Protein 8A8K (pdb70)

Foldseek 3Di:
DAEEEEFALALLTLLLSLLVCVLVVDPGHHYFYAFQQPLAHDPVNVVVLVVHQEYEYFQRQRLVRVLPRPHQYEYQHAFDHDDRPRPSYHYQYCVVVVHDSVCPQGSLSSSCVVSVNAAQSSLLSNCLRVNPVSVVPVSNVVRCVVLPADSVLSVLLRLLLRLCVQVRNRPSSRCVSVCVNPDRSVVCSVVVVSVVSNVVVVVVLVVQVVPWDDDPLEIETEDEDQTPCQVVNQCCSCVPVPGQKYWYKHLHNPQKIKIKIFGDPVCLVLDAQVVLQVVCVVVVWPWGDHSGMIITIGHNVCPVVNVVSVVVSVVVD/DEEEEFALALLTLLLSLLVCVLVVDPDYHYFYAQQQPLAHDPVNVVCLVVHQEYEYFQRQRLVRVLPRPHQYEYFHAFDHDDRPRPSYHYQYCVVVVHDSVCPQGSLSSSCVVSVNAAQSSLLSNCLRPNPVSVVPVSNVVRCVVLPADSVLSVLLRLLLRLCVQVRNRPSSRCSSVCPNPDRSVVVSVVVVSVVSNVVVVVVLVVQVVPWDDDPLEIETEEEDQGPCQVVNQCCSCVPVNGQKYWYKHLCNPQWIKIKIFGDPVCLVVDAPVVLQVVCVVVVWPKGDHSGMIMTIGHNVCPVVNVVSVVVSVVVD/DEEEEFALALLTLLLRLLVCVLVVDPDYHYFYAQQQPLAHDPVNLVVLVPHAEYEYFQRQRLVRVLPRPHQYEYQHAFDHDDRPRPSYHYQYCVVVVHDSVCPQGSLSSSCVVSVNAAQSSLLSNCLRPNPVSVVPVSNVVRVVVLPADSVLSNLLSLLLRLCVQVRNRPSSRCVSVCPNPDRSVVVSVVVVSVVSNVVVVVVLVVQVVPWDDDPLEIETEEEDQGPCQSVNQCCSCVPVPGQKYWYKHQHNPQKIKIKIFGDPVCLVLDAQVVLQVVCVVVVWPWGDHSGMIITIGHNVCPVVNVVSVVVSVVVD/DEEEEFALALLGLLLSLLVCVLVVDPDYHYFYAQQPPLAHDPVNVVCLVPDAEYEYFQRQRLVRVLPRPHQYEYFHAFDHDDRPRPSYHYQYCVVVVHDSVCPQGRLSSSCVVSVNQAQSSLLSSCLRPNPVSVVPVSNVVRCVVLPADSVLSNLLSLLLRLCVQVRNRPSSRCVSVCPNPDRSVVVSVVVVSVVSNVVVVVVLVVQVVDWDDDPLEIETEEEDQGPCQVVNQCCSCVPVPGQKYWYWHQHNPQKIKIKIFGDPVCLVLDAPVVLQVVCVVVVWPKGDHSGMIMTIGHNVCPVVNVVSVVVSVVVD/DEEEEFALALLTLLLSLLVCVLVVDPDYHYFYAFQQPLAHDPVNLVCLVVHQEYEYFQRQRLVRVLPRPHQYEYQHAFDHDDRPRPSYHYQYCVVVVHDSVCPQGSLSSSCVVSVPAAQSSLLRNCLRPNPVSVVPVSNCVRCVVLPADSVLSVLLRLLLRLCVQVRNRPSSRCVSVCVNPDRSVVVSVVVVSVVSSVVVVVVLVVQVVPWDDDPLEIETEEEDQTPCQVVNFCCSCVPVPGQKYWYWHQHHPQKIKIKIFGDPVCLVLDAPPVLQVVCVVVVWPKGDHSGMIMTIGHNVCPVVNVVSVVVSVVVD/DEEEEEFALALLTLLLRLLLCVLVVDPHYHYFYAFQQPLAHDPVNLVSLVVGQEYEYFQRQRLVRVLPRPHQYEYQHAFDHDDRPRPSYHYQYCVVVVHDSVCPQGSLSSSCVVSVNAAQSSLLSNCLRPNPVSVVPVSNVVRVVVLPADSVLSSLLRLLLRLCVQVRNRPSSRCVSVCPNPDRSVVSSVVVVSVVSSVVVVVVLVVQVVPWDDDPLEIETEEEDQGPCQVVNFCCSCVPVNGQKYWYKHQCNPQKIKIKIFGDPVCLVLDAQVVLQVVCVVVVWPWTDHSGMIITIGHNVCPVVNVCSVVVSVVVD

Radius of gyration: 43.72 Å; Cα contacts (8 Å, |Δi|>4): 3664; chains: 6; bounding box: 95×103×136 Å

InterPro domains:
  IPR001667 DDH domain [PF01368] (2-112)
  IPR038763 DHH phosphoesterase superfamily [SSF64182] (2-313)

Organism: NCBI:txid523845

Sequence (1898 aa):
SHMLVIHHWDTDGITSAALTIKALGLDDFINIVPPIGEFRFDGRVKKHIEEAEKVYILDLNLPQEVEDVEKDTVFIDHHLQKKIKNPKVRQVNPILERMNGKEFPSASFVVSNHFSLWNSWSSLGAVGDIGNKAFEIPKTLELLKTEGLTKNEALKLVQLIDSNYITMDRSAAEKAVELVLNRPLKELLEYEPWIKNLEEIERTIKDVLSGIEVKNDIAFIEYSSPFNIISKIARKAVWEMGYNGAVVLNRSFHEKAQLYFRISPDLKEKIDMEGIIQILKNRGFNAGGKSEVLGIIFEKNRIDEVLGIINGYLASLHMLVIHHWDTDGITSAALTIKALGLDDFINIVPPIGEFRFDGRVKKHIEEAEKVYILDLNLPQEVEDVEKDTVFIDHHLQKKIKNPKVRQVNPILERMNGKEFPSASFVVSNHFSLWNSWSSLGAVGDIGNKAFEIPKTLELLKTEGLTKNEALKLVQLIDSNYITMDRSAAEKAVELVLNRPLKELLEYEPWIKNLEEIERTIKDVLSGIEVKNDIAFIEYSSPFNIISKIARKAVWEMGYNGAVVLNRSFHEKAQLYFRISPDLKEKIDMEGIIQILKNRGFNAGGKSEVLGIIFEKNRIDEVLGIINGYLASLHMLVIHHWDTDGITSAALTIKALGLDDFINIVPPIGEFRFDGRVKKHIEEAEKVYILDLNLPQEVEDVEKDTVFIDHHLQKKIKNPKVRQVNPILERMNGKEFPSASFVVSNHFSLWNSWSSLGAVGDIGNKAFEIPKTLELLKTEGLTKNEALKLVQLIDSNYITMDRSAAEKAVELVLNRPLKELLEYEPWIKNLEEIERTIKDVLSGIEVKNDIAFIEYSSPFNIISKIARKAVWEMGYNGAVVLNRSFHEKAQLYFRISPDLKEKIDMEGIIQILKNRGFNAGGKSEVLGIIFEKNRIDEVLGIINGYLASLHMLVIHHWDTDGITSAALTIKALGLDDFINIVPPIGEFRFDGRVKKHIEEAEKVYILDLNLPQEVEDVEKDTVFIDHHLQKKIKNPKVRQVNPILERMNGKEFPSASFVVSNHFSLWNSWSSLGAVGDIGNKAFEIPKTLELLKTEGLTKNEALKLVQLIDSNYITMDRSAAEKAVELVLNRPLKELLEYEPWIKNLEEIERTIKDVLSGIEVKNDIAFIEYSSPFNIISKIARKAVWEMGYNGAVVLNRSFHEKAQLYFRISPDLKEKIDMEGIIQILKNRGFNAGGKSEVLGIIFEKNRIDEVLGIINGYLASLHMLVIHHWDTDGITSAALTIKALGLDDFINIVPPIGEFRFDGRVKKHIEEAEKVYILDLNLPQEVEDVEKDTVFIDHHLQKKIKNPKVRQVNPILERMNGKEFPSASFVVSNHFSLWNSWSSLGAVGDIGNKAFEIPKTLELLKTEGLTKNEALKLVQLIDSNYITMDRSAAEKAVELVLNRPLKELLEYEPWIKNLEEIERTIKDVLSGIEVKNDIAFIEYSSPFNIISKIARKAVWEMGYNGAVVLNRSFHEKAQLYFRISPDLKEKIDMEGIIQILKNRGFNAGGKSEVLGIIFEKNRIDEVLGIINGYLASLSHMLVIHHWDTDGITSAALTIKALGLDDFINIVPPIGEFRFDGRVKKHIEEAEKVYILDLNLPQEVEDVEKDTVFIDHHLQKKIKNPKVRQVNPILERMNGKEFPSASFVVSNHFSLWNSWSSLGAVGDIGNKAFEIPKTLELLKTEGLTKNEALKLVQLIDSNYITMDRSAAEKAVELVLNRPLKELLEYEPWIKNLEEIERTIKDVLSGIEVKNDIAFIEYSSPFNIISKIARKAVWEMGYNGAVVLNRSFHEKAQLYFRISPDLKEKIDMEGIIQILKNRGFNAGGKSEVLGIIFEKNRIDEVLGIINGYLASL

Structure (mmCIF, N/CA/C/O backbone):
data_8A8K
#
_entry.id   8A8K
#
_cell.length_a   174.054
_cell.length_b   174.054
_cell.length_c   183.803
_cell.angle_alpha   90.000
_cell.angle_beta   90.000
_cell.angle_gamma   90.000
#
_symmetry.space_group_name_H-M   'I 4'
#
loop_
_entity.id
_entity.type
_entity.pdbx_description
1 polymer 'PAP phosphatase from Methanothermococcus thermolithotrophicus'
2 non-polymer 'ADENOSINE MONOPHOSPHATE'
3 non-polymer GLYCEROL
4 non-polymer 'MANGANESE (II) ION'
#
loop_
_atom_site.group_PDB
_atom_site.id
_atom_site.type_symbol
_atom_site.label_atom_id
_atom_site.label_alt_id
_atom_site.label_comp_id
_atom_site.label_asym_id
_atom_site.label_entity_id
_atom_site.label_seq_id
_atom_site.pdbx_PDB_ins_code
_atom_site.Cartn_x
_atom_site.Cartn_y
_atom_site.Cartn_z
_atom_site.occupancy
_atom_site.B_iso_or_equiv
_atom_site.auth_seq_id
_atom_site.auth_comp_id
_atom_site.auth_asym_id
_atom_site.auth_atom_id
_atom_site.pdbx_PDB_model_num
ATOM 1 N N . SER A 1 19 ? 12.897 19.439 28.091 1.00 140.12 -1 SER A N 1
ATOM 2 C CA . SER A 1 19 ? 13.675 20.509 27.480 1.00 140.06 -1 SER A CA 1
ATOM 3 C C . SER A 1 19 ? 13.436 21.851 28.172 1.00 146.78 -1 SER A C 1
ATOM 4 O O . SER A 1 19 ? 14.116 22.834 27.879 1.00 149.49 -1 SER A O 1
ATOM 7 N N . HIS A 1 20 ? 12.479 21.885 29.098 1.00 150.49 0 HIS A N 1
ATOM 8 C CA . HIS A 1 20 ? 12.066 23.132 29.727 1.00 146.52 0 HIS A CA 1
ATOM 9 C C . HIS A 1 20 ? 11.650 22.870 31.167 1.00 138.23 0 HIS A C 1
ATOM 10 O O . HIS A 1 20 ? 11.338 21.739 31.549 1.00 140.39 0 HIS A O 1
ATOM 17 N N . MET A 1 21 ? 11.666 23.932 31.971 1.00 128.97 1 MET A N 1
ATOM 18 C CA . MET A 1 21 ? 11.221 23.881 33.359 1.00 120.68 1 MET A CA 1
ATOM 19 C C . MET A 1 21 ? 9.960 24.726 33.491 1.00 115.02 1 MET A C 1
ATOM 20 O O . MET A 1 21 ? 9.991 25.931 33.223 1.00 116.49 1 MET A O 1
ATOM 25 N N . LEU A 1 22 ? 8.868 24.105 33.930 1.00 109.98 2 LEU A N 1
ATOM 26 C CA . LEU A 1 22 ? 7.584 24.780 34.071 1.00 103.62 2 LEU A CA 1
ATOM 27 C C . LEU A 1 22 ? 7.267 24.993 35.545 1.00 100.17 2 LEU A C 1
ATOM 28 O O . LEU A 1 22 ? 7.523 24.115 36.376 1.00 105.28 2 LEU A O 1
ATOM 33 N N . VAL A 1 23 ? 6.707 26.157 35.869 1.00 96.10 3 VAL A N 1
ATOM 34 C CA . VAL A 1 23 ? 6.339 26.508 37.240 1.00 92.81 3 VAL A CA 1
ATOM 35 C C . VAL A 1 23 ? 4.917 27.054 37.199 1.00 91.02 3 VAL A C 1
ATOM 36 O O . VAL A 1 23 ? 4.707 28.235 36.900 1.00 90.83 3 VAL A O 1
ATOM 40 N N . ILE A 1 24 ? 3.941 26.202 37.491 1.00 89.40 4 ILE A N 1
ATOM 41 C CA . ILE A 1 24 ? 2.551 26.622 37.634 1.00 88.48 4 ILE A CA 1
ATOM 42 C C . ILE A 1 24 ? 2.318 27.039 39.082 1.00 87.72 4 ILE A C 1
ATOM 43 O O . ILE A 1 24 ? 2.738 26.341 40.012 1.00 86.98 4 ILE A O 1
ATOM 48 N N . HIS A 1 25 ? 1.644 28.174 39.284 1.00 86.00 5 HIS A N 1
ATOM 49 C CA . HIS A 1 25 ? 1.513 28.728 40.626 1.00 85.86 5 HIS A CA 1
ATOM 50 C C . HIS A 1 25 ? 0.237 29.553 40.747 1.00 86.05 5 HIS A C 1
ATOM 51 O O . HIS A 1 25 ? -0.318 30.032 39.754 1.00 86.78 5 HIS A O 1
ATOM 58 N N . HIS A 1 26 ? -0.228 29.691 41.992 1.00 86.01 6 HIS A N 1
ATOM 59 C CA . HIS A 1 26 ? -1.373 30.529 42.332 1.00 88.39 6 HIS A CA 1
ATOM 60 C C . HIS A 1 26 ? -1.144 31.969 41.875 1.00 88.35 6 HIS A C 1
ATOM 61 O O . HIS A 1 26 ? -0.013 32.402 41.640 1.00 84.45 6 HIS A O 1
ATOM 68 N N . TRP A 1 27 ? -2.242 32.719 41.762 1.00 88.94 7 TRP A N 1
ATOM 69 C CA . TRP A 1 27 ? -2.215 34.052 41.175 1.00 89.61 7 TRP A CA 1
ATOM 70 C C . TRP A 1 27 ? -2.106 35.163 42.210 1.00 86.12 7 TRP A C 1
ATOM 71 O O . TRP A 1 27 ? -2.026 36.339 41.833 1.00 84.46 7 TRP A O 1
ATOM 82 N N . ASP A 1 28 ? -2.080 34.825 43.495 1.00 85.69 8 ASP A N 1
ATOM 83 C CA . ASP A 1 28 ? -2.010 35.815 44.555 1.00 86.25 8 ASP A CA 1
ATOM 84 C C . ASP A 1 28 ? -0.567 35.963 45.035 1.00 80.66 8 ASP A C 1
ATOM 85 O O . ASP A 1 28 ? 0.345 35.287 44.556 1.00 81.60 8 ASP A O 1
ATOM 90 N N . THR A 1 29 ? -0.358 36.873 45.989 1.00 81.06 9 THR A N 1
ATOM 91 C CA . THR A 1 29 ? 0.991 37.103 46.500 1.00 81.06 9 THR A CA 1
ATOM 92 C C . THR A 1 29 ? 1.606 35.811 47.019 1.00 83.87 9 THR A C 1
ATOM 93 O O . THR A 1 29 ? 2.791 35.544 46.787 1.00 82.95 9 THR A O 1
ATOM 97 N N . ASP A 1 30 ? 0.806 34.982 47.697 1.00 86.25 10 ASP A N 1
ATOM 98 C CA . ASP A 1 30 ? 1.321 33.725 48.231 1.00 82.81 10 ASP A CA 1
ATOM 99 C C . ASP A 1 30 ? 1.867 32.840 47.121 1.00 81.63 10 ASP A C 1
ATOM 100 O O . ASP A 1 30 ? 2.920 32.215 47.279 1.00 84.47 10 ASP A O 1
ATOM 105 N N . GLY A 1 31 ? 1.164 32.767 45.989 1.00 80.96 11 GLY A N 1
ATOM 106 C CA . GLY A 1 31 ? 1.641 31.938 44.900 1.00 85.09 11 GLY A CA 1
ATOM 107 C C . GLY A 1 31 ? 2.761 32.562 44.094 1.00 86.76 11 GLY A C 1
ATOM 108 O O . GLY A 1 31 ? 3.664 31.854 43.636 1.00 86.01 11 GLY A O 1
ATOM 109 N N . ILE A 1 32 ? 2.748 33.888 43.940 1.00 88.65 12 ILE A N 1
ATOM 110 C CA . ILE A 1 32 ? 3.784 34.550 43.150 1.00 84.62 12 ILE A CA 1
ATOM 111 C C . ILE A 1 32 ? 5.115 34.544 43.891 1.00 89.56 12 ILE A C 1
ATOM 112 O O . ILE A 1 32 ? 6.174 34.329 43.287 1.00 96.22 12 ILE A O 1
ATOM 117 N N . THR A 1 33 ? 5.092 34.783 45.205 1.00 85.95 13 THR A N 1
ATOM 118 C CA . THR A 1 33 ? 6.324 34.699 45.984 1.00 82.20 13 THR A CA 1
ATOM 119 C C . THR A 1 33 ? 6.838 33.266 46.045 1.00 84.44 13 THR A C 1
ATOM 120 O O . THR A 1 33 ? 8.050 33.034 45.980 1.00 84.31 13 THR A O 1
ATOM 124 N N . SER A 1 34 ? 5.927 32.295 46.159 1.00 85.59 14 SER A N 1
ATOM 125 C CA . SER A 1 34 ? 6.319 30.888 46.128 1.00 88.40 14 SER A CA 1
ATOM 126 C C . SER A 1 34 ? 7.025 30.538 44.824 1.00 88.46 14 SER A C 1
ATOM 127 O O . SER A 1 34 ? 8.003 29.779 44.818 1.00 84.09 14 SER A O 1
ATOM 130 N N . ALA A 1 35 ? 6.535 31.078 43.706 1.00 86.74 15 ALA A N 1
ATOM 131 C CA . ALA A 1 35 ? 7.170 30.825 42.418 1.00 83.66 15 ALA A CA 1
ATOM 132 C C . ALA A 1 35 ? 8.574 31.419 42.370 1.00 84.05 15 ALA A C 1
ATOM 133 O O . ALA A 1 35 ? 9.515 30.770 41.898 1.00 85.93 15 ALA A O 1
ATOM 135 N N . ALA A 1 36 ? 8.736 32.654 42.850 1.00 83.41 16 ALA A N 1
ATOM 136 C CA . ALA A 1 36 ? 10.060 33.266 42.854 1.00 79.74 16 ALA A CA 1
ATOM 137 C C . ALA A 1 36 ? 11.019 32.486 43.743 1.00 80.91 16 ALA A C 1
ATOM 138 O O . ALA A 1 36 ? 12.163 32.220 43.353 1.00 81.43 16 ALA A O 1
ATOM 140 N N . LEU A 1 37 ? 10.558 32.090 44.934 1.00 81.70 17 LEU A N 1
ATOM 141 C CA . LEU A 1 37 ? 11.385 31.289 45.833 1.00 84.10 17 LEU A CA 1
ATOM 142 C C . LEU A 1 37 ? 11.817 29.984 45.177 1.00 82.36 17 LEU A C 1
ATOM 143 O O . LEU A 1 37 ? 12.972 29.565 45.314 1.00 81.18 17 LEU A O 1
ATOM 148 N N . THR A 1 38 ? 10.894 29.320 44.479 1.00 83.69 18 THR A N 1
ATOM 149 C CA . THR A 1 38 ? 11.218 28.062 43.815 1.00 81.70 18 THR A CA 1
ATOM 150 C C . THR A 1 38 ? 12.201 28.279 42.675 1.00 83.23 18 THR A C 1
ATOM 151 O O . THR A 1 38 ? 13.122 27.477 42.477 1.00 86.02 18 THR A O 1
ATOM 155 N N . ILE A 1 39 ? 12.012 29.353 41.908 1.00 84.58 19 ILE A N 1
ATOM 156 C CA . ILE A 1 39 ? 12.884 29.619 40.771 1.00 85.23 19 ILE A CA 1
ATOM 157 C C . ILE A 1 39 ? 14.293 29.938 41.248 1.00 85.94 19 ILE A C 1
ATOM 158 O O . ILE A 1 39 ? 15.282 29.480 40.664 1.00 92.10 19 ILE A O 1
ATOM 163 N N . LYS A 1 40 ? 14.408 30.694 42.340 1.00 82.46 20 LYS A N 1
ATOM 164 C CA . LYS A 1 40 ? 15.729 31.032 42.854 1.00 83.68 20 LYS A CA 1
ATOM 165 C C . LYS A 1 40 ? 16.419 29.811 43.446 1.00 84.83 20 LYS A C 1
ATOM 166 O O . LYS A 1 40 ? 17.593 29.552 43.152 1.00 87.16 20 LYS A O 1
ATOM 172 N N . ALA A 1 41 ? 15.693 29.025 44.245 1.00 85.52 21 ALA A N 1
ATOM 173 C CA . ALA A 1 41 ? 16.297 27.876 44.913 1.00 86.51 21 ALA A CA 1
ATOM 174 C C . ALA A 1 41 ? 16.827 26.851 43.922 1.00 89.78 21 ALA A C 1
ATOM 175 O O . ALA A 1 41 ? 17.819 26.168 44.206 1.00 90.76 21 ALA A O 1
ATOM 177 N N . LEU A 1 42 ? 16.200 26.738 42.757 1.00 90.21 22 LEU A N 1
ATOM 178 C CA . LEU A 1 42 ? 16.622 25.757 41.770 1.00 94.57 22 LEU A CA 1
ATOM 179 C C . LEU A 1 42 ? 17.732 26.268 40.861 1.00 96.11 22 LEU A C 1
ATOM 180 O O . LEU A 1 42 ? 18.251 25.491 40.050 1.00 94.34 22 LEU A O 1
ATOM 185 N N . GLY A 1 43 ? 18.116 27.536 40.986 1.00 96.65 23 GLY A N 1
ATOM 186 C CA . GLY A 1 43 ? 19.149 28.097 40.126 1.00 99.64 23 GLY A CA 1
ATOM 187 C C . GLY A 1 43 ? 18.778 28.076 38.660 1.00 105.30 23 GLY A C 1
ATOM 188 O O . GLY A 1 43 ? 19.645 27.862 37.803 1.00 111.16 23 GLY A O 1
ATOM 189 N N . LEU A 1 44 ? 17.504 28.298 38.351 1.00 108.75 24 LEU A N 1
ATOM 190 C CA . LEU A 1 44 ? 17.007 28.190 36.987 1.00 112.25 24 LEU A CA 1
ATOM 191 C C . LEU A 1 44 ? 17.419 29.396 36.154 1.00 123.50 24 LEU A C 1
ATOM 192 O O . LEU A 1 44 ? 17.243 30.544 36.574 1.00 129.07 24 LEU A O 1
ATOM 197 N N . ASP A 1 45 ? 17.969 29.130 34.971 1.00 127.32 25 ASP A N 1
ATOM 198 C CA . ASP A 1 45 ? 18.250 30.163 33.987 1.00 135.67 25 ASP A CA 1
ATOM 199 C C . ASP A 1 45 ? 17.333 30.078 32.777 1.00 136.87 25 ASP A C 1
ATOM 200 O O . ASP A 1 45 ? 17.451 30.905 31.865 1.00 145.89 25 ASP A O 1
ATOM 205 N N . ASP A 1 46 ? 16.420 29.109 32.748 1.00 134.99 26 ASP A N 1
ATOM 206 C CA . ASP A 1 46 ? 15.519 28.933 31.612 1.00 137.59 26 ASP A CA 1
ATOM 207 C C . ASP A 1 46 ? 14.250 28.279 32.151 1.00 133.55 26 ASP A C 1
ATOM 208 O O . ASP A 1 46 ? 14.210 27.060 32.342 1.00 132.75 26 ASP A O 1
ATOM 213 N N . PHE A 1 47 ? 13.224 29.096 32.393 1.00 133.30 27 PHE A N 1
ATOM 214 C CA . PHE A 1 47 ? 11.992 28.630 33.009 1.00 121.30 27 PHE A CA 1
ATOM 215 C C . PHE A 1 47 ? 10.792 29.287 32.338 1.00 117.38 27 PHE A C 1
ATOM 216 O O . PHE A 1 47 ? 10.899 30.348 31.715 1.00 118.20 27 PHE A O 1
ATOM 224 N N . ILE A 1 48 ? 9.644 28.628 32.471 1.00 110.98 28 ILE A N 1
ATOM 225 C CA . ILE A 1 48 ? 8.349 29.166 32.071 1.00 107.75 28 ILE A CA 1
ATOM 226 C C . ILE A 1 48 ? 7.442 29.136 33.294 1.00 101.96 28 ILE A C 1
ATOM 227 O O . ILE A 1 48 ? 7.203 28.065 33.867 1.00 101.40 28 ILE A O 1
ATOM 232 N N . ASN A 1 49 ? 6.932 30.299 33.694 1.00 97.79 29 ASN A N 1
ATOM 233 C CA . ASN A 1 49 ? 6.009 30.393 34.817 1.00 91.32 29 ASN A CA 1
ATOM 234 C C . ASN A 1 49 ? 4.655 30.868 34.308 1.00 92.47 29 ASN A C 1
ATOM 235 O O . ASN A 1 49 ? 4.578 31.815 33.518 1.00 94.92 29 ASN A O 1
ATOM 240 N N . ILE A 1 50 ? 3.597 30.163 34.713 1.00 94.12 30 ILE A N 1
ATOM 241 C CA . ILE A 1 50 ? 2.233 30.452 34.288 1.00 94.56 30 ILE A CA 1
ATOM 242 C C . ILE A 1 50 ? 1.304 30.309 35.486 1.00 92.15 30 ILE A C 1
ATOM 243 O O . ILE A 1 50 ? 1.672 29.766 36.529 1.00 88.66 30 ILE A O 1
ATOM 248 N N . VAL A 1 51 ? 0.083 30.812 35.323 1.00 96.02 31 VAL A N 1
ATOM 249 C CA . VAL A 1 51 ? -0.980 30.643 36.313 1.00 94.29 31 VAL A CA 1
ATOM 250 C C . VAL A 1 51 ? -2.209 30.082 35.606 1.00 96.69 31 VAL A C 1
ATOM 251 O O . VAL A 1 51 ? -2.402 30.329 34.407 1.00 102.03 31 VAL A O 1
ATOM 255 N N . PRO A 1 52 ? -3.050 29.312 36.287 1.00 95.52 32 PRO A N 1
ATOM 256 C CA . PRO A 1 52 ? -4.338 28.933 35.704 1.00 100.72 32 PRO A CA 1
ATOM 257 C C . PRO A 1 52 ? -5.253 30.141 35.640 1.00 103.03 32 PRO A C 1
ATOM 258 O O . PRO A 1 52 ? -4.959 31.175 36.260 1.00 104.88 32 PRO A O 1
ATOM 262 N N . PRO A 1 53 ? -6.360 30.062 34.903 1.00 101.04 33 PRO A N 1
ATOM 263 C CA . PRO A 1 53 ? -7.269 31.213 34.831 1.00 102.18 33 PRO A CA 1
ATOM 264 C C . PRO A 1 53 ? -7.777 31.595 36.214 1.00 100.99 33 PRO A C 1
ATOM 265 O O . PRO A 1 53 ? -8.149 30.734 37.015 1.00 102.57 33 PRO A O 1
ATOM 269 N N . ILE A 1 54 ? -7.771 32.903 36.497 1.00 95.71 34 ILE A N 1
ATOM 270 C CA . ILE A 1 54 ? -8.155 33.382 37.822 1.00 94.93 34 ILE A CA 1
ATOM 271 C C . ILE A 1 54 ? -9.573 32.938 38.143 1.00 97.05 34 ILE A C 1
ATOM 272 O O . ILE A 1 54 ? -10.499 33.116 37.341 1.00 104.85 34 ILE A O 1
ATOM 277 N N . GLY A 1 55 ? -9.746 32.354 39.329 1.00 96.75 35 GLY A N 1
ATOM 278 C CA . GLY A 1 55 ? -11.051 31.958 39.820 1.00 98.47 35 GLY A CA 1
ATOM 279 C C . GLY A 1 55 ? -11.693 30.796 39.104 1.00 98.98 35 GLY A C 1
ATOM 280 O O . GLY A 1 55 ? -12.891 30.566 39.281 1.00 113.66 35 GLY A O 1
ATOM 281 N N . GLU A 1 56 ? -10.939 30.052 38.300 1.00 98.91 36 GLU A N 1
ATOM 282 C CA . GLU A 1 56 ? -11.472 28.883 37.615 1.00 104.47 36 GLU A CA 1
ATOM 283 C C . GLU A 1 56 ? -11.094 27.585 38.306 1.00 105.87 36 GLU A C 1
ATOM 284 O O . GLU A 1 56 ? -11.868 26.623 38.258 1.00 107.01 36 GLU A O 1
ATOM 290 N N . PHE A 1 57 ? -9.936 27.559 38.966 1.00 103.51 37 PHE A N 1
ATOM 291 C CA . PHE A 1 57 ? -9.505 26.433 39.789 1.00 101.93 37 PHE A CA 1
ATOM 292 C C . PHE A 1 57 ? -9.530 25.132 38.989 1.00 105.94 37 PHE A C 1
ATOM 293 O O . PHE A 1 57 ? -10.088 24.116 39.412 1.00 111.43 37 PHE A O 1
ATOM 301 N N . ARG A 1 58 ? -8.936 25.185 37.800 1.00 103.38 38 ARG A N 1
ATOM 302 C CA . ARG A 1 58 ? -8.843 24.042 36.904 1.00 108.05 38 ARG A CA 1
ATOM 303 C C . ARG A 1 58 ? -7.844 24.378 35.811 1.00 112.43 38 ARG A C 1
ATOM 304 O O . ARG A 1 58 ? -7.655 25.550 35.472 1.00 123.12 38 ARG A O 1
ATOM 312 N N . PHE A 1 59 ? -7.200 23.346 35.274 1.00 113.00 39 PHE A N 1
ATOM 313 C CA . PHE A 1 59 ? -6.286 23.529 34.156 1.00 112.36 39 PHE A CA 1
ATOM 314 C C . PHE A 1 59 ? -7.058 23.685 32.854 1.00 117.35 39 PHE A C 1
ATOM 315 O O . PHE A 1 59 ? -7.950 22.887 32.553 1.00 119.84 39 PHE A O 1
ATOM 323 N N . ASP A 1 60 ? -6.715 24.718 32.089 1.00 118.33 40 ASP A N 1
ATOM 324 C CA . ASP A 1 60 ? -7.311 24.970 30.788 1.00 126.97 40 ASP A CA 1
ATOM 325 C C . ASP A 1 60 ? -6.370 24.466 29.694 1.00 116.50 40 ASP A C 1
ATOM 326 O O . ASP A 1 60 ? -5.359 23.814 29.963 1.00 115.72 40 ASP A O 1
ATOM 331 N N . GLY A 1 61 ? -6.708 24.763 28.439 1.00 117.66 41 GLY A N 1
ATOM 332 C CA . GLY A 1 61 ? -5.861 24.341 27.337 1.00 111.71 41 GLY A CA 1
ATOM 333 C C . GLY A 1 61 ? -4.437 24.849 27.451 1.00 110.42 41 GLY A C 1
ATOM 334 O O . GLY A 1 61 ? -3.481 24.094 27.251 1.00 108.92 41 GLY A O 1
ATOM 335 N N . ARG A 1 62 ? -4.273 26.127 27.805 1.00 110.09 42 ARG A N 1
ATOM 336 C CA . ARG A 1 62 ? -2.941 26.727 27.837 1.00 110.51 42 ARG A CA 1
ATOM 337 C C . ARG A 1 62 ? -2.036 26.012 28.835 1.00 111.26 42 ARG A C 1
ATOM 338 O O . ARG A 1 62 ? -0.884 25.687 28.525 1.00 111.72 42 ARG A O 1
ATOM 346 N N . VAL A 1 63 ? -2.543 25.760 30.044 1.00 118.50 43 VAL A N 1
ATOM 347 C CA . VAL A 1 63 ? -1.749 25.079 31.065 1.00 107.23 43 VAL A CA 1
ATOM 348 C C . VAL A 1 63 ? -1.411 23.660 30.623 1.00 106.02 43 VAL A C 1
ATOM 349 O O . VAL A 1 63 ? -0.277 23.194 30.789 1.00 105.45 43 VAL A O 1
ATOM 353 N N . LYS A 1 64 ? -2.390 22.952 30.054 1.00 110.35 44 LYS A N 1
ATOM 354 C CA . LYS A 1 64 ? -2.176 21.561 29.668 1.00 109.28 44 LYS A CA 1
ATOM 355 C C . LYS A 1 64 ? -1.144 21.428 28.553 1.00 110.90 44 LYS A C 1
ATOM 356 O O . LYS A 1 64 ? -0.425 20.424 28.497 1.00 112.30 44 LYS A O 1
ATOM 362 N N . LYS A 1 65 ? -1.041 22.424 27.670 1.00 109.48 45 LYS A N 1
ATOM 363 C CA . LYS A 1 65 ? -0.050 22.344 26.600 1.00 112.05 45 LYS A CA 1
ATOM 364 C C . LYS A 1 65 ? 1.361 22.540 27.138 1.00 115.88 45 LYS A C 1
ATOM 365 O O . LYS A 1 65 ? 2.284 21.813 26.751 1.00 118.32 45 LYS A O 1
ATOM 371 N N . HIS A 1 66 ? 1.543 23.513 28.036 1.00 114.26 46 HIS A N 1
ATOM 372 C CA . HIS A 1 66 ? 2.847 23.734 28.656 1.00 110.87 46 HIS A CA 1
ATOM 373 C C . HIS A 1 66 ? 3.336 22.488 29.379 1.00 112.45 46 HIS A C 1
ATOM 374 O O . HIS A 1 66 ? 4.539 22.198 29.387 1.00 120.11 46 HIS A O 1
ATOM 381 N N . ILE A 1 67 ? 2.421 21.742 30.000 1.00 110.62 47 ILE A N 1
ATOM 382 C CA . ILE A 1 67 ? 2.815 20.545 30.738 1.00 112.35 47 ILE A CA 1
ATOM 383 C C . ILE A 1 67 ? 3.407 19.507 29.793 1.00 117.93 47 ILE A C 1
ATOM 384 O O . ILE A 1 67 ? 4.419 18.865 30.103 1.00 118.89 47 ILE A O 1
ATOM 389 N N . GLU A 1 68 ? 2.795 19.335 28.621 1.00 118.72 48 GLU A N 1
ATOM 390 C CA . GLU A 1 68 ? 3.304 18.357 27.667 1.00 121.62 48 GLU A CA 1
ATOM 391 C C . GLU A 1 68 ? 4.651 18.776 27.095 1.00 124.66 48 GLU A C 1
ATOM 392 O O . GLU A 1 68 ? 5.501 17.919 26.824 1.00 135.95 48 GLU A O 1
ATOM 398 N N . GLU A 1 69 ? 4.867 20.080 26.907 1.00 122.18 49 GLU A N 1
ATOM 399 C CA . GLU A 1 69 ? 6.120 20.556 26.332 1.00 127.89 49 GLU A CA 1
ATOM 400 C C . GLU A 1 69 ? 7.253 20.548 27.350 1.00 131.35 49 GLU A C 1
ATOM 401 O O . GLU A 1 69 ? 8.407 20.277 26.997 1.00 142.48 49 GLU A O 1
ATOM 407 N N . ALA A 1 70 ? 6.948 20.852 28.606 1.00 129.14 50 ALA A N 1
ATOM 408 C CA . ALA A 1 70 ? 7.975 20.935 29.629 1.00 132.98 50 ALA A CA 1
ATOM 409 C C . ALA A 1 70 ? 8.488 19.548 30.005 1.00 131.49 50 ALA A C 1
ATOM 410 O O . ALA A 1 70 ? 7.852 18.523 29.742 1.00 130.27 50 ALA A O 1
ATOM 412 N N . GLU A 1 71 ? 9.672 19.531 30.618 1.00 133.25 51 GLU A N 1
ATOM 413 C CA . GLU A 1 71 ? 10.297 18.308 31.108 1.00 134.57 51 GLU A CA 1
ATOM 414 C C . GLU A 1 71 ? 9.892 18.006 32.548 1.00 130.66 51 GLU A C 1
ATOM 415 O O . GLU A 1 71 ? 9.452 16.893 32.855 1.00 129.72 51 GLU A O 1
ATOM 421 N N . LYS A 1 72 ? 10.040 18.986 33.438 1.00 131.26 52 LYS A N 1
ATOM 422 C CA . LYS A 1 72 ? 9.613 18.881 34.826 1.00 124.08 52 LYS A CA 1
ATOM 423 C C . LYS A 1 72 ? 8.664 20.027 35.155 1.00 117.90 52 LYS A C 1
ATOM 424 O O . LYS A 1 72 ? 8.777 21.126 34.606 1.00 117.58 52 LYS A O 1
ATOM 430 N N . VAL A 1 73 ? 7.729 19.765 36.064 1.00 114.93 53 VAL A N 1
ATOM 431 C CA . VAL A 1 73 ? 6.680 20.715 36.405 1.00 109.30 53 VAL A CA 1
ATOM 432 C C . VAL A 1 73 ? 6.667 20.916 37.913 1.00 107.04 53 VAL A C 1
ATOM 433 O O . VAL A 1 73 ? 6.783 19.953 38.680 1.00 108.58 53 VAL A O 1
ATOM 437 N N . TYR A 1 74 ? 6.545 22.173 38.336 1.00 100.25 54 TYR A N 1
ATOM 438 C CA . TYR A 1 74 ? 6.336 22.531 39.732 1.00 97.55 54 TYR A CA 1
ATOM 439 C C . TYR A 1 74 ? 4.992 23.236 39.857 1.00 99.53 54 TYR A C 1
ATOM 440 O O . TYR A 1 74 ? 4.729 24.208 39.139 1.00 99.59 54 TYR A O 1
ATOM 449 N N . ILE A 1 75 ? 4.137 22.731 40.746 1.00 95.97 55 ILE A N 1
ATOM 450 C CA . ILE A 1 75 ? 2.815 23.297 41.003 1.00 94.07 55 ILE A CA 1
ATOM 451 C C . ILE A 1 75 ? 2.763 23.799 42.444 1.00 92.76 55 ILE A C 1
ATOM 452 O O . ILE A 1 75 ? 3.003 23.028 43.381 1.00 93.22 55 ILE A O 1
ATOM 457 N N . LEU A 1 76 ? 2.410 25.077 42.616 1.00 88.48 56 LEU A N 1
ATOM 458 C CA . LEU A 1 76 ? 2.592 25.798 43.870 1.00 86.35 56 LEU A CA 1
ATOM 459 C C . LEU A 1 76 ? 1.308 26.510 44.285 1.00 87.23 56 LEU A C 1
ATOM 460 O O . LEU A 1 76 ? 0.742 27.279 43.503 1.00 88.56 56 LEU A O 1
ATOM 465 N N . ASP A 1 77 ? 0.869 26.265 45.528 1.00 91.72 57 ASP A N 1
ATOM 466 C CA . ASP A 1 77 ? -0.274 26.954 46.158 1.00 94.94 57 ASP A CA 1
ATOM 467 C C . ASP A 1 77 ? -1.558 26.789 45.340 1.00 97.97 57 ASP A C 1
ATOM 468 O O . ASP A 1 77 ? -2.376 27.707 45.232 1.00 97.15 57 ASP A O 1
ATOM 473 N N . LEU A 1 78 ? -1.752 25.604 44.769 1.00 98.27 58 LEU A N 1
ATOM 474 C CA . LEU A 1 78 ? -2.906 25.334 43.915 1.00 99.08 58 LEU A CA 1
ATOM 475 C C . LEU A 1 78 ? -3.655 24.130 44.483 1.00 104.44 58 LEU A C 1
ATOM 476 O O . LEU A 1 78 ? -3.331 22.983 44.168 1.00 107.10 58 LEU A O 1
ATOM 481 N N . ASN A 1 79 ? -4.663 24.401 45.316 1.00 107.48 59 ASN A N 1
ATOM 482 C CA . ASN A 1 79 ? -5.451 23.318 45.964 1.00 108.96 59 ASN A CA 1
ATOM 483 C C . ASN A 1 79 ? -6.340 22.611 44.936 1.00 108.80 59 ASN A C 1
ATOM 484 O O . ASN A 1 79 ? -7.560 22.537 45.170 1.00 110.34 59 ASN A O 1
ATOM 489 N N . LEU A 1 80 ? -5.751 22.110 43.847 1.00 109.07 60 LEU A N 1
ATOM 490 C CA . LEU A 1 80 ? -6.534 21.382 42.812 1.00 114.81 60 LEU A CA 1
ATOM 491 C C . LEU A 1 80 ? -5.825 20.064 42.487 1.00 118.70 60 LEU A C 1
ATOM 492 O O . LEU A 1 80 ? -5.267 19.947 41.382 1.00 121.03 60 LEU A O 1
ATOM 497 N N . PRO A 1 81 ? -5.832 19.071 43.403 1.00 120.96 61 PRO A N 1
ATOM 498 C CA . PRO A 1 81 ? -5.172 17.783 43.171 1.00 122.60 61 PRO A CA 1
ATOM 499 C C . PRO A 1 81 ? -5.786 16.982 42.012 1.00 130.20 61 PRO A C 1
ATOM 500 O O . PRO A 1 81 ? -5.038 16.367 41.276 1.00 130.86 61 PRO A O 1
ATOM 504 N N . GLN A 1 82 ? -7.119 17.003 41.899 1.00 130.32 62 GLN A N 1
ATOM 505 C CA . GLN A 1 82 ? -7.849 16.247 40.844 1.00 132.20 62 GLN A CA 1
ATOM 506 C C . GLN A 1 82 ? -7.218 16.501 39.469 1.00 130.20 62 GLN A C 1
ATOM 507 O O . GLN A 1 82 ? -7.272 15.588 38.625 1.00 131.31 62 GLN A O 1
ATOM 513 N N . GLU A 1 83 ? -6.639 17.687 39.257 1.00 130.51 63 GLU A N 1
ATOM 514 C CA . GLU A 1 83 ? -6.002 17.989 37.980 1.00 126.83 63 GLU A CA 1
ATOM 515 C C . GLU A 1 83 ? -4.566 17.488 37.950 1.00 128.70 63 GLU A C 1
ATOM 516 O O . GLU A 1 83 ? -4.084 17.053 36.899 1.00 130.73 63 GLU A O 1
ATOM 522 N N . VAL A 1 84 ? -3.876 17.534 39.092 1.00 133.01 64 VAL A N 1
ATOM 523 C CA . VAL A 1 84 ? -2.512 17.025 39.185 1.00 127.25 64 VAL A CA 1
ATOM 524 C C . VAL A 1 84 ? -2.494 15.508 39.046 1.00 134.58 64 VAL A C 1
ATOM 525 O O . VAL A 1 84 ? -1.487 14.924 38.627 1.00 138.31 64 VAL A O 1
ATOM 529 N N . GLU A 1 85 ? -3.603 14.848 39.391 1.00 142.83 65 GLU A N 1
ATOM 530 C CA . GLU A 1 85 ? -3.662 13.391 39.348 1.00 138.68 65 GLU A CA 1
ATOM 531 C C . GLU A 1 85 ? -3.426 12.861 37.937 1.00 141.65 65 GLU A C 1
ATOM 532 O O . GLU A 1 85 ? -2.943 11.735 37.769 1.00 142.48 65 GLU A O 1
ATOM 538 N N . ASP A 1 86 ? -3.758 13.652 36.915 1.00 135.94 66 ASP A N 1
ATOM 539 C CA . ASP A 1 86 ? -3.664 13.230 35.522 1.00 135.45 66 ASP A CA 1
ATOM 540 C C . ASP A 1 86 ? -2.350 13.619 34.852 1.00 133.46 66 ASP A C 1
ATOM 541 O O . ASP A 1 86 ? -2.154 13.289 33.678 1.00 132.30 66 ASP A O 1
ATOM 546 N N . VAL A 1 87 ? -1.451 14.308 35.557 1.00 132.58 67 VAL A N 1
ATOM 547 C CA . VAL A 1 87 ? -0.222 14.800 34.940 1.00 132.24 67 VAL A CA 1
ATOM 548 C C . VAL A 1 87 ? 0.720 13.637 34.659 1.00 127.59 67 VAL A C 1
ATOM 549 O O . VAL A 1 87 ? 1.022 12.832 35.550 1.00 126.71 67 VAL A O 1
ATOM 553 N N . GLU A 1 88 ? 1.203 13.551 33.418 1.00 126.74 68 GLU A N 1
ATOM 554 C CA . GLU A 1 88 ? 2.129 12.500 32.994 1.00 128.56 68 GLU A CA 1
ATOM 555 C C . GLU A 1 88 ? 3.566 13.003 32.874 1.00 126.20 68 GLU A C 1
ATOM 556 O O . GLU A 1 88 ? 4.319 12.547 32.008 1.00 124.61 68 GLU A O 1
ATOM 562 N N . LYS A 1 89 ? 3.974 13.929 33.740 1.00 124.71 69 LYS A N 1
ATOM 563 C CA . LYS A 1 89 ? 5.342 14.427 33.792 1.00 123.64 69 LYS A CA 1
ATOM 564 C C . LYS A 1 89 ? 5.867 14.265 35.212 1.00 123.31 69 LYS A C 1
ATOM 565 O O . LYS A 1 89 ? 5.104 14.023 36.151 1.00 121.73 69 LYS A O 1
ATOM 571 N N . ASP A 1 90 ? 7.185 14.373 35.363 1.00 125.49 70 ASP A N 1
ATOM 572 C CA . ASP A 1 90 ? 7.776 14.390 36.696 1.00 129.83 70 ASP A CA 1
ATOM 573 C C . ASP A 1 90 ? 7.415 15.710 37.372 1.00 126.84 70 ASP A C 1
ATOM 574 O O . ASP A 1 90 ? 7.804 16.784 36.902 1.00 126.81 70 ASP A O 1
ATOM 579 N N . THR A 1 91 ? 6.665 15.632 38.469 1.00 119.67 71 THR A N 1
ATOM 580 C CA . THR A 1 91 ? 6.030 16.802 39.059 1.00 115.81 71 THR A CA 1
ATOM 581 C C . THR A 1 91 ? 6.254 16.836 40.561 1.00 112.97 71 THR A C 1
ATOM 582 O O . THR A 1 91 ? 6.130 15.816 41.244 1.00 113.06 71 THR A O 1
ATOM 586 N N . VAL A 1 92 ? 6.589 18.018 41.065 1.00 110.01 72 VAL A N 1
ATOM 587 C CA . VAL A 1 92 ? 6.651 18.287 42.493 1.00 106.25 72 VAL A CA 1
ATOM 588 C C . VAL A 1 92 ? 5.520 19.253 42.816 1.00 104.30 72 VAL A C 1
ATOM 589 O O . VAL A 1 92 ? 5.469 20.362 42.269 1.00 100.04 72 VAL A O 1
ATOM 593 N N . PHE A 1 93 ? 4.601 18.823 43.684 1.00 104.49 73 PHE A N 1
ATOM 594 C CA . PHE A 1 93 ? 3.385 19.567 44.004 1.00 101.99 73 PHE A CA 1
ATOM 595 C C . PHE A 1 93 ? 3.463 20.025 45.456 1.00 101.55 73 PHE A C 1
ATOM 596 O O . PHE A 1 93 ? 3.321 19.213 46.377 1.00 106.36 73 PHE A O 1
ATOM 604 N N . ILE A 1 94 ? 3.680 21.324 45.654 1.00 102.27 74 ILE A N 1
ATOM 605 C CA . ILE A 1 94 ? 3.835 21.922 46.976 1.00 100.30 74 ILE A CA 1
ATOM 606 C C . ILE A 1 94 ? 2.616 22.789 47.272 1.00 101.59 74 ILE A C 1
ATOM 607 O O . ILE A 1 94 ? 2.248 23.652 46.465 1.00 95.67 74 ILE A O 1
ATOM 612 N N . ASP A 1 95 ? 2.023 22.594 48.449 1.00 109.05 75 ASP A N 1
ATOM 613 C CA . ASP A 1 95 ? 0.798 23.292 48.818 1.00 106.71 75 ASP A CA 1
ATOM 614 C C . ASP A 1 95 ? 0.618 23.226 50.329 1.00 107.93 75 ASP A C 1
ATOM 615 O O . ASP A 1 95 ? 1.211 22.383 51.008 1.00 106.81 75 ASP A O 1
ATOM 620 N N . HIS A 1 96 ? -0.206 24.136 50.849 1.00 111.63 76 HIS A N 1
ATOM 621 C CA . HIS A 1 96 ? -0.536 24.159 52.266 1.00 111.84 76 HIS A CA 1
ATOM 622 C C . HIS A 1 96 ? -2.034 24.112 52.531 1.00 116.81 76 HIS A C 1
ATOM 623 O O . HIS A 1 96 ? -2.445 24.223 53.691 1.00 116.16 76 HIS A O 1
ATOM 630 N N . HIS A 1 97 ? -2.861 23.960 51.500 1.00 134.39 77 HIS A N 1
ATOM 631 C CA . HIS A 1 97 ? -4.290 23.806 51.713 1.00 132.52 77 HIS A CA 1
ATOM 632 C C . HIS A 1 97 ? -4.605 22.393 52.186 1.00 133.36 77 HIS A C 1
ATOM 633 O O . HIS A 1 97 ? -3.825 21.455 52.000 1.00 138.51 77 HIS A O 1
ATOM 640 N N . LEU A 1 98 ? -5.767 22.252 52.813 1.00 126.19 78 LEU A N 1
ATOM 641 C CA . LEU A 1 98 ? -6.253 20.933 53.187 1.00 126.99 78 LEU A CA 1
ATOM 642 C C . LEU A 1 98 ? -6.737 20.215 51.935 1.00 124.65 78 LEU A C 1
ATOM 643 O O . LEU A 1 98 ? -7.672 20.677 51.272 1.00 123.19 78 LEU A O 1
ATOM 648 N N . GLN A 1 99 ? -6.108 19.087 51.611 1.00 125.78 79 GLN A N 1
ATOM 649 C CA . GLN A 1 99 ? -6.328 18.443 50.325 1.00 125.32 79 GLN A CA 1
ATOM 650 C C . GLN A 1 99 ? -6.216 16.932 50.478 1.00 129.35 79 GLN A C 1
ATOM 651 O O . GLN A 1 99 ? -5.892 16.413 51.549 1.00 132.37 79 GLN A O 1
ATOM 657 N N . LYS A 1 100 ? -6.486 16.231 49.380 1.00 130.00 80 LYS A N 1
ATOM 658 C CA . LYS A 1 100 ? -6.466 14.778 49.342 1.00 131.96 80 LYS A CA 1
ATOM 659 C C . LYS A 1 100 ? -5.100 14.285 48.878 1.00 130.87 80 LYS A C 1
ATOM 660 O O . LYS A 1 100 ? -4.464 14.909 48.025 1.00 146.57 80 LYS A O 1
ATOM 666 N N . LYS A 1 101 ? -4.645 13.173 49.457 1.00 130.72 81 LYS A N 1
ATOM 667 C CA . LYS A 1 101 ? -3.373 12.585 49.047 1.00 129.88 81 LYS A CA 1
ATOM 668 C C . LYS A 1 101 ? -3.421 12.195 47.573 1.00 128.26 81 LYS A C 1
ATOM 669 O O . LYS A 1 101 ? -4.374 11.555 47.119 1.00 130.74 81 LYS A O 1
ATOM 675 N N . ILE A 1 102 ? -2.387 12.585 46.825 1.00 128.69 82 ILE A N 1
ATOM 676 C CA . ILE A 1 102 ? -2.305 12.302 45.395 1.00 125.97 82 ILE A CA 1
ATOM 677 C C . ILE A 1 102 ? -1.718 10.914 45.192 1.00 125.48 82 ILE A C 1
ATOM 678 O O . ILE A 1 102 ? -0.669 10.581 45.757 1.00 126.01 82 ILE A O 1
ATOM 683 N N . LYS A 1 103 ? -2.392 10.110 44.375 1.00 123.35 83 LYS A N 1
ATOM 684 C CA . LYS A 1 103 ? -1.973 8.741 44.118 1.00 122.65 83 LYS A CA 1
ATOM 685 C C . LYS A 1 103 ? -0.968 8.635 42.976 1.00 122.93 83 LYS A C 1
ATOM 686 O O . LYS A 1 103 ? -0.173 7.688 42.954 1.00 122.41 83 LYS A O 1
ATOM 692 N N . ASN A 1 104 ? -1.002 9.569 42.026 1.00 123.47 84 ASN A N 1
ATOM 693 C CA . ASN A 1 104 ? -0.101 9.584 40.883 1.00 121.90 84 ASN A CA 1
ATOM 694 C C . ASN A 1 104 ? 1.348 9.450 41.356 1.00 122.07 84 ASN A C 1
ATOM 695 O O . ASN A 1 104 ? 1.832 10.315 42.103 1.00 123.08 84 ASN A O 1
ATOM 700 N N . PRO A 1 105 ? 2.065 8.393 40.954 1.00 120.82 85 PRO A N 1
ATOM 701 C CA . PRO A 1 105 ? 3.446 8.226 41.434 1.00 126.81 85 PRO A CA 1
ATOM 702 C C . PRO A 1 105 ? 4.407 9.246 40.861 1.00 132.15 85 PRO A C 1
ATOM 703 O O . PRO A 1 105 ? 5.432 9.536 41.489 1.00 139.86 85 PRO A O 1
ATOM 707 N N . LYS A 1 106 ? 4.109 9.795 39.683 1.00 123.50 86 LYS A N 1
ATOM 708 C CA . LYS A 1 106 ? 4.963 10.804 39.077 1.00 119.43 86 LYS A CA 1
ATOM 709 C C . LYS A 1 106 ? 4.940 12.117 39.845 1.00 117.96 86 LYS A C 1
ATOM 710 O O . LYS A 1 106 ? 5.776 12.985 39.581 1.00 119.51 86 LYS A O 1
ATOM 716 N N . VAL A 1 107 ? 4.003 12.281 40.775 1.00 117.04 87 VAL A N 1
ATOM 717 C CA . VAL A 1 107 ? 3.877 13.491 41.577 1.00 113.42 87 VAL A CA 1
ATOM 718 C C . VAL A 1 107 ? 4.478 13.233 42.952 1.00 111.71 87 VAL A C 1
ATOM 719 O O . VAL A 1 107 ? 4.166 12.222 43.594 1.00 113.53 87 VAL A O 1
ATOM 723 N N . ARG A 1 108 ? 5.327 14.147 43.411 1.00 109.76 88 ARG A N 1
ATOM 724 C CA . ARG A 1 108 ? 5.858 14.130 44.772 1.00 110.63 88 ARG A CA 1
ATOM 725 C C . ARG A 1 108 ? 5.145 15.234 45.542 1.00 109.03 88 ARG A C 1
ATOM 726 O O . ARG A 1 108 ? 5.465 16.416 45.391 1.00 107.39 88 ARG A O 1
ATOM 734 N N . GLN A 1 109 ? 4.172 14.847 46.357 1.00 110.34 89 GLN A N 1
ATOM 735 C CA . GLN A 1 109 ? 3.387 15.813 47.108 1.00 109.99 89 GLN A CA 1
ATOM 736 C C . GLN A 1 109 ? 4.145 16.246 48.355 1.00 112.48 89 GLN A C 1
ATOM 737 O O . GLN A 1 109 ? 4.663 15.408 49.099 1.00 123.92 89 GLN A O 1
ATOM 743 N N . VAL A 1 110 ? 4.210 17.555 48.580 1.00 108.27 90 VAL A N 1
ATOM 744 C CA . VAL A 1 110 ? 4.858 18.140 49.752 1.00 108.80 90 VAL A CA 1
ATOM 745 C C . VAL A 1 110 ? 3.820 19.038 50.409 1.00 111.12 90 VAL A C 1
ATOM 746 O O . VAL A 1 110 ? 3.599 20.169 49.964 1.00 106.97 90 VAL A O 1
ATOM 750 N N . ASN A 1 111 ? 3.193 18.548 51.476 1.00 115.56 91 ASN A N 1
ATOM 751 C CA . ASN A 1 111 ? 2.154 19.291 52.177 1.00 117.90 91 ASN A CA 1
ATOM 752 C C . ASN A 1 111 ? 2.299 19.081 53.678 1.00 124.42 91 ASN A C 1
ATOM 753 O O . ASN A 1 111 ? 2.134 17.958 54.166 1.00 133.03 91 ASN A O 1
ATOM 758 N N . PRO A 1 112 ? 2.585 20.134 54.444 1.00 122.21 92 PRO A N 1
ATOM 759 C CA . PRO A 1 112 ? 2.796 19.962 55.887 1.00 128.45 92 PRO A CA 1
ATOM 760 C C . PRO A 1 112 ? 1.500 19.866 56.673 1.00 132.77 92 PRO A C 1
ATOM 761 O O . PRO A 1 112 ? 1.470 20.155 57.871 1.00 135.64 92 PRO A O 1
ATOM 765 N N . ILE A 1 113 ? 0.420 19.481 56.005 1.00 130.94 93 ILE A N 1
ATOM 766 C CA . ILE A 1 113 ? -0.826 19.101 56.655 1.00 132.51 93 ILE A CA 1
ATOM 767 C C . ILE A 1 113 ? -1.075 17.605 56.510 1.00 141.24 93 ILE A C 1
ATOM 768 O O . ILE A 1 113 ? -1.372 16.915 57.486 1.00 144.42 93 ILE A O 1
ATOM 773 N N . LEU A 1 114 ? -0.956 17.090 55.285 1.00 139.37 94 LEU A N 1
ATOM 774 C CA . LEU A 1 114 ? -0.950 15.648 55.069 1.00 163.52 94 LEU A CA 1
ATOM 775 C C . LEU A 1 114 ? 0.170 14.980 55.863 1.00 179.71 94 LEU A C 1
ATOM 776 O O . LEU A 1 114 ? -0.048 13.962 56.531 1.00 182.08 94 LEU A O 1
ATOM 781 N N . GLU A 1 115 ? 1.381 15.552 55.809 1.00 176.95 95 GLU A N 1
ATOM 782 C CA . GLU A 1 115 ? 2.529 15.025 56.544 1.00 175.95 95 GLU A CA 1
ATOM 783 C C . GLU A 1 115 ? 2.376 15.131 58.055 1.00 179.96 95 GLU A C 1
ATOM 784 O O . GLU A 1 115 ? 3.342 14.835 58.770 1.00 186.81 95 GLU A O 1
ATOM 790 N N . ARG A 1 116 ? 1.219 15.574 58.550 1.00 161.93 96 ARG A N 1
ATOM 791 C CA . ARG A 1 116 ? 0.790 15.581 59.943 1.00 156.70 96 ARG A CA 1
ATOM 792 C C . ARG A 1 116 ? 1.402 16.742 60.727 1.00 156.22 96 ARG A C 1
ATOM 793 O O . ARG A 1 116 ? 0.942 17.020 61.835 1.00 151.53 96 ARG A O 1
ATOM 801 N N . MET A 1 117 ? 2.417 17.427 60.200 1.00 172.28 97 MET A N 1
ATOM 802 C CA . MET A 1 117 ? 3.048 18.531 60.911 1.00 167.44 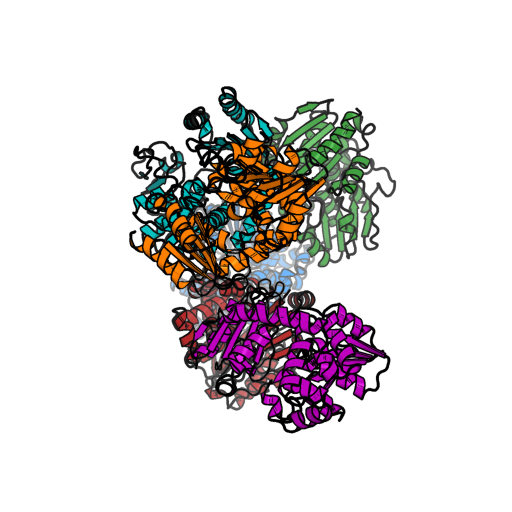97 MET A CA 1
ATOM 803 C C . MET A 1 117 ? 2.055 19.667 61.152 1.00 163.11 97 MET A C 1
ATOM 804 O O . MET A 1 117 ? 0.994 19.750 60.529 1.00 163.39 97 MET A O 1
ATOM 809 N N . ASN A 1 118 ? 2.409 20.539 62.094 1.00 163.38 98 ASN A N 1
ATOM 810 C CA . ASN A 1 118 ? 1.520 21.623 62.492 1.00 165.84 98 ASN A CA 1
ATOM 811 C C . ASN A 1 118 ? 1.339 22.605 61.338 1.00 153.81 98 ASN A C 1
ATOM 812 O O . ASN A 1 118 ? 2.313 23.019 60.701 1.00 143.85 98 ASN A O 1
ATOM 817 N N . GLY A 1 119 ? 0.085 22.964 61.059 1.00 150.15 99 GLY A N 1
ATOM 818 C CA . GLY A 1 119 ? -0.214 23.936 60.025 1.00 140.77 99 GLY A CA 1
ATOM 819 C C . GLY A 1 119 ? -0.127 25.381 60.458 1.00 136.29 99 GLY A C 1
ATOM 820 O O . GLY A 1 119 ? -0.217 26.274 59.611 1.00 128.76 99 GLY A O 1
ATOM 821 N N . LYS A 1 120 ? 0.049 25.636 61.757 1.00 140.59 100 LYS A N 1
ATOM 822 C CA . LYS A 1 120 ? 0.345 26.987 62.220 1.00 140.99 100 LYS A CA 1
ATOM 823 C C . LYS A 1 120 ? 1.808 27.346 62.015 1.00 137.52 100 LYS A C 1
ATOM 824 O O . LYS A 1 120 ? 2.140 28.534 61.951 1.00 128.99 100 LYS A O 1
ATOM 830 N N . GLU A 1 121 ? 2.686 26.344 61.938 1.00 157.28 101 GLU A N 1
ATOM 831 C CA . GLU A 1 121 ? 4.070 26.567 61.542 1.00 142.79 101 GLU A CA 1
ATOM 832 C C . GLU A 1 121 ? 4.192 26.917 60.067 1.00 138.25 101 GLU A C 1
ATOM 833 O O . GLU A 1 121 ? 5.231 27.440 59.651 1.00 132.54 101 GLU A O 1
ATOM 839 N N . PHE A 1 122 ? 3.167 26.618 59.269 1.00 123.10 102 PHE A N 1
ATOM 840 C CA . PHE A 1 122 ? 3.178 26.838 57.823 1.00 110.78 102 PHE A CA 1
ATOM 841 C C . PHE A 1 122 ? 1.950 27.652 57.445 1.00 103.51 102 PHE A C 1
ATOM 842 O O . PHE A 1 122 ? 0.964 27.108 56.928 1.00 98.58 102 PHE A O 1
ATOM 850 N N . PRO A 1 123 ? 1.987 28.971 57.659 1.00 99.56 103 PRO A N 1
ATOM 851 C CA . PRO A 1 123 ? 0.803 29.795 57.376 1.00 95.04 103 PRO A CA 1
ATOM 852 C C . PRO A 1 123 ? 0.536 30.001 55.898 1.00 89.97 103 PRO A C 1
ATOM 853 O O . PRO A 1 123 ? -0.606 30.305 55.530 1.00 90.44 103 PRO A O 1
ATOM 857 N N . SER A 1 124 ? 1.544 29.851 55.045 1.00 91.02 104 SER A N 1
ATOM 858 C CA . SER A 1 124 ? 1.399 30.098 53.620 1.00 91.12 104 SER A CA 1
ATOM 859 C C . SER A 1 124 ? 2.263 29.119 52.844 1.00 89.67 104 SER A C 1
ATOM 860 O O . SER A 1 124 ? 3.193 28.515 53.384 1.00 88.30 104 SER A O 1
ATOM 863 N N . ALA A 1 125 ? 1.951 28.982 51.555 1.00 89.19 105 ALA A N 1
ATOM 864 C CA . ALA A 1 125 ? 2.784 28.162 50.684 1.00 88.52 105 ALA A CA 1
ATOM 865 C C . ALA A 1 125 ? 4.220 28.666 50.648 1.00 88.64 105 ALA A C 1
ATOM 866 O O . ALA A 1 125 ? 5.152 27.875 50.456 1.00 87.87 105 ALA A O 1
ATOM 868 N N . SER A 1 126 ? 4.419 29.974 50.827 1.00 88.01 106 SER A N 1
ATOM 869 C CA . SER A 1 126 ? 5.771 30.524 50.842 1.00 84.87 106 SER A CA 1
ATOM 870 C C . SER A 1 126 ? 6.603 29.939 51.977 1.00 89.81 106 SER A C 1
ATOM 871 O O . SER A 1 126 ? 7.788 29.632 51.793 1.00 94.78 106 SER A O 1
ATOM 874 N N . PHE A 1 127 ? 6.000 29.757 53.155 1.00 87.39 107 PHE A N 1
ATOM 875 C CA . PHE A 1 127 ? 6.715 29.115 54.254 1.00 86.18 107 PHE A CA 1
ATOM 876 C C . PHE A 1 127 ? 6.991 27.647 53.955 1.00 88.72 107 PHE A C 1
ATOM 877 O O . PHE A 1 127 ? 8.063 27.131 54.294 1.00 89.14 107 PHE A O 1
ATOM 885 N N . VAL A 1 128 ? 6.039 26.958 53.321 1.00 88.67 108 VAL A N 1
ATOM 886 C CA . VAL A 1 128 ? 6.256 25.566 52.936 1.00 85.74 108 VAL A CA 1
ATOM 887 C C . VAL A 1 128 ? 7.391 25.463 51.928 1.00 86.40 108 VAL A C 1
ATOM 888 O O . VAL A 1 128 ? 8.276 24.609 52.049 1.00 88.04 108 VAL A O 1
ATOM 892 N N . VAL A 1 129 ? 7.380 26.334 50.918 1.00 87.34 109 VAL A N 1
ATOM 893 C CA . VAL A 1 129 ? 8.434 26.313 49.908 1.00 86.94 109 VAL A CA 1
ATOM 894 C C . VAL A 1 129 ? 9.778 26.644 50.539 1.00 87.02 109 VAL A C 1
ATOM 895 O O . VAL A 1 129 ? 10.791 25.986 50.268 1.00 89.25 109 VAL A O 1
ATOM 899 N N . SER A 1 130 ? 9.810 27.670 51.391 1.00 85.30 110 SER A N 1
ATOM 900 C CA . SER A 1 130 ? 11.060 28.038 52.047 1.00 89.25 110 SER A CA 1
ATOM 901 C C . SER A 1 130 ? 11.608 26.876 52.866 1.00 90.29 110 SER A C 1
ATOM 902 O O . SER A 1 130 ? 12.792 26.544 52.766 1.00 90.97 110 SER A O 1
ATOM 905 N N . ASN A 1 131 ? 10.755 26.236 53.673 1.00 89.24 111 ASN A N 1
ATOM 906 C CA . ASN A 1 131 ? 11.201 25.084 54.456 1.00 89.01 111 ASN A CA 1
ATOM 907 C C . ASN A 1 131 ? 11.644 23.938 53.553 1.00 90.07 111 ASN A C 1
ATOM 908 O O . ASN A 1 131 ? 12.597 23.217 53.873 1.00 91.42 111 ASN A O 1
ATOM 913 N N . HIS A 1 132 ? 10.971 23.762 52.414 1.00 91.24 112 HIS A N 1
ATOM 914 C CA . HIS A 1 132 ? 11.339 22.703 51.479 1.00 90.99 112 HIS A CA 1
ATOM 915 C C . HIS A 1 132 ? 12.750 22.911 50.937 1.00 93.41 112 HIS A C 1
ATOM 916 O O . HIS A 1 132 ? 13.550 21.967 50.884 1.00 92.55 112 HIS A O 1
ATOM 923 N N . PHE A 1 133 ? 13.083 24.145 50.552 1.00 94.29 113 PHE A N 1
ATOM 924 C CA . PHE A 1 133 ? 14.387 24.461 49.982 1.00 90.54 113 PHE A CA 1
ATOM 925 C C . PHE A 1 133 ? 15.375 25.024 50.999 1.00 94.36 113 PHE A C 1
ATOM 926 O O . PHE A 1 133 ? 16.547 25.214 50.652 1.00 93.25 113 PHE A O 1
ATOM 934 N N . SER A 1 134 ? 14.936 25.285 52.233 1.00 92.09 114 SER A N 1
ATOM 935 C CA . SER A 1 134 ? 15.748 25.947 53.260 1.00 91.52 114 SER A CA 1
ATOM 936 C C . SER A 1 134 ? 16.303 27.272 52.733 1.00 92.41 114 SER A C 1
ATOM 937 O O . SER A 1 134 ? 17.482 27.598 52.888 1.00 92.27 114 SER A O 1
ATOM 940 N N . LEU A 1 135 ? 15.417 28.043 52.103 1.00 95.12 115 LEU A N 1
ATOM 941 C CA . LEU A 1 135 ? 15.733 29.349 51.531 1.00 91.60 115 LEU A CA 1
ATOM 942 C C . LEU A 1 135 ? 14.737 30.356 52.089 1.00 101.11 115 LEU A C 1
ATOM 943 O O . LEU A 1 135 ? 13.561 30.354 51.705 1.00 93.20 115 LEU A O 1
ATOM 948 N N . TRP A 1 136 ? 15.204 31.205 53.003 1.00 97.38 116 TRP A N 1
ATOM 949 C CA . TRP A 1 136 ? 14.351 32.137 53.732 1.00 89.35 116 TRP A CA 1
ATOM 950 C C . TRP A 1 136 ? 14.768 33.566 53.419 1.00 90.27 116 TRP A C 1
ATOM 951 O O . TRP A 1 136 ? 15.894 33.971 53.728 1.00 108.50 116 TRP A O 1
ATOM 962 N N . ASN A 1 137 ? 13.861 34.328 52.817 1.00 86.72 117 ASN A N 1
ATOM 963 C CA . ASN A 1 137 ? 14.091 35.742 52.556 1.00 85.72 117 ASN A CA 1
ATOM 964 C C . ASN A 1 137 ? 12.767 36.476 52.726 1.00 87.48 117 ASN A C 1
ATOM 965 O O . ASN A 1 137 ? 11.790 35.925 53.242 1.00 88.42 117 ASN A O 1
ATOM 970 N N . SER A 1 138 ? 12.722 37.720 52.252 1.00 94.23 118 SER A N 1
ATOM 971 C CA . SER A 1 138 ? 11.534 38.538 52.461 1.00 89.27 118 SER A CA 1
ATOM 972 C C . SER A 1 138 ? 10.334 38.018 51.678 1.00 83.19 118 SER A C 1
ATOM 973 O O . SER A 1 138 ? 9.194 38.207 52.116 1.00 86.11 118 SER A O 1
ATOM 976 N N . TRP A 1 139 ? 10.562 37.352 50.540 1.00 79.42 119 TRP A N 1
ATOM 977 C CA . TRP A 1 139 ? 9.452 36.738 49.812 1.00 77.77 119 TRP A CA 1
ATOM 978 C C . TRP A 1 139 ? 8.733 35.709 50.672 1.00 80.83 119 TRP A C 1
ATOM 979 O O . TRP A 1 139 ? 7.515 35.537 50.543 1.00 83.65 119 TRP A O 1
ATOM 990 N N . SER A 1 140 ? 9.470 35.001 51.534 1.00 80.97 120 SER A N 1
ATOM 991 C CA . SER A 1 140 ? 8.827 34.079 52.461 1.00 79.32 120 SER A CA 1
ATOM 992 C C . SER A 1 140 ? 7.793 34.807 53.303 1.00 79.52 120 SER A C 1
ATOM 993 O O . SER A 1 140 ? 6.664 34.331 53.466 1.00 81.36 120 SER A O 1
ATOM 996 N N . SER A 1 141 ? 8.145 35.995 53.794 1.00 80.30 121 SER A N 1
ATOM 997 C CA . SER A 1 141 ? 7.218 36.761 54.615 1.00 80.64 121 SER A CA 1
ATOM 998 C C . SER A 1 141 ? 6.009 37.212 53.802 1.00 79.13 121 SER A C 1
ATOM 999 O O . SER A 1 141 ? 4.863 37.028 54.228 1.00 79.63 121 SER A O 1
ATOM 1002 N N . LEU A 1 142 ? 6.245 37.764 52.606 1.00 74.81 122 LEU A N 1
ATOM 1003 C CA . LEU A 1 142 ? 5.152 38.262 51.773 1.00 74.02 122 LEU A CA 1
ATOM 1004 C C . LEU A 1 142 ? 4.074 37.208 51.556 1.00 79.51 122 LEU A C 1
ATOM 1005 O O . LEU A 1 142 ? 2.877 37.503 51.641 1.00 80.74 122 LEU A O 1
ATOM 1010 N N . GLY A 1 143 ? 4.484 35.976 51.252 1.00 82.15 123 GLY A N 1
ATOM 1011 C CA . GLY A 1 143 ? 3.518 34.898 51.109 1.00 77.87 123 GLY A CA 1
ATOM 1012 C C . GLY A 1 143 ? 2.655 34.729 52.342 1.00 82.44 123 GLY A C 1
ATOM 1013 O O . GLY A 1 143 ? 1.438 34.546 52.247 1.00 79.37 123 GLY A O 1
ATOM 1014 N N . ALA A 1 144 ? 3.280 34.765 53.519 1.00 78.68 124 ALA A N 1
ATOM 1015 C CA . ALA A 1 144 ? 2.520 34.637 54.758 1.00 78.35 124 ALA A CA 1
ATOM 1016 C C . ALA A 1 144 ? 1.557 35.804 54.940 1.00 77.72 124 ALA A C 1
ATOM 1017 O O . ALA A 1 144 ? 0.398 35.609 55.324 1.00 77.55 124 ALA A O 1
ATOM 1019 N N . VAL A 1 145 ? 2.012 37.024 54.648 1.00 77.69 125 VAL A N 1
ATOM 1020 C CA . VAL A 1 145 ? 1.140 38.186 54.782 1.00 75.85 125 VAL A CA 1
ATOM 1021 C C . VAL A 1 145 ? 0.007 38.134 53.765 1.00 75.86 125 VAL A C 1
ATOM 1022 O O . VAL A 1 145 ? -1.117 38.559 54.052 1.00 76.40 125 VAL A O 1
ATOM 1026 N N . GLY A 1 146 ? 0.264 37.589 52.581 1.00 75.06 126 GLY A N 1
ATOM 1027 C CA . GLY A 1 146 ? -0.782 37.490 51.582 1.00 77.43 126 GLY A CA 1
ATOM 1028 C C . GLY A 1 146 ? -1.845 36.450 51.876 1.00 82.32 126 GLY A C 1
ATOM 1029 O O . GLY A 1 146 ? -2.902 36.482 51.238 1.00 88.43 126 GLY A O 1
ATOM 1030 N N . ASP A 1 147 ? -1.604 35.542 52.822 1.00 81.38 127 ASP A N 1
ATOM 1031 C CA . ASP A 1 147 ? -2.585 34.513 53.152 1.00 83.51 127 ASP A CA 1
ATOM 1032 C C . ASP A 1 147 ? -3.282 34.725 54.483 1.00 87.30 127 ASP A C 1
ATOM 1033 O O . ASP A 1 147 ? -4.471 34.417 54.596 1.00 91.21 127 ASP A O 1
ATOM 1038 N N . ILE A 1 148 ? -2.586 35.227 55.502 1.00 81.91 128 ILE A N 1
ATOM 1039 C CA . ILE A 1 148 ? -3.203 35.376 56.817 1.00 81.76 128 ILE A CA 1
ATOM 1040 C C . ILE A 1 148 ? -3.058 36.813 57.300 1.00 80.49 128 ILE A C 1
ATOM 1041 O O . ILE A 1 148 ? -3.418 37.139 58.439 1.00 82.75 128 ILE A O 1
ATOM 1046 N N . GLY A 1 149 ? -2.552 37.680 56.430 1.00 78.17 129 GLY A N 1
ATOM 1047 C CA . GLY A 1 149 ? -2.587 39.104 56.714 1.00 80.52 129 GLY A CA 1
ATOM 1048 C C . GLY A 1 149 ? -1.759 39.469 57.926 1.00 83.70 129 GLY A C 1
ATOM 1049 O O . GLY A 1 149 ? -0.631 38.997 58.108 1.00 83.10 129 GLY A O 1
ATOM 1050 N N . ASN A 1 150 ? -2.349 40.290 58.797 1.00 90.46 130 ASN A N 1
ATOM 1051 C CA . ASN A 1 150 ? -1.621 40.824 59.940 1.00 83.97 130 ASN A CA 1
ATOM 1052 C C . ASN A 1 150 ? -1.195 39.742 60.915 1.00 82.85 130 ASN A C 1
ATOM 1053 O O . ASN A 1 150 ? -0.260 39.961 61.689 1.00 87.73 130 ASN A O 1
ATOM 1058 N N . LYS A 1 151 ? -1.850 38.580 60.890 1.00 84.57 131 LYS A N 1
ATOM 1059 C CA . LYS A 1 151 ? -1.503 37.510 61.814 1.00 89.94 131 LYS A CA 1
ATOM 1060 C C . LYS A 1 151 ? -0.128 36.930 61.523 1.00 87.16 131 LYS A C 1
ATOM 1061 O O . LYS A 1 151 ? 0.473 36.321 62.412 1.00 90.13 131 LYS A O 1
ATOM 1067 N N . ALA A 1 152 ? 0.378 37.106 60.300 1.00 84.66 132 ALA A N 1
ATOM 1068 C CA . ALA A 1 152 ? 1.719 36.635 59.974 1.00 81.19 132 ALA A CA 1
ATOM 1069 C C . ALA A 1 152 ? 2.774 37.332 60.815 1.00 85.29 132 ALA A C 1
ATOM 1070 O O . ALA A 1 152 ? 3.830 36.752 61.090 1.00 89.34 132 ALA A O 1
ATOM 1072 N N . PHE A 1 153 ? 2.514 38.576 61.222 1.00 86.80 133 PHE A N 1
ATOM 1073 C CA . PHE A 1 153 ? 3.492 39.321 62.004 1.00 87.44 133 PHE A CA 1
ATOM 1074 C C . PHE A 1 153 ? 3.637 38.775 63.413 1.00 87.53 133 PHE A C 1
ATOM 1075 O O . PHE A 1 153 ? 4.653 39.040 64.063 1.00 87.67 133 PHE A O 1
ATOM 1083 N N . GLU A 1 154 ? 2.645 38.026 63.901 1.00 90.01 134 GLU A N 1
ATOM 1084 C CA . GLU A 1 154 ? 2.776 37.348 65.184 1.00 90.79 134 GLU A CA 1
ATOM 1085 C C . GLU A 1 154 ? 3.735 36.165 65.132 1.00 88.85 134 GLU A C 1
ATOM 1086 O O . GLU A 1 154 ? 4.035 35.589 66.181 1.00 93.63 134 GLU A O 1
ATOM 1092 N N . ILE A 1 155 ? 4.212 35.793 63.945 1.00 88.45 135 ILE A N 1
ATOM 1093 C CA . ILE A 1 155 ? 5.318 34.848 63.809 1.00 90.09 135 ILE A CA 1
ATOM 1094 C C . ILE A 1 155 ? 6.605 35.658 63.697 1.00 91.01 135 ILE A C 1
ATOM 1095 O O . ILE A 1 155 ? 6.710 36.531 62.824 1.00 91.37 135 ILE A O 1
ATOM 1100 N N . PRO A 1 156 ? 7.587 35.435 64.583 1.00 88.43 136 PRO A N 1
ATOM 1101 C CA . PRO A 1 156 ? 8.809 36.255 64.544 1.00 91.27 136 PRO A CA 1
ATOM 1102 C C . PRO A 1 156 ? 9.593 36.132 63.251 1.00 92.81 136 PRO A C 1
ATOM 1103 O O . PRO A 1 156 ? 10.310 37.072 62.881 1.00 94.10 136 PRO A O 1
ATOM 1107 N N . LYS A 1 157 ? 9.473 35.003 62.547 1.00 91.34 137 LYS A N 1
ATOM 1108 C CA . LYS A 1 157 ? 10.207 34.822 61.300 1.00 90.48 137 LYS A CA 1
ATOM 1109 C C . LYS A 1 157 ? 9.803 35.864 60.260 1.00 92.21 137 LYS A C 1
ATOM 1110 O O . LYS A 1 157 ? 10.632 36.282 59.443 1.00 89.93 137 LYS A O 1
ATOM 1116 N N . THR A 1 158 ? 8.550 36.322 60.302 1.00 97.09 138 THR A N 1
ATOM 1117 C CA . THR A 1 158 ? 8.054 37.262 59.299 1.00 89.63 138 THR A CA 1
ATOM 1118 C C . THR A 1 158 ? 8.766 38.605 59.393 1.00 93.69 138 THR A C 1
ATOM 1119 O O . THR A 1 158 ? 9.427 39.040 58.442 1.00 92.09 138 THR A O 1
ATOM 1123 N N . LEU A 1 159 ? 8.642 39.274 60.543 1.00 97.13 139 LEU A N 1
ATOM 1124 C CA . LEU A 1 159 ? 9.247 40.591 60.715 1.00 93.87 139 LEU A CA 1
ATOM 1125 C C . LEU A 1 159 ? 10.760 40.546 60.551 1.00 92.97 139 LEU A C 1
ATOM 1126 O O . LEU A 1 159 ? 11.349 41.457 59.960 1.00 91.70 139 LEU A O 1
ATOM 1131 N N . GLU A 1 160 ? 11.405 39.504 61.079 1.00 94.13 140 GLU A N 1
ATOM 1132 C CA . GLU A 1 160 ? 12.857 39.391 60.979 1.00 90.42 140 GLU A CA 1
ATOM 1133 C C . GLU A 1 160 ? 13.314 39.387 59.525 1.00 88.57 140 GLU A C 1
ATOM 1134 O O . GLU A 1 160 ? 14.252 40.102 59.154 1.00 89.08 140 GLU A O 1
ATOM 1140 N N . LEU A 1 161 ? 12.648 38.602 58.677 1.00 91.09 141 LEU A N 1
ATOM 1141 C CA . LEU A 1 161 ? 13.040 38.541 57.272 1.00 90.28 141 LEU A CA 1
ATOM 1142 C C . LEU A 1 161 ? 12.712 39.841 56.550 1.00 88.90 141 LEU A C 1
ATOM 1143 O O . LEU A 1 161 ? 13.474 40.287 55.685 1.00 89.51 141 LEU A O 1
ATOM 1148 N N . LEU A 1 162 ? 11.568 40.448 56.874 1.00 89.87 142 LEU A N 1
ATOM 1149 C CA . LEU A 1 162 ? 11.247 41.767 56.338 1.00 89.06 142 LEU A CA 1
ATOM 1150 C C . LEU A 1 162 ? 12.243 42.822 56.802 1.00 90.30 142 LEU A C 1
ATOM 1151 O O . LEU A 1 162 ? 12.461 43.819 56.105 1.00 92.85 142 LEU A O 1
ATOM 1156 N N . LYS A 1 163 ? 12.831 42.635 57.987 1.00 91.09 143 LYS A N 1
ATOM 1157 C CA . LYS A 1 163 ? 13.771 43.611 58.533 1.00 91.23 143 LYS A CA 1
ATOM 1158 C C . LYS A 1 163 ? 15.047 43.684 57.702 1.00 90.84 143 LYS A C 1
ATOM 1159 O O . LYS A 1 163 ? 15.609 44.769 57.519 1.00 91.12 143 LYS A O 1
ATOM 1165 N N . THR A 1 164 ? 15.539 42.534 57.228 1.00 89.93 144 THR A N 1
ATOM 1166 C CA . THR A 1 164 ? 16.752 42.509 56.413 1.00 93.04 144 THR A CA 1
ATOM 1167 C C . THR A 1 164 ? 16.630 43.418 55.194 1.00 96.68 144 THR A C 1
ATOM 1168 O O . THR A 1 164 ? 17.600 44.074 54.798 1.00 100.43 144 THR A O 1
ATOM 1172 N N . GLU A 1 165 ? 15.455 43.447 54.570 1.00 105.09 145 GLU A N 1
ATOM 1173 C CA . GLU A 1 165 ? 15.186 44.324 53.438 1.00 103.60 145 GLU A CA 1
ATOM 1174 C C . GLU A 1 165 ? 14.730 45.718 53.866 1.00 102.00 145 GLU A C 1
ATOM 1175 O O . GLU A 1 165 ? 14.351 46.521 53.007 1.00 111.45 145 GLU A O 1
ATOM 1181 N N . GLY A 1 166 ? 14.748 46.017 55.164 1.00 99.80 146 GLY A N 1
ATOM 1182 C CA . GLY A 1 166 ? 14.300 47.299 55.676 1.00 97.08 146 GLY A CA 1
ATOM 1183 C C . GLY A 1 166 ? 12.883 47.654 55.277 1.00 99.79 146 GLY A C 1
ATOM 1184 O O . GLY A 1 166 ? 12.638 48.717 54.698 1.00 101.67 146 GLY A O 1
ATOM 1185 N N . LEU A 1 167 ? 11.940 46.773 55.594 1.00 98.36 147 LEU A N 1
ATOM 1186 C CA . LEU A 1 167 ? 10.539 46.956 55.251 1.00 98.23 147 LEU A CA 1
ATOM 1187 C C . LEU A 1 167 ? 9.696 46.951 56.518 1.00 96.44 147 LEU A C 1
ATOM 1188 O O . LEU A 1 167 ? 9.942 46.159 57.433 1.00 96.38 147 LEU A O 1
ATOM 1193 N N . THR A 1 168 ? 8.710 47.843 56.572 1.00 99.53 148 THR A N 1
ATOM 1194 C CA . THR A 1 168 ? 7.804 47.906 57.708 1.00 98.66 148 THR A CA 1
ATOM 1195 C C . THR A 1 168 ? 6.629 46.954 57.508 1.00 96.50 148 THR A C 1
ATOM 1196 O O . THR A 1 168 ? 6.419 46.394 56.430 1.00 95.14 148 THR A O 1
ATOM 1200 N N . LYS A 1 169 ? 5.853 46.778 58.580 1.00 96.60 149 LYS A N 1
ATOM 1201 C CA . LYS A 1 169 ? 4.607 46.026 58.491 1.00 94.18 149 LYS A CA 1
ATOM 1202 C C . LYS A 1 169 ? 3.721 46.555 57.370 1.00 94.32 149 LYS A C 1
ATOM 1203 O O . LYS A 1 169 ? 3.287 45.797 56.496 1.00 95.20 149 LYS A O 1
ATOM 1209 N N . ASN A 1 170 ? 3.444 47.861 57.383 1.00 98.51 150 ASN A N 1
ATOM 1210 C CA . ASN A 1 170 ? 2.565 48.450 56.376 1.00 98.45 150 ASN A CA 1
ATOM 1211 C C . ASN A 1 170 ? 3.134 48.287 54.973 1.00 96.31 150 ASN A C 1
ATOM 1212 O O . ASN A 1 170 ? 2.382 48.098 54.009 1.00 92.13 150 ASN A O 1
ATOM 1217 N N . GLU A 1 171 ? 4.460 48.362 54.839 1.00 103.79 151 GLU A N 1
ATOM 1218 C CA . GLU A 1 171 ? 5.087 48.256 53.525 1.00 99.44 151 GLU A CA 1
ATOM 1219 C C . GLU A 1 171 ? 4.821 46.892 52.899 1.00 97.09 151 GLU A C 1
ATOM 1220 O O . GLU A 1 171 ? 4.605 46.785 51.685 1.00 88.36 151 GLU A O 1
ATOM 1226 N N . ALA A 1 172 ? 4.810 45.839 53.720 1.00 94.05 152 ALA A N 1
ATOM 1227 C CA . ALA A 1 172 ? 4.507 44.500 53.224 1.00 88.12 152 ALA A CA 1
ATOM 1228 C C . ALA A 1 172 ? 3.020 44.336 52.931 1.00 87.83 152 ALA A C 1
ATOM 1229 O O . ALA A 1 172 ? 2.644 43.673 51.958 1.00 86.55 152 ALA A O 1
ATOM 1231 N N . LEU A 1 173 ? 2.159 44.897 53.786 1.00 89.61 153 LEU A N 1
ATOM 1232 C CA . LEU A 1 173 ? 0.723 44.880 53.520 1.00 87.47 153 LEU A CA 1
ATOM 1233 C C . LEU A 1 173 ? 0.396 45.626 52.232 1.00 87.29 153 LEU A C 1
ATOM 1234 O O . LEU A 1 173 ? -0.482 45.208 51.466 1.00 86.60 153 LEU A O 1
ATOM 1239 N N . LYS A 1 174 ? 1.090 46.738 51.981 1.00 88.84 154 LYS A N 1
ATOM 1240 C CA . LYS A 1 174 ? 0.909 47.466 50.729 1.00 90.36 154 LYS A CA 1
ATOM 1241 C C . LYS A 1 174 ? 1.388 46.640 49.543 1.00 91.78 154 LYS A C 1
ATOM 1242 O O . LYS A 1 174 ? 0.776 46.667 48.467 1.00 90.69 154 LYS A O 1
ATOM 1248 N N . LEU A 1 175 ? 2.492 45.908 49.720 1.00 92.55 155 LEU A N 1
ATOM 1249 C CA . LEU A 1 175 ? 3.012 45.079 48.641 1.00 87.01 155 LEU A CA 1
ATOM 1250 C C . LEU A 1 175 ? 2.049 43.953 48.292 1.00 83.65 155 LEU A C 1
ATOM 1251 O O . LEU A 1 175 ? 1.934 43.579 47.121 1.00 86.49 155 LEU A O 1
ATOM 1256 N N . VAL A 1 176 ? 1.342 43.413 49.287 1.00 84.31 156 VAL A N 1
ATOM 1257 C CA . VAL A 1 176 ? 0.370 42.359 49.018 1.00 82.11 156 VAL A CA 1
ATOM 1258 C C . VAL A 1 176 ? -0.757 42.896 48.154 1.00 84.80 156 VAL A C 1
ATOM 1259 O O . VAL A 1 176 ? -1.188 42.248 47.195 1.00 84.76 156 VAL A O 1
ATOM 1263 N N . GLN A 1 177 ? -1.243 44.094 48.476 1.00 88.25 157 GLN A N 1
ATOM 1264 C CA . GLN A 1 177 ? -2.275 44.730 47.664 1.00 89.61 157 GLN A CA 1
ATOM 1265 C C . GLN A 1 177 ? -1.796 44.973 46.237 1.00 88.71 157 GLN A C 1
ATOM 1266 O O . GLN A 1 177 ? -2.527 44.703 45.278 1.00 91.89 157 GLN A O 1
ATOM 1272 N N . LEU A 1 178 ? -0.570 45.478 46.075 1.00 86.42 158 LEU A N 1
ATOM 1273 C CA . LEU A 1 178 ? -0.062 45.769 44.737 1.00 87.85 158 LEU A CA 1
ATOM 1274 C C . LEU A 1 178 ? 0.076 44.496 43.908 1.00 90.39 158 LEU A C 1
ATOM 1275 O O . LEU A 1 178 ? -0.350 44.450 42.748 1.00 95.79 158 LEU A O 1
ATOM 1280 N N . ILE A 1 179 ? 0.676 43.453 44.486 1.00 86.15 159 ILE A N 1
ATOM 1281 C CA . ILE A 1 179 ? 0.852 42.200 43.758 1.00 84.00 159 ILE A CA 1
ATOM 1282 C C . ILE A 1 179 ? -0.501 41.546 43.494 1.00 88.00 159 ILE A C 1
ATOM 1283 O O . ILE A 1 179 ? -0.758 41.033 42.397 1.00 89.41 159 ILE A O 1
ATOM 1288 N N . ASP A 1 180 ? -1.384 41.543 44.498 1.00 87.12 160 ASP A N 1
ATOM 1289 C CA . ASP A 1 180 ? -2.718 40.975 44.322 1.00 87.71 160 ASP A CA 1
ATOM 1290 C C . ASP A 1 180 ? -3.514 41.732 43.268 1.00 88.72 160 ASP A C 1
ATOM 1291 O O . ASP A 1 180 ? -4.364 41.143 42.592 1.00 89.55 160 ASP A O 1
ATOM 1296 N N . SER A 1 181 ? -3.242 43.032 43.113 1.00 88.46 161 SER A N 1
ATOM 1297 C CA . SER A 1 181 ? -3.975 43.867 42.166 1.00 91.55 161 SER A CA 1
ATOM 1298 C C . SER A 1 181 ? -3.987 43.287 40.756 1.00 96.79 161 SER A C 1
ATOM 1299 O O . SER A 1 181 ? -4.919 43.548 39.986 1.00 92.78 161 SER A O 1
ATOM 1302 N N . ASN A 1 182 ? -2.963 42.514 40.394 1.00 93.75 162 ASN A N 1
ATOM 1303 C CA . ASN A 1 182 ? -2.916 41.936 39.055 1.00 92.36 162 ASN A CA 1
ATOM 1304 C C . ASN A 1 182 ? -3.996 40.877 38.867 1.00 92.76 162 ASN A C 1
ATOM 1305 O O . ASN A 1 182 ? -4.754 40.921 37.891 1.00 89.65 162 ASN A O 1
ATOM 1310 N N . TYR A 1 183 ? -4.088 39.917 39.795 1.00 93.90 163 TYR A N 1
ATOM 1311 C CA . TYR A 1 183 ? -5.072 38.850 39.633 1.00 92.81 163 TYR A CA 1
ATOM 1312 C C . TYR A 1 183 ? -6.498 39.352 39.834 1.00 90.21 163 TYR A C 1
ATOM 1313 O O . TYR A 1 183 ? -7.432 38.798 39.245 1.00 89.65 163 TYR A O 1
ATOM 1322 N N . ILE A 1 184 ? -6.694 40.361 40.684 1.00 89.80 164 ILE A N 1
ATOM 1323 C CA . ILE A 1 184 ? -8.030 40.919 40.872 1.00 93.68 164 ILE A CA 1
ATOM 1324 C C . ILE A 1 184 ? -8.540 41.533 39.573 1.00 97.69 164 ILE A C 1
ATOM 1325 O O . ILE A 1 184 ? -9.715 41.383 39.214 1.00 94.85 164 ILE A O 1
ATOM 1330 N N . THR A 1 185 ? -7.664 42.216 38.841 1.00 99.25 165 THR A N 1
ATOM 1331 C CA . THR A 1 185 ? -8.024 42.812 37.561 1.00 95.16 165 THR A CA 1
ATOM 1332 C C . THR A 1 185 ? -8.074 41.795 36.425 1.00 91.44 165 THR A C 1
ATOM 1333 O O . THR A 1 185 ? -8.275 42.195 35.272 1.00 96.47 165 THR A O 1
ATOM 1337 N N . MET A 1 186 ? -7.890 40.507 36.731 1.00 90.62 166 MET A N 1
ATOM 1338 C CA . MET A 1 186 ? -8.011 39.413 35.762 1.00 91.43 166 MET A CA 1
ATOM 1339 C C . MET A 1 186 ? -6.905 39.455 34.699 1.00 94.76 166 MET A C 1
ATOM 1340 O O . MET A 1 186 ? -7.130 39.106 33.538 1.00 96.68 166 MET A O 1
ATOM 1345 N N . ASP A 1 187 ? -5.695 39.849 35.095 1.00 92.54 167 ASP A N 1
ATOM 1346 C CA . ASP A 1 187 ? -4.569 39.972 34.166 1.00 91.92 167 ASP A CA 1
ATOM 1347 C C . ASP A 1 187 ? -3.648 38.774 34.366 1.00 94.85 167 ASP A C 1
ATOM 1348 O O . ASP A 1 187 ? -2.754 38.794 35.211 1.00 100.41 167 ASP A O 1
ATOM 1353 N N . ARG A 1 188 ? -3.874 37.717 33.580 1.00 95.63 168 ARG A N 1
ATOM 1354 C CA . ARG A 1 188 ? -3.021 36.537 33.673 1.00 100.01 168 ARG A CA 1
ATOM 1355 C C . ARG A 1 188 ? -1.575 36.878 33.347 1.00 109.63 168 ARG A C 1
ATOM 1356 O O . ARG A 1 188 ? -0.648 36.390 34.005 1.00 104.75 168 ARG A O 1
ATOM 1364 N N . SER A 1 189 ? -1.364 37.736 32.348 1.00 105.48 169 SER A N 1
ATOM 1365 C CA . SER A 1 189 ? -0.007 38.069 31.935 1.00 106.97 169 SER A CA 1
ATOM 1366 C C . SER A 1 189 ? 0.706 38.906 32.995 1.00 101.52 169 SER A C 1
ATOM 1367 O O . SER A 1 189 ? 1.869 38.640 33.323 1.00 95.81 169 SER A O 1
ATOM 1370 N N . ALA A 1 190 ? 0.017 39.898 33.567 1.00 97.33 170 ALA A N 1
ATOM 1371 C CA . ALA A 1 190 ? 0.638 40.729 34.595 1.00 95.99 170 ALA A CA 1
ATOM 1372 C C . ALA A 1 190 ? 0.875 39.940 35.875 1.00 96.24 170 ALA A C 1
ATOM 1373 O O . ALA A 1 190 ? 1.867 40.171 36.579 1.00 93.52 170 ALA A O 1
ATOM 1375 N N . ALA A 1 191 ? -0.030 39.016 36.198 1.00 96.59 171 ALA A N 1
ATOM 1376 C CA . ALA A 1 191 ? 0.173 38.163 37.362 1.00 91.64 171 ALA A CA 1
ATOM 1377 C C . ALA A 1 191 ? 1.372 37.247 37.164 1.00 90.68 171 ALA A C 1
ATOM 1378 O O . ALA A 1 191 ? 2.140 37.003 38.102 1.00 90.58 171 ALA A O 1
ATOM 1380 N N . GLU A 1 192 ? 1.555 36.735 35.948 1.00 91.85 172 GLU A N 1
ATOM 1381 C CA . GLU A 1 192 ? 2.719 35.900 35.672 1.00 92.00 172 GLU A CA 1
ATOM 1382 C C . GLU A 1 192 ? 4.003 36.720 35.667 1.00 92.45 172 GLU A C 1
ATOM 1383 O O . GLU A 1 192 ? 5.026 36.279 36.202 1.00 91.92 172 GLU A O 1
ATOM 1389 N N . LYS A 1 193 ? 3.974 37.909 35.057 1.00 98.21 173 LYS A N 1
ATOM 1390 C CA . LYS A 1 193 ? 5.165 38.753 35.011 1.00 100.72 173 LYS A CA 1
ATOM 1391 C C . LYS A 1 193 ? 5.572 39.243 36.398 1.00 92.19 173 LYS A C 1
ATOM 1392 O O . LYS A 1 193 ? 6.751 39.548 36.615 1.00 89.23 173 LYS A O 1
ATOM 1398 N N . ALA A 1 194 ? 4.626 39.313 37.341 1.00 92.46 174 ALA A N 1
ATOM 1399 C CA . ALA A 1 194 ? 4.963 39.728 38.699 1.00 89.81 174 ALA A CA 1
ATOM 1400 C C . ALA A 1 194 ? 6.041 38.841 39.307 1.00 87.13 174 ALA A C 1
ATOM 1401 O O . ALA A 1 194 ? 6.786 39.287 40.188 1.00 88.30 174 ALA A O 1
ATOM 1403 N N . VAL A 1 195 ? 6.140 37.588 38.859 1.00 87.88 175 VAL A N 1
ATOM 1404 C CA . VAL A 1 195 ? 7.192 36.708 39.357 1.00 87.92 175 VAL A CA 1
ATOM 1405 C C . VAL A 1 195 ? 8.563 37.212 38.916 1.00 88.60 175 VAL A C 1
ATOM 1406 O O . VAL A 1 195 ? 9.510 37.243 39.711 1.00 87.41 175 VAL A O 1
ATOM 1410 N N . GLU A 1 196 ? 8.688 37.636 37.653 1.00 91.23 176 GLU A N 1
ATOM 1411 C CA . GLU A 1 196 ? 9.958 38.176 37.170 1.00 91.49 176 GLU A CA 1
ATOM 1412 C C . GLU A 1 196 ? 10.326 39.471 37.884 1.00 89.81 176 GLU A C 1
ATOM 1413 O O . GLU A 1 196 ? 11.503 39.712 38.174 1.00 88.44 176 GLU A O 1
ATOM 1419 N N . LEU A 1 197 ? 9.337 40.321 38.168 1.00 89.35 177 LEU A N 1
ATOM 1420 C CA . LEU A 1 197 ? 9.624 41.587 38.835 1.00 91.37 177 LEU A CA 1
ATOM 1421 C C . LEU A 1 197 ? 10.093 41.367 40.269 1.00 92.85 177 LEU A C 1
ATOM 1422 O O . LEU A 1 197 ? 11.009 42.053 40.738 1.00 100.13 177 LEU A O 1
ATOM 1427 N N . VAL A 1 198 ? 9.476 40.425 40.984 1.00 89.28 178 VAL A N 1
ATOM 1428 C CA . VAL A 1 198 ? 9.936 40.099 42.332 1.00 88.28 178 VAL A CA 1
ATOM 1429 C C . VAL A 1 198 ? 11.323 39.471 42.282 1.00 87.69 178 VAL A C 1
ATOM 1430 O O . VAL A 1 198 ? 12.168 39.720 43.151 1.00 87.95 178 VAL A O 1
ATOM 1434 N N . LEU A 1 199 ? 11.583 38.655 41.256 1.00 86.65 179 LEU A N 1
ATOM 1435 C CA . LEU A 1 199 ? 12.882 38.003 41.123 1.00 88.22 179 LEU A CA 1
ATOM 1436 C C . LEU A 1 199 ? 13.985 39.008 40.806 1.00 93.58 179 LEU A C 1
ATOM 1437 O O . LEU A 1 199 ? 15.130 38.840 41.243 1.00 93.22 179 LEU A O 1
ATOM 1442 N N . ASN A 1 200 ? 13.673 40.048 40.032 1.00 96.20 180 ASN A N 1
ATOM 1443 C CA . ASN A 1 200 ? 14.696 40.919 39.472 1.00 103.64 180 ASN A CA 1
ATOM 1444 C C . ASN A 1 200 ? 14.707 42.318 40.067 1.00 105.14 180 ASN A C 1
ATOM 1445 O O . ASN A 1 200 ? 15.513 43.150 39.635 1.00 110.04 180 ASN A O 1
ATOM 1450 N N . ARG A 1 201 ? 13.848 42.608 41.043 1.00 104.49 181 ARG A N 1
ATOM 1451 C CA . ARG A 1 201 ? 13.802 43.939 41.626 1.00 105.14 181 ARG A CA 1
ATOM 1452 C C . ARG A 1 201 ? 13.605 43.834 43.130 1.00 105.87 181 ARG A C 1
ATOM 1453 O O . ARG A 1 201 ? 12.855 42.965 43.600 1.00 113.47 181 ARG A O 1
ATOM 1461 N N . PRO A 1 202 ? 14.264 44.694 43.905 1.00 105.68 182 PRO A N 1
ATOM 1462 C CA . PRO A 1 202 ? 14.009 44.727 45.348 1.00 106.42 182 PRO A CA 1
ATOM 1463 C C . PRO A 1 202 ? 12.548 45.029 45.631 1.00 103.82 182 PRO A C 1
ATOM 1464 O O . PRO A 1 202 ? 11.885 45.755 44.887 1.00 102.17 182 PRO A O 1
ATOM 1468 N N . LEU A 1 203 ? 12.045 44.442 46.718 1.00 103.97 183 LEU A N 1
ATOM 1469 C CA . LEU A 1 203 ? 10.653 44.661 47.096 1.00 101.79 183 LEU A CA 1
ATOM 1470 C C . LEU A 1 203 ? 10.367 46.139 47.303 1.00 99.88 183 LEU A C 1
ATOM 1471 O O . LEU A 1 203 ? 9.306 46.638 46.911 1.00 97.74 183 LEU A O 1
ATOM 1476 N N . LYS A 1 204 ? 11.306 46.855 47.920 1.00 103.55 184 LYS A N 1
ATOM 1477 C CA . LYS A 1 204 ? 11.112 48.274 48.176 1.00 108.47 184 LYS A CA 1
ATOM 1478 C C . LYS A 1 204 ? 11.048 49.085 46.884 1.00 109.73 184 LYS A C 1
ATOM 1479 O O . LYS A 1 204 ? 10.437 50.159 46.872 1.00 112.15 184 LYS A O 1
ATOM 1485 N N . GLU A 1 205 ? 11.642 48.584 45.796 1.00 103.54 185 GLU A N 1
ATOM 1486 C CA . GLU A 1 205 ? 11.456 49.211 44.489 1.00 102.05 185 GLU A CA 1
ATOM 1487 C C . GLU A 1 205 ? 10.042 49.007 43.966 1.00 101.34 185 GLU A C 1
ATOM 1488 O O . GLU A 1 205 ? 9.436 49.939 43.422 1.00 99.44 185 GLU A O 1
ATOM 1494 N N . LEU A 1 206 ? 9.505 47.792 44.107 1.00 101.14 186 LEU A N 1
ATOM 1495 C CA . LEU A 1 206 ? 8.186 47.485 43.569 1.00 97.65 186 LEU A CA 1
ATOM 1496 C C . LEU A 1 206 ? 7.075 48.265 44.263 1.00 98.96 186 LEU A C 1
ATOM 1497 O O . LEU A 1 206 ? 5.980 48.388 43.703 1.00 99.74 186 LEU A O 1
ATOM 1502 N N . LEU A 1 207 ? 7.331 48.796 45.462 1.00 100.31 187 LEU A N 1
ATOM 1503 C CA . LEU A 1 207 ? 6.371 49.680 46.115 1.00 100.51 187 LEU A CA 1
ATOM 1504 C C . LEU A 1 207 ? 6.117 50.948 45.310 1.00 103.43 187 LEU A C 1
ATOM 1505 O O . LEU A 1 207 ? 5.119 51.634 45.552 1.00 101.75 187 LEU A O 1
ATOM 1510 N N . GLU A 1 208 ? 7.007 51.275 44.373 1.00 104.45 188 GLU A N 1
ATOM 1511 C CA . GLU A 1 208 ? 6.871 52.422 43.489 1.00 105.62 188 GLU A CA 1
ATOM 1512 C C . GLU A 1 208 ? 6.371 52.045 42.101 1.00 107.23 188 GLU A C 1
ATOM 1513 O O . GLU A 1 208 ? 6.076 52.942 41.302 1.00 116.90 188 GLU A O 1
ATOM 1519 N N . TYR A 1 209 ? 6.292 50.749 41.791 1.00 106.19 189 TYR A N 1
ATOM 1520 C CA . TYR A 1 209 ? 5.952 50.268 40.456 1.00 107.37 189 TYR A CA 1
ATOM 1521 C C . TYR A 1 209 ? 4.609 50.820 39.983 1.00 111.50 189 TYR A C 1
ATOM 1522 O O . TYR A 1 209 ? 3.551 50.417 40.480 1.00 107.49 189 TYR A O 1
ATOM 1531 N N . GLU A 1 210 ? 4.650 51.722 38.999 1.00 119.76 190 GLU A N 1
ATOM 1532 C CA . GLU A 1 210 ? 3.441 52.431 38.584 1.00 116.15 190 GLU A CA 1
ATOM 1533 C C . GLU A 1 210 ? 2.351 51.528 38.023 1.00 111.04 190 GLU A C 1
ATOM 1534 O O . GLU A 1 210 ? 1.177 51.759 38.362 1.00 115.19 190 GLU A O 1
ATOM 1540 N N . PRO A 1 211 ? 2.631 50.531 37.171 1.00 107.34 191 PRO A N 1
ATOM 1541 C CA . PRO A 1 211 ? 1.528 49.692 36.669 1.00 107.65 191 PRO A CA 1
ATOM 1542 C C . PRO A 1 211 ? 0.725 49.022 37.770 1.00 107.57 191 PRO A C 1
ATOM 1543 O O . PRO A 1 211 ? -0.505 48.947 37.669 1.00 109.55 191 PRO A O 1
ATOM 1547 N N . TRP A 1 212 ? 1.378 48.534 38.825 1.00 103.45 192 TRP A N 1
ATOM 1548 C CA . TRP A 1 212 ? 0.622 47.959 39.934 1.00 103.93 192 TRP A CA 1
ATOM 1549 C C . TRP A 1 212 ? -0.182 49.028 40.663 1.00 105.57 192 TRP A C 1
ATOM 1550 O O . TRP A 1 212 ? -1.337 48.792 41.032 1.00 107.32 192 TRP A O 1
ATOM 1561 N N . ILE A 1 213 ? 0.412 50.204 40.882 1.00 108.01 193 ILE A N 1
ATOM 1562 C CA . ILE A 1 213 ? -0.280 51.274 41.599 1.00 109.80 193 ILE A CA 1
ATOM 1563 C C . ILE A 1 213 ? -1.566 51.660 40.879 1.00 113.88 193 ILE A C 1
ATOM 1564 O O . ILE A 1 213 ? -2.606 51.881 41.513 1.00 118.41 193 ILE A O 1
ATOM 1569 N N . LYS A 1 214 ? -1.516 51.747 39.546 1.00 114.02 194 LYS A N 1
ATOM 1570 C CA . LYS A 1 214 ? -2.697 52.125 38.775 1.00 113.55 194 LYS A CA 1
ATOM 1571 C C . LYS A 1 214 ? -3.821 51.112 38.949 1.00 114.04 194 LYS A C 1
ATOM 1572 O O . LYS A 1 214 ? -4.998 51.486 39.013 1.00 119.76 194 LYS A O 1
ATOM 1578 N N . ASN A 1 215 ? -3.472 49.826 39.043 1.00 110.37 195 ASN A N 1
ATOM 1579 C CA . ASN A 1 215 ? -4.470 48.786 39.277 1.00 110.41 195 ASN A CA 1
ATOM 1580 C C . ASN A 1 215 ? -5.156 48.963 40.627 1.00 114.96 195 ASN A C 1
ATOM 1581 O O . ASN A 1 215 ? -6.374 48.781 40.742 1.00 116.67 195 ASN A O 1
ATOM 1586 N N . LEU A 1 216 ? -4.383 49.306 41.662 1.00 119.36 196 LEU A N 1
ATOM 1587 C CA . LEU A 1 216 ? -4.903 49.303 43.027 1.00 116.43 196 LEU A CA 1
ATOM 1588 C C . LEU A 1 216 ? -5.907 50.432 43.255 1.00 121.41 196 LEU A C 1
ATOM 1589 O O . LEU A 1 216 ? -6.883 50.257 43.994 1.00 122.53 196 LEU A O 1
ATOM 1594 N N . GLU A 1 217 ? -5.674 51.601 42.650 1.00 124.72 197 GLU A N 1
ATOM 1595 C CA . GLU A 1 217 ? -6.611 52.715 42.791 1.00 135.32 197 GLU A CA 1
ATOM 1596 C C . GLU A 1 217 ? -8.004 52.345 42.292 1.00 130.92 197 GLU A C 1
ATOM 1597 O O . GLU A 1 217 ? -9.011 52.688 42.922 1.00 124.65 197 GLU A O 1
ATOM 1603 N N . GLU A 1 218 ? -8.083 51.654 41.154 1.00 142.00 198 GLU A N 1
ATOM 1604 C CA . GLU A 1 218 ? -9.378 51.258 40.619 1.00 137.50 198 GLU A CA 1
ATOM 1605 C C . GLU A 1 218 ? -10.033 50.165 41.456 1.00 129.39 198 GLU A C 1
ATOM 1606 O O . GLU A 1 218 ? -11.263 50.054 41.453 1.00 126.39 198 GLU A O 1
ATOM 1612 N N . ILE A 1 219 ? -9.240 49.374 42.185 1.00 122.18 199 ILE A N 1
ATOM 1613 C CA . ILE A 1 219 ? -9.784 48.245 42.937 1.00 115.01 199 ILE A CA 1
ATOM 1614 C C . ILE A 1 219 ? -10.367 48.703 44.268 1.00 111.59 199 ILE A C 1
ATOM 1615 O O . ILE A 1 219 ? -11.432 48.233 44.683 1.00 105.60 199 ILE A O 1
ATOM 1620 N N . GLU A 1 220 ? -9.679 49.609 44.969 1.00 116.80 200 GLU A N 1
ATOM 1621 C CA . GLU A 1 220 ? -10.224 50.124 46.220 1.00 114.90 200 GLU A CA 1
ATOM 1622 C C . GLU A 1 220 ? -11.533 50.860 45.981 1.00 112.65 200 GLU A C 1
ATOM 1623 O O . GLU A 1 220 ? -12.488 50.706 46.751 1.00 109.49 200 GLU A O 1
ATOM 1629 N N . ARG A 1 221 ? -11.604 51.636 44.895 1.00 123.47 201 ARG A N 1
ATOM 1630 C CA . ARG A 1 221 ? -12.816 52.390 44.589 1.00 112.66 201 ARG A CA 1
ATOM 1631 C C . ARG A 1 221 ? -14.000 51.455 44.364 1.00 105.03 201 ARG A C 1
ATOM 1632 O O . ARG A 1 221 ? -15.109 51.722 44.841 1.00 103.80 201 ARG A O 1
ATOM 1640 N N . THR A 1 222 ? -13.775 50.330 43.682 1.00 107.88 202 THR A N 1
ATOM 1641 C CA . THR A 1 222 ? -14.855 49.388 43.411 1.00 108.19 202 THR A CA 1
ATOM 1642 C C . THR A 1 222 ? -15.186 48.500 44.607 1.00 106.55 202 THR A C 1
ATOM 1643 O O . THR A 1 222 ? -16.298 47.965 44.671 1.00 105.06 202 THR A O 1
ATOM 1647 N N . ILE A 1 223 ? -14.254 48.320 45.549 1.00 107.95 203 ILE A N 1
ATOM 1648 C CA . ILE A 1 223 ? -14.555 47.530 46.740 1.00 105.36 203 ILE A CA 1
ATOM 1649 C C . ILE A 1 223 ? -15.504 48.291 47.657 1.00 109.71 203 ILE A C 1
ATOM 1650 O O . ILE A 1 223 ? -16.408 47.701 48.261 1.00 110.72 203 ILE A O 1
ATOM 1655 N N . LYS A 1 224 ? -15.328 49.614 47.760 1.00 109.97 204 LYS A N 1
ATOM 1656 C CA . LYS A 1 224 ? -16.216 50.426 48.589 1.00 110.37 204 LYS A CA 1
ATOM 1657 C C . LYS A 1 224 ? -17.673 50.273 48.180 1.00 116.41 204 LYS A C 1
ATOM 1658 O O . LYS A 1 224 ? -18.563 50.350 49.033 1.00 116.99 204 LYS A O 1
ATOM 1664 N N . ASP A 1 225 ? -17.938 50.071 46.888 1.00 128.99 205 ASP A N 1
ATOM 1665 C CA . ASP A 1 225 ? -19.314 49.881 46.438 1.00 130.24 205 ASP A CA 1
ATOM 1666 C C . ASP A 1 225 ? -19.914 48.617 47.042 1.00 138.11 205 ASP A C 1
ATOM 1667 O O . ASP A 1 225 ? -21.045 48.628 47.540 1.00 156.17 205 ASP A O 1
ATOM 1672 N N . VAL A 1 226 ? -19.168 47.513 47.001 1.00 120.06 206 VAL A N 1
ATOM 1673 C CA . VAL A 1 226 ? -19.677 46.250 47.527 1.00 115.69 206 VAL A CA 1
ATOM 1674 C C . VAL A 1 226 ? -19.847 46.316 49.040 1.00 114.98 206 VAL A C 1
ATOM 1675 O O . VAL A 1 226 ? -20.793 45.747 49.597 1.00 114.49 206 VAL A O 1
ATOM 1679 N N . LEU A 1 227 ? -18.934 47.000 49.730 1.00 114.05 207 LEU A N 1
ATOM 1680 C CA . LEU A 1 227 ? -19.060 47.157 51.173 1.00 113.94 207 LEU A CA 1
ATOM 1681 C C . LEU A 1 227 ? -20.275 47.996 51.565 1.00 116.01 207 LEU A C 1
ATOM 1682 O O . LEU A 1 227 ? -20.734 47.900 52.708 1.00 115.02 207 LEU A O 1
ATOM 1687 N N . SER A 1 228 ? -20.803 48.819 50.653 1.00 118.65 208 SER A N 1
ATOM 1688 C CA . SER A 1 228 ? -21.967 49.639 50.982 1.00 119.79 208 SER A CA 1
ATOM 1689 C C . SER A 1 228 ? -23.242 48.810 51.080 1.00 122.06 208 SER A C 1
ATOM 1690 O O . SER A 1 228 ? -24.111 49.111 51.905 1.00 124.20 208 SER A O 1
ATOM 1693 N N . GLY A 1 229 ? -23.370 47.769 50.262 1.00 126.30 209 GLY A N 1
ATOM 1694 C CA . GLY A 1 229 ? -24.578 46.969 50.243 1.00 119.92 209 GLY A CA 1
ATOM 1695 C C . GLY A 1 229 ? -24.438 45.644 50.960 1.00 117.95 209 GLY A C 1
ATOM 1696 O O . GLY A 1 229 ? -24.656 44.583 50.365 1.00 117.95 209 GLY A O 1
ATOM 1697 N N . ILE A 1 230 ? -24.071 45.689 52.238 1.00 117.25 210 ILE A N 1
ATOM 1698 C CA . ILE A 1 230 ? -23.909 44.488 53.047 1.00 116.67 210 ILE A CA 1
ATOM 1699 C C . ILE A 1 230 ? -25.015 44.446 54.090 1.00 122.36 210 ILE A C 1
ATOM 1700 O O . ILE A 1 230 ? -25.526 45.484 54.524 1.00 126.34 210 ILE A O 1
ATOM 1705 N N . GLU A 1 231 ? -25.402 43.233 54.476 1.00 119.17 211 GLU A N 1
ATOM 1706 C CA . GLU A 1 231 ? -26.370 43.030 55.543 1.00 127.12 211 GLU A CA 1
ATOM 1707 C C . GLU A 1 231 ? -25.796 42.040 56.547 1.00 126.65 211 GLU A C 1
ATOM 1708 O O . GLU A 1 231 ? -24.748 41.432 56.317 1.00 130.93 211 GLU A O 1
ATOM 1714 N N . VAL A 1 232 ? -26.497 41.862 57.668 1.00 125.21 212 VAL A N 1
ATOM 1715 C CA . VAL A 1 232 ? -25.929 41.141 58.800 1.00 121.43 212 VAL A CA 1
ATOM 1716 C C . VAL A 1 232 ? -27.034 40.411 59.555 1.00 122.35 212 VAL A C 1
ATOM 1717 O O . VAL A 1 232 ? -28.166 40.890 59.670 1.00 122.33 212 VAL A O 1
ATOM 1721 N N . LYS A 1 233 ? -26.683 39.234 60.071 1.00 121.40 213 LYS A N 1
ATOM 1722 C CA . LYS A 1 233 ? -27.558 38.413 60.897 1.00 125.08 213 LYS A CA 1
ATOM 1723 C C . LYS A 1 233 ? -26.672 37.536 61.765 1.00 127.46 213 LYS A C 1
ATOM 1724 O O . LYS A 1 233 ? -25.724 36.933 61.255 1.00 131.04 213 LYS A O 1
ATOM 1730 N N . ASN A 1 234 ? -26.973 37.468 63.064 1.00 137.54 214 ASN A N 1
ATOM 1731 C CA . ASN A 1 234 ? -26.205 36.651 64.011 1.00 140.22 214 ASN A CA 1
ATOM 1732 C C . ASN A 1 234 ? -24.719 37.009 63.996 1.00 129.55 214 ASN A C 1
ATOM 1733 O O . ASN A 1 234 ? -23.861 36.148 64.217 1.00 130.73 214 ASN A O 1
ATOM 1738 N N . ASP A 1 235 ? -24.413 38.284 63.737 1.00 121.05 215 ASP A N 1
ATOM 1739 C CA . ASP A 1 235 ? -23.041 38.781 63.586 1.00 115.61 215 ASP A CA 1
ATOM 1740 C C . ASP A 1 235 ? -22.323 38.096 62.420 1.00 111.81 215 ASP A C 1
ATOM 1741 O O . ASP A 1 235 ? -21.099 37.929 62.440 1.00 106.40 215 ASP A O 1
ATOM 1746 N N . ILE A 1 236 ? -23.088 37.687 61.406 1.00 114.83 216 ILE A N 1
ATOM 1747 C CA . ILE A 1 236 ? -22.562 37.126 60.163 1.00 111.03 216 ILE A CA 1
ATOM 1748 C C . ILE A 1 236 ? -22.911 38.084 59.032 1.00 109.79 216 ILE A C 1
ATOM 1749 O O . ILE A 1 236 ? -24.080 38.446 58.858 1.00 113.01 216 ILE A O 1
ATOM 1754 N N . ALA A 1 237 ? -21.903 38.496 58.267 1.00 103.70 217 ALA A N 1
ATOM 1755 C CA . ALA A 1 237 ? -22.098 39.439 57.174 1.00 103.06 217 ALA A CA 1
ATOM 1756 C C . ALA A 1 237 ? -22.495 38.706 55.899 1.00 101.61 217 ALA A C 1
ATOM 1757 O O . ALA A 1 237 ? -21.816 37.764 55.480 1.00 98.22 217 ALA A O 1
ATOM 1759 N N . PHE A 1 238 ? -23.595 39.139 55.285 1.00 108.80 218 PHE A N 1
ATOM 1760 C CA . PHE A 1 238 ? -24.050 38.617 53.999 1.00 108.00 218 PHE A CA 1
ATOM 1761 C C . PHE A 1 238 ? -23.852 39.710 52.953 1.00 106.82 218 PHE A C 1
ATOM 1762 O O . PHE A 1 238 ? -24.549 40.730 52.974 1.00 106.36 218 PHE A O 1
ATOM 1770 N N . ILE A 1 239 ? -22.912 39.494 52.035 1.00 98.43 219 ILE A N 1
ATOM 1771 C CA . ILE A 1 239 ? -22.517 40.494 51.046 1.00 97.71 219 ILE A CA 1
ATOM 1772 C C . ILE A 1 239 ? -22.748 39.901 49.664 1.00 95.75 219 ILE A C 1
ATOM 1773 O O . ILE A 1 239 ? -22.090 38.924 49.281 1.00 92.75 219 ILE A O 1
ATOM 1778 N N . GLU A 1 240 ? -23.673 40.495 48.915 1.00 93.89 220 GLU A N 1
ATOM 1779 C CA . GLU A 1 240 ? -24.038 40.053 47.576 1.00 92.67 220 GLU A CA 1
ATOM 1780 C C . GLU A 1 240 ? -23.709 41.149 46.570 1.00 94.85 220 GLU A C 1
ATOM 1781 O O . GLU A 1 240 ? -23.926 42.334 46.844 1.00 95.97 220 GLU A O 1
ATOM 1787 N N . TYR A 1 241 ? -23.156 40.759 45.421 1.00 94.61 221 TYR A N 1
ATOM 1788 C CA . TYR A 1 241 ? -22.763 41.725 44.399 1.00 95.70 221 TYR A CA 1
ATOM 1789 C C . TYR A 1 241 ? -22.628 41.020 43.056 1.00 96.27 221 TYR A C 1
ATOM 1790 O O . TYR A 1 241 ? -22.776 39.800 42.952 1.00 94.99 221 TYR A O 1
ATOM 1799 N N . SER A 1 242 ? -22.365 41.819 42.020 1.00 103.45 222 SER A N 1
ATOM 1800 C CA . SER A 1 242 ? -22.112 41.321 40.670 1.00 108.31 222 SER A CA 1
ATOM 1801 C C . SER A 1 242 ? -20.961 42.121 40.082 1.00 113.23 222 SER A C 1
ATOM 1802 O O . SER A 1 242 ? -21.042 43.351 40.000 1.00 113.42 222 SER A O 1
ATOM 1805 N N . SER A 1 243 ? -19.910 41.429 39.644 1.00 110.34 223 SER A N 1
ATOM 1806 C CA . SER A 1 243 ? -18.720 42.108 39.147 1.00 110.01 223 SER A CA 1
ATOM 1807 C C . SER A 1 243 ? -17.794 41.136 38.428 1.00 102.69 223 SER A C 1
ATOM 1808 O O . SER A 1 243 ? -17.743 39.950 38.776 1.00 100.74 223 SER A O 1
ATOM 1811 N N . PRO A 1 244 ? -17.030 41.604 37.436 1.00 104.43 224 PRO A N 1
ATOM 1812 C CA . PRO A 1 244 ? -16.023 40.746 36.805 1.00 99.80 224 PRO A CA 1
ATOM 1813 C C . PRO A 1 244 ? -14.673 40.724 37.502 1.00 97.33 224 PRO A C 1
ATOM 1814 O O . PRO A 1 244 ? -13.813 39.934 37.094 1.00 99.48 224 PRO A O 1
ATOM 1818 N N . PHE A 1 245 ? -14.450 41.568 38.507 1.00 96.79 225 PHE A N 1
ATOM 1819 C CA . PHE A 1 245 ? -13.229 41.509 39.306 1.00 99.65 225 PHE A CA 1
ATOM 1820 C C . PHE A 1 245 ? -13.281 40.384 40.339 1.00 97.45 225 PHE A C 1
ATOM 1821 O O . PHE A 1 245 ? -14.328 40.094 40.927 1.00 94.72 225 PHE A O 1
ATOM 1829 N N . ASN A 1 246 ? -12.122 39.778 40.596 1.00 96.69 226 ASN A N 1
ATOM 1830 C CA . ASN A 1 246 ? -12.028 38.739 41.621 1.00 96.54 226 ASN A CA 1
ATOM 1831 C C . ASN A 1 246 ? -11.734 39.361 42.986 1.00 89.82 226 ASN A C 1
ATOM 1832 O O . ASN A 1 246 ? -10.715 39.108 43.629 1.00 87.29 226 ASN A O 1
ATOM 1837 N N . ILE A 1 247 ? -12.690 40.182 43.431 1.00 91.74 227 ILE A N 1
ATOM 1838 C CA . ILE A 1 247 ? -12.592 40.857 44.718 1.00 87.90 227 ILE A CA 1
ATOM 1839 C C . ILE A 1 247 ? -13.193 40.037 45.844 1.00 83.83 227 ILE A C 1
ATOM 1840 O O . ILE A 1 247 ? -13.106 40.445 47.010 1.00 84.66 227 ILE A O 1
ATOM 1845 N N . ILE A 1 248 ? -13.790 38.883 45.533 1.00 84.41 228 ILE A N 1
ATOM 1846 C CA . ILE A 1 248 ? -14.495 38.094 46.539 1.00 85.57 228 ILE A CA 1
ATOM 1847 C C . ILE A 1 248 ? -13.561 37.672 47.666 1.00 83.36 228 ILE A C 1
ATOM 1848 O O . ILE A 1 248 ? -13.984 37.565 48.824 1.00 80.59 228 ILE A O 1
ATOM 1853 N N . SER A 1 249 ? -12.260 37.540 47.364 1.00 86.55 229 SER A N 1
ATOM 1854 C CA . SER A 1 249 ? -11.257 37.067 48.354 1.00 85.94 229 SER A CA 1
ATOM 1855 C C . SER A 1 249 ? -11.108 38.159 49.413 1.00 84.26 229 SER A C 1
ATOM 1856 O O . SER A 1 249 ? -11.220 37.845 50.614 1.00 84.00 229 SER A O 1
ATOM 1859 N N . LYS A 1 250 ? -10.864 39.390 48.964 1.00 83.90 230 LYS A N 1
ATOM 1860 C CA . LYS A 1 250 ? -10.710 40.515 49.881 1.00 85.08 230 LYS A CA 1
ATOM 1861 C C . LYS A 1 250 ? -11.997 40.964 50.559 1.00 82.26 230 LYS A C 1
ATOM 1862 O O . LYS A 1 250 ? -11.948 41.463 51.688 1.00 90.93 230 LYS A O 1
ATOM 1868 N N . ILE A 1 251 ? -13.146 40.830 49.899 1.00 80.28 231 ILE A N 1
ATOM 1869 C CA . ILE A 1 251 ? -14.392 41.246 50.540 1.00 82.28 231 ILE A CA 1
ATOM 1870 C C . ILE A 1 251 ? -14.652 40.400 51.778 1.00 83.22 231 ILE A C 1
ATOM 1871 O O . ILE A 1 251 ? -14.993 40.922 52.847 1.00 83.97 231 ILE A O 1
ATOM 1876 N N . ALA A 1 252 ? -14.477 39.082 51.660 1.00 81.13 232 ALA A N 1
ATOM 1877 C CA . ALA A 1 252 ? -14.669 38.218 52.819 1.00 80.00 232 ALA A CA 1
ATOM 1878 C C . ALA A 1 252 ? -13.682 38.565 53.922 1.00 80.07 232 ALA A C 1
ATOM 1879 O O . ALA A 1 252 ? -14.051 38.617 55.102 1.00 79.80 232 ALA A O 1
ATOM 1881 N N . ARG A 1 253 ? -12.432 38.847 53.555 1.00 81.93 233 ARG A N 1
ATOM 1882 C CA . ARG A 1 253 ? -11.439 39.231 54.553 1.00 82.45 233 ARG A CA 1
ATOM 1883 C C . ARG A 1 253 ? -11.780 40.577 55.180 1.00 80.72 233 ARG A C 1
ATOM 1884 O O . ARG A 1 253 ? -11.758 40.723 56.406 1.00 83.61 233 ARG A O 1
ATOM 1892 N N . LYS A 1 254 ? -12.105 41.572 54.354 1.00 82.19 234 LYS A N 1
ATOM 1893 C CA . LYS A 1 254 ? -12.455 42.883 54.887 1.00 82.72 234 LYS A CA 1
ATOM 1894 C C . LYS A 1 254 ? -13.636 42.796 55.847 1.00 84.45 234 LYS A C 1
ATOM 1895 O O . LYS A 1 254 ? -13.644 43.452 56.896 1.00 85.67 234 LYS A O 1
ATOM 1901 N N . ALA A 1 255 ? -14.618 41.948 55.533 1.00 84.98 235 ALA A N 1
ATOM 1902 C CA . ALA A 1 255 ? -15.815 41.860 56.365 1.00 82.82 235 ALA A CA 1
ATOM 1903 C C . ALA A 1 255 ? -15.516 41.217 57.713 1.00 84.31 235 ALA A C 1
ATOM 1904 O O . ALA A 1 255 ? -16.100 41.600 58.732 1.00 89.73 235 ALA A O 1
ATOM 1906 N N . VAL A 1 256 ? -14.621 40.237 57.746 1.00 84.80 236 VAL A N 1
ATOM 1907 C CA . VAL A 1 256 ? -14.295 39.531 58.980 1.00 89.21 236 VAL A CA 1
ATOM 1908 C C . VAL A 1 256 ? -13.066 40.126 59.660 1.00 84.50 236 VAL A C 1
ATOM 1909 O O . VAL A 1 256 ? -13.097 40.421 60.855 1.00 83.14 236 VAL A O 1
ATOM 1913 N N . TRP A 1 257 ? -11.985 40.346 58.902 1.00 85.41 237 TRP A N 1
ATOM 1914 C CA . TRP A 1 257 ? -10.709 40.741 59.493 1.00 85.25 237 TRP A CA 1
ATOM 1915 C C . TRP A 1 257 ? -10.708 42.200 59.936 1.00 90.49 237 TRP A C 1
ATOM 1916 O O . TRP A 1 257 ? -10.131 42.534 60.978 1.00 97.12 237 TRP A O 1
ATOM 1927 N N . GLU A 1 258 ? -11.311 43.085 59.143 1.00 90.23 238 GLU A N 1
ATOM 1928 C CA . GLU A 1 258 ? -11.282 44.520 59.409 1.00 91.07 238 GLU A CA 1
ATOM 1929 C C . GLU A 1 258 ? -12.533 45.016 60.118 1.00 96.72 238 GLU A C 1
ATOM 1930 O O . GLU A 1 258 ? -12.439 45.695 61.145 1.00 106.94 238 GLU A O 1
ATOM 1936 N N . MET A 1 259 ? -13.705 44.723 59.555 1.00 91.45 239 MET A N 1
ATOM 1937 C CA . MET A 1 259 ? -14.965 45.176 60.125 1.00 90.43 239 MET A CA 1
ATOM 1938 C C . MET A 1 259 ? -15.367 44.404 61.379 1.00 92.65 239 MET A C 1
ATOM 1939 O O . MET A 1 259 ? -16.247 44.870 62.111 1.00 100.37 239 MET A O 1
ATOM 1944 N N . GLY A 1 260 ? -14.745 43.254 61.649 1.00 89.85 240 GLY A N 1
ATOM 1945 C CA . GLY A 1 260 ? -14.911 42.559 62.913 1.00 92.51 240 GLY A CA 1
ATOM 1946 C C . GLY A 1 260 ? -16.098 41.628 63.026 1.00 95.25 240 GLY A C 1
ATOM 1947 O O . GLY A 1 260 ? -16.436 41.220 64.144 1.00 101.02 240 GLY A O 1
ATOM 1948 N N . TYR A 1 261 ? -16.749 41.281 61.920 1.00 93.23 241 TYR A N 1
ATOM 1949 C CA . TYR A 1 261 ? -17.860 40.342 61.977 1.00 94.49 241 TYR A CA 1
ATOM 1950 C C . TYR A 1 261 ? -17.354 38.920 62.192 1.00 97.25 241 TYR A C 1
ATOM 1951 O O . TYR A 1 261 ? -16.222 38.579 61.840 1.00 95.22 241 TYR A O 1
ATOM 1960 N N . ASN A 1 262 ? -18.202 38.091 62.814 1.00 103.83 242 ASN A N 1
ATOM 1961 C CA . ASN A 1 262 ? -17.808 36.717 63.122 1.00 110.84 242 ASN A CA 1
ATOM 1962 C C . ASN A 1 262 ? -17.744 35.842 61.877 1.00 105.04 242 ASN A C 1
ATOM 1963 O O . ASN A 1 262 ? -16.973 34.876 61.838 1.00 101.26 242 ASN A O 1
ATOM 1968 N N . GLY A 1 263 ? -18.534 36.156 60.858 1.00 99.24 243 GLY A N 1
ATOM 1969 C CA . GLY A 1 263 ? -18.530 35.376 59.637 1.00 96.43 243 GLY A CA 1
ATOM 1970 C C . GLY A 1 263 ? -18.994 36.211 58.471 1.00 95.40 243 GLY A C 1
ATOM 1971 O O . GLY A 1 263 ? -19.724 37.192 58.641 1.00 99.18 243 GLY A O 1
ATOM 1972 N N . ALA A 1 264 ? -18.558 35.823 57.276 1.00 91.48 244 ALA A N 1
ATOM 1973 C CA . ALA A 1 264 ? -18.939 36.517 56.054 1.00 88.62 244 ALA A CA 1
ATOM 1974 C C . ALA A 1 264 ? -19.291 35.499 54.980 1.00 86.67 244 ALA A C 1
ATOM 1975 O O . ALA A 1 264 ? -18.514 34.577 54.716 1.00 86.32 244 ALA A O 1
ATOM 1977 N N . VAL A 1 265 ? -20.473 35.646 54.395 1.00 90.47 245 VAL A N 1
ATOM 1978 C CA . VAL A 1 265 ? -20.877 34.895 53.213 1.00 87.24 245 VAL A CA 1
ATOM 1979 C C . VAL A 1 265 ? -20.947 35.880 52.056 1.00 84.66 245 VAL A C 1
ATOM 1980 O O . VAL A 1 265 ? -21.840 36.734 52.012 1.00 89.88 245 VAL A O 1
ATOM 1984 N N . VAL A 1 266 ? -20.013 35.765 51.117 1.00 79.38 246 VAL A N 1
ATOM 1985 C CA . VAL A 1 266 ? -19.911 36.685 49.990 1.00 84.89 246 VAL A CA 1
ATOM 1986 C C . VAL A 1 266 ? -20.292 35.934 48.722 1.00 86.71 246 VAL A C 1
ATOM 1987 O O . VAL A 1 266 ? -19.778 34.839 48.464 1.00 88.40 246 VAL A O 1
ATOM 1991 N N . LEU A 1 267 ? -21.197 36.521 47.939 1.00 86.26 247 LEU A N 1
ATOM 1992 C CA . LEU A 1 267 ? -21.723 35.914 46.722 1.00 86.20 247 LEU A CA 1
ATOM 1993 C C . LEU A 1 267 ? -21.527 36.857 45.546 1.00 89.85 247 LEU A C 1
ATOM 1994 O O . LEU A 1 267 ? -22.009 37.995 45.572 1.00 92.32 247 LEU A O 1
ATOM 1999 N N . ASN A 1 268 ? -20.837 36.379 44.511 1.00 90.65 248 ASN A N 1
ATOM 2000 C CA . ASN A 1 268 ? -20.695 37.094 43.245 1.00 93.33 248 ASN A CA 1
ATOM 2001 C C . ASN A 1 268 ? -21.512 36.356 42.192 1.00 94.81 248 ASN A C 1
ATOM 2002 O O . ASN A 1 268 ? -21.186 35.224 41.821 1.00 92.79 248 ASN A O 1
ATOM 2007 N N . ARG A 1 269 ? -22.574 37.004 41.716 1.00 106.61 249 ARG A N 1
ATOM 2008 C CA . ARG A 1 269 ? -23.549 36.337 40.868 1.00 105.92 249 ARG A CA 1
ATOM 2009 C C . ARG A 1 269 ? -23.129 36.287 39.408 1.00 109.18 249 ARG A C 1
ATOM 2010 O O . ARG A 1 269 ? -23.637 35.442 38.665 1.00 116.03 249 ARG A O 1
ATOM 2018 N N . SER A 1 270 ? -22.223 37.159 38.973 1.00 103.13 250 SER A N 1
ATOM 2019 C CA . SER A 1 270 ? -21.871 37.232 37.563 1.00 108.50 250 SER A CA 1
ATOM 2020 C C . SER A 1 270 ? -20.355 37.342 37.392 1.00 106.85 250 SER A C 1
ATOM 2021 O O . SER A 1 270 ? -19.825 38.292 36.822 1.00 114.03 250 SER A O 1
ATOM 2024 N N . PHE A 1 271 ? -19.634 36.354 37.911 1.00 102.91 251 PHE A N 1
ATOM 2025 C CA . PHE A 1 271 ? -18.196 36.257 37.675 1.00 103.94 251 PHE A CA 1
ATOM 2026 C C . PHE A 1 271 ? -17.981 35.498 36.374 1.00 104.61 251 PHE A C 1
ATOM 2027 O O . PHE A 1 271 ? -17.858 34.273 36.358 1.00 104.88 251 PHE A O 1
ATOM 2035 N N . HIS A 1 272 ? -17.954 36.237 35.270 1.00 107.26 252 HIS A N 1
ATOM 2036 C CA . HIS A 1 272 ? -17.620 35.703 33.950 1.00 115.00 252 HIS A CA 1
ATOM 2037 C C . HIS A 1 272 ? -18.440 34.449 33.629 1.00 116.63 252 HIS A C 1
ATOM 2038 O O . HIS A 1 272 ? -17.926 33.337 33.507 1.00 115.07 252 HIS A O 1
ATOM 2045 N N . GLU A 1 273 ? -19.750 34.674 33.511 1.00 116.47 253 GLU A N 1
ATOM 2046 C CA . GLU A 1 273 ? -20.729 33.653 33.141 1.00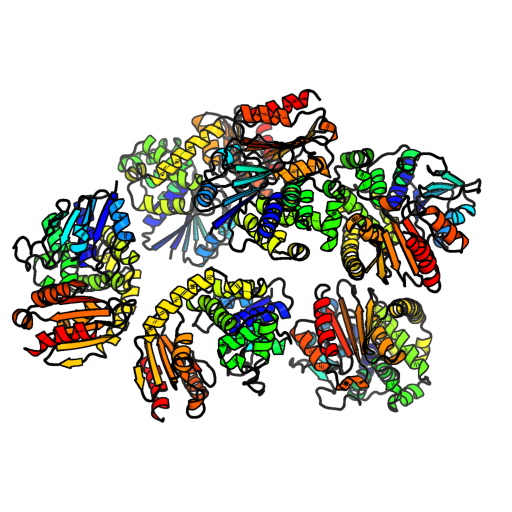 118.32 253 GLU A CA 1
ATOM 2047 C C . GLU A 1 273 ? -20.798 32.505 34.147 1.00 117.51 253 GLU A C 1
ATOM 2048 O O . GLU A 1 273 ? -21.359 31.445 33.851 1.00 117.09 253 GLU A O 1
ATOM 2054 N N . LYS A 1 274 ? -20.268 32.704 35.351 1.00 117.16 254 LYS A N 1
ATOM 2055 C CA . LYS A 1 274 ? -20.360 31.714 36.412 1.00 111.86 254 LYS A CA 1
ATOM 2056 C C . LYS A 1 274 ? -20.574 32.439 37.728 1.00 103.27 254 LYS A C 1
ATOM 2057 O O . LYS A 1 274 ? -20.350 33.646 37.839 1.00 104.75 254 LYS A O 1
ATOM 2063 N N . ALA A 1 275 ? -21.043 31.693 38.719 1.00 97.78 255 ALA A N 1
ATOM 2064 C CA . ALA A 1 275 ? -21.220 32.244 40.049 1.00 94.00 255 ALA A CA 1
ATOM 2065 C C . ALA A 1 275 ? -19.969 31.990 40.885 1.00 93.08 255 ALA A C 1
ATOM 2066 O O . ALA A 1 275 ? -19.035 31.301 40.466 1.00 94.79 255 ALA A O 1
ATOM 2068 N N . GLN A 1 276 ? -19.957 32.567 42.082 1.00 91.23 256 GLN A N 1
ATOM 2069 C CA . GLN A 1 276 ? -18.759 32.583 42.915 1.00 84.68 256 GLN A CA 1
ATOM 2070 C C . GLN A 1 276 ? -19.171 32.941 44.332 1.00 83.83 256 GLN A C 1
ATOM 2071 O O . GLN A 1 276 ? -19.691 34.037 44.562 1.00 86.37 256 GLN A O 1
ATOM 2077 N N . LEU A 1 277 ? -18.952 32.030 45.277 1.00 85.19 257 LEU A N 1
ATOM 2078 C CA . LEU A 1 277 ? -19.330 32.266 46.663 1.00 82.85 257 LEU A CA 1
ATOM 2079 C C . LEU A 1 277 ? -18.151 31.978 47.579 1.00 78.69 257 LEU A C 1
ATOM 2080 O O . LEU A 1 277 ? -17.394 31.031 47.356 1.00 79.23 257 LEU A O 1
ATOM 2085 N N . TYR A 1 278 ? -18.012 32.800 48.614 1.00 80.09 258 TYR A N 1
ATOM 2086 C CA . TYR A 1 278 ? -16.954 32.668 49.603 1.00 82.45 258 TYR A CA 1
ATOM 2087 C C . TYR A 1 278 ? -17.581 32.689 50.989 1.00 81.98 258 TYR A C 1
ATOM 2088 O O . TYR A 1 278 ? -18.521 33.450 51.240 1.00 85.10 258 TYR A O 1
ATOM 2097 N N . PHE A 1 279 ? -17.099 31.812 51.867 1.00 80.23 259 PHE A N 1
ATOM 2098 C CA . PHE A 1 279 ? -17.584 31.721 53.245 1.00 82.96 259 PHE A CA 1
ATOM 2099 C C . PHE A 1 279 ? -16.384 31.698 54.189 1.00 88.64 259 PHE A C 1
ATOM 2100 O O . PHE A 1 279 ? -15.719 30.666 54.338 1.00 89.89 259 PHE A O 1
ATOM 2108 N N . ARG A 1 280 ? -16.122 32.827 54.841 1.00 87.74 260 ARG A N 1
ATOM 2109 C CA . ARG A 1 280 ? -15.010 32.956 55.770 1.00 88.01 260 ARG A CA 1
ATOM 2110 C C . ARG A 1 280 ? -15.546 33.219 57.171 1.00 89.64 260 ARG A C 1
ATOM 2111 O O . ARG A 1 280 ? -16.510 33.969 57.349 1.00 89.61 260 ARG A O 1
ATOM 2119 N N . ILE A 1 281 ? -14.944 32.570 58.164 1.00 95.33 261 ILE A N 1
ATOM 2120 C CA . ILE A 1 281 ? -15.313 32.764 59.556 1.00 95.14 261 ILE A CA 1
ATOM 2121 C C . ILE A 1 281 ? -14.086 33.225 60.328 1.00 100.37 261 ILE A C 1
ATOM 2122 O O . ILE A 1 281 ? -12.949 33.125 59.863 1.00 102.06 261 ILE A O 1
ATOM 2127 N N . SER A 1 282 ? -14.336 33.728 61.514 1.00 100.69 262 SER A N 1
ATOM 2128 C CA . SER A 1 282 ? -13.308 34.120 62.459 1.00 104.63 262 SER A CA 1
ATOM 2129 C C . SER A 1 282 ? -12.888 32.922 63.294 1.00 110.94 262 SER A C 1
ATOM 2130 O O . SER A 1 282 ? -13.619 31.932 63.385 1.00 118.11 262 SER A O 1
ATOM 2133 N N . PRO A 1 283 ? -11.695 32.964 63.892 1.00 114.27 263 PRO A N 1
ATOM 2134 C CA . PRO A 1 283 ? -11.284 31.865 64.784 1.00 114.99 263 PRO A CA 1
ATOM 2135 C C . PRO A 1 283 ? -12.274 31.562 65.899 1.00 117.88 263 PRO A C 1
ATOM 2136 O O . PRO A 1 283 ? -12.311 30.424 66.382 1.00 117.67 263 PRO A O 1
ATOM 2140 N N . ASP A 1 284 ? -13.080 32.541 66.320 1.00 117.98 264 ASP A N 1
ATOM 2141 C CA . ASP A 1 284 ? -14.095 32.285 67.340 1.00 120.73 264 ASP A CA 1
ATOM 2142 C C . ASP A 1 284 ? -15.084 31.210 66.895 1.00 120.53 264 ASP A C 1
ATOM 2143 O O . ASP A 1 284 ? -15.446 30.326 67.681 1.00 122.23 264 ASP A O 1
ATOM 2148 N N . LEU A 1 285 ? -15.533 31.268 65.642 1.00 122.58 265 LEU A N 1
ATOM 2149 C CA . LEU A 1 285 ? -16.471 30.292 65.101 1.00 119.64 265 LEU A CA 1
ATOM 2150 C C . LEU A 1 285 ? -15.778 29.085 64.483 1.00 118.88 265 LEU A C 1
ATOM 2151 O O . LEU A 1 285 ? -16.455 28.223 63.914 1.00 118.23 265 LEU A O 1
ATOM 2156 N N . LYS A 1 286 ? -14.451 28.999 64.592 1.00 116.56 266 LYS A N 1
ATOM 2157 C CA . LYS A 1 286 ? -13.718 27.931 63.921 1.00 115.82 266 LYS A CA 1
ATOM 2158 C C . LYS A 1 286 ? -14.062 26.566 64.503 1.00 117.21 266 LYS A C 1
ATOM 2159 O O . LYS A 1 286 ? -13.967 25.549 63.803 1.00 114.86 266 LYS A O 1
ATOM 2165 N N . GLU A 1 287 ? -14.477 26.523 65.766 1.00 119.42 267 GLU A N 1
ATOM 2166 C CA . GLU A 1 287 ? -14.881 25.270 66.386 1.00 120.87 267 GLU A CA 1
ATOM 2167 C C . GLU A 1 287 ? -16.345 24.947 66.132 1.00 119.72 267 GLU A C 1
ATOM 2168 O O . GLU A 1 287 ? -16.683 23.793 65.847 1.00 121.86 267 GLU A O 1
ATOM 2174 N N . LYS A 1 288 ? -17.218 25.950 66.229 1.00 118.61 268 LYS A N 1
ATOM 2175 C CA . LYS A 1 288 ? -18.648 25.712 66.078 1.00 122.48 268 LYS A CA 1
ATOM 2176 C C . LYS A 1 288 ? -19.014 25.296 64.657 1.00 121.77 268 LYS A C 1
ATOM 2177 O O . LYS A 1 288 ? -20.017 24.602 64.456 1.00 126.61 268 LYS A O 1
ATOM 2183 N N . ILE A 1 289 ? -18.223 25.697 63.666 1.00 117.33 269 ILE A N 1
ATOM 2184 C CA . ILE A 1 289 ? -18.489 25.381 62.268 1.00 113.60 269 ILE A CA 1
ATOM 2185 C C . ILE A 1 289 ? -17.395 24.457 61.759 1.00 111.42 269 ILE A C 1
ATOM 2186 O O . ILE A 1 289 ? -16.202 24.734 61.938 1.00 110.57 269 ILE A O 1
ATOM 2191 N N . ASP A 1 290 ? -17.799 23.364 61.119 1.00 109.12 270 ASP A N 1
ATOM 2192 C CA . ASP A 1 290 ? -16.846 22.454 60.492 1.00 107.64 270 ASP A CA 1
ATOM 2193 C C . ASP A 1 290 ? -16.683 22.891 59.047 1.00 107.66 270 ASP A C 1
ATOM 2194 O O . ASP A 1 290 ? -17.442 22.492 58.163 1.00 109.75 270 ASP A O 1
ATOM 2199 N N . MET A 1 291 ? -15.676 23.730 58.804 1.00 107.31 271 MET A N 1
ATOM 2200 C CA . MET A 1 291 ? -15.441 24.203 57.447 1.00 106.02 271 MET A CA 1
ATOM 2201 C C . MET A 1 291 ? -14.940 23.079 56.550 1.00 104.69 271 MET A C 1
ATOM 2202 O O . MET A 1 291 ? -15.175 23.102 55.337 1.00 105.01 271 MET A O 1
ATOM 2207 N N . GLU A 1 292 ? -14.274 22.082 57.132 1.00 104.81 272 GLU A N 1
ATOM 2208 C CA . GLU A 1 292 ? -13.795 20.946 56.355 1.00 107.80 272 GLU A CA 1
ATOM 2209 C C . GLU A 1 292 ? -14.955 20.101 55.852 1.00 103.19 272 GLU A C 1
ATOM 2210 O O . GLU A 1 292 ? -14.981 19.691 54.687 1.00 103.18 272 GLU A O 1
ATOM 2216 N N . GLY A 1 293 ? -15.910 19.800 56.731 1.00 104.25 273 GLY A N 1
ATOM 2217 C CA . GLY A 1 293 ? -17.074 19.040 56.310 1.00 112.08 273 GLY A CA 1
ATOM 2218 C C . GLY A 1 293 ? -17.871 19.740 55.227 1.00 102.04 273 GLY A C 1
ATOM 2219 O O . GLY A 1 293 ? -18.327 19.108 54.272 1.00 110.14 273 GLY A O 1
ATOM 2220 N N . ILE A 1 294 ? -18.049 21.056 55.360 1.00 101.04 274 ILE A N 1
ATOM 2221 C CA . ILE A 1 294 ? -18.798 21.799 54.353 1.00 100.34 274 ILE A CA 1
ATOM 2222 C C . ILE A 1 294 ? -18.097 21.727 53.004 1.00 98.21 274 ILE A C 1
ATOM 2223 O O . ILE A 1 294 ? -18.749 21.739 51.954 1.00 98.16 274 ILE A O 1
ATOM 2228 N N . ILE A 1 295 ? -16.768 21.628 53.004 1.00 97.03 275 ILE A N 1
ATOM 2229 C CA . ILE A 1 295 ? -16.045 21.442 51.751 1.00 95.86 275 ILE A CA 1
ATOM 2230 C C . ILE A 1 295 ? -16.404 20.099 51.132 1.00 97.96 275 ILE A C 1
ATOM 2231 O O . ILE A 1 295 ? -16.767 20.020 49.953 1.00 100.10 275 ILE A O 1
ATOM 2236 N N . GLN A 1 296 ? -16.309 19.026 51.922 1.00 99.23 276 GLN A N 1
ATOM 2237 C CA . GLN A 1 296 ? -16.600 17.689 51.410 1.00 103.49 276 GLN A CA 1
ATOM 2238 C C . GLN A 1 296 ? -18.018 17.596 50.858 1.00 106.12 276 GLN A C 1
ATOM 2239 O O . GLN A 1 296 ? -18.233 17.058 49.766 1.00 105.56 276 GLN A O 1
ATOM 2245 N N . ILE A 1 297 ? -19.000 18.105 51.607 1.00 98.29 277 ILE A N 1
ATOM 2246 C CA . ILE A 1 297 ? -20.382 18.090 51.134 1.00 96.48 277 ILE A CA 1
ATOM 2247 C C . ILE A 1 297 ? -20.498 18.800 49.791 1.00 95.57 277 ILE A C 1
ATOM 2248 O O . ILE A 1 297 ? -21.182 18.323 48.879 1.00 96.44 277 ILE A O 1
ATOM 2253 N N . LEU A 1 298 ? -19.818 19.937 49.641 1.00 93.58 278 LEU A N 1
ATOM 2254 C CA . LEU A 1 298 ? -19.857 20.653 48.370 1.00 92.23 278 LEU A CA 1
ATOM 2255 C C . LEU A 1 298 ? -19.167 19.859 47.267 1.00 95.37 278 LEU A C 1
ATOM 2256 O O . LEU A 1 298 ? -19.658 19.803 46.133 1.00 92.91 278 LEU A O 1
ATOM 2261 N N . LYS A 1 299 ? -18.027 19.241 47.584 1.00 95.94 279 LYS A N 1
ATOM 2262 C CA . LYS A 1 299 ? -17.295 18.458 46.594 1.00 94.23 279 LYS A CA 1
ATOM 2263 C C . LYS A 1 299 ? -18.098 17.242 46.149 1.00 92.11 279 LYS A C 1
ATOM 2264 O O . LYS A 1 299 ? -18.180 16.943 44.951 1.00 92.77 279 LYS A O 1
ATOM 2270 N N . ASN A 1 300 ? -18.680 16.515 47.106 1.00 93.59 280 ASN A N 1
ATOM 2271 C CA . ASN A 1 300 ? -19.540 15.381 46.777 1.00 95.93 280 ASN A CA 1
ATOM 2272 C C . ASN A 1 300 ? -20.669 15.782 45.832 1.00 96.41 280 ASN A C 1
ATOM 2273 O O . ASN A 1 300 ? -21.004 15.039 44.902 1.00 104.10 280 ASN A O 1
ATOM 2278 N N . ARG A 1 301 ? -21.272 16.951 46.057 1.00 94.07 281 ARG A N 1
ATOM 2279 C CA . ARG A 1 301 ? -22.341 17.496 45.212 1.00 92.47 281 ARG A CA 1
ATOM 2280 C C . ARG A 1 301 ? -21.852 17.996 43.855 1.00 92.84 281 ARG A C 1
ATOM 2281 O O . ARG A 1 301 ? -22.651 18.606 43.126 1.00 93.35 281 ARG A O 1
ATOM 2289 N N . GLY A 1 302 ? -20.587 17.794 43.497 1.00 94.53 282 GLY A N 1
ATOM 2290 C CA . GLY A 1 302 ? -20.094 18.190 42.195 1.00 97.09 282 GLY A CA 1
ATOM 2291 C C . GLY A 1 302 ? -19.671 19.634 42.066 1.00 100.22 282 GLY A C 1
ATOM 2292 O O . GLY A 1 302 ? -19.448 20.099 40.941 1.00 100.94 282 GLY A O 1
ATOM 2293 N N . PHE A 1 303 ? -19.540 20.355 43.171 1.00 97.60 283 PHE A N 1
ATOM 2294 C CA . PHE A 1 303 ? -19.116 21.744 43.137 1.00 91.55 283 PHE A CA 1
ATOM 2295 C C . PHE A 1 303 ? -17.597 21.830 43.104 1.00 90.39 283 PHE A C 1
ATOM 2296 O O . PHE A 1 303 ? -16.897 20.999 43.688 1.00 92.02 283 PHE A O 1
ATOM 2304 N N . ASN A 1 304 ? -17.088 22.851 42.412 1.00 91.22 284 ASN A N 1
ATOM 2305 C CA . ASN A 1 304 ? -15.653 23.145 42.409 1.00 88.92 284 ASN A CA 1
ATOM 2306 C C . ASN A 1 304 ? -15.353 23.998 43.637 1.00 89.04 284 ASN A C 1
ATOM 2307 O O . ASN A 1 304 ? -15.239 25.222 43.575 1.00 89.69 284 ASN A O 1
ATOM 2312 N N . ALA A 1 305 ? -15.220 23.323 44.777 1.00 94.93 285 ALA A N 1
ATOM 2313 C CA . ALA A 1 305 ? -15.046 23.967 46.070 1.00 86.71 285 ALA A CA 1
ATOM 2314 C C . ALA A 1 305 ? -13.726 23.556 46.712 1.00 89.52 285 ALA A C 1
ATOM 2315 O O . ALA A 1 305 ? -13.225 22.450 46.495 1.00 96.36 285 ALA A O 1
ATOM 2317 N N . GLY A 1 306 ? -13.149 24.481 47.475 1.00 87.92 286 GLY A N 1
ATOM 2318 C CA . GLY A 1 306 ? -11.976 24.200 48.283 1.00 90.95 286 GLY A CA 1
ATOM 2319 C C . GLY A 1 306 ? -11.821 25.253 49.356 1.00 90.11 286 GLY A C 1
ATOM 2320 O O . GLY A 1 306 ? -12.554 26.244 49.399 1.00 89.78 286 GLY A O 1
ATOM 2321 N N . GLY A 1 307 ? -10.851 25.032 50.236 1.00 90.12 287 GLY A N 1
ATOM 2322 C CA . GLY A 1 307 ? -10.554 26.067 51.215 1.00 94.49 287 GLY A CA 1
ATOM 2323 C C . GLY A 1 307 ? -9.673 25.583 52.344 1.00 97.54 287 GLY A C 1
ATOM 2324 O O . GLY A 1 307 ? -8.776 24.753 52.151 1.00 102.25 287 GLY A O 1
ATOM 2325 N N . LYS A 1 308 ? -9.930 26.137 53.524 1.00 98.76 288 LYS A N 1
ATOM 2326 C CA . LYS A 1 308 ? -9.155 25.850 54.717 1.00 101.97 288 LYS A CA 1
ATOM 2327 C C . LYS A 1 308 ? -10.143 25.618 55.856 1.00 104.89 288 LYS A C 1
ATOM 2328 O O . LYS A 1 308 ? -11.349 25.466 55.638 1.00 104.81 288 LYS A O 1
ATOM 2334 N N . SER A 1 309 ? -9.634 25.614 57.082 1.00 107.77 289 SER A N 1
ATOM 2335 C CA . SER A 1 309 ? -10.467 25.410 58.258 1.00 110.61 289 SER A CA 1
ATOM 2336 C C . SER A 1 309 ? -11.255 26.649 58.656 1.00 110.51 289 SER A C 1
ATOM 2337 O O . SER A 1 309 ? -12.056 26.576 59.594 1.00 109.72 289 SER A O 1
ATOM 2340 N N . GLU A 1 310 ? -11.052 27.776 57.972 1.00 110.97 290 GLU A N 1
ATOM 2341 C CA . GLU A 1 310 ? -11.759 29.008 58.294 1.00 114.96 290 GLU A CA 1
ATOM 2342 C C . GLU A 1 310 ? -12.289 29.753 57.076 1.00 108.98 290 GLU A C 1
ATOM 2343 O O . GLU A 1 310 ? -12.856 30.838 57.243 1.00 102.12 290 GLU A O 1
ATOM 2349 N N . VAL A 1 311 ? -12.141 29.212 55.868 1.00 104.41 291 VAL A N 1
ATOM 2350 C CA . VAL A 1 311 ? -12.511 29.918 54.648 1.00 97.76 291 VAL A CA 1
ATOM 2351 C C . VAL A 1 311 ? -13.014 28.912 53.621 1.00 94.18 291 VAL A C 1
ATOM 2352 O O . VAL A 1 311 ? -12.545 27.772 53.552 1.00 93.69 291 VAL A O 1
ATOM 2356 N N . LEU A 1 312 ? -13.982 29.347 52.818 1.00 89.45 292 LEU A N 1
ATOM 2357 C CA . LEU A 1 312 ? -14.637 28.515 51.818 1.00 88.81 292 LEU A CA 1
ATOM 2358 C C . LEU A 1 312 ? -14.637 29.230 50.478 1.00 86.34 292 LEU A C 1
ATOM 2359 O O . LEU A 1 312 ? -14.954 30.420 50.412 1.00 95.52 292 LEU A O 1
ATOM 2364 N N . GLY A 1 313 ? -14.306 28.508 49.413 1.00 82.86 293 GLY A N 1
ATOM 2365 C CA . GLY A 1 313 ? -14.358 29.104 48.092 1.00 85.86 293 GLY A CA 1
ATOM 2366 C C . GLY A 1 313 ? -15.032 28.200 47.081 1.00 87.20 293 GLY A C 1
ATOM 2367 O O . GLY A 1 313 ? -14.715 27.011 47.010 1.00 87.69 293 GLY A O 1
ATOM 2368 N N . ILE A 1 314 ? -15.986 28.730 46.315 1.00 84.83 294 ILE A N 1
ATOM 2369 C CA . ILE A 1 314 ? -16.704 27.941 45.319 1.00 83.68 294 ILE A CA 1
ATOM 2370 C C . ILE A 1 314 ? -16.814 28.751 44.032 1.00 84.54 294 ILE A C 1
ATOM 2371 O O . ILE A 1 314 ? -17.030 29.967 44.071 1.00 87.63 294 ILE A O 1
ATOM 2376 N N . ILE A 1 315 ? -16.650 28.080 42.891 1.00 86.06 295 ILE A N 1
ATOM 2377 C CA . ILE A 1 315 ? -17.118 28.586 41.606 1.00 86.97 295 ILE A CA 1
ATOM 2378 C C . ILE A 1 315 ? -18.050 27.538 41.015 1.00 89.22 295 ILE A C 1
ATOM 2379 O O . ILE A 1 315 ? -17.773 26.335 41.084 1.00 90.53 295 ILE A O 1
ATOM 2384 N N . PHE A 1 316 ? -19.166 27.992 40.457 1.00 88.58 296 PHE A N 1
ATOM 2385 C CA . PHE A 1 316 ? -20.236 27.072 40.110 1.00 90.99 296 PHE A CA 1
ATOM 2386 C C . PHE A 1 316 ? -21.159 27.753 39.111 1.00 98.51 296 PHE A C 1
ATOM 2387 O O . PHE A 1 316 ? -20.956 28.911 38.734 1.00 96.20 296 PHE A O 1
ATOM 2395 N N . GLU A 1 317 ? -22.167 27.007 38.666 1.00 98.95 297 GLU A N 1
ATOM 2396 C CA . GLU A 1 317 ? -23.137 27.515 37.710 1.00 101.05 297 GLU A CA 1
ATOM 2397 C C . GLU A 1 317 ? -24.142 28.430 38.395 1.00 101.73 297 GLU A C 1
ATOM 2398 O O . GLU A 1 317 ? -24.511 28.225 39.554 1.00 99.04 297 GLU A O 1
ATOM 2404 N N . LYS A 1 318 ? -24.584 29.452 37.658 1.00 104.69 298 LYS A N 1
ATOM 2405 C CA . LYS A 1 318 ? -25.438 30.477 38.251 1.00 102.44 298 LYS A CA 1
ATOM 2406 C C . LYS A 1 318 ? -26.732 29.888 38.801 1.00 108.30 298 LYS A C 1
ATOM 2407 O O . LYS A 1 318 ? -27.223 30.325 39.848 1.00 105.35 298 LYS A O 1
ATOM 2413 N N . ASN A 1 319 ? -27.283 28.875 38.130 1.00 126.96 299 ASN A N 1
ATOM 2414 C CA . ASN A 1 319 ? -28.564 28.313 38.544 1.00 121.31 299 ASN A CA 1
ATOM 2415 C C . ASN A 1 319 ? -28.488 27.516 39.843 1.00 115.07 299 ASN A C 1
ATOM 2416 O O . ASN A 1 319 ? -29.540 27.167 40.391 1.00 112.59 299 ASN A O 1
ATOM 2421 N N . ARG A 1 320 ? -27.288 27.241 40.361 1.00 108.02 300 ARG A N 1
ATOM 2422 C CA . ARG A 1 320 ? -27.129 26.536 41.626 1.00 102.03 300 ARG A CA 1
ATOM 2423 C C . ARG A 1 320 ? -26.859 27.482 42.788 1.00 97.88 300 ARG A C 1
ATOM 2424 O O . ARG A 1 320 ? -26.350 27.045 43.825 1.00 96.51 300 ARG A O 1
ATOM 2432 N N . ILE A 1 321 ? -27.185 28.766 42.638 1.00 99.56 301 ILE A N 1
ATOM 2433 C CA . ILE A 1 321 ? -26.925 29.721 43.712 1.00 96.16 301 ILE A CA 1
ATOM 2434 C C . ILE A 1 321 ? -27.810 29.425 44.914 1.00 94.08 301 ILE A C 1
ATOM 2435 O O . ILE A 1 321 ? -27.354 29.440 46.063 1.00 91.16 301 ILE A O 1
ATOM 2440 N N . ASP A 1 322 ? -29.093 29.164 44.672 1.00 95.35 302 ASP A N 1
ATOM 2441 C CA . ASP A 1 322 ? -29.989 28.861 45.781 1.00 95.52 302 ASP A CA 1
ATOM 2442 C C . ASP A 1 322 ? -29.575 27.578 46.490 1.00 94.71 302 ASP A C 1
ATOM 2443 O O . ASP A 1 322 ? -29.596 27.507 47.726 1.00 95.26 302 ASP A O 1
ATOM 2448 N N . GLU A 1 323 ? -29.183 26.560 45.723 1.00 93.82 303 GLU A N 1
ATOM 2449 C CA . GLU A 1 323 ? -28.674 25.324 46.310 1.00 92.11 303 GLU A CA 1
ATOM 2450 C C . GLU A 1 323 ? -27.533 25.602 47.285 1.00 90.75 303 GLU A C 1
ATOM 2451 O O . GLU A 1 323 ? -27.573 25.179 48.447 1.00 85.91 303 GLU A O 1
ATOM 2457 N N . VAL A 1 324 ? -26.519 26.345 46.829 1.00 91.74 304 VAL A N 1
ATOM 2458 C CA . VAL A 1 324 ? -25.353 26.656 47.655 1.00 88.83 304 VAL A CA 1
ATOM 2459 C C . VAL A 1 324 ? -25.756 27.443 48.894 1.00 91.05 304 VAL A C 1
ATOM 2460 O O . VAL A 1 324 ? -25.251 27.198 49.997 1.00 89.48 304 VAL A O 1
ATOM 2464 N N . LEU A 1 325 ? -26.638 28.428 48.728 1.00 94.04 305 LEU A N 1
ATOM 2465 C CA . LEU A 1 325 ? -27.054 29.229 49.871 1.00 91.47 305 LEU A CA 1
ATOM 2466 C C . LEU A 1 325 ? -27.782 28.374 50.899 1.00 94.44 305 LEU A C 1
ATOM 2467 O O . LEU A 1 325 ? -27.568 28.526 52.107 1.00 97.17 305 LEU A O 1
ATOM 2472 N N . GLY A 1 326 ? -28.618 27.443 50.434 1.00 90.73 306 GLY A N 1
ATOM 2473 C CA . GLY A 1 326 ? -29.316 26.558 51.352 1.00 91.54 306 GLY A CA 1
ATOM 2474 C C . GLY A 1 326 ? -28.379 25.693 52.174 1.00 94.25 306 GLY A C 1
ATOM 2475 O O . GLY A 1 326 ? -28.611 25.467 53.364 1.00 98.77 306 GLY A O 1
ATOM 2476 N N . ILE A 1 327 ? -27.306 25.200 51.553 1.00 90.20 307 ILE A N 1
ATOM 2477 C CA . ILE A 1 327 ? -26.355 24.353 52.268 1.00 90.68 307 ILE A CA 1
ATOM 2478 C C . ILE A 1 327 ? -25.684 25.129 53.392 1.00 94.77 307 ILE A C 1
ATOM 2479 O O . ILE A 1 327 ? -25.512 24.618 54.506 1.00 100.12 307 ILE A O 1
ATOM 2484 N N . ILE A 1 328 ? -25.301 26.377 53.124 1.00 94.26 308 ILE A N 1
ATOM 2485 C CA . ILE A 1 328 ? -24.532 27.144 54.098 1.00 95.18 308 ILE A CA 1
ATOM 2486 C C . ILE A 1 328 ? -25.446 27.749 55.155 1.00 104.27 308 ILE A C 1
ATOM 2487 O O . ILE A 1 328 ? -25.119 27.745 56.348 1.00 108.52 308 ILE A O 1
ATOM 2492 N N . ASN A 1 329 ? -26.609 28.267 54.751 1.00 100.38 309 ASN A N 1
ATOM 2493 C CA . ASN A 1 329 ? -27.587 28.681 55.750 1.00 103.83 309 ASN A CA 1
ATOM 2494 C C . ASN A 1 329 ? -28.002 27.514 56.632 1.00 106.81 309 ASN A C 1
ATOM 2495 O O . ASN A 1 329 ? -28.466 27.734 57.755 1.00 116.77 309 ASN A O 1
ATOM 2500 N N . GLY A 1 330 ? -27.846 26.282 56.150 1.00 105.21 310 GLY A N 1
ATOM 2501 C CA . GLY A 1 330 ? -28.040 25.107 56.973 1.00 109.05 310 GLY A CA 1
ATOM 2502 C C . GLY A 1 330 ? -27.141 25.089 58.192 1.00 114.44 310 GLY A C 1
ATOM 2503 O O . GLY A 1 330 ? -27.631 25.044 59.324 1.00 122.16 310 GLY A O 1
ATOM 2504 N N . TYR A 1 331 ? -25.823 25.129 57.976 1.00 110.67 311 TYR A N 1
ATOM 2505 C CA . TYR A 1 331 ? -24.887 25.156 59.099 1.00 115.34 311 TYR A CA 1
ATOM 2506 C C . TYR A 1 331 ? -25.054 26.430 59.924 1.00 119.96 311 TYR A C 1
ATOM 2507 O O . TYR A 1 331 ? -24.940 26.401 61.155 1.00 125.36 311 TYR A O 1
ATOM 2516 N N . LEU A 1 332 ? -25.335 27.557 59.262 1.00 117.64 312 LEU A N 1
ATOM 2517 C CA . LEU A 1 332 ? -25.507 28.823 59.966 1.00 120.16 312 LEU A CA 1
ATOM 2518 C C . LEU A 1 332 ? -26.754 28.848 60.843 1.00 128.57 312 LEU A C 1
ATOM 2519 O O . LEU A 1 332 ? -26.846 29.691 61.742 1.00 140.00 312 LEU A O 1
ATOM 2524 N N . ALA A 1 333 ? -27.713 27.952 60.604 1.00 127.97 313 ALA A N 1
ATOM 2525 C CA . ALA A 1 333 ? -28.938 27.937 61.392 1.00 133.06 313 ALA A CA 1
ATOM 2526 C C . ALA A 1 333 ? -28.750 27.291 62.755 1.00 142.91 313 ALA A C 1
ATOM 2527 O O . ALA A 1 333 ? -29.576 27.514 63.649 1.00 146.68 313 ALA A O 1
ATOM 2529 N N . SER A 1 334 ? -27.692 26.502 62.935 1.00 151.35 314 SER A N 1
ATOM 2530 C CA . SER A 1 334 ? -27.425 25.830 64.198 1.00 162.87 314 SER A CA 1
ATOM 2531 C C . SER A 1 334 ? -26.506 26.628 65.118 1.00 164.14 314 SER A C 1
ATOM 2532 O O . SER A 1 334 ? -26.005 26.075 66.103 1.00 162.17 314 SER A O 1
ATOM 2535 N N . LEU A 1 335 ? -26.281 27.907 64.830 1.00 156.85 315 LEU A N 1
ATOM 2536 C CA . LEU A 1 335 ? -25.508 28.766 65.721 1.00 154.45 315 LEU A CA 1
ATOM 2537 C C . LEU A 1 335 ? -26.411 29.382 66.787 1.00 158.91 315 LEU A C 1
ATOM 2538 O O . LEU A 1 335 ? -27.639 29.320 66.692 1.00 158.83 315 LEU A O 1
ATOM 2544 N N . HIS B 1 20 ? 11.387 78.342 -54.105 1.00 132.11 0 HIS B N 1
ATOM 2545 C CA . HIS B 1 20 ? 10.084 78.253 -53.460 1.00 126.04 0 HIS B CA 1
ATOM 2546 C C . HIS B 1 20 ? 9.344 76.980 -53.850 1.00 114.34 0 HIS B C 1
ATOM 2547 O O . HIS B 1 20 ? 8.719 76.912 -54.907 1.00 115.67 0 HIS B O 1
ATOM 2554 N N . MET B 1 21 ? 9.423 75.973 -52.990 1.00 107.44 1 MET B N 1
ATOM 2555 C CA . MET B 1 21 ? 8.788 74.684 -53.221 1.00 100.67 1 MET B CA 1
ATOM 2556 C C . MET B 1 21 ? 7.609 74.504 -52.271 1.00 94.14 1 MET B C 1
ATOM 2557 O O . MET B 1 21 ? 7.747 74.701 -51.057 1.00 91.04 1 MET B O 1
ATOM 2562 N N . LEU B 1 22 ? 6.450 74.155 -52.833 1.00 91.13 2 LEU B N 1
ATOM 2563 C CA . LEU B 1 22 ? 5.216 73.981 -52.075 1.00 83.27 2 LEU B CA 1
ATOM 2564 C C . LEU B 1 22 ? 4.925 72.499 -51.885 1.00 80.14 2 LEU B C 1
ATOM 2565 O O . LEU B 1 22 ? 5.110 71.696 -52.805 1.00 81.28 2 LEU B O 1
ATOM 2570 N N . VAL B 1 23 ? 4.454 72.145 -50.690 1.00 76.84 3 VAL B N 1
ATOM 2571 C CA . VAL B 1 23 ? 4.167 70.761 -50.321 1.00 70.86 3 VAL B CA 1
ATOM 2572 C C . VAL B 1 23 ? 2.779 70.735 -49.695 1.00 68.11 3 VAL B C 1
ATOM 2573 O O . VAL B 1 23 ? 2.622 71.036 -48.507 1.00 67.47 3 VAL B O 1
ATOM 2577 N N . ILE B 1 24 ? 1.771 70.387 -50.489 1.00 70.82 4 ILE B N 1
ATOM 2578 C CA . ILE B 1 24 ? 0.413 70.171 -50.001 1.00 67.93 4 ILE B CA 1
ATOM 2579 C C . ILE B 1 24 ? 0.294 68.719 -49.565 1.00 68.48 4 ILE B C 1
ATOM 2580 O O . ILE B 1 24 ? 0.733 67.815 -50.283 1.00 75.77 4 ILE B O 1
ATOM 2585 N N . HIS B 1 25 ? -0.303 68.481 -48.397 1.00 66.86 5 HIS B N 1
ATOM 2586 C CA . HIS B 1 25 ? -0.320 67.132 -47.845 1.00 67.15 5 HIS B CA 1
ATOM 2587 C C . HIS B 1 25 ? -1.541 66.943 -46.953 1.00 68.59 5 HIS B C 1
ATOM 2588 O O . HIS B 1 25 ? -2.102 67.905 -46.425 1.00 73.30 5 HIS B O 1
ATOM 2595 N N . HIS B 1 26 ? -1.947 65.680 -46.803 1.00 71.92 6 HIS B N 1
ATOM 2596 C CA . HIS B 1 26 ? -3.033 65.292 -45.907 1.00 73.13 6 HIS B CA 1
ATOM 2597 C C . HIS B 1 26 ? -2.744 65.753 -44.480 1.00 71.80 6 HIS B C 1
ATOM 2598 O O . HIS B 1 26 ? -1.602 66.033 -44.107 1.00 72.85 6 HIS B O 1
ATOM 2605 N N . TRP B 1 27 ? -3.801 65.821 -43.674 1.00 71.59 7 TRP B N 1
ATOM 2606 C CA . TRP B 1 27 ? -3.730 66.386 -42.332 1.00 71.34 7 TRP B CA 1
ATOM 2607 C C . TRP B 1 27 ? -3.502 65.330 -41.256 1.00 73.49 7 TRP B C 1
ATOM 2608 O O . TRP B 1 27 ? -3.419 65.677 -40.073 1.00 73.28 7 TRP B O 1
ATOM 2619 N N . ASP B 1 28 ? -3.408 64.056 -41.631 1.00 73.11 8 ASP B N 1
ATOM 2620 C CA . ASP B 1 28 ? -3.211 62.984 -40.672 1.00 70.84 8 ASP B CA 1
ATOM 2621 C C . ASP B 1 28 ? -1.734 62.592 -40.625 1.00 70.21 8 ASP B C 1
ATOM 2622 O O . ASP B 1 28 ? -0.895 63.149 -41.339 1.00 70.76 8 ASP B O 1
ATOM 2627 N N . THR B 1 29 ? -1.418 61.632 -39.747 1.00 68.09 9 THR B N 1
ATOM 2628 C CA . THR B 1 29 ? -0.036 61.188 -39.575 1.00 66.04 9 THR B CA 1
ATOM 2629 C C . THR B 1 29 ? 0.573 60.702 -40.887 1.00 66.78 9 THR B C 1
ATOM 2630 O O . THR B 1 29 ? 1.740 60.988 -41.183 1.00 63.61 9 THR B O 1
ATOM 2634 N N . ASP B 1 30 ? -0.200 59.970 -41.691 1.00 67.44 10 ASP B N 1
ATOM 2635 C CA . ASP B 1 30 ? 0.327 59.479 -42.960 1.00 68.07 10 ASP B CA 1
ATOM 2636 C C . ASP B 1 30 ? 0.759 60.638 -43.851 1.00 68.49 10 ASP B C 1
ATOM 2637 O O . ASP B 1 30 ? 1.814 60.576 -44.491 1.00 69.41 10 ASP B O 1
ATOM 2642 N N . GLY B 1 31 ? -0.029 61.714 -43.886 1.00 67.76 11 GLY B N 1
ATOM 2643 C CA . GLY B 1 31 ? 0.324 62.847 -44.719 1.00 64.81 11 GLY B CA 1
ATOM 2644 C C . GLY B 1 31 ? 1.413 63.729 -44.147 1.00 63.36 11 GLY B C 1
ATOM 2645 O O . GLY B 1 31 ? 2.214 64.287 -44.903 1.00 66.80 11 GLY B O 1
ATOM 2646 N N . ILE B 1 32 ? 1.474 63.865 -42.819 1.00 67.81 12 ILE B N 1
ATOM 2647 C CA . ILE B 1 32 ? 2.513 64.694 -42.209 1.00 65.99 12 ILE B CA 1
ATOM 2648 C C . ILE B 1 32 ? 3.872 64.007 -42.295 1.00 62.53 12 ILE B C 1
ATOM 2649 O O . ILE B 1 32 ? 4.896 64.660 -42.533 1.00 65.55 12 ILE B O 1
ATOM 2654 N N . THR B 1 33 ? 3.919 62.691 -42.065 1.00 63.82 13 THR B N 1
ATOM 2655 C CA . THR B 1 33 ? 5.178 61.977 -42.255 1.00 63.24 13 THR B CA 1
ATOM 2656 C C . THR B 1 33 ? 5.564 61.947 -43.723 1.00 65.08 13 THR B C 1
ATOM 2657 O O . THR B 1 33 ? 6.740 62.113 -44.063 1.00 63.67 13 THR B O 1
ATOM 2661 N N . SER B 1 34 ? 4.583 61.755 -44.610 1.00 67.43 14 SER B N 1
ATOM 2662 C CA . SER B 1 34 ? 4.862 61.805 -46.042 1.00 71.91 14 SER B CA 1
ATOM 2663 C C . SER B 1 34 ? 5.430 63.160 -46.441 1.00 70.04 14 SER B C 1
ATOM 2664 O O . SER B 1 34 ? 6.331 63.240 -47.286 1.00 70.86 14 SER B O 1
ATOM 2667 N N . ALA B 1 35 ? 4.908 64.238 -45.852 1.00 72.06 15 ALA B N 1
ATOM 2668 C CA . ALA B 1 35 ? 5.448 65.561 -46.137 1.00 64.30 15 ALA B CA 1
ATOM 2669 C C . ALA B 1 35 ? 6.876 65.689 -45.623 1.00 64.72 15 ALA B C 1
ATOM 2670 O O . ALA B 1 35 ? 7.766 66.144 -46.350 1.00 63.70 15 ALA B O 1
ATOM 2672 N N . ALA B 1 36 ? 7.122 65.249 -44.384 1.00 56.65 16 ALA B N 1
ATOM 2673 C CA . ALA B 1 36 ? 8.464 65.338 -43.815 1.00 57.67 16 ALA B CA 1
ATOM 2674 C C . ALA B 1 36 ? 9.453 64.499 -44.612 1.00 62.96 16 ALA B C 1
ATOM 2675 O O . ALA B 1 36 ? 10.570 64.946 -44.902 1.00 60.76 16 ALA B O 1
ATOM 2677 N N . LEU B 1 37 ? 9.050 63.281 -44.984 1.00 62.24 17 LEU B N 1
ATOM 2678 C CA . LEU B 1 37 ? 9.894 62.431 -45.818 1.00 62.88 17 LEU B CA 1
ATOM 2679 C C . LEU B 1 37 ? 10.245 63.124 -47.128 1.00 67.12 17 LEU B C 1
ATOM 2680 O O . LEU B 1 37 ? 11.394 63.066 -47.585 1.00 66.10 17 LEU B O 1
ATOM 2685 N N . THR B 1 38 ? 9.267 63.789 -47.744 1.00 64.00 18 THR B N 1
ATOM 2686 C CA . THR B 1 38 ? 9.505 64.453 -49.019 1.00 65.15 18 THR B CA 1
ATOM 2687 C C . THR B 1 38 ? 10.458 65.632 -48.869 1.00 64.19 18 THR B C 1
ATOM 2688 O O . THR B 1 38 ? 11.364 65.811 -49.693 1.00 65.93 18 THR B O 1
ATOM 2692 N N . ILE B 1 39 ? 10.291 66.432 -47.813 1.00 64.66 19 ILE B N 1
ATOM 2693 C CA . ILE B 1 39 ? 11.144 67.605 -47.646 1.00 68.43 19 ILE B CA 1
ATOM 2694 C C . ILE B 1 39 ? 12.585 67.181 -47.411 1.00 66.98 19 ILE B C 1
ATOM 2695 O O . ILE B 1 39 ? 13.520 67.776 -47.960 1.00 70.45 19 ILE B O 1
ATOM 2700 N N . LYS B 1 40 ? 12.790 66.117 -46.635 1.00 66.10 20 LYS B N 1
ATOM 2701 C CA . LYS B 1 40 ? 14.155 65.676 -46.373 1.00 66.86 20 LYS B CA 1
ATOM 2702 C C . LYS B 1 40 ? 14.800 65.094 -47.626 1.00 67.13 20 LYS B C 1
ATOM 2703 O O . LYS B 1 40 ? 15.940 65.437 -47.958 1.00 72.21 20 LYS B O 1
ATOM 2709 N N . ALA B 1 41 ? 14.073 64.243 -48.356 1.00 68.97 21 ALA B N 1
ATOM 2710 C CA . ALA B 1 41 ? 14.647 63.595 -49.532 1.00 71.48 21 ALA B CA 1
ATOM 2711 C C . ALA B 1 41 ? 15.050 64.599 -50.605 1.00 71.43 21 ALA B C 1
ATOM 2712 O O . ALA B 1 41 ? 16.004 64.357 -51.351 1.00 74.92 21 ALA B O 1
ATOM 2714 N N . LEU B 1 42 ? 14.353 65.726 -50.695 1.00 70.95 22 LEU B N 1
ATOM 2715 C CA . LEU B 1 42 ? 14.648 66.731 -51.706 1.00 73.22 22 LEU B CA 1
ATOM 2716 C C . LEU B 1 42 ? 15.732 67.707 -51.272 1.00 77.43 22 LEU B C 1
ATOM 2717 O O . LEU B 1 42 ? 16.166 68.528 -52.087 1.00 81.36 22 LEU B O 1
ATOM 2722 N N . GLY B 1 43 ? 16.195 67.617 -50.029 1.00 78.75 23 GLY B N 1
ATOM 2723 C CA . GLY B 1 43 ? 17.202 68.540 -49.525 1.00 82.38 23 GLY B CA 1
ATOM 2724 C C . GLY B 1 43 ? 16.755 69.985 -49.495 1.00 85.25 23 GLY B C 1
ATOM 2725 O O . GLY B 1 43 ? 17.562 70.886 -49.750 1.00 90.79 23 GLY B O 1
ATOM 2726 N N . LEU B 1 44 ? 15.485 70.227 -49.181 1.00 85.56 24 LEU B N 1
ATOM 2727 C CA . LEU B 1 44 ? 14.925 71.571 -49.210 1.00 90.63 24 LEU B CA 1
ATOM 2728 C C . LEU B 1 44 ? 15.403 72.379 -48.009 1.00 102.17 24 LEU B C 1
ATOM 2729 O O . LEU B 1 44 ? 15.406 71.887 -46.876 1.00 101.00 24 LEU B O 1
ATOM 2734 N N . ASP B 1 45 ? 15.855 73.605 -48.270 1.00 113.04 25 ASP B N 1
ATOM 2735 C CA . ASP B 1 45 ? 16.156 74.573 -47.226 1.00 117.02 25 ASP B CA 1
ATOM 2736 C C . ASP B 1 45 ? 15.163 75.728 -47.200 1.00 118.49 25 ASP B C 1
ATOM 2737 O O . ASP B 1 45 ? 15.303 76.631 -46.368 1.00 131.41 25 ASP B O 1
ATOM 2742 N N . ASP B 1 46 ? 14.171 75.728 -48.094 1.00 113.27 26 ASP B N 1
ATOM 2743 C CA . ASP B 1 46 ? 13.173 76.796 -48.161 1.00 117.53 26 ASP B CA 1
ATOM 2744 C C . ASP B 1 46 ? 11.905 76.197 -48.762 1.00 112.70 26 ASP B C 1
ATOM 2745 O O . ASP B 1 46 ? 11.810 76.034 -49.983 1.00 108.93 26 ASP B O 1
ATOM 2750 N N . PHE B 1 47 ? 10.938 75.876 -47.906 1.00 101.69 27 PHE B N 1
ATOM 2751 C CA . PHE B 1 47 ? 9.722 75.215 -48.348 1.00 92.02 27 PHE B CA 1
ATOM 2752 C C . PHE B 1 47 ? 8.519 75.816 -47.638 1.00 86.09 27 PHE B C 1
ATOM 2753 O O . PHE B 1 47 ? 8.630 76.408 -46.562 1.00 89.77 27 PHE B O 1
ATOM 2761 N N . ILE B 1 48 ? 7.360 75.646 -48.266 1.00 81.96 28 ILE B N 1
ATOM 2762 C CA . ILE B 1 48 ? 6.067 75.973 -47.681 1.00 79.46 28 ILE B CA 1
ATOM 2763 C C . ILE B 1 48 ? 5.233 74.701 -47.706 1.00 79.10 28 ILE B C 1
ATOM 2764 O O . ILE B 1 48 ? 5.043 74.102 -48.771 1.00 83.43 28 ILE B O 1
ATOM 2769 N N . ASN B 1 49 ? 4.766 74.270 -46.537 1.00 75.44 29 ASN B N 1
ATOM 2770 C CA . ASN B 1 49 ? 3.912 73.095 -46.415 1.00 70.19 29 ASN B CA 1
ATOM 2771 C C . ASN B 1 49 ? 2.547 73.523 -45.893 1.00 69.19 29 ASN B C 1
ATOM 2772 O O . ASN B 1 49 ? 2.458 74.288 -44.926 1.00 70.24 29 ASN B O 1
ATOM 2777 N N . ILE B 1 50 ? 1.485 73.065 -46.559 1.00 72.33 30 ILE B N 1
ATOM 2778 C CA . ILE B 1 50 ? 0.117 73.424 -46.203 1.00 71.91 30 ILE B CA 1
ATOM 2779 C C . ILE B 1 50 ? -0.762 72.183 -46.283 1.00 67.72 30 ILE B C 1
ATOM 2780 O O . ILE B 1 50 ? -0.380 71.151 -46.836 1.00 69.58 30 ILE B O 1
ATOM 2785 N N . VAL B 1 51 ? -1.958 72.301 -45.713 1.00 71.78 31 VAL B N 1
ATOM 2786 C CA . VAL B 1 51 ? -2.982 71.265 -45.812 1.00 72.91 31 VAL B CA 1
ATOM 2787 C C . VAL B 1 51 ? -4.273 71.902 -46.311 1.00 77.75 31 VAL B C 1
ATOM 2788 O O . VAL B 1 51 ? -4.520 73.091 -46.062 1.00 84.04 31 VAL B O 1
ATOM 2792 N N . PRO B 1 52 ? -5.116 71.164 -47.020 1.00 77.19 32 PRO B N 1
ATOM 2793 C CA . PRO B 1 52 ? -6.460 71.663 -47.335 1.00 81.28 32 PRO B CA 1
ATOM 2794 C C . PRO B 1 52 ? -7.307 71.715 -46.076 1.00 84.84 32 PRO B C 1
ATOM 2795 O O . PRO B 1 52 ? -6.896 71.185 -45.032 1.00 94.75 32 PRO B O 1
ATOM 2799 N N . PRO B 1 53 ? -8.473 72.364 -46.108 1.00 85.18 33 PRO B N 1
ATOM 2800 C CA . PRO B 1 53 ? -9.311 72.410 -44.902 1.00 86.76 33 PRO B CA 1
ATOM 2801 C C . PRO B 1 53 ? -9.671 71.002 -44.446 1.00 85.39 33 PRO B C 1
ATOM 2802 O O . PRO B 1 53 ? -10.026 70.144 -45.258 1.00 84.79 33 PRO B O 1
ATOM 2806 N N . ILE B 1 54 ? -9.567 70.765 -43.132 1.00 85.12 34 ILE B N 1
ATOM 2807 C CA . ILE B 1 54 ? -9.763 69.412 -42.612 1.00 87.24 34 ILE B CA 1
ATOM 2808 C C . ILE B 1 54 ? -11.141 68.896 -42.994 1.00 93.02 34 ILE B C 1
ATOM 2809 O O . ILE B 1 54 ? -12.159 69.572 -42.798 1.00 102.05 34 ILE B O 1
ATOM 2814 N N . GLY B 1 55 ? -11.172 67.686 -43.553 1.00 83.39 35 GLY B N 1
ATOM 2815 C CA . GLY B 1 55 ? -12.406 66.998 -43.873 1.00 83.64 35 GLY B CA 1
ATOM 2816 C C . GLY B 1 55 ? -13.216 67.602 -44.992 1.00 83.05 35 GLY B C 1
ATOM 2817 O O . GLY B 1 55 ? -14.387 67.248 -45.144 1.00 97.72 35 GLY B O 1
ATOM 2818 N N . GLU B 1 56 ? -12.634 68.503 -45.779 1.00 82.61 36 GLU B N 1
ATOM 2819 C CA . GLU B 1 56 ? -13.338 69.122 -46.893 1.00 83.92 36 GLU B CA 1
ATOM 2820 C C . GLU B 1 56 ? -12.970 68.508 -48.233 1.00 84.09 36 GLU B C 1
ATOM 2821 O O . GLU B 1 56 ? -13.801 68.504 -49.146 1.00 87.96 36 GLU B O 1
ATOM 2827 N N . PHE B 1 57 ? -11.752 67.984 -48.365 1.00 82.83 37 PHE B N 1
ATOM 2828 C CA . PHE B 1 57 ? -11.333 67.252 -49.558 1.00 82.42 37 PHE B CA 1
ATOM 2829 C C . PHE B 1 57 ? -11.551 68.092 -50.810 1.00 84.39 37 PHE B C 1
ATOM 2830 O O . PHE B 1 57 ? -12.200 67.678 -51.774 1.00 83.42 37 PHE B O 1
ATOM 2838 N N . ARG B 1 58 ? -11.030 69.312 -50.757 1.00 82.17 38 ARG B N 1
ATOM 2839 C CA . ARG B 1 58 ? -11.111 70.260 -51.852 1.00 84.82 38 ARG B CA 1
ATOM 2840 C C . ARG B 1 58 ? -10.112 71.364 -51.574 1.00 85.63 38 ARG B C 1
ATOM 2841 O O . ARG B 1 58 ? -9.769 71.624 -50.418 1.00 88.18 38 ARG B O 1
ATOM 2849 N N . PHE B 1 59 ? -9.603 71.963 -52.645 1.00 85.88 39 PHE B N 1
ATOM 2850 C CA . PHE B 1 59 ? -8.735 73.122 -52.515 1.00 85.22 39 PHE B CA 1
ATOM 2851 C C . PHE B 1 59 ? -9.573 74.373 -52.296 1.00 87.68 39 PHE B C 1
ATOM 2852 O O . PHE B 1 59 ? -10.547 74.608 -53.016 1.00 93.84 39 PHE B O 1
ATOM 2860 N N . ASP B 1 60 ? -9.212 75.157 -51.286 1.00 87.40 40 ASP B N 1
ATOM 2861 C CA . ASP B 1 60 ? -9.881 76.415 -51.014 1.00 95.15 40 ASP B CA 1
ATOM 2862 C C . ASP B 1 60 ? -9.037 77.553 -51.579 1.00 93.81 40 ASP B C 1
ATOM 2863 O O . ASP B 1 60 ? -8.043 77.330 -52.276 1.00 90.08 40 ASP B O 1
ATOM 2868 N N . GLY B 1 61 ? -9.436 78.790 -51.279 1.00 95.25 41 GLY B N 1
ATOM 2869 C CA . GLY B 1 61 ? -8.680 79.936 -51.753 1.00 93.78 41 GLY B CA 1
ATOM 2870 C C . GLY B 1 61 ? -7.226 79.898 -51.326 1.00 90.83 41 GLY B C 1
ATOM 2871 O O . GLY B 1 61 ? -6.328 80.169 -52.128 1.00 89.82 41 GLY B O 1
ATOM 2872 N N . ARG B 1 62 ? -6.973 79.535 -50.066 1.00 89.75 42 ARG B N 1
ATOM 2873 C CA . ARG B 1 62 ? -5.612 79.574 -49.534 1.00 86.54 42 ARG B CA 1
ATOM 2874 C C . ARG B 1 62 ? -4.687 78.647 -50.313 1.00 88.82 42 ARG B C 1
ATOM 2875 O O . ARG B 1 62 ? -3.587 79.042 -50.714 1.00 89.57 42 ARG B O 1
ATOM 2883 N N . VAL B 1 63 ? -5.125 77.406 -50.544 1.00 90.95 43 VAL B N 1
ATOM 2884 C CA . VAL B 1 63 ? -4.296 76.439 -51.262 1.00 86.81 43 VAL B CA 1
ATOM 2885 C C . VAL B 1 63 ? -4.045 76.907 -52.690 1.00 90.83 43 VAL B C 1
ATOM 2886 O O . VAL B 1 63 ? -2.923 76.813 -53.205 1.00 89.81 43 VAL B O 1
ATOM 2890 N N . LYS B 1 64 ? -5.087 77.417 -53.349 1.00 96.73 44 LYS B N 1
ATOM 2891 C CA . LYS B 1 64 ? -4.977 77.818 -54.748 1.00 92.47 44 LYS B CA 1
ATOM 2892 C C . LYS B 1 64 ? -4.030 79.001 -54.936 1.00 97.36 44 LYS B C 1
ATOM 2893 O O . LYS B 1 64 ? -3.369 79.101 -55.978 1.00 98.93 44 LYS B O 1
ATOM 2899 N N . LYS B 1 65 ? -3.941 79.900 -53.950 1.00 94.47 45 LYS B N 1
ATOM 2900 C CA . LYS B 1 65 ? -3.026 81.031 -54.081 1.00 95.33 45 LYS B CA 1
ATOM 2901 C C . LYS B 1 65 ? -1.576 80.588 -53.922 1.00 95.33 45 LYS B C 1
ATOM 2902 O O . LYS B 1 65 ? -0.703 81.032 -54.676 1.00 99.80 45 LYS B O 1
ATOM 2908 N N . HIS B 1 66 ? -1.302 79.709 -52.950 1.00 91.85 46 HIS B N 1
ATOM 2909 C CA . HIS B 1 66 ? 0.048 79.169 -52.797 1.00 91.76 46 HIS B CA 1
ATOM 2910 C C . HIS B 1 66 ? 0.518 78.485 -54.070 1.00 93.90 46 HIS B C 1
ATOM 2911 O O . HIS B 1 66 ? 1.702 78.557 -54.420 1.00 96.45 46 HIS B O 1
ATOM 2918 N N . ILE B 1 67 ? -0.392 77.800 -54.765 1.00 92.96 47 ILE B N 1
ATOM 2919 C CA . ILE B 1 67 ? -0.012 77.098 -55.985 1.00 97.25 47 ILE B CA 1
ATOM 2920 C C . ILE B 1 67 ? 0.442 78.088 -57.050 1.00 103.77 47 ILE B C 1
ATOM 2921 O O . ILE B 1 67 ? 1.434 77.855 -57.752 1.00 105.02 47 ILE B O 1
ATOM 2926 N N . GLU B 1 68 ? -0.261 79.216 -57.178 1.00 107.96 48 GLU B N 1
ATOM 2927 C CA . GLU B 1 68 ? 0.118 80.195 -58.192 1.00 112.12 48 GLU B CA 1
ATOM 2928 C C . GLU B 1 68 ? 1.457 80.839 -57.861 1.00 110.89 48 GLU B C 1
ATOM 2929 O O . GLU B 1 68 ? 2.262 81.113 -58.759 1.00 114.99 48 GLU B O 1
ATOM 2935 N N . GLU B 1 69 ? 1.723 81.066 -56.576 1.00 105.49 49 GLU B N 1
ATOM 2936 C CA . GLU B 1 69 ? 2.975 81.693 -56.179 1.00 107.02 49 GLU B CA 1
ATOM 2937 C C . GLU B 1 69 ? 4.133 80.714 -56.239 1.00 106.95 49 GLU B C 1
ATOM 2938 O O . GLU B 1 69 ? 5.257 81.111 -56.561 1.00 109.55 49 GLU B O 1
ATOM 2944 N N . ALA B 1 70 ? 3.882 79.446 -55.937 1.00 107.60 50 ALA B N 1
ATOM 2945 C CA . ALA B 1 70 ? 4.953 78.467 -55.901 1.00 112.74 50 ALA B CA 1
ATOM 2946 C C . ALA B 1 70 ? 5.446 78.141 -57.307 1.00 112.20 50 ALA B C 1
ATOM 2947 O O . ALA B 1 70 ? 4.765 78.374 -58.310 1.00 110.88 50 ALA B O 1
ATOM 2949 N N . GLU B 1 71 ? 6.663 77.605 -57.364 1.00 115.78 51 GLU B N 1
ATOM 2950 C CA . GLU B 1 71 ? 7.284 77.179 -58.611 1.00 120.82 51 GLU B CA 1
ATOM 2951 C C . GLU B 1 71 ? 6.978 75.717 -58.921 1.00 116.10 51 GLU B C 1
ATOM 2952 O O . GLU B 1 71 ? 6.540 75.388 -60.029 1.00 110.41 51 GLU B O 1
ATOM 2958 N N . LYS B 1 72 ? 7.222 74.835 -57.957 1.00 108.07 52 LYS B N 1
ATOM 2959 C CA . LYS B 1 72 ? 6.883 73.425 -58.059 1.00 103.48 52 LYS B CA 1
ATOM 2960 C C . LYS B 1 72 ? 6.007 73.037 -56.875 1.00 96.95 52 LYS B C 1
ATOM 2961 O O . LYS B 1 72 ? 6.106 73.620 -55.790 1.00 96.68 52 LYS B O 1
ATOM 2967 N N . VAL B 1 73 ? 5.132 72.058 -57.094 1.00 92.45 53 VAL B N 1
ATOM 2968 C CA . VAL B 1 73 ? 4.149 71.645 -56.101 1.00 87.95 53 VAL B CA 1
ATOM 2969 C C . VAL B 1 73 ? 4.245 70.139 -55.899 1.00 86.84 53 VAL B C 1
ATOM 2970 O O . VAL B 1 73 ? 4.347 69.376 -56.865 1.00 89.14 53 VAL B O 1
ATOM 2974 N N . TYR B 1 74 ? 4.213 69.711 -54.640 1.00 80.09 54 TYR B N 1
ATOM 2975 C CA . TYR B 1 74 ? 4.115 68.300 -54.286 1.00 77.39 54 TYR B CA 1
ATOM 2976 C C . TYR B 1 74 ? 2.818 68.086 -53.522 1.00 75.13 54 TYR B C 1
ATOM 2977 O O . TYR B 1 74 ? 2.559 68.777 -52.530 1.00 75.14 54 TYR B O 1
ATOM 2986 N N . ILE B 1 75 ? 1.998 67.150 -53.996 1.00 75.68 55 ILE B N 1
ATOM 2987 C CA . ILE B 1 75 ? 0.737 66.795 -53.356 1.00 76.39 55 ILE B CA 1
ATOM 2988 C C . ILE B 1 75 ? 0.820 65.350 -52.883 1.00 76.36 55 ILE B C 1
ATOM 2989 O O . ILE B 1 75 ? 1.113 64.447 -53.675 1.00 77.69 55 ILE B O 1
ATOM 2994 N N . LEU B 1 76 ? 0.552 65.136 -51.596 1.00 73.72 56 LEU B N 1
ATOM 2995 C CA . LEU B 1 76 ? 0.858 63.881 -50.924 1.00 73.85 56 LEU B CA 1
ATOM 2996 C C . LEU B 1 76 ? -0.353 63.371 -50.156 1.00 80.04 56 LEU B C 1
ATOM 2997 O O . LEU B 1 76 ? -0.914 64.099 -49.330 1.00 84.15 56 LEU B O 1
ATOM 3002 N N . ASP B 1 77 ? -0.731 62.114 -50.410 1.00 86.84 57 ASP B N 1
ATOM 3003 C CA . ASP B 1 77 ? -1.779 61.420 -49.652 1.00 85.40 57 ASP B CA 1
ATOM 3004 C C . ASP B 1 77 ? -3.109 62.171 -49.716 1.00 95.32 57 ASP B C 1
ATOM 3005 O O . ASP B 1 77 ? -3.873 62.206 -48.748 1.00 102.41 57 ASP B O 1
ATOM 3010 N N . LEU B 1 78 ? -3.406 62.764 -50.870 1.00 86.12 58 LEU B N 1
ATOM 3011 C CA . LEU B 1 78 ? -4.615 63.570 -51.034 1.00 84.21 58 LEU B CA 1
ATOM 3012 C C . LEU B 1 78 ? -5.427 63.012 -52.197 1.00 85.63 58 LEU B C 1
ATOM 3013 O O . LEU B 1 78 ? -5.200 63.364 -53.357 1.00 83.85 58 LEU B O 1
ATOM 3018 N N . ASN B 1 79 ? -6.388 62.144 -51.871 1.00 91.30 59 ASN B N 1
ATOM 3019 C CA . ASN B 1 79 ? -7.236 61.487 -52.901 1.00 86.15 59 ASN B CA 1
ATOM 3020 C C . ASN B 1 79 ? -8.209 62.492 -53.526 1.00 88.44 59 ASN B C 1
ATOM 3021 O O . ASN B 1 79 ? -9.420 62.212 -53.519 1.00 94.11 59 ASN B O 1
ATOM 3026 N N . LEU B 1 80 ? -7.699 63.613 -54.045 1.00 87.52 60 LEU B N 1
ATOM 3027 C CA . LEU B 1 80 ? -8.580 64.612 -54.707 1.00 90.21 60 LEU B CA 1
ATOM 3028 C C . LEU B 1 80 ? -7.972 64.991 -56.062 1.00 93.14 60 LEU B C 1
ATOM 3029 O O . LEU B 1 80 ? -7.485 66.127 -56.198 1.00 92.83 60 LEU B O 1
ATOM 3034 N N . PRO B 1 81 ? -7.981 64.081 -57.061 1.00 96.13 61 PRO B N 1
ATOM 3035 C CA . PRO B 1 81 ? -7.427 64.360 -58.390 1.00 95.38 61 PRO B CA 1
ATOM 3036 C C . PRO B 1 81 ? -8.180 65.471 -59.138 1.00 102.30 61 PRO B C 1
ATOM 3037 O O . PRO B 1 81 ? -7.534 66.248 -59.818 1.00 103.06 61 PRO B O 1
ATOM 3041 N N . GLN B 1 82 ? -9.511 65.492 -59.011 1.00 106.25 62 GLN B N 1
ATOM 3042 C CA . GLN B 1 82 ? -10.378 66.493 -59.693 1.00 110.88 62 GLN B CA 1
ATOM 3043 C C . GLN B 1 82 ? -9.810 67.906 -59.505 1.00 113.98 62 GLN B C 1
ATOM 3044 O O . GLN B 1 82 ? -9.978 68.731 -60.422 1.00 126.64 62 GLN B O 1
ATOM 3050 N N . GLU B 1 83 ? -9.162 68.166 -58.366 1.00 104.84 63 GLU B N 1
ATOM 3051 C CA . GLU B 1 83 ? -8.561 69.471 -58.108 1.00 99.13 63 GLU B CA 1
ATOM 3052 C C . GLU B 1 83 ? -7.158 69.558 -58.694 1.00 100.92 63 GLU B C 1
ATOM 3053 O O . GLU B 1 83 ? -6.723 70.639 -59.109 1.00 101.27 63 GLU B O 1
ATOM 3059 N N . VAL B 1 84 ? -6.432 68.438 -58.707 1.00 102.34 64 VAL B N 1
ATOM 3060 C CA . VAL B 1 84 ? -5.103 68.390 -59.307 1.00 102.70 64 VAL B CA 1
ATOM 3061 C C . VAL B 1 84 ? -5.193 68.550 -60.819 1.00 109.26 64 VAL B C 1
ATOM 3062 O O . VAL B 1 84 ? -4.249 69.025 -61.462 1.00 109.24 64 VAL B O 1
ATOM 3066 N N . GLU B 1 85 ? -6.332 68.171 -61.404 1.00 107.42 65 GLU B N 1
ATOM 3067 C CA . GLU B 1 85 ? -6.492 68.202 -62.854 1.00 111.45 65 GLU B CA 1
ATOM 3068 C C . GLU B 1 85 ? -6.351 69.614 -63.419 1.00 114.96 65 GLU B C 1
ATOM 3069 O O . GLU B 1 85 ? -5.958 69.780 -64.581 1.00 110.65 65 GLU B O 1
ATOM 3075 N N . ASP B 1 86 ? -6.671 70.635 -62.622 1.00 112.60 66 ASP B N 1
ATOM 3076 C CA . ASP B 1 86 ? -6.670 72.027 -63.065 1.00 113.47 66 ASP B CA 1
ATOM 3077 C C . ASP B 1 86 ? -5.369 72.766 -62.768 1.00 125.30 66 ASP B C 1
ATOM 3078 O O . ASP B 1 86 ? -5.267 73.952 -63.095 1.00 134.69 66 ASP B O 1
ATOM 3083 N N . VAL B 1 87 ? -4.386 72.110 -62.150 1.00 115.61 67 VAL B N 1
ATOM 3084 C CA . VAL B 1 87 ? -3.169 72.792 -61.716 1.00 113.54 67 VAL B CA 1
ATOM 3085 C C . VAL B 1 87 ? -2.301 73.164 -62.914 1.00 111.00 67 VAL B C 1
ATOM 3086 O O . VAL B 1 87 ? -2.016 72.332 -63.785 1.00 109.50 67 VAL B O 1
ATOM 3090 N N . GLU B 1 88 ? -1.879 74.430 -62.964 1.00 107.19 68 GLU B N 1
ATOM 3091 C CA . GLU B 1 88 ? -1.000 74.932 -64.013 1.00 110.51 68 GLU B CA 1
ATOM 3092 C C . GLU B 1 88 ? 0.439 75.122 -63.533 1.00 109.14 68 GLU B C 1
ATOM 3093 O O . GLU B 1 88 ? 1.120 76.057 -63.972 1.00 108.22 68 GLU B O 1
ATOM 3099 N N . LYS B 1 89 ? 0.916 74.253 -62.638 1.00 109.58 69 LYS B N 1
ATOM 3100 C CA . LYS B 1 89 ? 2.304 74.257 -62.191 1.00 106.24 69 LYS B CA 1
ATOM 3101 C C . LYS B 1 89 ? 2.886 72.865 -62.387 1.00 106.47 69 LYS B C 1
ATOM 3102 O O . LYS B 1 89 ? 2.159 71.881 -62.535 1.00 106.88 69 LYS B O 1
ATOM 3108 N N . ASP B 1 90 ? 4.211 72.788 -62.365 1.00 106.43 70 ASP B N 1
ATOM 3109 C CA . ASP B 1 90 ? 4.882 71.497 -62.412 1.00 109.48 70 ASP B CA 1
ATOM 3110 C C . ASP B 1 90 ? 4.634 70.775 -61.089 1.00 110.14 70 ASP B C 1
ATOM 3111 O O . ASP B 1 90 ? 5.038 71.258 -60.026 1.00 111.70 70 ASP B O 1
ATOM 3116 N N . THR B 1 91 ? 3.962 69.623 -61.148 1.00 105.04 71 THR B N 1
ATOM 3117 C CA . THR B 1 91 ? 3.405 68.987 -59.961 1.00 99.24 71 THR B CA 1
ATOM 3118 C C . THR B 1 91 ? 3.745 67.502 -59.914 1.00 96.70 71 THR B C 1
ATOM 3119 O O . THR B 1 91 ? 3.636 66.798 -60.922 1.00 101.45 71 THR B O 1
ATOM 3123 N N . VAL B 1 92 ? 4.149 67.033 -58.734 1.00 92.45 72 VAL B N 1
ATOM 3124 C CA . VAL B 1 92 ? 4.339 65.612 -58.451 1.00 87.95 72 VAL B CA 1
ATOM 3125 C C . VAL B 1 92 ? 3.267 65.181 -57.456 1.00 85.48 72 VAL B C 1
ATOM 3126 O O . VAL B 1 92 ? 3.196 65.709 -56.339 1.00 81.48 72 VAL B O 1
ATOM 3130 N N . PHE B 1 93 ? 2.426 64.232 -57.863 1.00 83.97 73 PHE B N 1
ATOM 3131 C CA . PHE B 1 93 ? 1.265 63.818 -57.082 1.00 83.69 73 PHE B CA 1
ATOM 3132 C C . PHE B 1 93 ? 1.482 62.372 -56.644 1.00 84.66 73 PHE B C 1
ATOM 3133 O O . PHE B 1 93 ? 1.421 61.454 -57.470 1.00 85.41 73 PHE B O 1
ATOM 3141 N N . ILE B 1 94 ? 1.764 62.175 -55.355 1.00 81.72 74 ILE B N 1
ATOM 3142 C CA . ILE B 1 94 ? 2.028 60.859 -54.779 1.00 77.99 74 ILE B CA 1
ATOM 3143 C C . ILE B 1 94 ? 0.874 60.485 -53.855 1.00 82.86 74 ILE B C 1
ATOM 3144 O O . ILE B 1 94 ? 0.486 61.275 -52.985 1.00 81.81 74 ILE B O 1
ATOM 3149 N N . ASP B 1 95 ? 0.348 59.273 -54.021 1.00 84.25 75 ASP B N 1
ATOM 3150 C CA . ASP B 1 95 ? -0.817 58.843 -53.258 1.00 82.93 75 ASP B CA 1
ATOM 3151 C C . ASP B 1 95 ? -0.921 57.326 -53.316 1.00 85.30 75 ASP B C 1
ATOM 3152 O O . ASP B 1 95 ? -0.312 56.675 -54.169 1.00 88.25 75 ASP B O 1
ATOM 3157 N N . HIS B 1 96 ? -1.683 56.768 -52.374 1.00 86.33 76 HIS B N 1
ATOM 3158 C CA . HIS B 1 96 ? -1.950 55.337 -52.337 1.00 87.67 76 HIS B CA 1
ATOM 3159 C C . HIS B 1 96 ? -3.436 55.003 -52.320 1.00 89.08 76 HIS B C 1
ATOM 3160 O O . HIS B 1 96 ? -3.786 53.827 -52.164 1.00 87.23 76 HIS B O 1
ATOM 3167 N N . HIS B 1 97 ? -4.317 55.992 -52.448 1.00 96.45 77 HIS B N 1
ATOM 3168 C CA . HIS B 1 97 ? -5.742 55.720 -52.536 1.00 95.39 77 HIS B CA 1
ATOM 3169 C C . HIS B 1 97 ? -6.098 55.228 -53.934 1.00 98.28 77 HIS B C 1
ATOM 3170 O O . HIS B 1 97 ? -5.358 55.433 -54.900 1.00 96.39 77 HIS B O 1
ATOM 3177 N N . LEU B 1 98 ? -7.237 54.550 -54.030 1.00 111.12 78 LEU B N 1
ATOM 3178 C CA . LEU B 1 98 ? -7.763 54.152 -55.328 1.00 115.99 78 LEU B CA 1
ATOM 3179 C C . LEU B 1 98 ? -8.372 55.368 -56.014 1.00 117.47 78 LEU B C 1
ATOM 3180 O O . LEU B 1 98 ? -9.321 55.969 -55.497 1.00 111.85 78 LEU B O 1
ATOM 3185 N N . GLN B 1 99 ? -7.826 55.734 -57.171 1.00 110.13 79 GLN B N 1
ATOM 3186 C CA . GLN B 1 99 ? -8.194 56.985 -57.812 1.00 108.48 79 GLN B CA 1
ATOM 3187 C C . GLN B 1 99 ? -8.104 56.819 -59.321 1.00 114.36 79 GLN B C 1
ATOM 3188 O O . GLN B 1 99 ? -7.659 55.787 -59.829 1.00 116.72 79 GLN B O 1
ATOM 3194 N N . LYS B 1 100 ? -8.516 57.865 -60.031 1.00 115.80 80 LYS B N 1
ATOM 3195 C CA . LYS B 1 100 ? -8.546 57.877 -61.485 1.00 110.02 80 LYS B CA 1
ATOM 3196 C C . LYS B 1 100 ? -7.261 58.487 -62.035 1.00 108.05 80 LYS B C 1
ATOM 3197 O O . LYS B 1 100 ? -6.688 59.398 -61.431 1.00 105.92 80 LYS B O 1
ATOM 3203 N N . LYS B 1 101 ? -6.802 57.965 -63.173 1.00 111.29 81 LYS B N 1
ATOM 3204 C CA . LYS B 1 101 ? -5.594 58.482 -63.812 1.00 111.15 81 LYS B CA 1
ATOM 3205 C C . LYS B 1 101 ? -5.737 59.963 -64.146 1.00 115.40 81 LYS B C 1
ATOM 3206 O O . LYS B 1 101 ? -6.743 60.390 -64.721 1.00 117.33 81 LYS B O 1
ATOM 3212 N N . ILE B 1 102 ? -4.715 60.743 -63.792 1.00 110.60 82 ILE B N 1
ATOM 3213 C CA . ILE B 1 102 ? -4.723 62.182 -64.033 1.00 107.24 82 ILE B CA 1
ATOM 3214 C C . ILE B 1 102 ? -4.235 62.459 -65.448 1.00 103.48 82 ILE B C 1
ATOM 3215 O O . ILE B 1 102 ? -3.170 61.984 -65.862 1.00 96.59 82 ILE B O 1
ATOM 3220 N N . LYS B 1 103 ? -5.006 63.255 -66.185 1.00 98.48 83 LYS B N 1
ATOM 3221 C CA . LYS B 1 103 ? -4.691 63.544 -67.575 1.00 98.60 83 LYS B CA 1
ATOM 3222 C C . LYS B 1 103 ? -3.739 64.722 -67.741 1.00 98.64 83 LYS B C 1
ATOM 3223 O O . LYS B 1 103 ? -2.964 64.745 -68.705 1.00 100.76 83 LYS B O 1
ATOM 3229 N N . ASN B 1 104 ? -3.768 65.683 -66.820 1.00 99.08 84 ASN B N 1
ATOM 3230 C CA . ASN B 1 104 ? -2.933 66.876 -66.867 1.00 103.03 84 ASN B CA 1
ATOM 3231 C C . ASN B 1 104 ? -1.469 66.495 -67.095 1.00 105.16 84 ASN B C 1
ATOM 3232 O O . ASN B 1 104 ? -0.887 65.779 -66.267 1.00 106.94 84 ASN B O 1
ATOM 3237 N N . PRO B 1 105 ? -0.845 66.946 -68.189 1.00 108.20 85 PRO B N 1
ATOM 3238 C CA . PRO B 1 105 ? 0.547 66.543 -68.441 1.00 111.39 85 PRO B CA 1
ATOM 3239 C C . PRO B 1 105 ? 1.534 67.146 -67.461 1.00 112.34 85 PRO B C 1
ATOM 3240 O O . PRO B 1 105 ? 2.589 66.547 -67.219 1.00 116.67 85 PRO B O 1
ATOM 3244 N N . LYS B 1 106 ? 1.216 68.302 -66.872 1.00 111.59 86 LYS B N 1
ATOM 3245 C CA . LYS B 1 106 ? 2.106 68.928 -65.904 1.00 108.69 86 LYS B CA 1
ATOM 3246 C C . LYS B 1 106 ? 2.204 68.143 -64.604 1.00 108.39 86 LYS B C 1
ATOM 3247 O O . LYS B 1 106 ? 3.106 68.417 -63.805 1.00 108.67 86 LYS B O 1
ATOM 3253 N N . VAL B 1 107 ? 1.315 67.175 -64.380 1.00 116.55 87 VAL B N 1
ATOM 3254 C CA . VAL B 1 107 ? 1.285 66.377 -63.158 1.00 104.14 87 VAL B CA 1
ATOM 3255 C C . VAL B 1 107 ? 1.934 65.027 -63.425 1.00 100.74 87 VAL B C 1
ATOM 3256 O O . VAL B 1 107 ? 1.620 64.365 -64.423 1.00 107.92 87 VAL B O 1
ATOM 3260 N N . ARG B 1 108 ? 2.831 64.614 -62.532 1.00 97.27 88 ARG B N 1
ATOM 3261 C CA . ARG B 1 108 ? 3.419 63.277 -62.556 1.00 94.29 88 ARG B CA 1
ATOM 3262 C C . ARG B 1 108 ? 2.786 62.479 -61.423 1.00 95.81 88 ARG B C 1
ATOM 3263 O O . ARG B 1 108 ? 3.131 62.661 -60.252 1.00 101.62 88 ARG B O 1
ATOM 3271 N N . GLN B 1 109 ? 1.851 61.604 -61.775 1.00 96.04 89 GLN B N 1
ATOM 3272 C CA . GLN B 1 109 ? 1.145 60.809 -60.782 1.00 93.54 89 GLN B CA 1
ATOM 3273 C C . GLN B 1 109 ? 1.996 59.620 -60.357 1.00 92.92 89 GLN B C 1
ATOM 3274 O O . GLN B 1 109 ? 2.535 58.898 -61.201 1.00 101.75 89 GLN B O 1
ATOM 3280 N N . VAL B 1 110 ? 2.118 59.420 -59.049 1.00 92.13 90 VAL B N 1
ATOM 3281 C CA . VAL B 1 110 ? 2.868 58.305 -58.478 1.00 94.77 90 VAL B CA 1
ATOM 3282 C C . VAL B 1 110 ? 1.915 57.586 -57.532 1.00 93.87 90 VAL B C 1
ATOM 3283 O O . VAL B 1 110 ? 1.709 58.024 -56.395 1.00 87.33 90 VAL B O 1
ATOM 3287 N N . ASN B 1 111 ? 1.333 56.481 -57.998 1.00 99.75 91 ASN B N 1
ATOM 3288 C CA . ASN B 1 111 ? 0.394 55.688 -57.217 1.00 102.25 91 ASN B CA 1
ATOM 3289 C C . ASN B 1 111 ? 0.618 54.210 -57.509 1.00 112.27 91 ASN B C 1
ATOM 3290 O O . ASN B 1 111 ? 0.383 53.759 -58.635 1.00 121.61 91 ASN B O 1
ATOM 3295 N N . PRO B 1 112 ? 1.032 53.420 -56.519 1.00 109.01 92 PRO B N 1
ATOM 3296 C CA . PRO B 1 112 ? 1.337 52.006 -56.778 1.00 117.50 92 PRO B CA 1
ATOM 3297 C C . PRO B 1 112 ? 0.100 51.126 -56.830 1.00 121.93 92 PRO B C 1
ATOM 3298 O O . PRO B 1 112 ? 0.180 49.917 -56.596 1.00 134.60 92 PRO B O 1
ATOM 3302 N N . ILE B 1 113 ? -1.049 51.720 -57.120 1.00 121.02 93 ILE B N 1
ATOM 3303 C CA . ILE B 1 113 ? -2.269 50.986 -57.418 1.00 122.80 93 ILE B CA 1
ATOM 3304 C C . ILE B 1 113 ? -2.632 51.116 -58.890 1.00 134.27 93 ILE B C 1
ATOM 3305 O O . ILE B 1 113 ? -2.898 50.122 -59.566 1.00 140.11 93 ILE B O 1
ATOM 3310 N N . LEU B 1 114 ? -2.638 52.347 -59.404 1.00 133.58 94 LEU B N 1
ATOM 3311 C CA . LEU B 1 114 ? -2.747 52.553 -60.842 1.00 141.77 94 LEU B CA 1
ATOM 3312 C C . LEU B 1 114 ? -1.629 51.826 -61.580 1.00 154.05 94 LEU B C 1
ATOM 3313 O O . LEU B 1 114 ? -1.872 51.140 -62.581 1.00 159.08 94 LEU B O 1
ATOM 3318 N N . GLU B 1 115 ? -0.394 51.952 -61.088 1.00 149.28 95 GLU B N 1
ATOM 3319 C CA . GLU B 1 115 ? 0.761 51.293 -61.691 1.00 154.18 95 GLU B CA 1
ATOM 3320 C C . GLU B 1 115 ? 0.705 49.771 -61.592 1.00 163.87 95 GLU B C 1
ATOM 3321 O O . GLU B 1 115 ? 1.687 49.120 -61.969 1.00 175.13 95 GLU B O 1
ATOM 3327 N N . ARG B 1 116 ? -0.390 49.201 -61.083 1.00 155.39 96 ARG B N 1
ATOM 3328 C CA . ARG B 1 116 ? -0.732 47.783 -61.048 1.00 157.34 96 ARG B CA 1
ATOM 3329 C C . ARG B 1 116 ? -0.012 47.048 -59.919 1.00 159.40 96 ARG B C 1
ATOM 3330 O O . ARG B 1 116 ? -0.398 45.924 -59.598 1.00 158.98 96 ARG B O 1
ATOM 3338 N N . MET B 1 117 ? 1.012 47.639 -59.303 1.00 170.68 97 MET B N 1
ATOM 3339 C CA . MET B 1 117 ? 1.753 46.973 -58.242 1.00 166.52 97 MET B CA 1
ATOM 3340 C C . MET B 1 117 ? 0.851 46.677 -57.045 1.00 165.72 97 MET B C 1
ATOM 3341 O O . MET B 1 117 ? -0.233 47.245 -56.888 1.00 167.80 97 MET B O 1
ATOM 3346 N N . ASN B 1 118 ? 1.313 45.756 -56.203 1.00 166.48 98 ASN B N 1
ATOM 3347 C CA . ASN B 1 118 ? 0.519 45.307 -55.068 1.00 160.85 98 ASN B CA 1
ATOM 3348 C C . ASN B 1 118 ? 0.332 46.442 -54.068 1.00 149.32 98 ASN B C 1
ATOM 3349 O O . ASN B 1 118 ? 1.290 47.135 -53.714 1.00 141.15 98 ASN B O 1
ATOM 3354 N N . GLY B 1 119 ? -0.915 46.646 -53.637 1.00 147.54 99 GLY B N 1
ATOM 3355 C CA . GLY B 1 119 ? -1.229 47.634 -52.623 1.00 132.70 99 GLY B CA 1
ATOM 3356 C C . GLY B 1 119 ? -1.068 47.151 -51.198 1.00 125.37 99 GLY B C 1
ATOM 3357 O O . GLY B 1 119 ? -1.174 47.954 -50.265 1.00 113.37 99 GLY B O 1
ATOM 3358 N N . LYS B 1 120 ? -0.814 45.855 -51.009 1.00 132.23 100 LYS B N 1
ATOM 3359 C CA . LYS B 1 120 ? -0.462 45.351 -49.688 1.00 129.91 100 LYS B CA 1
ATOM 3360 C C . LYS B 1 120 ? 0.997 45.635 -49.369 1.00 119.23 100 LYS B C 1
ATOM 3361 O O . LYS B 1 120 ? 1.368 45.724 -48.194 1.00 108.16 100 LYS B O 1
ATOM 3367 N N . GLU B 1 121 ? 1.832 45.774 -50.401 1.00 121.34 101 GLU B N 1
ATOM 3368 C CA . GLU B 1 121 ? 3.196 46.249 -50.211 1.00 113.88 101 GLU B CA 1
ATOM 3369 C C . GLU B 1 121 ? 3.246 47.726 -49.858 1.00 104.61 101 GLU B C 1
ATOM 3370 O O . GLU B 1 121 ? 4.274 48.194 -49.355 1.00 96.92 101 GLU B O 1
ATOM 3376 N N . PHE B 1 122 ? 2.166 48.466 -50.122 1.00 106.66 102 PHE B N 1
ATOM 3377 C CA . PHE B 1 122 ? 2.101 49.912 -49.910 1.00 92.89 102 PHE B CA 1
ATOM 3378 C C . PHE B 1 122 ? 0.906 50.222 -49.019 1.00 85.80 102 PHE B C 1
ATOM 3379 O O . PHE B 1 122 ? -0.164 50.610 -49.506 1.00 85.69 102 PHE B O 1
ATOM 3387 N N . PRO B 1 123 ? 1.052 50.051 -47.702 1.00 78.72 103 PRO B N 1
ATOM 3388 C CA . PRO B 1 123 ? -0.088 50.289 -46.801 1.00 78.00 103 PRO B CA 1
ATOM 3389 C C . PRO B 1 123 ? -0.413 51.754 -46.597 1.00 76.47 103 PRO B C 1
ATOM 3390 O O . PRO B 1 123 ? -1.550 52.068 -46.215 1.00 80.41 103 PRO B O 1
ATOM 3394 N N . SER B 1 124 ? 0.546 52.651 -46.823 1.00 76.09 104 SER B N 1
ATOM 3395 C CA . SER B 1 124 ? 0.368 54.074 -46.587 1.00 72.51 104 SER B CA 1
ATOM 3396 C C . SER B 1 124 ? 1.139 54.868 -47.631 1.00 69.77 104 SER B C 1
ATOM 3397 O O . SER B 1 124 ? 2.074 54.364 -48.257 1.00 68.57 104 SER B O 1
ATOM 3400 N N . ALA B 1 125 ? 0.746 56.133 -47.799 1.00 71.43 105 ALA B N 1
ATOM 3401 C CA . ALA B 1 125 ? 1.495 57.014 -48.687 1.00 64.72 105 ALA B CA 1
ATOM 3402 C C . ALA B 1 125 ? 2.934 57.184 -48.224 1.00 68.06 105 ALA B C 1
ATOM 3403 O O . ALA B 1 125 ? 3.824 57.413 -49.050 1.00 72.81 105 ALA B O 1
ATOM 3405 N N . SER B 1 126 ? 3.184 57.089 -46.914 1.00 65.94 106 SER B N 1
ATOM 3406 C CA . SER B 1 126 ? 4.556 57.197 -46.426 1.00 65.10 106 SER B CA 1
ATOM 3407 C C . SER B 1 126 ? 5.433 56.097 -47.014 1.00 64.62 106 SER B C 1
ATOM 3408 O O . SER B 1 126 ? 6.595 56.337 -47.363 1.00 63.94 106 SER B O 1
ATOM 3411 N N . PHE B 1 127 ? 4.889 54.888 -47.159 1.00 65.82 107 PHE B N 1
ATOM 3412 C CA . PHE B 1 127 ? 5.644 53.839 -47.837 1.00 64.66 107 PHE B CA 1
ATOM 3413 C C . PHE B 1 127 ? 5.830 54.165 -49.316 1.00 64.87 107 PHE B C 1
ATOM 3414 O O . PHE B 1 127 ? 6.904 53.923 -49.880 1.00 65.57 107 PHE B O 1
ATOM 3422 N N . VAL B 1 128 ? 4.802 54.730 -49.954 1.00 67.93 108 VAL B N 1
ATOM 3423 C CA . VAL B 1 128 ? 4.909 55.132 -51.355 1.00 61.73 108 VAL B CA 1
ATOM 3424 C C . VAL B 1 128 ? 5.954 56.223 -51.517 1.00 68.33 108 VAL B C 1
ATOM 3425 O O . VAL B 1 128 ? 6.759 56.204 -52.457 1.00 69.37 108 VAL B O 1
ATOM 3429 N N . VAL B 1 129 ? 5.935 57.209 -50.616 1.00 66.40 109 VAL B N 1
ATOM 3430 C CA . VAL B 1 129 ? 6.916 58.291 -50.665 1.00 66.06 109 VAL B CA 1
ATOM 3431 C C . VAL B 1 129 ? 8.315 57.743 -50.433 1.00 70.65 109 VAL B C 1
ATOM 3432 O O . VAL B 1 129 ? 9.254 58.041 -51.183 1.00 68.11 109 VAL B O 1
ATOM 3436 N N . SER B 1 130 ? 8.465 56.909 -49.402 1.00 66.46 110 SER B N 1
ATOM 3437 C CA . SER B 1 130 ? 9.762 56.320 -49.086 1.00 67.08 110 SER B CA 1
ATOM 3438 C C . SER B 1 130 ? 10.286 55.507 -50.258 1.00 69.74 110 SER B C 1
ATOM 3439 O O . SER B 1 130 ? 11.449 55.640 -50.647 1.00 69.76 110 SER B O 1
ATOM 3442 N N . ASN B 1 131 ? 9.438 54.650 -50.828 1.00 66.93 111 ASN B N 1
ATOM 3443 C CA . ASN B 1 131 ? 9.840 53.873 -51.994 1.00 69.75 111 ASN B CA 1
ATOM 3444 C C . ASN B 1 131 ? 10.164 54.777 -53.181 1.00 73.31 111 ASN B C 1
ATOM 3445 O O . ASN B 1 131 ? 11.072 54.480 -53.965 1.00 72.07 111 ASN B O 1
ATOM 3450 N N . HIS B 1 132 ? 9.431 55.885 -53.330 1.00 78.14 112 HIS B N 1
ATOM 3451 C CA . HIS B 1 132 ? 9.708 56.817 -54.421 1.00 76.47 112 HIS B CA 1
ATOM 3452 C C . HIS B 1 132 ? 11.097 57.426 -54.289 1.00 81.34 112 HIS B C 1
ATOM 3453 O O . HIS B 1 132 ? 11.854 57.489 -55.266 1.00 84.37 112 HIS B O 1
ATOM 3460 N N . PHE B 1 133 ? 11.465 57.848 -53.080 1.00 75.90 113 PHE B N 1
ATOM 3461 C CA . PHE B 1 133 ? 12.744 58.501 -52.852 1.00 74.53 113 PHE B CA 1
ATOM 3462 C C . PHE B 1 133 ? 13.823 57.550 -52.358 1.00 71.19 113 PHE B C 1
ATOM 3463 O O . PHE B 1 133 ? 14.980 57.965 -52.242 1.00 72.59 113 PHE B O 1
ATOM 3471 N N . SER B 1 134 ? 13.477 56.294 -52.082 1.00 74.41 114 SER B N 1
ATOM 3472 C CA . SER B 1 134 ? 14.395 55.335 -51.469 1.00 77.59 114 SER B CA 1
ATOM 3473 C C . SER B 1 134 ? 14.978 55.913 -50.184 1.00 75.82 114 SER B C 1
ATOM 3474 O O . SER B 1 134 ? 16.188 55.897 -49.951 1.00 78.95 114 SER B O 1
ATOM 3477 N N . LEU B 1 135 ? 14.087 56.462 -49.359 1.00 69.79 115 LEU B N 1
ATOM 3478 C CA . LEU B 1 135 ? 14.430 57.053 -48.070 1.00 70.75 115 LEU B CA 1
ATOM 3479 C C . LEU B 1 135 ? 13.537 56.412 -47.016 1.00 75.43 115 LEU B C 1
ATOM 3480 O O . LEU B 1 135 ? 12.332 56.684 -46.971 1.00 72.88 115 LEU B O 1
ATOM 3485 N N . TRP B 1 136 ? 14.117 55.535 -46.198 1.00 70.98 116 TRP B N 1
ATOM 3486 C CA . TRP B 1 136 ? 13.370 54.750 -45.221 1.00 65.15 116 TRP B CA 1
ATOM 3487 C C . TRP B 1 136 ? 13.845 55.083 -43.817 1.00 66.51 116 TRP B C 1
ATOM 3488 O O . TRP B 1 136 ? 15.004 54.831 -43.472 1.00 83.72 116 TRP B O 1
ATOM 3499 N N . ASN B 1 137 ? 12.944 55.622 -43.004 1.00 66.67 117 ASN B N 1
ATOM 3500 C CA . ASN B 1 137 ? 13.230 55.899 -41.607 1.00 61.60 117 ASN B CA 1
ATOM 3501 C C . ASN B 1 137 ? 11.971 55.635 -40.794 1.00 61.74 117 ASN B C 1
ATOM 3502 O O . ASN B 1 137 ? 10.999 55.053 -41.283 1.00 63.82 117 ASN B O 1
ATOM 3507 N N . SER B 1 138 ? 11.979 56.096 -39.544 1.00 65.99 118 SER B N 1
ATOM 3508 C CA . SER B 1 138 ? 10.860 55.816 -38.656 1.00 64.29 118 SER B CA 1
ATOM 3509 C C . SER B 1 138 ? 9.593 56.536 -39.104 1.00 59.81 118 SER B C 1
ATOM 3510 O O . SER B 1 138 ? 8.488 56.035 -38.865 1.00 66.78 118 SER B O 1
ATOM 3513 N N . TRP B 1 139 ? 9.727 57.681 -39.782 1.00 65.85 119 TRP B N 1
ATOM 3514 C CA . TRP B 1 139 ? 8.552 58.353 -40.335 1.00 59.57 119 TRP B CA 1
ATOM 3515 C C . TRP B 1 139 ? 7.808 57.453 -41.310 1.00 59.45 119 TRP B C 1
ATOM 3516 O O . TRP B 1 139 ? 6.576 57.518 -41.411 1.00 61.98 119 TRP B O 1
ATOM 3527 N N . SER B 1 140 ? 8.546 56.627 -42.059 1.00 60.17 120 SER B N 1
ATOM 3528 C CA . SER B 1 140 ? 7.912 55.659 -42.946 1.00 61.45 120 SER B CA 1
ATOM 3529 C C . SER B 1 140 ? 6.978 54.751 -42.167 1.00 60.48 120 SER B C 1
ATOM 3530 O O . SER B 1 140 ? 5.840 54.506 -42.584 1.00 61.48 120 SER B O 1
ATOM 3533 N N . SER B 1 141 ? 7.438 54.275 -41.009 1.00 68.38 121 SER B N 1
ATOM 3534 C CA . SER B 1 141 ? 6.623 53.401 -40.178 1.00 63.12 121 SER B CA 1
ATOM 3535 C C . SER B 1 141 ? 5.417 54.146 -39.626 1.00 62.18 121 SER B C 1
ATOM 3536 O O . SER B 1 141 ? 4.288 53.648 -39.696 1.00 74.20 121 SER B O 1
ATOM 3539 N N . LEU B 1 142 ? 5.632 55.354 -39.095 1.00 74.88 122 LEU B N 1
ATOM 3540 C CA . LEU B 1 142 ? 4.523 56.113 -38.526 1.00 60.48 122 LEU B CA 1
ATOM 3541 C C . LEU B 1 142 ? 3.380 56.257 -39.519 1.00 64.02 122 LEU B C 1
ATOM 3542 O O . LEU B 1 142 ? 2.212 56.046 -39.172 1.00 72.74 122 LEU B O 1
ATOM 3547 N N . GLY B 1 143 ? 3.700 56.605 -40.766 1.00 60.81 123 GLY B N 1
ATOM 3548 C CA . GLY B 1 143 ? 2.668 56.681 -41.787 1.00 63.06 123 GLY B CA 1
ATOM 3549 C C . GLY B 1 143 ? 1.888 55.386 -41.920 1.00 64.42 123 GLY B C 1
ATOM 3550 O O . GLY B 1 143 ? 0.656 55.390 -42.001 1.00 66.01 123 GLY B O 1
ATOM 3551 N N . ALA B 1 144 ? 2.598 54.258 -41.936 1.00 65.33 124 ALA B N 1
ATOM 3552 C CA . ALA B 1 144 ? 1.927 52.967 -42.050 1.00 65.39 124 ALA B CA 1
ATOM 3553 C C . ALA B 1 144 ? 1.020 52.704 -40.853 1.00 64.51 124 ALA B C 1
ATOM 3554 O O . ALA B 1 144 ? -0.108 52.220 -41.011 1.00 64.33 124 ALA B O 1
ATOM 3556 N N . VAL B 1 145 ? 1.489 53.026 -39.646 1.00 64.73 125 VAL B N 1
ATOM 3557 C CA . VAL B 1 145 ? 0.667 52.821 -38.456 1.00 69.34 125 VAL B CA 1
ATOM 3558 C C . VAL B 1 145 ? -0.530 53.769 -38.442 1.00 67.13 125 VAL B C 1
ATOM 3559 O O . VAL B 1 145 ? -1.608 53.412 -37.949 1.00 63.28 125 VAL B O 1
ATOM 3563 N N . GLY B 1 146 ? -0.377 54.976 -38.991 1.00 65.13 126 GLY B N 1
ATOM 3564 C CA . GLY B 1 146 ? -1.469 55.933 -39.001 1.00 63.87 126 GLY B CA 1
ATOM 3565 C C . GLY B 1 146 ? -2.597 55.613 -39.963 1.00 70.79 126 GLY B C 1
ATOM 3566 O O . GLY B 1 146 ? -3.680 56.195 -39.837 1.00 77.06 126 GLY B O 1
ATOM 3567 N N . ASP B 1 147 ? -2.381 54.708 -40.919 1.00 73.21 127 ASP B N 1
ATOM 3568 C CA . ASP B 1 147 ? -3.437 54.353 -41.862 1.00 81.15 127 ASP B CA 1
ATOM 3569 C C . ASP B 1 147 ? -4.028 52.976 -41.631 1.00 80.91 127 ASP B C 1
ATOM 3570 O O . ASP B 1 147 ? -5.236 52.811 -41.810 1.00 86.21 127 ASP B O 1
ATOM 3575 N N . ILE B 1 148 ? -3.225 51.993 -41.214 1.00 71.81 128 ILE B N 1
ATOM 3576 C CA . ILE B 1 148 ? -3.711 50.632 -41.031 1.00 70.65 128 ILE B CA 1
ATOM 3577 C C . ILE B 1 148 ? -3.470 50.131 -39.613 1.00 71.48 128 ILE B C 1
ATOM 3578 O O . ILE B 1 148 ? -3.710 48.956 -39.322 1.00 72.53 128 ILE B O 1
ATOM 3583 N N . GLY B 1 149 ? -3.012 51.006 -38.723 1.00 67.90 129 GLY B N 1
ATOM 3584 C CA . GLY B 1 149 ? -2.985 50.686 -37.307 1.00 69.44 129 GLY B CA 1
ATOM 3585 C C . GLY B 1 149 ? -2.046 49.550 -36.973 1.00 73.38 129 GLY B C 1
ATOM 3586 O O . GLY B 1 149 ? -0.894 49.508 -37.418 1.00 70.27 129 GLY B O 1
ATOM 3587 N N . ASN B 1 150 ? -2.546 48.613 -36.163 1.00 79.18 130 ASN B N 1
ATOM 3588 C CA . ASN B 1 150 ? -1.711 47.522 -35.690 1.00 78.11 130 ASN B CA 1
ATOM 3589 C C . ASN B 1 150 ? -1.270 46.610 -36.818 1.00 75.93 130 ASN B C 1
ATOM 3590 O O . ASN B 1 150 ? -0.250 45.932 -36.683 1.00 85.80 130 ASN B O 1
ATOM 3595 N N . LYS B 1 151 ? -1.991 46.602 -37.936 1.00 73.47 131 LYS B N 1
ATOM 3596 C CA . LYS B 1 151 ? -1.624 45.723 -39.034 1.00 81.83 131 LYS B CA 1
ATOM 3597 C C . LYS B 1 151 ? -0.305 46.130 -39.676 1.00 79.89 131 LYS B C 1
ATOM 3598 O O . LYS B 1 151 ? 0.324 45.305 -40.344 1.00 93.04 131 LYS B O 1
ATOM 3604 N N . ALA B 1 152 ? 0.135 47.376 -39.481 1.00 75.89 132 ALA B N 1
ATOM 3605 C CA . ALA B 1 152 ? 1.422 47.792 -40.027 1.00 74.34 132 ALA B CA 1
ATOM 3606 C C . ALA B 1 152 ? 2.561 46.968 -39.451 1.00 76.49 132 ALA B C 1
ATOM 3607 O O . ALA B 1 152 ? 3.555 46.718 -40.142 1.00 74.94 132 ALA B O 1
ATOM 3609 N N . PHE B 1 153 ? 2.419 46.513 -38.203 1.00 77.69 133 PHE B N 1
ATOM 3610 C CA . PHE B 1 153 ? 3.478 45.757 -37.548 1.00 77.70 133 PHE B CA 1
ATOM 3611 C C . PHE B 1 153 ? 3.642 44.366 -38.143 1.00 79.23 133 PHE B C 1
ATOM 3612 O O . PHE B 1 153 ? 4.685 43.736 -37.937 1.00 89.08 133 PHE B O 1
ATOM 3620 N N . GLU B 1 154 ? 2.630 43.863 -38.851 1.00 78.32 134 GLU B N 1
ATOM 3621 C CA . GLU B 1 154 ? 2.768 42.617 -39.593 1.00 77.89 134 GLU B CA 1
ATOM 3622 C C . GLU B 1 154 ? 3.664 42.768 -40.819 1.00 78.67 134 GLU B C 1
ATOM 3623 O O . GLU B 1 154 ? 3.941 41.769 -41.491 1.00 81.67 134 GLU B O 1
ATOM 3629 N N . ILE B 1 155 ? 4.087 43.985 -41.141 1.00 76.30 135 ILE B N 1
ATOM 3630 C CA . ILE B 1 155 ? 5.159 44.218 -42.104 1.00 74.46 135 ILE B CA 1
ATOM 3631 C C . ILE B 1 155 ? 6.463 44.354 -41.319 1.00 80.01 135 ILE B C 1
ATOM 3632 O O . ILE B 1 155 ? 6.554 45.236 -40.446 1.00 78.46 135 ILE B O 1
ATOM 3637 N N . PRO B 1 156 ? 7.465 43.514 -41.574 1.00 81.31 136 PRO B N 1
ATOM 3638 C CA . PRO B 1 156 ? 8.707 43.607 -40.792 1.00 79.14 136 PRO B CA 1
ATOM 3639 C C . PRO B 1 156 ? 9.415 44.937 -40.955 1.00 77.92 136 PRO B C 1
ATOM 3640 O O . PRO B 1 156 ? 10.109 45.373 -40.029 1.00 81.57 136 PRO B O 1
ATOM 3644 N N . LYS B 1 157 ? 9.224 45.612 -42.092 1.00 80.90 137 LYS B N 1
ATOM 3645 C CA . LYS B 1 157 ? 9.866 46.903 -42.326 1.00 79.82 137 LYS B CA 1
ATOM 3646 C C . LYS B 1 157 ? 9.445 47.933 -41.289 1.00 76.97 137 LYS B C 1
ATOM 3647 O O . LYS B 1 157 ? 10.244 48.798 -40.916 1.00 77.01 137 LYS B O 1
ATOM 3653 N N . THR B 1 158 ? 8.212 47.836 -40.790 1.00 77.44 138 THR B N 1
ATOM 3654 C CA . THR B 1 158 ? 7.701 48.821 -39.843 1.00 75.14 138 THR B CA 1
ATOM 3655 C C . THR B 1 158 ? 8.454 48.758 -38.518 1.00 78.95 138 THR B C 1
ATOM 3656 O O . THR B 1 158 ? 9.047 49.750 -38.080 1.00 78.37 138 THR B O 1
ATOM 3660 N N . LEU B 1 159 ? 8.424 47.596 -37.858 1.00 78.52 139 LEU B N 1
ATOM 3661 C CA . LEU B 1 159 ? 9.109 47.441 -36.577 1.00 77.75 139 LEU B CA 1
ATOM 3662 C C . LEU B 1 159 ? 10.608 47.690 -36.708 1.00 81.63 139 LEU B C 1
ATOM 3663 O O . LEU B 1 159 ? 11.227 48.274 -35.811 1.00 80.26 139 LEU B O 1
ATOM 3668 N N . GLU B 1 160 ? 11.213 47.225 -37.804 1.00 80.37 140 GLU B N 1
ATOM 3669 C CA . GLU B 1 160 ? 12.649 47.408 -37.995 1.00 81.36 140 GLU B CA 1
ATOM 3670 C C . GLU B 1 160 ? 13.027 48.883 -37.992 1.00 79.75 140 GLU B C 1
ATOM 3671 O O . GLU B 1 160 ? 14.001 49.285 -37.345 1.00 83.71 140 GLU B O 1
ATOM 3677 N N . LEU B 1 161 ? 12.269 49.711 -38.711 1.00 80.46 141 LEU B N 1
ATOM 3678 C CA . LEU B 1 161 ? 12.607 51.130 -38.776 1.00 83.91 141 LEU B CA 1
ATOM 3679 C C . LEU B 1 161 ? 12.363 51.818 -37.439 1.00 82.72 141 LEU B C 1
ATOM 3680 O O . LEU B 1 161 ? 13.165 52.658 -37.012 1.00 88.01 141 LEU B O 1
ATOM 3685 N N . LEU B 1 162 ? 11.275 51.458 -36.756 1.00 78.67 142 LEU B N 1
ATOM 3686 C CA . LEU B 1 162 ? 11.024 51.984 -35.419 1.00 79.37 142 LEU B CA 1
ATOM 3687 C C . LEU B 1 162 ? 12.113 51.571 -34.437 1.00 82.97 142 LEU B C 1
ATOM 3688 O O . LEU B 1 162 ? 12.434 52.324 -33.508 1.00 81.80 142 LEU B O 1
ATOM 3693 N N . LYS B 1 163 ? 12.710 50.395 -34.646 1.00 82.08 143 LYS B N 1
ATOM 3694 C CA . LYS B 1 163 ? 13.708 49.874 -33.718 1.00 81.85 143 LYS B CA 1
ATOM 3695 C C . LYS B 1 163 ? 14.957 50.743 -33.691 1.00 83.04 143 LYS B C 1
ATOM 3696 O O . LYS B 1 163 ? 15.516 51.000 -32.619 1.00 84.94 143 LYS B O 1
ATOM 3702 N N . THR B 1 164 ? 15.406 51.204 -34.861 1.00 84.97 144 THR B N 1
ATOM 3703 C CA . THR B 1 164 ? 16.596 52.046 -34.939 1.00 83.09 144 THR B CA 1
ATOM 3704 C C . THR B 1 164 ? 16.470 53.283 -34.058 1.00 82.60 144 THR B C 1
ATOM 3705 O O . THR B 1 164 ? 17.449 53.710 -33.438 1.00 81.12 144 THR B O 1
ATOM 3709 N N . GLU B 1 165 ? 15.284 53.883 -34.007 1.00 85.17 145 GLU B N 1
ATOM 3710 C CA . GLU B 1 165 ? 15.021 55.025 -33.140 1.00 88.16 145 GLU B CA 1
ATOM 3711 C C . GLU B 1 165 ? 14.619 54.612 -31.725 1.00 91.55 145 GLU B C 1
ATOM 3712 O O . GLU B 1 165 ? 14.240 55.473 -30.924 1.00 97.12 145 GLU B O 1
ATOM 3718 N N . GLY B 1 166 ? 14.695 53.320 -31.406 1.00 94.69 146 GLY B N 1
ATOM 3719 C CA . GLY B 1 166 ? 14.296 52.804 -30.110 1.00 93.26 146 GLY B CA 1
ATOM 3720 C C . GLY B 1 166 ? 12.866 53.116 -29.720 1.00 92.82 146 GLY B C 1
ATOM 3721 O O . GLY B 1 166 ? 12.616 53.691 -28.656 1.00 98.05 146 GLY B O 1
ATOM 3722 N N . LEU B 1 167 ? 11.915 52.725 -30.563 1.00 88.27 147 LEU B N 1
ATOM 3723 C CA . LEU B 1 167 ? 10.501 52.974 -30.320 1.00 88.01 147 LEU B CA 1
ATOM 3724 C C . LEU B 1 167 ? 9.743 51.654 -30.267 1.00 81.15 147 LEU B C 1
ATOM 3725 O O . LEU B 1 167 ? 10.003 50.744 -31.060 1.00 78.58 147 LEU B O 1
ATOM 3730 N N . THR B 1 168 ? 8.812 51.550 -29.325 1.00 79.77 148 THR B N 1
ATOM 3731 C CA . THR B 1 168 ? 7.990 50.358 -29.206 1.00 83.12 148 THR B CA 1
ATOM 3732 C C . THR B 1 168 ? 6.758 50.471 -30.097 1.00 79.80 148 THR B C 1
ATOM 3733 O O . THR B 1 168 ? 6.476 51.517 -30.686 1.00 79.20 148 THR B O 1
ATOM 3737 N N . LYS B 1 169 ? 6.034 49.356 -30.209 1.00 80.04 149 LYS B N 1
ATOM 3738 C CA . LYS B 1 169 ? 4.735 49.371 -30.869 1.00 81.17 149 LYS B CA 1
ATOM 3739 C C . LYS B 1 169 ? 3.848 50.463 -30.290 1.00 78.14 149 LYS B C 1
ATOM 3740 O O . LYS B 1 169 ? 3.336 51.320 -31.018 1.00 70.64 149 LYS B O 1
ATOM 3746 N N . ASN B 1 170 ? 3.670 50.448 -28.968 1.00 81.27 150 ASN B N 1
ATOM 3747 C CA . ASN B 1 170 ? 2.792 51.411 -28.312 1.00 81.46 150 ASN B CA 1
ATOM 3748 C C . ASN B 1 170 ? 3.270 52.842 -28.514 1.00 76.93 150 ASN B C 1
ATOM 3749 O O . ASN B 1 170 ? 2.457 53.764 -28.656 1.00 72.78 150 ASN B O 1
ATOM 3754 N N . GLU B 1 171 ? 4.586 53.050 -28.531 1.00 79.12 151 GLU B N 1
ATOM 3755 C CA . GLU B 1 171 ? 5.104 54.403 -28.682 1.00 79.81 151 GLU B CA 1
ATOM 3756 C C . GLU B 1 171 ? 4.700 54.991 -30.033 1.00 74.60 151 GLU B C 1
ATOM 3757 O O . GLU B 1 171 ? 4.309 56.163 -30.120 1.00 70.76 151 GLU B O 1
ATOM 3763 N N . ALA B 1 172 ? 4.708 54.167 -31.084 1.00 74.08 152 ALA B N 1
ATOM 3764 C CA . ALA B 1 172 ? 4.288 54.637 -32.399 1.00 68.62 152 ALA B CA 1
ATOM 3765 C C . ALA B 1 172 ? 2.776 54.803 -32.465 1.00 68.21 152 ALA B C 1
ATOM 3766 O O . ALA B 1 172 ? 2.275 55.732 -33.110 1.00 64.46 152 ALA B O 1
ATOM 3768 N N . LEU B 1 173 ? 2.031 53.889 -31.842 1.00 70.83 153 LEU B N 1
ATOM 3769 C CA . LEU B 1 173 ? 0.583 54.050 -31.759 1.00 67.53 153 LEU B CA 1
ATOM 3770 C C . LEU B 1 173 ? 0.216 55.321 -31.001 1.00 70.61 153 LEU B C 1
ATOM 3771 O O . LEU B 1 173 ? -0.713 56.040 -31.387 1.00 71.99 153 LEU B O 1
ATOM 3776 N N . LYS B 1 174 ? 0.954 55.624 -29.929 1.00 81.98 154 LYS B N 1
ATOM 3777 C CA . LYS B 1 174 ? 0.733 56.858 -29.181 1.00 78.54 154 LYS B CA 1
ATOM 3778 C C . LYS B 1 174 ? 1.075 58.081 -30.020 1.00 73.14 154 LYS B C 1
ATOM 3779 O O . LYS B 1 174 ? 0.387 59.106 -29.945 1.00 74.25 154 LYS B O 1
ATOM 3785 N N . LEU B 1 175 ? 2.140 57.991 -30.820 1.00 71.80 155 LEU B N 1
ATOM 3786 C CA . LEU B 1 175 ? 2.550 59.123 -31.640 1.00 67.32 155 LEU B CA 1
ATOM 3787 C C . LEU B 1 175 ? 1.502 59.472 -32.685 1.00 68.55 155 LEU B C 1
ATOM 3788 O O . LEU B 1 175 ? 1.304 60.651 -32.992 1.00 70.99 155 LEU B O 1
ATOM 3793 N N . VAL B 1 176 ? 0.813 58.470 -33.231 1.00 70.96 156 VAL B N 1
ATOM 3794 C CA . VAL B 1 176 ? -0.240 58.750 -34.199 1.00 65.98 156 VAL B CA 1
ATOM 3795 C C . VAL B 1 176 ? -1.372 59.517 -33.532 1.00 67.18 156 VAL B C 1
ATOM 3796 O O . VAL B 1 176 ? -1.884 60.497 -34.082 1.00 65.76 156 VAL B O 1
ATOM 3800 N N . GLN B 1 177 ? -1.757 59.104 -32.321 1.00 69.62 157 GLN B N 1
ATOM 3801 C CA . GLN B 1 177 ? -2.786 59.821 -31.577 1.00 68.59 157 GLN B CA 1
ATOM 3802 C C . GLN B 1 177 ? -2.382 61.271 -31.333 1.00 70.42 157 GLN B C 1
ATOM 3803 O O . GLN B 1 177 ? -3.198 62.185 -31.497 1.00 74.30 157 GLN B O 1
ATOM 3809 N N . LEU B 1 178 ? -1.128 61.501 -30.933 1.00 69.37 158 LEU B N 1
ATOM 3810 C CA . LEU B 1 178 ? -0.660 62.860 -30.675 1.00 67.76 158 LEU B CA 1
ATOM 3811 C C . LEU B 1 178 ? -0.665 63.698 -31.948 1.00 69.12 158 LEU B C 1
ATOM 3812 O O . LEU B 1 178 ? -1.136 64.841 -31.955 1.00 70.42 158 LEU B O 1
ATOM 3817 N N . ILE B 1 179 ? -0.119 63.152 -33.036 1.00 67.28 159 ILE B N 1
ATOM 3818 C CA . ILE B 1 179 ? -0.076 63.898 -34.288 1.00 61.40 159 ILE B CA 1
ATOM 3819 C C . ILE B 1 179 ? -1.482 64.095 -34.842 1.00 64.34 159 ILE B C 1
ATOM 3820 O O . ILE B 1 179 ? -1.855 65.201 -35.250 1.00 65.52 159 ILE B O 1
ATOM 3825 N N . ASP B 1 180 ? -2.297 63.039 -34.828 1.00 64.99 160 ASP B N 1
ATOM 3826 C CA . ASP B 1 180 ? -3.660 63.157 -35.333 1.00 67.77 160 ASP B CA 1
ATOM 3827 C C . ASP B 1 180 ? -4.463 64.169 -34.528 1.00 71.63 160 ASP B C 1
ATOM 3828 O O . ASP B 1 180 ? -5.362 64.824 -35.072 1.00 71.61 160 ASP B O 1
ATOM 3833 N N . SER B 1 181 ? -4.124 64.334 -33.244 1.00 69.87 161 SER B N 1
ATOM 3834 C CA . SER B 1 181 ? -4.857 65.240 -32.365 1.00 68.92 161 SER B CA 1
ATOM 3835 C C . SER B 1 181 ? -4.989 66.638 -32.947 1.00 70.50 161 SER B C 1
ATOM 3836 O O . SER B 1 181 ? -5.946 67.353 -32.634 1.00 72.75 161 SER B O 1
ATOM 3839 N N . ASN B 1 182 ? -4.039 67.053 -33.783 1.00 73.51 162 ASN B N 1
ATOM 3840 C CA . ASN B 1 182 ? -4.097 68.391 -34.361 1.00 71.27 162 ASN B CA 1
ATOM 3841 C C . ASN B 1 182 ? -5.253 68.525 -35.346 1.00 74.29 162 ASN B C 1
ATOM 3842 O O . ASN B 1 182 ? -6.054 69.462 -35.246 1.00 74.77 162 ASN B O 1
ATOM 3847 N N . TYR B 1 183 ? -5.364 67.600 -36.307 1.00 77.43 163 TYR B N 1
ATOM 3848 C CA . TYR B 1 183 ? -6.442 67.720 -37.285 1.00 76.90 163 TYR B CA 1
ATOM 3849 C C . TYR B 1 183 ? -7.797 67.424 -36.661 1.00 75.69 163 TYR B C 1
ATOM 3850 O O . TYR B 1 183 ? -8.797 68.041 -37.044 1.00 76.07 163 TYR B O 1
ATOM 3859 N N . ILE B 1 184 ? -7.849 66.519 -35.682 1.00 75.33 164 ILE B N 1
ATOM 3860 C CA . ILE B 1 184 ? -9.124 66.220 -35.039 1.00 77.12 164 ILE B CA 1
ATOM 3861 C C . ILE B 1 184 ? -9.676 67.469 -34.368 1.00 78.77 164 ILE B C 1
ATOM 3862 O O . ILE B 1 184 ? -10.882 67.739 -34.418 1.00 84.76 164 ILE B O 1
ATOM 3867 N N . THR B 1 185 ? -8.806 68.257 -33.743 1.00 78.30 165 THR B N 1
ATOM 3868 C CA . THR B 1 185 ? -9.224 69.504 -33.117 1.00 81.23 165 THR B CA 1
ATOM 3869 C C . THR B 1 185 ? -9.404 70.638 -34.119 1.00 83.81 165 THR B C 1
ATOM 3870 O O . THR B 1 185 ? -9.643 71.773 -33.695 1.00 88.42 165 THR B O 1
ATOM 3874 N N . MET B 1 186 ? -9.279 70.365 -35.421 1.00 81.48 166 MET B N 1
ATOM 3875 C CA . MET B 1 186 ? -9.524 71.354 -36.475 1.00 84.39 166 MET B CA 1
ATOM 3876 C C . MET B 1 186 ? -8.481 72.476 -36.467 1.00 85.57 166 MET B C 1
ATOM 3877 O O . MET B 1 186 ? -8.808 73.637 -36.709 1.00 90.23 166 MET B O 1
ATOM 3882 N N . ASP B 1 187 ? -7.221 72.136 -36.184 1.00 81.91 167 ASP B N 1
ATOM 3883 C CA . ASP B 1 187 ? -6.132 73.116 -36.135 1.00 83.19 167 ASP B CA 1
ATOM 3884 C C . ASP B 1 187 ? -5.274 72.977 -37.389 1.00 80.56 167 ASP B C 1
ATOM 3885 O O . ASP B 1 187 ? -4.294 72.235 -37.405 1.00 78.13 167 ASP B O 1
ATOM 3890 N N . ARG B 1 188 ? -5.624 73.729 -38.440 1.00 83.44 168 ARG B N 1
ATOM 3891 C CA . ARG B 1 188 ? -4.824 73.698 -39.662 1.00 81.93 168 ARG B CA 1
ATOM 3892 C C . ARG B 1 188 ? -3.399 74.142 -39.383 1.00 81.54 168 ARG B C 1
ATOM 3893 O O . ARG B 1 188 ? -2.444 73.552 -39.900 1.00 83.04 168 ARG B O 1
ATOM 3901 N N . SER B 1 189 ? -3.235 75.156 -38.533 1.00 85.24 169 SER B N 1
ATOM 3902 C CA . SER B 1 189 ? -1.906 75.688 -38.277 1.00 85.95 169 SER B CA 1
ATOM 3903 C C . SER B 1 189 ? -1.053 74.683 -37.514 1.00 81.65 169 SER B C 1
ATOM 3904 O O . SER B 1 189 ? 0.108 74.454 -37.869 1.00 79.93 169 SER B O 1
ATOM 3907 N N . ALA B 1 190 ? -1.627 74.042 -36.492 1.00 80.29 170 ALA B N 1
ATOM 3908 C CA . ALA B 1 190 ? -0.880 73.051 -35.722 1.00 84.45 170 ALA B CA 1
ATOM 3909 C C . ALA B 1 190 ? -0.613 71.795 -36.542 1.00 74.45 170 ALA B C 1
ATOM 3910 O O . ALA B 1 190 ? 0.425 71.144 -36.369 1.00 75.23 170 ALA B O 1
ATOM 3912 N N . ALA B 1 191 ? -1.555 71.423 -37.411 1.00 73.16 171 ALA B N 1
ATOM 3913 C CA . ALA B 1 191 ? -1.346 70.281 -38.295 1.00 69.07 171 ALA B CA 1
ATOM 3914 C C . ALA B 1 191 ? -0.238 70.560 -39.302 1.00 70.24 171 ALA B C 1
ATOM 3915 O O . ALA B 1 191 ? 0.526 69.656 -39.663 1.00 64.01 171 ALA B O 1
ATOM 3917 N N . GLU B 1 192 ? -0.158 71.800 -39.791 1.00 74.80 172 GLU B N 1
ATOM 3918 C CA . GLU B 1 192 ? 0.929 72.184 -40.685 1.00 71.51 172 GLU B CA 1
ATOM 3919 C C . GLU B 1 192 ? 2.255 72.270 -39.937 1.00 71.44 172 GLU B C 1
ATOM 3920 O O . GLU B 1 192 ? 3.289 71.826 -40.447 1.00 71.40 172 GLU B O 1
ATOM 3926 N N . LYS B 1 193 ? 2.246 72.844 -38.727 1.00 73.44 173 LYS B N 1
ATOM 3927 C CA . LYS B 1 193 ? 3.474 72.947 -37.939 1.00 74.12 173 LYS B CA 1
ATOM 3928 C C . LYS B 1 193 ? 3.997 71.576 -37.535 1.00 73.70 173 LYS B C 1
ATOM 3929 O O . LYS B 1 193 ? 5.205 71.415 -37.312 1.00 76.58 173 LYS B O 1
ATOM 3935 N N . ALA B 1 194 ? 3.111 70.578 -37.453 1.00 71.06 174 ALA B N 1
ATOM 3936 C CA . ALA B 1 194 ? 3.535 69.231 -37.085 1.00 67.76 174 ALA B CA 1
ATOM 3937 C C . ALA B 1 194 ? 4.606 68.691 -38.026 1.00 69.71 174 ALA B C 1
ATOM 3938 O O . ALA B 1 194 ? 5.427 67.864 -37.612 1.00 72.05 174 ALA B O 1
ATOM 3940 N N . VAL B 1 195 ? 4.625 69.149 -39.283 1.00 66.36 175 VAL B N 1
ATOM 3941 C CA . VAL B 1 195 ? 5.662 68.718 -40.218 1.00 62.50 175 VAL B CA 1
ATOM 3942 C C . VAL B 1 195 ? 7.028 69.230 -39.774 1.00 64.79 175 VAL B C 1
ATOM 3943 O O . VAL B 1 195 ? 8.029 68.510 -39.858 1.00 64.78 175 VAL B O 1
ATOM 3947 N N . GLU B 1 196 ? 7.096 70.482 -39.306 1.00 68.44 176 GLU B N 1
ATOM 3948 C CA . GLU B 1 196 ? 8.365 71.038 -38.836 1.00 73.29 176 GLU B CA 1
ATOM 3949 C C . GLU B 1 196 ? 8.879 70.311 -37.598 1.00 70.45 176 GLU B C 1
ATOM 3950 O O . GLU B 1 196 ? 10.086 70.083 -37.459 1.00 71.71 176 GLU B O 1
ATOM 3956 N N . LEU B 1 197 ? 7.981 69.948 -36.684 1.00 68.81 177 LEU B N 1
ATOM 3957 C CA . LEU B 1 197 ? 8.404 69.274 -35.461 1.00 70.34 177 LEU B CA 1
ATOM 3958 C C . LEU B 1 197 ? 8.942 67.875 -35.746 1.00 69.83 177 LEU B C 1
ATOM 3959 O O . LEU B 1 197 ? 9.923 67.445 -35.127 1.00 68.28 177 LEU B O 1
ATOM 3964 N N . VAL B 1 198 ? 8.308 67.146 -36.670 1.00 68.73 178 VAL B N 1
ATOM 3965 C CA . VAL B 1 198 ? 8.796 65.823 -37.055 1.00 63.57 178 VAL B CA 1
ATOM 3966 C C . VAL B 1 198 ? 10.151 65.930 -37.743 1.00 66.29 178 VAL B C 1
ATOM 3967 O O . VAL B 1 198 ? 11.044 65.097 -37.535 1.00 67.15 178 VAL B O 1
ATOM 3971 N N . LEU B 1 199 ? 10.331 66.968 -38.557 1.00 64.05 179 LEU B N 1
ATOM 3972 C CA . LEU B 1 199 ? 11.589 67.153 -39.268 1.00 67.12 179 LEU B CA 1
ATOM 3973 C C . LEU B 1 199 ? 12.724 67.489 -38.309 1.00 74.67 179 LEU B C 1
ATOM 3974 O O . LEU B 1 199 ? 13.874 67.089 -38.531 1.00 72.50 179 LEU B O 1
ATOM 3979 N N . ASN B 1 200 ? 12.421 68.228 -37.243 1.00 73.97 180 ASN B N 1
ATOM 3980 C CA . ASN B 1 200 ? 13.444 68.859 -36.426 1.00 75.85 180 ASN B CA 1
ATOM 3981 C C . ASN B 1 200 ? 13.579 68.282 -35.022 1.00 76.71 180 ASN B C 1
ATOM 3982 O O . ASN B 1 200 ? 14.393 68.788 -34.242 1.00 91.46 180 ASN B O 1
ATOM 3987 N N . ARG B 1 201 ? 12.817 67.249 -34.669 1.00 76.86 181 ARG B N 1
ATOM 3988 C CA . ARG B 1 201 ? 12.888 66.687 -33.324 1.00 77.78 181 ARG B CA 1
ATOM 3989 C C . ARG B 1 201 ? 12.792 65.171 -33.391 1.00 76.52 181 ARG B C 1
ATOM 3990 O O . ARG B 1 201 ? 12.041 64.632 -34.218 1.00 81.95 181 ARG B O 1
ATOM 3998 N N . PRO B 1 202 ? 13.540 64.463 -32.548 1.00 73.95 182 PRO B N 1
ATOM 3999 C CA . PRO B 1 202 ? 13.379 63.008 -32.470 1.00 76.74 182 PRO B CA 1
ATOM 4000 C C . PRO B 1 202 ? 11.954 62.647 -32.084 1.00 75.68 182 PRO B C 1
ATOM 4001 O O . PRO B 1 202 ? 11.299 63.357 -31.319 1.00 73.45 182 PRO B O 1
ATOM 4005 N N . LEU B 1 203 ? 11.472 61.527 -32.631 1.00 76.81 183 LEU B N 1
ATOM 4006 C CA . LEU B 1 203 ? 10.115 61.087 -32.322 1.00 74.81 183 LEU B CA 1
ATOM 4007 C C . LEU B 1 203 ? 9.924 60.879 -30.827 1.00 77.77 183 LEU B C 1
ATOM 4008 O O . LEU B 1 203 ? 8.888 61.252 -30.264 1.00 77.43 183 LEU B O 1
ATOM 4013 N N . LYS B 1 204 ? 10.919 60.300 -30.164 1.00 84.58 184 LYS B N 1
ATOM 4014 C CA . LYS B 1 204 ? 10.787 60.022 -28.744 1.00 81.60 184 LYS B CA 1
ATOM 4015 C C . LYS B 1 204 ? 10.678 61.305 -27.925 1.00 83.45 184 LYS B C 1
ATOM 4016 O O . LYS B 1 204 ? 10.096 61.285 -26.836 1.00 88.48 184 LYS B O 1
ATOM 4022 N N . GLU B 1 205 ? 11.189 62.425 -28.445 1.00 79.12 185 GLU B N 1
ATOM 4023 C CA . GLU B 1 205 ? 10.937 63.717 -27.814 1.00 79.68 185 GLU B CA 1
ATOM 4024 C C . GLU B 1 205 ? 9.481 64.135 -27.966 1.00 79.62 185 GLU B C 1
ATOM 4025 O O . GLU B 1 205 ? 8.870 64.630 -27.010 1.00 75.69 185 GLU B O 1
ATOM 4031 N N . LEU B 1 206 ? 8.908 63.949 -29.163 1.00 75.47 186 LEU B N 1
ATOM 4032 C CA . LEU B 1 206 ? 7.540 64.384 -29.421 1.00 73.79 186 LEU B CA 1
ATOM 4033 C C . LEU B 1 206 ? 6.521 63.621 -28.587 1.00 79.11 186 LEU B C 1
ATOM 4034 O O . LEU B 1 206 ? 5.405 64.116 -28.383 1.00 75.85 186 LEU B O 1
ATOM 4039 N N . LEU B 1 207 ? 6.889 62.441 -28.086 1.00 79.27 187 LEU B N 1
ATOM 4040 C CA . LEU B 1 207 ? 6.040 61.721 -27.148 1.00 76.38 187 LEU B CA 1
ATOM 4041 C C . LEU B 1 207 ? 5.826 62.507 -25.867 1.00 81.29 187 LEU B C 1
ATOM 4042 O O . LEU B 1 207 ? 4.896 62.202 -25.111 1.00 82.39 187 LEU B O 1
ATOM 4047 N N . GLU B 1 208 ? 6.680 63.497 -25.605 1.00 81.44 188 GLU B N 1
ATOM 4048 C CA . GLU B 1 208 ? 6.573 64.373 -24.452 1.00 84.42 188 GLU B CA 1
ATOM 4049 C C . GLU B 1 208 ? 5.977 65.732 -24.791 1.00 85.33 188 GLU B C 1
ATOM 4050 O O . GLU B 1 208 ? 5.666 66.497 -23.871 1.00 91.32 188 GLU B O 1
ATOM 4056 N N . TYR B 1 209 ? 5.818 66.048 -26.080 1.00 79.62 189 TYR B N 1
ATOM 4057 C CA . TYR B 1 209 ? 5.381 67.367 -26.527 1.00 81.34 189 TYR B CA 1
ATOM 4058 C C . TYR B 1 209 ? 4.041 67.762 -25.911 1.00 86.47 189 TYR B C 1
ATOM 4059 O O . TYR B 1 209 ? 2.999 67.194 -26.254 1.00 83.91 189 TYR B O 1
ATOM 4068 N N . GLU B 1 210 ? 4.065 68.750 -25.014 1.00 87.31 190 GLU B N 1
ATOM 4069 C CA . GLU B 1 210 ? 2.867 69.092 -24.252 1.00 89.33 190 GLU B CA 1
ATOM 4070 C C . GLU B 1 210 ? 1.702 69.582 -25.103 1.00 85.48 190 GLU B C 1
ATOM 4071 O O . GLU B 1 210 ? 0.568 69.148 -24.836 1.00 88.07 190 GLU B O 1
ATOM 4077 N N . PRO B 1 211 ? 1.882 70.450 -26.112 1.00 82.48 191 PRO B N 1
ATOM 4078 C CA . PRO B 1 211 ? 0.707 70.911 -26.878 1.00 79.73 191 PRO B CA 1
ATOM 4079 C C . PRO B 1 211 ? -0.109 69.787 -27.484 1.00 80.63 191 PRO B C 1
ATOM 4080 O O . PRO B 1 211 ? -1.343 69.855 -27.473 1.00 81.85 191 PRO B O 1
ATOM 4084 N N . TRP B 1 212 ? 0.544 68.752 -28.013 1.00 81.01 192 TRP B N 1
ATOM 4085 C CA . TRP B 1 212 ? -0.193 67.605 -28.536 1.00 82.86 192 TRP B CA 1
ATOM 4086 C C . TRP B 1 212 ? -0.895 66.838 -27.423 1.00 81.93 192 TRP B C 1
ATOM 4087 O O . TRP B 1 212 ? -2.045 66.416 -27.587 1.00 81.99 192 TRP B O 1
ATOM 4098 N N . ILE B 1 213 ? -0.219 66.648 -26.287 1.00 87.19 193 ILE B N 1
ATOM 4099 C CA . ILE B 1 213 ? -0.800 65.890 -25.181 1.00 90.55 193 ILE B CA 1
ATOM 4100 C C . ILE B 1 213 ? -2.101 66.530 -24.716 1.00 94.93 193 ILE B C 1
ATOM 4101 O O . ILE B 1 213 ? -3.101 65.840 -24.478 1.00 99.01 193 ILE B O 1
ATOM 4106 N N . LYS B 1 214 ? -2.117 67.861 -24.612 1.00 94.08 194 LYS B N 1
ATOM 4107 C CA . LYS B 1 214 ? -3.308 68.567 -24.152 1.00 93.46 194 LYS B CA 1
ATOM 4108 C C . LYS B 1 214 ? -4.485 68.336 -25.092 1.00 95.48 194 LYS B C 1
ATOM 4109 O O . LYS B 1 214 ? -5.628 68.193 -24.644 1.00 106.41 194 LYS B O 1
ATOM 4115 N N . ASN B 1 215 ? -4.219 68.273 -26.397 1.00 94.63 195 ASN B N 1
ATOM 4116 C CA . ASN B 1 215 ? -5.274 67.981 -27.361 1.00 91.81 195 ASN B CA 1
ATOM 4117 C C . ASN B 1 215 ? -5.850 66.588 -27.142 1.00 99.14 195 ASN B C 1
ATOM 4118 O O . ASN B 1 215 ? -7.071 66.393 -27.196 1.00 97.03 195 ASN B O 1
ATOM 4123 N N . LEU B 1 216 ? -4.979 65.610 -26.874 1.00 115.49 196 LEU B N 1
ATOM 4124 C CA . LEU B 1 216 ? -5.387 64.209 -26.850 1.00 115.01 196 LEU B CA 1
ATOM 4125 C C . LEU B 1 216 ? -6.301 63.911 -25.668 1.00 111.75 196 LEU B C 1
ATOM 4126 O O . LEU B 1 216 ? -7.221 63.091 -25.777 1.00 114.33 196 LEU B O 1
ATOM 4131 N N . GLU B 1 217 ? -6.046 64.545 -24.523 1.00 109.75 197 GLU B N 1
ATOM 4132 C CA . GLU B 1 217 ? -6.897 64.341 -23.355 1.00 113.13 197 GLU B CA 1
ATOM 4133 C C . GLU B 1 217 ? -8.348 64.718 -23.650 1.00 109.74 197 GLU B C 1
ATOM 4134 O O . GLU B 1 217 ? -9.275 63.978 -23.298 1.00 105.42 197 GLU B O 1
ATOM 4140 N N . GLU B 1 218 ? -8.560 65.848 -24.328 1.00 112.22 198 GLU B N 1
ATOM 4141 C CA . GLU B 1 218 ? -9.912 66.305 -24.631 1.00 107.91 198 GLU B CA 1
ATOM 4142 C C . GLU B 1 218 ? -10.594 65.454 -25.697 1.00 101.80 198 GLU B C 1
ATOM 4143 O O . GLU B 1 218 ? -11.825 65.373 -25.705 1.00 98.58 198 GLU B O 1
ATOM 4149 N N . ILE B 1 219 ? -9.824 64.787 -26.562 1.00 103.38 199 ILE B N 1
ATOM 4150 C CA . ILE B 1 219 ? -10.395 64.023 -27.672 1.00 98.57 199 ILE B CA 1
ATOM 4151 C C . ILE B 1 219 ? -10.890 62.658 -27.203 1.00 97.51 199 ILE B C 1
ATOM 4152 O O . ILE B 1 219 ? -11.941 62.181 -27.644 1.00 90.36 199 ILE B O 1
ATOM 4157 N N . GLU B 1 220 ? -10.134 61.990 -26.328 1.00 108.23 200 GLU B N 1
ATOM 4158 C CA . GLU B 1 220 ? -10.592 60.708 -25.802 1.00 102.23 200 GLU B CA 1
ATOM 4159 C C . GLU B 1 220 ? -11.889 60.867 -25.021 1.00 99.34 200 GLU B C 1
ATOM 4160 O O . GLU B 1 220 ? -12.792 60.030 -25.130 1.00 95.33 200 GLU B O 1
ATOM 4166 N N . ARG B 1 221 ? -12.012 61.959 -24.255 1.00 114.13 201 ARG B N 1
ATOM 4167 C CA . ARG B 1 221 ? -13.209 62.185 -23.447 1.00 104.47 201 ARG B CA 1
ATOM 4168 C C . ARG B 1 221 ? -14.456 62.266 -24.319 1.00 101.96 201 ARG B C 1
ATOM 4169 O O . ARG B 1 221 ? -15.492 61.678 -23.989 1.00 104.05 201 ARG B O 1
ATOM 4177 N N . THR B 1 222 ? -14.363 62.959 -25.456 1.00 98.04 202 THR B N 1
ATOM 4178 C CA . THR B 1 222 ? -15.508 63.129 -26.341 1.00 92.44 202 THR B CA 1
ATOM 4179 C C . THR B 1 222 ? -15.767 61.919 -27.231 1.00 88.90 202 THR B C 1
ATOM 4180 O O . THR B 1 222 ? -16.893 61.752 -27.713 1.00 85.01 202 THR B O 1
ATOM 4184 N N . ILE B 1 223 ? -14.761 61.079 -27.476 1.00 92.76 203 ILE B N 1
ATOM 4185 C CA . ILE B 1 223 ? -15.008 59.882 -28.273 1.00 87.03 203 ILE B CA 1
ATOM 4186 C C . ILE B 1 223 ? -15.808 58.864 -27.470 1.00 89.27 203 ILE B C 1
ATOM 4187 O O . ILE B 1 223 ? -16.699 58.196 -28.010 1.00 87.63 203 ILE B O 1
ATOM 4192 N N . LYS B 1 224 ? -15.524 58.742 -26.165 1.00 90.46 204 LYS B N 1
ATOM 4193 C CA . LYS B 1 224 ? -16.304 57.826 -25.334 1.00 88.67 204 LYS B CA 1
ATOM 4194 C C . LYS B 1 224 ? -17.786 58.159 -25.382 1.00 89.59 204 LYS B C 1
ATOM 4195 O O . LYS B 1 224 ? -18.623 57.251 -25.353 1.00 90.55 204 LYS B O 1
ATOM 4201 N N . ASP B 1 225 ? -18.129 59.444 -25.472 1.00 90.93 205 ASP B N 1
ATOM 4202 C CA . ASP B 1 225 ? -19.532 59.822 -25.539 1.00 91.54 205 ASP B CA 1
ATOM 4203 C C . ASP B 1 225 ? -20.175 59.264 -26.797 1.00 92.83 205 ASP B C 1
ATOM 4204 O O . ASP B 1 225 ? -21.255 58.665 -26.744 1.00 101.02 205 ASP B O 1
ATOM 4209 N N . VAL B 1 226 ? -19.513 59.427 -27.939 1.00 89.26 206 VAL B N 1
ATOM 4210 C CA . VAL B 1 226 ? -20.100 58.962 -29.190 1.00 90.93 206 VAL B CA 1
ATOM 4211 C C . VAL B 1 226 ? -20.220 57.443 -29.194 1.00 92.09 206 VAL B C 1
ATOM 4212 O O . VAL B 1 226 ? -21.200 56.886 -29.701 1.00 95.32 206 VAL B O 1
ATOM 4216 N N . LEU B 1 227 ? -19.241 56.752 -28.615 1.00 92.12 207 LEU B N 1
ATOM 4217 C CA . LEU B 1 227 ? -19.311 55.301 -28.509 1.00 91.84 207 LEU B CA 1
ATOM 4218 C C . LEU B 1 227 ? -20.443 54.837 -27.594 1.00 97.25 207 LEU B C 1
ATOM 4219 O O . LEU B 1 227 ? -20.860 53.678 -27.688 1.00 97.65 207 LEU B O 1
ATOM 4224 N N . SER B 1 228 ? -20.941 55.705 -26.707 1.00 99.20 208 SER B N 1
ATOM 4225 C CA . SER B 1 228 ? -22.003 55.301 -25.787 1.00 106.05 208 SER B CA 1
ATOM 4226 C C . SER B 1 228 ? -23.341 55.121 -26.493 1.00 108.40 208 SER B C 1
ATOM 4227 O O . SER B 1 228 ? -24.141 54.269 -26.089 1.00 114.49 208 SER B O 1
ATOM 4230 N N . GLY B 1 229 ? -23.612 55.912 -27.526 1.00 126.18 209 GLY B N 1
ATOM 4231 C CA . GLY B 1 229 ? -24.890 55.840 -28.207 1.00 125.74 209 GLY B CA 1
ATOM 4232 C C . GLY B 1 229 ? -24.831 55.111 -29.532 1.00 110.21 209 GLY B C 1
ATOM 4233 O O . GLY B 1 229 ? -25.183 55.675 -30.573 1.00 103.02 209 GLY B O 1
ATOM 4234 N N . ILE B 1 230 ? -24.385 53.859 -29.513 1.00 99.55 210 ILE B N 1
ATOM 4235 C CA . ILE B 1 230 ? -24.287 53.063 -30.729 1.00 95.85 210 ILE B CA 1
ATOM 4236 C C . ILE B 1 230 ? -25.319 51.946 -30.684 1.00 98.17 210 ILE B C 1
ATOM 4237 O O . ILE B 1 230 ? -25.709 51.471 -29.613 1.00 103.95 210 ILE B O 1
ATOM 4242 N N . GLU B 1 231 ? -25.777 51.544 -31.866 1.00 91.93 211 GLU B N 1
ATOM 4243 C CA . GLU B 1 231 ? -26.682 50.417 -32.021 1.00 96.51 211 GLU B CA 1
ATOM 4244 C C . GLU B 1 231 ? -26.103 49.477 -33.066 1.00 96.99 211 GLU B C 1
ATOM 4245 O O . GLU B 1 231 ? -25.121 49.799 -33.739 1.00 99.59 211 GLU B O 1
ATOM 4251 N N . VAL B 1 232 ? -26.737 48.316 -33.229 1.00 99.14 212 VAL B N 1
ATOM 4252 C CA . VAL B 1 232 ? -26.127 47.231 -33.989 1.00 96.61 212 VAL B CA 1
ATOM 4253 C C . VAL B 1 232 ? -27.210 46.435 -34.703 1.00 99.91 212 VAL B C 1
ATOM 4254 O O . VAL B 1 232 ? -28.316 46.252 -34.188 1.00 102.42 212 VAL B O 1
ATOM 4258 N N . LYS B 1 233 ? -26.871 45.968 -35.903 1.00 102.20 213 LYS B N 1
ATOM 4259 C CA . LYS B 1 233 ? -27.723 45.113 -36.719 1.00 108.64 213 LYS B CA 1
ATOM 4260 C C . LYS B 1 233 ? -26.815 44.324 -37.648 1.00 111.84 213 LYS B C 1
ATOM 4261 O O . LYS B 1 233 ? -25.922 44.905 -38.269 1.00 113.82 213 LYS B O 1
ATOM 4267 N N . ASN B 1 234 ? -27.038 43.011 -37.743 1.00 123.44 214 ASN B N 1
ATOM 4268 C CA . ASN B 1 234 ? -26.243 42.142 -38.616 1.00 125.98 214 ASN B CA 1
ATOM 4269 C C . ASN B 1 234 ? -24.747 42.248 -38.316 1.00 121.32 214 ASN B C 1
ATOM 4270 O O . ASN B 1 234 ? -23.916 42.111 -39.220 1.00 121.53 214 ASN B O 1
ATOM 4275 N N . ASP B 1 235 ? -24.403 42.491 -37.045 1.00 110.33 215 ASP B N 1
ATOM 4276 C CA . ASP B 1 235 ? -23.022 42.717 -36.595 1.00 103.85 215 ASP B CA 1
ATOM 4277 C C . ASP B 1 235 ? -22.406 43.946 -37.263 1.00 100.73 215 ASP B C 1
ATOM 4278 O O . ASP B 1 235 ? -21.186 44.031 -37.430 1.00 97.18 215 ASP B O 1
ATOM 4283 N N . ILE B 1 236 ? -23.250 44.914 -37.624 1.00 102.39 216 ILE B N 1
ATOM 4284 C CA . ILE B 1 236 ? -22.825 46.199 -38.173 1.00 95.62 216 ILE B CA 1
ATOM 4285 C C . ILE B 1 236 ? -23.204 47.292 -37.183 1.00 91.36 216 ILE B C 1
ATOM 4286 O O . ILE B 1 236 ? -24.367 47.390 -36.771 1.00 93.80 216 ILE B O 1
ATOM 4291 N N . ALA B 1 237 ? -22.227 48.110 -36.802 1.00 87.69 217 ALA B N 1
ATOM 4292 C CA . ALA B 1 237 ? -22.445 49.180 -35.838 1.00 85.48 217 ALA B CA 1
ATOM 4293 C C . ALA B 1 237 ? -22.955 50.425 -36.548 1.00 84.66 217 ALA B C 1
ATOM 4294 O O . ALA B 1 237 ? -22.356 50.879 -37.528 1.00 83.39 217 ALA B O 1
ATOM 4296 N N . PHE B 1 238 ? -24.066 50.967 -36.059 1.00 86.37 218 PHE B N 1
ATOM 4297 C CA . PHE B 1 238 ? -24.615 52.222 -36.558 1.00 84.59 218 PHE B CA 1
ATOM 4298 C C . PHE B 1 238 ? -24.424 53.266 -35.468 1.00 79.70 218 PHE B C 1
ATOM 4299 O O . PHE B 1 238 ? -25.060 53.192 -34.412 1.00 82.33 218 PHE B O 1
ATOM 4307 N N . ILE B 1 239 ? -23.548 54.233 -35.727 1.00 77.76 219 ILE B N 1
ATOM 4308 C CA . ILE B 1 239 ? -23.151 55.233 -34.744 1.00 79.75 219 ILE B CA 1
ATOM 4309 C C . ILE B 1 239 ? -23.502 56.597 -35.318 1.00 80.48 219 ILE B C 1
ATOM 4310 O O . ILE B 1 239 ? -22.930 57.017 -36.333 1.00 80.34 219 ILE B O 1
ATOM 4315 N N . GLU B 1 240 ? -24.439 57.287 -34.680 1.00 79.63 220 GLU B N 1
ATOM 4316 C CA . GLU B 1 240 ? -24.878 58.605 -35.112 1.00 81.76 220 GLU B CA 1
ATOM 4317 C C . GLU B 1 240 ? -24.548 59.615 -34.020 1.00 89.13 220 GLU B C 1
ATOM 4318 O O . GLU B 1 240 ? -24.725 59.330 -32.831 1.00 100.76 220 GLU B O 1
ATOM 4324 N N . TYR B 1 241 ? -24.040 60.780 -34.418 1.00 82.32 221 TYR B N 1
ATOM 4325 C CA . TYR B 1 241 ? -23.617 61.796 -33.460 1.00 79.35 221 TYR B CA 1
ATOM 4326 C C . TYR B 1 241 ? -23.578 63.150 -34.158 1.00 77.24 221 TYR B C 1
ATOM 4327 O O . TYR B 1 241 ? -23.786 63.253 -35.370 1.00 79.02 221 TYR B O 1
ATOM 4336 N N . SER B 1 242 ? -23.304 64.193 -33.373 1.00 78.72 222 SER B N 1
ATOM 4337 C CA . SER B 1 242 ? -23.155 65.554 -33.875 1.00 83.78 222 SER B CA 1
ATOM 4338 C C . SER B 1 242 ? -21.968 66.191 -33.173 1.00 86.06 222 SER B C 1
ATOM 4339 O O . SER B 1 242 ? -21.935 66.232 -31.939 1.00 88.33 222 SER B O 1
ATOM 4342 N N . SER B 1 243 ? -21.008 66.705 -33.952 1.00 88.71 223 SER B N 1
ATOM 4343 C CA . SER B 1 243 ? -19.792 67.270 -33.368 1.00 91.93 223 SER B CA 1
ATOM 4344 C C . SER B 1 243 ? -18.983 68.089 -34.365 1.00 85.26 223 SER B C 1
ATOM 4345 O O . SER B 1 243 ? -18.974 67.789 -35.565 1.00 83.75 223 SER B O 1
ATOM 4348 N N . PRO B 1 244 ? -18.269 69.117 -33.896 1.00 87.85 224 PRO B N 1
ATOM 4349 C CA . PRO B 1 244 ? -17.347 69.850 -34.767 1.00 88.71 224 PRO B CA 1
ATOM 4350 C C . PRO B 1 244 ? -15.947 69.265 -34.843 1.00 91.09 224 PRO B C 1
ATOM 4351 O O . PRO B 1 244 ? -15.138 69.760 -35.639 1.00 87.03 224 PRO B O 1
ATOM 4355 N N . PHE B 1 245 ? -15.627 68.266 -34.024 1.00 96.43 225 PHE B N 1
ATOM 4356 C CA . PHE B 1 245 ? -14.352 67.570 -34.132 1.00 97.79 225 PHE B CA 1
ATOM 4357 C C . PHE B 1 245 ? -14.376 66.577 -35.291 1.00 97.25 225 PHE B C 1
ATOM 4358 O O . PHE B 1 245 ? -15.411 65.982 -35.608 1.00 99.43 225 PHE B O 1
ATOM 4366 N N . ASN B 1 246 ? -13.221 66.399 -35.929 1.00 84.49 226 ASN B N 1
ATOM 4367 C CA . ASN B 1 246 ? -13.107 65.410 -36.999 1.00 81.73 226 ASN B CA 1
ATOM 4368 C C . ASN B 1 246 ? -12.733 64.046 -36.418 1.00 78.28 226 ASN B C 1
ATOM 4369 O O . ASN B 1 246 ? -11.696 63.454 -36.717 1.00 78.52 226 ASN B O 1
ATOM 4374 N N . ILE B 1 247 ? -13.642 63.539 -35.580 1.00 78.94 227 ILE B N 1
ATOM 4375 C CA . ILE B 1 247 ? -13.463 62.246 -34.932 1.00 77.01 227 ILE B CA 1
ATOM 4376 C C . ILE B 1 247 ? -14.024 61.115 -35.767 1.00 72.91 227 ILE B C 1
ATOM 4377 O O . ILE B 1 247 ? -13.881 59.944 -35.388 1.00 71.60 227 ILE B O 1
ATOM 4382 N N . ILE B 1 248 ? -14.638 61.434 -36.911 1.00 75.65 228 ILE B N 1
ATOM 4383 C CA . ILE B 1 248 ? -15.356 60.449 -37.713 1.00 71.05 228 ILE B CA 1
ATOM 4384 C C . ILE B 1 248 ? -14.438 59.312 -38.133 1.00 69.69 228 ILE B C 1
ATOM 4385 O O . ILE B 1 248 ? -14.846 58.147 -38.141 1.00 67.90 228 ILE B O 1
ATOM 4390 N N . SER B 1 249 ? -13.169 59.616 -38.408 1.00 81.02 229 SER B N 1
ATOM 4391 C CA . SER B 1 249 ? -12.232 58.584 -38.836 1.00 77.18 229 SER B CA 1
ATOM 4392 C C . SER B 1 249 ? -11.973 57.576 -37.724 1.00 74.72 229 SER B C 1
ATOM 4393 O O . SER B 1 249 ? -12.100 56.363 -37.931 1.00 72.95 229 SER B O 1
ATOM 4396 N N . LYS B 1 250 ? -11.650 58.067 -36.524 1.00 72.67 230 LYS B N 1
ATOM 4397 C CA . LYS B 1 250 ? -11.307 57.180 -35.416 1.00 72.72 230 LYS B CA 1
ATOM 4398 C C . LYS B 1 250 ? -12.510 56.386 -34.924 1.00 71.06 230 LYS B C 1
ATOM 4399 O O . LYS B 1 250 ? -12.352 55.256 -34.450 1.00 71.10 230 LYS B O 1
ATOM 4405 N N . ILE B 1 251 ? -13.710 56.959 -35.006 1.00 69.65 231 ILE B N 1
ATOM 4406 C CA . ILE B 1 251 ? -14.896 56.241 -34.550 1.00 68.56 231 ILE B CA 1
ATOM 4407 C C . ILE B 1 251 ? -15.115 54.993 -35.394 1.00 69.09 231 ILE B C 1
ATOM 4408 O O . ILE B 1 251 ? -15.395 53.909 -34.869 1.00 73.74 231 ILE B O 1
ATOM 4413 N N . ALA B 1 252 ? -14.985 55.124 -36.716 1.00 68.71 232 ALA B N 1
ATOM 4414 C CA . ALA B 1 252 ? -15.150 53.963 -37.586 1.00 70.31 232 ALA B CA 1
ATOM 4415 C C . ALA B 1 252 ? -14.114 52.892 -37.276 1.00 70.52 232 ALA B C 1
ATOM 4416 O O . ALA B 1 252 ? -14.432 51.697 -37.246 1.00 69.51 232 ALA B O 1
ATOM 4418 N N . ARG B 1 253 ? -12.873 53.304 -37.020 1.00 71.47 233 ARG B N 1
ATOM 4419 C CA . ARG B 1 253 ? -11.828 52.345 -36.678 1.00 70.43 233 ARG B CA 1
ATOM 4420 C C . ARG B 1 253 ? -12.095 51.698 -35.323 1.00 72.47 233 ARG B C 1
ATOM 4421 O O . ARG B 1 253 ? -12.024 50.473 -35.190 1.00 74.61 233 ARG B O 1
ATOM 4429 N N . LYS B 1 254 ? -12.417 52.500 -34.306 1.00 72.64 234 LYS B N 1
ATOM 4430 C CA . LYS B 1 254 ? -12.705 51.929 -32.994 1.00 77.41 234 LYS B CA 1
ATOM 4431 C C . LYS B 1 254 ? -13.842 50.916 -33.067 1.00 78.90 234 LYS B C 1
ATOM 4432 O O . LYS B 1 254 ? -13.804 49.878 -32.396 1.00 81.22 234 LYS B O 1
ATOM 4438 N N . ALA B 1 255 ? -14.848 51.190 -33.899 1.00 77.23 235 ALA B N 1
ATOM 4439 C CA . ALA B 1 255 ? -16.004 50.305 -33.984 1.00 73.99 235 ALA B CA 1
ATOM 4440 C C . ALA B 1 255 ? -15.651 48.982 -34.648 1.00 75.97 235 ALA B C 1
ATOM 4441 O O . ALA B 1 255 ? -16.187 47.934 -34.276 1.00 79.76 235 ALA B O 1
ATOM 4443 N N . VAL B 1 256 ? -14.770 49.011 -35.639 1.00 74.68 236 VAL B N 1
ATOM 4444 C CA . VAL B 1 256 ? -14.382 47.818 -36.382 1.00 81.16 236 VAL B CA 1
ATOM 4445 C C . VAL B 1 256 ? -13.102 47.199 -35.829 1.00 80.14 236 VAL B C 1
ATOM 4446 O O . VAL B 1 256 ? -13.046 45.996 -35.565 1.00 76.32 236 VAL B O 1
ATOM 4450 N N . TRP B 1 257 ? -12.067 48.020 -35.626 1.00 79.33 237 TRP B N 1
ATOM 4451 C CA . TRP B 1 257 ? -10.746 47.510 -35.280 1.00 76.73 237 TRP B CA 1
ATOM 4452 C C . TRP B 1 257 ? -10.666 47.074 -33.821 1.00 82.98 237 TRP B C 1
ATOM 4453 O O . TRP B 1 257 ? -10.038 46.057 -33.506 1.00 83.48 237 TRP B O 1
ATOM 4464 N N . GLU B 1 258 ? -11.281 47.840 -32.916 1.00 93.27 238 GLU B N 1
ATOM 4465 C CA . GLU B 1 258 ? -11.191 47.586 -31.480 1.00 96.95 238 GLU B CA 1
ATOM 4466 C C . GLU B 1 258 ? -12.377 46.788 -30.952 1.00 96.61 238 GLU B C 1
ATOM 4467 O O . GLU B 1 258 ? -12.199 45.756 -30.301 1.00 100.14 238 GLU B O 1
ATOM 4473 N N . MET B 1 259 ? -13.589 47.283 -31.184 1.00 87.92 239 MET B N 1
ATOM 4474 C CA . MET B 1 259 ? -14.785 46.612 -30.702 1.00 86.48 239 MET B CA 1
ATOM 4475 C C . MET B 1 259 ? -15.141 45.377 -31.520 1.00 87.56 239 MET B C 1
ATOM 4476 O O . MET B 1 259 ? -15.946 44.563 -31.057 1.00 94.02 239 MET B O 1
ATOM 4481 N N . GLY B 1 260 ? -14.572 45.218 -32.713 1.00 84.95 240 GLY B N 1
ATOM 4482 C CA . GLY B 1 260 ? -14.683 43.976 -33.453 1.00 91.33 240 GLY B CA 1
ATOM 4483 C C . GLY B 1 260 ? -15.928 43.788 -34.290 1.00 93.53 240 GLY B C 1
ATOM 4484 O O . GLY B 1 260 ? -16.180 42.665 -34.743 1.00 102.05 240 GLY B O 1
ATOM 4485 N N . TYR B 1 261 ? -16.711 44.835 -34.524 1.00 88.60 241 TYR B N 1
ATOM 4486 C CA . TYR B 1 261 ? -17.884 44.697 -35.377 1.00 90.90 241 TYR B CA 1
ATOM 4487 C C . TYR B 1 261 ? -17.456 44.537 -36.831 1.00 95.00 241 TYR B C 1
ATOM 4488 O O . TYR B 1 261 ? -16.403 45.025 -37.247 1.00 92.70 241 TYR B O 1
ATOM 4497 N N . ASN B 1 262 ? -18.283 43.830 -37.607 1.00 107.47 242 ASN B N 1
ATOM 4498 C CA . ASN B 1 262 ? -17.917 43.545 -38.993 1.00 110.82 242 ASN B CA 1
ATOM 4499 C C . ASN B 1 262 ? -17.978 44.791 -39.866 1.00 103.64 242 ASN B C 1
ATOM 4500 O O . ASN B 1 262 ? -17.288 44.862 -40.890 1.00 100.53 242 ASN B O 1
ATOM 4505 N N . GLY B 1 263 ? -18.794 45.766 -39.494 1.00 95.00 243 GLY B N 1
ATOM 4506 C CA . GLY B 1 263 ? -18.903 46.995 -40.263 1.00 87.53 243 GLY B CA 1
ATOM 4507 C C . GLY B 1 263 ? -19.378 48.128 -39.388 1.00 79.19 243 GLY B C 1
ATOM 4508 O O . GLY B 1 263 ? -20.024 47.914 -38.357 1.00 82.24 243 GLY B O 1
ATOM 4509 N N . ALA B 1 264 ? -19.051 49.352 -39.801 1.00 75.43 244 ALA B N 1
ATOM 4510 C CA . ALA B 1 264 ? -19.454 50.544 -39.070 1.00 74.86 244 ALA B CA 1
ATOM 4511 C C . ALA B 1 264 ? -19.974 51.585 -40.047 1.00 69.59 244 ALA B C 1
ATOM 4512 O O . ALA B 1 264 ? -19.305 51.900 -41.036 1.00 71.32 244 ALA B O 1
ATOM 4514 N N . VAL B 1 265 ? -21.179 52.082 -39.792 1.00 69.73 245 VAL B N 1
ATOM 4515 C CA . VAL B 1 265 ? -21.729 53.238 -40.490 1.00 73.58 245 VAL B CA 1
ATOM 4516 C C . VAL B 1 265 ? -21.808 54.369 -39.474 1.00 72.52 245 VAL B C 1
ATOM 4517 O O . VAL B 1 265 ? -22.638 54.337 -38.556 1.00 74.84 245 VAL B O 1
ATOM 4521 N N . VAL B 1 266 ? -20.939 55.366 -39.621 1.00 68.93 246 VAL B N 1
ATOM 4522 C CA . VAL B 1 266 ? -20.846 56.468 -38.673 1.00 70.64 246 VAL B CA 1
ATOM 4523 C C . VAL B 1 266 ? -21.315 57.738 -39.368 1.00 71.73 246 VAL B C 1
ATOM 4524 O O . VAL B 1 266 ? -20.819 58.080 -40.449 1.00 72.73 246 VAL B O 1
ATOM 4528 N N . LEU B 1 267 ? -22.237 58.457 -38.731 1.00 71.35 247 LEU B N 1
ATOM 4529 C CA . LEU B 1 267 ? -22.851 59.648 -39.307 1.00 71.72 247 LEU B CA 1
ATOM 4530 C C . LEU B 1 267 ? -22.666 60.832 -38.370 1.00 73.39 247 LEU B C 1
ATOM 4531 O O . LEU B 1 267 ? -23.081 60.779 -37.209 1.00 79.24 247 LEU B O 1
ATOM 4536 N N . ASN B 1 268 ? -22.057 61.901 -38.880 1.00 73.31 248 ASN B N 1
ATOM 4537 C CA . ASN B 1 268 ? -21.927 63.169 -38.167 1.00 75.82 248 ASN B CA 1
ATOM 4538 C C . ASN B 1 268 ? -22.843 64.180 -38.843 1.00 78.90 248 ASN B C 1
ATOM 4539 O O . ASN B 1 268 ? -22.588 64.594 -39.979 1.00 79.24 248 ASN B O 1
ATOM 4544 N N . ARG B 1 269 ? -23.890 64.599 -38.132 1.00 84.03 249 ARG B N 1
ATOM 4545 C CA . ARG B 1 269 ? -24.958 65.375 -38.750 1.00 87.78 249 ARG B CA 1
ATOM 4546 C C . ARG B 1 269 ? -24.639 66.859 -38.861 1.00 93.84 249 ARG B C 1
ATOM 4547 O O . ARG B 1 269 ? -25.263 67.547 -39.674 1.00 107.59 249 ARG B O 1
ATOM 4555 N N . SER B 1 270 ? -23.705 67.374 -38.066 1.00 92.36 250 SER B N 1
ATOM 4556 C CA . SER B 1 270 ? -23.430 68.801 -38.033 1.00 97.20 250 SER B CA 1
ATOM 4557 C C . SER B 1 270 ? -21.922 69.059 -37.995 1.00 101.62 250 SER B C 1
ATOM 4558 O O . SER B 1 270 ? -21.384 69.669 -37.074 1.00 114.24 250 SER B O 1
ATOM 4561 N N . PHE B 1 271 ? -21.206 68.571 -39.005 1.00 89.95 251 PHE B N 1
ATOM 4562 C CA . PHE B 1 271 ? -19.785 68.889 -39.136 1.00 88.84 251 PHE B CA 1
ATOM 4563 C C . PHE B 1 271 ? -19.661 70.207 -39.889 1.00 87.35 251 PHE B C 1
ATOM 4564 O O . PHE B 1 271 ? -19.583 70.242 -41.117 1.00 85.63 251 PHE B O 1
ATOM 4572 N N . HIS B 1 272 ? -19.652 71.301 -39.131 1.00 90.83 252 HIS B N 1
ATOM 4573 C CA . HIS B 1 272 ? -19.415 72.649 -39.647 1.00 94.01 252 HIS B CA 1
ATOM 4574 C C . HIS B 1 272 ? -20.341 72.964 -40.825 1.00 96.51 252 HIS B C 1
ATOM 4575 O O . HIS B 1 272 ? -19.920 73.164 -41.964 1.00 94.24 252 HIS B O 1
ATOM 4582 N N . GLU B 1 273 ? -21.632 73.005 -40.495 1.00 101.44 253 GLU B N 1
ATOM 4583 C CA . GLU B 1 273 ? -22.716 73.317 -41.426 1.00 102.38 253 GLU B CA 1
ATOM 4584 C C . GLU B 1 273 ? -22.825 72.301 -42.562 1.00 95.04 253 GLU B C 1
ATOM 4585 O O . GLU B 1 273 ? -23.483 72.566 -43.573 1.00 98.77 253 GLU B O 1
ATOM 4591 N N . LYS B 1 274 ? -22.213 71.127 -42.410 1.00 94.85 254 LYS B N 1
ATOM 4592 C CA . LYS B 1 274 ? -22.319 70.060 -43.395 1.00 89.21 254 LYS B CA 1
ATOM 4593 C C . LYS B 1 274 ? -22.385 68.718 -42.683 1.00 82.62 254 LYS B C 1
ATOM 4594 O O . LYS B 1 274 ? -22.081 68.605 -41.495 1.00 82.56 254 LYS B O 1
ATOM 4600 N N . ALA B 1 275 ? -22.827 67.707 -43.422 1.00 78.65 255 ALA B N 1
ATOM 4601 C CA . ALA B 1 275 ? -22.902 66.345 -42.924 1.00 80.76 255 ALA B CA 1
ATOM 4602 C C . ALA B 1 275 ? -21.626 65.578 -43.274 1.00 79.54 255 ALA B C 1
ATOM 4603 O O . ALA B 1 275 ? -20.768 66.051 -44.024 1.00 78.35 255 ALA B O 1
ATOM 4605 N N . GLN B 1 276 ? -21.521 64.364 -42.735 1.00 75.16 256 GLN B N 1
ATOM 4606 C CA . GLN B 1 276 ? -20.274 63.606 -42.803 1.00 72.15 256 GLN B CA 1
ATOM 4607 C C . GLN B 1 276 ? -20.558 62.148 -42.477 1.00 70.70 256 GLN B C 1
ATOM 4608 O O . GLN B 1 276 ? -20.997 61.838 -41.364 1.00 71.38 256 GLN B O 1
ATOM 4614 N N . LEU B 1 277 ? -20.307 61.254 -43.429 1.00 70.49 257 LEU B N 1
ATOM 4615 C CA . LEU B 1 277 ? -20.559 59.838 -43.215 1.00 70.44 257 LEU B CA 1
ATOM 4616 C C . LEU B 1 277 ? -19.326 59.023 -43.579 1.00 69.45 257 LEU B C 1
ATOM 4617 O O . LEU B 1 277 ? -18.643 59.307 -44.569 1.00 68.41 257 LEU B O 1
ATOM 4622 N N . TYR B 1 278 ? -19.064 57.997 -42.775 1.00 68.58 258 TYR B N 1
ATOM 4623 C CA . TYR B 1 278 ? -17.954 57.077 -42.965 1.00 68.21 258 TYR B CA 1
ATOM 4624 C C . TYR B 1 278 ? -18.503 55.658 -42.884 1.00 68.08 258 TYR B C 1
ATOM 4625 O O . TYR B 1 278 ? -19.362 55.363 -42.048 1.00 68.34 258 TYR B O 1
ATOM 4634 N N . PHE B 1 279 ? -18.037 54.793 -43.781 1.00 72.73 259 PHE B N 1
ATOM 4635 C CA . PHE B 1 279 ? -18.476 53.399 -43.853 1.00 70.98 259 PHE B CA 1
ATOM 4636 C C . PHE B 1 279 ? -17.245 52.498 -43.934 1.00 76.76 259 PHE B C 1
ATOM 4637 O O . PHE B 1 279 ? -16.634 52.365 -44.999 1.00 79.71 259 PHE B O 1
ATOM 4645 N N . ARG B 1 280 ? -16.904 51.849 -42.821 1.00 79.60 260 ARG B N 1
ATOM 4646 C CA . ARG B 1 280 ? -15.733 50.985 -42.737 1.00 80.75 260 ARG B CA 1
ATOM 4647 C C . ARG B 1 280 ? -16.157 49.545 -42.502 1.00 79.05 260 ARG B C 1
ATOM 4648 O O . ARG B 1 280 ? -17.045 49.278 -41.687 1.00 80.16 260 ARG B O 1
ATOM 4656 N N . ILE B 1 281 ? -15.510 48.616 -43.205 1.00 85.65 261 ILE B N 1
ATOM 4657 C CA . ILE B 1 281 ? -15.785 47.196 -43.049 1.00 87.98 261 ILE B CA 1
ATOM 4658 C C . ILE B 1 281 ? -14.517 46.478 -42.619 1.00 90.85 261 ILE B C 1
ATOM 4659 O O . ILE B 1 281 ? -13.402 46.993 -42.733 1.00 94.57 261 ILE B O 1
ATOM 4664 N N . SER B 1 282 ? -14.707 45.276 -42.122 1.00 91.92 262 SER B N 1
ATOM 4665 C CA . SER B 1 282 ? -13.618 44.381 -41.782 1.00 95.68 262 SER B CA 1
ATOM 4666 C C . SER B 1 282 ? -13.231 43.566 -43.001 1.00 101.35 262 SER B C 1
ATOM 4667 O O . SER B 1 282 ? -14.022 43.421 -43.937 1.00 105.58 262 SER B O 1
ATOM 4670 N N . PRO B 1 283 ? -12.010 43.034 -43.034 1.00 103.91 263 PRO B N 1
ATOM 4671 C CA . PRO B 1 283 ? -11.626 42.159 -44.154 1.00 105.85 263 PRO B CA 1
ATOM 4672 C C . PRO B 1 283 ? -12.582 40.997 -44.382 1.00 112.65 263 PRO B C 1
ATOM 4673 O O . PRO B 1 283 ? -12.692 40.517 -45.517 1.00 112.29 263 PRO B O 1
ATOM 4677 N N . ASP B 1 284 ? -13.300 40.549 -43.347 1.00 117.39 264 ASP B N 1
ATOM 4678 C CA . ASP B 1 284 ? -14.276 39.475 -43.525 1.00 129.24 264 ASP B CA 1
ATOM 4679 C C . ASP B 1 284 ? -15.337 39.853 -44.552 1.00 126.71 264 ASP B C 1
ATOM 4680 O O . ASP B 1 284 ? -15.699 39.042 -45.414 1.00 123.01 264 ASP B O 1
ATOM 4685 N N . LEU B 1 285 ? -15.850 41.077 -44.472 1.00 114.33 265 LEU B N 1
ATOM 4686 C CA . LEU B 1 285 ? -16.853 41.575 -45.401 1.00 113.93 265 LEU B CA 1
ATOM 4687 C C . LEU B 1 285 ? -16.238 42.261 -46.613 1.00 113.01 265 LEU B C 1
ATOM 4688 O O . LEU B 1 285 ? -16.973 42.826 -47.429 1.00 112.31 265 LEU B O 1
ATOM 4693 N N . LYS B 1 286 ? -14.909 42.235 -46.743 1.00 112.84 266 LYS B N 1
ATOM 4694 C CA . LYS B 1 286 ? -14.255 42.966 -47.823 1.00 111.29 266 LYS B CA 1
ATOM 4695 C C . LYS B 1 286 ? -14.583 42.365 -49.185 1.00 117.25 266 LYS B C 1
ATOM 4696 O O . LYS B 1 286 ? -14.587 43.082 -50.193 1.00 116.38 266 LYS B O 1
ATOM 4702 N N . GLU B 1 287 ? -14.878 41.066 -49.233 1.00 127.67 267 GLU B N 1
ATOM 4703 C CA . GLU B 1 287 ? -15.267 40.415 -50.477 1.00 133.14 267 GLU B CA 1
ATOM 4704 C C . GLU B 1 287 ? -16.760 40.534 -50.735 1.00 123.22 267 GLU B C 1
ATOM 4705 O O . GLU B 1 287 ? -17.178 40.752 -51.877 1.00 126.06 267 GLU B O 1
ATOM 4711 N N . LYS B 1 288 ? -17.570 40.374 -49.688 1.00 121.65 268 LYS B N 1
ATOM 4712 C CA . LYS B 1 288 ? -19.018 40.421 -49.844 1.00 121.54 268 LYS B CA 1
ATOM 4713 C C . LYS B 1 288 ? -19.498 41.815 -50.235 1.00 123.27 268 LYS B C 1
ATOM 4714 O O . LYS B 1 288 ? -20.564 41.950 -50.847 1.00 129.46 268 LYS B O 1
ATOM 4720 N N . ILE B 1 289 ? -18.737 42.854 -49.893 1.00 117.67 269 ILE B N 1
ATOM 4721 C CA . ILE B 1 289 ? -19.095 44.240 -50.180 1.00 112.51 269 ILE B CA 1
ATOM 4722 C C . ILE B 1 289 ? -18.105 44.808 -51.187 1.00 113.06 269 ILE B C 1
ATOM 4723 O O . ILE B 1 289 ? -16.887 44.656 -51.027 1.00 110.97 269 ILE B O 1
ATOM 4728 N N . ASP B 1 290 ? -18.628 45.445 -52.232 1.00 106.45 270 ASP B N 1
ATOM 4729 C CA . ASP B 1 290 ? -17.797 46.147 -53.206 1.00 102.07 270 ASP B CA 1
ATOM 4730 C C . ASP B 1 290 ? -17.711 47.605 -52.778 1.00 99.31 270 ASP B C 1
ATOM 4731 O O . ASP B 1 290 ? -18.561 48.427 -53.118 1.00 99.44 270 ASP B O 1
ATOM 4736 N N . MET B 1 291 ? -16.668 47.931 -52.013 1.00 99.11 271 MET B N 1
ATOM 4737 C CA . MET B 1 291 ? -16.509 49.302 -51.539 1.00 100.58 271 MET B CA 1
ATOM 4738 C C . MET B 1 291 ? -16.124 50.258 -52.665 1.00 96.51 271 MET B C 1
ATOM 4739 O O . MET B 1 291 ? -16.426 51.454 -52.589 1.00 95.86 271 MET B O 1
ATOM 4744 N N . GLU B 1 292 ? -15.470 49.757 -53.714 1.00 97.49 272 GLU B N 1
ATOM 4745 C CA . GLU B 1 292 ? -15.095 50.622 -54.827 1.00 97.59 272 GLU B CA 1
ATOM 4746 C C . GLU B 1 292 ? -16.324 51.101 -55.588 1.00 92.47 272 GLU B C 1
ATOM 4747 O O . GLU B 1 292 ? -16.462 52.293 -55.883 1.00 93.69 272 GLU B O 1
ATOM 4753 N N . GLY B 1 293 ? -17.225 50.177 -55.921 1.00 92.61 273 GLY B N 1
ATOM 4754 C CA . GLY B 1 293 ? -18.445 50.559 -56.611 1.00 91.90 273 GLY B CA 1
ATOM 4755 C C . GLY B 1 293 ? -19.286 51.533 -55.813 1.00 90.24 273 GLY B C 1
ATOM 4756 O O . GLY B 1 293 ? -19.849 52.481 -56.366 1.00 87.46 273 GLY B O 1
ATOM 4757 N N . ILE B 1 294 ? -19.378 51.316 -54.498 1.00 90.60 274 ILE B N 1
ATOM 4758 C CA . ILE B 1 294 ? -20.169 52.213 -53.665 1.00 88.34 274 ILE B CA 1
ATOM 4759 C C . ILE B 1 294 ? -19.609 53.620 -53.743 1.00 85.51 274 ILE B C 1
ATOM 4760 O O . ILE B 1 294 ? -20.362 54.601 -53.747 1.00 90.84 274 ILE B O 1
ATOM 4765 N N . ILE B 1 295 ? -18.290 53.743 -53.879 1.00 87.01 275 ILE B N 1
ATOM 4766 C CA . ILE B 1 295 ? -17.693 55.057 -54.071 1.00 84.23 275 ILE B CA 1
ATOM 4767 C C . ILE B 1 295 ? -18.120 55.636 -55.412 1.00 82.51 275 ILE B C 1
ATOM 4768 O O . ILE B 1 295 ? -18.612 56.768 -55.485 1.00 82.79 275 ILE B O 1
ATOM 4773 N N . GLN B 1 296 ? -17.975 54.851 -56.484 1.00 83.93 276 GLN B N 1
ATOM 4774 C CA . GLN B 1 296 ? -18.321 55.328 -57.821 1.00 82.19 276 GLN B CA 1
ATOM 4775 C C . GLN B 1 296 ? -19.769 55.805 -57.881 1.00 82.44 276 GLN B C 1
ATOM 4776 O O . GLN B 1 296 ? -20.054 56.885 -58.412 1.00 82.70 276 GLN B O 1
ATOM 4782 N N . ILE B 1 297 ? -20.698 55.013 -57.332 1.00 82.26 277 ILE B N 1
ATOM 4783 C CA . ILE B 1 297 ? -22.106 55.411 -57.308 1.00 80.78 277 ILE B CA 1
ATOM 4784 C C . ILE B 1 297 ? -22.271 56.759 -56.615 1.00 80.06 277 ILE B C 1
ATOM 4785 O O . ILE B 1 297 ? -23.023 57.625 -57.079 1.00 80.82 277 ILE B O 1
ATOM 4790 N N . LEU B 1 298 ? -21.560 56.964 -55.506 1.00 80.97 278 LEU B N 1
ATOM 4791 C CA . LEU B 1 298 ? -21.659 58.230 -54.790 1.00 78.05 278 LEU B CA 1
ATOM 4792 C C . LEU B 1 298 ? -21.085 59.375 -55.606 1.00 78.56 278 LEU B C 1
ATOM 4793 O O . LEU B 1 298 ? -21.670 60.463 -55.657 1.00 78.41 278 LEU B O 1
ATOM 4798 N N . LYS B 1 299 ? -19.941 59.144 -56.251 1.00 81.47 279 LYS B N 1
ATOM 4799 C CA . LYS B 1 299 ? -19.324 60.185 -57.064 1.00 80.30 279 LYS B CA 1
ATOM 4800 C C . LYS B 1 299 ? -20.213 60.542 -58.245 1.00 79.13 279 LYS B C 1
ATOM 4801 O O . LYS B 1 299 ? -20.426 61.723 -58.542 1.00 84.04 279 LYS B O 1
ATOM 4807 N N . ASN B 1 300 ? -20.733 59.524 -58.936 1.00 77.49 280 ASN B N 1
ATOM 4808 C CA . ASN B 1 300 ? -21.682 59.757 -60.018 1.00 79.10 280 ASN B CA 1
ATOM 4809 C C . ASN B 1 300 ? -22.859 60.596 -59.539 1.00 79.76 280 ASN B C 1
ATOM 4810 O O . ASN B 1 300 ? -23.323 61.494 -60.252 1.00 84.34 280 ASN B O 1
ATOM 4815 N N . ARG B 1 301 ? -23.347 60.327 -58.331 1.00 78.28 281 ARG B N 1
ATOM 4816 C CA . ARG B 1 301 ? -24.437 61.109 -57.751 1.00 78.02 281 ARG B CA 1
ATOM 4817 C C . ARG B 1 301 ? -24.015 62.493 -57.314 1.00 77.57 281 ARG B C 1
ATOM 4818 O O . ARG B 1 301 ? -24.830 63.227 -56.738 1.00 78.19 281 ARG B O 1
ATOM 4826 N N . GLY B 1 302 ? -22.775 62.897 -57.566 1.00 77.14 282 GLY B N 1
ATOM 4827 C CA . GLY B 1 302 ? -22.346 64.227 -57.203 1.00 78.19 282 GLY B CA 1
ATOM 4828 C C . GLY B 1 302 ? -21.906 64.383 -55.769 1.00 75.40 282 GLY B C 1
ATOM 4829 O O . GLY B 1 302 ? -21.775 65.520 -55.301 1.00 74.89 282 GLY B O 1
ATOM 4830 N N . PHE B 1 303 ? -21.699 63.282 -55.051 1.00 79.88 283 PHE B N 1
ATOM 4831 C CA . PHE B 1 303 ? -21.241 63.337 -53.671 1.00 76.33 283 PHE B CA 1
ATOM 4832 C C . PHE B 1 303 ? -19.725 63.436 -53.624 1.00 72.35 283 PHE B C 1
ATOM 4833 O O . PHE B 1 303 ? -19.023 62.859 -54.457 1.00 76.99 283 PHE B O 1
ATOM 4841 N N . ASN B 1 304 ? -19.221 64.171 -52.630 1.00 73.41 284 ASN B N 1
ATOM 4842 C CA . ASN B 1 304 ? -17.781 64.244 -52.379 1.00 73.59 284 ASN B CA 1
ATOM 4843 C C . ASN B 1 304 ? -17.415 63.054 -51.496 1.00 73.42 284 ASN B C 1
ATOM 4844 O O . ASN B 1 304 ? -17.311 63.147 -50.273 1.00 75.47 284 ASN B O 1
ATOM 4849 N N . ALA B 1 305 ? -17.246 61.905 -52.141 1.00 77.76 285 ALA B N 1
ATOM 4850 C CA . ALA B 1 305 ? -16.956 60.647 -51.472 1.00 74.59 285 ALA B CA 1
ATOM 4851 C C . ALA B 1 305 ? -15.627 60.100 -51.975 1.00 77.84 285 ALA B C 1
ATOM 4852 O O . ALA B 1 305 ? -15.244 60.323 -53.127 1.00 80.21 285 ALA B O 1
ATOM 4854 N N . GLY B 1 306 ? -14.909 59.409 -51.093 1.00 84.17 286 GLY B N 1
ATOM 4855 C CA . GLY B 1 306 ? -13.693 58.717 -51.483 1.00 89.47 286 GLY B CA 1
ATOM 4856 C C . GLY B 1 306 ? -13.355 57.665 -50.456 1.00 88.48 286 GLY B C 1
ATOM 4857 O O . GLY B 1 306 ? -13.972 57.583 -49.392 1.00 87.20 286 GLY B O 1
ATOM 4858 N N . GLY B 1 307 ? -12.346 56.863 -50.775 1.00 85.75 287 GLY B N 1
ATOM 4859 C CA . GLY B 1 307 ? -11.895 55.890 -49.801 1.00 91.51 287 GLY B CA 1
ATOM 4860 C C . GLY B 1 307 ? -10.973 54.814 -50.332 1.00 86.03 287 GLY B C 1
ATOM 4861 O O . GLY B 1 307 ? -10.128 55.060 -51.200 1.00 86.07 287 GLY B O 1
ATOM 4862 N N . LYS B 1 308 ? -11.121 53.611 -49.783 1.00 87.39 288 LYS B N 1
ATOM 4863 C CA . LYS B 1 308 ? -10.273 52.482 -50.131 1.00 88.84 288 LYS B CA 1
ATOM 4864 C C . LYS B 1 308 ? -11.149 51.253 -50.341 1.00 93.23 288 LYS B C 1
ATOM 4865 O O . LYS B 1 308 ? -12.378 51.367 -50.408 1.00 94.19 288 LYS B O 1
ATOM 4871 N N . SER B 1 309 ? -10.539 50.070 -50.399 1.00 98.00 289 SER B N 1
ATOM 4872 C CA . SER B 1 309 ? -11.292 48.838 -50.603 1.00 100.69 289 SER B CA 1
ATOM 4873 C C . SER B 1 309 ? -12.004 48.354 -49.346 1.00 101.21 289 SER B C 1
ATOM 4874 O O . SER B 1 309 ? -12.723 47.351 -49.411 1.00 99.50 289 SER B O 1
ATOM 4877 N N . GLU B 1 310 ? -11.823 49.033 -48.210 1.00 111.25 290 GLU B N 1
ATOM 4878 C CA . GLU B 1 310 ? -12.484 48.641 -46.973 1.00 108.51 290 GLU B CA 1
ATOM 4879 C C . GLU B 1 310 ? -13.076 49.809 -46.199 1.00 108.43 290 GLU B C 1
ATOM 4880 O O . GLU B 1 310 ? -13.658 49.584 -45.132 1.00 104.74 290 GLU B O 1
ATOM 4886 N N . VAL B 1 311 ? -12.971 51.034 -46.701 1.00 97.98 291 VAL B N 1
ATOM 4887 C CA . VAL B 1 311 ? -13.437 52.204 -45.971 1.00 89.87 291 VAL B CA 1
ATOM 4888 C C . VAL B 1 311 ? -13.922 53.247 -46.969 1.00 87.45 291 VAL B C 1
ATOM 4889 O O . VAL B 1 311 ? -13.340 53.430 -48.044 1.00 84.12 291 VAL B O 1
ATOM 4893 N N . LEU B 1 312 ? -14.992 53.938 -46.588 1.00 86.92 292 LEU B N 1
ATOM 4894 C CA . LEU B 1 312 ? -15.664 54.937 -47.403 1.00 80.37 292 LEU B CA 1
ATOM 4895 C C . LEU B 1 312 ? -15.884 56.188 -46.564 1.00 77.88 292 LEU B C 1
ATOM 4896 O O . LEU B 1 312 ? -16.265 56.091 -45.395 1.00 88.36 292 LEU B O 1
ATOM 4901 N N . GLY B 1 313 ? -15.625 57.358 -47.148 1.00 77.75 293 GLY B N 1
ATOM 4902 C CA . GLY B 1 313 ? -15.832 58.619 -46.451 1.00 73.43 293 GLY B CA 1
ATOM 4903 C C . GLY B 1 313 ? -16.537 59.668 -47.287 1.00 74.33 293 GLY B C 1
ATOM 4904 O O . GLY B 1 313 ? -16.173 59.873 -48.448 1.00 81.42 293 GLY B O 1
ATOM 4905 N N . ILE B 1 314 ? -17.547 60.342 -46.730 1.00 70.12 294 ILE B N 1
ATOM 4906 C CA . ILE B 1 314 ? -18.321 61.330 -47.476 1.00 69.59 294 ILE B CA 1
ATOM 4907 C C . ILE B 1 314 ? -18.483 62.594 -46.643 1.00 68.91 294 ILE B C 1
ATOM 4908 O O . ILE B 1 314 ? -18.732 62.520 -45.435 1.00 69.17 294 ILE B O 1
ATOM 4913 N N . ILE B 1 315 ? -18.367 63.752 -47.295 1.00 70.72 295 ILE B N 1
ATOM 4914 C CA . ILE B 1 315 ? -18.895 65.013 -46.783 1.00 75.03 295 ILE B CA 1
ATOM 4915 C C . ILE B 1 315 ? -19.860 65.572 -47.819 1.00 79.46 295 ILE B C 1
ATOM 4916 O O . ILE B 1 315 ? -19.566 65.576 -49.021 1.00 77.71 295 ILE B O 1
ATOM 4921 N N . PHE B 1 316 ? -21.009 66.050 -47.350 1.00 79.57 296 PHE B N 1
ATOM 4922 C CA . PHE B 1 316 ? -22.121 66.329 -48.247 1.00 88.47 296 PHE B CA 1
ATOM 4923 C C . PHE B 1 316 ? -23.098 67.261 -47.540 1.00 91.97 296 PHE B C 1
ATOM 4924 O O . PHE B 1 316 ? -22.918 67.609 -46.369 1.00 85.74 296 PHE B O 1
ATOM 4932 N N . GLU B 1 317 ? -24.147 67.648 -48.263 1.00 91.08 297 GLU B N 1
ATOM 4933 C CA . GLU B 1 317 ? -25.158 68.546 -47.728 1.00 88.16 297 GLU B CA 1
ATOM 4934 C C . GLU B 1 317 ? -26.083 67.817 -46.765 1.00 87.92 297 GLU B C 1
ATOM 4935 O O . GLU B 1 317 ? -26.419 66.646 -46.957 1.00 87.21 297 GLU B O 1
ATOM 4941 N N . LYS B 1 318 ? -26.509 68.538 -45.726 1.00 89.49 298 LYS B N 1
ATOM 4942 C CA . LYS B 1 318 ? -27.300 67.916 -44.672 1.00 88.43 298 LYS B CA 1
ATOM 4943 C C . LYS B 1 318 ? -28.592 67.318 -45.221 1.00 93.70 298 LYS B C 1
ATOM 4944 O O . LYS B 1 318 ? -29.018 66.241 -44.790 1.00 93.73 298 LYS B O 1
ATOM 4950 N N . ASN B 1 319 ? -29.205 67.975 -46.208 1.00 104.29 299 ASN B N 1
ATOM 4951 C CA . ASN B 1 319 ? -30.490 67.506 -46.714 1.00 108.38 299 ASN B CA 1
ATOM 4952 C C . ASN B 1 319 ? -30.396 66.206 -47.512 1.00 101.17 299 ASN B C 1
ATOM 4953 O O . ASN B 1 319 ? -31.439 65.607 -47.799 1.00 100.93 299 ASN B O 1
ATOM 4958 N N . ARG B 1 320 ? -29.193 65.734 -47.845 1.00 90.83 300 ARG B N 1
ATOM 4959 C CA . ARG B 1 320 ? -29.027 64.473 -48.557 1.00 86.07 300 ARG B CA 1
ATOM 4960 C C . ARG B 1 320 ? -28.660 63.327 -47.624 1.00 82.66 300 ARG B C 1
ATOM 4961 O O . ARG B 1 320 ? -28.183 62.287 -48.089 1.00 78.89 300 ARG B O 1
ATOM 4969 N N . ILE B 1 321 ? -28.905 63.482 -46.322 1.00 86.02 301 ILE B N 1
ATOM 4970 C CA . ILE B 1 321 ? -28.514 62.450 -45.366 1.00 81.38 301 ILE B CA 1
ATOM 4971 C C . ILE B 1 321 ? -29.318 61.180 -45.596 1.00 81.63 301 ILE B C 1
ATOM 4972 O O . ILE B 1 321 ? -28.766 60.074 -45.637 1.00 82.69 301 ILE B O 1
ATOM 4977 N N . ASP B 1 322 ? -30.632 61.317 -45.756 1.00 81.93 302 ASP B N 1
ATOM 4978 C CA . ASP B 1 322 ? -31.458 60.144 -46.008 1.00 81.37 302 ASP B CA 1
ATOM 4979 C C . ASP B 1 322 ? -31.088 59.488 -47.328 1.00 78.89 302 ASP B C 1
ATOM 4980 O O . ASP B 1 322 ? -31.012 58.257 -47.420 1.00 78.04 302 ASP B O 1
ATOM 4985 N N . GLU B 1 323 ? -30.834 60.301 -48.355 1.00 78.71 303 GLU B N 1
ATOM 4986 C CA . GLU B 1 323 ? -30.385 59.773 -49.636 1.00 76.32 303 GLU B CA 1
ATOM 4987 C C . GLU B 1 323 ? -29.185 58.855 -49.457 1.00 79.60 303 GLU B C 1
ATOM 4988 O O . GLU B 1 323 ? -29.202 57.697 -49.888 1.00 77.61 303 GLU B O 1
ATOM 4994 N N . VAL B 1 324 ? -28.145 59.352 -48.781 1.00 80.16 304 VAL B N 1
ATOM 4995 C CA . VAL B 1 324 ? -26.932 58.567 -48.574 1.00 77.15 304 VAL B CA 1
ATOM 4996 C C . VAL B 1 324 ? -27.236 57.317 -47.765 1.00 78.70 304 VAL B C 1
ATOM 4997 O O . VAL B 1 324 ? -26.788 56.213 -48.102 1.00 77.46 304 VAL B O 1
ATOM 5001 N N . LEU B 1 325 ? -28.021 57.464 -46.698 1.00 79.55 305 LEU B N 1
ATOM 5002 C CA . LEU B 1 325 ? -28.320 56.322 -45.846 1.00 79.14 305 LEU B CA 1
ATOM 5003 C C . LEU B 1 325 ? -29.070 55.252 -46.623 1.00 80.81 305 LEU B C 1
ATOM 5004 O O . LEU B 1 325 ? -28.823 54.056 -46.441 1.00 85.12 305 LEU B O 1
ATOM 5009 N N . GLY B 1 326 ? -29.974 55.668 -47.511 1.00 81.59 306 GLY B N 1
ATOM 5010 C CA . GLY B 1 326 ? -30.671 54.709 -48.350 1.00 81.69 306 GLY B CA 1
ATOM 5011 C C . GLY B 1 326 ? -29.730 53.925 -49.244 1.00 82.45 306 GLY B C 1
ATOM 5012 O O . GLY B 1 326 ? -29.911 52.721 -49.449 1.00 82.03 306 GLY B O 1
ATOM 5013 N N . ILE B 1 327 ? -28.703 54.592 -49.775 1.00 81.94 307 ILE B N 1
ATOM 5014 C CA . ILE B 1 327 ? -27.747 53.920 -50.653 1.00 83.48 307 ILE B CA 1
ATOM 5015 C C . ILE B 1 327 ? -27.011 52.820 -49.900 1.00 86.49 307 ILE B C 1
ATOM 5016 O O . ILE B 1 327 ? -26.796 51.721 -50.428 1.00 89.79 307 ILE B O 1
ATOM 5021 N N . ILE B 1 328 ? -26.626 53.088 -48.653 1.00 84.25 308 ILE B N 1
ATOM 5022 C CA . ILE B 1 328 ? -25.780 52.145 -47.929 1.00 88.18 308 ILE B CA 1
ATOM 5023 C C . ILE B 1 328 ? -26.602 51.014 -47.315 1.00 91.39 308 ILE B C 1
ATOM 5024 O O . ILE B 1 328 ? -26.212 49.844 -47.386 1.00 94.86 308 ILE B O 1
ATOM 5029 N N . ASN B 1 329 ? -27.758 51.324 -46.724 1.00 91.18 309 ASN B N 1
ATOM 5030 C CA . ASN B 1 329 ? -28.646 50.255 -46.277 1.00 94.26 309 ASN B CA 1
ATOM 5031 C C . ASN B 1 329 ? -29.085 49.365 -47.429 1.00 97.38 309 ASN B C 1
ATOM 5032 O O . ASN B 1 329 ? -29.457 48.210 -47.200 1.00 100.84 309 ASN B O 1
ATOM 5037 N N . GLY B 1 330 ? -29.058 49.880 -48.656 1.00 97.07 310 GLY B N 1
ATOM 5038 C CA . GLY B 1 330 ? -29.293 49.070 -49.831 1.00 98.81 310 GLY B CA 1
ATOM 5039 C C . GLY B 1 330 ? -28.315 47.922 -49.943 1.00 101.65 310 GLY B C 1
ATOM 5040 O O . GLY B 1 330 ? -28.719 46.756 -49.988 1.00 111.91 310 GLY B O 1
ATOM 5041 N N . TYR B 1 331 ? -27.019 48.241 -49.992 1.00 101.33 311 TYR B N 1
ATOM 5042 C CA . TYR B 1 331 ? -26.010 47.190 -50.059 1.00 104.58 311 TYR B CA 1
ATOM 5043 C C . TYR B 1 331 ? -26.035 46.330 -48.799 1.00 108.51 311 TYR B C 1
ATOM 5044 O O . TYR B 1 331 ? -25.900 45.102 -48.869 1.00 112.77 311 TYR B O 1
ATOM 5053 N N . LEU B 1 332 ? -26.265 46.954 -47.640 1.00 106.57 312 LEU B N 1
ATOM 5054 C CA . LEU B 1 332 ? -26.294 46.227 -46.377 1.00 108.54 312 LEU B CA 1
ATOM 5055 C C . LEU B 1 332 ? -27.469 45.262 -46.293 1.00 118.62 312 LEU B C 1
ATOM 5056 O O . LEU B 1 332 ? -27.442 44.338 -45.471 1.00 129.63 312 LEU B O 1
ATOM 5061 N N . ALA B 1 333 ? -28.492 45.448 -47.129 1.00 118.83 313 ALA B N 1
ATOM 5062 C CA . ALA B 1 333 ? -29.657 44.577 -47.104 1.00 121.15 313 ALA B CA 1
ATOM 5063 C C . ALA B 1 333 ? -29.401 43.244 -47.790 1.00 131.46 313 ALA B C 1
ATOM 5064 O O . ALA B 1 333 ? -30.148 42.288 -47.555 1.00 147.93 313 ALA B O 1
ATOM 5066 N N . SER B 1 334 ? -28.368 43.156 -48.626 1.00 132.34 314 SER B N 1
ATOM 5067 C CA . SER B 1 334 ? -28.041 41.918 -49.320 1.00 140.18 314 SER B CA 1
ATOM 5068 C C . SER B 1 334 ? -27.033 41.066 -48.560 1.00 149.55 314 SER B C 1
ATOM 5069 O O . SER B 1 334 ? -26.450 40.148 -49.146 1.00 154.70 314 SER B O 1
ATOM 5072 N N . LEU B 1 335 ? -26.808 41.350 -47.280 1.00 162.43 315 LEU B N 1
ATOM 5073 C CA . LEU B 1 335 ? -25.932 40.522 -46.457 1.00 170.29 315 LEU B CA 1
ATOM 5074 C C . LEU B 1 335 ? -26.699 39.348 -45.857 1.00 173.71 315 LEU B C 1
ATOM 5075 O O . LEU B 1 335 ? -27.931 39.312 -45.890 1.00 179.11 315 LEU B O 1
ATOM 5081 N N . HIS C 1 20 ? 10.558 60.566 30.874 1.00 127.87 0 HIS C N 1
ATOM 5082 C CA . HIS C 1 20 ? 10.613 60.006 29.529 1.00 127.82 0 HIS C CA 1
ATOM 5083 C C . HIS C 1 20 ? 11.844 60.492 28.767 1.00 123.49 0 HIS C C 1
ATOM 5084 O O . HIS C 1 20 ? 11.816 61.550 28.135 1.00 125.59 0 HIS C O 1
ATOM 5091 N N . MET C 1 21 ? 12.919 59.710 28.816 1.00 112.51 1 MET C N 1
ATOM 5092 C CA . MET C 1 21 ? 14.171 60.043 28.152 1.00 105.27 1 MET C CA 1
ATOM 5093 C C . MET C 1 21 ? 14.409 59.087 26.989 1.00 99.75 1 MET C C 1
ATOM 5094 O O . MET C 1 21 ? 14.355 57.864 27.164 1.00 100.71 1 MET C O 1
ATOM 5099 N N . LEU C 1 22 ? 14.665 59.646 25.808 1.00 95.03 2 LEU C N 1
ATOM 5100 C CA . LEU C 1 22 ? 14.852 58.869 24.590 1.00 89.65 2 LEU C CA 1
ATOM 5101 C C . LEU C 1 22 ? 16.323 58.806 24.199 1.00 86.64 2 LEU C C 1
ATOM 5102 O O . LEU C 1 22 ? 17.054 59.794 24.322 1.00 89.92 2 LEU C O 1
ATOM 5107 N N . VAL C 1 23 ? 16.744 57.641 23.708 1.00 82.14 3 VAL C N 1
ATOM 5108 C CA . VAL C 1 23 ? 18.131 57.383 23.322 1.00 78.34 3 VAL C CA 1
ATOM 5109 C C . VAL C 1 23 ? 18.118 56.762 21.928 1.00 78.15 3 VAL C C 1
ATOM 5110 O O . VAL C 1 23 ? 17.845 55.566 21.777 1.00 81.64 3 VAL C O 1
ATOM 5114 N N . ILE C 1 24 ? 18.375 57.575 20.902 1.00 76.66 4 ILE C N 1
ATOM 5115 C CA . ILE C 1 24 ? 18.545 57.091 19.534 1.00 73.68 4 ILE C CA 1
ATOM 5116 C C . ILE C 1 24 ? 20.007 56.728 19.316 1.00 72.41 4 ILE C C 1
ATOM 5117 O O . ILE C 1 24 ? 20.902 57.483 19.708 1.00 74.43 4 ILE C O 1
ATOM 5122 N N . HIS C 1 25 ? 20.263 55.581 18.684 1.00 72.85 5 HIS C N 1
ATOM 5123 C CA . HIS C 1 25 ? 21.632 55.094 18.569 1.00 73.30 5 HIS C CA 1
ATOM 5124 C C . HIS C 1 25 ? 21.806 54.236 17.320 1.00 72.44 5 HIS C C 1
ATOM 5125 O O . HIS C 1 25 ? 20.844 53.692 16.772 1.00 74.70 5 HIS C O 1
ATOM 5132 N N . HIS C 1 26 ? 23.059 54.156 16.859 1.00 74.44 6 HIS C N 1
ATOM 5133 C CA . HIS C 1 26 ? 23.443 53.284 15.753 1.00 74.66 6 HIS C CA 1
ATOM 5134 C C . HIS C 1 26 ? 23.102 51.827 16.062 1.00 76.11 6 HIS C C 1
ATOM 5135 O O . HIS C 1 26 ? 22.950 51.426 17.221 1.00 72.17 6 HIS C O 1
ATOM 5142 N N . TRP C 1 27 ? 23.029 51.021 14.998 1.00 76.82 7 TRP C N 1
ATOM 5143 C CA . TRP C 1 27 ? 22.531 49.655 15.074 1.00 71.22 7 TRP C CA 1
ATOM 5144 C C . TRP C 1 27 ? 23.630 48.611 15.226 1.00 72.14 7 TRP C C 1
ATOM 5145 O O . TRP C 1 27 ? 23.321 47.422 15.350 1.00 75.95 7 TRP C O 1
ATOM 5156 N N . ASP C 1 28 ? 24.896 49.019 15.236 1.00 73.14 8 ASP C N 1
ATOM 5157 C CA . ASP C 1 28 ? 26.019 48.101 15.341 1.00 72.27 8 ASP C CA 1
ATOM 5158 C C . ASP C 1 28 ? 26.516 48.040 16.788 1.00 70.51 8 ASP C C 1
ATOM 5159 O O . ASP C 1 28 ? 25.989 48.713 17.676 1.00 77.59 8 ASP C O 1
ATOM 5164 N N . THR C 1 29 ? 27.531 47.199 17.030 1.00 71.55 9 THR C N 1
ATOM 5165 C CA . THR C 1 29 ? 28.061 47.047 18.388 1.00 73.20 9 THR C CA 1
ATOM 5166 C C . THR C 1 29 ? 28.503 48.382 18.969 1.00 71.34 9 THR C C 1
ATOM 5167 O O . THR C 1 29 ? 28.262 48.662 20.149 1.00 67.63 9 THR C O 1
ATOM 5171 N N . ASP C 1 30 ? 29.141 49.225 18.151 1.00 73.96 10 ASP C N 1
ATOM 5172 C CA . ASP C 1 30 ? 29.582 50.531 18.628 1.00 73.57 10 ASP C CA 1
ATOM 5173 C C . ASP C 1 30 ? 28.406 51.360 19.125 1.00 70.97 10 ASP C C 1
ATOM 5174 O O . ASP C 1 30 ? 28.501 52.026 20.162 1.00 67.47 10 ASP C O 1
ATOM 5179 N N . GLY C 1 31 ? 27.284 51.327 18.402 1.00 73.70 11 GLY C N 1
ATOM 5180 C CA . GLY C 1 31 ? 26.139 52.119 18.804 1.00 70.77 11 GLY C CA 1
ATOM 5181 C C . GLY C 1 31 ? 25.349 51.534 19.952 1.00 69.83 11 GLY C C 1
ATOM 5182 O O . GLY C 1 31 ? 24.827 52.281 20.785 1.00 69.61 11 GLY C O 1
ATOM 5183 N N . ILE C 1 32 ? 25.271 50.204 20.037 1.00 70.72 12 ILE C N 1
ATOM 5184 C CA . ILE C 1 32 ? 24.505 49.573 21.110 1.00 67.89 12 ILE C CA 1
ATOM 5185 C C . ILE C 1 32 ? 25.233 49.703 22.443 1.00 71.45 12 ILE C C 1
ATOM 5186 O O . ILE C 1 32 ? 24.611 49.968 23.479 1.00 72.20 12 ILE C O 1
ATOM 5191 N N . THR C 1 33 ? 26.557 49.520 22.444 1.00 68.52 13 THR C N 1
ATOM 5192 C CA . THR C 1 33 ? 27.328 49.728 23.669 1.00 68.74 13 THR C CA 1
ATOM 5193 C C . THR C 1 33 ? 27.332 51.199 24.080 1.00 71.05 13 THR C C 1
ATOM 5194 O O . THR C 1 33 ? 27.295 51.513 25.275 1.00 69.61 13 THR C O 1
ATOM 5198 N N . SER C 1 34 ? 27.404 52.114 23.107 1.00 69.65 14 SER C N 1
ATOM 5199 C CA . SER C 1 34 ? 27.302 53.537 23.421 1.00 66.63 14 SER C CA 1
ATOM 5200 C C . SER C 1 34 ? 25.976 53.858 24.095 1.00 67.32 14 SER C C 1
ATOM 5201 O O . SER C 1 34 ? 25.920 54.695 25.005 1.00 70.87 14 SER C O 1
ATOM 5204 N N . ALA C 1 35 ? 24.891 53.227 23.641 1.00 67.21 15 ALA C N 1
ATOM 5205 C CA . ALA C 1 35 ? 23.592 53.436 24.276 1.00 70.88 15 ALA C CA 1
ATOM 5206 C C . ALA C 1 35 ? 23.573 52.890 25.698 1.00 73.50 15 ALA C C 1
ATOM 5207 O O . ALA C 1 35 ? 23.086 53.558 26.616 1.00 73.47 15 ALA C O 1
ATOM 5209 N N . ALA C 1 36 ? 24.106 51.680 25.901 1.00 72.34 16 ALA C N 1
ATOM 5210 C CA . ALA C 1 36 ? 24.133 51.098 27.240 1.00 67.15 16 ALA C CA 1
ATOM 5211 C C . ALA C 1 36 ? 24.968 51.944 28.190 1.00 71.90 16 ALA C C 1
ATOM 5212 O O . ALA C 1 36 ? 24.548 52.213 29.322 1.00 74.11 16 ALA C O 1
ATOM 5214 N N . LEU C 1 37 ? 26.142 52.396 27.737 1.00 69.71 17 LEU C N 1
ATOM 5215 C CA . LEU C 1 37 ? 26.971 53.278 28.556 1.00 71.49 17 LEU C CA 1
ATOM 5216 C C . LEU C 1 37 ? 26.218 54.540 28.951 1.00 73.33 17 LEU C C 1
ATOM 5217 O O . LEU C 1 37 ? 26.280 54.975 30.107 1.00 71.70 17 LEU C O 1
ATOM 5222 N N . THR C 1 38 ? 25.498 55.137 28.001 1.00 72.55 18 THR C N 1
ATOM 5223 C CA . THR C 1 38 ? 24.772 56.374 28.267 1.00 72.73 18 THR C CA 1
ATOM 5224 C C . THR C 1 38 ? 23.622 56.150 29.244 1.00 74.80 18 THR C C 1
ATOM 5225 O O . THR C 1 38 ? 23.362 56.992 30.113 1.00 75.11 18 THR C O 1
ATOM 5229 N N . ILE C 1 39 ? 22.915 55.026 29.110 1.00 76.78 19 ILE C N 1
ATOM 5230 C CA . ILE C 1 39 ? 21.783 54.749 29.988 1.00 77.40 19 ILE C CA 1
ATOM 5231 C C . ILE C 1 39 ? 22.255 54.558 31.422 1.00 77.80 19 ILE C C 1
ATOM 5232 O O . ILE C 1 39 ? 21.617 55.035 32.367 1.00 86.34 19 ILE C O 1
ATOM 5237 N N . LYS C 1 40 ? 23.387 53.880 31.607 1.00 73.99 20 LYS C N 1
ATOM 5238 C CA . LYS C 1 40 ? 23.905 53.679 32.956 1.00 74.45 20 LYS C CA 1
ATOM 5239 C C . LYS C 1 40 ? 24.440 54.979 33.546 1.00 77.72 20 LYS C C 1
ATOM 5240 O O . LYS C 1 40 ? 24.124 55.324 34.693 1.00 78.68 20 LYS C O 1
ATOM 5246 N N . ALA C 1 41 ? 25.213 55.733 32.760 1.00 79.80 21 ALA C N 1
ATOM 5247 C CA . ALA C 1 41 ? 25.842 56.949 33.266 1.00 77.16 21 ALA C CA 1
ATOM 5248 C C . ALA C 1 41 ? 24.816 57.971 33.729 1.00 77.82 21 ALA C C 1
ATOM 5249 O O . ALA C 1 41 ? 25.087 58.745 34.653 1.00 82.32 21 ALA C O 1
ATOM 5251 N N . LEU C 1 42 ? 23.638 57.988 33.116 1.00 77.24 22 LEU C N 1
ATOM 5252 C CA . LEU C 1 42 ? 22.591 58.932 33.477 1.00 83.66 22 LEU C CA 1
ATOM 5253 C C . LEU C 1 42 ? 21.719 58.434 34.622 1.00 90.62 22 LEU C C 1
ATOM 5254 O O . LEU C 1 42 ? 20.837 59.175 35.075 1.00 89.70 22 LEU C O 1
ATOM 5259 N N . GLY C 1 43 ? 21.939 57.208 35.089 1.00 88.67 23 GLY C N 1
ATOM 5260 C CA . GLY C 1 43 ? 21.123 56.646 36.154 1.00 92.85 23 GLY C CA 1
ATOM 5261 C C . GLY C 1 43 ? 19.659 56.528 35.791 1.00 100.95 23 GLY C C 1
ATOM 5262 O O . GLY C 1 43 ? 18.790 56.714 36.653 1.00 106.19 23 GLY C O 1
ATOM 5263 N N . LEU C 1 44 ? 19.364 56.217 34.531 1.00 103.17 24 LEU C N 1
ATOM 5264 C CA . LEU C 1 44 ? 17.988 56.179 34.054 1.00 106.72 24 LEU C CA 1
ATOM 5265 C C . LEU C 1 44 ? 17.283 54.918 34.535 1.00 118.56 24 LEU C C 1
ATOM 5266 O O . LEU C 1 44 ? 17.820 53.811 34.421 1.00 118.26 24 LEU C O 1
ATOM 5271 N N . ASP C 1 45 ? 16.080 55.091 35.079 1.00 136.70 25 ASP C N 1
ATOM 5272 C CA . ASP C 1 45 ? 15.207 53.977 35.414 1.00 141.21 25 ASP C CA 1
ATOM 5273 C C . ASP C 1 45 ? 14.006 53.889 34.484 1.00 135.39 25 ASP C C 1
ATOM 5274 O O . ASP C 1 45 ? 13.186 52.978 34.635 1.00 141.04 25 ASP C O 1
ATOM 5279 N N . ASP C 1 46 ? 13.888 54.807 33.524 1.00 129.98 26 ASP C N 1
ATOM 5280 C CA . ASP C 1 46 ? 12.764 54.829 32.588 1.00 135.48 26 ASP C CA 1
ATOM 5281 C C . ASP C 1 46 ? 13.260 55.504 31.313 1.00 126.90 26 ASP C C 1
ATOM 5282 O O . ASP C 1 46 ? 13.347 56.734 31.252 1.00 122.21 26 ASP C O 1
ATOM 5287 N N . PHE C 1 47 ? 13.582 54.697 30.307 1.00 121.01 27 PHE C N 1
ATOM 5288 C CA . PHE C 1 47 ? 14.175 55.198 29.079 1.00 104.98 27 PHE C CA 1
ATOM 5289 C C . PHE C 1 47 ? 13.554 54.482 27.891 1.00 100.74 27 PHE C C 1
ATOM 5290 O O . PHE C 1 47 ? 13.002 53.386 28.015 1.00 106.26 27 PHE C O 1
ATOM 5298 N N . ILE C 1 48 ? 13.649 55.126 26.732 1.00 95.85 28 ILE C N 1
ATOM 5299 C CA . ILE C 1 48 ? 13.281 54.537 25.452 1.00 90.93 28 ILE C CA 1
ATOM 5300 C C . ILE C 1 48 ? 14.498 54.599 24.539 1.00 90.27 28 ILE C C 1
ATOM 5301 O O . ILE C 1 48 ? 15.004 55.689 24.243 1.00 88.18 28 ILE C O 1
ATOM 5306 N N . ASN C 1 49 ? 14.954 53.438 24.078 1.00 87.99 29 ASN C N 1
ATOM 5307 C CA . ASN C 1 49 ? 16.074 53.351 23.150 1.00 80.20 29 ASN C CA 1
ATOM 5308 C C . ASN C 1 49 ? 15.560 52.797 21.831 1.00 81.83 29 ASN C C 1
ATOM 5309 O O . ASN C 1 49 ? 14.805 51.817 21.813 1.00 83.12 29 ASN C O 1
ATOM 5314 N N . ILE C 1 50 ? 15.909 53.470 20.736 1.00 82.28 30 ILE C N 1
ATOM 5315 C CA . ILE C 1 50 ? 15.452 53.100 19.404 1.00 83.92 30 ILE C CA 1
ATOM 5316 C C . ILE C 1 50 ? 16.617 53.239 18.430 1.00 80.74 30 ILE C C 1
ATOM 5317 O O . ILE C 1 50 ? 17.633 53.873 18.722 1.00 78.48 30 ILE C O 1
ATOM 5322 N N . VAL C 1 51 ? 16.439 52.659 17.245 1.00 83.33 31 VAL C N 1
ATOM 5323 C CA . VAL C 1 51 ? 17.408 52.786 16.158 1.00 82.14 31 VAL C CA 1
ATOM 5324 C C . VAL C 1 51 ? 16.687 53.287 14.914 1.00 84.44 31 VAL C C 1
ATOM 5325 O O . VAL C 1 51 ? 15.499 52.990 14.723 1.00 89.56 31 VAL C O 1
ATOM 5329 N N . PRO C 1 52 ? 17.353 54.036 14.043 1.00 85.62 32 PRO C N 1
ATOM 5330 C CA . PRO C 1 52 ? 16.767 54.355 12.743 1.00 89.55 32 PRO C CA 1
ATOM 5331 C C . PRO C 1 52 ? 16.727 53.109 11.882 1.00 91.63 32 PRO C C 1
ATOM 5332 O O . PRO C 1 52 ? 17.346 52.093 12.236 1.00 91.57 32 PRO C O 1
ATOM 5336 N N . PRO C 1 53 ? 16.008 53.127 10.762 1.00 90.71 33 PRO C N 1
ATOM 5337 C CA . PRO C 1 53 ? 15.985 51.941 9.901 1.00 90.88 33 PRO C CA 1
ATOM 5338 C C . PRO C 1 53 ? 17.399 51.582 9.465 1.00 89.22 33 PRO C C 1
ATOM 5339 O O . PRO C 1 53 ? 18.177 52.450 9.062 1.00 89.48 33 PRO C O 1
ATOM 5343 N N . ILE C 1 54 ? 17.732 50.290 9.562 1.00 85.37 34 ILE C N 1
ATOM 5344 C CA . ILE C 1 54 ? 19.091 49.851 9.264 1.00 79.80 34 ILE C CA 1
ATOM 5345 C C . ILE C 1 54 ? 19.458 50.245 7.843 1.00 81.85 34 ILE C C 1
ATOM 5346 O O . ILE C 1 54 ? 18.689 50.024 6.898 1.00 89.20 34 ILE C O 1
ATOM 5351 N N . GLY C 1 55 ? 20.629 50.859 7.692 1.00 81.64 35 GLY C N 1
ATOM 5352 C CA . GLY C 1 55 ? 21.163 51.198 6.389 1.00 82.86 35 GLY C CA 1
ATOM 5353 C C . GLY C 1 55 ? 20.427 52.287 5.654 1.00 82.38 35 GLY C C 1
ATOM 5354 O O . GLY C 1 55 ? 20.646 52.458 4.455 1.00 91.77 35 GLY C O 1
ATOM 5355 N N . GLU C 1 56 ? 19.560 53.030 6.332 1.00 82.70 36 GLU C N 1
ATOM 5356 C CA . GLU C 1 56 ? 18.837 54.126 5.706 1.00 87.66 36 GLU C CA 1
ATOM 5357 C C . GLU C 1 56 ? 19.422 55.486 6.040 1.00 88.54 36 GLU C C 1
ATOM 5358 O O . GLU C 1 56 ? 19.304 56.411 5.231 1.00 88.51 36 GLU C O 1
ATOM 5364 N N . PHE C 1 57 ? 20.056 55.620 7.203 1.00 90.26 37 PHE C N 1
ATOM 5365 C CA . PHE C 1 57 ? 20.773 56.836 7.569 1.00 88.48 37 PHE C CA 1
ATOM 5366 C C . PHE C 1 57 ? 19.853 58.048 7.470 1.00 90.69 37 PHE C C 1
ATOM 5367 O O . PHE C 1 57 ? 20.142 59.035 6.787 1.00 87.89 37 PHE C O 1
ATOM 5375 N N . ARG C 1 58 ? 18.692 57.927 8.106 1.00 93.55 38 ARG C N 1
ATOM 5376 C CA . ARG C 1 58 ? 17.702 58.991 8.133 1.00 100.07 38 ARG C CA 1
ATOM 5377 C C . ARG C 1 58 ? 16.667 58.652 9.191 1.00 106.35 38 ARG C C 1
ATOM 5378 O O . ARG C 1 58 ? 16.426 57.476 9.483 1.00 108.10 38 ARG C O 1
ATOM 5386 N N . PHE C 1 59 ? 16.072 59.689 9.770 1.00 95.38 39 PHE C N 1
ATOM 5387 C CA . PHE C 1 59 ? 14.967 59.498 10.695 1.00 93.26 39 PHE C CA 1
ATOM 5388 C C . PHE C 1 59 ? 13.688 59.234 9.913 1.00 95.98 39 PHE C C 1
ATOM 5389 O O . PHE C 1 59 ? 13.340 59.998 9.008 1.00 100.10 39 PHE C O 1
ATOM 5397 N N . ASP C 1 60 ? 12.986 58.160 10.267 1.00 94.24 40 ASP C N 1
ATOM 5398 C CA . ASP C 1 60 ? 11.724 57.816 9.639 1.00 95.75 40 ASP C CA 1
ATOM 5399 C C . ASP C 1 60 ? 10.572 58.273 10.528 1.00 95.40 40 ASP C C 1
ATOM 5400 O O . ASP C 1 60 ? 10.764 58.989 11.514 1.00 95.06 40 ASP C O 1
ATOM 5405 N N . GLY C 1 61 ? 9.355 57.865 10.169 1.00 95.92 41 GLY C N 1
ATOM 5406 C CA . GLY C 1 61 ? 8.197 58.230 10.967 1.00 95.40 41 GLY C CA 1
ATOM 5407 C C . GLY C 1 61 ? 8.320 57.803 12.416 1.00 95.82 41 GLY C C 1
ATOM 5408 O O . GLY C 1 61 ? 8.000 58.570 13.326 1.00 106.81 41 GLY C O 1
ATOM 5409 N N . ARG C 1 62 ? 8.795 56.577 12.650 1.00 96.02 42 ARG C N 1
ATOM 5410 C CA . ARG C 1 62 ? 8.862 56.055 14.013 1.00 97.13 42 ARG C CA 1
ATOM 5411 C C . ARG C 1 62 ? 9.784 56.901 14.885 1.00 98.21 42 ARG C C 1
ATOM 5412 O O . ARG C 1 62 ? 9.418 57.291 16.000 1.00 103.24 42 ARG C O 1
ATOM 5420 N N . VAL C 1 63 ? 10.980 57.215 14.380 1.00 97.22 43 VAL C N 1
ATOM 5421 C CA . VAL C 1 63 ? 11.936 57.998 15.160 1.00 95.18 43 VAL C CA 1
ATOM 5422 C C . VAL C 1 63 ? 11.381 59.389 15.451 1.00 96.78 43 VAL C C 1
ATOM 5423 O O . VAL C 1 63 ? 11.450 59.876 16.586 1.00 97.78 43 VAL C O 1
ATOM 5427 N N . LYS C 1 64 ? 10.791 60.031 14.440 1.00 96.17 44 LYS C N 1
ATOM 5428 C CA . LYS C 1 64 ? 10.314 61.402 14.586 1.00 95.07 44 LYS C CA 1
ATOM 5429 C C . LYS C 1 64 ? 9.179 61.510 15.599 1.00 105.42 44 LYS C C 1
ATOM 5430 O O . LYS C 1 64 ? 9.032 62.548 16.255 1.00 109.81 44 LYS C O 1
ATOM 5436 N N . LYS C 1 65 ? 8.363 60.462 15.736 1.00 104.93 45 LYS C N 1
ATOM 5437 C CA . LYS C 1 65 ? 7.289 60.498 16.722 1.00 105.21 45 LYS C CA 1
ATOM 5438 C C . LYS C 1 65 ? 7.836 60.377 18.139 1.00 106.28 45 LYS C C 1
ATOM 5439 O O . LYS C 1 65 ? 7.401 61.103 19.040 1.00 109.22 45 LYS C O 1
ATOM 5445 N N . HIS C 1 66 ? 8.793 59.468 18.352 1.00 103.32 46 HIS C N 1
ATOM 5446 C CA . HIS C 1 66 ? 9.422 59.333 19.664 1.00 102.14 46 HIS C CA 1
ATOM 5447 C C . HIS C 1 66 ? 10.067 60.632 20.119 1.00 104.23 46 HIS C C 1
ATOM 5448 O O . HIS C 1 66 ? 10.033 60.964 21.310 1.00 113.71 46 HIS C O 1
ATOM 5455 N N . ILE C 1 67 ? 10.668 61.375 19.188 1.00 103.71 47 ILE C N 1
ATOM 5456 C CA . ILE C 1 67 ? 11.346 62.618 19.544 1.00 103.54 47 ILE C CA 1
ATOM 5457 C C . ILE C 1 67 ? 10.346 63.642 20.069 1.00 109.67 47 ILE C C 1
ATOM 5458 O O . ILE C 1 67 ? 10.618 64.359 21.040 1.00 110.94 47 ILE C O 1
ATOM 5463 N N . GLU C 1 68 ? 9.174 63.728 19.437 1.00 115.59 48 GLU C N 1
ATOM 5464 C CA . GLU C 1 68 ? 8.176 64.697 19.874 1.00 118.07 48 GLU C CA 1
ATOM 5465 C C . GLU C 1 68 ? 7.613 64.348 21.244 1.00 117.24 48 GLU C C 1
ATOM 5466 O O . GLU C 1 68 ? 7.282 65.248 22.023 1.00 124.63 48 GLU C O 1
ATOM 5472 N N . GLU C 1 69 ? 7.484 63.057 21.547 1.00 113.78 49 GLU C N 1
ATOM 5473 C CA . GLU C 1 69 ? 6.929 62.631 22.826 1.00 116.27 49 GLU C CA 1
ATOM 5474 C C . GLU C 1 69 ? 7.944 62.749 23.956 1.00 117.42 49 GLU C C 1
ATOM 5475 O O . GLU C 1 69 ? 7.576 63.067 25.093 1.00 121.27 49 GLU C O 1
ATOM 5481 N N . ALA C 1 70 ? 9.214 62.488 23.669 1.00 118.48 50 ALA C N 1
ATOM 5482 C CA . ALA C 1 70 ? 10.235 62.498 24.703 1.00 120.93 50 ALA C CA 1
ATOM 5483 C C . ALA C 1 70 ? 10.541 63.921 25.162 1.00 119.77 50 ALA C C 1
ATOM 5484 O O . ALA C 1 70 ? 10.232 64.906 24.487 1.00 116.96 50 ALA C O 1
ATOM 5486 N N . GLU C 1 71 ? 11.143 64.016 26.347 1.00 115.76 51 GLU C N 1
ATOM 5487 C CA . GLU C 1 71 ? 11.553 65.297 26.909 1.00 124.53 51 GLU C CA 1
ATOM 5488 C C . GLU C 1 71 ? 12.978 65.659 26.506 1.00 120.71 51 GLU C C 1
ATOM 5489 O O . GLU C 1 71 ? 13.226 66.763 26.009 1.00 127.30 51 GLU C O 1
ATOM 5495 N N . LYS C 1 72 ? 13.917 64.741 26.710 1.00 116.36 52 LYS C N 1
ATOM 5496 C CA . LYS C 1 72 ? 15.298 64.918 26.294 1.00 111.58 52 LYS C CA 1
ATOM 5497 C C . LYS C 1 72 ? 15.694 63.768 25.378 1.00 105.61 52 LYS C C 1
ATOM 5498 O O . LYS C 1 72 ? 15.200 62.645 25.517 1.00 104.32 52 LYS C O 1
ATOM 5504 N N . VAL C 1 73 ? 16.592 64.057 24.439 1.00 102.18 53 VAL C N 1
ATOM 5505 C CA . VAL C 1 73 ? 16.984 63.110 23.406 1.00 94.32 53 VAL C CA 1
ATOM 5506 C C . VAL C 1 73 ? 18.497 62.974 23.401 1.00 92.80 53 VAL C C 1
ATOM 5507 O O . VAL C 1 73 ? 19.221 63.971 23.494 1.00 93.89 53 VAL C O 1
ATOM 5511 N N . TYR C 1 74 ? 18.973 61.734 23.305 1.00 90.99 54 TYR C N 1
ATOM 5512 C CA . TYR C 1 74 ? 20.384 61.432 23.097 1.00 85.86 54 TYR C CA 1
ATOM 5513 C C . TYR C 1 74 ? 20.532 60.693 21.777 1.00 80.27 54 TYR C C 1
ATOM 5514 O O . TYR C 1 74 ? 19.858 59.682 21.550 1.00 77.64 54 TYR C O 1
ATOM 5523 N N . ILE C 1 75 ? 21.389 61.216 20.901 1.00 81.65 55 ILE C N 1
ATOM 5524 C CA . ILE C 1 75 ? 21.691 60.614 19.606 1.00 82.09 55 ILE C CA 1
ATOM 5525 C C . ILE C 1 75 ? 23.167 60.228 19.583 1.00 79.53 55 ILE C C 1
ATOM 5526 O O . ILE C 1 75 ? 24.036 61.085 19.786 1.00 80.02 55 ILE C O 1
ATOM 5531 N N . LEU C 1 76 ? 23.445 58.950 19.304 1.00 77.75 56 LEU C N 1
ATOM 5532 C CA . LEU C 1 76 ? 24.754 58.343 19.523 1.00 76.78 56 LEU C CA 1
ATOM 5533 C C . LEU C 1 76 ? 25.223 57.587 18.285 1.00 81.62 56 LEU C C 1
ATOM 5534 O O . LEU C 1 76 ? 24.496 56.732 17.770 1.00 87.30 56 LEU C O 1
ATOM 5539 N N . ASP C 1 77 ? 26.446 57.888 17.829 1.00 88.49 57 ASP C N 1
ATOM 5540 C CA . ASP C 1 77 ? 27.116 57.160 16.739 1.00 84.96 57 ASP C CA 1
ATOM 5541 C C . ASP C 1 77 ? 26.272 57.166 15.466 1.00 93.11 57 ASP C C 1
ATOM 5542 O O . ASP C 1 77 ? 26.214 56.179 14.728 1.00 96.88 57 ASP C O 1
ATOM 5547 N N . LEU C 1 78 ? 25.605 58.285 15.201 1.00 87.92 58 LEU C N 1
ATOM 5548 C CA . LEU C 1 78 ? 24.716 58.406 14.049 1.00 84.63 58 LEU C CA 1
ATOM 5549 C C . LEU C 1 78 ? 25.167 59.598 13.209 1.00 88.33 58 LEU C C 1
ATOM 5550 O O . LEU C 1 78 ? 24.768 60.738 13.461 1.00 91.96 58 LEU C O 1
ATOM 5555 N N . ASN C 1 79 ? 26.004 59.325 12.204 1.00 87.12 59 ASN C N 1
ATOM 5556 C CA . ASN C 1 79 ? 26.517 60.359 11.310 1.00 88.70 59 ASN C CA 1
ATOM 5557 C C . ASN C 1 79 ? 25.429 60.919 10.408 1.00 90.22 59 ASN C C 1
ATOM 5558 O O . ASN C 1 79 ? 25.428 60.666 9.199 1.00 93.46 59 ASN C O 1
ATOM 5563 N N . LEU C 1 80 ? 24.500 61.681 10.977 1.00 90.68 60 LEU C N 1
ATOM 5564 C CA . LEU C 1 80 ? 23.414 62.291 10.209 1.00 95.32 60 LEU C CA 1
ATOM 5565 C C . LEU C 1 80 ? 23.021 63.627 10.823 1.00 96.59 60 LEU C C 1
ATOM 5566 O O . LEU C 1 80 ? 21.904 63.809 11.327 1.00 95.24 60 LEU C O 1
ATOM 5571 N N . PRO C 1 81 ? 23.904 64.631 10.734 1.00 100.11 61 PRO C N 1
ATOM 5572 C CA . PRO C 1 81 ? 23.605 65.937 11.341 1.00 99.55 61 PRO C CA 1
ATOM 5573 C C . PRO C 1 81 ? 22.434 66.654 10.699 1.00 104.15 61 PRO C C 1
ATOM 5574 O O . PRO C 1 81 ? 21.783 67.470 11.364 1.00 109.66 61 PRO C O 1
ATOM 5578 N N . GLN C 1 82 ? 22.158 66.386 9.421 1.00 106.20 62 GLN C N 1
ATOM 5579 C CA . GLN C 1 82 ? 21.072 67.074 8.731 1.00 102.85 62 GLN C CA 1
ATOM 5580 C C . GLN C 1 82 ? 19.725 66.761 9.370 1.00 103.50 62 GLN C C 1
ATOM 5581 O O . GLN C 1 82 ? 18.848 67.629 9.443 1.00 109.13 62 GLN C O 1
ATOM 5587 N N . GLU C 1 83 ? 19.541 65.528 9.850 1.00 103.50 63 GLU C N 1
ATOM 5588 C CA . GLU C 1 83 ? 18.299 65.187 10.536 1.00 101.47 63 GLU C CA 1
ATOM 5589 C C . GLU C 1 83 ? 18.261 65.770 11.939 1.00 104.10 63 GLU C C 1
ATOM 5590 O O . GLU C 1 83 ? 17.188 66.138 12.428 1.00 107.08 63 GLU C O 1
ATOM 5596 N N . VAL C 1 84 ? 19.416 65.852 12.601 1.00 109.26 64 VAL C N 1
ATOM 5597 C CA . VAL C 1 84 ? 19.486 66.457 13.926 1.00 107.25 64 VAL C CA 1
ATOM 5598 C C . VAL C 1 84 ? 19.227 67.955 13.849 1.00 110.16 64 VAL C C 1
ATOM 5599 O O . VAL C 1 84 ? 18.748 68.562 14.816 1.00 120.78 64 VAL C O 1
ATOM 5603 N N . GLU C 1 85 ? 19.522 68.571 12.703 1.00 111.94 65 GLU C N 1
ATOM 5604 C CA . GLU C 1 85 ? 19.385 70.018 12.570 1.00 113.56 65 GLU C CA 1
ATOM 5605 C C . GLU C 1 85 ? 17.945 70.476 12.770 1.00 116.05 65 GLU C C 1
ATOM 5606 O O . GLU C 1 85 ? 17.711 71.607 13.211 1.00 116.77 65 GLU C O 1
ATOM 5612 N N . ASP C 1 86 ? 16.973 69.617 12.462 1.00 114.84 66 ASP C N 1
ATOM 5613 C CA . ASP C 1 86 ? 15.560 69.967 12.543 1.00 117.71 66 ASP C CA 1
ATOM 5614 C C . ASP C 1 86 ? 14.920 69.577 13.870 1.00 114.85 66 ASP C C 1
ATOM 5615 O O . ASP C 1 86 ? 13.733 69.853 14.072 1.00 118.77 66 ASP C O 1
ATOM 5620 N N . VAL C 1 87 ? 15.671 68.947 14.772 1.00 113.98 67 VAL C N 1
ATOM 5621 C CA . VAL C 1 87 ? 15.104 68.462 16.026 1.00 113.64 67 VAL C CA 1
ATOM 5622 C C . VAL C 1 87 ? 14.789 69.639 16.939 1.00 115.37 67 VAL C C 1
ATOM 5623 O O . VAL C 1 87 ? 15.642 70.500 17.189 1.00 114.51 67 VAL C O 1
ATOM 5627 N N . GLU C 1 88 ? 13.561 69.672 17.454 1.00 116.37 68 GLU C N 1
ATOM 5628 C CA . GLU C 1 88 ? 13.097 70.729 18.351 1.00 118.20 68 GLU C CA 1
ATOM 5629 C C . GLU C 1 88 ? 13.051 70.279 19.808 1.00 116.78 68 GLU C C 1
ATOM 5630 O O . GLU C 1 88 ? 12.173 70.705 20.561 1.00 119.28 68 GLU C O 1
ATOM 5636 N N . LYS C 1 89 ? 13.986 69.433 20.241 1.00 117.68 69 LYS C N 1
ATOM 5637 C CA . LYS C 1 89 ? 14.072 69.000 21.630 1.00 117.67 69 LYS C CA 1
ATOM 5638 C C . LYS C 1 89 ? 15.468 69.274 22.170 1.00 121.91 69 LYS C C 1
ATOM 5639 O O . LYS C 1 89 ? 16.418 69.497 21.414 1.00 119.68 69 LYS C O 1
ATOM 5645 N N . ASP C 1 90 ? 15.587 69.244 23.495 1.00 140.23 70 ASP C N 1
ATOM 5646 C CA . ASP C 1 90 ? 16.895 69.350 24.127 1.00 139.20 70 ASP C CA 1
ATOM 5647 C C . ASP C 1 90 ? 17.674 68.076 23.827 1.00 123.04 70 ASP C C 1
ATOM 5648 O O . ASP C 1 90 ? 17.281 66.984 24.249 1.00 120.65 70 ASP C O 1
ATOM 5653 N N . THR C 1 91 ? 18.778 68.213 23.097 1.00 116.46 71 THR C N 1
ATOM 5654 C CA . THR C 1 91 ? 19.446 67.071 22.491 1.00 110.74 71 THR C CA 1
ATOM 5655 C C . THR C 1 91 ? 20.950 67.126 22.727 1.00 102.48 71 THR C C 1
ATOM 5656 O O . THR C 1 91 ? 21.580 68.174 22.556 1.00 105.39 71 THR C O 1
ATOM 5660 N N . VAL C 1 92 ? 21.520 65.985 23.108 1.00 98.68 72 VAL C N 1
ATOM 5661 C CA . VAL C 1 92 ? 22.963 65.797 23.194 1.00 94.62 72 VAL C CA 1
ATOM 5662 C C . VAL C 1 92 ? 23.369 64.801 22.114 1.00 90.04 72 VAL C C 1
ATOM 5663 O O . VAL C 1 92 ? 22.933 63.643 22.132 1.00 88.07 72 VAL C O 1
ATOM 5667 N N . PHE C 1 93 ? 24.210 65.243 21.181 1.00 86.49 73 PHE C N 1
ATOM 5668 C CA . PHE C 1 93 ? 24.576 64.456 20.008 1.00 86.83 73 PHE C CA 1
ATOM 5669 C C . PHE C 1 93 ? 26.053 64.098 20.114 1.00 88.09 73 PHE C C 1
ATOM 5670 O O . PHE C 1 93 ? 26.922 64.956 19.921 1.00 90.23 73 PHE C O 1
ATOM 5678 N N . ILE C 1 94 ? 26.331 62.831 20.420 1.00 83.80 74 ILE C N 1
ATOM 5679 C CA . ILE C 1 94 ? 27.686 62.322 20.602 1.00 79.93 74 ILE C CA 1
ATOM 5680 C C . ILE C 1 94 ? 28.016 61.391 19.438 1.00 85.49 74 ILE C C 1
ATOM 5681 O O . ILE C 1 94 ? 27.268 60.443 19.164 1.00 84.08 74 ILE C O 1
ATOM 5686 N N . ASP C 1 95 ? 29.159 61.623 18.793 1.00 83.76 75 ASP C N 1
ATOM 5687 C CA . ASP C 1 95 ? 29.552 60.876 17.603 1.00 82.82 75 ASP C CA 1
ATOM 5688 C C . ASP C 1 95 ? 31.048 61.049 17.381 1.00 87.75 75 ASP C C 1
ATOM 5689 O O . ASP C 1 95 ? 31.673 61.955 17.936 1.00 92.02 75 ASP C O 1
ATOM 5694 N N . HIS C 1 96 ? 31.622 60.147 16.579 1.00 89.99 76 HIS C N 1
ATOM 5695 C CA . HIS C 1 96 ? 33.034 60.209 16.207 1.00 89.57 76 HIS C CA 1
ATOM 5696 C C . HIS C 1 96 ? 33.261 60.211 14.700 1.00 90.67 76 HIS C C 1
ATOM 5697 O O . HIS C 1 96 ? 34.413 60.112 14.262 1.00 90.16 76 HIS C O 1
ATOM 5704 N N . HIS C 1 97 ? 32.206 60.279 13.896 1.00 93.18 77 HIS C N 1
ATOM 5705 C CA . HIS C 1 97 ? 32.386 60.375 12.456 1.00 96.09 77 HIS C CA 1
ATOM 5706 C C . HIS C 1 97 ? 32.776 61.794 12.068 1.00 101.83 77 HIS C C 1
ATOM 5707 O O . HIS C 1 97 ? 32.532 62.755 12.803 1.00 105.19 77 HIS C O 1
ATOM 5714 N N . LEU C 1 98 ? 33.398 61.919 10.898 1.00 108.05 78 LEU C N 1
ATOM 5715 C CA . LEU C 1 98 ? 33.706 63.238 10.364 1.00 109.45 78 LEU C CA 1
ATOM 5716 C C . LEU C 1 98 ? 32.432 63.872 9.825 1.00 113.30 78 LEU C C 1
ATOM 5717 O O . LEU C 1 98 ? 31.831 63.358 8.875 1.00 114.33 78 LEU C O 1
ATOM 5722 N N . GLN C 1 99 ? 32.037 65.001 10.411 1.00 113.32 79 GLN C N 1
ATOM 5723 C CA . GLN C 1 99 ? 30.722 65.565 10.152 1.00 113.60 79 GLN C CA 1
ATOM 5724 C C . GLN C 1 99 ? 30.795 67.084 10.214 1.00 117.86 79 GLN C C 1
ATOM 5725 O O . GLN C 1 99 ? 31.830 67.669 10.543 1.00 118.58 79 GLN C O 1
ATOM 5731 N N . LYS C 1 100 ? 29.666 67.715 9.900 1.00 121.00 80 LYS C N 1
ATOM 5732 C CA . LYS C 1 100 ? 29.547 69.163 9.848 1.00 120.05 80 LYS C CA 1
ATOM 5733 C C . LYS C 1 100 ? 29.043 69.696 11.184 1.00 117.49 80 LYS C C 1
ATOM 5734 O O . LYS C 1 100 ? 28.225 69.055 11.848 1.00 114.87 80 LYS C O 1
ATOM 5740 N N . LYS C 1 101 ? 29.545 70.868 11.578 1.00 123.38 81 LYS C N 1
ATOM 5741 C CA . LYS C 1 101 ? 29.112 71.492 12.824 1.00 125.82 81 LYS C CA 1
ATOM 5742 C C . LYS C 1 101 ? 27.611 71.771 12.808 1.00 115.28 81 LYS C C 1
ATOM 5743 O O . LYS C 1 101 ? 27.077 72.324 11.842 1.00 115.38 81 LYS C O 1
ATOM 5749 N N . ILE C 1 102 ? 26.936 71.393 13.894 1.00 117.34 82 ILE C N 1
ATOM 5750 C CA . ILE C 1 102 ? 25.491 71.570 14.011 1.00 117.69 82 ILE C CA 1
ATOM 5751 C C . ILE C 1 102 ? 25.189 72.976 14.506 1.00 121.30 82 ILE C C 1
ATOM 5752 O O . ILE C 1 102 ? 25.742 73.427 15.517 1.00 119.23 82 ILE C O 1
ATOM 5757 N N . LYS C 1 103 ? 24.289 73.663 13.803 1.00 129.79 83 LYS C N 1
ATOM 5758 C CA . LYS C 1 103 ? 23.926 75.038 14.118 1.00 134.07 83 LYS C CA 1
ATOM 5759 C C . LYS C 1 103 ? 22.798 75.140 15.141 1.00 127.86 83 LYS C C 1
ATOM 5760 O O . LYS C 1 103 ? 22.736 76.129 15.879 1.00 128.24 83 LYS C O 1
ATOM 5766 N N . ASN C 1 104 ? 21.909 74.148 15.188 1.00 118.54 84 ASN C N 1
ATOM 5767 C CA . ASN C 1 104 ? 20.769 74.107 16.095 1.00 117.63 84 ASN C CA 1
ATOM 5768 C C . ASN C 1 104 ? 21.212 74.360 17.538 1.00 119.08 84 ASN C C 1
ATOM 5769 O O . ASN C 1 104 ? 22.034 73.596 18.070 1.00 118.44 84 ASN C O 1
ATOM 5774 N N . PRO C 1 105 ? 20.707 75.414 18.196 1.00 122.86 85 PRO C N 1
ATOM 5775 C CA . PRO C 1 105 ? 21.142 75.692 19.576 1.00 129.16 85 PRO C CA 1
ATOM 5776 C C . PRO C 1 105 ? 20.638 74.680 20.594 1.00 124.95 85 PRO C C 1
ATOM 5777 O O . PRO C 1 105 ? 21.254 74.534 21.658 1.00 119.49 85 PRO C O 1
ATOM 5781 N N . LYS C 1 106 ? 19.518 74.004 20.319 1.00 116.14 86 LYS C N 1
ATOM 5782 C CA . LYS C 1 106 ? 19.008 72.977 21.219 1.00 114.45 86 LYS C CA 1
ATOM 5783 C C . LYS C 1 106 ? 19.877 71.723 21.231 1.00 113.47 86 LYS C C 1
ATOM 5784 O O . LYS C 1 106 ? 19.694 70.872 22.109 1.00 116.19 86 LYS C O 1
ATOM 5790 N N . VAL C 1 107 ? 20.801 71.584 20.282 1.00 111.34 87 VAL C N 1
ATOM 5791 C CA . VAL C 1 107 ? 21.678 70.423 20.188 1.00 106.75 87 VAL C CA 1
ATOM 5792 C C . VAL C 1 107 ? 23.041 70.779 20.761 1.00 103.91 87 VAL C C 1
ATOM 5793 O O . VAL C 1 107 ? 23.620 71.817 20.414 1.00 106.99 87 VAL C O 1
ATOM 5797 N N . ARG C 1 108 ? 23.562 69.914 21.626 1.00 99.11 88 ARG C N 1
ATOM 5798 C CA . ARG C 1 108 ? 24.921 70.033 22.143 1.00 97.70 88 ARG C CA 1
ATOM 5799 C C . ARG C 1 108 ? 25.751 68.963 21.443 1.00 98.72 88 ARG C C 1
ATOM 5800 O O . ARG C 1 108 ? 25.646 67.774 21.758 1.00 96.58 88 ARG C O 1
ATOM 5808 N N . GLN C 1 109 ? 26.548 69.384 20.467 1.00 107.01 89 GLN C N 1
ATOM 5809 C CA . GLN C 1 109 ? 27.357 68.450 19.699 1.00 99.35 89 GLN C CA 1
ATOM 5810 C C . GLN C 1 109 ? 28.629 68.089 20.458 1.00 99.55 89 GLN C C 1
ATOM 5811 O O . GLN C 1 109 ? 29.348 68.971 20.938 1.00 111.44 89 GLN C O 1
ATOM 5817 N N . VAL C 1 110 ? 28.913 66.791 20.550 1.00 98.19 90 VAL C N 1
ATOM 5818 C CA . VAL C 1 110 ? 30.104 66.272 21.223 1.00 97.13 90 VAL C CA 1
ATOM 5819 C C . VAL C 1 110 ? 30.816 65.368 20.224 1.00 96.85 90 VAL C C 1
ATOM 5820 O O . VAL C 1 110 ? 30.438 64.203 20.055 1.00 90.54 90 VAL C O 1
ATOM 5824 N N . ASN C 1 111 ? 31.859 65.890 19.577 1.00 103.46 91 ASN C N 1
ATOM 5825 C CA . ASN C 1 111 ? 32.625 65.126 18.598 1.00 105.68 91 ASN C CA 1
ATOM 5826 C C . ASN C 1 111 ? 34.104 65.467 18.729 1.00 112.62 91 ASN C C 1
ATOM 5827 O O . ASN C 1 111 ? 34.505 66.608 18.468 1.00 117.49 91 ASN C O 1
ATOM 5832 N N . PRO C 1 112 ? 34.950 64.499 19.093 1.00 109.95 92 PRO C N 1
ATOM 5833 C CA . PRO C 1 112 ? 36.373 64.799 19.302 1.00 113.65 92 PRO C CA 1
ATOM 5834 C C . PRO C 1 112 ? 37.157 64.886 18.005 1.00 120.92 92 PRO C C 1
ATOM 5835 O O . PRO C 1 112 ? 38.372 64.679 17.990 1.00 128.37 92 PRO C O 1
ATOM 5839 N N . ILE C 1 113 ? 36.469 65.171 16.909 1.00 120.37 93 ILE C N 1
ATOM 5840 C CA . ILE C 1 113 ? 37.102 65.524 15.649 1.00 123.65 93 ILE C CA 1
ATOM 5841 C C . ILE C 1 113 ? 36.874 66.995 15.327 1.00 134.37 93 ILE C C 1
ATOM 5842 O O . ILE C 1 113 ? 37.817 67.729 15.029 1.00 139.67 93 ILE C O 1
ATOM 5847 N N . LEU C 1 114 ? 35.622 67.445 15.411 1.00 135.70 94 LEU C N 1
ATOM 5848 C CA . LEU C 1 114 ? 35.341 68.874 15.348 1.00 151.48 94 LEU C CA 1
ATOM 5849 C C . LEU C 1 114 ? 36.093 69.624 16.441 1.00 162.02 94 LEU C C 1
ATOM 5850 O O . LEU C 1 114 ? 36.727 70.653 16.181 1.00 173.90 94 LEU C O 1
ATOM 5855 N N . GLU C 1 115 ? 36.051 69.109 17.673 1.00 147.12 95 GLU C N 1
ATOM 5856 C CA . GLU C 1 115 ? 36.746 69.745 18.787 1.00 148.21 95 GLU C CA 1
ATOM 5857 C C . GLU C 1 115 ? 38.270 69.716 18.648 1.00 160.61 95 GLU C C 1
ATOM 5858 O O . GLU C 1 115 ? 38.954 70.110 19.605 1.00 170.55 95 GLU C O 1
ATOM 5864 N N . ARG C 1 116 ? 38.802 69.246 17.518 1.00 154.02 96 ARG C N 1
ATOM 5865 C CA . ARG C 1 116 ? 40.194 69.300 17.100 1.00 158.94 96 ARG C CA 1
ATOM 5866 C C . ARG C 1 116 ? 41.040 68.228 17.779 1.00 158.28 96 ARG C C 1
ATOM 5867 O O . ARG C 1 116 ? 42.146 67.961 17.314 1.00 158.80 96 ARG C O 1
ATOM 5875 N N . MET C 1 117 ? 40.559 67.591 18.844 1.00 162.85 97 MET C N 1
ATOM 5876 C CA . MET C 1 117 ? 41.333 66.572 19.536 1.00 158.53 97 MET C CA 1
ATOM 5877 C C . MET C 1 117 ? 41.619 65.392 18.610 1.00 160.42 97 MET C C 1
ATOM 5878 O O . MET C 1 117 ? 40.990 65.214 17.562 1.00 157.35 97 MET C O 1
ATOM 5883 N N . ASN C 1 118 ? 42.609 64.594 19.002 1.00 177.29 98 ASN C N 1
ATOM 5884 C CA . ASN C 1 118 ? 43.061 63.497 18.160 1.00 170.49 98 ASN C CA 1
ATOM 5885 C C . ASN C 1 118 ? 41.963 62.450 18.019 1.00 151.40 98 ASN C C 1
ATOM 5886 O O . ASN C 1 118 ? 41.357 62.031 19.010 1.00 149.12 98 ASN C O 1
ATOM 5891 N N . GLY C 1 119 ? 41.703 62.036 16.779 1.00 147.60 99 GLY C N 1
ATOM 5892 C CA . GLY C 1 119 ? 40.727 60.994 16.521 1.00 135.31 99 GLY C CA 1
ATOM 5893 C C . GLY C 1 119 ? 41.252 59.582 16.655 1.00 128.48 99 GLY C C 1
ATOM 5894 O O . GLY C 1 119 ? 40.462 58.634 16.617 1.00 116.91 99 GLY C O 1
ATOM 5895 N N . LYS C 1 120 ? 42.568 59.419 16.827 1.00 132.85 100 LYS C N 1
ATOM 5896 C CA . LYS C 1 120 ? 43.126 58.115 17.168 1.00 130.00 100 LYS C CA 1
ATOM 5897 C C . LYS C 1 120 ? 42.943 57.797 18.642 1.00 121.65 100 LYS C C 1
ATOM 5898 O O . LYS C 1 120 ? 42.946 56.620 19.014 1.00 111.62 100 LYS C O 1
ATOM 5904 N N . GLU C 1 121 ? 42.793 58.823 19.485 1.00 123.46 101 GLU C N 1
ATOM 5905 C CA . GLU C 1 121 ? 42.405 58.604 20.872 1.00 111.83 101 GLU C CA 1
ATOM 5906 C C . GLU C 1 121 ? 40.967 58.130 20.990 1.00 103.80 101 GLU C C 1
ATOM 5907 O O . GLU C 1 121 ? 40.588 57.604 22.043 1.00 96.73 101 GLU C O 1
ATOM 5913 N N . PHE C 1 122 ? 40.159 58.320 19.944 1.00 103.63 102 PHE C N 1
ATOM 5914 C CA . PHE C 1 122 ? 38.732 57.997 19.958 1.00 92.54 102 PHE C CA 1
ATOM 5915 C C . PHE C 1 122 ? 38.405 57.081 18.787 1.00 86.93 102 PHE C C 1
ATOM 5916 O O . PHE C 1 122 ? 37.855 57.526 17.769 1.00 87.80 102 PHE C O 1
ATOM 5924 N N . PRO C 1 123 ? 38.698 55.781 18.906 1.00 82.73 103 PRO C N 1
ATOM 5925 C CA . PRO C 1 123 ? 38.449 54.869 17.781 1.00 81.09 103 PRO C CA 1
ATOM 5926 C C . PRO C 1 123 ? 36.979 54.579 17.553 1.00 75.65 103 PRO C C 1
ATOM 5927 O O . PRO C 1 123 ? 36.603 54.179 16.440 1.00 77.50 103 PRO C O 1
ATOM 5931 N N . SER C 1 124 ? 36.141 54.768 18.567 1.00 70.67 104 SER C N 1
ATOM 5932 C CA . SER C 1 124 ? 34.726 54.459 18.479 1.00 74.98 104 SER C CA 1
ATOM 5933 C C . SER C 1 124 ? 33.939 55.477 19.280 1.00 75.84 104 SER C C 1
ATOM 5934 O O . SER C 1 124 ? 34.467 56.126 20.187 1.00 73.50 104 SER C O 1
ATOM 5937 N N . ALA C 1 125 ? 32.648 55.583 18.957 1.00 73.96 105 ALA C N 1
ATOM 5938 C CA . ALA C 1 125 ? 31.773 56.441 19.745 1.00 72.96 105 ALA C CA 1
ATOM 5939 C C . ALA C 1 125 ? 31.720 55.992 21.196 1.00 73.26 105 ALA C C 1
ATOM 5940 O O . ALA C 1 125 ? 31.561 56.825 22.093 1.00 72.46 105 ALA C O 1
ATOM 5942 N N . SER C 1 126 ? 31.881 54.689 21.446 1.00 71.90 106 SER C N 1
ATOM 5943 C CA . SER C 1 126 ? 31.876 54.179 22.815 1.00 69.03 106 SER C CA 1
ATOM 5944 C C . SER C 1 126 ? 32.989 54.807 23.647 1.00 71.01 106 SER C C 1
ATOM 5945 O O . SER C 1 126 ? 32.799 55.091 24.835 1.00 69.80 106 SER C O 1
ATOM 5948 N N . PHE C 1 127 ? 34.161 55.023 23.044 1.00 70.89 107 PHE C N 1
ATOM 5949 C CA . PHE C 1 127 ? 35.230 55.732 23.742 1.00 70.02 107 PHE C CA 1
ATOM 5950 C C . PHE C 1 127 ? 34.864 57.192 23.973 1.00 72.81 107 PHE C C 1
ATOM 5951 O O . PHE C 1 127 ? 35.216 57.767 25.010 1.00 72.90 107 PHE C O 1
ATOM 5959 N N . VAL C 1 128 ? 34.184 57.816 23.005 1.00 73.72 108 VAL C N 1
ATOM 5960 C CA . VAL C 1 128 ? 33.724 59.194 23.176 1.00 71.35 108 VAL C CA 1
ATOM 5961 C C . VAL C 1 128 ? 32.713 59.280 24.309 1.00 72.47 108 VAL C C 1
ATOM 5962 O O . VAL C 1 128 ? 32.761 60.197 25.140 1.00 73.82 108 VAL C O 1
ATOM 5966 N N . VAL C 1 129 ? 31.773 58.334 24.351 1.00 72.94 109 VAL C N 1
ATOM 5967 C CA . VAL C 1 129 ? 30.774 58.321 25.415 1.00 73.20 109 VAL C CA 1
ATOM 5968 C C . VAL C 1 129 ? 31.446 58.120 26.766 1.00 73.98 109 VAL C C 1
ATOM 5969 O O . VAL C 1 129 ? 31.190 58.863 27.721 1.00 75.26 109 VAL C O 1
ATOM 5973 N N . SER C 1 130 ? 32.355 57.143 26.848 1.00 72.73 110 SER C N 1
ATOM 5974 C CA . SER C 1 130 ? 33.054 56.871 28.100 1.00 72.57 110 SER C CA 1
ATOM 5975 C C . SER C 1 130 ? 33.815 58.097 28.578 1.00 74.71 110 SER C C 1
ATOM 5976 O O . SER C 1 130 ? 33.739 58.469 29.753 1.00 74.16 110 SER C O 1
ATOM 5979 N N . ASN C 1 131 ? 34.576 58.727 27.682 1.00 75.00 111 ASN C N 1
ATOM 5980 C CA . ASN C 1 131 ? 35.294 59.940 28.058 1.00 83.97 111 ASN C CA 1
ATOM 5981 C C . ASN C 1 131 ? 34.332 61.060 28.432 1.00 88.55 111 ASN C C 1
ATOM 5982 O O . ASN C 1 131 ? 34.634 61.886 29.302 1.00 88.12 111 ASN C O 1
ATOM 5987 N N . HIS C 1 132 ? 33.179 61.121 27.764 1.00 80.45 112 HIS C N 1
ATOM 5988 C CA . HIS C 1 132 ? 32.194 62.148 28.079 1.00 76.86 112 HIS C CA 1
ATOM 5989 C C . HIS C 1 132 ? 31.674 61.990 29.503 1.00 75.91 112 HIS C C 1
ATOM 5990 O O . HIS C 1 132 ? 31.578 62.967 30.253 1.00 82.18 112 HIS C O 1
ATOM 5997 N N . PHE C 1 133 ? 31.352 60.760 29.900 1.00 75.36 113 PHE C N 1
ATOM 5998 C CA . PHE C 1 133 ? 30.772 60.495 31.207 1.00 74.34 113 PHE C CA 1
ATOM 5999 C C . PHE C 1 133 ? 31.790 60.042 32.247 1.00 78.93 113 PHE C C 1
ATOM 6000 O O . PHE C 1 133 ? 31.431 59.915 33.424 1.00 77.45 113 PHE C O 1
ATOM 6008 N N . SER C 1 134 ? 33.043 59.820 31.852 1.00 82.45 114 SER C N 1
ATOM 6009 C CA . SER C 1 134 ? 34.068 59.241 32.723 1.00 80.49 114 SER C CA 1
ATOM 6010 C C . SER C 1 134 ? 33.591 57.907 33.304 1.00 86.58 114 SER C C 1
ATOM 6011 O O . SER C 1 134 ? 33.667 57.654 34.509 1.00 86.03 114 SER C O 1
ATOM 6014 N N . LEU C 1 135 ? 33.055 57.059 32.421 1.00 78.95 115 LEU C N 1
ATOM 6015 C CA . LEU C 1 135 ? 32.595 55.714 32.765 1.00 74.17 115 LEU C CA 1
ATOM 6016 C C . LEU C 1 135 ? 33.224 54.731 31.786 1.00 76.20 115 LEU C C 1
ATOM 6017 O O . LEU C 1 135 ? 32.818 54.669 30.621 1.00 83.23 115 LEU C O 1
ATOM 6022 N N . TRP C 1 136 ? 34.216 53.974 32.254 1.00 82.29 116 TRP C N 1
ATOM 6023 C CA . TRP C 1 136 ? 35.007 53.076 31.419 1.00 72.46 116 TRP C CA 1
ATOM 6024 C C . TRP C 1 136 ? 34.832 51.642 31.894 1.00 71.12 116 TRP C C 1
ATOM 6025 O O . TRP C 1 136 ? 35.226 51.305 33.015 1.00 75.67 116 TRP C O 1
ATOM 6036 N N . ASN C 1 137 ? 34.271 50.797 31.035 1.00 73.56 117 ASN C N 1
ATOM 6037 C CA . ASN C 1 137 ? 34.132 49.375 31.328 1.00 78.81 117 ASN C CA 1
ATOM 6038 C C . ASN C 1 137 ? 34.311 48.595 30.031 1.00 77.65 117 ASN C C 1
ATOM 6039 O O . ASN C 1 137 ? 34.760 49.132 29.014 1.00 88.17 117 ASN C O 1
ATOM 6044 N N . SER C 1 138 ? 33.921 47.321 30.058 1.00 77.86 118 SER C N 1
ATOM 6045 C CA . SER C 1 138 ? 34.137 46.465 28.899 1.00 77.33 118 SER C CA 1
ATOM 6046 C C . SER C 1 138 ? 33.279 46.880 27.710 1.00 71.73 118 SER C C 1
ATOM 6047 O O . SER C 1 138 ? 33.684 46.668 26.562 1.00 70.22 118 SER C O 1
ATOM 6050 N N . TRP C 1 139 ? 32.115 47.490 27.950 1.00 71.87 119 TRP C N 1
ATOM 6051 C CA . TRP C 1 139 ? 31.318 47.997 26.836 1.00 68.64 119 TRP C CA 1
ATOM 6052 C C . TRP C 1 139 ? 32.102 49.019 26.029 1.00 70.32 119 TRP C C 1
ATOM 6053 O O . TRP C 1 139 ? 31.950 49.106 24.805 1.00 70.72 119 TRP C O 1
ATOM 6064 N N . SER C 1 140 ? 32.933 49.818 26.705 1.00 72.56 120 SER C N 1
ATOM 6065 C CA . SER C 1 140 ? 33.802 50.744 25.991 1.00 67.74 120 SER C CA 1
ATOM 6066 C C . SER C 1 140 ? 34.685 49.997 25.006 1.00 68.93 120 SER C C 1
ATOM 6067 O O . SER C 1 140 ? 34.818 50.404 23.847 1.00 70.05 120 SER C O 1
ATOM 6070 N N . SER C 1 141 ? 35.249 48.867 25.434 1.00 68.97 121 SER C N 1
ATOM 6071 C CA . SER C 1 141 ? 36.109 48.092 24.549 1.00 72.56 121 SER C CA 1
ATOM 6072 C C . SER C 1 141 ? 35.317 47.515 23.380 1.00 68.64 121 SER C C 1
ATOM 6073 O O . SER C 1 141 ? 35.751 47.605 22.225 1.00 69.01 121 SER C O 1
ATOM 6076 N N . LEU C 1 142 ? 34.144 46.937 23.657 1.00 71.18 122 LEU C N 1
ATOM 6077 C CA . LEU C 1 142 ? 33.329 46.350 22.596 1.00 66.59 122 LEU C CA 1
ATOM 6078 C C . LEU C 1 142 ? 33.075 47.341 21.468 1.00 69.89 122 LEU C C 1
ATOM 6079 O O . LEU C 1 142 ? 33.199 47.001 20.286 1.00 69.63 122 LEU C O 1
ATOM 6084 N N . GLY C 1 143 ? 32.707 48.573 21.819 1.00 68.36 123 GLY C N 1
ATOM 6085 C CA . GLY C 1 143 ? 32.535 49.594 20.800 1.00 71.23 123 GLY C CA 1
ATOM 6086 C C . GLY C 1 143 ? 33.784 49.784 19.966 1.00 72.48 123 GLY C C 1
ATOM 6087 O O . GLY C 1 143 ? 33.721 49.869 18.736 1.00 71.80 123 GLY C O 1
ATOM 6088 N N . ALA C 1 144 ? 34.940 49.853 20.630 1.00 69.83 124 ALA C N 1
ATOM 6089 C CA . ALA C 1 144 ? 36.202 50.015 19.915 1.00 67.89 124 ALA C CA 1
ATOM 6090 C C . ALA C 1 144 ? 36.482 48.819 19.019 1.00 68.71 124 ALA C C 1
ATOM 6091 O O . ALA C 1 144 ? 36.936 48.981 17.881 1.00 69.59 124 ALA C O 1
ATOM 6093 N N . VAL C 1 145 ? 36.223 47.608 19.517 1.00 68.91 125 VAL C N 1
ATOM 6094 C CA . VAL C 1 145 ? 36.399 46.415 18.697 1.00 69.47 125 VAL C CA 1
ATOM 6095 C C . VAL C 1 145 ? 35.379 46.386 17.565 1.00 70.01 125 VAL C C 1
ATOM 6096 O O . VAL C 1 145 ? 35.673 45.904 16.465 1.00 69.46 125 VAL C O 1
ATOM 6100 N N . GLY C 1 146 ? 34.179 46.911 17.803 1.00 68.69 126 GLY C N 1
ATOM 6101 C CA . GLY C 1 146 ? 33.142 46.911 16.790 1.00 71.45 126 GLY C CA 1
ATOM 6102 C C . GLY C 1 146 ? 33.356 47.889 15.652 1.00 75.06 126 GLY C C 1
ATOM 6103 O O . GLY C 1 146 ? 32.694 47.748 14.617 1.00 85.01 126 GLY C O 1
ATOM 6104 N N . ASP C 1 147 ? 34.256 48.862 15.804 1.00 72.26 127 ASP C N 1
ATOM 6105 C CA . ASP C 1 147 ? 34.507 49.825 14.739 1.00 78.34 127 ASP C CA 1
ATOM 6106 C C . ASP C 1 147 ? 35.836 49.639 14.039 1.00 75.54 127 ASP C C 1
ATOM 6107 O O . ASP C 1 147 ? 35.908 49.864 12.828 1.00 83.69 127 ASP C O 1
ATOM 6112 N N . ILE C 1 148 ? 36.887 49.242 14.756 1.00 73.49 128 ILE C N 1
ATOM 6113 C CA . ILE C 1 148 ? 38.206 49.159 14.141 1.00 75.45 128 ILE C CA 1
ATOM 6114 C C . ILE C 1 148 ? 38.781 47.756 14.311 1.00 72.19 128 ILE C C 1
ATOM 6115 O O . ILE C 1 148 ? 39.941 47.503 13.969 1.00 74.72 128 ILE C O 1
ATOM 6120 N N . GLY C 1 149 ? 37.963 46.835 14.809 1.00 71.20 129 GLY C N 1
ATOM 6121 C CA . GLY C 1 149 ? 38.336 45.425 14.803 1.00 73.67 129 GLY C CA 1
ATOM 6122 C C . GLY C 1 149 ? 39.521 45.120 15.697 1.00 76.54 129 GLY C C 1
ATOM 6123 O O . GLY C 1 149 ? 39.576 45.546 16.856 1.00 76.27 129 GLY C O 1
ATOM 6124 N N . ASN C 1 150 ? 40.477 44.352 15.160 1.00 84.42 130 ASN C N 1
ATOM 6125 C CA . ASN C 1 150 ? 41.623 43.918 15.951 1.00 79.33 130 ASN C CA 1
ATOM 6126 C C . ASN C 1 150 ? 42.513 45.072 16.372 1.00 80.61 130 ASN C C 1
ATOM 6127 O O . ASN C 1 150 ? 43.218 44.955 17.379 1.00 86.58 130 ASN C O 1
ATOM 6132 N N . LYS C 1 151 ? 42.462 46.195 15.654 1.00 79.43 131 LYS C N 1
ATOM 6133 C CA . LYS C 1 151 ? 43.337 47.322 15.945 1.00 83.11 131 LYS C CA 1
ATOM 6134 C C . LYS C 1 151 ? 43.013 47.976 17.286 1.00 81.76 131 LYS C C 1
ATOM 6135 O O . LYS C 1 151 ? 43.874 48.657 17.854 1.00 85.49 131 LYS C O 1
ATOM 6141 N N . ALA C 1 152 ? 41.803 47.773 17.813 1.00 77.81 132 ALA C N 1
ATOM 6142 C CA . ALA C 1 152 ? 41.469 48.322 19.122 1.00 75.22 132 ALA C CA 1
ATOM 6143 C C . ALA C 1 152 ? 42.363 47.755 20.214 1.00 77.65 132 ALA C C 1
ATOM 6144 O O . ALA C 1 152 ? 42.620 48.430 21.216 1.00 78.88 132 ALA C O 1
ATOM 6146 N N . PHE C 1 153 ? 42.841 46.520 20.046 1.00 77.41 133 PHE C N 1
ATOM 6147 C CA . PHE C 1 153 ? 43.674 45.909 21.075 1.00 81.49 133 PHE C CA 1
ATOM 6148 C C . PHE C 1 153 ? 45.051 46.552 21.158 1.00 82.58 133 PHE C C 1
ATOM 6149 O O . PHE C 1 153 ? 45.732 46.394 22.179 1.00 80.72 133 PHE C O 1
ATOM 6157 N N . GLU C 1 154 ? 45.479 47.262 20.108 1.00 83.16 134 GLU C N 1
ATOM 6158 C CA . GLU C 1 154 ? 46.717 48.030 20.163 1.00 82.04 134 GLU C CA 1
ATOM 6159 C C . GLU C 1 154 ? 46.601 49.256 21.057 1.00 86.36 134 GLU C C 1
ATOM 6160 O O . GLU C 1 154 ? 47.611 49.929 21.294 1.00 91.11 134 GLU C O 1
ATOM 6166 N N . ILE C 1 155 ? 45.406 49.567 21.551 1.00 83.82 135 ILE C N 1
ATOM 6167 C CA . ILE C 1 155 ? 45.227 50.536 22.617 1.00 81.49 135 ILE C CA 1
ATOM 6168 C C . ILE C 1 155 ? 45.224 49.761 23.946 1.00 80.85 135 ILE C C 1
ATOM 6169 O O . ILE C 1 155 ? 44.418 48.829 24.087 1.00 81.50 135 ILE C O 1
ATOM 6174 N N . PRO C 1 156 ? 46.112 50.077 24.873 1.00 79.74 136 PRO C N 1
ATOM 6175 C CA . PRO C 1 156 ? 46.149 49.305 26.123 1.00 84.26 136 PRO C CA 1
ATOM 6176 C C . PRO C 1 156 ? 44.861 49.386 26.923 1.00 85.19 136 PRO C C 1
ATOM 6177 O O . PRO C 1 156 ? 44.517 48.425 27.623 1.00 85.52 136 PRO C O 1
ATOM 6181 N N . LYS C 1 157 ? 44.109 50.482 26.797 1.00 94.56 137 LYS C N 1
ATOM 6182 C CA . LYS C 1 157 ? 42.863 50.622 27.545 1.00 87.55 137 LYS C CA 1
ATOM 6183 C C . LYS C 1 157 ? 41.861 49.534 27.176 1.00 84.18 137 LYS C C 1
ATOM 6184 O O . LYS C 1 157 ? 41.098 49.078 28.035 1.00 80.44 137 LYS C O 1
ATOM 6190 N N . THR C 1 158 ? 41.890 49.067 25.922 1.00 84.44 138 THR C N 1
ATOM 6191 C CA . THR C 1 158 ? 40.916 48.085 25.448 1.00 82.63 138 THR C CA 1
ATOM 6192 C C . THR C 1 158 ? 41.062 46.759 26.178 1.00 84.93 138 THR C C 1
ATOM 6193 O O . THR C 1 158 ? 40.111 46.269 26.795 1.00 84.34 138 THR C O 1
ATOM 6197 N N . LEU C 1 159 ? 42.243 46.143 26.084 1.00 91.64 139 LEU C N 1
ATOM 6198 C CA . LEU C 1 159 ? 42.460 44.862 26.746 1.00 88.26 139 LEU C CA 1
ATOM 6199 C C . LEU C 1 159 ? 42.285 44.982 28.254 1.00 88.72 139 LEU C C 1
ATOM 6200 O O . LEU C 1 159 ? 41.704 44.095 28.888 1.00 89.52 139 LEU C O 1
ATOM 6205 N N . GLU C 1 160 ? 42.774 46.078 28.843 1.00 88.15 140 GLU C N 1
ATOM 6206 C CA . GLU C 1 160 ? 42.665 46.262 30.288 1.00 90.61 140 GLU C CA 1
ATOM 6207 C C . GLU C 1 160 ? 41.215 46.224 30.754 1.00 93.92 140 GLU C C 1
ATOM 6208 O O . GLU C 1 160 ? 40.896 45.574 31.756 1.00 95.05 140 GLU C O 1
ATOM 6214 N N . LEU C 1 161 ? 40.319 46.912 30.042 1.00 93.55 141 LEU C N 1
ATOM 6215 C CA . LEU C 1 161 ? 38.918 46.925 30.452 1.00 91.25 141 LEU C CA 1
ATOM 6216 C C . LEU C 1 161 ? 38.280 45.561 30.239 1.00 93.08 141 LEU C C 1
ATOM 6217 O O . LEU C 1 161 ? 37.482 45.105 31.068 1.00 92.70 141 LEU C O 1
ATOM 6222 N N . LEU C 1 162 ? 38.624 44.899 29.131 1.00 91.59 142 LEU C N 1
ATOM 6223 C CA . LEU C 1 162 ? 38.177 43.531 28.894 1.00 92.35 142 LEU C CA 1
ATOM 6224 C C . LEU C 1 162 ? 38.714 42.578 29.952 1.00 96.18 142 LEU C C 1
ATOM 6225 O O . LEU C 1 162 ? 38.076 41.565 30.263 1.00 99.50 142 LEU C O 1
ATOM 6230 N N . LYS C 1 163 ? 39.881 42.889 30.514 1.00 95.86 143 LYS C N 1
ATOM 6231 C CA . LYS C 1 163 ? 40.517 41.997 31.475 1.00 96.50 143 LYS C CA 1
ATOM 6232 C C . LYS C 1 163 ? 39.687 41.870 32.747 1.00 101.96 143 LYS C C 1
ATOM 6233 O O . LYS C 1 163 ? 39.536 40.767 33.284 1.00 103.00 143 LYS C O 1
ATOM 6239 N N . THR C 1 164 ? 39.130 42.987 33.233 1.00 112.59 144 THR C N 1
ATOM 6240 C CA . THR C 1 164 ? 38.297 42.957 34.434 1.00 102.87 144 THR C CA 1
ATOM 6241 C C . THR C 1 164 ? 37.145 41.970 34.293 1.00 104.04 144 THR C C 1
ATOM 6242 O O . THR C 1 164 ? 36.802 41.268 35.249 1.00 106.14 144 THR C O 1
ATOM 6246 N N . GLU C 1 165 ? 36.535 41.900 33.115 1.00 111.71 145 GLU C N 1
ATOM 6247 C CA . GLU C 1 165 ? 35.463 40.943 32.880 1.00 111.79 145 GLU C CA 1
ATOM 6248 C C . GLU C 1 165 ? 35.987 39.560 32.495 1.00 112.69 145 GLU C C 1
ATOM 6249 O O . GLU C 1 165 ? 35.184 38.668 32.203 1.00 117.94 145 GLU C O 1
ATOM 6255 N N . GLY C 1 166 ? 37.304 39.357 32.521 1.00 107.30 146 GLY C N 1
ATOM 6256 C CA . GLY C 1 166 ? 37.898 38.090 32.138 1.00 106.64 146 GLY C CA 1
ATOM 6257 C C . GLY C 1 166 ? 37.523 37.633 30.743 1.00 106.18 146 GLY C C 1
ATOM 6258 O O . GLY C 1 166 ? 37.000 36.527 30.565 1.00 107.28 146 GLY C O 1
ATOM 6259 N N . LEU C 1 167 ? 37.795 38.473 29.747 1.00 103.60 147 LEU C N 1
ATOM 6260 C CA . LEU C 1 167 ? 37.467 38.197 28.354 1.00 104.84 147 LEU C CA 1
ATOM 6261 C C . LEU C 1 167 ? 38.735 38.200 27.518 1.00 97.03 147 LEU C C 1
ATOM 6262 O O . LEU C 1 167 ? 39.645 38.999 27.758 1.00 97.78 147 LEU C O 1
ATOM 6267 N N . THR C 1 168 ? 38.808 37.279 26.564 1.00 94.10 148 THR C N 1
ATOM 6268 C CA . THR C 1 168 ? 39.950 37.218 25.668 1.00 93.66 148 THR C CA 1
ATOM 6269 C C . THR C 1 168 ? 39.727 38.127 24.466 1.00 91.37 148 THR C C 1
ATOM 6270 O O . THR C 1 168 ? 38.643 38.679 24.264 1.00 91.21 148 THR C O 1
ATOM 6274 N N . LYS C 1 169 ? 40.792 38.305 23.679 1.00 92.10 149 LYS C N 1
ATOM 6275 C CA . LYS C 1 169 ? 40.672 38.982 22.392 1.00 87.15 149 LYS C CA 1
ATOM 6276 C C . LYS C 1 169 ? 39.575 38.352 21.548 1.00 83.98 149 LYS C C 1
ATOM 6277 O O . LYS C 1 169 ? 38.686 39.045 21.043 1.00 81.65 149 LYS C O 1
ATOM 6283 N N . ASN C 1 170 ? 39.641 37.030 21.371 1.00 89.76 150 ASN C N 1
ATOM 6284 C CA . ASN C 1 170 ? 38.665 36.339 20.538 1.00 88.97 150 ASN C CA 1
ATOM 6285 C C . ASN C 1 170 ? 37.259 36.487 21.095 1.00 85.83 150 ASN C C 1
ATOM 6286 O O . ASN C 1 170 ? 36.293 36.644 20.338 1.00 87.13 150 ASN C O 1
ATOM 6291 N N . GLU C 1 171 ? 37.130 36.467 22.420 1.00 89.87 151 GLU C N 1
ATOM 6292 C CA . GLU C 1 171 ? 35.816 36.541 23.044 1.00 88.97 151 GLU C CA 1
ATOM 6293 C C . GLU C 1 171 ? 35.131 37.868 22.737 1.00 86.82 151 GLU C C 1
ATOM 6294 O O . GLU C 1 171 ? 33.913 37.912 22.526 1.00 95.41 151 GLU C O 1
ATOM 6300 N N . ALA C 1 172 ? 35.901 38.957 22.676 1.00 82.50 152 ALA C N 1
ATOM 6301 C CA . ALA C 1 172 ? 35.317 40.250 22.333 1.00 79.44 152 ALA C CA 1
ATOM 6302 C C . ALA C 1 172 ? 34.986 40.333 20.849 1.00 78.97 152 ALA C C 1
ATOM 6303 O O . ALA C 1 172 ? 33.944 40.880 20.471 1.00 78.35 152 ALA C O 1
ATOM 6305 N N . LEU C 1 173 ? 35.866 39.805 19.994 1.00 77.93 153 LEU C N 1
ATOM 6306 C CA . LEU C 1 173 ? 35.583 39.753 18.562 1.00 79.66 153 LEU C CA 1
ATOM 6307 C C . LEU C 1 173 ? 34.340 38.920 18.275 1.00 80.58 153 LEU C C 1
ATOM 6308 O O . LEU C 1 173 ? 33.538 39.264 17.396 1.00 76.53 153 LEU C O 1
ATOM 6313 N N . LYS C 1 174 ? 34.171 37.814 19.004 1.00 79.45 154 LYS C N 1
ATOM 6314 C CA . LYS C 1 174 ? 32.974 36.993 18.863 1.00 82.99 154 LYS C CA 1
ATOM 6315 C C . LYS C 1 174 ? 31.731 37.736 19.341 1.00 86.59 154 LYS C C 1
ATOM 6316 O O . LYS C 1 174 ? 30.651 37.596 18.751 1.00 91.20 154 LYS C O 1
ATOM 6322 N N . LEU C 1 175 ? 31.855 38.512 20.422 1.00 81.66 155 LEU C N 1
ATOM 6323 C CA . LEU C 1 175 ? 30.704 39.263 20.911 1.00 81.05 155 LEU C CA 1
ATOM 6324 C C . LEU C 1 175 ? 30.266 40.323 19.913 1.00 78.61 155 LEU C C 1
ATOM 6325 O O . LEU C 1 175 ? 29.069 40.610 19.800 1.00 77.82 155 LEU C O 1
ATOM 6330 N N . VAL C 1 176 ? 31.217 40.920 19.192 1.00 77.13 156 VAL C N 1
ATOM 6331 C CA . VAL C 1 176 ? 30.864 41.912 18.185 1.00 73.70 156 VAL C CA 1
ATOM 6332 C C . VAL C 1 176 ? 30.071 41.256 17.064 1.00 76.47 156 VAL C C 1
ATOM 6333 O O . VAL C 1 176 ? 29.072 41.806 16.588 1.00 78.03 156 VAL C O 1
ATOM 6337 N N . GLN C 1 177 ? 30.497 40.066 16.634 1.00 76.58 157 GLN C N 1
ATOM 6338 C CA . GLN C 1 177 ? 29.747 39.329 15.620 1.00 81.18 157 GLN C CA 1
ATOM 6339 C C . GLN C 1 177 ? 28.334 39.010 16.088 1.00 80.58 157 GLN C C 1
ATOM 6340 O O . GLN C 1 177 ? 27.372 39.159 15.325 1.00 84.23 157 GLN C O 1
ATOM 6346 N N . LEU C 1 178 ? 28.189 38.560 17.335 1.00 79.12 158 LEU C N 1
ATOM 6347 C CA . LEU C 1 178 ? 26.871 38.201 17.846 1.00 79.23 158 LEU C CA 1
ATOM 6348 C C . LEU C 1 178 ? 25.946 39.410 17.890 1.00 79.83 158 LEU C C 1
ATOM 6349 O O . LEU C 1 178 ? 24.796 39.343 17.441 1.00 84.07 158 LEU C O 1
ATOM 6354 N N . ILE C 1 179 ? 26.431 40.526 18.433 1.00 81.66 159 ILE C N 1
ATOM 6355 C CA . ILE C 1 179 ? 25.604 41.723 18.540 1.00 78.30 159 ILE C CA 1
ATOM 6356 C C . ILE C 1 179 ? 25.291 42.279 17.157 1.00 80.42 159 ILE C C 1
ATOM 6357 O O . ILE C 1 179 ? 24.148 42.652 16.860 1.00 81.55 159 ILE C O 1
ATOM 6362 N N . ASP C 1 180 ? 26.300 42.328 16.284 1.00 77.54 160 ASP C N 1
ATOM 6363 C CA . ASP C 1 180 ? 26.096 42.840 14.935 1.00 78.93 160 ASP C CA 1
ATOM 6364 C C . ASP C 1 180 ? 25.095 41.997 14.165 1.00 79.50 160 ASP C C 1
ATOM 6365 O O . ASP C 1 180 ? 24.408 42.513 13.278 1.00 82.69 160 ASP C O 1
ATOM 6370 N N . SER C 1 181 ? 25.004 40.704 14.485 1.00 81.13 161 SER C N 1
ATOM 6371 C CA . SER C 1 181 ? 24.078 39.814 13.791 1.00 84.01 161 SER C CA 1
ATOM 6372 C C . SER C 1 181 ? 22.651 40.348 13.795 1.00 86.94 161 SER C C 1
ATOM 6373 O O . SER C 1 181 ? 21.875 40.052 12.880 1.00 92.72 161 SER C O 1
ATOM 6376 N N . ASN C 1 182 ? 22.283 41.135 14.810 1.00 88.77 162 ASN C N 1
ATOM 6377 C CA . ASN C 1 182 ? 20.923 41.659 14.883 1.00 83.20 162 ASN C CA 1
ATOM 6378 C C . ASN C 1 182 ? 20.650 42.659 13.767 1.00 84.09 162 ASN C C 1
ATOM 6379 O O . ASN C 1 182 ? 19.653 42.536 13.047 1.00 84.11 162 ASN C O 1
ATOM 6384 N N . TYR C 1 183 ? 21.517 43.663 13.608 1.00 83.11 163 TYR C N 1
ATOM 6385 C CA . TYR C 1 183 ? 21.275 44.634 12.546 1.00 81.70 163 TYR C CA 1
ATOM 6386 C C . TYR C 1 183 ? 21.512 44.025 11.169 1.00 82.69 163 TYR C C 1
ATOM 6387 O O . TYR C 1 183 ? 20.850 44.419 10.201 1.00 86.06 163 TYR C O 1
ATOM 6396 N N . ILE C 1 184 ? 22.443 43.075 11.053 1.00 81.52 164 ILE C N 1
ATOM 6397 C CA . ILE C 1 184 ? 22.683 42.444 9.758 1.00 87.71 164 ILE C CA 1
ATOM 6398 C C . ILE C 1 184 ? 21.432 41.722 9.276 1.00 86.57 164 ILE C C 1
ATOM 6399 O O . ILE C 1 184 ? 21.085 41.772 8.089 1.00 80.88 164 ILE C O 1
ATOM 6404 N N . THR C 1 185 ? 20.727 41.058 10.186 1.00 88.88 165 THR C N 1
ATOM 6405 C CA . THR C 1 185 ? 19.488 40.377 9.840 1.00 90.58 165 THR C CA 1
ATOM 6406 C C . THR C 1 185 ? 18.300 41.328 9.725 1.00 84.63 165 THR C C 1
ATOM 6407 O O . THR C 1 185 ? 17.173 40.857 9.533 1.00 85.44 165 THR C O 1
ATOM 6411 N N . MET C 1 186 ? 18.532 42.642 9.833 1.00 85.20 166 MET C N 1
ATOM 6412 C CA . MET C 1 186 ? 17.495 43.666 9.654 1.00 86.70 166 MET C CA 1
ATOM 6413 C C . MET C 1 186 ? 16.450 43.625 10.771 1.00 85.04 166 MET C C 1
ATOM 6414 O O . MET C 1 186 ? 15.264 43.849 10.528 1.00 84.67 166 MET C O 1
ATOM 6419 N N . ASP C 1 187 ? 16.885 43.354 12.003 1.00 82.68 167 ASP C N 1
ATOM 6420 C CA . ASP C 1 187 ? 15.974 43.233 13.146 1.00 87.57 167 ASP C CA 1
ATOM 6421 C C . ASP C 1 187 ? 16.068 44.489 14.012 1.00 89.46 167 ASP C C 1
ATOM 6422 O O . ASP C 1 187 ? 16.886 44.566 14.929 1.00 91.55 167 ASP C O 1
ATOM 6427 N N . ARG C 1 188 ? 15.203 45.474 13.734 1.00 97.15 168 ARG C N 1
ATOM 6428 C CA . ARG C 1 188 ? 15.208 46.703 14.524 1.00 89.10 168 ARG C CA 1
ATOM 6429 C C . ARG C 1 188 ? 14.901 46.419 15.988 1.00 95.23 168 ARG C C 1
ATOM 6430 O O . ARG C 1 188 ? 15.525 46.996 16.886 1.00 95.12 168 ARG C O 1
ATOM 6438 N N . SER C 1 189 ? 13.952 45.517 16.246 1.00 91.48 169 SER C N 1
ATOM 6439 C CA . SER C 1 189 ? 13.559 45.223 17.619 1.00 89.87 169 SER C CA 1
ATOM 6440 C C . SER C 1 189 ? 14.654 44.461 18.361 1.00 89.09 169 SER C C 1
ATOM 6441 O O . SER C 1 189 ? 14.935 44.752 19.531 1.00 88.34 169 SER C O 1
ATOM 6444 N N . ALA C 1 190 ? 15.280 43.480 17.703 1.00 87.81 170 ALA C N 1
ATOM 6445 C CA . ALA C 1 190 ? 16.354 42.729 18.345 1.00 87.70 170 ALA C CA 1
ATOM 6446 C C . ALA C 1 190 ? 17.595 43.586 18.545 1.00 89.76 170 ALA C C 1
ATOM 6447 O O . ALA C 1 190 ? 18.319 43.404 19.530 1.00 88.69 170 ALA C O 1
ATOM 6449 N N . ALA C 1 191 ? 17.873 44.498 17.609 1.00 88.08 171 ALA C N 1
ATOM 6450 C CA . ALA C 1 191 ? 18.989 45.419 17.786 1.00 84.39 171 ALA C CA 1
ATOM 6451 C C . ALA C 1 191 ? 18.735 46.369 18.950 1.00 85.91 171 ALA C C 1
ATOM 6452 O O . ALA C 1 191 ? 19.653 46.688 19.714 1.00 83.19 171 ALA C O 1
ATOM 6454 N N . GLU C 1 192 ? 17.492 46.827 19.103 1.00 87.16 172 GLU C N 1
ATOM 6455 C CA . GLU C 1 192 ? 17.161 47.690 20.230 1.00 84.46 172 GLU C CA 1
ATOM 6456 C C . GLU C 1 192 ? 17.202 46.921 21.542 1.00 85.96 172 GLU C C 1
ATOM 6457 O O . GLU C 1 192 ? 17.743 47.414 22.539 1.00 87.09 172 GLU C O 1
ATOM 6463 N N . LYS C 1 193 ? 16.659 45.700 21.556 1.00 92.72 173 LYS C N 1
ATOM 6464 C CA . LYS C 1 193 ? 16.656 44.907 22.781 1.00 92.97 173 LYS C CA 1
ATOM 6465 C C . LYS C 1 193 ? 18.072 44.555 23.214 1.00 92.28 173 LYS C C 1
ATOM 6466 O O . LYS C 1 193 ? 18.320 44.324 24.405 1.00 95.20 173 LYS C O 1
ATOM 6472 N N . ALA C 1 194 ? 19.016 44.529 22.268 1.00 88.84 174 ALA C N 1
ATOM 6473 C CA . ALA C 1 194 ? 20.401 44.235 22.615 1.00 86.32 174 ALA C CA 1
ATOM 6474 C C . ALA C 1 194 ? 20.936 45.205 23.657 1.00 86.71 174 ALA C C 1
ATOM 6475 O O . ALA C 1 194 ? 21.796 44.834 24.462 1.00 89.75 174 ALA C O 1
ATOM 6477 N N . VAL C 1 195 ? 20.416 46.436 23.683 1.00 88.06 175 VAL C N 1
ATOM 6478 C CA . VAL C 1 195 ? 20.847 47.394 24.695 1.00 86.37 175 VAL C CA 1
ATOM 6479 C C . VAL C 1 195 ? 20.428 46.918 26.078 1.00 91.11 175 VAL C C 1
ATOM 6480 O O . VAL C 1 195 ? 21.203 46.997 27.039 1.00 90.07 175 VAL C O 1
ATOM 6484 N N . GLU C 1 196 ? 19.203 46.403 26.199 1.00 103.27 176 GLU C N 1
ATOM 6485 C CA . GLU C 1 196 ? 18.749 45.869 27.477 1.00 102.84 176 GLU C CA 1
ATOM 6486 C C . GLU C 1 196 ? 19.560 44.645 27.884 1.00 97.46 176 GLU C C 1
ATOM 6487 O O . GLU C 1 196 ? 19.893 44.480 29.064 1.00 103.59 176 GLU C O 1
ATOM 6493 N N . LEU C 1 197 ? 19.899 43.783 26.923 1.00 91.81 177 LEU C N 1
ATOM 6494 C CA . LEU C 1 197 ? 20.648 42.574 27.253 1.00 92.36 177 LEU C CA 1
ATOM 6495 C C . LEU C 1 197 ? 22.067 42.894 27.704 1.00 91.32 177 LEU C C 1
ATOM 6496 O O . LEU C 1 197 ? 22.579 42.271 28.641 1.00 94.20 177 LEU C O 1
ATOM 6501 N N . VAL C 1 198 ? 22.724 43.849 27.045 1.00 87.91 178 VAL C N 1
ATOM 6502 C CA . VAL C 1 198 ? 24.058 44.258 27.476 1.00 87.75 178 VAL C CA 1
ATOM 6503 C C . VAL C 1 198 ? 23.993 44.926 28.845 1.00 88.30 178 VAL C C 1
ATOM 6504 O O . VAL C 1 198 ? 24.887 44.748 29.685 1.00 85.38 178 VAL C O 1
ATOM 6508 N N . LEU C 1 199 ? 22.930 45.696 29.095 1.00 86.51 179 LEU C N 1
ATOM 6509 C CA . LEU C 1 199 ? 22.784 46.385 30.372 1.00 86.97 179 LEU C CA 1
ATOM 6510 C C . LEU C 1 199 ? 22.549 45.404 31.514 1.00 92.01 179 LEU C C 1
ATOM 6511 O O . LEU C 1 199 ? 23.023 45.624 32.635 1.00 91.43 179 LEU C O 1
ATOM 6516 N N . ASN C 1 200 ? 21.824 44.315 31.251 1.00 93.05 180 ASN C N 1
ATOM 6517 C CA . ASN C 1 200 ? 21.296 43.468 32.312 1.00 96.45 180 ASN C CA 1
ATOM 6518 C C . ASN C 1 200 ? 21.972 42.107 32.411 1.00 98.82 180 ASN C C 1
ATOM 6519 O O . ASN C 1 200 ? 21.589 41.308 33.272 1.00 104.37 180 ASN C O 1
ATOM 6524 N N . ARG C 1 201 ? 22.971 41.818 31.576 1.00 104.33 181 ARG C N 1
ATOM 6525 C CA . ARG C 1 201 ? 23.630 40.518 31.608 1.00 101.79 181 ARG C CA 1
ATOM 6526 C C . ARG C 1 201 ? 25.130 40.681 31.407 1.00 109.53 181 ARG C C 1
ATOM 6527 O O . ARG C 1 201 ? 25.563 41.529 30.610 1.00 115.81 181 ARG C O 1
ATOM 6535 N N . PRO C 1 202 ? 25.942 39.895 32.114 1.00 106.63 182 PRO C N 1
ATOM 6536 C CA . PRO C 1 202 ? 27.389 39.911 31.867 1.00 105.45 182 PRO C CA 1
ATOM 6537 C C . PRO C 1 202 ? 27.709 39.536 30.428 1.00 98.60 182 PRO C C 1
ATOM 6538 O O . PRO C 1 202 ? 27.030 38.712 29.813 1.00 98.89 182 PRO C O 1
ATOM 6542 N N . LEU C 1 203 ? 28.768 40.150 29.894 1.00 94.59 183 LEU C N 1
ATOM 6543 C CA . LEU C 1 203 ? 29.145 39.883 28.508 1.00 96.01 183 LEU C CA 1
ATOM 6544 C C . LEU C 1 203 ? 29.414 38.403 28.272 1.00 94.71 183 LEU C C 1
ATOM 6545 O O . LEU C 1 203 ? 28.999 37.845 27.250 1.00 94.44 183 LEU C O 1
ATOM 6550 N N . LYS C 1 204 ? 30.085 37.743 29.215 1.00 97.18 184 LYS C N 1
ATOM 6551 C CA . LYS C 1 204 ? 30.408 36.333 29.033 1.00 102.82 184 LYS C CA 1
ATOM 6552 C C . LYS C 1 204 ? 29.154 35.463 28.991 1.00 103.98 184 LYS C C 1
ATOM 6553 O O . LYS C 1 204 ? 29.187 34.378 28.399 1.00 98.49 184 LYS C O 1
ATOM 6559 N N . GLU C 1 205 ? 28.049 35.928 29.586 1.00 106.29 185 GLU C N 1
ATOM 6560 C CA . GLU C 1 205 ? 26.761 35.262 29.412 1.00 104.34 185 GLU C CA 1
ATOM 6561 C C . GLU C 1 205 ? 26.246 35.419 27.989 1.00 98.66 185 GLU C C 1
ATOM 6562 O O . GLU C 1 205 ? 25.692 34.474 27.414 1.00 96.65 185 GLU C O 1
ATOM 6568 N N . LEU C 1 206 ? 26.385 36.618 27.421 1.00 96.77 186 LEU C N 1
ATOM 6569 C CA . LEU C 1 206 ? 25.869 36.880 26.085 1.00 94.64 186 LEU C CA 1
ATOM 6570 C C . LEU C 1 206 ? 26.594 36.064 25.023 1.00 95.88 186 LEU C C 1
ATOM 6571 O O . LEU C 1 206 ? 26.052 35.867 23.929 1.00 95.06 186 LEU C O 1
ATOM 6576 N N . LEU C 1 207 ? 27.797 35.570 25.331 1.00 95.70 187 LEU C N 1
ATOM 6577 C CA . LEU C 1 207 ? 28.494 34.661 24.430 1.00 96.03 187 LEU C CA 1
ATOM 6578 C C . LEU C 1 207 ? 27.734 33.358 24.226 1.00 99.80 187 LEU C C 1
ATOM 6579 O O . LEU C 1 207 ? 28.019 32.628 23.270 1.00 97.48 187 LEU C O 1
ATOM 6584 N N . GLU C 1 208 ? 26.791 33.043 25.114 1.00 103.88 188 GLU C N 1
ATOM 6585 C CA . GLU C 1 208 ? 25.964 31.848 25.025 1.00 102.31 188 GLU C CA 1
ATOM 6586 C C . GLU C 1 208 ? 24.560 32.123 24.499 1.00 106.26 188 GLU C C 1
ATOM 6587 O O . GLU C 1 208 ? 23.812 31.169 24.261 1.00 112.16 188 GLU C O 1
ATOM 6593 N N . TYR C 1 209 ? 24.179 33.392 24.346 1.00 104.90 189 TYR C N 1
ATOM 6594 C CA . TYR C 1 209 ? 22.816 33.777 23.988 1.00 105.65 189 TYR C CA 1
ATOM 6595 C C . TYR C 1 209 ? 22.363 33.144 22.675 1.00 108.42 189 TYR C C 1
ATOM 6596 O O . TYR C 1 209 ? 22.835 33.527 21.600 1.00 104.58 189 TYR C O 1
ATOM 6605 N N . GLU C 1 210 ? 21.421 32.198 22.759 1.00 123.83 190 GLU C N 1
ATOM 6606 C CA . GLU C 1 210 ? 21.028 31.429 21.580 1.00 119.40 190 GLU C CA 1
ATOM 6607 C C . GLU C 1 210 ? 20.425 32.270 20.461 1.00 114.35 190 GLU C C 1
ATOM 6608 O O . GLU C 1 210 ? 20.765 32.012 19.292 1.00 114.97 190 GLU C O 1
ATOM 6614 N N . PRO C 1 211 ? 19.539 33.245 20.713 1.00 101.29 191 PRO C N 1
ATOM 6615 C CA . PRO C 1 211 ? 18.988 34.011 19.582 1.00 97.96 191 PRO C CA 1
ATOM 6616 C C . PRO C 1 211 ? 20.055 34.672 18.733 1.00 100.44 191 PRO C C 1
ATOM 6617 O O . PRO C 1 211 ? 19.954 34.658 17.501 1.00 101.80 191 PRO C O 1
ATOM 6621 N N . TRP C 1 212 ? 21.090 35.235 19.357 1.00 100.57 192 TRP C N 1
ATOM 6622 C CA . TRP C 1 212 ? 22.177 35.818 18.578 1.00 96.99 192 TRP C CA 1
ATOM 6623 C C . TRP C 1 212 ? 22.948 34.743 17.826 1.00 97.57 192 TRP C C 1
ATOM 6624 O O . TRP C 1 212 ? 23.297 34.932 16.656 1.00 96.81 192 TRP C O 1
ATOM 6635 N N . ILE C 1 213 ? 23.212 33.608 18.478 1.00 101.64 193 ILE C N 1
ATOM 6636 C CA . ILE C 1 213 ? 23.951 32.526 17.832 1.00 102.18 193 ILE C CA 1
ATOM 6637 C C . ILE C 1 213 ? 23.222 32.053 16.581 1.00 103.79 193 ILE C C 1
ATOM 6638 O O . ILE C 1 213 ? 23.843 31.803 15.541 1.00 106.57 193 ILE C O 1
ATOM 6643 N N . LYS C 1 214 ? 21.896 31.922 16.662 1.00 102.84 194 LYS C N 1
ATOM 6644 C CA . LYS C 1 214 ? 21.130 31.461 15.510 1.00 99.20 194 LYS C CA 1
ATOM 6645 C C . LYS C 1 214 ? 21.237 32.434 14.342 1.00 100.40 194 LYS C C 1
ATOM 6646 O O . LYS C 1 214 ? 21.333 32.014 13.183 1.00 105.62 194 LYS C O 1
ATOM 6652 N N . ASN C 1 215 ? 21.259 33.737 14.628 1.00 100.53 195 ASN C N 1
ATOM 6653 C CA . ASN C 1 215 ? 21.417 34.726 13.566 1.00 97.21 195 ASN C CA 1
ATOM 6654 C C . ASN C 1 215 ? 22.770 34.602 12.882 1.00 100.83 195 ASN C C 1
ATOM 6655 O O . ASN C 1 215 ? 22.861 34.671 11.651 1.00 104.06 195 ASN C O 1
ATOM 6660 N N . LEU C 1 216 ? 23.834 34.416 13.666 1.00 105.17 196 LEU C N 1
ATOM 6661 C CA . LEU C 1 216 ? 25.188 34.492 13.125 1.00 107.70 196 LEU C CA 1
ATOM 6662 C C . LEU C 1 216 ? 25.497 33.307 12.217 1.00 109.64 196 LEU C C 1
ATOM 6663 O O . LEU C 1 216 ? 26.219 33.455 11.224 1.00 110.59 196 LEU C O 1
ATOM 6668 N N . GLU C 1 217 ? 24.980 32.121 12.552 1.00 109.75 197 GLU C N 1
ATOM 6669 C CA . GLU C 1 217 ? 25.196 30.949 11.706 1.00 115.46 197 GLU C CA 1
ATOM 6670 C C . GLU C 1 217 ? 24.682 31.187 10.291 1.00 114.11 197 GLU C C 1
ATOM 6671 O O . GLU C 1 217 ? 25.348 30.838 9.309 1.00 113.49 197 GLU C O 1
ATOM 6677 N N . GLU C 1 218 ? 23.501 31.791 10.168 1.00 119.24 198 GLU C N 1
ATOM 6678 C CA . GLU C 1 218 ? 22.916 32.063 8.862 1.00 116.86 198 GLU C CA 1
ATOM 6679 C C . GLU C 1 218 ? 23.661 33.160 8.111 1.00 111.57 198 GLU C C 1
ATOM 6680 O O . GLU C 1 218 ? 23.644 33.173 6.875 1.00 109.21 198 GLU C O 1
ATOM 6686 N N . ILE C 1 219 ? 24.342 34.053 8.830 1.00 110.25 199 ILE C N 1
ATOM 6687 C CA . ILE C 1 219 ? 25.009 35.187 8.199 1.00 107.80 199 ILE C CA 1
ATOM 6688 C C . ILE C 1 219 ? 26.355 34.769 7.619 1.00 109.18 199 ILE C C 1
ATOM 6689 O O . ILE C 1 219 ? 26.721 35.182 6.514 1.00 105.46 199 ILE C O 1
ATOM 6694 N N . GLU C 1 220 ? 27.119 33.953 8.351 1.00 122.92 200 GLU C N 1
ATOM 6695 C CA . GLU C 1 220 ? 28.393 33.475 7.820 1.00 118.58 200 GLU C CA 1
ATOM 6696 C C . GLU C 1 220 ? 28.181 32.641 6.564 1.00 111.23 200 GLU C C 1
ATOM 6697 O O . GLU C 1 220 ? 28.959 32.736 5.609 1.00 108.49 200 GLU C O 1
ATOM 6703 N N . ARG C 1 221 ? 27.121 31.827 6.545 1.00 113.42 201 ARG C N 1
ATOM 6704 C CA . ARG C 1 221 ? 26.846 30.984 5.385 1.00 115.47 201 ARG C CA 1
ATOM 6705 C C . ARG C 1 221 ? 26.601 31.822 4.136 1.00 107.72 201 ARG C C 1
ATOM 6706 O O . ARG C 1 221 ? 27.093 31.492 3.051 1.00 105.79 201 ARG C O 1
ATOM 6714 N N . THR C 1 222 ? 25.864 32.923 4.271 1.00 109.42 202 THR C N 1
ATOM 6715 C CA . THR C 1 222 ? 25.585 33.770 3.119 1.00 107.03 202 THR C CA 1
ATOM 6716 C C . THR C 1 222 ? 26.755 34.686 2.773 1.00 101.22 202 THR C C 1
ATOM 6717 O O . THR C 1 222 ? 26.827 35.170 1.640 1.00 93.16 202 THR C O 1
ATOM 6721 N N . ILE C 1 223 ? 27.662 34.947 3.718 1.00 105.88 203 ILE C N 1
ATOM 6722 C CA . ILE C 1 223 ? 28.829 35.771 3.410 1.00 103.77 203 ILE C CA 1
ATOM 6723 C C . ILE C 1 223 ? 29.816 35.003 2.532 1.00 106.79 203 ILE C C 1
ATOM 6724 O O . ILE C 1 223 ? 30.434 35.575 1.626 1.00 103.19 203 ILE C O 1
ATOM 6729 N N . LYS C 1 224 ? 29.978 33.699 2.780 1.00 119.27 204 LYS C N 1
ATOM 6730 C CA . LYS C 1 224 ? 30.865 32.890 1.946 1.00 117.62 204 LYS C CA 1
ATOM 6731 C C . LYS C 1 224 ? 30.451 32.925 0.482 1.00 115.16 204 LYS C C 1
ATOM 6732 O O . LYS C 1 224 ? 31.311 32.886 -0.405 1.00 119.08 204 LYS C O 1
ATOM 6738 N N . ASP C 1 225 ? 29.146 32.985 0.210 1.00 108.58 205 ASP C N 1
ATOM 6739 C CA . ASP C 1 225 ? 28.677 33.044 -1.170 1.00 107.14 205 ASP C CA 1
ATOM 6740 C C . ASP C 1 225 ? 29.140 34.326 -1.855 1.00 102.65 205 ASP C C 1
ATOM 6741 O O . ASP C 1 225 ? 29.635 34.292 -2.987 1.00 101.36 205 ASP C O 1
ATOM 6746 N N . VAL C 1 226 ? 28.993 35.469 -1.178 1.00 103.03 206 VAL C N 1
ATOM 6747 C CA . VAL C 1 226 ? 29.375 36.747 -1.775 1.00 98.00 206 VAL C CA 1
ATOM 6748 C C . VAL C 1 226 ? 30.878 36.816 -1.996 1.00 98.94 206 VAL C C 1
ATOM 6749 O O . VAL C 1 226 ? 31.343 37.326 -3.022 1.00 96.82 206 VAL C O 1
ATOM 6753 N N . LEU C 1 227 ? 31.658 36.294 -1.047 1.00 103.12 207 LEU C N 1
ATOM 6754 C CA . LEU C 1 227 ? 33.111 36.272 -1.177 1.00 100.37 207 LEU C CA 1
ATOM 6755 C C . LEU C 1 227 ? 33.576 35.375 -2.319 1.00 101.07 207 LEU C C 1
ATOM 6756 O O . LEU C 1 227 ? 34.709 35.528 -2.790 1.00 99.55 207 LEU C O 1
ATOM 6761 N N . SER C 1 228 ? 32.728 34.448 -2.774 1.00 101.82 208 SER C N 1
ATOM 6762 C CA . SER C 1 228 ? 33.108 33.566 -3.871 1.00 104.04 208 SER C CA 1
ATOM 6763 C C . SER C 1 228 ? 33.201 34.319 -5.191 1.00 103.39 208 SER C C 1
ATOM 6764 O O . SER C 1 228 ? 34.066 34.012 -6.020 1.00 105.10 208 SER C O 1
ATOM 6767 N N . GLY C 1 229 ? 32.349 35.319 -5.391 1.00 100.65 209 GLY C N 1
ATOM 6768 C CA . GLY C 1 229 ? 32.333 36.051 -6.639 1.00 101.94 209 GLY C CA 1
ATOM 6769 C C . GLY C 1 229 ? 32.994 37.409 -6.554 1.00 99.21 209 GLY C C 1
ATOM 6770 O O . GLY C 1 229 ? 32.354 38.427 -6.833 1.00 106.60 209 GLY C O 1
ATOM 6771 N N . ILE C 1 230 ? 34.265 37.451 -6.159 1.00 97.50 210 ILE C N 1
ATOM 6772 C CA . ILE C 1 230 ? 34.989 38.713 -6.071 1.00 98.82 210 ILE C CA 1
ATOM 6773 C C . ILE C 1 230 ? 36.053 38.744 -7.155 1.00 103.47 210 ILE C C 1
ATOM 6774 O O . ILE C 1 230 ? 36.610 37.711 -7.546 1.00 106.20 210 ILE C O 1
ATOM 6779 N N . GLU C 1 231 ? 36.340 39.949 -7.638 1.00 99.71 211 GLU C N 1
ATOM 6780 C CA . GLU C 1 231 ? 37.398 40.157 -8.610 1.00 100.51 211 GLU C CA 1
ATOM 6781 C C . GLU C 1 231 ? 38.301 41.271 -8.102 1.00 100.11 211 GLU C C 1
ATOM 6782 O O . GLU C 1 231 ? 37.974 41.967 -7.138 1.00 107.28 211 GLU C O 1
ATOM 6788 N N . VAL C 1 232 ? 39.428 41.474 -8.785 1.00 98.83 212 VAL C N 1
ATOM 6789 C CA . VAL C 1 232 ? 40.496 42.304 -8.240 1.00 96.87 212 VAL C CA 1
ATOM 6790 C C . VAL C 1 232 ? 41.237 43.008 -9.368 1.00 99.82 212 VAL C C 1
ATOM 6791 O O . VAL C 1 232 ? 41.418 42.463 -10.461 1.00 104.41 212 VAL C O 1
ATOM 6795 N N . LYS C 1 233 ? 41.668 44.236 -9.085 1.00 99.59 213 LYS C N 1
ATOM 6796 C CA . LYS C 1 233 ? 42.457 45.045 -10.005 1.00 107.09 213 LYS C CA 1
ATOM 6797 C C . LYS C 1 233 ? 43.262 46.036 -9.179 1.00 108.97 213 LYS C C 1
ATOM 6798 O O . LYS C 1 233 ? 42.708 46.679 -8.283 1.00 111.96 213 LYS C O 1
ATOM 6804 N N . ASN C 1 234 ? 44.559 46.155 -9.474 1.00 108.44 214 ASN C N 1
ATOM 6805 C CA . ASN C 1 234 ? 45.443 47.083 -8.762 1.00 110.66 214 ASN C CA 1
ATOM 6806 C C . ASN C 1 234 ? 45.415 46.845 -7.252 1.00 104.07 214 ASN C C 1
ATOM 6807 O O . ASN C 1 234 ? 45.542 47.785 -6.462 1.00 101.87 214 ASN C O 1
ATOM 6812 N N . ASP C 1 235 ? 45.230 45.585 -6.854 1.00 101.65 215 ASP C N 1
ATOM 6813 C CA . ASP C 1 235 ? 45.105 45.176 -5.452 1.00 96.46 215 ASP C CA 1
ATOM 6814 C C . ASP C 1 235 ? 43.905 45.836 -4.773 1.00 93.85 215 ASP C C 1
ATOM 6815 O O . ASP C 1 235 ? 43.890 46.025 -3.553 1.00 90.72 215 ASP C O 1
ATOM 6820 N N . ILE C 1 236 ? 42.881 46.162 -5.562 1.00 97.99 216 ILE C N 1
ATOM 6821 C CA . ILE C 1 236 ? 41.604 46.668 -5.066 1.00 94.16 216 ILE C CA 1
ATOM 6822 C C . ILE C 1 236 ? 40.543 45.622 -5.370 1.00 90.40 216 ILE C C 1
ATOM 6823 O O . ILE C 1 236 ? 40.389 45.202 -6.523 1.00 92.27 216 ILE C O 1
ATOM 6828 N N . ALA C 1 237 ? 39.818 45.200 -4.341 1.00 85.79 217 ALA C N 1
ATOM 6829 C CA . ALA C 1 237 ? 38.794 44.179 -4.489 1.00 84.59 217 ALA C CA 1
ATOM 6830 C C . ALA C 1 237 ? 37.484 44.825 -4.915 1.00 83.81 217 ALA C C 1
ATOM 6831 O O . ALA C 1 237 ? 37.020 45.776 -4.278 1.00 80.96 217 ALA C O 1
ATOM 6833 N N . PHE C 1 238 ? 36.901 44.315 -6.002 1.00 84.17 218 PHE C N 1
ATOM 6834 C CA . PHE C 1 238 ? 35.591 44.742 -6.489 1.00 83.34 218 PHE C CA 1
ATOM 6835 C C . PHE C 1 238 ? 34.602 43.607 -6.258 1.00 81.02 218 PHE C C 1
ATOM 6836 O O . PHE C 1 238 ? 34.694 42.556 -6.902 1.00 83.59 218 PHE C O 1
ATOM 6844 N N . ILE C 1 239 ? 33.657 43.821 -5.347 1.00 75.89 219 ILE C N 1
ATOM 6845 C CA . ILE C 1 239 ? 32.727 42.787 -4.912 1.00 77.61 219 ILE C CA 1
ATOM 6846 C C . ILE C 1 239 ? 31.323 43.287 -5.202 1.00 80.16 219 ILE C C 1
ATOM 6847 O O . ILE C 1 239 ? 30.880 44.287 -4.621 1.00 78.36 219 ILE C O 1
ATOM 6852 N N . GLU C 1 240 ? 30.623 42.599 -6.098 1.00 89.49 220 GLU C N 1
ATOM 6853 C CA . GLU C 1 240 ? 29.270 42.959 -6.495 1.00 82.40 220 GLU C CA 1
ATOM 6854 C C . GLU C 1 240 ? 28.329 41.833 -6.092 1.00 81.29 220 GLU C C 1
ATOM 6855 O O . GLU C 1 240 ? 28.633 40.658 -6.323 1.00 84.85 220 GLU C O 1
ATOM 6861 N N . TYR C 1 241 ? 27.194 42.191 -5.494 1.00 80.99 221 TYR C N 1
ATOM 6862 C CA . TYR C 1 241 ? 26.236 41.202 -5.014 1.00 79.24 221 TYR C CA 1
ATOM 6863 C C . TYR C 1 241 ? 24.876 41.871 -4.840 1.00 76.38 221 TYR C C 1
ATOM 6864 O O . TYR C 1 241 ? 24.740 43.093 -4.955 1.00 75.54 221 TYR C O 1
ATOM 6873 N N . SER C 1 242 ? 23.868 41.049 -4.542 1.00 77.47 222 SER C N 1
ATOM 6874 C CA . SER C 1 242 ? 22.510 41.521 -4.279 1.00 80.49 222 SER C CA 1
ATOM 6875 C C . SER C 1 242 ? 21.924 40.740 -3.113 1.00 78.89 222 SER C C 1
ATOM 6876 O O . SER C 1 242 ? 21.870 39.507 -3.155 1.00 81.02 222 SER C O 1
ATOM 6879 N N . SER C 1 243 ? 21.457 41.454 -2.092 1.00 85.04 223 SER C N 1
ATOM 6880 C CA . SER C 1 243 ? 20.974 40.803 -0.882 1.00 85.18 223 SER C CA 1
ATOM 6881 C C . SER C 1 243 ? 20.213 41.781 0.008 1.00 81.41 223 SER C C 1
ATOM 6882 O O . SER C 1 243 ? 20.529 42.977 0.038 1.00 81.00 223 SER C O 1
ATOM 6885 N N . PRO C 1 244 ? 19.222 41.303 0.766 1.00 80.43 224 PRO C N 1
ATOM 6886 C CA . PRO C 1 244 ? 18.546 42.157 1.747 1.00 81.84 224 PRO C CA 1
ATOM 6887 C C . PRO C 1 244 ? 19.219 42.226 3.111 1.00 82.71 224 PRO C C 1
ATOM 6888 O O . PRO C 1 244 ? 18.754 42.994 3.964 1.00 85.40 224 PRO C O 1
ATOM 6892 N N . PHE C 1 245 ? 20.258 41.433 3.357 1.00 77.88 225 PHE C N 1
ATOM 6893 C CA . PHE C 1 245 ? 21.036 41.561 4.582 1.00 79.80 225 PHE C CA 1
ATOM 6894 C C . PHE C 1 245 ? 21.982 42.755 4.492 1.00 82.64 225 PHE C C 1
ATOM 6895 O O . PHE C 1 245 ? 22.511 43.077 3.425 1.00 83.10 225 PHE C O 1
ATOM 6903 N N . ASN C 1 246 ? 22.204 43.415 5.628 1.00 81.58 226 ASN C N 1
ATOM 6904 C CA . ASN C 1 246 ? 23.160 44.521 5.659 1.00 80.99 226 ASN C CA 1
ATOM 6905 C C . ASN C 1 246 ? 24.564 43.997 5.967 1.00 83.92 226 ASN C C 1
ATOM 6906 O O . ASN C 1 246 ? 25.204 44.351 6.957 1.00 93.56 226 ASN C O 1
ATOM 6911 N N . ILE C 1 247 ? 25.045 43.145 5.056 1.00 81.69 227 ILE C N 1
ATOM 6912 C CA . ILE C 1 247 ? 26.367 42.549 5.185 1.00 78.91 227 ILE C CA 1
ATOM 6913 C C . ILE C 1 247 ? 27.446 43.381 4.516 1.00 77.89 227 ILE C C 1
ATOM 6914 O O . ILE C 1 247 ? 28.632 43.043 4.637 1.00 76.79 227 ILE C O 1
ATOM 6919 N N . ILE C 1 248 ? 27.077 44.470 3.829 1.00 78.07 228 ILE C N 1
ATOM 6920 C CA . ILE C 1 248 ? 28.048 45.222 3.038 1.00 76.32 228 ILE C CA 1
ATOM 6921 C C . ILE C 1 248 ? 29.167 45.753 3.923 1.00 78.65 228 ILE C C 1
ATOM 6922 O O . ILE C 1 248 ? 30.320 45.852 3.486 1.00 80.93 228 ILE C O 1
ATOM 6927 N N . SER C 1 249 ? 28.814 45.980 5.193 1.00 87.72 229 SER C N 1
ATOM 6928 C CA . SER C 1 249 ? 29.682 46.531 6.263 1.00 85.64 229 SER C CA 1
ATOM 6929 C C . SER C 1 249 ? 30.838 45.537 6.384 1.00 90.27 229 SER C C 1
ATOM 6930 O O . SER C 1 249 ? 31.995 45.918 6.117 1.00 87.00 229 SER C O 1
ATOM 6933 N N . LYS C 1 250 ? 30.504 44.309 6.779 1.00 79.42 230 LYS C N 1
ATOM 6934 C CA . LYS C 1 250 ? 31.457 43.227 7.010 1.00 76.15 230 LYS C CA 1
ATOM 6935 C C . LYS C 1 250 ? 32.244 42.776 5.789 1.00 74.57 230 LYS C C 1
ATOM 6936 O O . LYS C 1 250 ? 33.400 42.363 5.918 1.00 74.62 230 LYS C O 1
ATOM 6942 N N . ILE C 1 251 ? 31.629 42.818 4.607 1.00 77.57 231 ILE C N 1
ATOM 6943 C CA . ILE C 1 251 ? 32.324 42.415 3.389 1.00 72.87 231 ILE C CA 1
ATOM 6944 C C . ILE C 1 251 ? 33.489 43.351 3.107 1.00 75.78 231 ILE C C 1
ATOM 6945 O O . ILE C 1 251 ? 34.601 42.904 2.799 1.00 77.59 231 ILE C O 1
ATOM 6950 N N . ALA C 1 252 ? 33.260 44.662 3.232 1.00 77.01 232 ALA C N 1
ATOM 6951 C CA . ALA C 1 252 ? 34.324 45.629 2.984 1.00 81.76 232 ALA C CA 1
ATOM 6952 C C . ALA C 1 252 ? 35.495 45.413 3.929 1.00 86.92 232 ALA C C 1
ATOM 6953 O O . ALA C 1 252 ? 36.657 45.503 3.517 1.00 86.62 232 ALA C O 1
ATOM 6955 N N . ARG C 1 253 ? 35.207 45.117 5.199 1.00 80.62 233 ARG C N 1
ATOM 6956 C CA . ARG C 1 253 ? 36.269 44.831 6.160 1.00 75.88 233 ARG C CA 1
ATOM 6957 C C . ARG C 1 253 ? 36.974 43.523 5.822 1.00 75.83 233 ARG C C 1
ATOM 6958 O O . ARG C 1 253 ? 38.206 43.467 5.792 1.00 77.45 233 ARG C O 1
ATOM 6966 N N . LYS C 1 254 ? 36.207 42.463 5.541 1.00 74.93 234 LYS C N 1
ATOM 6967 C CA . LYS C 1 254 ? 36.813 41.174 5.212 1.00 77.60 234 LYS C CA 1
ATOM 6968 C C . LYS C 1 254 ? 37.757 41.278 4.018 1.00 80.76 234 LYS C C 1
ATOM 6969 O O . LYS C 1 254 ? 38.826 40.654 4.005 1.00 81.44 234 LYS C O 1
ATOM 6975 N N . ALA C 1 255 ? 37.400 42.084 3.017 1.00 79.21 235 ALA C N 1
ATOM 6976 C CA . ALA C 1 255 ? 38.241 42.185 1.829 1.00 76.30 235 ALA C CA 1
ATOM 6977 C C . ALA C 1 255 ? 39.542 42.911 2.134 1.00 80.22 235 ALA C C 1
ATOM 6978 O O . ALA C 1 255 ? 40.592 42.574 1.579 1.00 80.76 235 ALA C O 1
ATOM 6980 N N . VAL C 1 256 ? 39.494 43.907 3.010 1.00 78.72 236 VAL C N 1
ATOM 6981 C CA . VAL C 1 256 ? 40.680 44.694 3.332 1.00 79.71 236 VAL C CA 1
ATOM 6982 C C . VAL C 1 256 ? 41.386 44.162 4.576 1.00 78.36 236 VAL C C 1
ATOM 6983 O O . VAL C 1 256 ? 42.607 43.978 4.574 1.00 81.22 236 VAL C O 1
ATOM 6987 N N . TRP C 1 257 ? 40.637 43.895 5.650 1.00 77.03 237 TRP C N 1
ATOM 6988 C CA . TRP C 1 257 ? 41.259 43.557 6.929 1.00 76.32 237 TRP C CA 1
ATOM 6989 C C . TRP C 1 257 ? 41.779 42.122 6.960 1.00 82.67 237 TRP C C 1
ATOM 6990 O O . TRP C 1 257 ? 42.872 41.868 7.480 1.00 84.44 237 TRP C O 1
ATOM 7001 N N . GLU C 1 258 ? 41.015 41.169 6.419 1.00 85.43 238 GLU C N 1
ATOM 7002 C CA . GLU C 1 258 ? 41.377 39.755 6.484 1.00 86.17 238 GLU C CA 1
ATOM 7003 C C . GLU C 1 258 ? 42.070 39.261 5.222 1.00 87.89 238 GLU C C 1
ATOM 7004 O O . GLU C 1 258 ? 43.140 38.650 5.299 1.00 96.29 238 GLU C O 1
ATOM 7010 N N . MET C 1 259 ? 41.462 39.480 4.059 1.00 83.35 239 MET C N 1
ATOM 7011 C CA . MET C 1 259 ? 42.074 39.019 2.823 1.00 90.92 239 MET C CA 1
ATOM 7012 C C . MET C 1 259 ? 43.282 39.857 2.412 1.00 84.91 239 MET C C 1
ATOM 7013 O O . MET C 1 259 ? 44.091 39.387 1.603 1.00 85.86 239 MET C O 1
ATOM 7018 N N . GLY C 1 260 ? 43.447 41.053 2.978 1.00 82.54 240 GLY C N 1
ATOM 7019 C CA . GLY C 1 260 ? 44.655 41.839 2.812 1.00 85.75 240 GLY C CA 1
ATOM 7020 C C . GLY C 1 260 ? 44.733 42.730 1.592 1.00 89.30 240 GLY C C 1
ATOM 7021 O O . GLY C 1 260 ? 45.826 43.207 1.270 1.00 94.49 240 GLY C O 1
ATOM 7022 N N . TYR C 1 261 ? 43.623 42.974 0.900 1.00 88.95 241 TYR C N 1
ATOM 7023 C CA . TYR C 1 261 ? 43.646 43.872 -0.248 1.00 86.87 241 TYR C CA 1
ATOM 7024 C C . TYR C 1 261 ? 43.770 45.326 0.203 1.00 86.75 241 TYR C C 1
ATOM 7025 O O . TYR C 1 261 ? 43.363 45.695 1.308 1.00 84.46 241 TYR C O 1
ATOM 7034 N N . ASN C 1 262 ? 44.372 46.154 -0.660 1.00 90.31 242 ASN C N 1
ATOM 7035 C CA . ASN C 1 262 ? 44.597 47.555 -0.305 1.00 101.11 242 ASN C CA 1
ATOM 7036 C C . ASN C 1 262 ? 43.297 48.351 -0.273 1.00 100.25 242 ASN C C 1
ATOM 7037 O O . ASN C 1 262 ? 43.206 49.358 0.442 1.00 95.30 242 ASN C O 1
ATOM 7042 N N . GLY C 1 263 ? 42.291 47.926 -1.036 1.00 92.53 243 GLY C N 1
ATOM 7043 C CA . GLY C 1 263 ? 41.016 48.617 -1.056 1.00 85.30 243 GLY C CA 1
ATOM 7044 C C . GLY C 1 263 ? 39.904 47.673 -1.451 1.00 79.05 243 GLY C C 1
ATOM 7045 O O . GLY C 1 263 ? 40.130 46.650 -2.104 1.00 81.42 243 GLY C O 1
ATOM 7046 N N . ALA C 1 264 ? 38.691 48.026 -1.036 1.00 77.70 244 ALA C N 1
ATOM 7047 C CA . ALA C 1 264 ? 37.505 47.238 -1.345 1.00 77.54 244 ALA C CA 1
ATOM 7048 C C . ALA C 1 264 ? 36.381 48.158 -1.799 1.00 74.27 244 ALA C C 1
ATOM 7049 O O . ALA C 1 264 ? 36.029 49.111 -1.096 1.00 79.89 244 ALA C O 1
ATOM 7051 N N . VAL C 1 265 ? 35.829 47.881 -2.975 1.00 73.16 245 VAL C N 1
ATOM 7052 C CA . VAL C 1 265 ? 34.614 48.531 -3.447 1.00 70.48 245 VAL C CA 1
ATOM 7053 C C . VAL C 1 265 ? 33.520 47.469 -3.453 1.00 71.06 245 VAL C C 1
ATOM 7054 O O . VAL C 1 265 ? 33.518 46.566 -4.300 1.00 73.48 245 VAL C O 1
ATOM 7058 N N . VAL C 1 266 ? 32.579 47.584 -2.523 1.00 68.80 246 VAL C N 1
ATOM 7059 C CA . VAL C 1 266 ? 31.519 46.602 -2.333 1.00 69.21 246 VAL C CA 1
ATOM 7060 C C . VAL C 1 266 ? 30.211 47.240 -2.766 1.00 71.57 246 VAL C C 1
ATOM 7061 O O . VAL C 1 266 ? 29.879 48.346 -2.320 1.00 72.50 246 VAL C O 1
ATOM 7065 N N . LEU C 1 267 ? 29.466 46.544 -3.622 1.00 71.13 247 LEU C N 1
ATOM 7066 C CA . LEU C 1 267 ? 28.217 47.054 -4.177 1.00 70.01 247 LEU C CA 1
ATOM 7067 C C . LEU C 1 267 ? 27.097 46.056 -3.921 1.00 70.17 247 LEU C C 1
ATOM 7068 O O . LEU C 1 267 ? 27.189 44.897 -4.335 1.00 75.80 247 LEU C O 1
ATOM 7073 N N . ASN C 1 268 ? 26.043 46.508 -3.251 1.00 72.60 248 ASN C N 1
ATOM 7074 C CA . ASN C 1 268 ? 24.825 45.725 -3.060 1.00 74.65 248 ASN C CA 1
ATOM 7075 C C . ASN C 1 268 ? 23.729 46.346 -3.915 1.00 74.78 248 ASN C C 1
ATOM 7076 O O . ASN C 1 268 ? 23.295 47.475 -3.658 1.00 73.86 248 ASN C O 1
ATOM 7081 N N . ARG C 1 269 ? 23.288 45.601 -4.933 1.00 77.58 249 ARG C N 1
ATOM 7082 C CA . ARG C 1 269 ? 22.424 46.163 -5.964 1.00 78.52 249 ARG C CA 1
ATOM 7083 C C . ARG C 1 269 ? 20.950 46.188 -5.586 1.00 79.88 249 ARG C C 1
ATOM 7084 O O . ARG C 1 269 ? 20.202 46.987 -6.151 1.00 80.20 249 ARG C O 1
ATOM 7092 N N . SER C 1 270 ? 20.508 45.352 -4.651 1.00 81.11 250 SER C N 1
ATOM 7093 C CA . SER C 1 270 ? 19.089 45.252 -4.343 1.00 84.55 250 SER C CA 1
ATOM 7094 C C . SER C 1 270 ? 18.904 45.212 -2.827 1.00 87.33 250 SER C C 1
ATOM 7095 O O . SER C 1 270 ? 18.409 44.247 -2.249 1.00 95.99 250 SER C O 1
ATOM 7098 N N . PHE C 1 271 ? 19.372 46.263 -2.158 1.00 82.21 251 PHE C N 1
ATOM 7099 C CA . PHE C 1 271 ? 19.107 46.443 -0.732 1.00 84.36 251 PHE C CA 1
ATOM 7100 C C . PHE C 1 271 ? 17.783 47.180 -0.572 1.00 83.62 251 PHE C C 1
ATOM 7101 O O . PHE C 1 271 ? 17.730 48.411 -0.527 1.00 81.86 251 PHE C O 1
ATOM 7109 N N . HIS C 1 272 ? 16.703 46.403 -0.498 1.00 88.52 252 HIS C N 1
ATOM 7110 C CA . HIS C 1 272 ? 15.354 46.892 -0.207 1.00 95.13 252 HIS C CA 1
ATOM 7111 C C . HIS C 1 272 ? 14.978 48.064 -1.116 1.00 94.36 252 HIS C C 1
ATOM 7112 O O . HIS C 1 272 ? 14.739 49.191 -0.673 1.00 85.45 252 HIS C O 1
ATOM 7119 N N . GLU C 1 273 ? 14.910 47.756 -2.414 1.00 93.61 253 GLU C N 1
ATOM 7120 C CA . GLU C 1 273 ? 14.530 48.697 -3.467 1.00 91.21 253 GLU C CA 1
ATOM 7121 C C . GLU C 1 273 ? 15.498 49.873 -3.578 1.00 84.14 253 GLU C C 1
ATOM 7122 O O . GLU C 1 273 ? 15.186 50.884 -4.216 1.00 82.63 253 GLU C O 1
ATOM 7128 N N . LYS C 1 274 ? 16.692 49.744 -3.007 1.00 85.62 254 LYS C N 1
ATOM 7129 C CA . LYS C 1 274 ? 17.725 50.762 -3.115 1.00 81.53 254 LYS C CA 1
ATOM 7130 C C . LYS C 1 274 ? 19.075 50.087 -3.283 1.00 78.81 254 LYS C C 1
ATOM 7131 O O . LYS C 1 274 ? 19.233 48.892 -3.020 1.00 78.85 254 LYS C O 1
ATOM 7137 N N . ALA C 1 275 ? 20.039 50.862 -3.766 1.00 76.27 255 ALA C N 1
ATOM 7138 C CA . ALA C 1 275 ? 21.401 50.381 -3.905 1.00 74.59 255 ALA C CA 1
ATOM 7139 C C . ALA C 1 275 ? 22.220 50.742 -2.669 1.00 75.65 255 ALA C C 1
ATOM 7140 O O . ALA C 1 275 ? 21.806 51.530 -1.813 1.00 75.73 255 ALA C O 1
ATOM 7142 N N . GLN C 1 276 ? 23.432 50.205 -2.618 1.00 75.14 256 GLN C N 1
ATOM 7143 C CA . GLN C 1 276 ? 24.232 50.276 -1.402 1.00 70.11 256 GLN C CA 1
ATOM 7144 C C . GLN C 1 276 ? 25.673 50.009 -1.799 1.00 70.44 256 GLN C C 1
ATOM 7145 O O . GLN C 1 276 ? 25.988 48.924 -2.302 1.00 68.27 256 GLN C O 1
ATOM 7151 N N . LEU C 1 277 ? 26.538 51.000 -1.613 1.00 70.42 257 LEU C N 1
ATOM 7152 C CA . LEU C 1 277 ? 27.931 50.865 -2.002 1.00 69.29 257 LEU C CA 1
ATOM 7153 C C . LEU C 1 277 ? 28.831 51.272 -0.850 1.00 70.64 257 LEU C C 1
ATOM 7154 O O . LEU C 1 277 ? 28.552 52.245 -0.143 1.00 75.66 257 LEU C O 1
ATOM 7159 N N . TYR C 1 278 ? 29.920 50.529 -0.681 1.00 69.97 258 TYR C N 1
ATOM 7160 C CA . TYR C 1 278 ? 30.898 50.779 0.365 1.00 70.14 258 TYR C CA 1
ATOM 7161 C C . TYR C 1 278 ? 32.282 50.795 -0.256 1.00 68.26 258 TYR C C 1
ATOM 7162 O O . TYR C 1 278 ? 32.595 49.974 -1.122 1.00 70.45 258 TYR C O 1
ATOM 7171 N N . PHE C 1 279 ? 33.099 51.747 0.172 1.00 70.41 259 PHE C N 1
ATOM 7172 C CA . PHE C 1 279 ? 34.459 51.909 -0.328 1.00 72.74 259 PHE C CA 1
ATOM 7173 C C . PHE C 1 279 ? 35.395 52.027 0.869 1.00 78.56 259 PHE C C 1
ATOM 7174 O O . PHE C 1 279 ? 35.459 53.080 1.510 1.00 83.26 259 PHE C O 1
ATOM 7182 N N . ARG C 1 280 ? 36.122 50.955 1.169 1.00 80.39 260 ARG C N 1
ATOM 7183 C CA . ARG C 1 280 ? 37.058 50.937 2.284 1.00 83.41 260 ARG C CA 1
ATOM 7184 C C . ARG C 1 280 ? 38.474 50.753 1.750 1.00 82.62 260 ARG C C 1
ATOM 7185 O O . ARG C 1 280 ? 38.702 49.973 0.818 1.00 79.52 260 ARG C O 1
ATOM 7193 N N . ILE C 1 281 ? 39.421 51.495 2.319 1.00 88.32 261 ILE C N 1
ATOM 7194 C CA . ILE C 1 281 ? 40.820 51.374 1.938 1.00 89.78 261 ILE C CA 1
ATOM 7195 C C . ILE C 1 281 ? 41.644 51.008 3.164 1.00 93.80 261 ILE C C 1
ATOM 7196 O O . ILE C 1 281 ? 41.208 51.153 4.310 1.00 94.03 261 ILE C O 1
ATOM 7201 N N . SER C 1 282 ? 42.863 50.550 2.905 1.00 92.89 262 SER C N 1
ATOM 7202 C CA . SER C 1 282 ? 43.836 50.272 3.946 1.00 97.75 262 SER C CA 1
ATOM 7203 C C . SER C 1 282 ? 44.615 51.532 4.287 1.00 102.64 262 SER C C 1
ATOM 7204 O O . SER C 1 282 ? 44.695 52.464 3.480 1.00 105.07 262 SER C O 1
ATOM 7207 N N . PRO C 1 283 ? 45.200 51.592 5.483 1.00 103.63 263 PRO C N 1
ATOM 7208 C CA . PRO C 1 283 ? 46.043 52.749 5.831 1.00 107.10 263 PRO C CA 1
ATOM 7209 C C . PRO C 1 283 ? 47.155 53.030 4.830 1.00 110.25 263 PRO C C 1
ATOM 7210 O O . PRO C 1 283 ? 47.598 54.180 4.721 1.00 110.99 263 PRO C O 1
ATOM 7214 N N . ASP C 1 284 ? 47.613 52.018 4.088 1.00 110.36 264 ASP C N 1
ATOM 7215 C CA . ASP C 1 284 ? 48.610 52.256 3.048 1.00 115.11 264 ASP C CA 1
ATOM 7216 C C . ASP C 1 284 ? 48.102 53.261 2.023 1.00 112.86 264 ASP C C 1
ATOM 7217 O O . ASP C 1 284 ? 48.843 54.153 1.592 1.00 116.55 264 ASP C O 1
ATOM 7222 N N . LEU C 1 285 ? 46.844 53.127 1.615 1.00 110.67 265 LEU C N 1
ATOM 7223 C CA . LEU C 1 285 ? 46.226 54.034 0.661 1.00 113.60 265 LEU C CA 1
ATOM 7224 C C . LEU C 1 285 ? 45.554 55.226 1.330 1.00 113.61 265 LEU C C 1
ATOM 7225 O O . LEU C 1 285 ? 44.912 56.023 0.640 1.00 117.60 265 LEU C O 1
ATOM 7230 N N . LYS C 1 286 ? 45.686 55.367 2.653 1.00 113.30 266 LYS C N 1
ATOM 7231 C CA . LYS C 1 286 ? 44.951 56.411 3.363 1.00 112.87 266 LYS C CA 1
ATOM 7232 C C . LYS C 1 286 ? 45.440 57.808 2.988 1.00 117.58 266 LYS C C 1
ATOM 7233 O O . LYS C 1 286 ? 44.673 58.774 3.075 1.00 115.84 266 LYS C O 1
ATOM 7239 N N . GLU C 1 287 ? 46.697 57.936 2.566 1.00 123.93 267 GLU C N 1
ATOM 7240 C CA . GLU C 1 287 ? 47.219 59.225 2.126 1.00 125.60 267 GLU C CA 1
ATOM 7241 C C . GLU C 1 287 ? 46.939 59.488 0.654 1.00 121.84 267 GLU C C 1
ATOM 7242 O O . GLU C 1 287 ? 46.606 60.617 0.278 1.00 122.88 267 GLU C O 1
ATOM 7248 N N . LYS C 1 288 ? 47.092 58.464 -0.187 1.00 126.77 268 LYS C N 1
ATOM 7249 C CA . LYS C 1 288 ? 46.908 58.634 -1.624 1.00 127.40 268 LYS C CA 1
ATOM 7250 C C . LYS C 1 288 ? 45.459 58.937 -1.987 1.00 117.30 268 LYS C C 1
ATOM 7251 O O . LYS C 1 288 ? 45.203 59.575 -3.014 1.00 128.78 268 LYS C O 1
ATOM 7257 N N . ILE C 1 289 ? 44.504 58.516 -1.164 1.00 113.68 269 ILE C N 1
ATOM 7258 C CA . ILE C 1 289 ? 43.084 58.693 -1.447 1.00 107.76 269 ILE C CA 1
ATOM 7259 C C . ILE C 1 289 ? 42.496 59.679 -0.451 1.00 105.82 269 ILE C C 1
ATOM 7260 O O . ILE C 1 289 ? 42.724 59.566 0.760 1.00 104.14 269 ILE C O 1
ATOM 7265 N N . ASP C 1 290 ? 41.756 60.660 -0.966 1.00 104.04 270 ASP C N 1
ATOM 7266 C CA . ASP C 1 290 ? 41.023 61.599 -0.122 1.00 94.56 270 ASP C CA 1
ATOM 7267 C C . ASP C 1 290 ? 39.612 61.063 0.057 1.00 90.89 270 ASP C C 1
ATOM 7268 O O . ASP C 1 290 ? 38.706 61.362 -0.719 1.00 89.76 270 ASP C O 1
ATOM 7273 N N . MET C 1 291 ? 39.417 60.285 1.121 1.00 90.17 271 MET C N 1
ATOM 7274 C CA . MET C 1 291 ? 38.097 59.726 1.377 1.00 88.57 271 MET C CA 1
ATOM 7275 C C . MET C 1 291 ? 37.105 60.805 1.782 1.00 87.20 271 MET C C 1
ATOM 7276 O O . MET C 1 291 ? 35.903 60.666 1.527 1.00 88.35 271 MET C O 1
ATOM 7281 N N . GLU C 1 292 ? 37.588 61.891 2.387 1.00 91.45 272 GLU C N 1
ATOM 7282 C CA . GLU C 1 292 ? 36.701 62.974 2.798 1.00 92.94 272 GLU C CA 1
ATOM 7283 C C . GLU C 1 292 ? 36.131 63.711 1.593 1.00 85.41 272 GLU C C 1
ATOM 7284 O O . GLU C 1 292 ? 34.929 63.992 1.537 1.00 83.57 272 GLU C O 1
ATOM 7290 N N . GLY C 1 293 ? 36.985 64.052 0.627 1.00 86.53 273 GLY C N 1
ATOM 7291 C CA . GLY C 1 293 ? 36.501 64.719 -0.568 1.00 85.49 273 GLY C CA 1
ATOM 7292 C C . GLY C 1 293 ? 35.486 63.888 -1.326 1.00 85.54 273 GLY C C 1
ATOM 7293 O O . GLY C 1 293 ? 34.474 64.407 -1.808 1.00 84.09 273 GLY C O 1
ATOM 7294 N N . ILE C 1 294 ? 35.736 62.583 -1.435 1.00 85.54 274 ILE C N 1
ATOM 7295 C CA . ILE C 1 294 ? 34.795 61.726 -2.140 1.00 83.49 274 ILE C CA 1
ATOM 7296 C C . ILE C 1 294 ? 33.448 61.740 -1.434 1.00 83.42 274 ILE C C 1
ATOM 7297 O O . ILE C 1 294 ? 32.398 61.677 -2.085 1.00 86.05 274 ILE C O 1
ATOM 7302 N N . ILE C 1 295 ? 33.447 61.882 -0.107 1.00 79.34 275 ILE C N 1
ATOM 7303 C CA . ILE C 1 295 ? 32.185 62.004 0.615 1.00 77.70 275 ILE C CA 1
ATOM 7304 C C . ILE C 1 295 ? 31.486 63.299 0.223 1.00 82.29 275 ILE C C 1
ATOM 7305 O O . ILE C 1 295 ? 30.311 63.296 -0.161 1.00 81.82 275 ILE C O 1
ATOM 7310 N N . GLN C 1 296 ? 32.212 64.420 0.299 1.00 84.71 276 GLN C N 1
ATOM 7311 C CA . GLN C 1 296 ? 31.649 65.727 -0.032 1.00 81.00 276 GLN C CA 1
ATOM 7312 C C . GLN C 1 296 ? 31.114 65.755 -1.456 1.00 82.89 276 GLN C C 1
ATOM 7313 O O . GLN C 1 296 ? 30.008 66.250 -1.704 1.00 85.19 276 GLN C O 1
ATOM 7319 N N . ILE C 1 297 ? 31.898 65.249 -2.412 1.00 80.78 277 ILE C N 1
ATOM 7320 C CA . ILE C 1 297 ? 31.434 65.204 -3.794 1.00 81.96 277 ILE C CA 1
ATOM 7321 C C . ILE C 1 297 ? 30.124 64.435 -3.882 1.00 80.32 277 ILE C C 1
ATOM 7322 O O . ILE C 1 297 ? 29.166 64.875 -4.531 1.00 81.08 277 ILE C O 1
ATOM 7327 N N . LEU C 1 298 ? 30.036 63.315 -3.172 1.00 77.10 278 LEU C N 1
ATOM 7328 C CA . LEU C 1 298 ? 28.816 62.522 -3.194 1.00 79.40 278 LEU C CA 1
ATOM 7329 C C . LEU C 1 298 ? 27.659 63.273 -2.559 1.00 78.66 278 LEU C C 1
ATOM 7330 O O . LEU C 1 298 ? 26.543 63.271 -3.091 1.00 80.56 278 LEU C O 1
ATOM 7335 N N . LYS C 1 299 ? 27.917 63.944 -1.439 1.00 80.09 279 LYS C N 1
ATOM 7336 C CA . LYS C 1 299 ? 26.869 64.693 -0.758 1.00 82.24 279 LYS C CA 1
ATOM 7337 C C . LYS C 1 299 ? 26.369 65.844 -1.621 1.00 80.48 279 LYS C C 1
ATOM 7338 O O . LYS C 1 299 ? 25.156 66.050 -1.755 1.00 82.44 279 LYS C O 1
ATOM 7344 N N . ASN C 1 300 ? 27.296 66.603 -2.214 1.00 79.79 280 ASN C N 1
ATOM 7345 C CA . ASN C 1 300 ? 26.927 67.691 -3.114 1.00 79.93 280 ASN C CA 1
ATOM 7346 C C . ASN C 1 300 ? 26.015 67.202 -4.228 1.00 82.25 280 ASN C C 1
ATOM 7347 O O . ASN C 1 300 ? 25.041 67.875 -4.587 1.00 83.95 280 ASN C O 1
ATOM 7352 N N . ARG C 1 301 ? 26.307 66.030 -4.777 1.00 85.15 281 ARG C N 1
ATOM 7353 C CA . ARG C 1 301 ? 25.505 65.385 -5.813 1.00 79.99 281 ARG C CA 1
ATOM 7354 C C . ARG C 1 301 ? 24.197 64.841 -5.294 1.00 81.64 281 ARG C C 1
ATOM 7355 O O . ARG C 1 301 ? 23.484 64.148 -6.034 1.00 88.62 281 ARG C O 1
ATOM 7363 N N . GLY C 1 302 ? 23.856 65.092 -4.035 1.00 81.02 282 GLY C N 1
ATOM 7364 C CA . GLY C 1 302 ? 22.583 64.654 -3.511 1.00 81.03 282 GLY C CA 1
ATOM 7365 C C . GLY C 1 302 ? 22.537 63.224 -3.036 1.00 82.57 282 GLY C C 1
ATOM 7366 O O . GLY C 1 302 ? 21.439 62.702 -2.815 1.00 83.59 282 GLY C O 1
ATOM 7367 N N . PHE C 1 303 ? 23.685 62.572 -2.884 1.00 88.70 283 PHE C N 1
ATOM 7368 C CA . PHE C 1 303 ? 23.754 61.201 -2.403 1.00 82.95 283 PHE C CA 1
ATOM 7369 C C . PHE C 1 303 ? 23.739 61.160 -0.884 1.00 86.00 283 PHE C C 1
ATOM 7370 O O . PHE C 1 303 ? 24.275 62.049 -0.217 1.00 93.72 283 PHE C O 1
ATOM 7378 N N . ASN C 1 304 ? 23.121 60.110 -0.339 1.00 82.36 284 ASN C N 1
ATOM 7379 C CA . ASN C 1 304 ? 23.162 59.853 1.102 1.00 79.36 284 ASN C CA 1
ATOM 7380 C C . ASN C 1 304 ? 24.440 59.072 1.393 1.00 77.16 284 ASN C C 1
ATOM 7381 O O . ASN C 1 304 ? 24.450 57.845 1.507 1.00 80.32 284 ASN C O 1
ATOM 7386 N N . ALA C 1 305 ? 25.545 59.809 1.490 1.00 78.98 285 ALA C N 1
ATOM 7387 C CA . ALA C 1 305 ? 26.868 59.233 1.679 1.00 79.85 285 ALA C CA 1
ATOM 7388 C C . ALA C 1 305 ? 27.498 59.748 2.969 1.00 76.02 285 ALA C C 1
ATOM 7389 O O . ALA C 1 305 ? 27.253 60.882 3.389 1.00 75.50 285 ALA C O 1
ATOM 7391 N N . GLY C 1 306 ? 28.294 58.890 3.608 1.00 77.71 286 GLY C N 1
ATOM 7392 C CA . GLY C 1 306 ? 29.085 59.272 4.765 1.00 83.56 286 GLY C CA 1
ATOM 7393 C C . GLY C 1 306 ? 30.195 58.272 5.005 1.00 78.37 286 GLY C C 1
ATOM 7394 O O . GLY C 1 306 ? 30.273 57.225 4.359 1.00 79.33 286 GLY C O 1
ATOM 7395 N N . GLY C 1 307 ? 31.054 58.598 5.963 1.00 82.28 287 GLY C N 1
ATOM 7396 C CA . GLY C 1 307 ? 32.086 57.656 6.347 1.00 87.10 287 GLY C CA 1
ATOM 7397 C C . GLY C 1 307 ? 33.187 58.245 7.204 1.00 92.65 287 GLY C C 1
ATOM 7398 O O . GLY C 1 307 ? 32.950 59.103 8.062 1.00 96.83 287 GLY C O 1
ATOM 7399 N N . LYS C 1 308 ? 34.404 57.759 6.987 1.00 89.91 288 LYS C N 1
ATOM 7400 C CA . LYS C 1 308 ? 35.567 58.186 7.748 1.00 92.64 288 LYS C CA 1
ATOM 7401 C C . LYS C 1 308 ? 36.705 58.441 6.771 1.00 97.71 288 LYS C C 1
ATOM 7402 O O . LYS C 1 308 ? 36.481 58.502 5.556 1.00 98.90 288 LYS C O 1
ATOM 7408 N N . SER C 1 309 ? 37.929 58.561 7.280 1.00 98.78 289 SER C N 1
ATOM 7409 C CA . SER C 1 309 ? 39.090 58.791 6.430 1.00 101.19 289 SER C CA 1
ATOM 7410 C C . SER C 1 309 ? 39.566 57.532 5.718 1.00 100.69 289 SER C C 1
ATOM 7411 O O . SER C 1 309 ? 40.500 57.612 4.911 1.00 101.06 289 SER C O 1
ATOM 7414 N N . GLU C 1 310 ? 38.947 56.381 5.984 1.00 99.76 290 GLU C N 1
ATOM 7415 C CA . GLU C 1 310 ? 39.341 55.134 5.344 1.00 108.48 290 GLU C CA 1
ATOM 7416 C C . GLU C 1 310 ? 38.167 54.305 4.841 1.00 105.99 290 GLU C C 1
ATOM 7417 O O . GLU C 1 310 ? 38.394 53.214 4.305 1.00 99.78 290 GLU C O 1
ATOM 7423 N N . VAL C 1 311 ? 36.934 54.784 4.977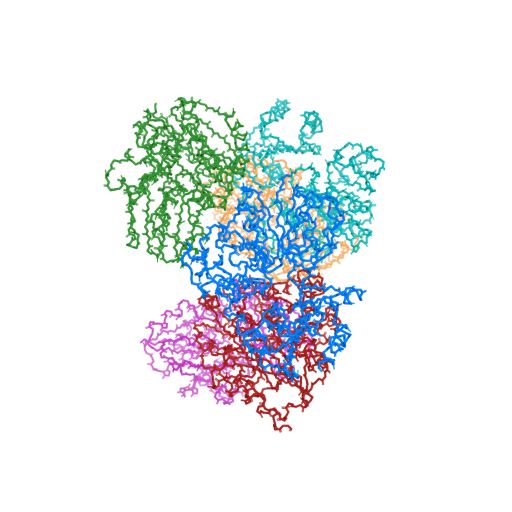 1.00 94.88 291 VAL C N 1
ATOM 7424 C CA . VAL C 1 311 ? 35.761 54.008 4.597 1.00 89.57 291 VAL C CA 1
ATOM 7425 C C . VAL C 1 311 ? 34.683 54.961 4.104 1.00 91.42 291 VAL C C 1
ATOM 7426 O O . VAL C 1 311 ? 34.527 56.074 4.619 1.00 96.68 291 VAL C O 1
ATOM 7430 N N . LEU C 1 312 ? 33.935 54.510 3.102 1.00 88.26 292 LEU C N 1
ATOM 7431 C CA . LEU C 1 312 ? 32.891 55.291 2.460 1.00 80.38 292 LEU C CA 1
ATOM 7432 C C . LEU C 1 312 ? 31.633 54.437 2.378 1.00 78.39 292 LEU C C 1
ATOM 7433 O O . LEU C 1 312 ? 31.704 53.262 2.006 1.00 84.39 292 LEU C O 1
ATOM 7438 N N . GLY C 1 313 ? 30.489 55.020 2.721 1.00 77.96 293 GLY C N 1
ATOM 7439 C CA . GLY C 1 313 ? 29.228 54.304 2.645 1.00 73.88 293 GLY C CA 1
ATOM 7440 C C . GLY C 1 313 ? 28.142 55.134 1.997 1.00 74.60 293 GLY C C 1
ATOM 7441 O O . GLY C 1 313 ? 27.981 56.309 2.336 1.00 75.74 293 GLY C O 1
ATOM 7442 N N . ILE C 1 314 ? 27.405 54.554 1.050 1.00 76.08 294 ILE C N 1
ATOM 7443 C CA . ILE C 1 314 ? 26.361 55.263 0.318 1.00 74.78 294 ILE C CA 1
ATOM 7444 C C . ILE C 1 314 ? 25.115 54.393 0.262 1.00 75.75 294 ILE C C 1
ATOM 7445 O O . ILE C 1 314 ? 25.208 53.172 0.090 1.00 78.79 294 ILE C O 1
ATOM 7450 N N . ILE C 1 315 ? 23.948 55.018 0.404 1.00 76.10 295 ILE C N 1
ATOM 7451 C CA . ILE C 1 315 ? 22.688 54.423 -0.030 1.00 84.55 295 ILE C CA 1
ATOM 7452 C C . ILE C 1 315 ? 22.023 55.377 -1.014 1.00 91.87 295 ILE C C 1
ATOM 7453 O O . ILE C 1 315 ? 22.023 56.597 -0.813 1.00 98.73 295 ILE C O 1
ATOM 7458 N N . PHE C 1 316 ? 21.480 54.823 -2.094 1.00 85.00 296 PHE C N 1
ATOM 7459 C CA . PHE C 1 316 ? 21.065 55.650 -3.219 1.00 85.30 296 PHE C CA 1
ATOM 7460 C C . PHE C 1 316 ? 20.097 54.859 -4.088 1.00 86.77 296 PHE C C 1
ATOM 7461 O O . PHE C 1 316 ? 19.782 53.699 -3.807 1.00 86.34 296 PHE C O 1
ATOM 7469 N N . GLU C 1 317 ? 19.596 55.516 -5.131 1.00 90.27 297 GLU C N 1
ATOM 7470 C CA . GLU C 1 317 ? 18.672 54.890 -6.067 1.00 94.30 297 GLU C CA 1
ATOM 7471 C C . GLU C 1 317 ? 19.419 53.975 -7.031 1.00 89.88 297 GLU C C 1
ATOM 7472 O O . GLU C 1 317 ? 20.548 54.262 -7.443 1.00 85.71 297 GLU C O 1
ATOM 7478 N N . LYS C 1 318 ? 18.761 52.870 -7.407 1.00 88.76 298 LYS C N 1
ATOM 7479 C CA . LYS C 1 318 ? 19.414 51.856 -8.233 1.00 82.75 298 LYS C CA 1
ATOM 7480 C C . LYS C 1 318 ? 19.896 52.430 -9.561 1.00 90.85 298 LYS C C 1
ATOM 7481 O O . LYS C 1 318 ? 20.931 51.997 -10.081 1.00 88.94 298 LYS C O 1
ATOM 7487 N N . ASN C 1 319 ? 19.166 53.394 -10.130 1.00 99.09 299 ASN C N 1
ATOM 7488 C CA . ASN C 1 319 ? 19.531 53.942 -11.434 1.00 96.40 299 ASN C CA 1
ATOM 7489 C C . ASN C 1 319 ? 20.781 54.816 -11.400 1.00 90.81 299 ASN C C 1
ATOM 7490 O O . ASN C 1 319 ? 21.284 55.181 -12.467 1.00 94.63 299 ASN C O 1
ATOM 7495 N N . ARG C 1 320 ? 21.299 55.163 -10.222 1.00 89.64 300 ARG C N 1
ATOM 7496 C CA . ARG C 1 320 ? 22.540 55.919 -10.127 1.00 83.26 300 ARG C CA 1
ATOM 7497 C C . ARG C 1 320 ? 23.729 55.022 -9.821 1.00 80.25 300 ARG C C 1
ATOM 7498 O O . ARG C 1 320 ? 24.758 55.513 -9.349 1.00 82.22 300 ARG C O 1
ATOM 7506 N N . ILE C 1 321 ? 23.611 53.718 -10.079 1.00 81.51 301 ILE C N 1
ATOM 7507 C CA . ILE C 1 321 ? 24.706 52.803 -9.767 1.00 78.82 301 ILE C CA 1
ATOM 7508 C C . ILE C 1 321 ? 25.909 53.089 -10.657 1.00 75.45 301 ILE C C 1
ATOM 7509 O O . ILE C 1 321 ? 27.048 53.155 -10.184 1.00 77.38 301 ILE C O 1
ATOM 7514 N N . ASP C 1 322 ? 25.677 53.259 -11.959 1.00 77.51 302 ASP C N 1
ATOM 7515 C CA . ASP C 1 322 ? 26.786 53.560 -12.856 1.00 77.39 302 ASP C CA 1
ATOM 7516 C C . ASP C 1 322 ? 27.419 54.901 -12.515 1.00 75.90 302 ASP C C 1
ATOM 7517 O O . ASP C 1 322 ? 28.648 55.041 -12.537 1.00 74.72 302 ASP C O 1
ATOM 7522 N N . GLU C 1 323 ? 26.590 55.897 -12.195 1.00 76.80 303 GLU C N 1
ATOM 7523 C CA . GLU C 1 323 ? 27.085 57.200 -11.762 1.00 75.47 303 GLU C CA 1
ATOM 7524 C C . GLU C 1 323 ? 28.056 57.069 -10.594 1.00 78.84 303 GLU C C 1
ATOM 7525 O O . GLU C 1 323 ? 29.171 57.600 -10.636 1.00 79.48 303 GLU C O 1
ATOM 7531 N N . VAL C 1 324 ? 27.642 56.357 -9.539 1.00 83.96 304 VAL C N 1
ATOM 7532 C CA . VAL C 1 324 ? 28.485 56.178 -8.357 1.00 79.05 304 VAL C CA 1
ATOM 7533 C C . VAL C 1 324 ? 29.777 55.462 -8.719 1.00 79.59 304 VAL C C 1
ATOM 7534 O O . VAL C 1 324 ? 30.863 55.827 -8.249 1.00 83.24 304 VAL C O 1
ATOM 7538 N N . LEU C 1 325 ? 29.678 54.415 -9.537 1.00 82.77 305 LEU C N 1
ATOM 7539 C CA . LEU C 1 325 ? 30.865 53.657 -9.906 1.00 79.84 305 LEU C CA 1
ATOM 7540 C C . LEU C 1 325 ? 31.841 54.518 -10.699 1.00 83.01 305 LEU C C 1
ATOM 7541 O O . LEU C 1 325 ? 33.054 54.474 -10.463 1.00 87.13 305 LEU C O 1
ATOM 7546 N N . GLY C 1 326 ? 31.322 55.349 -11.606 1.00 81.49 306 GLY C N 1
ATOM 7547 C CA . GLY C 1 326 ? 32.186 56.230 -12.377 1.00 83.12 306 GLY C CA 1
ATOM 7548 C C . GLY C 1 326 ? 32.955 57.203 -11.507 1.00 90.21 306 GLY C C 1
ATOM 7549 O O . GLY C 1 326 ? 34.121 57.508 -11.777 1.00 90.58 306 GLY C O 1
ATOM 7550 N N . ILE C 1 327 ? 32.308 57.715 -10.459 1.00 83.93 307 ILE C N 1
ATOM 7551 C CA . ILE C 1 327 ? 32.960 58.656 -9.552 1.00 89.44 307 ILE C CA 1
ATOM 7552 C C . ILE C 1 327 ? 34.122 57.986 -8.830 1.00 87.23 307 ILE C C 1
ATOM 7553 O O . ILE C 1 327 ? 35.200 58.573 -8.677 1.00 89.71 307 ILE C O 1
ATOM 7558 N N . ILE C 1 328 ? 33.926 56.748 -8.374 1.00 86.36 308 ILE C N 1
ATOM 7559 C CA . ILE C 1 328 ? 34.950 56.112 -7.553 1.00 88.76 308 ILE C CA 1
ATOM 7560 C C . ILE C 1 328 ? 36.056 55.527 -8.418 1.00 95.64 308 ILE C C 1
ATOM 7561 O O . ILE C 1 328 ? 37.242 55.663 -8.099 1.00 99.73 308 ILE C O 1
ATOM 7566 N N . ASN C 1 329 ? 35.703 54.896 -9.539 1.00 93.57 309 ASN C N 1
ATOM 7567 C CA . ASN C 1 329 ? 36.745 54.470 -10.464 1.00 98.08 309 ASN C CA 1
ATOM 7568 C C . ASN C 1 329 ? 37.568 55.650 -10.960 1.00 102.76 309 ASN C C 1
ATOM 7569 O O . ASN C 1 329 ? 38.732 55.466 -11.332 1.00 105.26 309 ASN C O 1
ATOM 7574 N N . GLY C 1 330 ? 37.004 56.856 -10.935 1.00 113.21 310 GLY C N 1
ATOM 7575 C CA . GLY C 1 330 ? 37.736 58.067 -11.248 1.00 117.68 310 GLY C CA 1
ATOM 7576 C C . GLY C 1 330 ? 38.956 58.272 -10.376 1.00 113.36 310 GLY C C 1
ATOM 7577 O O . GLY C 1 330 ? 40.073 58.391 -10.886 1.00 124.01 310 GLY C O 1
ATOM 7578 N N . TYR C 1 331 ? 38.753 58.324 -9.057 1.00 103.74 311 TYR C N 1
ATOM 7579 C CA . TYR C 1 331 ? 39.881 58.475 -8.144 1.00 106.81 311 TYR C CA 1
ATOM 7580 C C . TYR C 1 331 ? 40.819 57.277 -8.236 1.00 110.19 311 TYR C C 1
ATOM 7581 O O . TYR C 1 331 ? 42.045 57.429 -8.165 1.00 114.64 311 TYR C O 1
ATOM 7590 N N . LEU C 1 332 ? 40.261 56.078 -8.422 1.00 107.34 312 LEU C N 1
ATOM 7591 C CA . LEU C 1 332 ? 41.072 54.867 -8.488 1.00 109.46 312 LEU C CA 1
ATOM 7592 C C . LEU C 1 332 ? 41.966 54.820 -9.723 1.00 118.34 312 LEU C C 1
ATOM 7593 O O . LEU C 1 332 ? 42.932 54.047 -9.743 1.00 127.81 312 LEU C O 1
ATOM 7598 N N . ALA C 1 333 ? 41.679 55.633 -10.745 1.00 119.71 313 ALA C N 1
ATOM 7599 C CA . ALA C 1 333 ? 42.460 55.616 -11.975 1.00 118.01 313 ALA C CA 1
ATOM 7600 C C . ALA C 1 333 ? 43.796 56.332 -11.847 1.00 125.97 313 ALA C C 1
ATOM 7601 O O . ALA C 1 333 ? 44.690 56.097 -12.669 1.00 128.42 313 ALA C O 1
ATOM 7603 N N . SER C 1 334 ? 43.957 57.190 -10.841 1.00 126.89 314 SER C N 1
ATOM 7604 C CA . SER C 1 334 ? 45.193 57.932 -10.639 1.00 134.65 314 SER C CA 1
ATOM 7605 C C . SER C 1 334 ? 46.169 57.212 -9.710 1.00 152.01 314 SER C C 1
ATOM 7606 O O . SER C 1 334 ? 47.117 57.836 -9.220 1.00 162.71 314 SER C O 1
ATOM 7609 N N . LEU C 1 335 ? 45.965 55.921 -9.461 1.00 173.08 315 LEU C N 1
ATOM 7610 C CA . LEU C 1 335 ? 46.909 55.148 -8.660 1.00 164.97 315 LEU C CA 1
ATOM 7611 C C . LEU C 1 335 ? 48.049 54.626 -9.523 1.00 164.65 315 LEU C C 1
ATOM 7612 O O . LEU C 1 335 ? 47.987 54.654 -10.753 1.00 164.10 315 LEU C O 1
ATOM 7618 N N . HIS D 1 20 ? -8.334 66.637 0.961 1.00 130.05 0 HIS D N 1
ATOM 7619 C CA . HIS D 1 20 ? -8.325 67.986 1.517 1.00 129.47 0 HIS D CA 1
ATOM 7620 C C . HIS D 1 20 ? -9.643 68.292 2.206 1.00 118.23 0 HIS D C 1
ATOM 7621 O O . HIS D 1 20 ? -9.830 69.373 2.764 1.00 124.35 0 HIS D O 1
ATOM 7628 N N . MET D 1 21 ? -10.560 67.333 2.160 1.00 110.69 1 MET D N 1
ATOM 7629 C CA . MET D 1 21 ? -11.873 67.460 2.774 1.00 101.47 1 MET D CA 1
ATOM 7630 C C . MET D 1 21 ? -11.967 66.494 3.945 1.00 94.24 1 MET D C 1
ATOM 7631 O O . MET D 1 21 ? -11.750 65.289 3.777 1.00 93.46 1 MET D O 1
ATOM 7636 N N . LEU D 1 22 ? -12.304 67.020 5.121 1.00 90.95 2 LEU D N 1
ATOM 7637 C CA . LEU D 1 22 ? -12.387 66.227 6.342 1.00 87.64 2 LEU D CA 1
ATOM 7638 C C . LEU D 1 22 ? -13.842 65.961 6.702 1.00 84.74 2 LEU D C 1
ATOM 7639 O O . LEU D 1 22 ? -14.703 66.830 6.534 1.00 84.25 2 LEU D O 1
ATOM 7644 N N . VAL D 1 23 ? -14.113 64.753 7.189 1.00 82.79 3 VAL D N 1
ATOM 7645 C CA . VAL D 1 23 ? -15.462 64.332 7.555 1.00 77.50 3 VAL D CA 1
ATOM 7646 C C . VAL D 1 23 ? -15.386 63.707 8.942 1.00 74.46 3 VAL D C 1
ATOM 7647 O O . VAL D 1 23 ? -15.030 62.532 9.081 1.00 73.25 3 VAL D O 1
ATOM 7651 N N . ILE D 1 24 ? -15.715 64.482 9.967 1.00 74.74 4 ILE D N 1
ATOM 7652 C CA . ILE D 1 24 ? -15.845 63.975 11.329 1.00 74.94 4 ILE D CA 1
ATOM 7653 C C . ILE D 1 24 ? -17.270 63.468 11.518 1.00 74.02 4 ILE D C 1
ATOM 7654 O O . ILE D 1 24 ? -18.235 64.127 11.113 1.00 78.95 4 ILE D O 1
ATOM 7659 N N . HIS D 1 25 ? -17.416 62.295 12.132 1.00 70.60 5 HIS D N 1
ATOM 7660 C CA . HIS D 1 25 ? -18.726 61.669 12.234 1.00 68.81 5 HIS D CA 1
ATOM 7661 C C . HIS D 1 25 ? -18.791 60.802 13.484 1.00 67.38 5 HIS D C 1
ATOM 7662 O O . HIS D 1 25 ? -17.771 60.321 13.985 1.00 69.05 5 HIS D O 1
ATOM 7669 N N . HIS D 1 26 ? -20.017 60.617 13.981 1.00 69.22 6 HIS D N 1
ATOM 7670 C CA . HIS D 1 26 ? -20.293 59.724 15.099 1.00 71.07 6 HIS D CA 1
ATOM 7671 C C . HIS D 1 26 ? -19.806 58.314 14.785 1.00 69.85 6 HIS D C 1
ATOM 7672 O O . HIS D 1 26 ? -19.634 57.931 13.625 1.00 70.28 6 HIS D O 1
ATOM 7679 N N . TRP D 1 27 ? -19.621 57.525 15.841 1.00 69.86 7 TRP D N 1
ATOM 7680 C CA . TRP D 1 27 ? -18.981 56.222 15.737 1.00 67.09 7 TRP D CA 1
ATOM 7681 C C . TRP D 1 27 ? -19.976 55.079 15.587 1.00 68.69 7 TRP D C 1
ATOM 7682 O O . TRP D 1 27 ? -19.557 53.920 15.490 1.00 68.94 7 TRP D O 1
ATOM 7693 N N . ASP D 1 28 ? -21.275 55.367 15.567 1.00 70.08 8 ASP D N 1
ATOM 7694 C CA . ASP D 1 28 ? -22.284 54.328 15.459 1.00 69.65 8 ASP D CA 1
ATOM 7695 C C . ASP D 1 28 ? -22.746 54.216 14.011 1.00 64.48 8 ASP D C 1
ATOM 7696 O O . ASP D 1 28 ? -22.251 54.917 13.125 1.00 63.09 8 ASP D O 1
ATOM 7701 N N . THR D 1 29 ? -23.670 53.281 13.764 1.00 67.72 9 THR D N 1
ATOM 7702 C CA . THR D 1 29 ? -24.178 53.078 12.409 1.00 65.43 9 THR D CA 1
ATOM 7703 C C . THR D 1 29 ? -24.759 54.360 11.830 1.00 64.64 9 THR D C 1
ATOM 7704 O O . THR D 1 29 ? -24.542 54.669 10.653 1.00 63.89 9 THR D O 1
ATOM 7708 N N . ASP D 1 30 ? -25.483 55.133 12.644 1.00 66.16 10 ASP D N 1
ATOM 7709 C CA . ASP D 1 30 ? -26.070 56.369 12.135 1.00 66.18 10 ASP D CA 1
ATOM 7710 C C . ASP D 1 30 ? -24.995 57.326 11.636 1.00 66.58 10 ASP D C 1
ATOM 7711 O O . ASP D 1 30 ? -25.137 57.923 10.562 1.00 69.71 10 ASP D O 1
ATOM 7716 N N . GLY D 1 31 ? -23.892 57.457 12.375 1.00 70.73 11 GLY D N 1
ATOM 7717 C CA . GLY D 1 31 ? -22.848 58.369 11.949 1.00 65.42 11 GLY D CA 1
ATOM 7718 C C . GLY D 1 31 ? -22.005 57.847 10.807 1.00 64.73 11 GLY D C 1
ATOM 7719 O O . GLY D 1 31 ? -21.563 58.628 9.959 1.00 66.60 11 GLY D O 1
ATOM 7720 N N . ILE D 1 32 ? -21.793 56.530 10.747 1.00 65.84 12 ILE D N 1
ATOM 7721 C CA . ILE D 1 32 ? -20.986 55.951 9.677 1.00 69.62 12 ILE D CA 1
ATOM 7722 C C . ILE D 1 32 ? -21.735 55.991 8.349 1.00 64.45 12 ILE D C 1
ATOM 7723 O O . ILE D 1 32 ? -21.152 56.313 7.306 1.00 63.04 12 ILE D O 1
ATOM 7728 N N . THR D 1 33 ? -23.038 55.680 8.359 1.00 67.24 13 THR D N 1
ATOM 7729 C CA . THR D 1 33 ? -23.829 55.792 7.134 1.00 63.67 13 THR D CA 1
ATOM 7730 C C . THR D 1 33 ? -23.961 57.246 6.709 1.00 66.59 13 THR D C 1
ATOM 7731 O O . THR D 1 33 ? -23.957 57.551 5.512 1.00 64.26 13 THR D O 1
ATOM 7735 N N . SER D 1 34 ? -24.102 58.152 7.682 1.00 64.95 14 SER D N 1
ATOM 7736 C CA . SER D 1 34 ? -24.134 59.580 7.384 1.00 66.29 14 SER D CA 1
ATOM 7737 C C . SER D 1 34 ? -22.847 60.029 6.698 1.00 65.88 14 SER D C 1
ATOM 7738 O O . SER D 1 34 ? -22.881 60.834 5.758 1.00 64.79 14 SER D O 1
ATOM 7741 N N . ALA D 1 35 ? -21.703 59.510 7.152 1.00 64.84 15 ALA D N 1
ATOM 7742 C CA . ALA D 1 35 ? -20.431 59.855 6.532 1.00 63.79 15 ALA D CA 1
ATOM 7743 C C . ALA D 1 35 ? -20.364 59.339 5.103 1.00 63.30 15 ALA D C 1
ATOM 7744 O O . ALA D 1 35 ? -19.907 60.050 4.201 1.00 68.47 15 ALA D O 1
ATOM 7746 N N . ALA D 1 36 ? -20.803 58.098 4.876 1.00 69.05 16 ALA D N 1
ATOM 7747 C CA . ALA D 1 36 ? -20.788 57.556 3.522 1.00 67.16 16 ALA D CA 1
ATOM 7748 C C . ALA D 1 36 ? -21.704 58.354 2.603 1.00 68.49 16 ALA D C 1
ATOM 7749 O O . ALA D 1 36 ? -21.324 58.691 1.474 1.00 69.12 16 ALA D O 1
ATOM 7751 N N . LEU D 1 37 ? -22.904 58.691 3.083 1.00 67.33 17 LEU D N 1
ATOM 7752 C CA . LEU D 1 37 ? -23.827 59.500 2.292 1.00 66.64 17 LEU D CA 1
ATOM 7753 C C . LEU D 1 37 ? -23.203 60.834 1.903 1.00 69.18 17 LEU D C 1
ATOM 7754 O O . LEU D 1 37 ? -23.349 61.285 0.761 1.00 71.92 17 LEU D O 1
ATOM 7759 N N . THR D 1 38 ? -22.511 61.483 2.843 1.00 67.96 18 THR D N 1
ATOM 7760 C CA . THR D 1 38 ? -21.907 62.783 2.560 1.00 66.93 18 THR D CA 1
ATOM 7761 C C . THR D 1 38 ? -20.762 62.665 1.559 1.00 69.43 18 THR D C 1
ATOM 7762 O O . THR D 1 38 ? -20.634 63.496 0.649 1.00 68.93 18 THR D O 1
ATOM 7766 N N . ILE D 1 39 ? -19.928 61.633 1.699 1.00 70.59 19 ILE D N 1
ATOM 7767 C CA . ILE D 1 39 ? -18.780 61.486 0.811 1.00 76.89 19 ILE D CA 1
ATOM 7768 C C . ILE D 1 39 ? -19.245 61.247 -0.621 1.00 76.21 19 ILE D C 1
ATOM 7769 O O . ILE D 1 39 ? -18.695 61.818 -1.572 1.00 78.31 19 ILE D O 1
ATOM 7774 N N . LYS D 1 40 ? -20.288 60.432 -0.795 1.00 72.52 20 LYS D N 1
ATOM 7775 C CA . LYS D 1 40 ? -20.827 60.178 -2.128 1.00 70.09 20 LYS D CA 1
ATOM 7776 C C . LYS D 1 40 ? -21.549 61.402 -2.676 1.00 80.51 20 LYS D C 1
ATOM 7777 O O . LYS D 1 40 ? -21.401 61.743 -3.855 1.00 75.07 20 LYS D O 1
ATOM 7783 N N . ALA D 1 41 ? -22.350 62.067 -1.842 1.00 72.38 21 ALA D N 1
ATOM 7784 C CA . ALA D 1 41 ? -23.101 63.222 -2.316 1.00 75.46 21 ALA D CA 1
ATOM 7785 C C . ALA D 1 41 ? -22.176 64.333 -2.790 1.00 73.98 21 ALA D C 1
ATOM 7786 O O . ALA D 1 41 ? -22.521 65.078 -3.713 1.00 78.28 21 ALA D O 1
ATOM 7788 N N . LEU D 1 42 ? -20.998 64.445 -2.189 1.00 73.52 22 LEU D N 1
ATOM 7789 C CA . LEU D 1 42 ? -20.041 65.479 -2.547 1.00 76.43 22 LEU D CA 1
ATOM 7790 C C . LEU D 1 42 ? -19.122 65.068 -3.691 1.00 81.47 22 LEU D C 1
ATOM 7791 O O . LEU D 1 42 ? -18.310 65.887 -4.132 1.00 88.56 22 LEU D O 1
ATOM 7796 N N . GLY D 1 43 ? -19.221 63.830 -4.171 1.00 82.14 23 GLY D N 1
ATOM 7797 C CA . GLY D 1 43 ? -18.352 63.357 -5.241 1.00 86.59 23 GLY D CA 1
ATOM 7798 C C . GLY D 1 43 ? -16.882 63.362 -4.882 1.00 96.83 23 GLY D C 1
ATOM 7799 O O . GLY D 1 43 ? -16.033 63.634 -5.742 1.00 94.11 23 GLY D O 1
ATOM 7800 N N . LEU D 1 44 ? -16.560 63.066 -3.624 1.00 103.54 24 LEU D N 1
ATOM 7801 C CA . LEU D 1 44 ? -15.189 63.145 -3.139 1.00 105.22 24 LEU D CA 1
ATOM 7802 C C . LEU D 1 44 ? -14.371 61.950 -3.614 1.00 118.34 24 LEU D C 1
ATOM 7803 O O . LEU D 1 44 ? -14.799 60.798 -3.482 1.00 108.75 24 LEU D O 1
ATOM 7808 N N . ASP D 1 45 ? -13.191 62.232 -4.167 1.00 121.26 25 ASP D N 1
ATOM 7809 C CA . ASP D 1 45 ? -12.210 61.208 -4.494 1.00 124.78 25 ASP D CA 1
ATOM 7810 C C . ASP D 1 45 ? -10.998 61.249 -3.577 1.00 126.35 25 ASP D C 1
ATOM 7811 O O . ASP D 1 45 ? -10.107 60.404 -3.708 1.00 129.09 25 ASP D O 1
ATOM 7816 N N . ASP D 1 46 ? -10.951 62.194 -2.638 1.00 125.15 26 ASP D N 1
ATOM 7817 C CA . ASP D 1 46 ? -9.816 62.333 -1.728 1.00 132.58 26 ASP D CA 1
ATOM 7818 C C . ASP D 1 46 ? -10.349 62.972 -0.449 1.00 128.30 26 ASP D C 1
ATOM 7819 O O . ASP D 1 46 ? -10.543 64.191 -0.389 1.00 117.55 26 ASP D O 1
ATOM 7824 N N . PHE D 1 47 ? -10.580 62.144 0.564 1.00 112.36 27 PHE D N 1
ATOM 7825 C CA . PHE D 1 47 ? -11.197 62.595 1.798 1.00 99.59 27 PHE D CA 1
ATOM 7826 C C . PHE D 1 47 ? -10.498 61.943 2.981 1.00 92.29 27 PHE D C 1
ATOM 7827 O O . PHE D 1 47 ? -9.838 60.909 2.849 1.00 91.69 27 PHE D O 1
ATOM 7835 N N . ILE D 1 48 ? -10.641 62.572 4.143 1.00 86.73 28 ILE D N 1
ATOM 7836 C CA . ILE D 1 48 ? -10.225 61.996 5.414 1.00 85.05 28 ILE D CA 1
ATOM 7837 C C . ILE D 1 48 ? -11.447 61.972 6.325 1.00 83.31 28 ILE D C 1
ATOM 7838 O O . ILE D 1 48 ? -12.038 63.023 6.599 1.00 85.10 28 ILE D O 1
ATOM 7843 N N . ASN D 1 49 ? -11.828 60.782 6.791 1.00 79.42 29 ASN D N 1
ATOM 7844 C CA . ASN D 1 49 ? -12.943 60.625 7.719 1.00 77.19 29 ASN D CA 1
ATOM 7845 C C . ASN D 1 49 ? -12.431 60.089 9.051 1.00 75.60 29 ASN D C 1
ATOM 7846 O O . ASN D 1 49 ? -11.656 59.128 9.084 1.00 75.12 29 ASN D O 1
ATOM 7851 N N . ILE D 1 50 ? -12.841 60.736 10.147 1.00 77.65 30 ILE D N 1
ATOM 7852 C CA . ILE D 1 50 ? -12.398 60.384 11.492 1.00 76.72 30 ILE D CA 1
ATOM 7853 C C . ILE D 1 50 ? -13.590 60.423 12.440 1.00 74.60 30 ILE D C 1
ATOM 7854 O O . ILE D 1 50 ? -14.662 60.938 12.115 1.00 70.40 30 ILE D O 1
ATOM 7859 N N . VAL D 1 51 ? -13.382 59.862 13.629 1.00 74.98 31 VAL D N 1
ATOM 7860 C CA . VAL D 1 51 ? -14.356 59.927 14.717 1.00 73.67 31 VAL D CA 1
ATOM 7861 C C . VAL D 1 51 ? -13.665 60.452 15.972 1.00 75.02 31 VAL D C 1
ATOM 7862 O O . VAL D 1 51 ? -12.456 60.243 16.156 1.00 76.86 31 VAL D O 1
ATOM 7866 N N . PRO D 1 52 ? -14.377 61.145 16.852 1.00 72.63 32 PRO D N 1
ATOM 7867 C CA . PRO D 1 52 ? -13.814 61.478 18.159 1.00 78.94 32 PRO D CA 1
ATOM 7868 C C . PRO D 1 52 ? -13.678 60.223 19.002 1.00 81.51 32 PRO D C 1
ATOM 7869 O O . PRO D 1 52 ? -14.176 59.156 18.613 1.00 81.46 32 PRO D O 1
ATOM 7873 N N . PRO D 1 53 ? -12.974 60.291 20.133 1.00 82.75 33 PRO D N 1
ATOM 7874 C CA . PRO D 1 53 ? -12.832 59.096 20.977 1.00 82.85 33 PRO D CA 1
ATOM 7875 C C . PRO D 1 53 ? -14.189 58.563 21.423 1.00 82.43 33 PRO D C 1
ATOM 7876 O O . PRO D 1 53 ? -15.065 59.323 21.845 1.00 83.33 33 PRO D O 1
ATOM 7880 N N . ILE D 1 54 ? -14.355 57.238 21.325 1.00 80.14 34 ILE D N 1
ATOM 7881 C CA . ILE D 1 54 ? -15.646 56.613 21.610 1.00 78.50 34 ILE D CA 1
ATOM 7882 C C . ILE D 1 54 ? -16.086 56.934 23.031 1.00 79.67 34 ILE D C 1
ATOM 7883 O O . ILE D 1 54 ? -15.331 56.750 23.994 1.00 81.92 34 ILE D O 1
ATOM 7888 N N . GLY D 1 55 ? -17.323 57.409 23.164 1.00 83.76 35 GLY D N 1
ATOM 7889 C CA . GLY D 1 55 ? -17.921 57.670 24.458 1.00 92.32 35 GLY D CA 1
ATOM 7890 C C . GLY D 1 55 ? -17.318 58.820 25.222 1.00 96.00 35 GLY D C 1
ATOM 7891 O O . GLY D 1 55 ? -17.580 58.954 26.420 1.00 102.15 35 GLY D O 1
ATOM 7892 N N . GLU D 1 56 ? -16.512 59.649 24.566 1.00 85.44 36 GLU D N 1
ATOM 7893 C CA . GLU D 1 56 ? -15.893 60.809 25.191 1.00 83.97 36 GLU D CA 1
ATOM 7894 C C . GLU D 1 56 ? -16.582 62.116 24.833 1.00 87.65 36 GLU D C 1
ATOM 7895 O O . GLU D 1 56 ? -16.553 63.053 25.638 1.00 86.00 36 GLU D O 1
ATOM 7901 N N . PHE D 1 57 ? -17.203 62.200 23.653 1.00 87.15 37 PHE D N 1
ATOM 7902 C CA . PHE D 1 57 ? -18.000 63.365 23.269 1.00 83.86 37 PHE D CA 1
ATOM 7903 C C . PHE D 1 57 ? -17.179 64.645 23.397 1.00 84.38 37 PHE D C 1
ATOM 7904 O O . PHE D 1 57 ? -17.566 65.602 24.074 1.00 82.36 37 PHE D O 1
ATOM 7912 N N . ARG D 1 58 ? -15.999 64.627 22.784 1.00 85.17 38 ARG D N 1
ATOM 7913 C CA . ARG D 1 58 ? -15.108 65.777 22.804 1.00 93.41 38 ARG D CA 1
ATOM 7914 C C . ARG D 1 58 ? -14.034 65.570 21.753 1.00 91.19 38 ARG D C 1
ATOM 7915 O O . ARG D 1 58 ? -13.716 64.432 21.395 1.00 89.55 38 ARG D O 1
ATOM 7923 N N . PHE D 1 59 ? -13.516 66.680 21.233 1.00 91.19 39 PHE D N 1
ATOM 7924 C CA . PHE D 1 59 ? -12.382 66.625 20.323 1.00 90.80 39 PHE D CA 1
ATOM 7925 C C . PHE D 1 59 ? -11.092 66.455 21.114 1.00 94.06 39 PHE D C 1
ATOM 7926 O O . PHE D 1 59 ? -10.826 67.212 22.053 1.00 97.40 39 PHE D O 1
ATOM 7934 N N . ASP D 1 60 ? -10.289 65.472 20.731 1.00 93.27 40 ASP D N 1
ATOM 7935 C CA . ASP D 1 60 ? -8.998 65.252 21.353 1.00 97.74 40 ASP D CA 1
ATOM 7936 C C . ASP D 1 60 ? -7.917 65.850 20.458 1.00 102.88 40 ASP D C 1
ATOM 7937 O O . ASP D 1 60 ? -8.206 66.521 19.463 1.00 100.77 40 ASP D O 1
ATOM 7942 N N . GLY D 1 61 ? -6.655 65.603 20.806 1.00 116.02 41 GLY D N 1
ATOM 7943 C CA . GLY D 1 61 ? -5.568 66.123 19.997 1.00 111.67 41 GLY D CA 1
ATOM 7944 C C . GLY D 1 61 ? -5.676 65.702 18.546 1.00 107.50 41 GLY D C 1
ATOM 7945 O O . GLY D 1 61 ? -5.504 66.521 17.639 1.00 109.98 41 GLY D O 1
ATOM 7946 N N . ARG D 1 62 ? -6.009 64.433 18.309 1.00 100.21 42 ARG D N 1
ATOM 7947 C CA . ARG D 1 62 ? -6.028 63.915 16.944 1.00 100.49 42 ARG D CA 1
ATOM 7948 C C . ARG D 1 62 ? -7.028 64.667 16.075 1.00 98.49 42 ARG D C 1
ATOM 7949 O O . ARG D 1 62 ? -6.698 65.109 14.969 1.00 95.99 42 ARG D O 1
ATOM 7957 N N . VAL D 1 63 ? -8.253 64.845 16.575 1.00 99.12 43 VAL D N 1
ATOM 7958 C CA . VAL D 1 63 ? -9.290 65.516 15.795 1.00 96.58 43 VAL D CA 1
ATOM 7959 C C . VAL D 1 63 ? -8.904 66.963 15.523 1.00 96.78 43 VAL D C 1
ATOM 7960 O O . VAL D 1 63 ? -9.044 67.461 14.398 1.00 94.73 43 VAL D O 1
ATOM 7964 N N . LYS D 1 64 ? -8.391 67.649 16.545 1.00 99.03 44 LYS D N 1
ATOM 7965 C CA . LYS D 1 64 ? -8.074 69.065 16.418 1.00 96.75 44 LYS D CA 1
ATOM 7966 C C . LYS D 1 64 ? -6.969 69.302 15.397 1.00 102.42 44 LYS D C 1
ATOM 7967 O O . LYS D 1 64 ? -6.952 70.345 14.732 1.00 104.57 44 LYS D O 1
ATOM 7973 N N . LYS D 1 65 ? -6.047 68.345 15.245 1.00 103.93 45 LYS D N 1
ATOM 7974 C CA . LYS D 1 65 ? -4.986 68.500 14.253 1.00 107.39 45 LYS D CA 1
ATOM 7975 C C . LYS D 1 65 ? -5.517 68.310 12.836 1.00 107.37 45 LYS D C 1
ATOM 7976 O O . LYS D 1 65 ? -5.150 69.065 11.928 1.00 116.37 45 LYS D O 1
ATOM 7982 N N . HIS D 1 66 ? -6.375 67.307 12.624 1.00 102.81 46 HIS D N 1
ATOM 7983 C CA . HIS D 1 66 ? -6.969 67.102 11.304 1.00 101.85 46 HIS D CA 1
ATOM 7984 C C . HIS D 1 66 ? -7.743 68.325 10.832 1.00 102.38 46 HIS D C 1
ATOM 7985 O O . HIS D 1 66 ? -7.751 68.635 9.635 1.00 105.57 46 HIS D O 1
ATOM 7992 N N . ILE D 1 67 ? -8.417 69.019 11.749 1.00 101.41 47 ILE D N 1
ATOM 7993 C CA . ILE D 1 67 ? -9.192 70.194 11.362 1.00 100.92 47 ILE D CA 1
ATOM 7994 C C . ILE D 1 67 ? -8.274 71.286 10.822 1.00 112.39 47 ILE D C 1
ATOM 7995 O O . ILE D 1 67 ? -8.587 71.946 9.822 1.00 115.44 47 ILE D O 1
ATOM 8000 N N . GLU D 1 68 ? -7.121 71.488 11.469 1.00 111.99 48 GLU D N 1
ATOM 8001 C CA . GLU D 1 68 ? -6.205 72.542 11.040 1.00 116.80 48 GLU D CA 1
ATOM 8002 C C . GLU D 1 68 ? -5.594 72.230 9.680 1.00 120.42 48 GLU D C 1
ATOM 8003 O O . GLU D 1 68 ? -5.370 73.137 8.871 1.00 125.64 48 GLU D O 1
ATOM 8009 N N . GLU D 1 69 ? -5.315 70.954 9.412 1.00 132.26 49 GLU D N 1
ATOM 8010 C CA . GLU D 1 69 ? -4.706 70.576 8.141 1.00 139.12 49 GLU D CA 1
ATOM 8011 C C . GLU D 1 69 ? -5.728 70.552 7.012 1.00 123.41 49 GLU D C 1
ATOM 8012 O O . GLU D 1 69 ? -5.410 70.914 5.874 1.00 132.20 49 GLU D O 1
ATOM 8018 N N . ALA D 1 70 ? -6.956 70.140 7.306 1.00 118.79 50 ALA D N 1
ATOM 8019 C CA . ALA D 1 70 ? -7.969 70.016 6.275 1.00 116.59 50 ALA D CA 1
ATOM 8020 C C . ALA D 1 70 ? -8.430 71.388 5.803 1.00 117.83 50 ALA D C 1
ATOM 8021 O O . ALA D 1 70 ? -8.259 72.405 6.483 1.00 119.42 50 ALA D O 1
ATOM 8023 N N . GLU D 1 71 ? -9.036 71.399 4.619 1.00 115.19 51 GLU D N 1
ATOM 8024 C CA . GLU D 1 71 ? -9.554 72.620 4.019 1.00 118.68 51 GLU D CA 1
ATOM 8025 C C . GLU D 1 71 ? -10.996 72.894 4.433 1.00 110.55 51 GLU D C 1
ATOM 8026 O O . GLU D 1 71 ? -11.310 73.984 4.923 1.00 115.48 51 GLU D O 1
ATOM 8032 N N . LYS D 1 72 ? -11.878 71.917 4.257 1.00 109.20 52 LYS D N 1
ATOM 8033 C CA . LYS D 1 72 ? -13.261 72.016 4.694 1.00 104.49 52 LYS D CA 1
ATOM 8034 C C . LYS D 1 72 ? -13.574 70.839 5.606 1.00 95.80 52 LYS D C 1
ATOM 8035 O O . LYS D 1 72 ? -12.989 69.760 5.470 1.00 102.37 52 LYS D O 1
ATOM 8041 N N . VAL D 1 73 ? -14.482 71.054 6.556 1.00 92.01 53 VAL D N 1
ATOM 8042 C CA . VAL D 1 73 ? -14.801 70.048 7.560 1.00 90.68 53 VAL D CA 1
ATOM 8043 C C . VAL D 1 73 ? -16.308 69.826 7.590 1.00 84.55 53 VAL D C 1
ATOM 8044 O O . VAL D 1 73 ? -17.091 70.783 7.571 1.00 84.51 53 VAL D O 1
ATOM 8048 N N . TYR D 1 74 ? -16.710 68.559 7.642 1.00 79.83 54 TYR D N 1
ATOM 8049 C CA . TYR D 1 74 ? -18.096 68.167 7.847 1.00 76.92 54 TYR D CA 1
ATOM 8050 C C . TYR D 1 74 ? -18.186 67.399 9.154 1.00 81.27 54 TYR D C 1
ATOM 8051 O O . TYR D 1 74 ? -17.472 66.409 9.343 1.00 83.11 54 TYR D O 1
ATOM 8060 N N . ILE D 1 75 ? -19.055 67.851 10.052 1.00 77.17 55 ILE D N 1
ATOM 8061 C CA . ILE D 1 75 ? -19.283 67.193 11.332 1.00 76.23 55 ILE D CA 1
ATOM 8062 C C . ILE D 1 75 ? -20.712 66.667 11.344 1.00 77.22 55 ILE D C 1
ATOM 8063 O O . ILE D 1 75 ? -21.664 67.431 11.140 1.00 77.21 55 ILE D O 1
ATOM 8068 N N . LEU D 1 76 ? -20.855 65.366 11.603 1.00 76.48 56 LEU D N 1
ATOM 8069 C CA . LEU D 1 76 ? -22.090 64.632 11.366 1.00 74.36 56 LEU D CA 1
ATOM 8070 C C . LEU D 1 76 ? -22.483 63.842 12.607 1.00 76.85 56 LEU D C 1
ATOM 8071 O O . LEU D 1 76 ? -21.681 63.057 13.125 1.00 70.40 56 LEU D O 1
ATOM 8076 N N . ASP D 1 77 ? -23.728 64.034 13.062 1.00 76.99 57 ASP D N 1
ATOM 8077 C CA . ASP D 1 77 ? -24.317 63.254 14.156 1.00 75.07 57 ASP D CA 1
ATOM 8078 C C . ASP D 1 77 ? -23.479 63.362 15.430 1.00 81.49 57 ASP D C 1
ATOM 8079 O O . ASP D 1 77 ? -23.311 62.392 16.172 1.00 81.54 57 ASP D O 1
ATOM 8084 N N . LEU D 1 78 ? -22.937 64.548 15.687 1.00 89.69 58 LEU D N 1
ATOM 8085 C CA . LEU D 1 78 ? -22.069 64.772 16.841 1.00 81.97 58 LEU D CA 1
ATOM 8086 C C . LEU D 1 78 ? -22.648 65.923 17.667 1.00 84.86 58 LEU D C 1
ATOM 8087 O O . LEU D 1 78 ? -22.365 67.095 17.408 1.00 86.80 58 LEU D O 1
ATOM 8092 N N . ASN D 1 79 ? -23.461 65.573 18.666 1.00 84.97 59 ASN D N 1
ATOM 8093 C CA . ASN D 1 79 ? -24.132 66.584 19.527 1.00 89.06 59 ASN D CA 1
ATOM 8094 C C . ASN D 1 79 ? -23.115 67.275 20.442 1.00 93.56 59 ASN D C 1
ATOM 8095 O O . ASN D 1 79 ? -23.349 67.294 21.663 1.00 101.47 59 ASN D O 1
ATOM 8100 N N . LEU D 1 80 ? -22.038 67.826 19.875 1.00 94.63 60 LEU D N 1
ATOM 8101 C CA . LEU D 1 80 ? -21.027 68.537 20.704 1.00 100.14 60 LEU D CA 1
ATOM 8102 C C . LEU D 1 80 ? -20.722 69.901 20.074 1.00 99.26 60 LEU D C 1
ATOM 8103 O O . LEU D 1 80 ? -19.612 70.074 19.541 1.00 98.15 60 LEU D O 1
ATOM 8108 N N . PRO D 1 81 ? -21.662 70.870 20.121 1.00 100.68 61 PRO D N 1
ATOM 8109 C CA . PRO D 1 81 ? -21.452 72.203 19.548 1.00 101.87 61 PRO D CA 1
ATOM 8110 C C . PRO D 1 81 ? -20.336 73.009 20.232 1.00 108.59 61 PRO D C 1
ATOM 8111 O O . PRO D 1 81 ? -19.622 73.705 19.533 1.00 111.41 61 PRO D O 1
ATOM 8115 N N . GLN D 1 82 ? -20.243 72.915 21.564 1.00 116.22 62 GLN D N 1
ATOM 8116 C CA . GLN D 1 82 ? -19.228 73.664 22.358 1.00 122.53 62 GLN D CA 1
ATOM 8117 C C . GLN D 1 82 ? -17.840 73.512 21.725 1.00 119.02 62 GLN D C 1
ATOM 8118 O O . GLN D 1 82 ? -17.027 74.445 21.865 1.00 118.78 62 GLN D O 1
ATOM 8124 N N . GLU D 1 83 ? -17.587 72.384 21.056 1.00 110.63 63 GLU D N 1
ATOM 8125 C CA . GLU D 1 83 ? -16.305 72.168 20.392 1.00 104.82 63 GLU D CA 1
ATOM 8126 C C . GLU D 1 83 ? -16.315 72.746 18.986 1.00 102.25 63 GLU D C 1
ATOM 8127 O O . GLU D 1 83 ? -15.285 73.230 18.504 1.00 101.75 63 GLU D O 1
ATOM 8133 N N . VAL D 1 84 ? -17.468 72.697 18.316 1.00 101.84 64 VAL D N 1
ATOM 8134 C CA . VAL D 1 84 ? -17.602 73.294 16.993 1.00 100.74 64 VAL D CA 1
ATOM 8135 C C . VAL D 1 84 ? -17.509 74.808 17.091 1.00 103.75 64 VAL D C 1
ATOM 8136 O O . VAL D 1 84 ? -17.130 75.486 16.127 1.00 103.87 64 VAL D O 1
ATOM 8140 N N . GLU D 1 85 ? -17.849 75.362 18.255 1.00 104.64 65 GLU D N 1
ATOM 8141 C CA . GLU D 1 85 ? -17.854 76.808 18.428 1.00 105.62 65 GLU D CA 1
ATOM 8142 C C . GLU D 1 85 ? -16.464 77.402 18.217 1.00 106.08 65 GLU D C 1
ATOM 8143 O O . GLU D 1 85 ? -16.337 78.573 17.839 1.00 109.47 65 GLU D O 1
ATOM 8149 N N . ASP D 1 86 ? -15.414 76.617 18.456 1.00 105.23 66 ASP D N 1
ATOM 8150 C CA . ASP D 1 86 ? -14.037 77.085 18.361 1.00 106.55 66 ASP D CA 1
ATOM 8151 C C . ASP D 1 86 ? -13.395 76.818 17.004 1.00 104.34 66 ASP D C 1
ATOM 8152 O O . ASP D 1 86 ? -12.240 77.205 16.797 1.00 108.71 66 ASP D O 1
ATOM 8157 N N . VAL D 1 87 ? -14.107 76.178 16.077 1.00 105.83 67 VAL D N 1
ATOM 8158 C CA . VAL D 1 87 ? -13.504 75.772 14.811 1.00 102.90 67 VAL D CA 1
ATOM 8159 C C . VAL D 1 87 ? -13.241 76.993 13.940 1.00 102.78 67 VAL D C 1
ATOM 8160 O O . VAL D 1 87 ? -14.148 77.790 13.664 1.00 101.70 67 VAL D O 1
ATOM 8164 N N . GLU D 1 88 ? -12.000 77.128 13.474 1.00 102.10 68 GLU D N 1
ATOM 8165 C CA . GLU D 1 88 ? -11.597 78.222 12.593 1.00 101.64 68 GLU D CA 1
ATOM 8166 C C . GLU D 1 88 ? -11.454 77.761 11.148 1.00 104.86 68 GLU D C 1
ATOM 8167 O O . GLU D 1 88 ? -10.586 78.243 10.414 1.00 107.08 68 GLU D O 1
ATOM 8173 N N . LYS D 1 89 ? -12.302 76.824 10.719 1.00 108.66 69 LYS D N 1
ATOM 8174 C CA . LYS D 1 89 ? -12.356 76.364 9.338 1.00 108.79 69 LYS D CA 1
ATOM 8175 C C . LYS D 1 89 ? -13.782 76.494 8.823 1.00 108.25 69 LYS D C 1
ATOM 8176 O O . LYS D 1 89 ? -14.740 76.581 9.598 1.00 103.34 69 LYS D O 1
ATOM 8182 N N . ASP D 1 90 ? -13.921 76.474 7.499 1.00 106.46 70 ASP D N 1
ATOM 8183 C CA . ASP D 1 90 ? -15.248 76.458 6.896 1.00 107.78 70 ASP D CA 1
ATOM 8184 C C . ASP D 1 90 ? -15.882 75.098 7.175 1.00 104.36 70 ASP D C 1
ATOM 8185 O O . ASP D 1 90 ? -15.352 74.061 6.765 1.00 103.67 70 ASP D O 1
ATOM 8190 N N . THR D 1 91 ? -16.996 75.098 7.903 1.00 106.47 71 THR D N 1
ATOM 8191 C CA . THR D 1 91 ? -17.539 73.875 8.477 1.00 98.84 71 THR D CA 1
ATOM 8192 C C . THR D 1 91 ? -19.034 73.773 8.223 1.00 91.42 71 THR D C 1
ATOM 8193 O O . THR D 1 91 ? -19.774 74.741 8.413 1.00 92.52 71 THR D O 1
ATOM 8197 N N . VAL D 1 92 ? -19.476 72.587 7.812 1.00 89.36 72 VAL D N 1
ATOM 8198 C CA . VAL D 1 92 ? -20.892 72.259 7.711 1.00 88.60 72 VAL D CA 1
ATOM 8199 C C . VAL D 1 92 ? -21.198 71.225 8.788 1.00 85.54 72 VAL D C 1
ATOM 8200 O O . VAL D 1 92 ? -20.623 70.129 8.789 1.00 82.25 72 VAL D O 1
ATOM 8204 N N . PHE D 1 93 ? -22.088 71.584 9.715 1.00 81.97 73 PHE D N 1
ATOM 8205 C CA . PHE D 1 93 ? -22.395 70.785 10.898 1.00 81.19 73 PHE D CA 1
ATOM 8206 C C . PHE D 1 93 ? -23.835 70.301 10.790 1.00 85.56 73 PHE D C 1
ATOM 8207 O O . PHE D 1 93 ? -24.773 71.102 10.882 1.00 85.05 73 PHE D O 1
ATOM 8215 N N . ILE D 1 94 ? -24.005 69.003 10.552 1.00 84.96 74 ILE D N 1
ATOM 8216 C CA . ILE D 1 94 ? -25.316 68.384 10.390 1.00 80.88 74 ILE D CA 1
ATOM 8217 C C . ILE D 1 94 ? -25.579 67.471 11.584 1.00 85.21 74 ILE D C 1
ATOM 8218 O O . ILE D 1 94 ? -24.721 66.658 11.952 1.00 84.32 74 ILE D O 1
ATOM 8223 N N . ASP D 1 95 ? -26.762 67.600 12.183 1.00 84.12 75 ASP D N 1
ATOM 8224 C CA . ASP D 1 95 ? -27.118 66.815 13.361 1.00 83.05 75 ASP D CA 1
ATOM 8225 C C . ASP D 1 95 ? -28.630 66.846 13.543 1.00 87.80 75 ASP D C 1
ATOM 8226 O O . ASP D 1 95 ? -29.323 67.704 12.992 1.00 92.95 75 ASP D O 1
ATOM 8231 N N . HIS D 1 96 ? -29.134 65.880 14.313 1.00 88.93 76 HIS D N 1
ATOM 8232 C CA . HIS D 1 96 ? -30.554 65.795 14.638 1.00 90.93 76 HIS D CA 1
ATOM 8233 C C . HIS D 1 96 ? -30.819 65.751 16.138 1.00 92.16 76 HIS D C 1
ATOM 8234 O O . HIS D 1 96 ? -31.963 65.526 16.545 1.00 91.65 76 HIS D O 1
ATOM 8241 N N . HIS D 1 97 ? -29.795 65.924 16.967 1.00 94.35 77 HIS D N 1
ATOM 8242 C CA . HIS D 1 97 ? -30.000 66.013 18.403 1.00 95.91 77 HIS D CA 1
ATOM 8243 C C . HIS D 1 97 ? -30.536 67.393 18.771 1.00 98.95 77 HIS D C 1
ATOM 8244 O O . HIS D 1 97 ? -30.368 68.368 18.033 1.00 100.20 77 HIS D O 1
ATOM 8251 N N . LEU D 1 98 ? -31.188 67.472 19.931 1.00 104.05 78 LEU D N 1
ATOM 8252 C CA . LEU D 1 98 ? -31.625 68.761 20.455 1.00 114.98 78 LEU D CA 1
ATOM 8253 C C . LEU D 1 98 ? -30.420 69.500 21.020 1.00 106.30 78 LEU D C 1
ATOM 8254 O O . LEU D 1 98 ? -29.773 69.017 21.957 1.00 105.01 78 LEU D O 1
ATOM 8259 N N . GLN D 1 99 ? -30.117 70.667 20.458 1.00 105.23 79 GLN D N 1
ATOM 8260 C CA . GLN D 1 99 ? -28.864 71.340 20.756 1.00 108.34 79 GLN D CA 1
ATOM 8261 C C . GLN D 1 99 ? -29.068 72.845 20.688 1.00 115.42 79 GLN D C 1
ATOM 8262 O O . GLN D 1 99 ? -30.156 73.337 20.375 1.00 116.91 79 GLN D O 1
ATOM 8268 N N . LYS D 1 100 ? -28.003 73.573 21.010 1.00 114.75 80 LYS D N 1
ATOM 8269 C CA . LYS D 1 100 ? -28.010 75.026 21.028 1.00 115.25 80 LYS D CA 1
ATOM 8270 C C . LYS D 1 100 ? -27.515 75.569 19.693 1.00 111.44 80 LYS D C 1
ATOM 8271 O O . LYS D 1 100 ? -26.657 74.963 19.046 1.00 114.58 80 LYS D O 1
ATOM 8277 N N . LYS D 1 101 ? -28.097 76.691 19.265 1.00 114.36 81 LYS D N 1
ATOM 8278 C CA . LYS D 1 101 ? -27.691 77.340 18.021 1.00 117.90 81 LYS D CA 1
ATOM 8279 C C . LYS D 1 101 ? -26.224 77.753 18.065 1.00 119.62 81 LYS D C 1
ATOM 8280 O O . LYS D 1 101 ? -25.768 78.369 19.032 1.00 118.29 81 LYS D O 1
ATOM 8286 N N . ILE D 1 102 ? -25.491 77.430 16.998 1.00 111.39 82 ILE D N 1
ATOM 8287 C CA . ILE D 1 102 ? -24.065 77.740 16.919 1.00 107.47 82 ILE D CA 1
ATOM 8288 C C . ILE D 1 102 ? -23.870 79.161 16.408 1.00 105.17 82 ILE D C 1
ATOM 8289 O O . ILE D 1 102 ? -24.411 79.544 15.363 1.00 104.49 82 ILE D O 1
ATOM 8294 N N . LYS D 1 103 ? -23.060 79.933 17.133 1.00 102.42 83 LYS D N 1
ATOM 8295 C CA . LYS D 1 103 ? -22.810 81.333 16.818 1.00 102.56 83 LYS D CA 1
ATOM 8296 C C . LYS D 1 103 ? -21.679 81.523 15.817 1.00 99.30 83 LYS D C 1
ATOM 8297 O O . LYS D 1 103 ? -21.676 82.520 15.087 1.00 97.00 83 LYS D O 1
ATOM 8303 N N . ASN D 1 104 ? -20.717 80.603 15.784 1.00 98.71 84 ASN D N 1
ATOM 8304 C CA . ASN D 1 104 ? -19.576 80.665 14.883 1.00 98.07 84 ASN D CA 1
ATOM 8305 C C . ASN D 1 104 ? -20.049 80.888 13.445 1.00 98.83 84 ASN D C 1
ATOM 8306 O O . ASN D 1 104 ? -20.762 80.034 12.894 1.00 98.36 84 A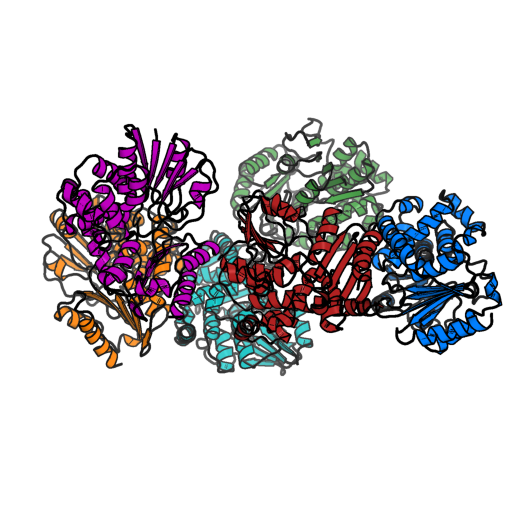SN D O 1
ATOM 8311 N N . PRO D 1 105 ? -19.670 82.002 12.807 1.00 98.36 85 PRO D N 1
ATOM 8312 C CA . PRO D 1 105 ? -20.134 82.256 11.434 1.00 99.34 85 PRO D CA 1
ATOM 8313 C C . PRO D 1 105 ? -19.529 81.313 10.416 1.00 97.79 85 PRO D C 1
ATOM 8314 O O . PRO D 1 105 ? -20.127 81.112 9.352 1.00 98.93 85 PRO D O 1
ATOM 8318 N N . LYS D 1 106 ? -18.354 80.747 10.704 1.00 95.80 86 LYS D N 1
ATOM 8319 C CA . LYS D 1 106 ? -17.718 79.780 9.820 1.00 98.04 86 LYS D CA 1
ATOM 8320 C C . LYS D 1 106 ? -18.475 78.461 9.758 1.00 98.16 86 LYS D C 1
ATOM 8321 O O . LYS D 1 106 ? -18.167 77.628 8.899 1.00 97.30 86 LYS D O 1
ATOM 8327 N N . VAL D 1 107 ? -19.434 78.244 10.654 1.00 96.70 87 VAL D N 1
ATOM 8328 C CA . VAL D 1 107 ? -20.209 77.012 10.712 1.00 93.78 87 VAL D CA 1
ATOM 8329 C C . VAL D 1 107 ? -21.567 77.241 10.067 1.00 92.95 87 VAL D C 1
ATOM 8330 O O . VAL D 1 107 ? -22.239 78.242 10.351 1.00 96.35 87 VAL D O 1
ATOM 8334 N N . ARG D 1 108 ? -21.967 76.319 9.191 1.00 91.53 88 ARG D N 1
ATOM 8335 C CA . ARG D 1 108 ? -23.315 76.286 8.631 1.00 89.28 88 ARG D CA 1
ATOM 8336 C C . ARG D 1 108 ? -24.032 75.126 9.310 1.00 92.06 88 ARG D C 1
ATOM 8337 O O . ARG D 1 108 ? -23.824 73.962 8.951 1.00 88.96 88 ARG D O 1
ATOM 8345 N N . GLN D 1 109 ? -24.873 75.449 10.291 1.00 96.98 89 GLN D N 1
ATOM 8346 C CA . GLN D 1 109 ? -25.583 74.438 11.065 1.00 93.70 89 GLN D CA 1
ATOM 8347 C C . GLN D 1 109 ? -26.810 73.946 10.308 1.00 95.24 89 GLN D C 1
ATOM 8348 O O . GLN D 1 109 ? -27.603 74.747 9.806 1.00 101.71 89 GLN D O 1
ATOM 8354 N N . VAL D 1 110 ? -26.969 72.626 10.235 1.00 93.24 90 VAL D N 1
ATOM 8355 C CA . VAL D 1 110 ? -28.117 71.995 9.584 1.00 95.92 90 VAL D CA 1
ATOM 8356 C C . VAL D 1 110 ? -28.731 71.038 10.602 1.00 99.96 90 VAL D C 1
ATOM 8357 O O . VAL D 1 110 ? -28.196 69.949 10.839 1.00 95.47 90 VAL D O 1
ATOM 8361 N N . ASN D 1 111 ? -29.838 71.451 11.228 1.00 107.54 91 ASN D N 1
ATOM 8362 C CA . ASN D 1 111 ? -30.538 70.633 12.214 1.00 108.35 91 ASN D CA 1
ATOM 8363 C C . ASN D 1 111 ? -32.044 70.817 12.071 1.00 119.49 91 ASN D C 1
ATOM 8364 O O . ASN D 1 111 ? -32.554 71.923 12.285 1.00 128.57 91 ASN D O 1
ATOM 8369 N N . PRO D 1 112 ? -32.794 69.761 11.736 1.00 116.86 92 PRO D N 1
ATOM 8370 C CA . PRO D 1 112 ? -34.242 69.914 11.531 1.00 123.09 92 PRO D CA 1
ATOM 8371 C C . PRO D 1 112 ? -35.040 69.941 12.825 1.00 129.86 92 PRO D C 1
ATOM 8372 O O . PRO D 1 112 ? -36.229 69.613 12.835 1.00 134.88 92 PRO D O 1
ATOM 8376 N N . ILE D 1 113 ? -34.398 70.309 13.924 1.00 124.99 93 ILE D N 1
ATOM 8377 C CA . ILE D 1 113 ? -35.079 70.602 15.177 1.00 125.91 93 ILE D CA 1
ATOM 8378 C C . ILE D 1 113 ? -35.015 72.090 15.492 1.00 134.78 93 ILE D C 1
ATOM 8379 O O . ILE D 1 113 ? -36.033 72.721 15.782 1.00 141.66 93 ILE D O 1
ATOM 8384 N N . LEU D 1 114 ? -33.814 72.668 15.422 1.00 133.66 94 LEU D N 1
ATOM 8385 C CA . LEU D 1 114 ? -33.659 74.116 15.494 1.00 144.75 94 LEU D CA 1
ATOM 8386 C C . LEU D 1 114 ? -34.472 74.808 14.406 1.00 157.63 94 LEU D C 1
ATOM 8387 O O . LEU D 1 114 ? -35.178 75.788 14.670 1.00 159.93 94 LEU D O 1
ATOM 8392 N N . GLU D 1 115 ? -34.389 74.303 13.171 1.00 193.10 95 GLU D N 1
ATOM 8393 C CA . GLU D 1 115 ? -35.131 74.862 12.045 1.00 188.35 95 GLU D CA 1
ATOM 8394 C C . GLU D 1 115 ? -36.641 74.700 12.182 1.00 178.30 95 GLU D C 1
ATOM 8395 O O . GLU D 1 115 ? -37.360 75.028 11.231 1.00 181.88 95 GLU D O 1
ATOM 8401 N N . ARG D 1 116 ? -37.126 74.180 13.311 1.00 163.26 96 ARG D N 1
ATOM 8402 C CA . ARG D 1 116 ? -38.522 74.099 13.724 1.00 163.82 96 ARG D CA 1
ATOM 8403 C C . ARG D 1 116 ? -39.249 72.946 13.038 1.00 163.22 96 ARG D C 1
ATOM 8404 O O . ARG D 1 116 ? -40.352 72.601 13.463 1.00 164.01 96 ARG D O 1
ATOM 8412 N N . MET D 1 117 ? -38.679 72.341 11.995 1.00 163.94 97 MET D N 1
ATOM 8413 C CA . MET D 1 117 ? -39.335 71.246 11.293 1.00 162.69 97 MET D CA 1
ATOM 8414 C C . MET D 1 117 ? -39.556 70.058 12.229 1.00 165.66 97 MET D C 1
ATOM 8415 O O . MET D 1 117 ? -38.937 69.940 13.290 1.00 160.40 97 MET D O 1
ATOM 8420 N N . ASN D 1 118 ? -40.463 69.173 11.819 1.00 181.95 98 ASN D N 1
ATOM 8421 C CA . ASN D 1 118 ? -40.847 68.044 12.656 1.00 172.09 98 ASN D CA 1
ATOM 8422 C C . ASN D 1 118 ? -39.668 67.097 12.838 1.00 149.51 98 ASN D C 1
ATOM 8423 O O . ASN D 1 118 ? -39.000 66.726 11.869 1.00 143.40 98 ASN D O 1
ATOM 8428 N N . GLY D 1 119 ? -39.405 66.716 14.088 1.00 150.77 99 GLY D N 1
ATOM 8429 C CA . GLY D 1 119 ? -38.352 65.762 14.374 1.00 140.30 99 GLY D CA 1
ATOM 8430 C C . GLY D 1 119 ? -38.756 64.312 14.240 1.00 134.71 99 GLY D C 1
ATOM 8431 O O . GLY D 1 119 ? -37.893 63.432 14.307 1.00 125.34 99 GLY D O 1
ATOM 8432 N N . LYS D 1 120 ? -40.049 64.041 14.043 1.00 144.58 100 LYS D N 1
ATOM 8433 C CA . LYS D 1 120 ? -40.479 62.688 13.714 1.00 141.72 100 LYS D CA 1
ATOM 8434 C C . LYS D 1 120 ? -40.253 62.378 12.243 1.00 129.09 100 LYS D C 1
ATOM 8435 O O . LYS D 1 120 ? -40.100 61.210 11.873 1.00 120.10 100 LYS D O 1
ATOM 8441 N N . GLU D 1 121 ? -40.225 63.407 11.396 1.00 129.75 101 GLU D N 1
ATOM 8442 C CA . GLU D 1 121 ? -39.831 63.224 10.006 1.00 120.23 101 GLU D CA 1
ATOM 8443 C C . GLU D 1 121 ? -38.348 62.933 9.862 1.00 108.10 101 GLU D C 1
ATOM 8444 O O . GLU D 1 121 ? -37.924 62.479 8.795 1.00 98.91 101 GLU D O 1
ATOM 8450 N N . PHE D 1 122 ? -37.553 63.205 10.896 1.00 106.91 102 PHE D N 1
ATOM 8451 C CA . PHE D 1 122 ? -36.098 63.052 10.856 1.00 98.29 102 PHE D CA 1
ATOM 8452 C C . PHE D 1 122 ? -35.654 62.158 12.008 1.00 92.43 102 PHE D C 1
ATOM 8453 O O . PHE D 1 122 ? -35.152 62.645 13.031 1.00 90.01 102 PHE D O 1
ATOM 8461 N N . PRO D 1 123 ? -35.796 60.836 11.865 1.00 90.18 103 PRO D N 1
ATOM 8462 C CA . PRO D 1 123 ? -35.462 59.932 12.979 1.00 88.58 103 PRO D CA 1
ATOM 8463 C C . PRO D 1 123 ? -33.979 59.772 13.218 1.00 83.54 103 PRO D C 1
ATOM 8464 O O . PRO D 1 123 ? -33.590 59.339 14.312 1.00 90.09 103 PRO D O 1
ATOM 8468 N N . SER D 1 124 ? -33.149 60.057 12.218 1.00 83.37 104 SER D N 1
ATOM 8469 C CA . SER D 1 124 ? -31.713 59.863 12.322 1.00 76.80 104 SER D CA 1
ATOM 8470 C C . SER D 1 124 ? -30.992 60.940 11.529 1.00 73.95 104 SER D C 1
ATOM 8471 O O . SER D 1 124 ? -31.570 61.586 10.652 1.00 74.15 104 SER D O 1
ATOM 8474 N N . ALA D 1 125 ? -29.710 61.125 11.852 1.00 74.10 105 ALA D N 1
ATOM 8475 C CA . ALA D 1 125 ? -28.875 62.034 11.075 1.00 70.98 105 ALA D CA 1
ATOM 8476 C C . ALA D 1 125 ? -28.771 61.597 9.620 1.00 70.24 105 ALA D C 1
ATOM 8477 O O . ALA D 1 125 ? -28.621 62.438 8.724 1.00 71.21 105 ALA D O 1
ATOM 8479 N N . SER D 1 126 ? -28.852 60.289 9.367 1.00 72.15 106 SER D N 1
ATOM 8480 C CA . SER D 1 126 ? -28.796 59.794 7.996 1.00 72.62 106 SER D CA 1
ATOM 8481 C C . SER D 1 126 ? -29.934 60.358 7.149 1.00 70.29 106 SER D C 1
ATOM 8482 O O . SER D 1 126 ? -29.737 60.684 5.973 1.00 70.66 106 SER D O 1
ATOM 8485 N N . PHE D 1 127 ? -31.131 60.481 7.727 1.00 70.58 107 PHE D N 1
ATOM 8486 C CA . PHE D 1 127 ? -32.239 61.116 7.019 1.00 70.80 107 PHE D CA 1
ATOM 8487 C C . PHE D 1 127 ? -31.991 62.609 6.819 1.00 72.44 107 PHE D C 1
ATOM 8488 O O . PHE D 1 127 ? -32.347 63.172 5.776 1.00 70.95 107 PHE D O 1
ATOM 8496 N N . VAL D 1 128 ? -31.404 63.273 7.818 1.00 72.96 108 VAL D N 1
ATOM 8497 C CA . VAL D 1 128 ? -31.066 64.686 7.673 1.00 69.99 108 VAL D CA 1
ATOM 8498 C C . VAL D 1 128 ? -30.045 64.872 6.562 1.00 72.20 108 VAL D C 1
ATOM 8499 O O . VAL D 1 128 ? -30.179 65.768 5.719 1.00 71.90 108 VAL D O 1
ATOM 8503 N N . VAL D 1 129 ? -29.014 64.021 6.536 1.00 71.80 109 VAL D N 1
ATOM 8504 C CA . VAL D 1 129 ? -28.012 64.098 5.475 1.00 70.52 109 VAL D CA 1
ATOM 8505 C C . VAL D 1 129 ? -28.654 63.826 4.124 1.00 69.24 109 VAL D C 1
ATOM 8506 O O . VAL D 1 129 ? -28.423 64.555 3.152 1.00 75.41 109 VAL D O 1
ATOM 8510 N N . SER D 1 130 ? -29.477 62.777 4.047 1.00 72.45 110 SER D N 1
ATOM 8511 C CA . SER D 1 130 ? -30.154 62.456 2.793 1.00 72.82 110 SER D CA 1
ATOM 8512 C C . SER D 1 130 ? -31.038 63.608 2.337 1.00 74.40 110 SER D C 1
ATOM 8513 O O . SER D 1 130 ? -30.993 64.014 1.173 1.00 73.85 110 SER D O 1
ATOM 8516 N N . ASN D 1 131 ? -31.847 64.152 3.247 1.00 74.35 111 ASN D N 1
ATOM 8517 C CA . ASN D 1 131 ? -32.684 65.297 2.902 1.00 76.67 111 ASN D CA 1
ATOM 8518 C C . ASN D 1 131 ? -31.837 66.505 2.508 1.00 79.88 111 ASN D C 1
ATOM 8519 O O . ASN D 1 131 ? -32.191 67.246 1.583 1.00 78.70 111 ASN D O 1
ATOM 8524 N N . HIS D 1 132 ? -30.694 66.696 3.176 1.00 79.23 112 HIS D N 1
ATOM 8525 C CA . HIS D 1 132 ? -29.817 67.817 2.849 1.00 75.43 112 HIS D CA 1
ATOM 8526 C C . HIS D 1 132 ? -29.276 67.702 1.431 1.00 77.76 112 HIS D C 1
ATOM 8527 O O . HIS D 1 132 ? -29.235 68.694 0.694 1.00 86.15 112 HIS D O 1
ATOM 8534 N N . PHE D 1 133 ? -28.847 66.504 1.034 1.00 76.49 113 PHE D N 1
ATOM 8535 C CA . PHE D 1 133 ? -28.260 66.285 -0.282 1.00 76.68 113 PHE D CA 1
ATOM 8536 C C . PHE D 1 133 ? -29.239 65.736 -1.309 1.00 79.21 113 PHE D C 1
ATOM 8537 O O . PHE D 1 133 ? -28.868 65.614 -2.482 1.00 81.27 113 PHE D O 1
ATOM 8545 N N . SER D 1 134 ? -30.465 65.408 -0.906 1.00 80.52 114 SER D N 1
ATOM 8546 C CA . SER D 1 134 ? -31.433 64.740 -1.775 1.00 78.57 114 SER D CA 1
ATOM 8547 C C . SER D 1 134 ? -30.843 63.458 -2.363 1.00 81.79 114 SER D C 1
ATOM 8548 O O . SER D 1 134 ? -30.922 63.201 -3.566 1.00 87.92 114 SER D O 1
ATOM 8551 N N . LEU D 1 135 ? -30.220 62.658 -1.494 1.00 79.10 115 LEU D N 1
ATOM 8552 C CA . LEU D 1 135 ? -29.620 61.378 -1.865 1.00 73.16 115 LEU D CA 1
ATOM 8553 C C . LEU D 1 135 ? -30.143 60.305 -0.919 1.00 75.69 115 LEU D C 1
ATOM 8554 O O . LEU D 1 135 ? -29.738 60.250 0.247 1.00 75.04 115 LEU D O 1
ATOM 8559 N N . TRP D 1 136 ? -31.039 59.455 -1.423 1.00 82.48 116 TRP D N 1
ATOM 8560 C CA . TRP D 1 136 ? -31.734 58.449 -0.625 1.00 75.52 116 TRP D CA 1
ATOM 8561 C C . TRP D 1 136 ? -31.375 57.057 -1.124 1.00 73.43 116 TRP D C 1
ATOM 8562 O O . TRP D 1 136 ? -31.702 56.695 -2.260 1.00 77.36 116 TRP D O 1
ATOM 8573 N N . ASN D 1 137 ? -30.737 56.269 -0.268 1.00 72.75 117 ASN D N 1
ATOM 8574 C CA . ASN D 1 137 ? -30.427 54.885 -0.589 1.00 76.53 117 ASN D CA 1
ATOM 8575 C C . ASN D 1 137 ? -30.560 54.061 0.687 1.00 80.26 117 ASN D C 1
ATOM 8576 O O . ASN D 1 137 ? -31.119 54.513 1.689 1.00 80.05 117 ASN D O 1
ATOM 8581 N N . SER D 1 138 ? -30.032 52.840 0.654 1.00 95.06 118 SER D N 1
ATOM 8582 C CA . SER D 1 138 ? -30.181 51.948 1.796 1.00 90.52 118 SER D CA 1
ATOM 8583 C C . SER D 1 138 ? -29.399 52.438 3.012 1.00 82.98 118 SER D C 1
ATOM 8584 O O . SER D 1 138 ? -29.783 52.139 4.149 1.00 79.21 118 SER D O 1
ATOM 8587 N N . TRP D 1 139 ? -28.312 53.191 2.803 1.00 75.22 119 TRP D N 1
ATOM 8588 C CA . TRP D 1 139 ? -27.601 53.772 3.941 1.00 73.82 119 TRP D CA 1
ATOM 8589 C C . TRP D 1 139 ? -28.510 54.693 4.747 1.00 71.17 119 TRP D C 1
ATOM 8590 O O . TRP D 1 139 ? -28.397 54.767 5.977 1.00 66.96 119 TRP D O 1
ATOM 8601 N N . SER D 1 140 ? -29.409 55.412 4.070 1.00 75.55 120 SER D N 1
ATOM 8602 C CA . SER D 1 140 ? -30.378 56.238 4.782 1.00 71.25 120 SER D CA 1
ATOM 8603 C C . SER D 1 140 ? -31.197 55.400 5.754 1.00 68.51 120 SER D C 1
ATOM 8604 O O . SER D 1 140 ? -31.408 55.794 6.906 1.00 69.38 120 SER D O 1
ATOM 8607 N N . SER D 1 141 ? -31.642 54.227 5.311 1.00 70.82 121 SER D N 1
ATOM 8608 C CA . SER D 1 141 ? -32.444 53.359 6.164 1.00 71.64 121 SER D CA 1
ATOM 8609 C C . SER D 1 141 ? -31.627 52.809 7.332 1.00 71.00 121 SER D C 1
ATOM 8610 O O . SER D 1 141 ? -32.106 52.781 8.471 1.00 68.00 121 SER D O 1
ATOM 8613 N N . LEU D 1 142 ? -30.401 52.343 7.063 1.00 70.68 122 LEU D N 1
ATOM 8614 C CA . LEU D 1 142 ? -29.553 51.796 8.123 1.00 66.37 122 LEU D CA 1
ATOM 8615 C C . LEU D 1 142 ? -29.378 52.770 9.280 1.00 67.73 122 LEU D C 1
ATOM 8616 O O . LEU D 1 142 ? -29.473 52.384 10.452 1.00 70.93 122 LEU D O 1
ATOM 8621 N N . GLY D 1 143 ? -29.082 54.034 8.964 1.00 65.92 123 GLY D N 1
ATOM 8622 C CA . GLY D 1 143 ? -28.961 55.045 10.003 1.00 65.21 123 GLY D CA 1
ATOM 8623 C C . GLY D 1 143 ? -30.208 55.158 10.856 1.00 68.13 123 GLY D C 1
ATOM 8624 O O . GLY D 1 143 ? -30.132 55.246 12.085 1.00 69.97 123 GLY D O 1
ATOM 8625 N N . ALA D 1 144 ? -31.376 55.174 10.210 1.00 66.71 124 ALA D N 1
ATOM 8626 C CA . ALA D 1 144 ? -32.633 55.255 10.944 1.00 65.39 124 ALA D CA 1
ATOM 8627 C C . ALA D 1 144 ? -32.827 54.038 11.839 1.00 68.15 124 ALA D C 1
ATOM 8628 O O . ALA D 1 144 ? -33.303 54.158 12.974 1.00 67.16 124 ALA D O 1
ATOM 8630 N N . VAL D 1 145 ? -32.484 52.852 11.338 1.00 66.54 125 VAL D N 1
ATOM 8631 C CA . VAL D 1 145 ? -32.573 51.668 12.179 1.00 66.14 125 VAL D CA 1
ATOM 8632 C C . VAL D 1 145 ? -31.544 51.743 13.301 1.00 69.84 125 VAL D C 1
ATOM 8633 O O . VAL D 1 145 ? -31.803 51.296 14.425 1.00 70.36 125 VAL D O 1
ATOM 8637 N N . GLY D 1 146 ? -30.389 52.354 13.039 1.00 76.92 126 GLY D N 1
ATOM 8638 C CA . GLY D 1 146 ? -29.352 52.476 14.044 1.00 70.63 126 GLY D CA 1
ATOM 8639 C C . GLY D 1 146 ? -29.660 53.448 15.165 1.00 76.89 126 GLY D C 1
ATOM 8640 O O . GLY D 1 146 ? -28.961 53.418 16.184 1.00 95.58 126 GLY D O 1
ATOM 8641 N N . ASP D 1 147 ? -30.672 54.305 15.010 1.00 73.29 127 ASP D N 1
ATOM 8642 C CA . ASP D 1 147 ? -31.035 55.259 16.057 1.00 74.09 127 ASP D CA 1
ATOM 8643 C C . ASP D 1 147 ? -32.333 54.951 16.774 1.00 72.22 127 ASP D C 1
ATOM 8644 O O . ASP D 1 147 ? -32.433 55.218 17.973 1.00 73.63 127 ASP D O 1
ATOM 8649 N N . ILE D 1 148 ? -33.349 54.435 16.083 1.00 71.47 128 ILE D N 1
ATOM 8650 C CA . ILE D 1 148 ? -34.637 54.212 16.734 1.00 74.12 128 ILE D CA 1
ATOM 8651 C C . ILE D 1 148 ? -35.079 52.766 16.545 1.00 71.21 128 ILE D C 1
ATOM 8652 O O . ILE D 1 148 ? -36.197 52.391 16.922 1.00 71.37 128 ILE D O 1
ATOM 8657 N N . GLY D 1 149 ? -34.196 51.945 15.989 1.00 68.53 129 GLY D N 1
ATOM 8658 C CA . GLY D 1 149 ? -34.443 50.512 15.946 1.00 69.30 129 GLY D CA 1
ATOM 8659 C C . GLY D 1 149 ? -35.623 50.149 15.069 1.00 71.82 129 GLY D C 1
ATOM 8660 O O . GLY D 1 149 ? -35.779 50.658 13.954 1.00 69.09 129 GLY D O 1
ATOM 8661 N N . ASN D 1 150 ? -36.483 49.270 15.587 1.00 78.53 130 ASN D N 1
ATOM 8662 C CA . ASN D 1 150 ? -37.570 48.737 14.778 1.00 75.28 130 ASN D CA 1
ATOM 8663 C C . ASN D 1 150 ? -38.584 49.793 14.375 1.00 73.53 130 ASN D C 1
ATOM 8664 O O . ASN D 1 150 ? -39.251 49.623 13.351 1.00 77.61 130 ASN D O 1
ATOM 8669 N N . LYS D 1 151 ? -38.680 50.897 15.115 1.00 70.09 131 LYS D N 1
ATOM 8670 C CA . LYS D 1 151 ? -39.665 51.916 14.779 1.00 75.06 131 LYS D CA 1
ATOM 8671 C C . LYS D 1 151 ? -39.352 52.592 13.453 1.00 76.20 131 LYS D C 1
ATOM 8672 O O . LYS D 1 151 ? -40.248 53.195 12.851 1.00 77.48 131 LYS D O 1
ATOM 8678 N N . ALA D 1 152 ? -38.106 52.501 12.982 1.00 74.35 132 ALA D N 1
ATOM 8679 C CA . ALA D 1 152 ? -37.765 53.070 11.684 1.00 73.43 132 ALA D CA 1
ATOM 8680 C C . ALA D 1 152 ? -38.580 52.431 10.570 1.00 77.47 132 ALA D C 1
ATOM 8681 O O . ALA D 1 152 ? -38.856 53.081 9.555 1.00 76.81 132 ALA D O 1
ATOM 8683 N N . PHE D 1 153 ? -38.968 51.162 10.740 1.00 78.95 133 PHE D N 1
ATOM 8684 C CA . PHE D 1 153 ? -39.748 50.467 9.722 1.00 78.22 133 PHE D CA 1
ATOM 8685 C C . PHE D 1 153 ? -41.179 50.981 9.634 1.00 80.11 133 PHE D C 1
ATOM 8686 O O . PHE D 1 153 ? -41.839 50.754 8.614 1.00 79.81 133 PHE D O 1
ATOM 8694 N N . GLU D 1 154 ? -41.678 51.652 10.680 1.00 84.23 134 GLU D N 1
ATOM 8695 C CA . GLU D 1 154 ? -42.976 52.313 10.596 1.00 77.97 134 GLU D CA 1
ATOM 8696 C C . GLU D 1 154 ? -42.935 53.538 9.692 1.00 79.32 134 GLU D C 1
ATOM 8697 O O . GLU D 1 154 ? -43.989 54.125 9.424 1.00 83.70 134 GLU D O 1
ATOM 8703 N N . ILE D 1 155 ? -41.753 53.933 9.244 1.00 81.12 135 ILE D N 1
ATOM 8704 C CA . ILE D 1 155 ? -41.615 54.911 8.153 1.00 80.19 135 ILE D CA 1
ATOM 8705 C C . ILE D 1 155 ? -41.486 54.131 6.866 1.00 86.16 135 ILE D C 1
ATOM 8706 O O . ILE D 1 155 ? -40.548 53.330 6.714 1.00 86.14 135 ILE D O 1
ATOM 8711 N N . PRO D 1 156 ? -42.394 54.321 5.899 1.00 90.06 136 PRO D N 1
ATOM 8712 C CA . PRO D 1 156 ? -42.320 53.541 4.659 1.00 87.47 136 PRO D CA 1
ATOM 8713 C C . PRO D 1 156 ? -41.037 53.771 3.882 1.00 89.44 136 PRO D C 1
ATOM 8714 O O . PRO D 1 156 ? -40.579 52.858 3.184 1.00 91.53 136 PRO D O 1
ATOM 8718 N N . LYS D 1 157 ? -40.418 54.949 4.021 1.00 91.58 137 LYS D N 1
ATOM 8719 C CA . LYS D 1 157 ? -39.177 55.237 3.307 1.00 88.75 137 LYS D CA 1
ATOM 8720 C C . LYS D 1 157 ? -38.071 54.267 3.704 1.00 87.71 137 LYS D C 1
ATOM 8721 O O . LYS D 1 157 ? -37.192 53.960 2.892 1.00 87.51 137 LYS D O 1
ATOM 8727 N N . THR D 1 158 ? -38.099 53.769 4.943 1.00 82.48 138 THR D N 1
ATOM 8728 C CA . THR D 1 158 ? -37.050 52.870 5.412 1.00 82.44 138 THR D CA 1
ATOM 8729 C C . THR D 1 158 ? -37.087 51.548 4.654 1.00 88.83 138 THR D C 1
ATOM 8730 O O . THR D 1 158 ? -36.100 51.147 4.026 1.00 93.88 138 THR D O 1
ATOM 8734 N N . LEU D 1 159 ? -38.219 50.846 4.726 1.00 89.29 139 LEU D N 1
ATOM 8735 C CA . LEU D 1 159 ? -38.352 49.563 4.045 1.00 90.44 139 LEU D CA 1
ATOM 8736 C C . LEU D 1 159 ? -38.183 49.701 2.535 1.00 89.74 139 LEU D C 1
ATOM 8737 O O . LEU D 1 159 ? -37.610 48.817 1.888 1.00 91.62 139 LEU D O 1
ATOM 8742 N N . GLU D 1 160 ? -38.716 50.778 1.949 1.00 88.89 140 GLU D N 1
ATOM 8743 C CA . GLU D 1 160 ? -38.627 50.966 0.501 1.00 93.05 140 GLU D CA 1
ATOM 8744 C C . GLU D 1 160 ? -37.178 51.010 0.027 1.00 90.72 140 GLU D C 1
ATOM 8745 O O . GLU D 1 160 ? -36.809 50.347 -0.949 1.00 91.10 140 GLU D O 1
ATOM 8751 N N . LEU D 1 161 ? -36.333 51.778 0.717 1.00 89.83 141 LEU D N 1
ATOM 8752 C CA . LEU D 1 161 ? -34.938 51.899 0.305 1.00 87.19 141 LEU D CA 1
ATOM 8753 C C . LEU D 1 161 ? -34.177 50.600 0.538 1.00 90.71 141 LEU D C 1
ATOM 8754 O O . LEU D 1 161 ? -33.346 50.203 -0.288 1.00 94.60 141 LEU D O 1
ATOM 8759 N N . LEU D 1 162 ? -34.450 49.923 1.656 1.00 90.93 142 LEU D N 1
ATOM 8760 C CA . LEU D 1 162 ? -33.866 48.609 1.903 1.00 91.49 142 LEU D CA 1
ATOM 8761 C C . LEU D 1 162 ? -34.302 47.584 0.862 1.00 95.66 142 LEU D C 1
ATOM 8762 O O . LEU D 1 162 ? -33.559 46.638 0.573 1.00 100.07 142 LEU D O 1
ATOM 8767 N N . LYS D 1 163 ? -35.500 47.754 0.295 1.00 94.03 143 LYS D N 1
ATOM 8768 C CA . LYS D 1 163 ? -36.041 46.782 -0.653 1.00 95.94 143 LYS D CA 1
ATOM 8769 C C . LYS D 1 163 ? -35.212 46.717 -1.930 1.00 100.59 143 LYS D C 1
ATOM 8770 O O . LYS D 1 163 ? -34.976 45.628 -2.468 1.00 100.86 143 LYS D O 1
ATOM 8776 N N . THR D 1 164 ? -34.777 47.874 -2.433 1.00 101.85 144 THR D N 1
ATOM 8777 C CA . THR D 1 164 ? -33.973 47.917 -3.650 1.00 104.69 144 THR D CA 1
ATOM 8778 C C . THR D 1 164 ? -32.718 47.059 -3.531 1.00 112.36 144 THR D C 1
ATOM 8779 O O . THR D 1 164 ? -32.339 46.367 -4.483 1.00 113.95 144 THR D O 1
ATOM 8783 N N . GLU D 1 165 ? -32.072 47.070 -2.369 1.00 129.41 145 GLU D N 1
ATOM 8784 C CA . GLU D 1 165 ? -30.890 46.247 -2.143 1.00 138.59 145 GLU D CA 1
ATOM 8785 C C . GLU D 1 165 ? -31.236 44.816 -1.747 1.00 136.35 145 GLU D C 1
ATOM 8786 O O . GLU D 1 165 ? -30.326 44.041 -1.432 1.00 136.51 145 GLU D O 1
ATOM 8792 N N . GLY D 1 166 ? -32.515 44.448 -1.777 1.00 114.66 146 GLY D N 1
ATOM 8793 C CA . GLY D 1 166 ? -32.938 43.124 -1.370 1.00 110.79 146 GLY D CA 1
ATOM 8794 C C . GLY D 1 166 ? -32.512 42.767 0.039 1.00 107.19 146 GLY D C 1
ATOM 8795 O O . GLY D 1 166 ? -31.831 41.759 0.255 1.00 105.22 146 GLY D O 1
ATOM 8796 N N . LEU D 1 167 ? -32.900 43.596 1.006 1.00 103.27 147 LEU D N 1
ATOM 8797 C CA . LEU D 1 167 ? -32.562 43.396 2.407 1.00 98.05 147 LEU D CA 1
ATOM 8798 C C . LEU D 1 167 ? -33.836 43.280 3.231 1.00 91.72 147 LEU D C 1
ATOM 8799 O O . LEU D 1 167 ? -34.795 44.028 3.015 1.00 88.67 147 LEU D O 1
ATOM 8804 N N . THR D 1 168 ? -33.841 42.342 4.173 1.00 89.12 148 THR D N 1
ATOM 8805 C CA . THR D 1 168 ? -34.986 42.173 5.050 1.00 90.49 148 THR D CA 1
ATOM 8806 C C . THR D 1 168 ? -34.854 43.081 6.268 1.00 86.93 148 THR D C 1
ATOM 8807 O O . THR D 1 168 ? -33.811 43.689 6.514 1.00 85.32 148 THR D O 1
ATOM 8811 N N . LYS D 1 169 ? -35.944 43.168 7.032 1.00 85.62 149 LYS D N 1
ATOM 8812 C CA . LYS D 1 169 ? -35.901 43.857 8.315 1.00 82.96 149 LYS D CA 1
ATOM 8813 C C . LYS D 1 169 ? -34.759 43.328 9.171 1.00 82.77 149 LYS D C 1
ATOM 8814 O O . LYS D 1 169 ? -33.935 44.099 9.678 1.00 80.24 149 LYS D O 1
ATOM 8820 N N . ASN D 1 170 ? -34.707 42.007 9.353 1.00 85.92 150 ASN D N 1
ATOM 8821 C CA . ASN D 1 170 ? -33.667 41.400 10.179 1.00 90.57 150 ASN D CA 1
ATOM 8822 C C . ASN D 1 170 ? -32.276 41.640 9.606 1.00 82.62 150 ASN D C 1
ATOM 8823 O O . ASN D 1 170 ? -31.310 41.823 10.356 1.00 80.18 150 ASN D O 1
ATOM 8828 N N . GLU D 1 171 ? -32.152 41.632 8.279 1.00 87.53 151 GLU D N 1
ATOM 8829 C CA . GLU D 1 171 ? -30.846 41.836 7.664 1.00 82.81 151 GLU D CA 1
ATOM 8830 C C . GLU D 1 171 ? -30.308 43.224 7.983 1.00 82.25 151 GLU D C 1
ATOM 8831 O O . GLU D 1 171 ? -29.102 43.398 8.198 1.00 81.54 151 GLU D O 1
ATOM 8837 N N . ALA D 1 172 ? -31.196 44.221 8.043 1.00 79.94 152 ALA D N 1
ATOM 8838 C CA . ALA D 1 172 ? -30.779 45.574 8.392 1.00 72.01 152 ALA D CA 1
ATOM 8839 C C . ALA D 1 172 ? -30.486 45.702 9.882 1.00 73.47 152 ALA D C 1
ATOM 8840 O O . ALA D 1 172 ? -29.504 46.344 10.271 1.00 72.90 152 ALA D O 1
ATOM 8842 N N . LEU D 1 173 ? -31.324 45.099 10.731 1.00 75.19 153 LEU D N 1
ATOM 8843 C CA . LEU D 1 173 ? -31.032 45.078 12.162 1.00 74.22 153 LEU D CA 1
ATOM 8844 C C . LEU D 1 173 ? -29.713 44.369 12.435 1.00 73.04 153 LEU D C 1
ATOM 8845 O O . LEU D 1 173 ? -28.947 44.778 13.317 1.00 68.84 153 LEU D O 1
ATOM 8850 N N . LYS D 1 174 ? -29.433 43.300 11.686 1.00 74.02 154 LYS D N 1
ATOM 8851 C CA . LYS D 1 174 ? -28.158 42.605 11.824 1.00 76.99 154 LYS D CA 1
ATOM 8852 C C . LYS D 1 174 ? -26.994 43.482 11.377 1.00 77.07 154 LYS D C 1
ATOM 8853 O O . LYS D 1 174 ? -25.904 43.429 11.963 1.00 75.44 154 LYS D O 1
ATOM 8859 N N . LEU D 1 175 ? -27.194 44.275 10.324 1.00 72.87 155 LEU D N 1
ATOM 8860 C CA . LEU D 1 175 ? -26.116 45.125 9.836 1.00 69.32 155 LEU D CA 1
ATOM 8861 C C . LEU D 1 175 ? -25.742 46.192 10.855 1.00 71.39 155 LEU D C 1
ATOM 8862 O O . LEU D 1 175 ? -24.565 46.551 10.981 1.00 70.06 155 LEU D O 1
ATOM 8867 N N . VAL D 1 176 ? -26.729 46.712 11.591 1.00 71.03 156 VAL D N 1
ATOM 8868 C CA . VAL D 1 176 ? -26.444 47.709 12.619 1.00 64.30 156 VAL D CA 1
ATOM 8869 C C . VAL D 1 176 ? -25.604 47.091 13.728 1.00 68.53 156 VAL D C 1
ATOM 8870 O O . VAL D 1 176 ? -24.658 47.710 14.226 1.00 69.05 156 VAL D O 1
ATOM 8874 N N . GLN D 1 177 ? -25.932 45.860 14.129 1.00 68.49 157 GLN D N 1
ATOM 8875 C CA . GLN D 1 177 ? -25.127 45.170 15.132 1.00 72.12 157 GLN D CA 1
ATOM 8876 C C . GLN D 1 177 ? -23.683 45.010 14.668 1.00 76.27 157 GLN D C 1
ATOM 8877 O O . GLN D 1 177 ? -22.744 45.259 15.433 1.00 79.73 157 GLN D O 1
ATOM 8883 N N . LEU D 1 178 ? -23.487 44.606 13.410 1.00 75.89 158 LEU D N 1
ATOM 8884 C CA . LEU D 1 178 ? -22.140 44.413 12.880 1.00 71.82 158 LEU D CA 1
ATOM 8885 C C . LEU D 1 178 ? -21.366 45.726 12.843 1.00 72.74 158 LEU D C 1
ATOM 8886 O O . LEU D 1 178 ? -20.208 45.792 13.272 1.00 74.04 158 LEU D O 1
ATOM 8891 N N . ILE D 1 179 ? -21.990 46.784 12.322 1.00 70.57 159 ILE D N 1
ATOM 8892 C CA . ILE D 1 179 ? -21.320 48.077 12.220 1.00 68.08 159 ILE D CA 1
ATOM 8893 C C . ILE D 1 179 ? -21.072 48.666 13.604 1.00 72.19 159 ILE D C 1
ATOM 8894 O O . ILE D 1 179 ? -19.995 49.210 13.882 1.00 73.79 159 ILE D O 1
ATOM 8899 N N . ASP D 1 180 ? -22.070 48.585 14.486 1.00 70.52 160 ASP D N 1
ATOM 8900 C CA . ASP D 1 180 ? -21.908 49.112 15.836 1.00 72.76 160 ASP D CA 1
ATOM 8901 C C . ASP D 1 180 ? -20.814 48.372 16.594 1.00 75.69 160 ASP D C 1
ATOM 8902 O O . ASP D 1 180 ? -20.134 48.968 17.438 1.00 74.38 160 ASP D O 1
ATOM 8907 N N . SER D 1 181 ? -20.608 47.087 16.277 1.00 75.27 161 SER D N 1
ATOM 8908 C CA . SER D 1 181 ? -19.632 46.264 16.987 1.00 77.68 161 SER D CA 1
ATOM 8909 C C . SER D 1 181 ? -18.253 46.905 17.038 1.00 80.16 161 SER D C 1
ATOM 8910 O O . SER D 1 181 ? -17.480 46.645 17.966 1.00 81.92 161 SER D O 1
ATOM 8913 N N . ASN D 1 182 ? -17.921 47.736 16.053 1.00 79.79 162 ASN D N 1
ATOM 8914 C CA . ASN D 1 182 ? -16.603 48.352 16.033 1.00 78.09 162 ASN D CA 1
ATOM 8915 C C . ASN D 1 182 ? -16.441 49.347 17.175 1.00 82.46 162 ASN D C 1
ATOM 8916 O O . ASN D 1 182 ? -15.481 49.260 17.950 1.00 84.21 162 ASN D O 1
ATOM 8921 N N . TYR D 1 183 ? -17.382 50.285 17.316 1.00 81.04 163 TYR D N 1
ATOM 8922 C CA . TYR D 1 183 ? -17.242 51.274 18.380 1.00 80.87 163 TYR D CA 1
ATOM 8923 C C . TYR D 1 183 ? -17.445 50.652 19.756 1.00 84.05 163 TYR D C 1
ATOM 8924 O O . TYR D 1 183 ? -16.842 51.114 20.732 1.00 85.74 163 TYR D O 1
ATOM 8933 N N . ILE D 1 184 ? -18.291 49.623 19.865 1.00 78.68 164 ILE D N 1
ATOM 8934 C CA . ILE D 1 184 ? -18.484 48.973 21.159 1.00 79.54 164 ILE D CA 1
ATOM 8935 C C . ILE D 1 184 ? -17.176 48.363 21.642 1.00 81.02 164 ILE D C 1
ATOM 8936 O O . ILE D 1 184 ? -16.813 48.480 22.819 1.00 79.99 164 ILE D O 1
ATOM 8941 N N . THR D 1 185 ? -16.429 47.743 20.735 1.00 81.85 165 THR D N 1
ATOM 8942 C CA . THR D 1 185 ? -15.134 47.152 21.040 1.00 79.69 165 THR D CA 1
ATOM 8943 C C . THR D 1 185 ? -14.024 48.188 21.138 1.00 77.90 165 THR D C 1
ATOM 8944 O O . THR D 1 185 ? -12.851 47.807 21.217 1.00 77.38 165 THR D O 1
ATOM 8948 N N . MET D 1 186 ? -14.371 49.475 21.082 1.00 79.39 166 MET D N 1
ATOM 8949 C CA . MET D 1 186 ? -13.420 50.571 21.263 1.00 78.97 166 MET D CA 1
ATOM 8950 C C . MET D 1 186 ? -12.407 50.615 20.121 1.00 74.64 166 MET D C 1
ATOM 8951 O O . MET D 1 186 ? -11.238 50.933 20.328 1.00 74.25 166 MET D O 1
ATOM 8956 N N . ASP D 1 187 ? -12.855 50.306 18.906 1.00 74.88 167 ASP D N 1
ATOM 8957 C CA . ASP D 1 187 ? -11.970 50.266 17.742 1.00 78.63 167 ASP D CA 1
ATOM 8958 C C . ASP D 1 187 ? -12.204 51.520 16.901 1.00 80.94 167 ASP D C 1
ATOM 8959 O O . ASP D 1 187 ? -13.026 51.528 15.985 1.00 84.98 167 ASP D O 1
ATOM 8964 N N . ARG D 1 188 ? -11.447 52.584 17.201 1.00 75.90 168 ARG D N 1
ATOM 8965 C CA . ARG D 1 188 ? -11.564 53.816 16.426 1.00 74.16 168 ARG D CA 1
ATOM 8966 C C . ARG D 1 188 ? -11.211 53.565 14.971 1.00 81.60 168 ARG D C 1
ATOM 8967 O O . ARG D 1 188 ? -11.850 54.108 14.063 1.00 87.29 168 ARG D O 1
ATOM 8975 N N . SER D 1 189 ? -10.196 52.733 14.733 1.00 81.58 169 SER D N 1
ATOM 8976 C CA . SER D 1 189 ? -9.740 52.481 13.373 1.00 84.96 169 SER D CA 1
ATOM 8977 C C . SER D 1 189 ? -10.771 51.682 12.586 1.00 85.08 169 SER D C 1
ATOM 8978 O O . SER D 1 189 ? -11.012 51.967 11.408 1.00 83.08 169 SER D O 1
ATOM 8981 N N . ALA D 1 190 ? -11.380 50.672 13.215 1.00 92.64 170 ALA D N 1
ATOM 8982 C CA . ALA D 1 190 ? -12.394 49.877 12.528 1.00 93.07 170 ALA D CA 1
ATOM 8983 C C . ALA D 1 190 ? -13.666 50.680 12.290 1.00 94.75 170 ALA D C 1
ATOM 8984 O O . ALA D 1 190 ? -14.317 50.529 11.247 1.00 89.65 170 ALA D O 1
ATOM 8986 N N . ALA D 1 191 ? -14.026 51.548 13.238 1.00 85.19 171 ALA D N 1
ATOM 8987 C CA . ALA D 1 191 ? -15.201 52.397 13.071 1.00 79.68 171 ALA D CA 1
ATOM 8988 C C . ALA D 1 191 ? -15.014 53.382 11.925 1.00 77.49 171 ALA D C 1
ATOM 8989 O O . ALA D 1 191 ? -15.969 53.699 11.208 1.00 80.29 171 ALA D O 1
ATOM 8991 N N . GLU D 1 192 ? -13.800 53.908 11.762 1.00 78.01 172 GLU D N 1
ATOM 8992 C CA . GLU D 1 192 ? -13.513 54.797 10.642 1.00 76.35 172 GLU D CA 1
ATOM 8993 C C . GLU D 1 192 ? -13.468 54.042 9.317 1.00 81.88 172 GLU D C 1
ATOM 8994 O O . GLU D 1 192 ? -14.005 54.516 8.308 1.00 78.48 172 GLU D O 1
ATOM 9000 N N . LYS D 1 193 ? -12.819 52.871 9.297 1.00 89.02 173 LYS D N 1
ATOM 9001 C CA . LYS D 1 193 ? -12.737 52.080 8.071 1.00 81.13 173 LYS D CA 1
ATOM 9002 C C . LYS D 1 193 ? -14.105 51.566 7.644 1.00 83.27 173 LYS D C 1
ATOM 9003 O O . LYS D 1 193 ? -14.320 51.287 6.457 1.00 85.37 173 LYS D O 1
ATOM 9009 N N . ALA D 1 194 ? -15.035 51.422 8.593 1.00 81.61 174 ALA D N 1
ATOM 9010 C CA . ALA D 1 194 ? -16.381 50.980 8.246 1.00 79.36 174 ALA D CA 1
ATOM 9011 C C . ALA D 1 194 ? -17.032 51.901 7.219 1.00 81.16 174 ALA D C 1
ATOM 9012 O O . ALA D 1 194 ? -17.892 51.458 6.449 1.00 82.95 174 ALA D O 1
ATOM 9014 N N . VAL D 1 195 ? -16.639 53.179 7.187 1.00 76.03 175 VAL D N 1
ATOM 9015 C CA . VAL D 1 195 ? -17.178 54.089 6.178 1.00 76.04 175 VAL D CA 1
ATOM 9016 C C . VAL D 1 195 ? -16.710 53.682 4.785 1.00 78.07 175 VAL D C 1
ATOM 9017 O O . VAL D 1 195 ? -17.505 53.643 3.838 1.00 79.69 175 VAL D O 1
ATOM 9021 N N . GLU D 1 196 ? -15.423 53.337 4.643 1.00 85.13 176 GLU D N 1
ATOM 9022 C CA . GLU D 1 196 ? -14.898 52.913 3.345 1.00 80.51 176 GLU D CA 1
ATOM 9023 C C . GLU D 1 196 ? -15.561 51.628 2.872 1.00 81.17 176 GLU D C 1
ATOM 9024 O O . GLU D 1 196 ? -15.873 51.481 1.683 1.00 81.24 176 GLU D O 1
ATOM 9030 N N . LEU D 1 197 ? -15.790 50.687 3.789 1.00 78.74 177 LEU D N 1
ATOM 9031 C CA . LEU D 1 197 ? -16.406 49.424 3.405 1.00 80.73 177 LEU D CA 1
ATOM 9032 C C . LEU D 1 197 ? -17.852 49.633 2.975 1.00 82.94 177 LEU D C 1
ATOM 9033 O O . LEU D 1 197 ? -18.292 49.072 1.965 1.00 79.76 177 LEU D O 1
ATOM 9038 N N . VAL D 1 198 ? -18.586 50.483 3.696 1.00 80.17 178 VAL D N 1
ATOM 9039 C CA . VAL D 1 198 ? -19.959 50.786 3.306 1.00 79.40 178 VAL D CA 1
ATOM 9040 C C . VAL D 1 198 ? -19.971 51.470 1.950 1.00 76.87 178 VAL D C 1
ATOM 9041 O O . VAL D 1 198 ? -20.839 51.208 1.108 1.00 80.77 178 VAL D O 1
ATOM 9045 N N . LEU D 1 199 ? -18.983 52.327 1.703 1.00 74.84 179 LEU D N 1
ATOM 9046 C CA . LEU D 1 199 ? -18.917 53.037 0.434 1.00 76.31 179 LEU D CA 1
ATOM 9047 C C . LEU D 1 199 ? -18.600 52.094 -0.719 1.00 81.87 179 LEU D C 1
ATOM 9048 O O . LEU D 1 199 ? -19.096 52.282 -1.835 1.00 78.37 179 LEU D O 1
ATOM 9053 N N . ASN D 1 200 ? -17.780 51.075 -0.472 1.00 81.95 180 ASN D N 1
ATOM 9054 C CA . ASN D 1 200 ? -17.165 50.310 -1.545 1.00 79.64 180 ASN D CA 1
ATOM 9055 C C . ASN D 1 200 ? -17.673 48.880 -1.678 1.00 85.67 180 ASN D C 1
ATOM 9056 O O . ASN D 1 200 ? -17.182 48.146 -2.544 1.00 89.80 180 ASN D O 1
ATOM 9061 N N . ARG D 1 201 ? -18.634 48.457 -0.857 1.00 84.18 181 ARG D N 1
ATOM 9062 C CA . ARG D 1 201 ? -19.142 47.090 -0.903 1.00 84.47 181 ARG D CA 1
ATOM 9063 C C . ARG D 1 201 ? -20.651 47.101 -0.700 1.00 88.30 181 ARG D C 1
ATOM 9064 O O . ARG D 1 201 ? -21.164 47.902 0.098 1.00 101.71 181 ARG D O 1
ATOM 9072 N N . PRO D 1 202 ? -21.381 46.231 -1.397 1.00 85.51 182 PRO D N 1
ATOM 9073 C CA . PRO D 1 202 ? -22.821 46.109 -1.144 1.00 89.24 182 PRO D CA 1
ATOM 9074 C C . PRO D 1 202 ? -23.095 45.736 0.304 1.00 87.93 182 PRO D C 1
ATOM 9075 O O . PRO D 1 202 ? -22.328 45.005 0.934 1.00 86.66 182 PRO D O 1
ATOM 9079 N N . LEU D 1 203 ? -24.207 46.254 0.834 1.00 87.60 183 LEU D N 1
ATOM 9080 C CA . LEU D 1 203 ? -24.558 45.954 2.219 1.00 86.75 183 LEU D CA 1
ATOM 9081 C C . LEU D 1 203 ? -24.691 44.455 2.442 1.00 83.46 183 LEU D C 1
ATOM 9082 O O . LEU D 1 203 ? -24.222 43.926 3.456 1.00 81.75 183 LEU D O 1
ATOM 9087 N N . LYS D 1 204 ? -25.294 43.749 1.488 1.00 86.38 184 LYS D N 1
ATOM 9088 C CA . LYS D 1 204 ? -25.502 42.320 1.654 1.00 87.31 184 LYS D CA 1
ATOM 9089 C C . LYS D 1 204 ? -24.182 41.553 1.702 1.00 89.39 184 LYS D C 1
ATOM 9090 O O . LYS D 1 204 ? -24.126 40.476 2.306 1.00 100.86 184 LYS D O 1
ATOM 9096 N N . GLU D 1 205 ? -23.114 42.104 1.119 1.00 86.71 185 GLU D N 1
ATOM 9097 C CA . GLU D 1 205 ? -21.785 41.528 1.304 1.00 85.84 185 GLU D CA 1
ATOM 9098 C C . GLU D 1 205 ? -21.287 41.723 2.728 1.00 84.25 185 GLU D C 1
ATOM 9099 O O . GLU D 1 205 ? -20.698 40.808 3.318 1.00 78.95 185 GLU D O 1
ATOM 9105 N N . LEU D 1 206 ? -21.494 42.919 3.286 1.00 86.35 186 LEU D N 1
ATOM 9106 C CA . LEU D 1 206 ? -20.999 43.235 4.619 1.00 83.08 186 LEU D CA 1
ATOM 9107 C C . LEU D 1 206 ? -21.677 42.401 5.696 1.00 82.30 186 LEU D C 1
ATOM 9108 O O . LEU D 1 206 ? -21.138 42.279 6.803 1.00 77.70 186 LEU D O 1
ATOM 9113 N N . LEU D 1 207 ? -22.841 41.823 5.394 1.00 83.48 187 LEU D N 1
ATOM 9114 C CA . LEU D 1 207 ? -23.465 40.884 6.313 1.00 83.27 187 LEU D CA 1
ATOM 9115 C C . LEU D 1 207 ? -22.587 39.662 6.545 1.00 86.50 187 LEU D C 1
ATOM 9116 O O . LEU D 1 207 ? -22.746 38.977 7.562 1.00 78.84 187 LEU D O 1
ATOM 9121 N N . GLU D 1 208 ? -21.640 39.405 5.640 1.00 90.77 188 GLU D N 1
ATOM 9122 C CA . GLU D 1 208 ? -20.709 38.290 5.730 1.00 91.81 188 GLU D CA 1
ATOM 9123 C C . GLU D 1 208 ? -19.336 38.692 6.246 1.00 91.05 188 GLU D C 1
ATOM 9124 O O . GLU D 1 208 ? -18.524 37.810 6.539 1.00 99.41 188 GLU D O 1
ATOM 9130 N N . TYR D 1 209 ? -19.062 39.991 6.363 1.00 91.37 189 TYR D N 1
ATOM 9131 C CA . TYR D 1 209 ? -17.739 40.499 6.710 1.00 90.07 189 TYR D CA 1
ATOM 9132 C C . TYR D 1 209 ? -17.254 39.909 8.030 1.00 93.24 189 TYR D C 1
ATOM 9133 O O . TYR D 1 209 ? -17.773 40.248 9.099 1.00 93.03 189 TYR D O 1
ATOM 9142 N N . GLU D 1 210 ? -16.242 39.044 7.957 1.00 96.87 190 GLU D N 1
ATOM 9143 C CA . GLU D 1 210 ? -15.811 38.291 9.134 1.00 95.40 190 GLU D CA 1
ATOM 9144 C C . GLU D 1 210 ? -15.291 39.156 10.280 1.00 95.83 190 GLU D C 1
ATOM 9145 O O . GLU D 1 210 ? -15.606 38.832 11.439 1.00 103.09 190 GLU D O 1
ATOM 9151 N N . PRO D 1 211 ? -14.495 40.215 10.063 1.00 92.67 191 PRO D N 1
ATOM 9152 C CA . PRO D 1 211 ? -14.022 41.000 11.218 1.00 89.79 191 PRO D CA 1
ATOM 9153 C C . PRO D 1 211 ? -15.140 41.548 12.081 1.00 91.67 191 PRO D C 1
ATOM 9154 O O . PRO D 1 211 ? -15.025 41.529 13.313 1.00 95.40 191 PRO D O 1
ATOM 9158 N N . TRP D 1 212 ? -16.223 42.035 11.471 1.00 89.67 192 TRP D N 1
ATOM 9159 C CA . TRP D 1 212 ? -17.351 42.525 12.259 1.00 88.36 192 TRP D CA 1
ATOM 9160 C C . TRP D 1 212 ? -18.036 41.392 13.008 1.00 90.26 192 TRP D C 1
ATOM 9161 O O . TRP D 1 212 ? -18.374 41.537 14.188 1.00 89.07 192 TRP D O 1
ATOM 9172 N N . ILE D 1 213 ? -18.231 40.253 12.340 1.00 95.08 193 ILE D N 1
ATOM 9173 C CA . ILE D 1 213 ? -18.903 39.114 12.960 1.00 95.05 193 ILE D CA 1
ATOM 9174 C C . ILE D 1 213 ? -18.152 38.665 14.203 1.00 99.53 193 ILE D C 1
ATOM 9175 O O . ILE D 1 213 ? -18.757 38.366 15.241 1.00 106.31 193 ILE D O 1
ATOM 9180 N N . LYS D 1 214 ? -16.820 38.620 14.118 1.00 98.31 194 LYS D N 1
ATOM 9181 C CA . LYS D 1 214 ? -16.009 38.189 15.250 1.00 101.21 194 LYS D CA 1
ATOM 9182 C C . LYS D 1 214 ? -16.185 39.122 16.440 1.00 102.53 194 LYS D C 1
ATOM 9183 O O . LYS D 1 214 ? -16.212 38.675 17.592 1.00 107.17 194 LYS D O 1
ATOM 9189 N N . ASN D 1 215 ? -16.324 40.422 16.176 1.00 100.36 195 ASN D N 1
ATOM 9190 C CA . ASN D 1 215 ? -16.578 41.376 17.248 1.00 107.51 195 ASN D CA 1
ATOM 9191 C C . ASN D 1 215 ? -17.924 41.114 17.913 1.00 107.99 195 ASN D C 1
ATOM 9192 O O . ASN D 1 215 ? -18.041 41.170 19.144 1.00 105.30 195 ASN D O 1
ATOM 9197 N N . LEU D 1 216 ? -18.948 40.816 17.110 1.00 120.20 196 LEU D N 1
ATOM 9198 C CA . LEU D 1 216 ? -20.314 40.766 17.622 1.00 123.86 196 LEU D CA 1
ATOM 9199 C C . LEU D 1 216 ? -20.531 39.582 18.557 1.00 120.22 196 LEU D C 1
ATOM 9200 O O . LEU D 1 216 ? -21.256 39.698 19.552 1.00 121.99 196 LEU D O 1
ATOM 9205 N N . GLU D 1 217 ? -19.924 38.435 18.251 1.00 117.54 197 GLU D N 1
ATOM 9206 C CA . GLU D 1 217 ? -20.072 37.266 19.117 1.00 130.47 197 GLU D CA 1
ATOM 9207 C C . GLU D 1 217 ? -19.568 37.550 20.529 1.00 117.43 197 GLU D C 1
ATOM 9208 O O . GLU D 1 217 ? -20.214 37.177 21.516 1.00 113.30 197 GLU D O 1
ATOM 9214 N N . GLU D 1 218 ? -18.428 38.232 20.647 1.00 119.99 198 GLU D N 1
ATOM 9215 C CA . GLU D 1 218 ? -17.871 38.543 21.957 1.00 117.46 198 GLU D CA 1
ATOM 9216 C C . GLU D 1 218 ? -18.705 39.575 22.705 1.00 117.17 198 GLU D C 1
ATOM 9217 O O . GLU D 1 218 ? -18.711 39.572 23.941 1.00 111.34 198 GLU D O 1
ATOM 9223 N N . ILE D 1 219 ? -19.454 40.415 21.984 1.00 114.01 199 ILE D N 1
ATOM 9224 C CA . ILE D 1 219 ? -20.216 41.486 22.617 1.00 107.41 199 ILE D CA 1
ATOM 9225 C C . ILE D 1 219 ? -21.513 40.946 23.202 1.00 106.73 199 ILE D C 1
ATOM 9226 O O . ILE D 1 219 ? -21.917 41.329 24.304 1.00 103.52 199 ILE D O 1
ATOM 9231 N N . GLU D 1 220 ? -22.191 40.058 22.473 1.00 110.34 200 GLU D N 1
ATOM 9232 C CA . GLU D 1 220 ? -23.409 39.455 23.000 1.00 110.04 200 GLU D CA 1
ATOM 9233 C C . GLU D 1 220 ? -23.113 38.659 24.264 1.00 112.15 200 GLU D C 1
ATOM 9234 O O . GLU D 1 220 ? -23.904 38.669 25.215 1.00 109.66 200 GLU D O 1
ATOM 9240 N N . ARG D 1 221 ? -21.967 37.973 24.296 1.00 116.14 201 ARG D N 1
ATOM 9241 C CA . ARG D 1 221 ? -21.596 37.194 25.472 1.00 113.80 201 ARG D CA 1
ATOM 9242 C C . ARG D 1 221 ? -21.451 38.080 26.703 1.00 107.71 201 ARG D C 1
ATOM 9243 O O . ARG D 1 221 ? -21.904 37.718 27.793 1.00 109.44 201 ARG D O 1
ATOM 9251 N N . THR D 1 222 ? -20.842 39.253 26.547 1.00 108.67 202 THR D N 1
ATOM 9252 C CA . THR D 1 222 ? -20.654 40.140 27.688 1.00 108.51 202 THR D CA 1
ATOM 9253 C C . THR D 1 222 ? -21.906 40.945 28.026 1.00 106.03 202 THR D C 1
ATOM 9254 O O . THR D 1 222 ? -22.050 41.387 29.172 1.00 104.20 202 THR D O 1
ATOM 9258 N N . ILE D 1 223 ? -22.825 41.136 27.077 1.00 104.07 203 ILE D N 1
ATOM 9259 C CA . ILE D 1 223 ? -24.043 41.875 27.394 1.00 101.55 203 ILE D CA 1
ATOM 9260 C C . ILE D 1 223 ? -24.953 41.044 28.290 1.00 106.99 203 ILE D C 1
ATOM 9261 O O . ILE D 1 223 ? -25.591 41.575 29.207 1.00 106.63 203 ILE D O 1
ATOM 9266 N N . LYS D 1 224 ? -25.019 39.727 28.053 1.00 112.28 204 LYS D N 1
ATOM 9267 C CA . LYS D 1 224 ? -25.842 38.870 28.903 1.00 109.29 204 LYS D CA 1
ATOM 9268 C C . LYS D 1 224 ? -25.432 38.961 30.366 1.00 111.88 204 LYS D C 1
ATOM 9269 O O . LYS D 1 224 ? -26.293 38.898 31.250 1.00 111.06 204 LYS D O 1
ATOM 9275 N N . ASP D 1 225 ? -24.134 39.135 30.643 1.00 124.24 205 ASP D N 1
ATOM 9276 C CA . ASP D 1 225 ? -23.679 39.261 32.026 1.00 117.28 205 ASP D CA 1
ATOM 9277 C C . ASP D 1 225 ? -24.298 40.481 32.690 1.00 117.22 205 ASP D C 1
ATOM 9278 O O . ASP D 1 225 ? -24.776 40.407 33.827 1.00 119.76 205 ASP D O 1
ATOM 9283 N N . VAL D 1 226 ? -24.293 41.617 31.991 1.00 110.01 206 VAL D N 1
ATOM 9284 C CA . VAL D 1 226 ? -24.850 42.842 32.552 1.00 105.10 206 VAL D CA 1
ATOM 9285 C C . VAL D 1 226 ? -26.355 42.714 32.732 1.00 107.09 206 VAL D C 1
ATOM 9286 O O . VAL D 1 226 ? -26.921 43.208 33.715 1.00 108.02 206 VAL D O 1
ATOM 9290 N N . LEU D 1 227 ? -27.026 42.057 31.787 1.00 108.74 207 LEU D N 1
ATOM 9291 C CA . LEU D 1 227 ? -28.460 41.844 31.907 1.00 108.38 207 LEU D CA 1
ATOM 9292 C C . LEU D 1 227 ? -28.813 40.932 33.076 1.00 113.30 207 LEU D C 1
ATOM 9293 O O . LEU D 1 227 ? -29.961 40.945 33.531 1.00 111.86 207 LEU D O 1
ATOM 9298 N N . SER D 1 228 ? -27.857 40.142 33.573 1.00 120.65 208 SER D N 1
ATOM 9299 C CA . SER D 1 228 ? -28.145 39.248 34.689 1.00 116.88 208 SER D CA 1
ATOM 9300 C C . SER D 1 228 ? -28.349 40.011 35.992 1.00 120.91 208 SER D C 1
ATOM 9301 O O . SER D 1 228 ? -29.152 39.593 36.832 1.00 141.47 208 SER D O 1
ATOM 9304 N N . GLY D 1 229 ? -27.638 41.119 36.181 1.00 117.23 209 GLY D N 1
ATOM 9305 C CA . GLY D 1 229 ? -27.733 41.869 37.418 1.00 114.29 209 GLY D CA 1
ATOM 9306 C C . GLY D 1 229 ? -28.547 43.142 37.324 1.00 109.40 209 GLY D C 1
ATOM 9307 O O . GLY D 1 229 ? -28.027 44.225 37.610 1.00 117.40 209 GLY D O 1
ATOM 9308 N N . ILE D 1 230 ? -29.813 43.046 36.919 1.00 106.78 210 ILE D N 1
ATOM 9309 C CA . ILE D 1 230 ? -30.671 44.222 36.831 1.00 104.36 210 ILE D CA 1
ATOM 9310 C C . ILE D 1 230 ? -31.739 44.131 37.913 1.00 106.48 210 ILE D C 1
ATOM 9311 O O . ILE D 1 230 ? -32.161 43.039 38.312 1.00 119.32 210 ILE D O 1
ATOM 9316 N N . GLU D 1 231 ? -32.168 45.295 38.398 1.00 103.48 211 GLU D N 1
ATOM 9317 C CA . GLU D 1 231 ? -33.238 45.393 39.376 1.00 102.02 211 GLU D CA 1
ATOM 9318 C C . GLU D 1 231 ? -34.262 46.410 38.893 1.00 97.55 211 GLU D C 1
ATOM 9319 O O . GLU D 1 231 ? -34.034 47.130 37.919 1.00 103.21 211 GLU D O 1
ATOM 9325 N N . VAL D 1 232 ? -35.389 46.501 39.598 1.00 99.33 212 VAL D N 1
ATOM 9326 C CA . VAL D 1 232 ? -36.535 47.234 39.067 1.00 95.89 212 VAL D CA 1
ATOM 9327 C C . VAL D 1 232 ? -37.326 47.870 40.205 1.00 97.99 212 VAL D C 1
ATOM 9328 O O . VAL D 1 232 ? -37.447 47.309 41.299 1.00 99.09 212 VAL D O 1
ATOM 9332 N N . LYS D 1 233 ? -37.857 49.061 39.924 1.00 98.86 213 LYS D N 1
ATOM 9333 C CA . LYS D 1 233 ? -38.724 49.805 40.829 1.00 103.63 213 LYS D CA 1
ATOM 9334 C C . LYS D 1 233 ? -39.576 50.740 39.983 1.00 102.98 213 LYS D C 1
ATOM 9335 O O . LYS D 1 233 ? -39.044 51.431 39.109 1.00 100.36 213 LYS D O 1
ATOM 9341 N N . ASN D 1 234 ? -40.884 50.768 40.244 1.00 105.26 214 ASN D N 1
ATOM 9342 C CA . ASN D 1 234 ? -41.815 51.626 39.507 1.00 109.60 214 ASN D CA 1
ATOM 9343 C C . ASN D 1 234 ? -41.753 51.369 38.003 1.00 103.43 214 ASN D C 1
ATOM 9344 O O . ASN D 1 234 ? -41.956 52.284 37.198 1.00 107.35 214 ASN D O 1
ATOM 9349 N N . ASP D 1 235 ? -41.470 50.119 37.627 1.00 95.95 215 ASP D N 1
ATOM 9350 C CA . ASP D 1 235 ? -41.295 49.701 36.232 1.00 94.25 215 ASP D CA 1
ATOM 9351 C C . ASP D 1 235 ? -40.132 50.438 35.565 1.00 90.86 215 ASP D C 1
ATOM 9352 O O . ASP D 1 235 ? -40.132 50.653 34.350 1.00 85.32 215 ASP D O 1
ATOM 9357 N N . ILE D 1 236 ? -39.131 50.822 36.357 1.00 93.00 216 ILE D N 1
ATOM 9358 C CA . ILE D 1 236 ? -37.898 51.429 35.861 1.00 87.43 216 ILE D CA 1
ATOM 9359 C C . ILE D 1 236 ? -36.748 50.476 36.150 1.00 86.00 216 ILE D C 1
ATOM 9360 O O . ILE D 1 236 ? -36.547 50.067 37.299 1.00 90.02 216 ILE D O 1
ATOM 9365 N N . ALA D 1 237 ? -35.989 50.135 35.114 1.00 82.47 217 ALA D N 1
ATOM 9366 C CA . ALA D 1 237 ? -34.874 49.207 35.240 1.00 81.00 217 ALA D CA 1
ATOM 9367 C C . ALA D 1 237 ? -33.621 49.955 35.672 1.00 81.03 217 ALA D C 1
ATOM 9368 O O . ALA D 1 237 ? -33.251 50.961 35.059 1.00 83.17 217 ALA D O 1
ATOM 9370 N N . PHE D 1 238 ? -32.986 49.476 36.739 1.00 80.42 218 PHE D N 1
ATOM 9371 C CA . PHE D 1 238 ? -31.718 50.016 37.221 1.00 79.56 218 PHE D CA 1
ATOM 9372 C C . PHE D 1 238 ? -30.632 48.972 36.984 1.00 81.00 218 PHE D C 1
ATOM 9373 O O . PHE D 1 238 ? -30.642 47.908 37.611 1.00 83.06 218 PHE D O 1
ATOM 9381 N N . ILE D 1 239 ? -29.704 49.272 36.077 1.00 78.48 219 ILE D N 1
ATOM 9382 C CA . ILE D 1 239 ? -28.680 48.326 35.644 1.00 78.57 219 ILE D CA 1
ATOM 9383 C C . ILE D 1 239 ? -27.323 48.947 35.933 1.00 76.05 219 ILE D C 1
ATOM 9384 O O . ILE D 1 239 ? -26.955 49.961 35.326 1.00 74.12 219 ILE D O 1
ATOM 9389 N N . GLU D 1 240 ? -26.575 48.340 36.848 1.00 79.54 220 GLU D N 1
ATOM 9390 C CA . GLU D 1 240 ? -25.261 48.824 37.244 1.00 77.97 220 GLU D CA 1
ATOM 9391 C C . GLU D 1 240 ? -24.202 47.788 36.903 1.00 80.35 220 GLU D C 1
ATOM 9392 O O . GLU D 1 240 ? -24.386 46.595 37.163 1.00 86.29 220 GLU D O 1
ATOM 9398 N N . TYR D 1 241 ? -23.091 48.248 36.335 1.00 80.21 221 TYR D N 1
ATOM 9399 C CA . TYR D 1 241 ? -22.033 47.352 35.887 1.00 82.05 221 TYR D CA 1
ATOM 9400 C C . TYR D 1 241 ? -20.736 48.139 35.737 1.00 82.89 221 TYR D C 1
ATOM 9401 O O . TYR D 1 241 ? -20.711 49.368 35.848 1.00 81.22 221 TYR D O 1
ATOM 9410 N N . SER D 1 242 ? -19.659 47.408 35.450 1.00 86.48 222 SER D N 1
ATOM 9411 C CA . SER D 1 242 ? -18.348 47.992 35.185 1.00 84.10 222 SER D CA 1
ATOM 9412 C C . SER D 1 242 ? -17.724 47.257 34.009 1.00 85.76 222 SER D C 1
ATOM 9413 O O . SER D 1 242 ? -17.629 46.027 34.028 1.00 87.92 222 SER D O 1
ATOM 9416 N N . SER D 1 243 ? -17.307 48.009 32.987 1.00 92.41 223 SER D N 1
ATOM 9417 C CA . SER D 1 243 ? -16.784 47.420 31.758 1.00 91.45 223 SER D CA 1
ATOM 9418 C C . SER D 1 243 ? -16.085 48.450 30.877 1.00 93.18 223 SER D C 1
ATOM 9419 O O . SER D 1 243 ? -16.441 49.636 30.894 1.00 89.42 223 SER D O 1
ATOM 9422 N N . PRO D 1 244 ? -15.090 48.031 30.088 1.00 92.65 224 PRO D N 1
ATOM 9423 C CA . PRO D 1 244 ? -14.475 48.934 29.112 1.00 90.77 224 PRO D CA 1
ATOM 9424 C C . PRO D 1 244 ? -15.176 48.977 27.766 1.00 87.47 224 PRO D C 1
ATOM 9425 O O . PRO D 1 244 ? -14.790 49.795 26.920 1.00 96.72 224 PRO D O 1
ATOM 9429 N N . PHE D 1 245 ? -16.156 48.113 27.527 1.00 85.62 225 PHE D N 1
ATOM 9430 C CA . PHE D 1 245 ? -16.947 48.195 26.309 1.00 86.91 225 PHE D CA 1
ATOM 9431 C C . PHE D 1 245 ? -17.973 49.314 26.408 1.00 82.67 225 PHE D C 1
ATOM 9432 O O . PHE D 1 245 ? -18.540 49.581 27.471 1.00 83.84 225 PHE D O 1
ATOM 9440 N N . ASN D 1 246 ? -18.235 49.955 25.278 1.00 83.12 226 ASN D N 1
ATOM 9441 C CA . ASN D 1 246 ? -19.257 50.994 25.243 1.00 81.79 226 ASN D CA 1
ATOM 9442 C C . ASN D 1 246 ? -20.623 50.371 24.952 1.00 79.43 226 ASN D C 1
ATOM 9443 O O . ASN D 1 246 ? -21.291 50.660 23.959 1.00 79.32 226 ASN D O 1
ATOM 9448 N N . ILE D 1 247 ? -21.034 49.498 25.877 1.00 78.42 227 ILE D N 1
ATOM 9449 C CA . ILE D 1 247 ? -22.304 48.797 25.749 1.00 78.21 227 ILE D CA 1
ATOM 9450 C C . ILE D 1 247 ? -23.447 49.544 26.410 1.00 74.99 227 ILE D C 1
ATOM 9451 O O . ILE D 1 247 ? -24.602 49.114 26.288 1.00 74.48 227 ILE D O 1
ATOM 9456 N N . ILE D 1 248 ? -23.170 50.666 27.079 1.00 75.57 228 ILE D N 1
ATOM 9457 C CA . ILE D 1 248 ? -24.210 51.345 27.844 1.00 74.81 228 ILE D CA 1
ATOM 9458 C C . ILE D 1 248 ? -25.368 51.736 26.939 1.00 77.67 228 ILE D C 1
ATOM 9459 O O . ILE D 1 248 ? -26.533 51.704 27.357 1.00 74.01 228 ILE D O 1
ATOM 9464 N N . SER D 1 249 ? -25.082 52.058 25.678 1.00 78.60 229 SER D N 1
ATOM 9465 C CA . SER D 1 249 ? -26.147 52.439 24.761 1.00 81.04 229 SER D CA 1
ATOM 9466 C C . SER D 1 249 ? -27.091 51.271 24.499 1.00 79.44 229 SER D C 1
ATOM 9467 O O . SER D 1 249 ? -28.314 51.418 24.602 1.00 79.37 229 SER D O 1
ATOM 9470 N N . LYS D 1 250 ? -26.542 50.098 24.160 1.00 74.75 230 LYS D N 1
ATOM 9471 C CA . LYS D 1 250 ? -27.397 48.954 23.851 1.00 76.29 230 LYS D CA 1
ATOM 9472 C C . LYS D 1 250 ? -28.087 48.404 25.093 1.00 76.73 230 LYS D C 1
ATOM 9473 O O . LYS D 1 250 ? -29.195 47.864 24.995 1.00 77.63 230 LYS D O 1
ATOM 9479 N N . ILE D 1 251 ? -27.445 48.495 26.256 1.00 78.24 231 ILE D N 1
ATOM 9480 C CA . ILE D 1 251 ? -28.081 48.019 27.480 1.00 78.31 231 ILE D CA 1
ATOM 9481 C C . ILE D 1 251 ? -29.330 48.837 27.776 1.00 77.43 231 ILE D C 1
ATOM 9482 O O . ILE D 1 251 ? -30.393 48.291 28.089 1.00 74.80 231 ILE D O 1
ATOM 9487 N N . ALA D 1 252 ? -29.223 50.162 27.659 1.00 71.42 232 ALA D N 1
ATOM 9488 C CA . ALA D 1 252 ? -30.379 51.017 27.898 1.00 72.91 232 ALA D CA 1
ATOM 9489 C C . ALA D 1 252 ? -31.508 50.707 26.923 1.00 75.07 232 ALA D C 1
ATOM 9490 O O . ALA D 1 252 ? -32.682 50.673 27.311 1.00 75.58 232 ALA D O 1
ATOM 9492 N N . ARG D 1 253 ? -31.172 50.463 25.655 1.00 74.79 233 ARG D N 1
ATOM 9493 C CA . ARG D 1 253 ? -32.197 50.114 24.676 1.00 72.79 233 ARG D CA 1
ATOM 9494 C C . ARG D 1 253 ? -32.804 48.748 24.983 1.00 72.61 233 ARG D C 1
ATOM 9495 O O . ARG D 1 253 ? -34.029 48.589 24.975 1.00 73.91 233 ARG D O 1
ATOM 9503 N N . LYS D 1 254 ? -31.960 47.750 25.268 1.00 73.68 234 LYS D N 1
ATOM 9504 C CA . LYS D 1 254 ? -32.458 46.409 25.571 1.00 79.16 234 LYS D CA 1
ATOM 9505 C C . LYS D 1 254 ? -33.435 46.424 26.742 1.00 78.13 234 LYS D C 1
ATOM 9506 O O . LYS D 1 254 ? -34.417 45.672 26.751 1.00 81.52 234 LYS D O 1
ATOM 9512 N N . ALA D 1 255 ? -33.179 47.275 27.740 1.00 76.15 235 ALA D N 1
ATOM 9513 C CA . ALA D 1 255 ? -34.024 47.320 28.930 1.00 71.39 235 ALA D CA 1
ATOM 9514 C C . ALA D 1 255 ? -35.390 47.916 28.631 1.00 74.20 235 ALA D C 1
ATOM 9515 O O . ALA D 1 255 ? -36.395 47.503 29.219 1.00 79.22 235 ALA D O 1
ATOM 9517 N N . VAL D 1 256 ? -35.441 48.900 27.742 1.00 77.37 236 VAL D N 1
ATOM 9518 C CA . VAL D 1 256 ? -36.678 49.591 27.400 1.00 76.76 236 VAL D CA 1
ATOM 9519 C C . VAL D 1 256 ? -37.340 48.999 26.160 1.00 72.64 236 VAL D C 1
ATOM 9520 O O . VAL D 1 256 ? -38.532 48.690 26.174 1.00 71.58 236 VAL D O 1
ATOM 9524 N N . TRP D 1 257 ? -36.566 48.801 25.091 1.00 72.61 237 TRP D N 1
ATOM 9525 C CA . TRP D 1 257 ? -37.147 48.420 23.809 1.00 72.60 237 TRP D CA 1
ATOM 9526 C C . TRP D 1 257 ? -37.552 46.949 23.777 1.00 80.02 237 TRP D C 1
ATOM 9527 O O . TRP D 1 257 ? -38.630 46.615 23.271 1.00 80.98 237 TRP D O 1
ATOM 9538 N N . GLU D 1 258 ? -36.723 46.060 24.326 1.00 86.16 238 GLU D N 1
ATOM 9539 C CA . GLU D 1 258 ? -36.980 44.625 24.247 1.00 86.49 238 GLU D CA 1
ATOM 9540 C C . GLU D 1 258 ? -37.680 44.085 25.484 1.00 89.88 238 GLU D C 1
ATOM 9541 O O . GLU D 1 258 ? -38.705 43.408 25.371 1.00 103.71 238 GLU D O 1
ATOM 9547 N N . MET D 1 259 ? -37.127 44.340 26.666 1.00 83.69 239 MET D N 1
ATOM 9548 C CA . MET D 1 259 ? -37.745 43.838 27.883 1.00 86.38 239 MET D CA 1
ATOM 9549 C C . MET D 1 259 ? -39.010 44.604 28.257 1.00 85.65 239 MET D C 1
ATOM 9550 O O . MET D 1 259 ? -39.796 44.103 29.070 1.00 85.84 239 MET D O 1
ATOM 9555 N N . GLY D 1 260 ? -39.236 45.781 27.666 1.00 82.13 240 GLY D N 1
ATOM 9556 C CA . GLY D 1 260 ? -40.487 46.503 27.801 1.00 82.76 240 GLY D CA 1
ATOM 9557 C C . GLY D 1 260 ? -40.615 47.381 29.024 1.00 87.88 240 GLY D C 1
ATOM 9558 O O . GLY D 1 260 ? -41.726 47.825 29.335 1.00 94.19 240 GLY D O 1
ATOM 9559 N N . TYR D 1 261 ? -39.519 47.665 29.717 1.00 84.73 241 TYR D N 1
ATOM 9560 C CA . TYR D 1 261 ? -39.582 48.513 30.896 1.00 83.24 241 TYR D CA 1
ATOM 9561 C C . TYR D 1 261 ? -39.838 49.966 30.508 1.00 83.19 241 TYR D C 1
ATOM 9562 O O . TYR D 1 261 ? -39.480 50.415 29.415 1.00 79.15 241 TYR D O 1
ATOM 9571 N N . ASN D 1 262 ? -40.491 50.700 31.416 1.00 88.03 242 ASN D N 1
ATOM 9572 C CA . ASN D 1 262 ? -40.853 52.087 31.133 1.00 87.49 242 ASN D CA 1
ATOM 9573 C C . ASN D 1 262 ? -39.634 52.996 31.114 1.00 85.59 242 ASN D C 1
ATOM 9574 O O . ASN D 1 262 ? -39.640 54.031 30.437 1.00 86.25 242 ASN D O 1
ATOM 9579 N N . GLY D 1 263 ? -38.595 52.637 31.856 1.00 81.21 243 GLY D N 1
ATOM 9580 C CA . GLY D 1 263 ? -37.388 53.435 31.892 1.00 77.63 243 GLY D CA 1
ATOM 9581 C C . GLY D 1 263 ? -36.208 52.581 32.283 1.00 76.52 243 GLY D C 1
ATOM 9582 O O . GLY D 1 263 ? -36.356 51.534 32.919 1.00 78.62 243 GLY D O 1
ATOM 9583 N N . ALA D 1 264 ? -35.027 53.035 31.880 1.00 74.49 244 ALA D N 1
ATOM 9584 C CA . ALA D 1 264 ? -33.785 52.360 32.221 1.00 69.46 244 ALA D CA 1
ATOM 9585 C C . ALA D 1 264 ? -32.773 53.404 32.661 1.00 69.13 244 ALA D C 1
ATOM 9586 O O . ALA D 1 264 ? -32.548 54.387 31.950 1.00 70.30 244 ALA D O 1
ATOM 9588 N N . VAL D 1 265 ? -32.201 53.216 33.845 1.00 72.08 245 VAL D N 1
ATOM 9589 C CA . VAL D 1 265 ? -31.047 53.982 34.301 1.00 67.91 245 VAL D CA 1
ATOM 9590 C C . VAL D 1 265 ? -29.866 53.024 34.327 1.00 68.30 245 VAL D C 1
ATOM 9591 O O . VAL D 1 265 ? -29.806 52.113 35.163 1.00 72.05 245 VAL D O 1
ATOM 9595 N N . VAL D 1 266 ? -28.925 53.219 33.414 1.00 63.16 246 VAL D N 1
ATOM 9596 C CA . VAL D 1 266 ? -27.784 52.331 33.262 1.00 67.28 246 VAL D CA 1
ATOM 9597 C C . VAL D 1 266 ? -26.543 53.073 33.722 1.00 71.94 246 VAL D C 1
ATOM 9598 O O . VAL D 1 266 ? -26.283 54.198 33.278 1.00 69.43 246 VAL D O 1
ATOM 9602 N N . LEU D 1 267 ? -25.770 52.438 34.600 1.00 70.59 247 LEU D N 1
ATOM 9603 C CA . LEU D 1 267 ? -24.567 53.035 35.160 1.00 70.49 247 LEU D CA 1
ATOM 9604 C C . LEU D 1 267 ? -23.386 52.119 34.894 1.00 74.07 247 LEU D C 1
ATOM 9605 O O . LEU D 1 267 ? -23.383 50.962 35.325 1.00 75.89 247 LEU D O 1
ATOM 9610 N N . ASN D 1 268 ? -22.379 52.650 34.207 1.00 75.79 248 ASN D N 1
ATOM 9611 C CA . ASN D 1 268 ? -21.111 51.968 33.990 1.00 76.31 248 ASN D CA 1
ATOM 9612 C C . ASN D 1 268 ? -20.070 52.680 34.838 1.00 78.81 248 ASN D C 1
ATOM 9613 O O . ASN D 1 268 ? -19.710 53.830 34.560 1.00 78.17 248 ASN D O 1
ATOM 9618 N N . ARG D 1 269 ? -19.573 51.985 35.856 1.00 82.50 249 ARG D N 1
ATOM 9619 C CA . ARG D 1 269 ? -18.772 52.634 36.882 1.00 82.15 249 ARG D CA 1
ATOM 9620 C C . ARG D 1 269 ? -17.313 52.814 36.495 1.00 82.09 249 ARG D C 1
ATOM 9621 O O . ARG D 1 269 ? -16.651 53.696 37.051 1.00 81.24 249 ARG D O 1
ATOM 9629 N N . SER D 1 270 ? -16.802 52.038 35.543 1.00 82.48 250 SER D N 1
ATOM 9630 C CA . SER D 1 270 ? -15.390 52.088 35.193 1.00 83.50 250 SER D CA 1
ATOM 9631 C C . SER D 1 270 ? -15.223 52.100 33.674 1.00 84.88 250 SER D C 1
ATOM 9632 O O . SER D 1 270 ? -14.618 51.216 33.074 1.00 90.47 250 SER D O 1
ATOM 9635 N N . PHE D 1 271 ? -15.797 53.104 33.021 1.00 81.50 251 PHE D N 1
ATOM 9636 C CA . PHE D 1 271 ? -15.559 53.283 31.590 1.00 88.77 251 PHE D CA 1
ATOM 9637 C C . PHE D 1 271 ? -14.299 54.120 31.401 1.00 89.22 251 PHE D C 1
ATOM 9638 O O . PHE D 1 271 ? -14.349 55.344 31.245 1.00 84.73 251 PHE D O 1
ATOM 9646 N N . HIS D 1 272 ? -13.159 53.432 31.372 1.00 88.18 252 HIS D N 1
ATOM 9647 C CA . HIS D 1 272 ? -11.858 54.027 31.076 1.00 90.77 252 HIS D CA 1
ATOM 9648 C C . HIS D 1 272 ? -11.593 55.250 31.960 1.00 93.77 252 HIS D C 1
ATOM 9649 O O . HIS D 1 272 ? -11.507 56.389 31.505 1.00 97.73 252 HIS D O 1
ATOM 9656 N N . GLU D 1 273 ? -11.479 54.964 33.255 1.00 94.27 253 GLU D N 1
ATOM 9657 C CA . GLU D 1 273 ? -11.163 55.951 34.286 1.00 100.08 253 GLU D CA 1
ATOM 9658 C C . GLU D 1 273 ? -12.215 57.053 34.398 1.00 95.41 253 GLU D C 1
ATOM 9659 O O . GLU D 1 273 ? -11.960 58.104 34.994 1.00 101.43 253 GLU D O 1
ATOM 9665 N N . LYS D 1 274 ? -13.407 56.834 33.856 1.00 95.67 254 LYS D N 1
ATOM 9666 C CA . LYS D 1 274 ? -14.506 57.773 34.011 1.00 89.58 254 LYS D CA 1
ATOM 9667 C C . LYS D 1 274 ? -15.796 56.990 34.166 1.00 83.61 254 LYS D C 1
ATOM 9668 O O . LYS D 1 274 ? -15.862 55.795 33.872 1.00 87.38 254 LYS D O 1
ATOM 9674 N N . ALA D 1 275 ? -16.813 57.664 34.680 1.00 80.85 255 ALA D N 1
ATOM 9675 C CA . ALA D 1 275 ? -18.117 57.041 34.808 1.00 78.10 255 ALA D CA 1
ATOM 9676 C C . ALA D 1 275 ? -18.965 57.354 33.581 1.00 76.83 255 ALA D C 1
ATOM 9677 O O . ALA D 1 275 ? -18.615 58.185 32.738 1.00 78.51 255 ALA D O 1
ATOM 9679 N N . GLN D 1 276 ? -20.124 56.708 33.515 1.00 79.13 256 GLN D N 1
ATOM 9680 C CA . GLN D 1 276 ? -20.935 56.715 32.303 1.00 72.10 256 GLN D CA 1
ATOM 9681 C C . GLN D 1 276 ? -22.348 56.304 32.683 1.00 68.38 256 GLN D C 1
ATOM 9682 O O . GLN D 1 276 ? -22.557 55.182 33.161 1.00 69.33 256 GLN D O 1
ATOM 9688 N N . LEU D 1 277 ? -23.311 57.209 32.498 1.00 66.31 257 LEU D N 1
ATOM 9689 C CA . LEU D 1 277 ? -24.697 56.936 32.848 1.00 69.79 257 LEU D CA 1
ATOM 9690 C C . LEU D 1 277 ? -25.613 57.264 31.678 1.00 68.57 257 LEU D C 1
ATOM 9691 O O . LEU D 1 277 ? -25.461 58.298 31.018 1.00 68.07 257 LEU D O 1
ATOM 9696 N N . TYR D 1 278 ? -26.609 56.406 31.478 1.00 66.61 258 TYR D N 1
ATOM 9697 C CA . TYR D 1 278 ? -27.589 56.554 30.414 1.00 66.41 258 TYR D CA 1
ATOM 9698 C C . TYR D 1 278 ? -28.979 56.441 31.019 1.00 65.22 258 TYR D C 1
ATOM 9699 O O . TYR D 1 278 ? -29.227 55.574 31.862 1.00 70.93 258 TYR D O 1
ATOM 9708 N N . PHE D 1 279 ? -29.881 57.320 30.591 1.00 64.81 259 PHE D N 1
ATOM 9709 C CA . PHE D 1 279 ? -31.258 57.348 31.085 1.00 69.01 259 PHE D CA 1
ATOM 9710 C C . PHE D 1 279 ? -32.192 57.363 29.878 1.00 73.23 259 PHE D C 1
ATOM 9711 O O . PHE D 1 279 ? -32.315 58.383 29.193 1.00 79.62 259 PHE D O 1
ATOM 9719 N N . ARG D 1 280 ? -32.820 56.222 29.600 1.00 72.27 260 ARG D N 1
ATOM 9720 C CA . ARG D 1 280 ? -33.745 56.076 28.486 1.00 76.58 260 ARG D CA 1
ATOM 9721 C C . ARG D 1 280 ? -35.134 55.761 29.020 1.00 76.80 260 ARG D C 1
ATOM 9722 O O . ARG D 1 280 ? -35.284 54.962 29.951 1.00 73.81 260 ARG D O 1
ATOM 9730 N N . ILE D 1 281 ? -36.148 56.400 28.439 1.00 81.54 261 ILE D N 1
ATOM 9731 C CA . ILE D 1 281 ? -37.533 56.135 28.796 1.00 82.25 261 ILE D CA 1
ATOM 9732 C C . ILE D 1 281 ? -38.287 55.689 27.554 1.00 86.59 261 ILE D C 1
ATOM 9733 O O . ILE D 1 281 ? -37.843 55.872 26.416 1.00 87.97 261 ILE D O 1
ATOM 9738 N N . SER D 1 282 ? -39.444 55.113 27.789 1.00 87.28 262 SER D N 1
ATOM 9739 C CA . SER D 1 282 ? -40.360 54.768 26.719 1.00 91.72 262 SER D CA 1
ATOM 9740 C C . SER D 1 282 ? -41.243 55.963 26.401 1.00 98.98 262 SER D C 1
ATOM 9741 O O . SER D 1 282 ? -41.376 56.885 27.214 1.00 101.85 262 SER D O 1
ATOM 9744 N N . PRO D 1 283 ? -41.829 56.001 25.209 1.00 100.36 263 PRO D N 1
ATOM 9745 C CA . PRO D 1 283 ? -42.754 57.093 24.870 1.00 106.10 263 PRO D CA 1
ATOM 9746 C C . PRO D 1 283 ? -43.886 57.285 25.873 1.00 111.18 263 PRO D C 1
ATOM 9747 O O . PRO D 1 283 ? -44.438 58.384 25.972 1.00 111.59 263 PRO D O 1
ATOM 9751 N N . ASP D 1 284 ? -44.243 56.231 26.617 1.00 115.86 264 ASP D N 1
ATOM 9752 C CA . ASP D 1 284 ? -45.272 56.363 27.647 1.00 123.87 264 ASP D CA 1
ATOM 9753 C C . ASP D 1 284 ? -44.895 57.426 28.678 1.00 117.34 264 ASP D C 1
ATOM 9754 O O . ASP D 1 284 ? -45.734 58.246 29.070 1.00 132.60 264 ASP D O 1
ATOM 9759 N N . LEU D 1 285 ? -43.643 57.428 29.127 1.00 111.19 265 LEU D N 1
ATOM 9760 C CA . LEU D 1 285 ? -43.160 58.400 30.100 1.00 114.10 265 LEU D CA 1
ATOM 9761 C C . LEU D 1 285 ? -42.577 59.655 29.454 1.00 115.56 265 LEU D C 1
ATOM 9762 O O . LEU D 1 285 ? -42.027 60.503 30.167 1.00 112.61 265 LEU D O 1
ATOM 9767 N N . LYS D 1 286 ? -42.685 59.792 28.128 1.00 114.63 266 LYS D N 1
ATOM 9768 C CA . LYS D 1 286 ? -42.034 60.903 27.439 1.00 114.11 266 LYS D CA 1
ATOM 9769 C C . LYS D 1 286 ? -42.642 62.247 27.826 1.00 120.54 266 LYS D C 1
ATOM 9770 O O . LYS D 1 286 ? -41.956 63.275 27.780 1.00 118.28 266 LYS D O 1
ATOM 9776 N N . GLU D 1 287 ? -43.912 62.261 28.223 1.00 139.43 267 GLU D N 1
ATOM 9777 C CA . GLU D 1 287 ? -44.552 63.489 28.674 1.00 136.53 267 GLU D CA 1
ATOM 9778 C C . GLU D 1 287 ? -44.331 63.741 30.159 1.00 136.89 267 GLU D C 1
ATOM 9779 O O . GLU D 1 287 ? -44.068 64.880 30.560 1.00 142.69 267 GLU D O 1
ATOM 9785 N N . LYS D 1 288 ? -44.432 62.693 30.983 1.00 126.56 268 LYS D N 1
ATOM 9786 C CA . LYS D 1 288 ? -44.302 62.857 32.428 1.00 123.38 268 LYS D CA 1
ATOM 9787 C C . LYS D 1 288 ? -42.891 63.269 32.837 1.00 122.05 268 LYS D C 1
ATOM 9788 O O . LYS D 1 288 ? -42.712 63.881 33.895 1.00 130.49 268 LYS D O 1
ATOM 9794 N N . ILE D 1 289 ? -41.884 62.939 32.032 1.00 118.86 269 ILE D N 1
ATOM 9795 C CA . ILE D 1 289 ? -40.493 63.277 32.314 1.00 110.30 269 ILE D CA 1
ATOM 9796 C C . ILE D 1 289 ? -40.012 64.272 31.269 1.00 107.04 269 ILE D C 1
ATOM 9797 O O . ILE D 1 289 ? -40.219 64.069 30.067 1.00 107.91 269 ILE D O 1
ATOM 9802 N N . ASP D 1 290 ? -39.390 65.356 31.730 1.00 102.28 270 ASP D N 1
ATOM 9803 C CA . ASP D 1 290 ? -38.780 66.338 30.834 1.00 101.19 270 ASP D CA 1
ATOM 9804 C C . ASP D 1 290 ? -37.313 65.979 30.656 1.00 98.78 270 ASP D C 1
ATOM 9805 O O . ASP D 1 290 ? -36.446 66.417 31.413 1.00 101.15 270 ASP D O 1
ATOM 9810 N N . MET D 1 291 ? -37.023 65.203 29.612 1.00 97.52 271 MET D N 1
ATOM 9811 C CA . MET D 1 291 ? -35.645 64.788 29.381 1.00 93.49 271 MET D CA 1
ATOM 9812 C C . MET D 1 291 ? -34.766 65.963 28.974 1.00 93.06 271 MET D C 1
ATOM 9813 O O . MET D 1 291 ? -33.566 65.965 29.265 1.00 90.27 271 MET D O 1
ATOM 9818 N N . GLU D 1 292 ? -35.353 66.983 28.344 1.00 104.46 272 GLU D N 1
ATOM 9819 C CA . GLU D 1 292 ? -34.589 68.155 27.927 1.00 99.42 272 GLU D CA 1
ATOM 9820 C C . GLU D 1 292 ? -34.110 68.954 29.132 1.00 96.04 272 GLU D C 1
ATOM 9821 O O . GLU D 1 292 ? -32.954 69.389 29.182 1.00 91.34 272 GLU D O 1
ATOM 9827 N N . GLY D 1 293 ? -35.005 69.195 30.092 1.00 102.44 273 GLY D N 1
ATOM 9828 C CA . GLY D 1 293 ? -34.619 69.913 31.295 1.00 102.02 273 GLY D CA 1
ATOM 9829 C C . GLY D 1 293 ? -33.536 69.205 32.085 1.00 93.66 273 GLY D C 1
ATOM 9830 O O . GLY D 1 293 ? -32.605 69.840 32.589 1.00 90.84 273 GLY D O 1
ATOM 9831 N N . ILE D 1 294 ? -33.642 67.881 32.208 1.00 84.77 274 ILE D N 1
ATOM 9832 C CA . ILE D 1 294 ? -32.628 67.142 32.951 1.00 82.79 274 ILE D CA 1
ATOM 9833 C C . ILE D 1 294 ? -31.269 67.289 32.279 1.00 79.24 274 ILE D C 1
ATOM 9834 O O . ILE D 1 294 ? -30.237 67.351 32.957 1.00 81.98 274 ILE D O 1
ATOM 9839 N N . ILE D 1 295 ? -31.244 67.406 30.950 1.00 92.74 275 ILE D N 1
ATOM 9840 C CA . ILE D 1 295 ? -29.983 67.639 30.250 1.00 79.82 275 ILE D CA 1
ATOM 9841 C C . ILE D 1 295 ? -29.413 68.998 30.626 1.00 80.98 275 ILE D C 1
ATOM 9842 O O . ILE D 1 295 ? -28.227 69.119 30.954 1.00 76.32 275 ILE D O 1
ATOM 9847 N N . GLN D 1 296 ? -30.246 70.041 30.565 1.00 80.94 276 GLN D N 1
ATOM 9848 C CA . GLN D 1 296 ? -29.790 71.390 30.894 1.00 80.11 276 GLN D CA 1
ATOM 9849 C C . GLN D 1 296 ? -29.226 71.468 32.308 1.00 79.19 276 GLN D C 1
ATOM 9850 O O . GLN D 1 296 ? -28.147 72.033 32.523 1.00 79.02 276 GLN D O 1
ATOM 9856 N N . ILE D 1 297 ? -29.948 70.912 33.288 1.00 78.38 277 ILE D N 1
ATOM 9857 C CA . ILE D 1 297 ? -29.453 70.904 34.664 1.00 76.57 277 ILE D CA 1
ATOM 9858 C C . ILE D 1 297 ? -28.093 70.230 34.738 1.00 74.28 277 ILE D C 1
ATOM 9859 O O . ILE D 1 297 ? -27.185 70.695 35.437 1.00 75.05 277 ILE D O 1
ATOM 9864 N N . LEU D 1 298 ? -27.928 69.133 34.010 1.00 75.29 278 LEU D N 1
ATOM 9865 C CA . LEU D 1 298 ? -26.654 68.433 34.015 1.00 73.24 278 LEU D CA 1
ATOM 9866 C C . LEU D 1 298 ? -25.563 69.286 33.390 1.00 75.49 278 LEU D C 1
ATOM 9867 O O . LEU D 1 298 ? -24.446 69.364 33.916 1.00 76.52 278 LEU D O 1
ATOM 9872 N N . LYS D 1 299 ? -25.882 69.955 32.284 1.00 74.15 279 LYS D N 1
ATOM 9873 C CA . LYS D 1 299 ? -24.906 70.801 31.610 1.00 73.79 279 LYS D CA 1
ATOM 9874 C C . LYS D 1 299 ? -24.504 71.981 32.486 1.00 73.60 279 LYS D C 1
ATOM 9875 O O . LYS D 1 299 ? -23.315 72.291 32.618 1.00 74.20 279 LYS D O 1
ATOM 9881 N N . ASN D 1 300 ? -25.490 72.647 33.093 1.00 74.84 280 ASN D N 1
ATOM 9882 C CA . ASN D 1 300 ? -25.221 73.764 33.999 1.00 80.92 280 ASN D CA 1
ATOM 9883 C C . ASN D 1 300 ? -24.268 73.377 35.124 1.00 82.84 280 ASN D C 1
ATOM 9884 O O . ASN D 1 300 ? -23.397 74.169 35.510 1.00 77.33 280 ASN D O 1
ATOM 9889 N N . ARG D 1 301 ? -24.437 72.178 35.682 1.00 76.39 281 ARG D N 1
ATOM 9890 C CA . ARG D 1 301 ? -23.590 71.625 36.739 1.00 72.44 281 ARG D CA 1
ATOM 9891 C C . ARG D 1 301 ? -22.226 71.184 36.244 1.00 75.44 281 ARG D C 1
ATOM 9892 O O . ARG D 1 301 ? -21.453 70.613 37.029 1.00 73.98 281 ARG D O 1
ATOM 9900 N N . GLY D 1 302 ? -21.910 71.419 34.973 1.00 78.76 282 GLY D N 1
ATOM 9901 C CA . GLY D 1 302 ? -20.612 71.072 34.439 1.00 71.68 282 GLY D CA 1
ATOM 9902 C C . GLY D 1 302 ? -20.455 69.646 33.970 1.00 71.30 282 GLY D C 1
ATOM 9903 O O . GLY D 1 302 ? -19.320 69.213 33.739 1.00 73.86 282 GLY D O 1
ATOM 9904 N N . PHE D 1 303 ? -21.547 68.901 33.821 1.00 77.49 283 PHE D N 1
ATOM 9905 C CA . PHE D 1 303 ? -21.485 67.532 33.329 1.00 73.94 283 PHE D CA 1
ATOM 9906 C C . PHE D 1 303 ? -21.464 67.510 31.805 1.00 71.14 283 PHE D C 1
ATOM 9907 O O . PHE D 1 303 ? -22.070 68.355 31.145 1.00 74.79 283 PHE D O 1
ATOM 9915 N N . ASN D 1 304 ? -20.750 66.530 31.246 1.00 70.40 284 ASN D N 1
ATOM 9916 C CA . ASN D 1 304 ? -20.757 66.287 29.801 1.00 68.31 284 ASN D CA 1
ATOM 9917 C C . ASN D 1 304 ? -21.963 65.406 29.497 1.00 74.97 284 ASN D C 1
ATOM 9918 O O . ASN D 1 304 ? -21.892 64.178 29.490 1.00 74.06 284 ASN D O 1
ATOM 9923 N N . ALA D 1 305 ? -23.113 66.058 29.334 1.00 78.93 285 ALA D N 1
ATOM 9924 C CA . ALA D 1 305 ? -24.391 65.394 29.121 1.00 83.24 285 ALA D CA 1
ATOM 9925 C C . ALA D 1 305 ? -25.024 65.841 27.807 1.00 78.33 285 ALA D C 1
ATOM 9926 O O . ALA D 1 305 ? -24.836 66.977 27.363 1.00 85.93 285 ALA D O 1
ATOM 9928 N N . GLY D 1 306 ? -25.749 64.923 27.171 1.00 75.15 286 GLY D N 1
ATOM 9929 C CA . GLY D 1 306 ? -26.543 65.230 25.993 1.00 78.24 286 GLY D CA 1
ATOM 9930 C C . GLY D 1 306 ? -27.565 64.143 25.745 1.00 78.47 286 GLY D C 1
ATOM 9931 O O . GLY D 1 306 ? -27.581 63.109 26.417 1.00 83.12 286 GLY D O 1
ATOM 9932 N N . GLY D 1 307 ? -28.431 64.379 24.763 1.00 77.55 287 GLY D N 1
ATOM 9933 C CA . GLY D 1 307 ? -29.354 63.321 24.378 1.00 82.11 287 GLY D CA 1
ATOM 9934 C C . GLY D 1 307 ? -30.490 63.809 23.504 1.00 86.64 287 GLY D C 1
ATOM 9935 O O . GLY D 1 307 ? -30.319 64.704 22.667 1.00 90.73 287 GLY D O 1
ATOM 9936 N N . LYS D 1 308 ? -31.651 63.195 23.708 1.00 85.35 288 LYS D N 1
ATOM 9937 C CA . LYS D 1 308 ? -32.836 63.494 22.921 1.00 85.95 288 LYS D CA 1
ATOM 9938 C C . LYS D 1 308 ? -34.024 63.653 23.858 1.00 89.48 288 LYS D C 1
ATOM 9939 O O . LYS D 1 308 ? -33.850 63.740 25.078 1.00 90.87 288 LYS D O 1
ATOM 9945 N N . SER D 1 309 ? -35.232 63.660 23.306 1.00 90.81 289 SER D N 1
ATOM 9946 C CA . SER D 1 309 ? -36.430 63.801 24.118 1.00 91.66 289 SER D CA 1
ATOM 9947 C C . SER D 1 309 ? -36.805 62.517 24.843 1.00 92.26 289 SER D C 1
ATOM 9948 O O . SER D 1 309 ? -37.764 62.525 25.622 1.00 93.56 289 SER D O 1
ATOM 9951 N N . GLU D 1 310 ? -36.078 61.418 24.617 1.00 90.00 290 GLU D N 1
ATOM 9952 C CA . GLU D 1 310 ? -36.378 60.169 25.301 1.00 94.24 290 GLU D CA 1
ATOM 9953 C C . GLU D 1 310 ? -35.151 59.449 25.841 1.00 96.17 290 GLU D C 1
ATOM 9954 O O . GLU D 1 310 ? -35.301 58.353 26.391 1.00 100.30 290 GLU D O 1
ATOM 9960 N N . VAL D 1 311 ? -33.950 59.995 25.671 1.00 89.91 291 VAL D N 1
ATOM 9961 C CA . VAL D 1 311 ? -32.736 59.358 26.174 1.00 83.81 291 VAL D CA 1
ATOM 9962 C C . VAL D 1 311 ? -31.695 60.435 26.458 1.00 81.35 291 VAL D C 1
ATOM 9963 O O . VAL D 1 311 ? -31.589 61.421 25.724 1.00 81.84 291 VAL D O 1
ATOM 9967 N N . LEU D 1 312 ? -30.943 60.255 27.542 1.00 78.34 292 LEU D N 1
ATOM 9968 C CA . LEU D 1 312 ? -29.871 61.163 27.933 1.00 76.10 292 LEU D CA 1
ATOM 9969 C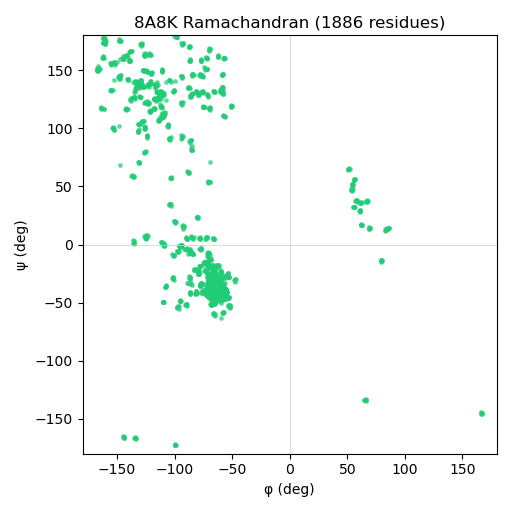 C . LEU D 1 312 ? -28.653 60.335 28.315 1.00 69.98 292 LEU D C 1
ATOM 9970 O O . LEU D 1 312 ? -28.782 59.283 28.947 1.00 73.13 292 LEU D O 1
ATOM 9975 N N . GLY D 1 313 ? -27.481 60.811 27.937 1.00 70.90 293 GLY D N 1
ATOM 9976 C CA . GLY D 1 313 ? -26.239 60.107 28.227 1.00 71.53 293 GLY D CA 1
ATOM 9977 C C . GLY D 1 313 ? -25.195 61.027 28.822 1.00 70.43 293 GLY D C 1
ATOM 9978 O O . GLY D 1 313 ? -25.061 62.178 28.411 1.00 71.76 293 GLY D O 1
ATOM 9979 N N . ILE D 1 314 ? -24.479 60.516 29.825 1.00 69.21 294 ILE D N 1
ATOM 9980 C CA . ILE D 1 314 ? -23.468 61.292 30.537 1.00 70.94 294 ILE D CA 1
ATOM 9981 C C . ILE D 1 314 ? -22.176 60.495 30.614 1.00 71.86 294 ILE D C 1
ATOM 9982 O O . ILE D 1 314 ? -22.198 59.277 30.814 1.00 72.35 294 ILE D O 1
ATOM 9987 N N . ILE D 1 315 ? -21.051 61.182 30.448 1.00 70.20 295 ILE D N 1
ATOM 9988 C CA . ILE D 1 315 ? -19.759 60.703 30.922 1.00 76.14 295 ILE D CA 1
ATOM 9989 C C . ILE D 1 315 ? -19.202 61.777 31.840 1.00 80.48 295 ILE D C 1
ATOM 9990 O O . ILE D 1 315 ? -19.348 62.974 31.567 1.00 82.03 295 ILE D O 1
ATOM 9995 N N . PHE D 1 316 ? -18.613 61.354 32.953 1.00 80.70 296 PHE D N 1
ATOM 9996 C CA . PHE D 1 316 ? -18.304 62.293 34.021 1.00 82.51 296 PHE D CA 1
ATOM 9997 C C . PHE D 1 316 ? -17.260 61.668 34.935 1.00 84.90 296 PHE D C 1
ATOM 9998 O O . PHE D 1 316 ? -16.834 60.527 34.736 1.00 84.16 296 PHE D O 1
ATOM 10006 N N . GLU D 1 317 ? -16.845 62.432 35.941 1.00 85.82 297 GLU D N 1
ATOM 10007 C CA . GLU D 1 317 ? -15.856 61.947 36.888 1.00 86.85 297 GLU D CA 1
ATOM 10008 C C . GLU D 1 317 ? -16.492 60.961 37.856 1.00 88.44 297 GLU D C 1
ATOM 10009 O O . GLU D 1 317 ? -17.648 61.119 38.260 1.00 81.96 297 GLU D O 1
ATOM 10015 N N . LYS D 1 318 ? -15.715 59.943 38.234 1.00 88.82 298 LYS D N 1
ATOM 10016 C CA . LYS D 1 318 ? -16.252 58.864 39.052 1.00 82.03 298 LYS D CA 1
ATOM 10017 C C . LYS D 1 318 ? -16.768 59.384 40.386 1.00 85.58 298 LYS D C 1
ATOM 10018 O O . LYS D 1 318 ? -17.811 58.930 40.872 1.00 83.49 298 LYS D O 1
ATOM 10024 N N . ASN D 1 319 ? -16.093 60.381 40.962 1.00 88.69 299 ASN D N 1
ATOM 10025 C CA . ASN D 1 319 ? -16.479 60.864 42.283 1.00 91.88 299 ASN D CA 1
ATOM 10026 C C . ASN D 1 319 ? -17.812 61.609 42.294 1.00 90.53 299 ASN D C 1
ATOM 10027 O O . ASN D 1 319 ? -18.313 61.919 43.380 1.00 96.49 299 ASN D O 1
ATOM 10032 N N . ARG D 1 320 ? -18.399 61.906 41.134 1.00 85.69 300 ARG D N 1
ATOM 10033 C CA . ARG D 1 320 ? -19.712 62.537 41.071 1.00 85.01 300 ARG D CA 1
ATOM 10034 C C . ARG D 1 320 ? -20.831 61.540 40.761 1.00 81.01 300 ARG D C 1
ATOM 10035 O O . ARG D 1 320 ? -21.907 61.949 40.312 1.00 78.29 300 ARG D O 1
ATOM 10043 N N . ILE D 1 321 ? -20.606 60.243 40.993 1.00 80.21 301 ILE D N 1
ATOM 10044 C CA . ILE D 1 321 ? -21.622 59.243 40.667 1.00 77.80 301 ILE D CA 1
ATOM 10045 C C . ILE D 1 321 ? -22.847 59.404 41.560 1.00 79.33 301 ILE D C 1
ATOM 10046 O O . ILE D 1 321 ? -23.989 59.352 41.090 1.00 80.73 301 ILE D O 1
ATOM 10051 N N . ASP D 1 322 ? -22.634 59.582 42.864 1.00 82.11 302 ASP D N 1
ATOM 10052 C CA . ASP D 1 322 ? -23.772 59.762 43.755 1.00 79.80 302 ASP D CA 1
ATOM 10053 C C . ASP D 1 322 ? -24.540 61.025 43.397 1.00 78.72 302 ASP D C 1
ATOM 10054 O O . ASP D 1 322 ? -25.777 61.022 43.370 1.00 78.44 302 ASP D O 1
ATOM 10059 N N . GLU D 1 323 ? -23.815 62.104 43.083 1.00 78.93 303 GLU D N 1
ATOM 10060 C CA . GLU D 1 323 ? -24.437 63.345 42.630 1.00 76.64 303 GLU D CA 1
ATOM 10061 C C . GLU D 1 323 ? -25.377 63.099 41.460 1.00 78.81 303 GLU D C 1
ATOM 10062 O O . GLU D 1 323 ? -26.549 63.491 41.496 1.00 82.62 303 GLU D O 1
ATOM 10068 N N . VAL D 1 324 ? -24.876 62.431 40.415 1.00 77.80 304 VAL D N 1
ATOM 10069 C CA . VAL D 1 324 ? -25.691 62.172 39.231 1.00 76.69 304 VAL D CA 1
ATOM 10070 C C . VAL D 1 324 ? -26.917 61.351 39.601 1.00 80.74 304 VAL D C 1
ATOM 10071 O O . VAL D 1 324 ? -28.039 61.659 39.182 1.00 82.65 304 VAL D O 1
ATOM 10075 N N . LEU D 1 325 ? -26.728 60.311 40.415 1.00 80.67 305 LEU D N 1
ATOM 10076 C CA . LEU D 1 325 ? -27.848 59.455 40.788 1.00 80.37 305 LEU D CA 1
ATOM 10077 C C . LEU D 1 325 ? -28.894 60.230 41.581 1.00 85.36 305 LEU D C 1
ATOM 10078 O O . LEU D 1 325 ? -30.099 60.029 41.393 1.00 85.04 305 LEU D O 1
ATOM 10083 N N . GLY D 1 326 ? -28.451 61.133 42.458 1.00 96.13 306 GLY D N 1
ATOM 10084 C CA . GLY D 1 326 ? -29.396 61.949 43.207 1.00 98.26 306 GLY D CA 1
ATOM 10085 C C . GLY D 1 326 ? -30.261 62.817 42.313 1.00 100.81 306 GLY D C 1
ATOM 10086 O O . GLY D 1 326 ? -31.455 62.996 42.571 1.00 104.16 306 GLY D O 1
ATOM 10087 N N . ILE D 1 327 ? -29.672 63.366 41.250 1.00 85.98 307 ILE D N 1
ATOM 10088 C CA . ILE D 1 327 ? -30.423 64.221 40.334 1.00 86.49 307 ILE D CA 1
ATOM 10089 C C . ILE D 1 327 ? -31.531 63.429 39.644 1.00 86.87 307 ILE D C 1
ATOM 10090 O O . ILE D 1 327 ? -32.677 63.886 39.551 1.00 88.52 307 ILE D O 1
ATOM 10095 N N . ILE D 1 328 ? -31.219 62.214 39.190 1.00 85.13 308 ILE D N 1
ATOM 10096 C CA . ILE D 1 328 ? -32.162 61.451 38.376 1.00 86.23 308 ILE D CA 1
ATOM 10097 C C . ILE D 1 328 ? -33.201 60.746 39.240 1.00 88.73 308 ILE D C 1
ATOM 10098 O O . ILE D 1 328 ? -34.383 60.685 38.881 1.00 91.24 308 ILE D O 1
ATOM 10103 N N . ASN D 1 329 ? -32.793 60.186 40.378 1.00 87.54 309 ASN D N 1
ATOM 10104 C CA . ASN D 1 329 ? -33.787 59.674 41.315 1.00 92.60 309 ASN D CA 1
ATOM 10105 C C . ASN D 1 329 ? -34.727 60.773 41.799 1.00 97.05 309 ASN D C 1
ATOM 10106 O O . ASN D 1 329 ? -35.842 60.471 42.241 1.00 98.95 309 ASN D O 1
ATOM 10111 N N . GLY D 1 330 ? -34.299 62.035 41.733 1.00 94.25 310 GLY D N 1
ATOM 10112 C CA . GLY D 1 330 ? -35.162 63.165 42.014 1.00 96.23 310 GLY D CA 1
ATOM 10113 C C . GLY D 1 330 ? -36.399 63.239 41.140 1.00 100.92 310 GLY D C 1
ATOM 10114 O O . GLY D 1 330 ? -37.522 63.228 41.652 1.00 114.14 310 GLY D O 1
ATOM 10115 N N . TYR D 1 331 ? -36.209 63.320 39.819 1.00 99.03 311 TYR D N 1
ATOM 10116 C CA . TYR D 1 331 ? -37.351 63.360 38.910 1.00 102.40 311 TYR D CA 1
ATOM 10117 C C . TYR D 1 331 ? -38.159 62.072 38.984 1.00 109.70 311 TYR D C 1
ATOM 10118 O O . TYR D 1 331 ? -39.394 62.098 38.911 1.00 119.95 311 TYR D O 1
ATOM 10127 N N . LEU D 1 332 ? -37.481 60.936 39.153 1.00 106.68 312 LEU D N 1
ATOM 10128 C CA . LEU D 1 332 ? -38.176 59.658 39.219 1.00 109.68 312 LEU D CA 1
ATOM 10129 C C . LEU D 1 332 ? -39.048 59.539 40.464 1.00 118.12 312 LEU D C 1
ATOM 10130 O O . LEU D 1 332 ? -39.944 58.689 40.499 1.00 126.00 312 LEU D O 1
ATOM 10135 N N . ALA D 1 333 ? -38.814 60.373 41.479 1.00 115.94 313 ALA D N 1
ATOM 10136 C CA . ALA D 1 333 ? -39.594 60.310 42.708 1.00 121.24 313 ALA D CA 1
ATOM 10137 C C . ALA D 1 333 ? -40.966 60.952 42.570 1.00 130.78 313 ALA D C 1
ATOM 10138 O O . ALA D 1 333 ? -41.846 60.681 43.396 1.00 148.26 313 ALA D O 1
ATOM 10140 N N . SER D 1 334 ? -41.170 61.792 41.556 1.00 133.35 314 SER D N 1
ATOM 10141 C CA . SER D 1 334 ? -42.447 62.459 41.340 1.00 138.20 314 SER D CA 1
ATOM 10142 C C . SER D 1 334 ? -43.371 61.684 40.404 1.00 144.22 314 SER D C 1
ATOM 10143 O O . SER D 1 334 ? -44.359 62.248 39.921 1.00 142.78 314 SER D O 1
ATOM 10146 N N . LEU D 1 335 ? -43.077 60.413 40.141 1.00 162.78 315 LEU D N 1
ATOM 10147 C CA . LEU D 1 335 ? -43.963 59.565 39.348 1.00 171.44 315 LEU D CA 1
ATOM 10148 C C . LEU D 1 335 ? -45.024 58.923 40.232 1.00 170.84 315 LEU D C 1
ATOM 10149 O O . LEU D 1 335 ? -44.920 58.945 41.460 1.00 166.35 315 LEU D O 1
ATOM 10155 N N . HIS E 1 20 ? -10.357 106.383 -7.472 1.00 141.46 0 HIS E N 1
ATOM 10156 C CA . HIS E 1 20 ? -10.217 105.049 -8.041 1.00 129.67 0 HIS E CA 1
ATOM 10157 C C . HIS E 1 20 ? -11.264 104.110 -7.446 1.00 125.29 0 HIS E C 1
ATOM 10158 O O . HIS E 1 20 ? -11.056 103.517 -6.387 1.00 124.54 0 HIS E O 1
ATOM 10165 N N . MET E 1 21 ? -12.389 103.994 -8.142 1.00 114.28 1 MET E N 1
ATOM 10166 C CA . MET E 1 21 ? -13.508 103.154 -7.740 1.00 105.17 1 MET E CA 1
ATOM 10167 C C . MET E 1 21 ? -13.665 101.994 -8.715 1.00 96.11 1 MET E C 1
ATOM 10168 O O . MET E 1 21 ? -13.656 102.197 -9.934 1.00 92.86 1 MET E O 1
ATOM 10173 N N . LEU E 1 22 ? -13.804 100.785 -8.180 1.00 93.18 2 LEU E N 1
ATOM 10174 C CA . LEU E 1 22 ? -13.897 99.574 -8.984 1.00 87.25 2 LEU E CA 1
ATOM 10175 C C . LEU E 1 22 ? -15.345 99.130 -9.128 1.00 85.92 2 LEU E C 1
ATOM 10176 O O . LEU E 1 22 ? -16.130 99.209 -8.179 1.00 88.27 2 LEU E O 1
ATOM 10181 N N . VAL E 1 23 ? -15.692 98.663 -10.327 1.00 82.82 3 VAL E N 1
ATOM 10182 C CA . VAL E 1 23 ? -17.045 98.225 -10.657 1.00 76.67 3 VAL E CA 1
ATOM 10183 C C . VAL E 1 23 ? -16.932 96.864 -11.332 1.00 74.84 3 VAL E C 1
ATOM 10184 O O . VAL E 1 23 ? -16.680 96.781 -12.540 1.00 71.87 3 VAL E O 1
ATOM 10188 N N . ILE E 1 24 ? -17.129 95.800 -10.563 1.00 77.70 4 ILE E N 1
ATOM 10189 C CA . ILE E 1 24 ? -17.202 94.440 -11.083 1.00 71.05 4 ILE E CA 1
ATOM 10190 C C . ILE E 1 24 ? -18.641 94.164 -11.494 1.00 73.01 4 ILE E C 1
ATOM 10191 O O . ILE E 1 24 ? -19.574 94.441 -10.732 1.00 75.97 4 ILE E O 1
ATOM 10196 N N . HIS E 1 25 ? -18.832 93.579 -12.676 1.00 70.60 5 HIS E N 1
ATOM 10197 C CA . HIS E 1 25 ? -20.177 93.444 -13.219 1.00 71.51 5 HIS E CA 1
ATOM 10198 C C . HIS E 1 25 ? -20.272 92.202 -14.097 1.00 73.72 5 HIS E C 1
ATOM 10199 O O . HIS E 1 25 ? -19.268 91.692 -14.598 1.00 77.08 5 HIS E O 1
ATOM 10206 N N . HIS E 1 26 ? -21.504 91.710 -14.249 1.00 74.77 6 HIS E N 1
ATOM 10207 C CA . HIS E 1 26 ? -21.820 90.597 -15.143 1.00 77.16 6 HIS E CA 1
ATOM 10208 C C . HIS E 1 26 ? -21.387 90.905 -16.577 1.00 76.00 6 HIS E C 1
ATOM 10209 O O . HIS E 1 26 ? -21.208 92.061 -16.968 1.00 73.29 6 HIS E O 1
ATOM 10216 N N . TRP E 1 27 ? -21.236 89.847 -17.372 1.00 76.74 7 TRP E N 1
ATOM 10217 C CA . TRP E 1 27 ? -20.661 89.957 -18.707 1.00 78.53 7 TRP E CA 1
ATOM 10218 C C . TRP E 1 27 ? -21.704 90.066 -19.808 1.00 78.39 7 TRP E C 1
ATOM 10219 O O . TRP E 1 27 ? -21.333 90.172 -20.982 1.00 80.70 7 TRP E O 1
ATOM 10230 N N . ASP E 1 28 ? -22.989 90.022 -19.470 1.00 75.91 8 ASP E N 1
ATOM 10231 C CA . ASP E 1 28 ? -24.048 90.108 -20.462 1.00 71.95 8 ASP E CA 1
ATOM 10232 C C . ASP E 1 28 ? -24.621 91.527 -20.491 1.00 68.01 8 ASP E C 1
ATOM 10233 O O . ASP E 1 28 ? -24.187 92.412 -19.750 1.00 66.03 8 ASP E O 1
ATOM 10238 N N . THR E 1 29 ? -25.599 91.744 -21.378 1.00 68.01 9 THR E N 1
ATOM 10239 C CA . THR E 1 29 ? -26.194 93.072 -21.530 1.00 66.68 9 THR E CA 1
ATOM 10240 C C . THR E 1 29 ? -26.715 93.609 -20.206 1.00 70.12 9 THR E C 1
ATOM 10241 O O . THR E 1 29 ? -26.563 94.800 -19.909 1.00 66.29 9 THR E O 1
ATOM 10245 N N . ASP E 1 30 ? -27.339 92.751 -19.399 1.00 73.15 10 ASP E N 1
ATOM 10246 C CA . ASP E 1 30 ? -27.872 93.216 -18.127 1.00 74.42 10 ASP E CA 1
ATOM 10247 C C . ASP E 1 30 ? -26.765 93.748 -17.228 1.00 74.69 10 ASP E C 1
ATOM 10248 O O . ASP E 1 30 ? -26.932 94.787 -16.580 1.00 79.74 10 ASP E O 1
ATOM 10253 N N . GLY E 1 31 ? -25.623 93.059 -17.183 1.00 73.95 11 GLY E N 1
ATOM 10254 C CA . GLY E 1 31 ? -24.541 93.511 -16.327 1.00 70.38 11 GLY E CA 1
ATOM 10255 C C . GLY E 1 31 ? -23.766 94.686 -16.884 1.00 71.01 11 GLY E C 1
ATOM 10256 O O . GLY E 1 31 ? -23.324 95.552 -16.124 1.00 72.03 11 GLY E O 1
ATOM 10257 N N . ILE E 1 32 ? -23.616 94.758 -18.206 1.00 72.93 12 ILE E N 1
ATOM 10258 C CA . ILE E 1 32 ? -22.884 95.873 -18.799 1.00 67.49 12 ILE E CA 1
ATOM 10259 C C . ILE E 1 32 ? -23.696 97.158 -18.704 1.00 72.61 12 ILE E C 1
ATOM 10260 O O . ILE E 1 32 ? -23.156 98.227 -18.397 1.00 74.11 12 ILE E O 1
ATOM 10265 N N . THR E 1 33 ? -25.007 97.075 -18.950 1.00 73.20 13 THR E N 1
ATOM 10266 C CA . THR E 1 33 ? -25.862 98.249 -18.801 1.00 76.41 13 THR E CA 1
ATOM 10267 C C . THR E 1 33 ? -25.962 98.682 -17.344 1.00 80.74 13 THR E C 1
ATOM 10268 O O . THR E 1 33 ? -25.979 99.884 -17.049 1.00 82.09 13 THR E O 1
ATOM 10272 N N . SER E 1 34 ? -26.035 97.717 -16.421 1.00 74.71 14 SER E N 1
ATOM 10273 C CA . SER E 1 34 ? -26.042 98.043 -14.997 1.00 72.97 14 SER E CA 1
ATOM 10274 C C . SER E 1 34 ? -24.778 98.793 -14.601 1.00 75.00 14 SER E C 1
ATOM 10275 O O . SER E 1 34 ? -24.828 99.735 -13.801 1.00 70.76 14 SER E O 1
ATOM 10278 N N . ALA E 1 35 ? -23.632 98.381 -15.152 1.00 77.49 15 ALA E N 1
ATOM 10279 C CA . ALA E 1 35 ? -22.378 99.068 -14.867 1.00 71.35 15 ALA E CA 1
ATOM 10280 C C . ALA E 1 35 ? -22.396 100.488 -15.413 1.00 71.84 15 ALA E C 1
ATOM 10281 O O . ALA E 1 35 ? -21.997 101.429 -14.718 1.00 72.54 15 ALA E O 1
ATOM 10283 N N . ALA E 1 36 ? -22.875 100.663 -16.648 1.00 71.36 16 ALA E N 1
ATOM 10284 C CA . ALA E 1 36 ? -22.932 101.993 -17.243 1.00 69.78 16 ALA E CA 1
ATOM 10285 C C . ALA E 1 36 ? -23.845 102.908 -16.440 1.00 71.77 16 ALA E C 1
ATOM 10286 O O . ALA E 1 36 ? -23.513 104.075 -16.195 1.00 71.48 16 ALA E O 1
ATOM 10288 N N . LEU E 1 37 ? -25.003 102.393 -16.025 1.00 72.33 17 LEU E N 1
ATOM 10289 C CA . LEU E 1 37 ? -25.905 103.166 -15.178 1.00 75.04 17 LEU E CA 1
ATOM 10290 C C . LEU E 1 37 ? -25.223 103.592 -13.884 1.00 72.45 17 LEU E C 1
ATOM 10291 O O . LEU E 1 37 ? -25.355 104.745 -13.455 1.00 72.72 17 LEU E O 1
ATOM 10296 N N . THR E 1 38 ? -24.474 102.678 -13.260 1.00 72.49 18 THR E N 1
ATOM 10297 C CA . THR E 1 38 ? -23.817 102.975 -11.990 1.00 73.33 18 THR E CA 1
ATOM 10298 C C . THR E 1 38 ? -22.722 104.021 -12.154 1.00 73.95 18 THR E C 1
ATOM 10299 O O . THR E 1 38 ? -22.574 104.911 -11.308 1.00 78.29 18 THR E O 1
ATOM 10303 N N . ILE E 1 39 ? -21.938 103.923 -13.227 1.00 74.03 19 ILE E N 1
ATOM 10304 C CA . ILE E 1 39 ? -20.854 104.872 -13.443 1.00 74.33 19 ILE E CA 1
ATOM 10305 C C . ILE E 1 39 ? -21.421 106.261 -13.693 1.00 75.14 19 ILE E C 1
ATOM 10306 O O . ILE E 1 39 ? -20.883 107.268 -13.216 1.00 80.20 19 ILE E O 1
ATOM 10311 N N . LYS E 1 40 ? -22.529 106.335 -14.430 1.00 71.70 20 LYS E N 1
ATOM 10312 C CA . LYS E 1 40 ? -23.141 107.628 -14.702 1.00 77.98 20 LYS E CA 1
ATOM 10313 C C . LYS E 1 40 ? -23.778 108.210 -13.448 1.00 78.13 20 LYS E C 1
ATOM 10314 O O . LYS E 1 40 ? -23.602 109.399 -13.152 1.00 89.29 20 LYS E O 1
ATOM 10320 N N . ALA E 1 41 ? -24.511 107.390 -12.691 1.00 75.56 21 ALA E N 1
ATOM 10321 C CA . ALA E 1 41 ? -25.200 107.896 -11.507 1.00 80.91 21 ALA E CA 1
ATOM 10322 C C . ALA E 1 41 ? -24.229 108.428 -10.461 1.00 81.73 21 ALA E C 1
ATOM 10323 O O . ALA E 1 41 ? -24.568 109.360 -9.717 1.00 80.56 21 ALA E O 1
ATOM 10325 N N . LEU E 1 42 ? -23.026 107.859 -10.387 1.00 78.26 22 LEU E N 1
ATOM 10326 C CA . LEU E 1 42 ? -22.040 108.278 -9.402 1.00 82.30 22 LEU E CA 1
ATOM 10327 C C . LEU E 1 42 ? -21.171 109.435 -9.881 1.00 88.90 22 LEU E C 1
ATOM 10328 O O . LEU E 1 42 ? -20.371 109.955 -9.092 1.00 89.50 22 LEU E O 1
ATOM 10333 N N . GLY E 1 43 ? -21.319 109.859 -11.133 1.00 86.35 23 GLY E N 1
ATOM 10334 C CA . GLY E 1 43 ? -20.503 110.939 -11.664 1.00 87.48 23 GLY E CA 1
ATOM 10335 C C . GLY E 1 43 ? -19.023 110.630 -11.674 1.00 94.02 23 GLY E C 1
ATOM 10336 O O . GLY E 1 43 ? -18.200 111.528 -11.461 1.00 100.12 23 GLY E O 1
ATOM 10337 N N . LEU E 1 44 ? -18.663 109.378 -11.934 1.00 96.40 24 LEU E N 1
ATOM 10338 C CA . LEU E 1 44 ? -17.270 108.964 -11.869 1.00 101.91 24 LEU E CA 1
ATOM 10339 C C . LEU E 1 44 ? -16.507 109.476 -13.083 1.00 112.90 24 LEU E C 1
ATOM 10340 O O . LEU E 1 44 ? -16.968 109.348 -14.222 1.00 110.04 24 LEU E O 1
ATOM 10345 N N . ASP E 1 45 ? -15.349 110.083 -12.830 1.00 124.73 25 ASP E N 1
ATOM 10346 C CA . ASP E 1 45 ? -14.409 110.467 -13.874 1.00 137.40 25 ASP E CA 1
ATOM 10347 C C . ASP E 1 45 ? -13.157 109.602 -13.874 1.00 140.84 25 ASP E C 1
ATOM 10348 O O . ASP E 1 45 ? -12.265 109.822 -14.702 1.00 145.74 25 ASP E O 1
ATOM 10353 N N . ASP E 1 46 ? -13.061 108.636 -12.959 1.00 130.91 26 ASP E N 1
ATOM 10354 C CA . ASP E 1 46 ? -11.895 107.758 -12.867 1.00 135.43 26 ASP E CA 1
ATOM 10355 C C . ASP E 1 46 ? -12.369 106.458 -12.224 1.00 127.55 26 ASP E C 1
ATOM 10356 O O . ASP E 1 46 ? -12.531 106.392 -11.002 1.00 116.65 26 ASP E O 1
ATOM 10361 N N . PHE E 1 47 ? -12.597 105.440 -13.047 1.00 111.87 27 PHE E N 1
ATOM 10362 C CA . PHE E 1 47 ? -13.143 104.177 -12.575 1.00 97.19 27 PHE E CA 1
ATOM 10363 C C . PHE E 1 47 ? -12.437 103.021 -13.270 1.00 88.30 27 PHE E C 1
ATOM 10364 O O . PHE E 1 47 ? -11.854 103.176 -14.346 1.00 91.71 27 PHE E O 1
ATOM 10372 N N . ILE E 1 48 ? -12.505 101.852 -12.642 1.00 86.44 28 ILE E N 1
ATOM 10373 C CA . ILE E 1 48 ? -12.054 100.600 -13.237 1.00 86.39 28 ILE E CA 1
ATOM 10374 C C . ILE E 1 48 ? -13.239 99.640 -13.254 1.00 82.13 28 ILE E C 1
ATOM 10375 O O . ILE E 1 48 ? -13.808 99.329 -12.200 1.00 84.87 28 ILE E O 1
ATOM 10380 N N . ASN E 1 49 ? -13.609 99.168 -14.441 1.00 77.01 29 ASN E N 1
ATOM 10381 C CA . ASN E 1 49 ? -14.693 98.206 -14.598 1.00 77.68 29 ASN E CA 1
ATOM 10382 C C . ASN E 1 49 ? -14.122 96.898 -15.127 1.00 77.23 29 ASN E C 1
ATOM 10383 O O . ASN E 1 49 ? -13.303 96.904 -16.052 1.00 81.91 29 ASN E O 1
ATOM 10388 N N . ILE E 1 50 ? -14.493 95.787 -14.484 1.00 75.11 30 ILE E N 1
ATOM 10389 C CA . ILE E 1 50 ? -14.007 94.459 -14.842 1.00 74.89 30 ILE E CA 1
ATOM 10390 C C . ILE E 1 50 ? -15.157 93.463 -14.751 1.00 74.17 30 ILE E C 1
ATOM 10391 O O . ILE E 1 50 ? -16.203 93.733 -14.158 1.00 76.41 30 ILE E O 1
ATOM 10396 N N . VAL E 1 51 ? -14.935 92.288 -15.334 1.00 82.44 31 VAL E N 1
ATOM 10397 C CA . VAL E 1 51 ? -15.856 91.159 -15.217 1.00 78.72 31 VAL E CA 1
ATOM 10398 C C . VAL E 1 51 ? -15.066 89.942 -14.745 1.00 80.92 31 VAL E C 1
ATOM 10399 O O . VAL E 1 51 ? -13.868 89.824 -15.038 1.00 82.91 31 VAL E O 1
ATOM 10403 N N . PRO E 1 52 ? -15.679 89.025 -14.007 1.00 80.89 32 PRO E N 1
ATOM 10404 C CA . PRO E 1 52 ? -15.023 87.745 -13.724 1.00 89.33 32 PRO E CA 1
ATOM 10405 C C . PRO E 1 52 ? -14.945 86.911 -14.989 1.00 88.61 32 PRO E C 1
ATOM 10406 O O . PRO E 1 52 ? -15.535 87.285 -16.015 1.00 86.73 32 PRO E O 1
ATOM 10410 N N . PRO E 1 53 ? -14.190 85.813 -14.988 1.00 88.82 33 PRO E N 1
ATOM 10411 C CA . PRO E 1 53 ? -14.117 84.980 -16.198 1.00 93.76 33 PRO E CA 1
ATOM 10412 C C . PRO E 1 53 ? -15.500 84.489 -16.611 1.00 91.80 33 PRO E C 1
ATOM 10413 O O . PRO E 1 53 ? -16.303 84.075 -15.771 1.00 91.11 33 PRO E O 1
ATOM 10417 N N . ILE E 1 54 ? -15.783 84.566 -17.919 1.00 88.54 34 ILE E N 1
ATOM 10418 C CA . ILE E 1 54 ? -17.121 84.247 -18.419 1.00 87.90 34 ILE E CA 1
ATOM 10419 C C . ILE E 1 54 ? -17.498 82.822 -18.044 1.00 87.52 34 ILE E C 1
ATOM 10420 O O . ILE E 1 54 ? -16.724 81.878 -18.250 1.00 87.84 34 ILE E O 1
ATOM 10425 N N . GLY E 1 55 ? -18.695 82.665 -17.475 1.00 87.89 35 GLY E N 1
ATOM 10426 C CA . GLY E 1 55 ? -19.231 81.355 -17.164 1.00 87.28 35 GLY E CA 1
ATOM 10427 C C . GLY E 1 55 ? -18.510 80.620 -16.063 1.00 85.78 35 GLY E C 1
ATOM 10428 O O . GLY E 1 55 ? -18.690 79.407 -15.929 1.00 89.29 35 GLY E O 1
ATOM 10429 N N . GLU E 1 56 ? -17.680 81.316 -15.287 1.00 86.38 36 GLU E N 1
ATOM 10430 C CA . GLU E 1 56 ? -16.934 80.726 -14.184 1.00 86.71 36 GLU E CA 1
ATOM 10431 C C . GLU E 1 56 ? -17.550 81.016 -12.826 1.00 87.67 36 GLU E C 1
ATOM 10432 O O . GLU E 1 56 ? -17.415 80.197 -11.911 1.00 89.03 36 GLU E O 1
ATOM 10438 N N . PHE E 1 57 ? -18.227 82.154 -12.681 1.00 88.98 37 PHE E N 1
ATOM 10439 C CA . PHE E 1 57 ? -18.976 82.487 -11.470 1.00 84.32 37 PHE E CA 1
ATOM 10440 C C . PHE E 1 57 ? -18.101 82.385 -10.226 1.00 85.17 37 PHE E C 1
ATOM 10441 O O . PHE E 1 57 ? -18.424 81.695 -9.256 1.00 85.45 37 PHE E O 1
ATOM 10449 N N . ARG E 1 58 ? -16.953 83.053 -10.286 1.00 85.58 38 ARG E N 1
ATOM 10450 C CA . ARG E 1 58 ? -16.010 83.096 -9.179 1.00 91.03 38 ARG E CA 1
ATOM 10451 C C . ARG E 1 58 ? -15.010 84.201 -9.454 1.00 93.17 38 ARG E C 1
ATOM 10452 O O . ARG E 1 58 ? -14.744 84.532 -10.613 1.00 97.15 38 ARG E O 1
ATOM 10460 N N . PHE E 1 59 ? -14.485 84.786 -8.383 1.00 93.64 39 PHE E N 1
ATOM 10461 C CA . PHE E 1 59 ? -13.411 85.758 -8.516 1.00 93.27 39 PHE E CA 1
ATOM 10462 C C . PHE E 1 59 ? -12.088 85.032 -8.710 1.00 95.76 39 PHE E C 1
ATOM 10463 O O . PHE E 1 59 ? -11.743 84.137 -7.932 1.00 99.11 39 PHE E O 1
ATOM 10471 N N . ASP E 1 60 ? -11.346 85.423 -9.740 1.00 96.28 40 ASP E N 1
ATOM 10472 C CA . ASP E 1 60 ? -10.039 84.862 -10.026 1.00 99.33 40 ASP E CA 1
ATOM 10473 C C . ASP E 1 60 ? -8.966 85.806 -9.491 1.00 102.56 40 ASP E C 1
ATOM 10474 O O . ASP E 1 60 ? -9.260 86.781 -8.795 1.00 106.00 40 ASP E O 1
ATOM 10479 N N . GLY E 1 61 ? -7.703 85.510 -9.806 1.00 99.94 41 GLY E N 1
ATOM 10480 C CA . GLY E 1 61 ? -6.619 86.366 -9.350 1.00 101.69 41 GLY E CA 1
ATOM 10481 C C . GLY E 1 61 ? -6.786 87.810 -9.784 1.00 95.45 41 GLY E C 1
ATOM 10482 O O . GLY E 1 61 ? -6.586 88.735 -8.992 1.00 94.07 41 GLY E O 1
ATOM 10483 N N . ARG E 1 62 ? -7.172 88.022 -11.043 1.00 91.36 42 ARG E N 1
ATOM 10484 C CA . ARG E 1 62 ? -7.276 89.379 -11.571 1.00 94.55 42 ARG E CA 1
ATOM 10485 C C . ARG E 1 62 ? -8.310 90.197 -10.801 1.00 94.86 42 ARG E C 1
ATOM 10486 O O . ARG E 1 62 ? -8.048 91.340 -10.409 1.00 89.50 42 ARG E O 1
ATOM 10494 N N . VAL E 1 63 ? -9.495 89.624 -10.572 1.00 96.75 43 VAL E N 1
ATOM 10495 C CA . VAL E 1 63 ? -10.547 90.350 -9.861 1.00 94.47 43 VAL E CA 1
ATOM 10496 C C . VAL E 1 63 ? -10.117 90.651 -8.432 1.00 96.26 43 VAL E C 1
ATOM 10497 O O . VAL E 1 63 ? -10.315 91.763 -7.925 1.00 95.21 43 VAL E O 1
ATOM 10501 N N . LYS E 1 64 ? -9.521 89.664 -7.760 1.00 101.21 44 LYS E N 1
ATOM 10502 C CA . LYS E 1 64 ? -9.146 89.833 -6.362 1.00 96.39 44 LYS E CA 1
ATOM 10503 C C . LYS E 1 64 ? -8.068 90.898 -6.187 1.00 106.51 44 LYS E C 1
ATOM 10504 O O . LYS E 1 64 ? -8.034 91.575 -5.153 1.00 109.03 44 LYS E O 1
ATOM 10510 N N . LYS E 1 65 ? -7.189 91.069 -7.180 1.00 103.64 45 LYS E N 1
ATOM 10511 C CA . LYS E 1 65 ? -6.149 92.089 -7.078 1.00 103.18 45 LYS E CA 1
ATOM 10512 C C . LYS E 1 65 ? -6.731 93.489 -7.238 1.00 102.52 45 LYS E C 1
ATOM 10513 O O . LYS E 1 65 ? -6.338 94.414 -6.517 1.00 106.01 45 LYS E O 1
ATOM 10519 N N . HIS E 1 66 ? -7.653 93.667 -8.189 1.00 99.52 46 HIS E N 1
ATOM 10520 C CA . HIS E 1 66 ? -8.326 94.954 -8.345 1.00 100.49 46 HIS E CA 1
ATOM 10521 C C . HIS E 1 66 ? -9.045 95.360 -7.070 1.00 99.35 46 HIS E C 1
ATOM 10522 O O . HIS E 1 66 ? -9.080 96.545 -6.716 1.00 102.90 46 HIS E O 1
ATOM 10529 N N . ILE E 1 67 ? -9.626 94.388 -6.367 1.00 99.96 47 ILE E N 1
ATOM 10530 C CA . ILE E 1 67 ? -10.364 94.690 -5.147 1.00 102.71 47 ILE E CA 1
ATOM 10531 C C . ILE E 1 67 ? -9.429 95.258 -4.086 1.00 108.27 47 ILE E C 1
ATOM 10532 O O . ILE E 1 67 ? -9.774 96.216 -3.383 1.00 108.01 47 ILE E O 1
ATOM 10537 N N . GLU E 1 68 ? -8.227 94.689 -3.961 1.00 115.86 48 GLU E N 1
ATOM 10538 C CA . GLU E 1 68 ? -7.285 95.177 -2.958 1.00 119.90 48 GLU E CA 1
ATOM 10539 C C . GLU E 1 68 ? -6.780 96.573 -3.300 1.00 118.35 48 GLU E C 1
ATOM 10540 O O . GLU E 1 68 ? -6.570 97.400 -2.405 1.00 122.72 48 GLU E O 1
ATOM 10546 N N . GLU E 1 69 ? -6.593 96.858 -4.589 1.00 110.48 49 GLU E N 1
ATOM 10547 C CA . GLU E 1 69 ? -6.064 98.151 -5.007 1.00 109.29 49 GLU E CA 1
ATOM 10548 C C . GLU E 1 69 ? -7.123 99.242 -4.961 1.00 109.16 49 GLU E C 1
ATOM 10549 O O . GLU E 1 69 ? -6.808 100.403 -4.680 1.00 118.10 49 GLU E O 1
ATOM 10555 N N . ALA E 1 70 ? -8.369 98.898 -5.263 1.00 109.65 50 ALA E N 1
ATOM 10556 C CA . ALA E 1 70 ? -9.427 99.893 -5.301 1.00 111.03 50 ALA E CA 1
ATOM 10557 C C . ALA E 1 70 ? -9.805 100.347 -3.894 1.00 112.27 50 ALA E C 1
ATOM 10558 O O . ALA E 1 70 ? -9.535 99.676 -2.894 1.00 112.32 50 ALA E O 1
ATOM 10560 N N . GLU E 1 71 ? -10.446 101.513 -3.832 1.00 109.39 51 GLU E N 1
ATOM 10561 C CA . GLU E 1 71 ? -10.936 102.080 -2.581 1.00 112.71 51 GLU E CA 1
ATOM 10562 C C . GLU E 1 71 ? -12.354 101.620 -2.268 1.00 107.13 51 GLU E C 1
ATOM 10563 O O . GLU E 1 71 ? -12.628 101.153 -1.158 1.00 112.85 51 GLU E O 1
ATOM 10569 N N . LYS E 1 72 ? -13.265 101.763 -3.226 1.00 102.94 52 LYS E N 1
ATOM 10570 C CA . LYS E 1 72 ? -14.629 101.275 -3.106 1.00 99.44 52 LYS E CA 1
ATOM 10571 C C . LYS E 1 72 ? -14.935 100.352 -4.278 1.00 97.86 52 LYS E C 1
ATOM 10572 O O . LYS E 1 72 ? -14.396 100.522 -5.376 1.00 100.35 52 LYS E O 1
ATOM 10578 N N . VAL E 1 73 ? -15.801 99.369 -4.040 1.00 94.30 53 VAL E N 1
ATOM 10579 C CA . VAL E 1 73 ? -16.112 98.341 -5.024 1.00 90.33 53 VAL E CA 1
ATOM 10580 C C . VAL E 1 73 ? -17.621 98.266 -5.203 1.00 87.42 53 VAL E C 1
ATOM 10581 O O . VAL E 1 73 ? -18.372 98.291 -4.223 1.00 89.30 53 VAL E O 1
ATOM 10585 N N . TYR E 1 74 ? -18.064 98.176 -6.457 1.00 84.20 54 TYR E N 1
ATOM 10586 C CA . TYR E 1 74 ? -19.459 97.917 -6.796 1.00 81.61 54 TYR E CA 1
ATOM 10587 C C . TYR E 1 74 ? -19.529 96.598 -7.544 1.00 77.99 54 TYR E C 1
ATOM 10588 O O . TYR E 1 74 ? -18.828 96.413 -8.543 1.00 83.70 54 TYR E O 1
ATOM 10597 N N . ILE E 1 75 ? -20.353 95.677 -7.051 1.00 78.13 55 ILE E N 1
ATOM 10598 C CA . ILE E 1 75 ? -20.549 94.381 -7.689 1.00 81.31 55 ILE E CA 1
ATOM 10599 C C . ILE E 1 75 ? -21.999 94.290 -8.144 1.00 81.35 55 ILE E C 1
ATOM 10600 O O . ILE E 1 75 ? -22.922 94.373 -7.323 1.00 78.68 55 ILE E O 1
ATOM 10605 N N . LEU E 1 76 ? -22.193 94.054 -9.443 1.00 77.52 56 LEU E N 1
ATOM 10606 C CA . LEU E 1 76 ? -23.480 94.238 -10.096 1.00 76.61 56 LEU E CA 1
ATOM 10607 C C . LEU E 1 76 ? -23.851 92.997 -10.895 1.00 86.15 56 LEU E C 1
ATOM 10608 O O . LEU E 1 76 ? -23.082 92.555 -11.757 1.00 82.52 56 LEU E O 1
ATOM 10613 N N . ASP E 1 77 ? -25.052 92.473 -10.633 1.00 82.32 57 ASP E N 1
ATOM 10614 C CA . ASP E 1 77 ? -25.633 91.357 -11.387 1.00 81.97 57 ASP E CA 1
ATOM 10615 C C . ASP E 1 77 ? -24.732 90.122 -11.337 1.00 87.76 57 ASP E C 1
ATOM 10616 O O . ASP E 1 77 ? -24.592 89.388 -12.319 1.00 87.06 57 ASP E O 1
ATOM 10621 N N . LEU E 1 78 ? -24.114 89.883 -10.183 1.00 83.50 58 LEU E N 1
ATOM 10622 C CA . LEU E 1 78 ? -23.189 88.764 -10.019 1.00 83.07 58 LEU E CA 1
ATOM 10623 C C . LEU E 1 78 ? -23.671 87.902 -8.855 1.00 87.82 58 LEU E C 1
ATOM 10624 O O . LEU E 1 78 ? -23.308 88.135 -7.700 1.00 89.39 58 LEU E O 1
ATOM 10629 N N . ASN E 1 79 ? -24.487 86.895 -9.179 1.00 89.13 59 ASN E N 1
ATOM 10630 C CA . ASN E 1 79 ? -25.078 85.987 -8.160 1.00 88.82 59 ASN E CA 1
ATOM 10631 C C . ASN E 1 79 ? -23.999 85.094 -7.537 1.00 91.39 59 ASN E C 1
ATOM 10632 O O . ASN E 1 79 ? -24.181 83.864 -7.549 1.00 97.13 59 ASN E O 1
ATOM 10637 N N . LEU E 1 80 ? -22.921 85.689 -7.020 1.00 93.58 60 LEU E N 1
ATOM 10638 C CA . LEU E 1 80 ? -21.851 84.895 -6.357 1.00 100.22 60 LEU E CA 1
ATOM 10639 C C . LEU E 1 80 ? -21.511 85.542 -5.010 1.00 102.84 60 LEU E C 1
ATOM 10640 O O . LEU E 1 80 ? -20.414 86.116 -4.888 1.00 103.86 60 LEU E O 1
ATOM 10645 N N . PRO E 1 81 ? -22.406 85.470 -4.001 1.00 103.09 61 PRO E N 1
ATOM 10646 C CA . PRO E 1 81 ? -22.159 86.066 -2.684 1.00 102.70 61 PRO E CA 1
ATOM 10647 C C . PRO E 1 81 ? -20.976 85.427 -1.943 1.00 110.13 61 PRO E C 1
ATOM 10648 O O . PRO E 1 81 ? -20.246 86.153 -1.295 1.00 119.20 61 PRO E O 1
ATOM 10652 N N . GLN E 1 82 ? -20.846 84.099 -2.043 1.00 112.50 62 GLN E N 1
ATOM 10653 C CA . GLN E 1 82 ? -19.765 83.328 -1.367 1.00 117.68 62 GLN E CA 1
ATOM 10654 C C . GLN E 1 82 ? -18.412 84.015 -1.583 1.00 112.74 62 GLN E C 1
ATOM 10655 O O . GLN E 1 82 ? -17.545 83.895 -0.698 1.00 120.02 62 GLN E O 1
ATOM 10661 N N . GLU E 1 83 ? -18.247 84.708 -2.713 1.00 110.19 63 GLU E N 1
ATOM 10662 C CA . GLU E 1 83 ? -17.007 85.425 -2.989 1.00 108.27 63 GLU E CA 1
ATOM 10663 C C . GLU E 1 83 ? -17.054 86.836 -2.418 1.00 109.01 63 GLU E C 1
ATOM 10664 O O . GLU E 1 83 ? -16.024 87.366 -1.985 1.00 109.94 63 GLU E O 1
ATOM 10670 N N . VAL E 1 84 ? -18.238 87.451 -2.406 1.00 109.32 64 VAL E N 1
ATOM 10671 C CA . VAL E 1 84 ? -18.404 88.774 -1.817 1.00 108.71 64 VAL E CA 1
ATOM 10672 C C . VAL E 1 84 ? -18.214 88.717 -0.309 1.00 110.45 64 VAL E C 1
ATOM 10673 O O . VAL E 1 84 ? -17.802 89.702 0.315 1.00 110.36 64 VAL E O 1
ATOM 10677 N N . GLU E 1 85 ? -18.482 87.558 0.294 1.00 115.80 65 GLU E N 1
ATOM 10678 C CA . GLU E 1 85 ? -18.414 87.423 1.745 1.00 118.70 65 GLU E CA 1
ATOM 10679 C C . GLU E 1 85 ? -17.012 87.699 2.277 1.00 121.76 65 GLU E C 1
ATOM 10680 O O . GLU E 1 85 ? -16.859 88.155 3.416 1.00 122.02 65 GLU E O 1
ATOM 10686 N N . ASP E 1 86 ? -15.983 87.450 1.467 1.00 118.05 66 ASP E N 1
ATOM 10687 C CA . ASP E 1 86 ? -14.592 87.587 1.885 1.00 117.00 66 ASP E CA 1
ATOM 10688 C C . ASP E 1 86 ? -13.994 88.951 1.554 1.00 121.05 66 ASP E C 1
ATOM 10689 O O . ASP E 1 86 ? -12.822 89.186 1.870 1.00 116.89 66 ASP E O 1
ATOM 10694 N N . VAL E 1 87 ? -14.759 89.848 0.928 1.00 115.42 67 VAL E N 1
ATOM 10695 C CA . VAL E 1 87 ? -14.219 91.133 0.492 1.00 111.96 67 VAL E CA 1
ATOM 10696 C C . VAL E 1 87 ? -13.955 92.020 1.700 1.00 110.11 67 VAL E C 1
ATOM 10697 O O . VAL E 1 87 ? -14.847 92.263 2.522 1.00 109.42 67 VAL E O 1
ATOM 10701 N N . GLU E 1 88 ? -12.733 92.545 1.790 1.00 110.26 68 GLU E N 1
ATOM 10702 C CA . GLU E 1 88 ? -12.326 93.416 2.883 1.00 111.56 68 GLU E CA 1
ATOM 10703 C C . GLU E 1 88 ? -12.284 94.881 2.466 1.00 110.24 68 GLU E C 1
ATOM 10704 O O . GLU E 1 88 ? -11.453 95.647 2.966 1.00 110.83 68 GLU E O 1
ATOM 10710 N N . LYS E 1 89 ? -13.176 95.287 1.566 1.00 113.53 69 LYS E N 1
ATOM 10711 C CA . LYS E 1 89 ? -13.304 96.673 1.142 1.00 107.89 69 LYS E CA 1
ATOM 10712 C C . LYS E 1 89 ? -14.749 97.114 1.316 1.00 110.20 69 LYS E C 1
ATOM 10713 O O . LYS E 1 89 ? -15.663 96.292 1.423 1.00 110.34 69 LYS E O 1
ATOM 10719 N N . ASP E 1 90 ? -14.947 98.427 1.316 1.00 108.55 70 ASP E N 1
ATOM 10720 C CA . ASP E 1 90 ? -16.294 98.977 1.352 1.00 109.71 70 ASP E CA 1
ATOM 10721 C C . ASP E 1 90 ? -16.975 98.689 0.014 1.00 105.93 70 ASP E C 1
ATOM 10722 O O . ASP E 1 90 ? -16.508 99.136 -1.038 1.00 101.15 70 ASP E O 1
ATOM 10727 N N . THR E 1 91 ? -18.060 97.916 0.050 1.00 102.61 71 THR E N 1
ATOM 10728 C CA . THR E 1 91 ? -18.640 97.340 -1.155 1.00 97.37 71 THR E CA 1
ATOM 10729 C C . THR E 1 91 ? -20.153 97.517 -1.178 1.00 94.81 71 THR E C 1
ATOM 10730 O O . THR E 1 91 ? -20.827 97.323 -0.162 1.00 95.67 71 THR E O 1
ATOM 10734 N N . VAL E 1 92 ? -20.680 97.896 -2.341 1.00 90.80 72 VAL E N 1
ATOM 10735 C CA . VAL E 1 92 ? -22.116 97.913 -2.601 1.00 84.98 72 VAL E CA 1
ATOM 10736 C C . VAL E 1 92 ? -22.417 96.818 -3.612 1.00 84.91 72 VAL E C 1
ATOM 10737 O O . VAL E 1 92 ? -21.936 96.870 -4.750 1.00 85.27 72 VAL E O 1
ATOM 10741 N N . PHE E 1 93 ? -23.227 95.840 -3.205 1.00 86.58 73 PHE E N 1
ATOM 10742 C CA . PHE E 1 93 ? -23.505 94.646 -4.000 1.00 84.42 73 PHE E CA 1
ATOM 10743 C C . PHE E 1 93 ? -24.972 94.690 -4.411 1.00 84.27 73 PHE E C 1
ATOM 10744 O O . PHE E 1 93 ? -25.863 94.511 -3.572 1.00 83.39 73 PHE E O 1
ATOM 10752 N N . ILE E 1 94 ? -25.218 94.962 -5.691 1.00 81.51 74 ILE E N 1
ATOM 10753 C CA . ILE E 1 94 ? -26.561 95.063 -6.250 1.00 80.22 74 ILE E CA 1
ATOM 10754 C C . ILE E 1 94 ? -26.777 93.879 -7.184 1.00 84.06 74 ILE E C 1
ATOM 10755 O O . ILE E 1 94 ? -25.925 93.586 -8.034 1.00 81.52 74 ILE E O 1
ATOM 10760 N N . ASP E 1 95 ? -27.906 93.194 -7.016 1.00 84.68 75 ASP E N 1
ATOM 10761 C CA . ASP E 1 95 ? -28.220 91.992 -7.778 1.00 81.61 75 ASP E CA 1
ATOM 10762 C C . ASP E 1 95 ? -29.712 91.725 -7.651 1.00 87.37 75 ASP E C 1
ATOM 10763 O O . ASP E 1 95 ? -30.377 92.231 -6.743 1.00 94.51 75 ASP E O 1
ATOM 10768 N N . HIS E 1 96 ? -30.236 90.928 -8.583 1.00 87.55 76 HIS E N 1
ATOM 10769 C CA . HIS E 1 96 ? -31.641 90.545 -8.563 1.00 90.04 76 HIS E CA 1
ATOM 10770 C C . HIS E 1 96 ? -31.843 89.036 -8.578 1.00 92.94 76 HIS E C 1
ATOM 10771 O O . HIS E 1 96 ? -32.985 88.582 -8.707 1.00 105.37 76 HIS E O 1
ATOM 10778 N N . HIS E 1 97 ? -30.776 88.250 -8.472 1.00 91.54 77 HIS E N 1
ATOM 10779 C CA . HIS E 1 97 ? -30.934 86.807 -8.389 1.00 95.21 77 HIS E CA 1
ATOM 10780 C C . HIS E 1 97 ? -31.391 86.399 -6.993 1.00 98.12 77 HIS E C 1
ATOM 10781 O O . HIS E 1 97 ? -31.229 87.136 -6.017 1.00 97.19 77 HIS E O 1
ATOM 10788 N N . LEU E 1 98 ? -31.981 85.207 -6.910 1.00 99.08 78 LEU E N 1
ATOM 10789 C CA . LEU E 1 98 ? -32.331 84.641 -5.615 1.00 103.86 78 LEU E CA 1
ATOM 10790 C C . LEU E 1 98 ? -31.062 84.152 -4.931 1.00 103.85 78 LEU E C 1
ATOM 10791 O O . LEU E 1 98 ? -30.373 83.266 -5.451 1.00 102.34 78 LEU E O 1
ATOM 10796 N N . GLN E 1 99 ? -30.750 84.727 -3.772 1.00 103.97 79 GLN E N 1
ATOM 10797 C CA . GLN E 1 99 ? -29.458 84.507 -3.144 1.00 104.24 79 GLN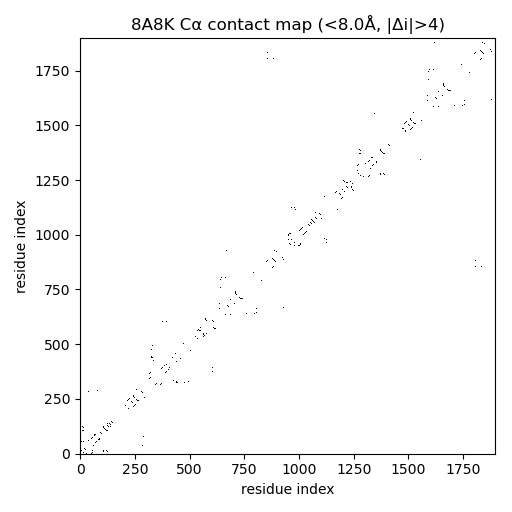 E CA 1
ATOM 10798 C C . GLN E 1 99 ? -29.611 84.559 -1.632 1.00 106.58 79 GLN E C 1
ATOM 10799 O O . GLN E 1 99 ? -30.683 84.858 -1.100 1.00 108.28 79 GLN E O 1
ATOM 10805 N N . LYS E 1 100 ? -28.511 84.274 -0.943 1.00 109.16 80 LYS E N 1
ATOM 10806 C CA . LYS E 1 100 ? -28.471 84.249 0.509 1.00 108.70 80 LYS E CA 1
ATOM 10807 C C . LYS E 1 100 ? -28.007 85.602 1.038 1.00 108.85 80 LYS E C 1
ATOM 10808 O O . LYS E 1 100 ? -27.183 86.274 0.412 1.00 114.90 80 LYS E O 1
ATOM 10814 N N . LYS E 1 101 ? -28.564 86.011 2.178 1.00 109.50 81 LYS E N 1
ATOM 10815 C CA . LYS E 1 101 ? -28.175 87.276 2.796 1.00 109.81 81 LYS E CA 1
ATOM 10816 C C . LYS E 1 101 ? -26.685 87.287 3.122 1.00 105.48 81 LYS E C 1
ATOM 10817 O O . LYS E 1 101 ? -26.145 86.314 3.654 1.00 107.26 81 LYS E O 1
ATOM 10823 N N . ILE E 1 102 ? -26.019 88.387 2.775 1.00 106.49 82 ILE E N 1
ATOM 10824 C CA . ILE E 1 102 ? -24.587 88.529 3.021 1.00 106.71 82 ILE E CA 1
ATOM 10825 C C . ILE E 1 102 ? -24.364 89.026 4.441 1.00 109.98 82 ILE E C 1
ATOM 10826 O O . ILE E 1 102 ? -24.943 90.037 4.860 1.00 110.29 82 ILE E O 1
ATOM 10831 N N . LYS E 1 103 ? -23.495 88.336 5.173 1.00 109.96 83 LYS E N 1
ATOM 10832 C CA . LYS E 1 103 ? -23.232 88.675 6.563 1.00 108.52 83 LYS E CA 1
ATOM 10833 C C . LYS E 1 103 ? -22.156 89.741 6.715 1.00 106.41 83 LYS E C 1
ATOM 10834 O O . LYS E 1 103 ? -22.202 90.521 7.672 1.00 102.98 83 LYS E O 1
ATOM 10840 N N . ASN E 1 104 ? -21.206 89.801 5.786 1.00 107.58 84 ASN E N 1
ATOM 10841 C CA . ASN E 1 104 ? -20.100 90.746 5.829 1.00 107.32 84 ASN E CA 1
ATOM 10842 C C . ASN E 1 104 ? -20.633 92.159 6.061 1.00 105.48 84 ASN E C 1
ATOM 10843 O O . ASN E 1 104 ? -21.425 92.657 5.246 1.00 109.34 84 ASN E O 1
ATOM 10848 N N . PRO E 1 105 ? -20.252 92.819 7.159 1.00 105.68 85 PRO E N 1
ATOM 10849 C CA . PRO E 1 105 ? -20.779 94.169 7.409 1.00 114.32 85 PRO E CA 1
ATOM 10850 C C . PRO E 1 105 ? -20.245 95.212 6.442 1.00 104.24 85 PRO E C 1
ATOM 10851 O O . PRO E 1 105 ? -20.924 96.219 6.207 1.00 109.55 85 PRO E O 1
ATOM 10855 N N . LYS E 1 106 ? -19.060 94.997 5.864 1.00 100.84 86 LYS E N 1
ATOM 10856 C CA . LYS E 1 106 ? -18.504 95.946 4.906 1.00 103.06 86 LYS E CA 1
ATOM 10857 C C . LYS E 1 106 ? -19.275 95.986 3.592 1.00 104.66 86 LYS E C 1
ATOM 10858 O O . LYS E 1 106 ? -19.061 96.910 2.801 1.00 104.97 86 LYS E O 1
ATOM 10864 N N . VAL E 1 107 ? -20.154 95.016 3.342 1.00 105.71 87 VAL E N 1
ATOM 10865 C CA . VAL E 1 107 ? -20.942 94.937 2.115 1.00 96.69 87 VAL E CA 1
ATOM 10866 C C . VAL E 1 107 ? -22.346 95.450 2.397 1.00 94.95 87 VAL E C 1
ATOM 10867 O O . VAL E 1 107 ? -22.965 95.069 3.398 1.00 96.20 87 VAL E O 1
ATOM 10871 N N . ARG E 1 108 ? -22.851 96.312 1.516 1.00 91.69 88 ARG E N 1
ATOM 10872 C CA . ARG E 1 108 ? -24.235 96.771 1.571 1.00 89.27 88 ARG E CA 1
ATOM 10873 C C . ARG E 1 108 ? -24.990 96.063 0.453 1.00 90.47 88 ARG E C 1
ATOM 10874 O O . ARG E 1 108 ? -24.866 96.430 -0.719 1.00 90.50 88 ARG E O 1
ATOM 10882 N N . GLN E 1 109 ? -25.761 95.040 0.818 1.00 90.79 89 GLN E N 1
ATOM 10883 C CA . GLN E 1 109 ? -26.493 94.245 -0.160 1.00 89.10 89 GLN E CA 1
ATOM 10884 C C . GLN E 1 109 ? -27.788 94.937 -0.571 1.00 92.11 89 GLN E C 1
ATOM 10885 O O . GLN E 1 109 ? -28.578 95.351 0.284 1.00 93.13 89 GLN E O 1
ATOM 10891 N N . VAL E 1 110 ? -28.017 95.027 -1.881 1.00 94.16 90 VAL E N 1
ATOM 10892 C CA . VAL E 1 110 ? -29.217 95.636 -2.456 1.00 95.48 90 VAL E CA 1
ATOM 10893 C C . VAL E 1 110 ? -29.841 94.606 -3.390 1.00 99.80 90 VAL E C 1
ATOM 10894 O O . VAL E 1 110 ? -29.385 94.431 -4.527 1.00 87.96 90 VAL E O 1
ATOM 10898 N N . ASN E 1 111 ? -30.884 93.918 -2.913 1.00 110.33 91 ASN E N 1
ATOM 10899 C CA . ASN E 1 111 ? -31.570 92.909 -3.712 1.00 110.02 91 ASN E CA 1
ATOM 10900 C C . ASN E 1 111 ? -33.067 92.954 -3.424 1.00 122.04 91 ASN E C 1
ATOM 10901 O O . ASN E 1 111 ? -33.492 92.677 -2.295 1.00 130.24 91 ASN E O 1
ATOM 10906 N N . PRO E 1 112 ? -33.901 93.278 -4.423 1.00 119.89 92 PRO E N 1
ATOM 10907 C CA . PRO E 1 112 ? -35.345 93.420 -4.179 1.00 123.26 92 PRO E CA 1
ATOM 10908 C C . PRO E 1 112 ? -36.091 92.098 -4.137 1.00 127.97 92 PRO E C 1
ATOM 10909 O O . PRO E 1 112 ? -37.296 92.049 -4.400 1.00 134.38 92 PRO E O 1
ATOM 10913 N N . ILE E 1 113 ? -35.385 91.018 -3.839 1.00 125.21 93 ILE E N 1
ATOM 10914 C CA . ILE E 1 113 ? -35.993 89.730 -3.547 1.00 125.42 93 ILE E CA 1
ATOM 10915 C C . ILE E 1 113 ? -35.831 89.381 -2.075 1.00 135.28 93 ILE E C 1
ATOM 10916 O O . ILE E 1 113 ? -36.795 89.010 -1.403 1.00 143.41 93 ILE E O 1
ATOM 10921 N N . LEU E 1 114 ? -34.609 89.502 -1.557 1.00 131.79 94 LEU E N 1
ATOM 10922 C CA . LEU E 1 114 ? -34.400 89.436 -0.117 1.00 143.21 94 LEU E CA 1
ATOM 10923 C C . LEU E 1 114 ? -35.234 90.492 0.598 1.00 160.10 94 LEU E C 1
ATOM 10924 O O . LEU E 1 114 ? -35.900 90.202 1.599 1.00 162.25 94 LEU E O 1
ATOM 10929 N N . GLU E 1 115 ? -35.213 91.729 0.089 1.00 200.01 95 GLU E N 1
ATOM 10930 C CA . GLU E 1 115 ? -35.982 92.831 0.663 1.00 202.66 95 GLU E CA 1
ATOM 10931 C C . GLU E 1 115 ? -37.492 92.650 0.531 1.00 201.18 95 GLU E C 1
ATOM 10932 O O . GLU E 1 115 ? -38.229 93.581 0.878 1.00 193.84 95 GLU E O 1
ATOM 10938 N N . ARG E 1 116 ? -37.961 91.513 0.014 1.00 169.88 96 ARG E N 1
ATOM 10939 C CA . ARG E 1 116 ? -39.347 91.058 -0.024 1.00 170.40 96 ARG E CA 1
ATOM 10940 C C . ARG E 1 116 ? -40.152 91.728 -1.138 1.00 168.29 96 ARG E C 1
ATOM 10941 O O . ARG E 1 116 ? -41.249 91.259 -1.443 1.00 167.49 96 ARG E O 1
ATOM 10949 N N . MET E 1 117 ? -39.660 92.805 -1.751 1.00 167.26 97 MET E N 1
ATOM 10950 C CA . MET E 1 117 ? -40.408 93.471 -2.808 1.00 164.06 97 MET E CA 1
ATOM 10951 C C . MET E 1 117 ? -40.617 92.536 -3.997 1.00 161.15 97 MET E C 1
ATOM 10952 O O . MET E 1 117 ? -39.949 91.509 -4.145 1.00 156.64 97 MET E O 1
ATOM 10957 N N . ASN E 1 118 ? -41.573 92.906 -4.844 1.00 170.47 98 ASN E N 1
ATOM 10958 C CA . ASN E 1 118 ? -41.950 92.061 -5.968 1.00 161.77 98 ASN E CA 1
ATOM 10959 C C . ASN E 1 118 ? -40.788 91.944 -6.950 1.00 154.48 98 ASN E C 1
ATOM 10960 O O . ASN E 1 118 ? -40.173 92.948 -7.324 1.00 145.53 98 ASN E O 1
ATOM 10965 N N . GLY E 1 119 ? -40.472 90.708 -7.346 1.00 147.30 99 GLY E N 1
ATOM 10966 C CA . GLY E 1 119 ? -39.435 90.456 -8.329 1.00 133.45 99 GLY E CA 1
ATOM 10967 C C . GLY E 1 119 ? -39.887 90.550 -9.768 1.00 126.71 99 GLY E C 1
ATOM 10968 O O . GLY E 1 119 ? -39.051 90.488 -10.674 1.00 118.16 99 GLY E O 1
ATOM 10969 N N . LYS E 1 120 ? -41.197 90.684 -9.997 1.00 136.66 100 LYS E N 1
ATOM 10970 C CA . LYS E 1 120 ? -41.720 90.994 -11.323 1.00 128.40 100 LYS E CA 1
ATOM 10971 C C . LYS E 1 120 ? -41.604 92.477 -11.638 1.00 119.47 100 LYS E C 1
ATOM 10972 O O . LYS E 1 120 ? -41.564 92.851 -12.815 1.00 107.16 100 LYS E O 1
ATOM 10978 N N . GLU E 1 121 ? -41.558 93.323 -10.605 1.00 123.12 101 GLU E N 1
ATOM 10979 C CA . GLU E 1 121 ? -41.253 94.736 -10.777 1.00 115.79 101 GLU E CA 1
ATOM 10980 C C . GLU E 1 121 ? -39.801 94.961 -11.164 1.00 105.69 101 GLU E C 1
ATOM 10981 O O . GLU E 1 121 ? -39.471 96.033 -11.682 1.00 97.52 101 GLU E O 1
ATOM 10987 N N . PHE E 1 122 ? -38.932 93.976 -10.923 1.00 105.83 102 PHE E N 1
ATOM 10988 C CA . PHE E 1 122 ? -37.495 94.086 -11.173 1.00 95.95 102 PHE E CA 1
ATOM 10989 C C . PHE E 1 122 ? -37.063 92.931 -12.066 1.00 87.27 102 PHE E C 1
ATOM 10990 O O . PHE E 1 122 ? -36.483 91.945 -11.594 1.00 87.19 102 PHE E O 1
ATOM 10998 N N . PRO E 1 123 ? -37.297 93.035 -13.375 1.00 82.80 103 PRO E N 1
ATOM 10999 C CA . PRO E 1 123 ? -36.957 91.918 -14.269 1.00 82.83 103 PRO E CA 1
ATOM 11000 C C . PRO E 1 123 ? -35.470 91.745 -14.479 1.00 81.16 103 PRO E C 1
ATOM 11001 O O . PRO E 1 123 ? -35.036 90.647 -14.859 1.00 81.06 103 PRO E O 1
ATOM 11005 N N . SER E 1 124 ? -34.683 92.794 -14.249 1.00 83.16 104 SER E N 1
ATOM 11006 C CA . SER E 1 124 ? -33.251 92.779 -14.488 1.00 80.60 104 SER E CA 1
ATOM 11007 C C . SER E 1 124 ? -32.547 93.625 -13.440 1.00 79.44 104 SER E C 1
ATOM 11008 O O . SER E 1 124 ? -33.145 94.507 -12.819 1.00 77.27 104 SER E O 1
ATOM 11011 N N . ALA E 1 125 ? -31.248 93.365 -13.274 1.00 81.94 105 ALA E N 1
ATOM 11012 C CA . ALA E 1 125 ? -30.436 94.193 -12.389 1.00 78.71 105 ALA E CA 1
ATOM 11013 C C . ALA E 1 125 ? -30.419 95.646 -12.843 1.00 78.54 105 ALA E C 1
ATOM 11014 O O . ALA E 1 125 ? -30.277 96.554 -12.015 1.00 77.84 105 ALA E O 1
ATOM 11016 N N . SER E 1 126 ? -30.557 95.884 -14.150 1.00 81.44 106 SER E N 1
ATOM 11017 C CA . SER E 1 126 ? -30.598 97.252 -14.658 1.00 77.02 106 SER E CA 1
ATOM 11018 C C . SER E 1 126 ? -31.766 98.031 -14.060 1.00 76.88 106 SER E C 1
ATOM 11019 O O . SER E 1 126 ? -31.635 99.224 -13.763 1.00 76.71 106 SER E O 1
ATOM 11022 N N . PHE E 1 127 ? -32.920 97.384 -13.881 1.00 76.38 107 PHE E N 1
ATOM 11023 C CA . PHE E 1 127 ? -34.021 98.051 -13.191 1.00 75.38 107 PHE E CA 1
ATOM 11024 C C . PHE E 1 127 ? -33.696 98.263 -11.713 1.00 79.63 107 PHE E C 1
ATOM 11025 O O . PHE E 1 127 ? -34.003 99.320 -11.148 1.00 79.23 107 PHE E O 1
ATOM 11033 N N . VAL E 1 128 ? -33.051 97.279 -11.077 1.00 80.16 108 VAL E N 1
ATOM 11034 C CA . VAL E 1 128 ? -32.658 97.418 -9.676 1.00 77.07 108 VAL E CA 1
ATOM 11035 C C . VAL E 1 128 ? -31.662 98.556 -9.510 1.00 79.47 108 VAL E C 1
ATOM 11036 O O . VAL E 1 128 ? -31.773 99.371 -8.584 1.00 81.58 108 VAL E O 1
ATOM 11040 N N . VAL E 1 129 ? -30.669 98.627 -10.398 1.00 76.37 109 VAL E N 1
ATOM 11041 C CA . VAL E 1 129 ? -29.704 99.722 -10.356 1.00 76.20 109 VAL E CA 1
ATOM 11042 C C . VAL E 1 129 ? -30.409 101.048 -10.589 1.00 77.78 109 VAL E C 1
ATOM 11043 O O . VAL E 1 129 ? -30.153 102.039 -9.892 1.00 78.18 109 VAL E O 1
ATOM 11047 N N . SER E 1 130 ? -31.312 101.085 -11.572 1.00 78.80 110 SER E N 1
ATOM 11048 C CA . SER E 1 130 ? -32.047 102.308 -11.869 1.00 78.96 110 SER E CA 1
ATOM 11049 C C . SER E 1 130 ? -32.853 102.774 -10.666 1.00 78.11 110 SER E C 1
ATOM 11050 O O . SER E 1 130 ? -32.761 103.935 -10.257 1.00 78.74 110 SER E O 1
ATOM 11053 N N . ASN E 1 131 ? -33.628 101.869 -10.065 1.00 78.05 111 ASN E N 1
ATOM 11054 C CA . ASN E 1 131 ? -34.424 102.251 -8.905 1.00 81.26 111 ASN E CA 1
ATOM 11055 C C . ASN E 1 131 ? -33.536 102.683 -7.745 1.00 81.89 111 ASN E C 1
ATOM 11056 O O . ASN E 1 131 ? -33.879 103.610 -7.003 1.00 90.36 111 ASN E O 1
ATOM 11061 N N . HIS E 1 132 ? -32.382 102.034 -7.588 1.00 79.11 112 HIS E N 1
ATOM 11062 C CA . HIS E 1 132 ? -31.462 102.399 -6.518 1.00 78.02 112 HIS E CA 1
ATOM 11063 C C . HIS E 1 132 ? -30.980 103.835 -6.680 1.00 81.84 112 HIS E C 1
ATOM 11064 O O . HIS E 1 132 ? -30.972 104.610 -5.714 1.00 81.65 112 HIS E O 1
ATOM 11071 N N . PHE E 1 133 ? -30.617 104.220 -7.906 1.00 81.48 113 PHE E N 1
ATOM 11072 C CA . PHE E 1 133 ? -30.094 105.548 -8.187 1.00 78.24 113 PHE E CA 1
ATOM 11073 C C . PHE E 1 133 ? -31.147 106.512 -8.707 1.00 80.40 113 PHE E C 1
ATOM 11074 O O . PHE E 1 133 ? -30.842 107.697 -8.878 1.00 82.84 113 PHE E O 1
ATOM 11082 N N . SER E 1 134 ? -32.364 106.035 -8.967 1.00 79.99 114 SER E N 1
ATOM 11083 C CA . SER E 1 134 ? -33.429 106.833 -9.573 1.00 82.00 114 SER E CA 1
ATOM 11084 C C . SER E 1 134 ? -32.947 107.485 -10.869 1.00 81.75 114 SER E C 1
ATOM 11085 O O . SER E 1 134 ? -33.144 108.678 -11.112 1.00 83.91 114 SER E O 1
ATOM 11088 N N . LEU E 1 135 ? -32.291 106.680 -11.706 1.00 81.73 115 LEU E N 1
ATOM 11089 C CA . LEU E 1 135 ? -31.774 107.121 -13.000 1.00 79.81 115 LEU E CA 1
ATOM 11090 C C . LEU E 1 135 ? -32.292 106.153 -14.054 1.00 79.10 115 LEU E C 1
ATOM 11091 O O . LEU E 1 135 ? -31.839 105.006 -14.119 1.00 79.93 115 LEU E O 1
ATOM 11096 N N . TRP E 1 136 ? -33.260 106.604 -14.853 1.00 81.01 116 TRP E N 1
ATOM 11097 C CA . TRP E 1 136 ? -33.966 105.765 -15.817 1.00 80.63 116 TRP E CA 1
ATOM 11098 C C . TRP E 1 136 ? -33.744 106.284 -17.230 1.00 80.26 116 TRP E C 1
ATOM 11099 O O . TRP E 1 136 ? -34.191 107.386 -17.566 1.00 92.79 116 TRP E O 1
ATOM 11110 N N . ASN E 1 137 ? -33.102 105.473 -18.067 1.00 75.94 117 ASN E N 1
ATOM 11111 C CA . ASN E 1 137 ? -32.892 105.809 -19.471 1.00 78.18 117 ASN E CA 1
ATOM 11112 C C . ASN E 1 137 ? -32.984 104.524 -20.284 1.00 78.96 117 ASN E C 1
ATOM 11113 O O . ASN E 1 137 ? -33.475 103.498 -19.804 1.00 81.96 117 ASN E O 1
ATOM 11118 N N . SER E 1 138 ? -32.507 104.578 -21.529 1.00 85.32 118 SER E N 1
ATOM 11119 C CA . SER E 1 138 ? -32.627 103.422 -22.412 1.00 82.72 118 SER E CA 1
ATOM 11120 C C . SER E 1 138 ? -31.747 102.256 -21.966 1.00 80.71 118 SER E C 1
ATOM 11121 O O . SER E 1 138 ? -32.075 101.100 -22.260 1.00 83.88 118 SER E O 1
ATOM 11124 N N . TRP E 1 139 ? -30.635 102.523 -21.269 1.00 72.56 119 TRP E N 1
ATOM 11125 C CA . TRP E 1 139 ? -29.823 101.428 -20.735 1.00 73.96 119 TRP E CA 1
ATOM 11126 C C . TRP E 1 139 ? -30.626 100.564 -19.771 1.00 76.00 119 TRP E C 1
ATOM 11127 O O . TRP E 1 139 ? -30.395 99.352 -19.672 1.00 73.99 119 TRP E O 1
ATOM 11138 N N . SER E 1 140 ? -31.539 101.180 -19.015 1.00 75.76 120 SER E N 1
ATOM 11139 C CA . SER E 1 140 ? -32.413 100.412 -18.136 1.00 71.04 120 SER E CA 1
ATOM 11140 C C . SER E 1 140 ? -33.213 99.380 -18.918 1.00 72.73 120 SER E C 1
ATOM 11141 O O . SER E 1 140 ? -33.315 98.219 -18.506 1.00 74.97 120 SER E O 1
ATOM 11144 N N . SER E 1 141 ? -33.760 99.777 -20.069 1.00 73.99 121 SER E N 1
ATOM 11145 C CA . SER E 1 141 ? -34.567 98.859 -20.864 1.00 73.98 121 SER E CA 1
ATOM 11146 C C . SER E 1 141 ? -33.724 97.713 -21.413 1.00 71.86 121 SER E C 1
ATOM 11147 O O . SER E 1 141 ? -34.131 96.548 -21.344 1.00 73.11 121 SER E O 1
ATOM 11150 N N . LEU E 1 142 ? -32.545 98.026 -21.957 1.00 66.16 122 LEU E N 1
ATOM 11151 C CA . LEU E 1 142 ? -31.679 96.994 -22.524 1.00 69.74 122 LEU E CA 1
ATOM 11152 C C . LEU E 1 142 ? -31.416 95.861 -21.541 1.00 73.10 122 LEU E C 1
ATOM 11153 O O . LEU E 1 142 ? -31.431 94.684 -21.917 1.00 75.37 122 LEU E O 1
ATOM 11158 N N . GLY E 1 143 ? -31.117 96.202 -20.286 1.00 73.83 123 GLY E N 1
ATOM 11159 C CA . GLY E 1 143 ? -30.948 95.177 -19.267 1.00 73.68 123 GLY E CA 1
ATOM 11160 C C . GLY E 1 143 ? -32.168 94.286 -19.123 1.00 73.34 123 GLY E C 1
ATOM 11161 O O . GLY E 1 143 ? -32.052 93.064 -18.998 1.00 73.21 123 GLY E O 1
ATOM 11162 N N . ALA E 1 144 ? -33.358 94.894 -19.106 1.00 73.85 124 ALA E N 1
ATOM 11163 C CA . ALA E 1 144 ? -34.592 94.122 -18.987 1.00 75.03 124 ALA E CA 1
ATOM 11164 C C . ALA E 1 144 ? -34.789 93.200 -20.184 1.00 74.99 124 ALA E C 1
ATOM 11165 O O . ALA E 1 144 ? -35.207 92.045 -20.031 1.00 73.76 124 ALA E O 1
ATOM 11167 N N . VAL E 1 145 ? -34.511 93.699 -21.389 1.00 73.91 125 VAL E N 1
ATOM 11168 C CA . VAL E 1 145 ? -34.608 92.860 -22.577 1.00 73.55 125 VAL E CA 1
ATOM 11169 C C . VAL E 1 145 ? -33.538 91.773 -22.552 1.00 70.56 125 VAL E C 1
ATOM 11170 O O . VAL E 1 145 ? -33.767 90.651 -23.017 1.00 68.07 125 VAL E O 1
ATOM 11174 N N . GLY E 1 146 ? -32.371 92.068 -21.981 1.00 69.53 126 GLY E N 1
ATOM 11175 C CA . GLY E 1 146 ? -31.284 91.110 -21.916 1.00 71.62 126 GLY E CA 1
ATOM 11176 C C . GLY E 1 146 ? -31.495 89.967 -20.946 1.00 76.15 126 GLY E C 1
ATOM 11177 O O . GLY E 1 146 ? -30.763 88.974 -21.027 1.00 80.64 126 GLY E O 1
ATOM 11178 N N . ASP E 1 147 ? -32.466 90.074 -20.040 1.00 75.70 127 ASP E N 1
ATOM 11179 C CA . ASP E 1 147 ? -32.752 89.007 -19.083 1.00 79.29 127 ASP E CA 1
ATOM 11180 C C . ASP E 1 147 ? -34.040 88.264 -19.363 1.00 81.00 127 ASP E C 1
ATOM 11181 O O . ASP E 1 147 ? -34.100 87.056 -19.138 1.00 97.45 127 ASP E O 1
ATOM 11186 N N . ILE E 1 148 ? -35.078 88.948 -19.837 1.00 77.84 128 ILE E N 1
ATOM 11187 C CA . ILE E 1 148 ? -36.361 88.284 -20.015 1.00 77.29 128 ILE E CA 1
ATOM 11188 C C . ILE E 1 148 ? -36.846 88.456 -21.450 1.00 77.68 128 ILE E C 1
ATOM 11189 O O . ILE E 1 148 ? -37.974 88.078 -21.787 1.00 83.44 128 ILE E O 1
ATOM 11194 N N . GLY E 1 149 ? -35.987 89.001 -22.307 1.00 75.45 129 GLY E N 1
ATOM 11195 C CA . GLY E 1 149 ? -36.280 89.006 -23.733 1.00 79.47 129 GLY E CA 1
ATOM 11196 C C . GLY E 1 149 ? -37.494 89.844 -24.081 1.00 79.00 129 GLY E C 1
ATOM 11197 O O . GLY E 1 149 ? -37.643 90.985 -23.630 1.00 75.25 129 GLY E O 1
ATOM 11198 N N . ASN E 1 150 ? -38.374 89.273 -24.910 1.00 83.43 130 ASN E N 1
ATOM 11199 C CA . ASN E 1 150 ? -39.543 89.999 -25.392 1.00 80.08 130 ASN E CA 1
ATOM 11200 C C . ASN E 1 150 ? -40.519 90.329 -24.282 1.00 84.74 130 ASN E C 1
ATOM 11201 O O . ASN E 1 150 ? -41.343 91.234 -24.446 1.00 89.12 130 ASN E O 1
ATOM 11206 N N . LYS E 1 151 ? -40.463 89.605 -23.167 1.00 85.85 131 LYS E N 1
ATOM 11207 C CA . LYS E 1 151 ? -41.384 89.875 -22.079 1.00 90.91 131 LYS E CA 1
ATOM 11208 C C . LYS E 1 151 ? -41.106 91.226 -21.439 1.00 89.64 131 LYS E C 1
ATOM 11209 O O . LYS E 1 151 ? -42.003 91.798 -20.811 1.00 98.02 131 LYS E O 1
ATOM 11215 N N . ALA E 1 152 ? -39.896 91.763 -21.616 1.00 83.55 132 ALA E N 1
ATOM 11216 C CA . ALA E 1 152 ? -39.584 93.076 -21.066 1.00 83.52 132 ALA E CA 1
ATOM 11217 C C . ALA E 1 152 ? -40.478 94.161 -21.649 1.00 85.98 132 ALA E C 1
ATOM 11218 O O . ALA E 1 152 ? -40.770 95.151 -20.971 1.00 86.93 132 ALA E O 1
ATOM 11220 N N . PHE E 1 153 ? -40.929 93.995 -22.895 1.00 88.17 133 PHE E N 1
ATOM 11221 C CA . PHE E 1 153 ? -41.757 95.016 -23.529 1.00 92.08 133 PHE E CA 1
ATOM 11222 C C . PHE E 1 153 ? -43.154 95.089 -22.932 1.00 92.53 133 PHE E C 1
ATOM 11223 O O . PHE E 1 153 ? -43.844 96.095 -23.125 1.00 87.99 133 PHE E O 1
ATOM 11231 N N . GLU E 1 154 ? -43.588 94.044 -22.226 1.00 106.72 134 GLU E N 1
ATOM 11232 C CA . GLU E 1 154 ? -44.866 94.073 -21.527 1.00 107.91 134 GLU E CA 1
ATOM 11233 C C . GLU E 1 154 ? -44.864 95.001 -20.316 1.00 102.20 134 GLU E C 1
ATOM 11234 O O . GLU E 1 154 ? -45.928 95.215 -19.725 1.00 101.87 134 GLU E O 1
ATOM 11240 N N . ILE E 1 155 ? -43.715 95.547 -19.936 1.00 94.82 135 ILE E N 1
ATOM 11241 C CA . ILE E 1 155 ? -43.645 96.625 -18.952 1.00 91.49 135 ILE E CA 1
ATOM 11242 C C . ILE E 1 155 ? -43.643 97.952 -19.709 1.00 91.19 135 ILE E C 1
ATOM 11243 O O . ILE E 1 155 ? -42.748 98.172 -20.542 1.00 90.65 135 ILE E O 1
ATOM 11248 N N . PRO E 1 156 ? -44.598 98.843 -19.451 1.00 89.42 136 PRO E N 1
ATOM 11249 C CA . PRO E 1 156 ? -44.653 100.096 -20.217 1.00 90.96 136 PRO E CA 1
ATOM 11250 C C . PRO E 1 156 ? -43.401 100.938 -20.074 1.00 92.05 136 PRO E C 1
ATOM 11251 O O . PRO E 1 156 ? -43.079 101.707 -20.988 1.00 93.35 136 PRO E O 1
ATOM 11255 N N . LYS E 1 157 ? -42.673 100.798 -18.963 1.00 97.07 137 LYS E N 1
ATOM 11256 C CA . LYS E 1 157 ? -41.445 101.563 -18.772 1.00 97.03 137 LYS E CA 1
ATOM 11257 C C . LYS E 1 157 ? -40.406 101.229 -19.837 1.00 90.22 137 LYS E C 1
ATOM 11258 O O . LYS E 1 157 ? -39.621 102.099 -20.229 1.00 88.98 137 LYS E O 1
ATOM 11264 N N . THR E 1 158 ? -40.406 99.991 -20.339 1.00 87.39 138 THR E N 1
ATOM 11265 C CA . THR E 1 158 ? -39.393 99.574 -21.306 1.00 87.74 138 THR E CA 1
ATOM 11266 C C . THR E 1 158 ? -39.533 100.334 -22.619 1.00 87.17 138 THR E C 1
ATOM 11267 O O . THR E 1 158 ? -38.590 100.993 -23.072 1.00 84.29 138 THR E O 1
ATOM 11271 N N . LEU E 1 159 ? -40.699 100.225 -23.263 1.00 90.47 139 LEU E N 1
ATOM 11272 C CA . LEU E 1 159 ? -40.912 100.931 -24.523 1.00 90.80 139 LEU E CA 1
ATOM 11273 C C . LEU E 1 159 ? -40.773 102.434 -24.349 1.00 91.02 139 LEU E C 1
ATOM 11274 O O . LEU E 1 159 ? -40.208 103.112 -25.213 1.00 91.36 139 LEU E O 1
ATOM 11279 N N . GLU E 1 160 ? -41.297 102.976 -23.248 1.00 90.68 140 GLU E N 1
ATOM 11280 C CA . GLU E 1 160 ? -41.228 104.417 -23.030 1.00 92.30 140 GLU E CA 1
ATOM 11281 C C . GLU E 1 160 ? -39.785 104.906 -23.003 1.00 90.29 140 GLU E C 1
ATOM 11282 O O . GLU E 1 160 ? -39.449 105.915 -23.634 1.00 91.30 140 GLU E O 1
ATOM 11288 N N . LEU E 1 161 ? -38.911 104.199 -22.283 1.00 88.31 141 LEU E N 1
ATOM 11289 C CA . LEU E 1 161 ? -37.520 104.635 -22.197 1.00 86.84 141 LEU E CA 1
ATOM 11290 C C . LEU E 1 161 ? -36.792 104.437 -23.520 1.00 88.11 141 LEU E C 1
ATOM 11291 O O . LEU E 1 161 ? -36.008 105.298 -23.936 1.00 89.17 141 LEU E O 1
ATOM 11296 N N . LEU E 1 162 ? -37.043 103.313 -24.199 1.00 91.99 142 LEU E N 1
ATOM 11297 C CA . LEU E 1 162 ? -36.483 103.102 -25.531 1.00 88.14 142 LEU E CA 1
ATOM 11298 C C . LEU E 1 162 ? -36.994 104.134 -26.525 1.00 90.44 142 LEU E C 1
ATOM 11299 O O . LEU E 1 162 ? -36.305 104.458 -27.498 1.00 92.41 142 LEU E O 1
ATOM 11304 N N . LYS E 1 163 ? -38.209 104.640 -26.304 1.00 93.03 143 LYS E N 1
ATOM 11305 C CA . LYS E 1 163 ? -38.827 105.580 -27.233 1.00 92.59 143 LYS E CA 1
ATOM 11306 C C . LYS E 1 163 ? -38.069 106.900 -27.278 1.00 91.92 143 LYS E C 1
ATOM 11307 O O . LYS E 1 163 ? -37.878 107.473 -28.356 1.00 90.46 143 LYS E O 1
ATOM 11313 N N . THR E 1 164 ? -37.631 107.395 -26.115 1.00 95.68 144 THR E N 1
ATOM 11314 C CA . THR E 1 164 ? -36.894 108.655 -26.053 1.00 95.79 144 THR E CA 1
ATOM 11315 C C . THR E 1 164 ? -35.669 108.641 -26.963 1.00 97.85 144 THR E C 1
ATOM 11316 O O . THR E 1 164 ? -35.333 109.659 -27.579 1.00 102.56 144 THR E O 1
ATOM 11320 N N . GLU E 1 165 ? -34.976 107.506 -27.045 1.00 102.32 145 GLU E N 1
ATOM 11321 C CA . GLU E 1 165 ? -33.838 107.351 -27.945 1.00 103.37 145 GLU E CA 1
ATOM 11322 C C . GLU E 1 165 ? -34.264 106.959 -29.364 1.00 101.99 145 GLU E C 1
ATOM 11323 O O . GLU E 1 165 ? -33.397 106.715 -30.214 1.00 101.23 145 GLU E O 1
ATOM 11329 N N . GLY E 1 166 ? -35.569 106.921 -29.640 1.00 96.92 146 GLY E N 1
ATOM 11330 C CA . GLY E 1 166 ? -36.090 106.517 -30.933 1.00 94.85 146 GLY E CA 1
ATOM 11331 C C . GLY E 1 166 ? -35.637 105.142 -31.380 1.00 92.07 146 GLY E C 1
ATOM 11332 O O . GLY E 1 166 ? -35.078 104.989 -32.469 1.00 94.96 146 GLY E O 1
ATOM 11333 N N . LEU E 1 167 ? -35.889 104.131 -30.551 1.00 92.45 147 LEU E N 1
ATOM 11334 C CA . LEU E 1 167 ? -35.477 102.760 -30.816 1.00 94.31 147 LEU E CA 1
ATOM 11335 C C . LEU E 1 167 ? -36.696 101.850 -30.851 1.00 91.94 147 LEU E C 1
ATOM 11336 O O . LEU E 1 167 ? -37.625 102.008 -30.051 1.00 89.44 147 LEU E O 1
ATOM 11341 N N . THR E 1 168 ? -36.692 100.902 -31.784 1.00 93.35 148 THR E N 1
ATOM 11342 C CA . THR E 1 168 ? -37.787 99.952 -31.895 1.00 96.42 148 THR E CA 1
ATOM 11343 C C . THR E 1 168 ? -37.565 98.756 -30.975 1.00 92.88 148 THR E C 1
ATOM 11344 O O . THR E 1 168 ? -36.493 98.569 -30.394 1.00 90.14 148 THR E O 1
ATOM 11348 N N . LYS E 1 169 ? -38.613 97.941 -30.844 1.00 92.83 149 LYS E N 1
ATOM 11349 C CA . LYS E 1 169 ? -38.475 96.672 -30.143 1.00 93.92 149 LYS E CA 1
ATOM 11350 C C . LYS E 1 169 ? -37.312 95.875 -30.707 1.00 92.22 149 LYS E C 1
ATOM 11351 O O . LYS E 1 169 ? -36.400 95.478 -29.976 1.00 90.63 149 LYS E O 1
ATOM 11357 N N . ASN E 1 170 ? -37.320 95.664 -32.024 1.00 97.41 150 ASN E N 1
ATOM 11358 C CA . ASN E 1 170 ? -36.289 94.860 -32.668 1.00 103.39 150 ASN E CA 1
ATOM 11359 C C . ASN E 1 170 ? -34.905 95.477 -32.501 1.00 97.52 150 ASN E C 1
ATOM 11360 O O . ASN E 1 170 ? -33.909 94.756 -32.373 1.00 96.19 150 ASN E O 1
ATOM 11365 N N . GLU E 1 171 ? -34.823 96.808 -32.509 1.00 93.01 151 GLU E N 1
ATOM 11366 C CA . GLU E 1 171 ? -33.531 97.475 -32.377 1.00 92.63 151 GLU E CA 1
ATOM 11367 C C . GLU E 1 171 ? -32.893 97.185 -31.023 1.00 88.18 151 GLU E C 1
ATOM 11368 O O . GLU E 1 171 ? -31.668 97.046 -30.920 1.00 87.40 151 GLU E O 1
ATOM 11374 N N . ALA E 1 172 ? -33.706 97.093 -29.969 1.00 84.54 152 ALA E N 1
ATOM 11375 C CA . ALA E 1 172 ? -33.172 96.740 -28.660 1.00 79.94 152 ALA E CA 1
ATOM 11376 C C . ALA E 1 172 ? -32.818 95.261 -28.602 1.00 79.14 152 ALA E C 1
ATOM 11377 O O . ALA E 1 172 ? -31.805 94.880 -28.003 1.00 77.90 152 ALA E O 1
ATOM 11379 N N . LEU E 1 173 ? -33.651 94.412 -29.206 1.00 82.04 153 LEU E N 1
ATOM 11380 C CA . LEU E 1 173 ? -33.329 92.993 -29.275 1.00 80.90 153 LEU E CA 1
ATOM 11381 C C . LEU E 1 173 ? -32.029 92.774 -30.035 1.00 78.55 153 LEU E C 1
ATOM 11382 O O . LEU E 1 173 ? -31.208 91.932 -29.653 1.00 76.65 153 LEU E O 1
ATOM 11387 N N . LYS E 1 174 ? -31.823 93.536 -31.111 1.00 78.34 154 LYS E N 1
ATOM 11388 C CA . LYS E 1 174 ? -30.580 93.438 -31.866 1.00 78.04 154 LYS E CA 1
ATOM 11389 C C . LYS E 1 174 ? -29.401 93.937 -31.043 1.00 77.87 154 LYS E C 1
ATOM 11390 O O . LYS E 1 174 ? -28.305 93.366 -31.103 1.00 78.83 154 LYS E O 1
ATOM 11396 N N . LEU E 1 175 ? -29.607 95.001 -30.267 1.00 76.94 155 LEU E N 1
ATOM 11397 C CA . LEU E 1 175 ? -28.524 95.534 -29.452 1.00 73.71 155 LEU E CA 1
ATOM 11398 C C . LEU E 1 175 ? -28.083 94.546 -28.385 1.00 71.71 155 LEU E C 1
ATOM 11399 O O . LEU E 1 175 ? -26.906 94.529 -28.014 1.00 69.44 155 LEU E O 1
ATOM 11404 N N . VAL E 1 176 ? -29.013 93.751 -27.851 1.00 74.32 156 VAL E N 1
ATOM 11405 C CA . VAL E 1 176 ? -28.653 92.749 -26.854 1.00 68.01 156 VAL E CA 1
ATOM 11406 C C . VAL E 1 176 ? -27.776 91.672 -27.481 1.00 69.25 156 VAL E C 1
ATOM 11407 O O . VAL E 1 176 ? -26.794 91.223 -26.879 1.00 70.29 156 VAL E O 1
ATOM 11411 N N . GLN E 1 177 ? -28.123 91.232 -28.696 1.00 70.38 157 GLN E N 1
ATOM 11412 C CA . GLN E 1 177 ? -27.303 90.247 -29.399 1.00 75.19 157 GLN E CA 1
ATOM 11413 C C . GLN E 1 177 ? -25.889 90.765 -29.631 1.00 72.33 157 GLN E C 1
ATOM 11414 O O . GLN E 1 177 ? -24.911 90.028 -29.456 1.00 74.15 157 GLN E O 1
ATOM 11420 N N . LEU E 1 178 ? -25.765 92.025 -30.049 1.00 72.14 158 LEU E N 1
ATOM 11421 C CA . LEU E 1 178 ? -24.451 92.594 -30.323 1.00 70.55 158 LEU E CA 1
ATOM 11422 C C . LEU E 1 178 ? -23.609 92.670 -29.054 1.00 72.99 158 LEU E C 1
ATOM 11423 O O . LEU E 1 178 ? -22.436 92.277 -29.042 1.00 76.22 158 LEU E O 1
ATOM 11428 N N . ILE E 1 179 ? -24.199 93.174 -27.970 1.00 71.62 159 ILE E N 1
ATOM 11429 C CA . ILE E 1 179 ? -23.472 93.315 -26.714 1.00 70.44 159 ILE E CA 1
ATOM 11430 C C . ILE E 1 179 ? -23.125 91.947 -26.147 1.00 70.56 159 ILE E C 1
ATOM 11431 O O . ILE E 1 179 ? -22.004 91.717 -25.678 1.00 73.17 159 ILE E O 1
ATOM 11436 N N . ASP E 1 180 ? -24.082 91.017 -26.182 1.00 69.08 160 ASP E N 1
ATOM 11437 C CA . ASP E 1 180 ? -23.831 89.671 -25.684 1.00 70.86 160 ASP E CA 1
ATOM 11438 C C . ASP E 1 180 ? -22.746 88.963 -26.489 1.00 72.56 160 ASP E C 1
ATOM 11439 O O . ASP E 1 180 ? -22.043 88.102 -25.949 1.00 73.90 160 ASP E O 1
ATOM 11444 N N . SER E 1 181 ? -22.595 89.309 -27.774 1.00 78.71 161 SER E N 1
ATOM 11445 C CA . SER E 1 181 ? -21.605 88.647 -28.623 1.00 74.55 161 SER E CA 1
ATOM 11446 C C . SER E 1 181 ? -20.205 88.682 -28.021 1.00 80.68 161 SER E C 1
ATOM 11447 O O . SER E 1 181 ? -19.388 87.796 -28.292 1.00 87.26 161 SER E O 1
ATOM 11450 N N . ASN E 1 182 ? -19.909 89.691 -27.204 1.00 79.30 162 ASN E N 1
ATOM 11451 C CA . ASN E 1 182 ? -18.577 89.804 -26.622 1.00 77.21 162 ASN E CA 1
ATOM 11452 C C . ASN E 1 182 ? -18.305 88.678 -25.633 1.00 80.76 162 ASN E C 1
ATOM 11453 O O . ASN E 1 182 ? -17.287 87.984 -25.733 1.00 87.01 162 ASN E O 1
ATOM 11458 N N . TYR E 1 183 ? -19.210 88.469 -24.675 1.00 79.97 163 TYR E N 1
ATOM 11459 C CA . TYR E 1 183 ? -18.975 87.418 -23.693 1.00 82.22 163 TYR E CA 1
ATOM 11460 C C . TYR E 1 183 ? -19.111 86.031 -24.310 1.00 80.92 163 TYR E C 1
ATOM 11461 O O . TYR E 1 183 ? -18.453 85.088 -23.856 1.00 78.63 163 TYR E O 1
ATOM 11470 N N . ILE E 1 184 ? -19.979 85.876 -25.315 1.00 78.70 164 ILE E N 1
ATOM 11471 C CA . ILE E 1 184 ? -20.141 84.573 -25.957 1.00 81.59 164 ILE E CA 1
ATOM 11472 C C . ILE E 1 184 ? -18.849 84.149 -26.641 1.00 83.64 164 ILE E C 1
ATOM 11473 O O . ILE E 1 184 ? -18.443 82.982 -26.566 1.00 84.32 164 ILE E O 1
ATOM 11478 N N . THR E 1 185 ? -18.171 85.087 -27.295 1.00 81.17 165 THR E N 1
ATOM 11479 C CA . THR E 1 185 ? -16.899 84.803 -27.945 1.00 79.64 165 THR E CA 1
ATOM 11480 C C . THR E 1 185 ? -15.740 84.728 -26.960 1.00 80.11 165 THR E C 1
ATOM 11481 O O . THR E 1 185 ? -14.587 84.623 -27.391 1.00 82.53 165 THR E O 1
ATOM 11485 N N . MET E 1 186 ? -16.026 84.806 -25.660 1.00 81.20 166 MET E N 1
ATOM 11486 C CA . MET E 1 186 ? -15.028 84.639 -24.606 1.00 81.30 166 MET E CA 1
ATOM 11487 C C . MET E 1 186 ? -14.009 85.780 -24.602 1.00 79.88 166 MET E C 1
ATOM 11488 O O . MET E 1 186 ? -12.818 85.564 -24.376 1.00 82.72 166 MET E O 1
ATOM 11493 N N . ASP E 1 187 ? -14.480 86.997 -24.867 1.00 78.03 167 ASP E N 1
ATOM 11494 C CA . ASP E 1 187 ? -13.633 88.189 -24.924 1.00 81.00 167 ASP E CA 1
ATOM 11495 C C . ASP E 1 187 ? -13.867 89.000 -23.650 1.00 82.67 167 ASP E C 1
ATOM 11496 O O . ASP E 1 187 ? -14.761 89.845 -23.587 1.00 82.82 167 ASP E O 1
ATOM 11501 N N . ARG E 1 188 ? -13.052 88.737 -22.622 1.00 79.73 168 ARG E N 1
ATOM 11502 C CA . ARG E 1 188 ? -13.174 89.488 -21.376 1.00 82.13 168 ARG E CA 1
ATOM 11503 C C . ARG E 1 188 ? -12.931 90.974 -21.604 1.00 86.70 168 ARG E C 1
ATOM 11504 O O . ARG E 1 188 ? -13.642 91.820 -21.051 1.00 87.35 168 ARG E O 1
ATOM 11512 N N . SER E 1 189 ? -11.946 91.309 -22.440 1.00 84.85 169 SER E N 1
ATOM 11513 C CA . SER E 1 189 ? -11.614 92.711 -22.665 1.00 85.38 169 SER E CA 1
ATOM 11514 C C . SER E 1 189 ? -12.711 93.423 -23.449 1.00 82.45 169 SER E C 1
ATOM 11515 O O . SER E 1 189 ? -13.063 94.565 -23.130 1.00 81.06 169 SER E O 1
ATOM 11518 N N . ALA E 1 190 ? -13.265 92.768 -24.475 1.00 83.70 170 ALA E N 1
ATOM 11519 C CA . ALA E 1 190 ? -14.327 93.393 -25.260 1.00 82.76 170 ALA E CA 1
ATOM 11520 C C . ALA E 1 190 ? -15.607 93.529 -24.451 1.00 81.79 170 ALA E C 1
ATOM 11521 O O . ALA E 1 190 ? -16.349 94.504 -24.619 1.00 80.78 170 ALA E O 1
ATOM 11523 N N . ALA E 1 191 ? -15.892 92.558 -23.580 1.00 81.43 171 ALA E N 1
ATOM 11524 C CA . ALA E 1 191 ? -17.060 92.670 -22.714 1.00 79.27 171 ALA E CA 1
ATOM 11525 C C . ALA E 1 191 ? -16.899 93.823 -21.736 1.00 77.52 171 ALA E C 1
ATOM 11526 O O . ALA E 1 191 ? -17.861 94.542 -21.445 1.00 75.10 171 ALA E O 1
ATOM 11528 N N . GLU E 1 192 ? -15.684 94.019 -21.227 1.00 80.33 172 GLU E N 1
ATOM 11529 C CA . GLU E 1 192 ? -15.430 95.140 -20.333 1.00 77.13 172 GLU E CA 1
ATOM 11530 C C . GLU E 1 192 ? -15.467 96.465 -21.077 1.00 81.56 172 GLU E C 1
ATOM 11531 O O . GLU E 1 192 ? -16.018 97.449 -20.569 1.00 84.25 172 GLU E O 1
ATOM 11537 N N . LYS E 1 193 ? -14.871 96.520 -22.274 1.00 82.37 173 LYS E N 1
ATOM 11538 C CA . LYS E 1 193 ? -14.868 97.766 -23.034 1.00 80.72 173 LYS E CA 1
ATOM 11539 C C . LYS E 1 193 ? -16.272 98.150 -23.484 1.00 80.22 173 LYS E C 1
ATOM 11540 O O . LYS E 1 193 ? -16.556 99.336 -23.682 1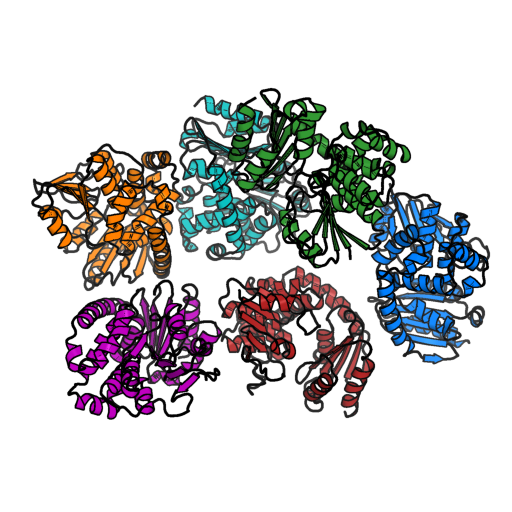.00 88.05 173 LYS E O 1
ATOM 11546 N N . ALA E 1 194 ? -17.168 97.170 -23.625 1.00 80.18 174 ALA E N 1
ATOM 11547 C CA . ALA E 1 194 ? -18.538 97.467 -24.031 1.00 79.50 174 ALA E CA 1
ATOM 11548 C C . ALA E 1 194 ? -19.213 98.456 -23.087 1.00 79.52 174 ALA E C 1
ATOM 11549 O O . ALA E 1 194 ? -20.128 99.179 -23.501 1.00 87.03 174 ALA E O 1
ATOM 11551 N N . VAL E 1 195 ? -18.790 98.502 -21.821 1.00 79.35 175 VAL E N 1
ATOM 11552 C CA . VAL E 1 195 ? -19.347 99.492 -20.903 1.00 79.99 175 VAL E CA 1
ATOM 11553 C C . VAL E 1 195 ? -18.961 100.897 -21.349 1.00 81.92 175 VAL E C 1
ATOM 11554 O O . VAL E 1 195 ? -19.799 101.807 -21.371 1.00 81.13 175 VAL E O 1
ATOM 11558 N N . GLU E 1 196 ? -17.699 101.083 -21.752 1.00 81.94 176 GLU E N 1
ATOM 11559 C CA . GLU E 1 196 ? -17.232 102.390 -22.209 1.00 84.34 176 GLU E CA 1
ATOM 11560 C C . GLU E 1 196 ? -17.959 102.832 -23.470 1.00 83.00 176 GLU E C 1
ATOM 11561 O O . GLU E 1 196 ? -18.259 104.020 -23.640 1.00 87.96 176 GLU E O 1
ATOM 11567 N N . LEU E 1 197 ? -18.234 101.893 -24.377 1.00 79.00 177 LEU E N 1
ATOM 11568 C CA . LEU E 1 197 ? -18.929 102.243 -25.610 1.00 82.40 177 LEU E CA 1
ATOM 11569 C C . LEU E 1 197 ? -20.368 102.655 -25.332 1.00 85.58 177 LEU E C 1
ATOM 11570 O O . LEU E 1 197 ? -20.879 103.594 -25.952 1.00 89.41 177 LEU E O 1
ATOM 11575 N N . VAL E 1 198 ? -21.038 101.964 -24.408 1.00 83.42 178 VAL E N 1
ATOM 11576 C CA . VAL E 1 198 ? -22.397 102.350 -24.039 1.00 81.67 178 VAL E CA 1
ATOM 11577 C C . VAL E 1 198 ? -22.396 103.716 -23.368 1.00 82.64 178 VAL E C 1
ATOM 11578 O O . VAL E 1 198 ? -23.291 104.539 -23.596 1.00 81.91 178 VAL E O 1
ATOM 11582 N N . LEU E 1 199 ? -21.381 103.984 -22.545 1.00 82.73 179 LEU E N 1
ATOM 11583 C CA . LEU E 1 199 ? -21.298 105.261 -21.847 1.00 83.52 179 LEU E CA 1
ATOM 11584 C C . LEU E 1 199 ? -21.007 106.413 -22.801 1.00 88.90 179 LEU E C 1
ATOM 11585 O O . LEU E 1 199 ? -21.490 107.530 -22.586 1.00 89.56 179 LEU E O 1
ATOM 11590 N N . ASN E 1 200 ? -20.222 106.170 -23.852 1.00 93.01 180 ASN E N 1
ATOM 11591 C CA . ASN E 1 200 ? -19.671 107.244 -24.668 1.00 96.20 180 ASN E CA 1
ATOM 11592 C C . ASN E 1 200 ? -20.263 107.337 -26.070 1.00 97.89 180 ASN E C 1
ATOM 11593 O O . ASN E 1 200 ? -19.857 108.217 -26.836 1.00 101.35 180 ASN E O 1
ATOM 11598 N N . ARG E 1 201 ? -21.214 106.475 -26.431 1.00 95.60 181 ARG E N 1
ATOM 11599 C CA . ARG E 1 201 ? -21.802 106.487 -27.766 1.00 92.12 181 ARG E CA 1
ATOM 11600 C C . ARG E 1 201 ? -23.297 106.204 -27.687 1.00 97.70 181 ARG E C 1
ATOM 11601 O O . ARG E 1 201 ? -23.729 105.359 -26.885 1.00 97.75 181 ARG E O 1
ATOM 11609 N N . PRO E 1 202 ? -24.103 106.871 -28.515 1.00 94.55 182 PRO E N 1
ATOM 11610 C CA . PRO E 1 202 ? -25.538 106.570 -28.556 1.00 97.51 182 PRO E CA 1
ATOM 11611 C C . PRO E 1 202 ? -25.793 105.112 -28.902 1.00 96.20 182 PRO E C 1
ATOM 11612 O O . PRO E 1 202 ? -25.036 104.489 -29.649 1.00 93.39 182 PRO E O 1
ATOM 11616 N N . LEU E 1 203 ? -26.870 104.563 -28.329 1.00 100.23 183 LEU E N 1
ATOM 11617 C CA . LEU E 1 203 ? -27.213 103.169 -28.597 1.00 94.30 183 LEU E CA 1
ATOM 11618 C C . LEU E 1 203 ? -27.423 102.928 -30.083 1.00 93.77 183 LEU E C 1
ATOM 11619 O O . LEU E 1 203 ? -26.987 101.904 -30.623 1.00 92.25 183 LEU E O 1
ATOM 11624 N N . LYS E 1 204 ? -28.085 103.864 -30.763 1.00 93.79 184 LYS E N 1
ATOM 11625 C CA . LYS E 1 204 ? -28.362 103.685 -32.180 1.00 97.16 184 LYS E CA 1
ATOM 11626 C C . LYS E 1 204 ? -27.087 103.692 -33.018 1.00 91.38 184 LYS E C 1
ATOM 11627 O O . LYS E 1 204 ? -27.072 103.103 -34.104 1.00 89.64 184 LYS E O 1
ATOM 11633 N N . GLU E 1 205 ? -26.012 104.316 -32.524 1.00 93.30 185 GLU E N 1
ATOM 11634 C CA . GLU E 1 205 ? -24.709 104.185 -33.172 1.00 94.85 185 GLU E CA 1
ATOM 11635 C C . GLU E 1 205 ? -24.146 102.778 -33.013 1.00 89.26 185 GLU E C 1
ATOM 11636 O O . GLU E 1 205 ? -23.593 102.216 -33.966 1.00 86.63 185 GLU E O 1
ATOM 11642 N N . LEU E 1 206 ? -24.266 102.197 -31.815 1.00 87.52 186 LEU E N 1
ATOM 11643 C CA . LEU E 1 206 ? -23.690 100.881 -31.569 1.00 86.79 186 LEU E CA 1
ATOM 11644 C C . LEU E 1 206 ? -24.346 99.797 -32.413 1.00 89.52 186 LEU E C 1
ATOM 11645 O O . LEU E 1 206 ? -23.753 98.730 -32.604 1.00 86.75 186 LEU E O 1
ATOM 11650 N N . LEU E 1 207 ? -25.547 100.051 -32.930 1.00 91.35 187 LEU E N 1
ATOM 11651 C CA . LEU E 1 207 ? -26.155 99.132 -33.881 1.00 88.89 187 LEU E CA 1
ATOM 11652 C C . LEU E 1 207 ? -25.318 99.000 -35.147 1.00 95.06 187 LEU E C 1
ATOM 11653 O O . LEU E 1 207 ? -25.488 98.033 -35.896 1.00 103.84 187 LEU E O 1
ATOM 11658 N N . GLU E 1 208 ? -24.409 99.945 -35.389 1.00 97.04 188 GLU E N 1
ATOM 11659 C CA . GLU E 1 208 ? -23.513 99.931 -36.535 1.00 95.89 188 GLU E CA 1
ATOM 11660 C C . GLU E 1 208 ? -22.116 99.432 -36.193 1.00 93.48 188 GLU E C 1
ATOM 11661 O O . GLU E 1 208 ? -21.306 99.245 -37.106 1.00 102.49 188 GLU E O 1
ATOM 11667 N N . TYR E 1 209 ? -21.808 99.242 -34.909 1.00 94.72 189 TYR E N 1
ATOM 11668 C CA . TYR E 1 209 ? -20.455 98.903 -34.477 1.00 97.50 189 TYR E CA 1
ATOM 11669 C C . TYR E 1 209 ? -19.956 97.622 -35.139 1.00 91.59 189 TYR E C 1
ATOM 11670 O O . TYR E 1 209 ? -20.454 96.528 -34.851 1.00 86.34 189 TYR E O 1
ATOM 11679 N N . GLU E 1 210 ? -18.972 97.764 -36.032 1.00 93.96 190 GLU E N 1
ATOM 11680 C CA . GLU E 1 210 ? -18.509 96.629 -36.826 1.00 92.78 190 GLU E CA 1
ATOM 11681 C C . GLU E 1 210 ? -17.895 95.507 -35.995 1.00 90.54 190 GLU E C 1
ATOM 11682 O O . GLU E 1 210 ? -18.173 94.336 -36.304 1.00 88.60 190 GLU E O 1
ATOM 11688 N N . PRO E 1 211 ? -17.056 95.763 -34.980 1.00 91.49 191 PRO E N 1
ATOM 11689 C CA . PRO E 1 211 ? -16.502 94.631 -34.213 1.00 91.04 191 PRO E CA 1
ATOM 11690 C C . PRO E 1 211 ? -17.556 93.734 -33.586 1.00 88.22 191 PRO E C 1
ATOM 11691 O O . PRO E 1 211 ? -17.382 92.511 -33.598 1.00 91.60 191 PRO E O 1
ATOM 11695 N N . TRP E 1 212 ? -18.640 94.301 -33.039 1.00 87.09 192 TRP E N 1
ATOM 11696 C CA . TRP E 1 212 ? -19.719 93.473 -32.494 1.00 86.87 192 TRP E CA 1
ATOM 11697 C C . TRP E 1 212 ? -20.450 92.712 -33.594 1.00 87.83 192 TRP E C 1
ATOM 11698 O O . TRP E 1 212 ? -20.827 91.551 -33.401 1.00 89.39 192 TRP E O 1
ATOM 11709 N N . ILE E 1 213 ? -20.703 93.365 -34.729 1.00 90.01 193 ILE E N 1
ATOM 11710 C CA . ILE E 1 213 ? -21.383 92.705 -35.841 1.00 92.61 193 ILE E CA 1
ATOM 11711 C C . ILE E 1 213 ? -20.578 91.506 -36.324 1.00 100.12 193 ILE E C 1
ATOM 11712 O O . ILE E 1 213 ? -21.135 90.439 -36.614 1.00 105.81 193 ILE E O 1
ATOM 11717 N N . LYS E 1 214 ? -19.257 91.665 -36.428 1.00 96.16 194 LYS E N 1
ATOM 11718 C CA . LYS E 1 214 ? -18.414 90.568 -36.889 1.00 100.62 194 LYS E CA 1
ATOM 11719 C C . LYS E 1 214 ? -18.493 89.378 -35.942 1.00 106.73 194 LYS E C 1
ATOM 11720 O O . LYS E 1 214 ? -18.484 88.223 -36.384 1.00 114.45 194 LYS E O 1
ATOM 11726 N N . ASN E 1 215 ? -18.578 89.640 -34.634 1.00 108.94 195 ASN E N 1
ATOM 11727 C CA . ASN E 1 215 ? -18.754 88.551 -33.679 1.00 104.88 195 ASN E CA 1
ATOM 11728 C C . ASN E 1 215 ? -20.090 87.854 -33.883 1.00 107.84 195 ASN E C 1
ATOM 11729 O O . ASN E 1 215 ? -20.167 86.620 -33.859 1.00 111.57 195 ASN E O 1
ATOM 11734 N N . LEU E 1 216 ? -21.154 88.631 -34.097 1.00 112.81 196 LEU E N 1
ATOM 11735 C CA . LEU E 1 216 ? -22.500 88.066 -34.096 1.00 112.07 196 LEU E CA 1
ATOM 11736 C C . LEU E 1 216 ? -22.725 87.169 -35.308 1.00 117.40 196 LEU E C 1
ATOM 11737 O O . LEU E 1 216 ? -23.439 86.164 -35.219 1.00 120.77 196 LEU E O 1
ATOM 11742 N N . GLU E 1 217 ? -22.142 87.529 -36.454 1.00 125.75 197 GLU E N 1
ATOM 11743 C CA . GLU E 1 217 ? -22.258 86.693 -37.647 1.00 136.72 197 GLU E CA 1
ATOM 11744 C C . GLU E 1 217 ? -21.709 85.290 -37.398 1.00 132.14 197 GLU E C 1
ATOM 11745 O O . GLU E 1 217 ? -22.306 84.293 -37.822 1.00 123.88 197 GLU E O 1
ATOM 11751 N N . GLU E 1 218 ? -20.564 85.197 -36.716 1.00 129.67 198 GLU E N 1
ATOM 11752 C CA . GLU E 1 218 ? -19.935 83.911 -36.433 1.00 124.43 198 GLU E CA 1
ATOM 11753 C C . GLU E 1 218 ? -20.699 83.100 -35.391 1.00 119.83 198 GLU E C 1
ATOM 11754 O O . GLU E 1 218 ? -20.611 81.868 -35.400 1.00 118.66 198 GLU E O 1
ATOM 11760 N N . ILE E 1 219 ? -21.464 83.762 -34.517 1.00 119.51 199 ILE E N 1
ATOM 11761 C CA . ILE E 1 219 ? -22.142 83.081 -33.416 1.00 116.00 199 ILE E CA 1
ATOM 11762 C C . ILE E 1 219 ? -23.443 82.439 -33.883 1.00 117.07 199 ILE E C 1
ATOM 11763 O O . ILE E 1 219 ? -23.783 81.327 -33.465 1.00 114.30 199 ILE E O 1
ATOM 11768 N N . GLU E 1 220 ? -24.207 83.137 -34.725 1.00 122.54 200 GLU E N 1
ATOM 11769 C CA . GLU E 1 220 ? -25.440 82.558 -35.248 1.00 118.41 200 GLU E CA 1
ATOM 11770 C C . GLU E 1 220 ? -25.149 81.307 -36.067 1.00 123.20 200 GLU E C 1
ATOM 11771 O O . GLU E 1 220 ? -25.883 80.317 -35.980 1.00 120.03 200 GLU E O 1
ATOM 11777 N N . ARG E 1 221 ? -24.065 81.329 -36.851 1.00 151.18 201 ARG E N 1
ATOM 11778 C CA . ARG E 1 221 ? -23.713 80.178 -37.678 1.00 141.70 201 ARG E CA 1
ATOM 11779 C C . ARG E 1 221 ? -23.438 78.944 -36.824 1.00 127.38 201 ARG E C 1
ATOM 11780 O O . ARG E 1 221 ? -23.850 77.833 -37.177 1.00 126.36 201 ARG E O 1
ATOM 11788 N N . THR E 1 222 ? -22.753 79.117 -35.692 1.00 119.95 202 THR E N 1
ATOM 11789 C CA . THR E 1 222 ? -22.463 77.983 -34.824 1.00 114.78 202 THR E CA 1
ATOM 11790 C C . THR E 1 222 ? -23.649 77.599 -33.952 1.00 112.78 202 THR E C 1
ATOM 11791 O O . THR E 1 222 ? -23.700 76.464 -33.466 1.00 109.96 202 THR E O 1
ATOM 11795 N N . ILE E 1 223 ? -24.591 78.515 -33.725 1.00 113.25 203 ILE E N 1
ATOM 11796 C CA . ILE E 1 223 ? -25.775 78.175 -32.943 1.00 108.34 203 ILE E CA 1
ATOM 11797 C C . ILE E 1 223 ? -26.697 77.259 -33.741 1.00 112.18 203 ILE E C 1
ATOM 11798 O O . ILE E 1 223 ? -27.309 76.338 -33.187 1.00 112.05 203 ILE E O 1
ATOM 11803 N N . LYS E 1 224 ? -26.808 77.495 -35.053 1.00 114.90 204 LYS E N 1
ATOM 11804 C CA . LYS E 1 224 ? -27.619 76.629 -35.904 1.00 114.42 204 LYS E CA 1
ATOM 11805 C C . LYS E 1 224 ? -27.151 75.182 -35.839 1.00 118.49 204 LYS E C 1
ATOM 11806 O O . LYS E 1 224 ? -27.970 74.262 -35.931 1.00 122.11 204 LYS E O 1
ATOM 11812 N N . ASP E 1 225 ? -25.842 74.962 -35.689 1.00 126.45 205 ASP E N 1
ATOM 11813 C CA . ASP E 1 225 ? -25.314 73.603 -35.612 1.00 122.34 205 ASP E CA 1
ATOM 11814 C C . ASP E 1 225 ? -25.845 72.869 -34.384 1.00 127.88 205 ASP E C 1
ATOM 11815 O O . ASP E 1 225 ? -26.271 71.712 -34.475 1.00 137.37 205 ASP E O 1
ATOM 11820 N N . VAL E 1 226 ? -25.825 73.526 -33.223 1.00 117.78 206 VAL E N 1
ATOM 11821 C CA . VAL E 1 226 ? -26.284 72.882 -31.994 1.00 114.23 206 VAL E CA 1
ATOM 11822 C C . VAL E 1 226 ? -27.783 72.621 -32.047 1.00 116.44 206 VAL E C 1
ATOM 11823 O O . VAL E 1 226 ? -28.265 71.586 -31.570 1.00 117.67 206 VAL E O 1
ATOM 11827 N N . LEU E 1 227 ? -28.543 73.546 -32.634 1.00 117.24 207 LEU E N 1
ATOM 11828 C CA . LEU E 1 227 ? -29.984 73.364 -32.753 1.00 116.90 207 LEU E CA 1
ATOM 11829 C C . LEU E 1 227 ? -30.345 72.187 -33.646 1.00 123.04 207 LEU E C 1
ATOM 11830 O O . LEU E 1 227 ? -31.463 71.672 -33.552 1.00 122.03 207 LEU E O 1
ATOM 11835 N N . SER E 1 228 ? -29.428 71.749 -34.510 1.00 128.16 208 SER E N 1
ATOM 11836 C CA . SER E 1 228 ? -29.722 70.611 -35.371 1.00 143.84 208 SER E CA 1
ATOM 11837 C C . SER E 1 228 ? -29.785 69.315 -34.572 1.00 145.08 208 SER E C 1
ATOM 11838 O O . SER E 1 228 ? -30.572 68.422 -34.904 1.00 151.83 208 SER E O 1
ATOM 11841 N N . GLY E 1 229 ? -28.984 69.202 -33.515 1.00 137.77 209 GLY E N 1
ATOM 11842 C CA . GLY E 1 229 ? -28.943 67.990 -32.723 1.00 135.09 209 GLY E CA 1
ATOM 11843 C C . GLY E 1 229 ? -29.685 68.082 -31.405 1.00 133.12 209 GLY E C 1
ATOM 11844 O O . GLY E 1 229 ? -29.091 67.871 -30.341 1.00 122.92 209 GLY E O 1
ATOM 11845 N N . ILE E 1 230 ? -30.977 68.406 -31.451 1.00 122.17 210 ILE E N 1
ATOM 11846 C CA . ILE E 1 230 ? -31.798 68.480 -30.248 1.00 114.20 210 ILE E CA 1
ATOM 11847 C C . ILE E 1 230 ? -32.797 67.333 -30.283 1.00 115.34 210 ILE E C 1
ATOM 11848 O O . ILE E 1 230 ? -33.228 66.891 -31.354 1.00 118.12 210 ILE E O 1
ATOM 11853 N N . GLU E 1 231 ? -33.159 66.844 -29.099 1.00 110.20 211 GLU E N 1
ATOM 11854 C CA . GLU E 1 231 ? -34.156 65.794 -28.950 1.00 107.71 211 GLU E CA 1
ATOM 11855 C C . GLU E 1 231 ? -35.186 66.240 -27.922 1.00 102.26 211 GLU E C 1
ATOM 11856 O O . GLU E 1 231 ? -35.010 67.257 -27.247 1.00 103.98 211 GLU E O 1
ATOM 11862 N N . VAL E 1 232 ? -36.257 65.461 -27.773 1.00 103.91 212 VAL E N 1
ATOM 11863 C CA . VAL E 1 232 ? -37.413 65.923 -27.006 1.00 100.54 212 VAL E CA 1
ATOM 11864 C C . VAL E 1 232 ? -38.089 64.741 -26.320 1.00 103.32 212 VAL E C 1
ATOM 11865 O O . VAL E 1 232 ? -38.162 63.636 -26.867 1.00 103.71 212 VAL E O 1
ATOM 11869 N N . LYS E 1 233 ? -38.592 64.999 -25.113 1.00 104.21 213 LYS E N 1
ATOM 11870 C CA . LYS E 1 233 ? -39.363 64.043 -24.327 1.00 107.28 213 LYS E CA 1
ATOM 11871 C C . LYS E 1 233 ? -40.244 64.840 -23.380 1.00 105.74 213 LYS E C 1
ATOM 11872 O O . LYS E 1 233 ? -39.755 65.755 -22.713 1.00 105.01 213 LYS E O 1
ATOM 11878 N N . ASN E 1 234 ? -41.529 64.492 -23.314 1.00 105.89 214 ASN E N 1
ATOM 11879 C CA . ASN E 1 234 ? -42.474 65.179 -22.433 1.00 109.67 214 ASN E CA 1
ATOM 11880 C C . ASN E 1 234 ? -42.507 66.682 -22.703 1.00 103.50 214 ASN E C 1
ATOM 11881 O O . ASN E 1 234 ? -42.693 67.478 -21.781 1.00 115.02 214 ASN E O 1
ATOM 11886 N N . ASP E 1 235 ? -42.294 67.077 -23.961 1.00 100.25 215 ASP E N 1
ATOM 11887 C CA . ASP E 1 235 ? -42.205 68.486 -24.362 1.00 98.08 215 ASP E CA 1
ATOM 11888 C C . ASP E 1 235 ? -41.061 69.203 -23.639 1.00 95.87 215 ASP E C 1
ATOM 11889 O O . ASP E 1 235 ? -41.111 70.417 -23.416 1.00 92.13 215 ASP E O 1
ATOM 11894 N N . ILE E 1 236 ? -40.020 68.455 -23.276 1.00 97.50 216 ILE E N 1
ATOM 11895 C CA . ILE E 1 236 ? -38.796 68.997 -22.692 1.00 95.01 216 ILE E CA 1
ATOM 11896 C C . ILE E 1 236 ? -37.660 68.761 -23.674 1.00 95.39 216 ILE E C 1
ATOM 11897 O O . ILE E 1 236 ? -37.429 67.624 -24.101 1.00 100.17 216 ILE E O 1
ATOM 11902 N N . ALA E 1 237 ? -36.950 69.830 -24.027 1.00 92.53 217 ALA E N 1
ATOM 11903 C CA . ALA E 1 237 ? -35.858 69.756 -24.988 1.00 88.64 217 ALA E CA 1
ATOM 11904 C C . ALA E 1 237 ? -34.560 69.379 -24.287 1.00 87.67 217 ALA E C 1
ATOM 11905 O O . ALA E 1 237 ? -34.173 70.016 -23.303 1.00 87.29 217 ALA E O 1
ATOM 11907 N N . PHE E 1 238 ? -33.900 68.334 -24.786 1.00 88.03 218 PHE E N 1
ATOM 11908 C CA . PHE E 1 238 ? -32.595 67.911 -24.286 1.00 89.64 218 PHE E CA 1
ATOM 11909 C C . PHE E 1 238 ? -31.556 68.184 -25.369 1.00 89.56 218 PHE E C 1
ATOM 11910 O O . PHE E 1 238 ? -31.549 67.520 -26.412 1.00 94.21 218 PHE E O 1
ATOM 11918 N N . ILE E 1 239 ? -30.672 69.146 -25.113 1.00 85.39 219 ILE E N 1
ATOM 11919 C CA . ILE E 1 239 ? -29.708 69.622 -26.100 1.00 85.58 219 ILE E CA 1
ATOM 11920 C C . ILE E 1 239 ? -28.311 69.409 -25.536 1.00 85.37 219 ILE E C 1
ATOM 11921 O O . ILE E 1 239 ? -27.919 70.054 -24.554 1.00 81.66 219 ILE E O 1
ATOM 11926 N N . GLU E 1 240 ? -27.552 68.527 -26.174 1.00 91.16 220 GLU E N 1
ATOM 11927 C CA . GLU E 1 240 ? -26.199 68.184 -25.767 1.00 85.97 220 GLU E CA 1
ATOM 11928 C C . GLU E 1 240 ? -25.226 68.581 -26.868 1.00 85.55 220 GLU E C 1
ATOM 11929 O O . GLU E 1 240 ? -25.510 68.386 -28.055 1.00 90.76 220 GLU E O 1
ATOM 11935 N N . TYR E 1 241 ? -24.098 69.170 -26.478 1.00 85.10 221 TYR E N 1
ATOM 11936 C CA . TYR E 1 241 ? -23.115 69.656 -27.440 1.00 85.32 221 TYR E CA 1
ATOM 11937 C C . TYR E 1 241 ? -21.770 69.831 -26.743 1.00 84.26 221 TYR E C 1
ATOM 11938 O O . TYR E 1 241 ? -21.648 69.675 -25.524 1.00 88.30 221 TYR E O 1
ATOM 11947 N N . SER E 1 242 ? -20.757 70.175 -27.537 1.00 82.29 222 SER E N 1
ATOM 11948 C CA . SER E 1 242 ? -19.419 70.463 -27.035 1.00 90.30 222 SER E CA 1
ATOM 11949 C C . SER E 1 242 ? -18.905 71.692 -27.764 1.00 91.26 222 SER E C 1
ATOM 11950 O O . SER E 1 242 ? -18.898 71.722 -28.998 1.00 92.83 222 SER E O 1
ATOM 11953 N N . SER E 1 243 ? -18.477 72.702 -27.004 1.00 94.62 223 SER E N 1
ATOM 11954 C CA . SER E 1 243 ? -18.074 73.967 -27.608 1.00 92.00 223 SER E CA 1
ATOM 11955 C C . SER E 1 243 ? -17.326 74.857 -26.624 1.00 92.65 223 SER E C 1
ATOM 11956 O O . SER E 1 243 ? -17.554 74.779 -25.410 1.00 94.52 223 SER E O 1
ATOM 11959 N N . PRO E 1 244 ? -16.411 75.702 -27.109 1.00 92.05 224 PRO E N 1
ATOM 11960 C CA . PRO E 1 244 ? -15.779 76.704 -26.245 1.00 90.70 224 PRO E CA 1
ATOM 11961 C C . PRO E 1 244 ? -16.525 78.026 -26.147 1.00 86.05 224 PRO E C 1
ATOM 11962 O O . PRO E 1 244 ? -16.123 78.876 -25.341 1.00 86.47 224 PRO E O 1
ATOM 11966 N N . PHE E 1 245 ? -17.565 78.240 -26.948 1.00 84.15 225 PHE E N 1
ATOM 11967 C CA . PHE E 1 245 ? -18.396 79.430 -26.817 1.00 87.66 225 PHE E CA 1
ATOM 11968 C C . PHE E 1 245 ? -19.375 79.301 -25.655 1.00 85.48 225 PHE E C 1
ATOM 11969 O O . PHE E 1 245 ? -19.862 78.212 -25.340 1.00 88.73 225 PHE E O 1
ATOM 11977 N N . ASN E 1 246 ? -19.667 80.433 -25.016 1.00 84.51 226 ASN E N 1
ATOM 11978 C CA . ASN E 1 246 ? -20.668 80.448 -23.949 1.00 91.17 226 ASN E CA 1
ATOM 11979 C C . ASN E 1 246 ? -22.058 80.683 -24.534 1.00 85.90 226 ASN E C 1
ATOM 11980 O O . ASN E 1 246 ? -22.742 81.662 -24.243 1.00 95.18 226 ASN E O 1
ATOM 11985 N N . ILE E 1 247 ? -22.474 79.735 -25.378 1.00 86.88 227 ILE E N 1
ATOM 11986 C CA . ILE E 1 247 ? -23.781 79.813 -26.015 1.00 83.48 227 ILE E CA 1
ATOM 11987 C C . ILE E 1 247 ? -24.860 79.107 -25.216 1.00 83.07 227 ILE E C 1
ATOM 11988 O O . ILE E 1 247 ? -26.033 79.161 -25.608 1.00 84.14 227 ILE E O 1
ATOM 11993 N N . ILE E 1 248 ? -24.508 78.454 -24.103 1.00 84.25 228 ILE E N 1
ATOM 11994 C CA . ILE E 1 248 ? -25.492 77.655 -23.377 1.00 80.77 228 ILE E CA 1
ATOM 11995 C C . ILE E 1 248 ? -26.665 78.511 -22.928 1.00 82.66 228 ILE E C 1
ATOM 11996 O O . ILE E 1 248 ? -27.809 78.044 -22.906 1.00 80.36 228 ILE E O 1
ATOM 12001 N N . SER E 1 249 ? -26.414 79.785 -22.618 1.00 95.07 229 SER E N 1
ATOM 12002 C CA . SER E 1 249 ? -27.481 80.675 -22.175 1.00 87.74 229 SER E CA 1
ATOM 12003 C C . SER E 1 249 ? -28.501 80.899 -23.286 1.00 96.98 229 SER E C 1
ATOM 12004 O O . SER E 1 249 ? -29.712 80.772 -23.066 1.00 90.54 229 SER E O 1
ATOM 12007 N N . LYS E 1 250 ? -28.024 81.223 -24.494 1.00 87.85 230 LYS E N 1
ATOM 12008 C CA . LYS E 1 250 ? -28.920 81.487 -25.618 1.00 83.50 230 LYS E CA 1
ATOM 12009 C C . LYS E 1 250 ? -29.625 80.226 -26.102 1.00 81.64 230 LYS E C 1
ATOM 12010 O O . LYS E 1 250 ? -30.765 80.302 -26.574 1.00 82.38 230 LYS E O 1
ATOM 12016 N N . ILE E 1 251 ? -28.967 79.069 -26.013 1.00 79.31 231 ILE E N 1
ATOM 12017 C CA . ILE E 1 251 ? -29.584 77.826 -26.470 1.00 76.48 231 ILE E CA 1
ATOM 12018 C C . ILE E 1 251 ? -30.813 77.493 -25.631 1.00 78.01 231 ILE E C 1
ATOM 12019 O O . ILE E 1 251 ? -31.874 77.150 -26.165 1.00 78.33 231 ILE E O 1
ATOM 12024 N N . ALA E 1 252 ? -30.694 77.606 -24.305 1.00 78.01 232 ALA E N 1
ATOM 12025 C CA . ALA E 1 252 ? -31.829 77.307 -23.435 1.00 78.99 232 ALA E CA 1
ATOM 12026 C C . ALA E 1 252 ? -33.000 78.239 -23.710 1.00 80.12 232 ALA E C 1
ATOM 12027 O O . ALA E 1 252 ? -34.159 77.803 -23.736 1.00 79.06 232 ALA E O 1
ATOM 12029 N N . ARG E 1 253 ? -32.716 79.521 -23.939 1.00 80.73 233 ARG E N 1
ATOM 12030 C CA . ARG E 1 253 ? -33.782 80.469 -24.238 1.00 79.47 233 ARG E CA 1
ATOM 12031 C C . ARG E 1 253 ? -34.428 80.145 -25.579 1.00 78.05 233 ARG E C 1
ATOM 12032 O O . ARG E 1 253 ? -35.656 80.132 -25.695 1.00 79.09 233 ARG E O 1
ATOM 12040 N N . LYS E 1 254 ? -33.615 79.872 -26.606 1.00 78.56 234 LYS E N 1
ATOM 12041 C CA . LYS E 1 254 ? -34.172 79.530 -27.912 1.00 82.38 234 LYS E CA 1
ATOM 12042 C C . LYS E 1 254 ? -35.099 78.323 -27.825 1.00 81.96 234 LYS E C 1
ATOM 12043 O O . LYS E 1 254 ? -36.161 78.300 -28.459 1.00 82.86 234 LYS E O 1
ATOM 12049 N N . ALA E 1 255 ? -34.741 77.332 -27.007 1.00 82.49 235 ALA E N 1
ATOM 12050 C CA . ALA E 1 255 ? -35.544 76.116 -26.935 1.00 80.95 235 ALA E CA 1
ATOM 12051 C C . ALA E 1 255 ? -36.883 76.377 -26.266 1.00 84.49 235 ALA E C 1
ATOM 12052 O O . ALA E 1 255 ? -37.902 75.793 -26.653 1.00 90.47 235 ALA E O 1
ATOM 12054 N N . VAL E 1 256 ? -36.906 77.253 -25.269 1.00 85.45 236 VAL E N 1
ATOM 12055 C CA . VAL E 1 256 ? -38.133 77.533 -24.533 1.00 85.01 236 VAL E CA 1
ATOM 12056 C C . VAL E 1 256 ? -38.859 78.743 -25.109 1.00 84.94 236 VAL E C 1
ATOM 12057 O O . VAL E 1 256 ? -40.063 78.690 -25.376 1.00 86.00 236 VAL E O 1
ATOM 12061 N N . TRP E 1 257 ? -38.128 79.838 -25.335 1.00 84.23 237 TRP E N 1
ATOM 12062 C CA . TRP E 1 257 ? -38.752 81.102 -25.712 1.00 83.87 237 TRP E CA 1
ATOM 12063 C C . TRP E 1 257 ? -39.188 81.119 -27.174 1.00 85.48 237 TRP E C 1
ATOM 12064 O O . TRP E 1 257 ? -40.248 81.664 -27.499 1.00 86.96 237 TRP E O 1
ATOM 12075 N N . GLU E 1 258 ? -38.376 80.566 -28.076 1.00 83.59 238 GLU E N 1
ATOM 12076 C CA . GLU E 1 258 ? -38.672 80.629 -29.503 1.00 89.88 238 GLU E CA 1
ATOM 12077 C C . GLU E 1 258 ? -39.343 79.360 -30.019 1.00 92.63 238 GLU E C 1
ATOM 12078 O O . GLU E 1 258 ? -40.394 79.428 -30.660 1.00 103.02 238 GLU E O 1
ATOM 12084 N N . MET E 1 259 ? -38.731 78.202 -29.782 1.00 91.17 239 MET E N 1
ATOM 12085 C CA . MET E 1 259 ? -39.289 76.952 -30.279 1.00 95.15 239 MET E CA 1
ATOM 12086 C C . MET E 1 259 ? -40.507 76.479 -29.491 1.00 99.58 239 MET E C 1
ATOM 12087 O O . MET E 1 259 ? -41.245 75.620 -29.987 1.00 101.73 239 MET E O 1
ATOM 12092 N N . GLY E 1 260 ? -40.750 77.025 -28.300 1.00 100.95 240 GLY E N 1
ATOM 12093 C CA . GLY E 1 260 ? -41.973 76.764 -27.567 1.00 101.09 240 GLY E CA 1
ATOM 12094 C C . GLY E 1 260 ? -41.997 75.527 -26.695 1.00 106.07 240 GLY E C 1
ATOM 12095 O O . GLY E 1 260 ? -43.085 75.118 -26.271 1.00 110.71 240 GLY E O 1
ATOM 12096 N N . TYR E 1 261 ? -40.851 74.911 -26.419 1.00 96.20 241 TYR E N 1
ATOM 12097 C CA . TYR E 1 261 ? -40.831 73.757 -25.529 1.00 92.79 241 TYR E CA 1
ATOM 12098 C C . TYR E 1 261 ? -41.034 74.199 -24.085 1.00 92.64 241 TYR E C 1
ATOM 12099 O O . TYR E 1 261 ? -40.675 75.313 -23.696 1.00 92.81 241 TYR E O 1
ATOM 12108 N N . ASN E 1 262 ? -41.630 73.311 -23.286 1.00 94.81 242 ASN E N 1
ATOM 12109 C CA . ASN E 1 262 ? -41.937 73.670 -21.905 1.00 96.57 242 ASN E CA 1
ATOM 12110 C C . ASN E 1 262 ? -40.681 73.757 -21.052 1.00 92.18 242 ASN E C 1
ATOM 12111 O O . ASN E 1 262 ? -40.651 74.508 -20.071 1.00 90.86 242 ASN E O 1
ATOM 12116 N N . GLY E 1 263 ? -39.645 73.014 -21.410 1.00 91.50 243 GLY E N 1
ATOM 12117 C CA . GLY E 1 263 ? -38.401 73.043 -20.662 1.00 88.60 243 GLY E CA 1
ATOM 12118 C C . GLY E 1 263 ? -37.243 72.642 -21.543 1.00 86.21 243 GLY E C 1
ATOM 12119 O O . GLY E 1 263 ? -37.415 71.946 -22.549 1.00 84.54 243 GLY E O 1
ATOM 12120 N N . ALA E 1 264 ? -36.050 73.098 -21.165 1.00 82.75 244 ALA E N 1
ATOM 12121 C CA . ALA E 1 264 ? -34.830 72.779 -21.891 1.00 78.28 244 ALA E CA 1
ATOM 12122 C C . ALA E 1 264 ? -33.733 72.415 -20.904 1.00 76.26 244 ALA E C 1
ATOM 12123 O O . ALA E 1 264 ? -33.455 73.175 -19.971 1.00 77.27 244 ALA E O 1
ATOM 12125 N N . VAL E 1 265 ? -33.124 71.251 -21.104 1.00 78.37 245 VAL E N 1
ATOM 12126 C CA . VAL E 1 265 ? -31.925 70.844 -20.381 1.00 76.41 245 VAL E CA 1
ATOM 12127 C C . VAL E 1 265 ? -30.779 70.870 -21.384 1.00 74.60 245 VAL E C 1
ATOM 12128 O O . VAL E 1 265 ? -30.717 70.030 -22.289 1.00 77.35 245 VAL E O 1
ATOM 12132 N N . VAL E 1 266 ? -29.869 71.828 -21.229 1.00 71.69 246 VAL E N 1
ATOM 12133 C CA . VAL E 1 266 ? -28.775 72.047 -22.171 1.00 72.09 246 VAL E CA 1
ATOM 12134 C C . VAL E 1 266 ? -27.465 71.660 -21.503 1.00 73.80 246 VAL E C 1
ATOM 12135 O O . VAL E 1 266 ? -27.189 72.082 -20.374 1.00 77.56 246 VAL E O 1
ATOM 12139 N N . LEU E 1 267 ? -26.666 70.846 -22.190 1.00 74.29 247 LEU E N 1
ATOM 12140 C CA . LEU E 1 267 ? -25.400 70.363 -21.652 1.00 75.48 247 LEU E CA 1
ATOM 12141 C C . LEU E 1 267 ? -24.276 70.665 -22.632 1.00 79.62 247 LEU E C 1
ATOM 12142 O O . LEU E 1 267 ? -24.302 70.197 -23.775 1.00 79.75 247 LEU E O 1
ATOM 12147 N N . ASN E 1 268 ? -23.275 71.405 -22.167 1.00 81.02 248 ASN E N 1
ATOM 12148 C CA . ASN E 1 268 ? -22.045 71.669 -22.906 1.00 79.20 248 ASN E CA 1
ATOM 12149 C C . ASN E 1 268 ? -20.936 70.877 -22.231 1.00 83.78 248 ASN E C 1
ATOM 12150 O O . ASN E 1 268 ? -20.586 71.143 -21.076 1.00 84.74 248 ASN E O 1
ATOM 12155 N N . ARG E 1 269 ? -20.399 69.891 -22.942 1.00 88.10 249 ARG E N 1
ATOM 12156 C CA . ARG E 1 269 ? -19.509 68.933 -22.306 1.00 92.50 249 ARG E CA 1
ATOM 12157 C C . ARG E 1 269 ? -18.063 69.398 -22.192 1.00 98.14 249 ARG E C 1
ATOM 12158 O O . ARG E 1 269 ? -17.345 68.906 -21.318 1.00 96.35 249 ARG E O 1
ATOM 12166 N N . SER E 1 270 ? -17.620 70.346 -23.009 1.00 115.29 250 SER E N 1
ATOM 12167 C CA . SER E 1 270 ? -16.216 70.725 -23.022 1.00 127.30 250 SER E CA 1
ATOM 12168 C C . SER E 1 270 ? -16.079 72.246 -23.050 1.00 128.04 250 SER E C 1
ATOM 12169 O O . SER E 1 270 ? -15.484 72.837 -23.946 1.00 146.25 250 SER E O 1
ATOM 12172 N N . PHE E 1 271 ? -16.655 72.906 -22.050 1.00 102.04 251 PHE E N 1
ATOM 12173 C CA . PHE E 1 271 ? -16.464 74.346 -21.888 1.00 97.39 251 PHE E CA 1
ATOM 12174 C C . PHE E 1 271 ? -15.191 74.580 -21.086 1.00 95.26 251 PHE E C 1
ATOM 12175 O O . PHE E 1 271 ? -15.205 74.630 -19.854 1.00 92.73 251 PHE E O 1
ATOM 12183 N N . HIS E 1 272 ? -14.073 74.694 -21.801 1.00 95.04 252 HIS E N 1
ATOM 12184 C CA . HIS E 1 272 ? -12.785 75.094 -21.237 1.00 93.77 252 HIS E CA 1
ATOM 12185 C C . HIS E 1 272 ? -12.430 74.261 -20.003 1.00 94.62 252 HIS E C 1
ATOM 12186 O O . HIS E 1 272 ? -12.347 74.753 -18.877 1.00 105.12 252 HIS E O 1
ATOM 12193 N N . GLU E 1 273 ? -12.232 72.970 -20.260 1.00 95.15 253 GLU E N 1
ATOM 12194 C CA . GLU E 1 273 ? -11.811 71.994 -19.258 1.00 94.01 253 GLU E CA 1
ATOM 12195 C C . GLU E 1 273 ? -12.826 71.819 -18.132 1.00 90.44 253 GLU E C 1
ATOM 12196 O O . GLU E 1 273 ? -12.496 71.273 -17.075 1.00 86.29 253 GLU E O 1
ATOM 12202 N N . LYS E 1 274 ? -14.065 72.264 -18.335 1.00 95.24 254 LYS E N 1
ATOM 12203 C CA . LYS E 1 274 ? -15.137 72.038 -17.376 1.00 90.13 254 LYS E CA 1
ATOM 12204 C C . LYS E 1 274 ? -16.437 71.784 -18.122 1.00 86.37 254 LYS E C 1
ATOM 12205 O O . LYS E 1 274 ? -16.559 72.056 -19.317 1.00 89.10 254 LYS E O 1
ATOM 12211 N N . ALA E 1 275 ? -17.395 71.214 -17.405 1.00 92.19 255 ALA E N 1
ATOM 12212 C CA . ALA E 1 275 ? -18.723 70.988 -17.944 1.00 88.87 255 ALA E CA 1
ATOM 12213 C C . ALA E 1 275 ? -19.629 72.169 -17.600 1.00 88.69 255 ALA E C 1
ATOM 12214 O O . ALA E 1 275 ? -19.264 73.071 -16.841 1.00 89.54 255 ALA E O 1
ATOM 12216 N N . GLN E 1 276 ? -20.835 72.148 -18.160 1.00 81.17 256 GLN E N 1
ATOM 12217 C CA . GLN E 1 276 ? -21.711 73.315 -18.108 1.00 77.20 256 GLN E CA 1
ATOM 12218 C C . GLN E 1 276 ? -23.125 72.873 -18.454 1.00 77.32 256 GLN E C 1
ATOM 12219 O O . GLN E 1 276 ? -23.361 72.380 -19.562 1.00 76.85 256 GLN E O 1
ATOM 12225 N N . LEU E 1 277 ? -24.060 73.018 -17.511 1.00 75.99 257 LEU E N 1
ATOM 12226 C CA . LEU E 1 277 ? -25.434 72.593 -17.743 1.00 72.26 257 LEU E CA 1
ATOM 12227 C C . LEU E 1 277 ? -26.399 73.705 -17.370 1.00 72.83 257 LEU E C 1
ATOM 12228 O O . LEU E 1 277 ? -26.222 74.386 -16.358 1.00 72.75 257 LEU E O 1
ATOM 12233 N N . TYR E 1 278 ? -27.447 73.847 -18.174 1.00 73.21 258 TYR E N 1
ATOM 12234 C CA . TYR E 1 278 ? -28.477 74.853 -17.981 1.00 72.85 258 TYR E CA 1
ATOM 12235 C C . TYR E 1 278 ? -29.840 74.183 -18.012 1.00 74.66 258 TYR E C 1
ATOM 12236 O O . TYR E 1 278 ? -30.085 73.288 -18.830 1.00 74.58 258 TYR E O 1
ATOM 12245 N N . PHE E 1 279 ? -30.718 74.602 -17.106 1.00 74.75 259 PHE E N 1
ATOM 12246 C CA . PHE E 1 279 ? -32.066 74.049 -17.000 1.00 73.91 259 PHE E CA 1
ATOM 12247 C C . PHE E 1 279 ? -33.059 75.208 -16.955 1.00 80.09 259 PHE E C 1
ATOM 12248 O O . PHE E 1 279 ? -33.187 75.885 -15.930 1.00 84.44 259 PHE E O 1
ATOM 12256 N N . ARG E 1 280 ? -33.748 75.452 -18.066 1.00 82.45 260 ARG E N 1
ATOM 12257 C CA . ARG E 1 280 ? -34.733 76.521 -18.156 1.00 83.12 260 ARG E CA 1
ATOM 12258 C C . ARG E 1 280 ? -36.113 75.931 -18.409 1.00 81.66 260 ARG E C 1
ATOM 12259 O O . ARG E 1 280 ? -36.270 75.028 -19.238 1.00 78.60 260 ARG E O 1
ATOM 12267 N N . ILE E 1 281 ? -37.113 76.456 -17.705 1.00 88.13 261 ILE E N 1
ATOM 12268 C CA . ILE E 1 281 ? -38.493 76.031 -17.882 1.00 90.85 261 ILE E CA 1
ATOM 12269 C C . ILE E 1 281 ? -39.340 77.231 -18.273 1.00 94.16 261 ILE E C 1
ATOM 12270 O O . ILE E 1 281 ? -38.957 78.390 -18.092 1.00 94.89 261 ILE E O 1
ATOM 12275 N N . SER E 1 282 ? -40.511 76.936 -18.791 1.00 94.47 262 SER E N 1
ATOM 12276 C CA . SER E 1 282 ? -41.489 77.958 -19.111 1.00 101.10 262 SER E CA 1
ATOM 12277 C C . SER E 1 282 ? -42.338 78.261 -17.889 1.00 111.01 262 SER E C 1
ATOM 12278 O O . SER E 1 282 ? -42.411 77.455 -16.956 1.00 116.02 262 SER E O 1
ATOM 12281 N N . PRO E 1 283 ? -42.966 79.436 -17.846 1.00 113.84 263 PRO E N 1
ATOM 12282 C CA . PRO E 1 283 ? -43.874 79.741 -16.727 1.00 116.12 263 PRO E CA 1
ATOM 12283 C C . PRO E 1 283 ? -44.962 78.700 -16.510 1.00 119.32 263 PRO E C 1
ATOM 12284 O O . PRO E 1 283 ? -45.464 78.577 -15.387 1.00 118.61 263 PRO E O 1
ATOM 12288 N N . ASP E 1 284 ? -45.348 77.949 -17.547 1.00 125.77 264 ASP E N 1
ATOM 12289 C CA . ASP E 1 284 ? -46.325 76.877 -17.364 1.00 128.93 264 ASP E CA 1
ATOM 12290 C C . ASP E 1 284 ? -45.832 75.835 -16.363 1.00 121.33 264 ASP E C 1
ATOM 12291 O O . ASP E 1 284 ? -46.588 75.396 -15.489 1.00 119.66 264 ASP E O 1
ATOM 12296 N N . LEU E 1 285 ? -44.568 75.432 -16.470 1.00 121.60 265 LEU E N 1
ATOM 12297 C CA . LEU E 1 285 ? -43.986 74.456 -15.559 1.00 119.30 265 LEU E CA 1
ATOM 12298 C C . LEU E 1 285 ? -43.371 75.102 -14.325 1.00 116.19 265 LEU E C 1
ATOM 12299 O O . LEU E 1 285 ? -42.786 74.396 -13.498 1.00 114.92 265 LEU E O 1
ATOM 12304 N N . LYS E 1 286 ? -43.512 76.420 -14.174 1.00 118.55 266 LYS E N 1
ATOM 12305 C CA . LYS E 1 286 ? -42.838 77.128 -13.092 1.00 117.51 266 LYS E CA 1
ATOM 12306 C C . LYS E 1 286 ? -43.391 76.735 -11.724 1.00 122.00 266 LYS E C 1
ATOM 12307 O O . LYS E 1 286 ? -42.677 76.832 -10.719 1.00 120.09 266 LYS E O 1
ATOM 12313 N N . GLU E 1 287 ? -44.646 76.287 -11.662 1.00 133.95 267 GLU E N 1
ATOM 12314 C CA . GLU E 1 287 ? -45.237 75.833 -10.406 1.00 134.12 267 GLU E CA 1
ATOM 12315 C C . GLU E 1 287 ? -44.952 74.364 -10.122 1.00 121.66 267 GLU E C 1
ATOM 12316 O O . GLU E 1 287 ? -44.689 73.996 -8.972 1.00 118.64 267 GLU E O 1
ATOM 12322 N N . LYS E 1 288 ? -45.032 73.514 -11.147 1.00 120.52 268 LYS E N 1
ATOM 12323 C CA . LYS E 1 288 ? -44.825 72.084 -10.949 1.00 116.68 268 LYS E CA 1
ATOM 12324 C C . LYS E 1 288 ? -43.385 71.770 -10.556 1.00 114.44 268 LYS E C 1
ATOM 12325 O O . LYS E 1 288 ? -43.133 70.760 -9.890 1.00 114.90 268 LYS E O 1
ATOM 12331 N N . ILE E 1 289 ? -42.438 72.619 -10.947 1.00 115.03 269 ILE E N 1
ATOM 12332 C CA . ILE E 1 289 ? -41.019 72.425 -10.670 1.00 112.16 269 ILE E CA 1
ATOM 12333 C C . ILE E 1 289 ? -40.547 73.520 -9.724 1.00 111.13 269 ILE E C 1
ATOM 12334 O O . ILE E 1 289 ? -40.840 74.703 -9.935 1.00 111.35 269 ILE E O 1
ATOM 12339 N N . ASP E 1 290 ? -39.840 73.120 -8.667 1.00 112.68 270 ASP E N 1
ATOM 12340 C CA . ASP E 1 290 ? -39.224 74.057 -7.727 1.00 107.07 270 ASP E CA 1
ATOM 12341 C C . ASP E 1 290 ? -37.780 74.301 -8.148 1.00 103.33 270 ASP E C 1
ATOM 12342 O O . ASP E 1 290 ? -36.867 73.562 -7.775 1.00 113.65 270 ASP E O 1
ATOM 12347 N N . MET E 1 291 ? -37.562 75.365 -8.920 1.00 99.08 271 MET E N 1
ATOM 12348 C CA . MET E 1 291 ? -36.208 75.666 -9.372 1.00 98.50 271 MET E CA 1
ATOM 12349 C C . MET E 1 291 ? -35.311 76.115 -8.222 1.00 96.60 271 MET E C 1
ATOM 12350 O O . MET E 1 291 ? -34.089 75.940 -8.287 1.00 94.44 271 MET E O 1
ATOM 12355 N N . GLU E 1 292 ? -35.889 76.687 -7.165 1.00 100.26 272 GLU E N 1
ATOM 12356 C CA . GLU E 1 292 ? -35.075 77.116 -6.033 1.00 103.14 272 GLU E CA 1
ATOM 12357 C C . GLU E 1 292 ? -34.490 75.918 -5.299 1.00 101.80 272 GLU E C 1
ATOM 12358 O O . GLU E 1 292 ? -33.302 75.906 -4.957 1.00 97.13 272 GLU E O 1
ATOM 12364 N N . GLY E 1 293 ? -35.319 74.909 -5.027 1.00 96.34 273 GLY E N 1
ATOM 12365 C CA . GLY E 1 293 ? -34.823 73.717 -4.362 1.00 94.90 273 GLY E CA 1
ATOM 12366 C C . GLY E 1 293 ? -33.737 73.012 -5.149 1.00 93.32 273 GLY E C 1
ATOM 12367 O O . GLY E 1 293 ? -32.725 72.584 -4.586 1.00 90.73 273 GLY E O 1
ATOM 12368 N N . ILE E 1 294 ? -33.917 72.904 -6.466 1.00 93.26 274 ILE E N 1
ATOM 12369 C CA . ILE E 1 294 ? -32.913 72.235 -7.286 1.00 88.08 274 ILE E CA 1
ATOM 12370 C C . ILE E 1 294 ? -31.584 72.971 -7.196 1.00 85.64 274 ILE E C 1
ATOM 12371 O O . ILE E 1 294 ? -30.516 72.347 -7.209 1.00 86.00 274 ILE E O 1
ATOM 12376 N N . ILE E 1 295 ? -31.625 74.293 -7.035 1.00 86.35 275 ILE E N 1
ATOM 12377 C CA . ILE E 1 295 ? -30.397 75.054 -6.839 1.00 84.88 275 ILE E CA 1
ATOM 12378 C C . ILE E 1 295 ? -29.738 74.659 -5.526 1.00 83.19 275 ILE E C 1
ATOM 12379 O O . ILE E 1 295 ? -28.536 74.376 -5.475 1.00 84.50 275 ILE E O 1
ATOM 12384 N N . GLN E 1 296 ? -30.515 74.653 -4.441 1.00 84.96 276 GLN E N 1
ATOM 12385 C CA . GLN E 1 296 ? -29.972 74.321 -3.128 1.00 84.50 276 GLN E CA 1
ATOM 12386 C C . GLN E 1 296 ? -29.365 72.923 -3.107 1.00 87.84 276 GLN E C 1
ATOM 12387 O O . GLN E 1 296 ? -28.253 72.728 -2.601 1.00 93.90 276 GLN E O 1
ATOM 12393 N N . ILE E 1 297 ? -30.082 71.933 -3.646 1.00 84.64 277 ILE E N 1
ATOM 12394 C CA . ILE E 1 297 ? -29.547 70.573 -3.675 1.00 87.97 277 ILE E CA 1
ATOM 12395 C C . ILE E 1 297 ? -28.211 70.544 -4.400 1.00 81.90 277 ILE E C 1
ATOM 12396 O O . ILE E 1 297 ? -27.253 69.907 -3.945 1.00 85.36 277 ILE E O 1
ATOM 12401 N N . LEU E 1 298 ? -28.113 71.266 -5.513 1.00 79.92 278 LEU E N 1
ATOM 12402 C CA . LEU E 1 298 ? -26.858 71.302 -6.249 1.00 77.72 278 LEU E CA 1
ATOM 12403 C C . LEU E 1 298 ? -25.772 71.977 -5.426 1.00 78.28 278 LEU E C 1
ATOM 12404 O O . LEU E 1 298 ? -24.639 71.489 -5.361 1.00 78.98 278 LEU E O 1
ATOM 12409 N N . LYS E 1 299 ? -26.120 73.073 -4.748 1.00 77.71 279 LYS E N 1
ATOM 12410 C CA . LYS E 1 299 ? -25.154 73.798 -3.930 1.00 79.40 279 LYS E CA 1
ATOM 12411 C C . LYS E 1 299 ? -24.671 72.944 -2.763 1.00 80.96 279 LYS E C 1
ATOM 12412 O O . LYS E 1 299 ? -23.469 72.892 -2.476 1.00 80.29 279 LYS E O 1
ATOM 12418 N N . ASN E 1 300 ? -25.602 72.284 -2.067 1.00 81.33 280 ASN E N 1
ATOM 12419 C CA . ASN E 1 300 ? -25.236 71.370 -0.988 1.00 80.78 280 ASN E CA 1
ATOM 12420 C C . ASN E 1 300 ? -24.262 70.301 -1.464 1.00 81.28 280 ASN E C 1
ATOM 12421 O O . ASN E 1 300 ? -23.298 69.970 -0.762 1.00 86.63 280 ASN E O 1
ATOM 12426 N N . ARG E 1 301 ? -24.492 69.756 -2.654 1.00 79.13 281 ARG E N 1
ATOM 12427 C CA . ARG E 1 301 ? -23.618 68.750 -3.258 1.00 77.78 281 ARG E CA 1
ATOM 12428 C C . ARG E 1 301 ? -22.308 69.312 -3.738 1.00 75.73 281 ARG E C 1
ATOM 12429 O O . ARG E 1 301 ? -21.546 68.589 -4.394 1.00 76.06 281 ARG E O 1
ATOM 12437 N N . GLY E 1 302 ? -22.018 70.580 -3.467 1.00 78.84 282 GLY E N 1
ATOM 12438 C CA . GLY E 1 302 ? -20.751 71.159 -3.853 1.00 84.06 282 GLY E CA 1
ATOM 12439 C C . GLY E 1 302 ? -20.674 71.668 -5.272 1.00 82.69 282 GLY E C 1
ATOM 12440 O O . GLY E 1 302 ? -19.569 71.947 -5.751 1.00 94.84 282 GLY E O 1
ATOM 12441 N N . PHE E 1 303 ? -21.804 71.792 -5.963 1.00 77.99 283 PHE E N 1
ATOM 12442 C CA . PHE E 1 303 ? -21.808 72.316 -7.320 1.00 75.70 283 PHE E CA 1
ATOM 12443 C C . PHE E 1 303 ? -21.844 73.839 -7.305 1.00 77.57 283 PHE E C 1
ATOM 12444 O O . PHE E 1 303 ? -22.438 74.458 -6.419 1.00 79.11 283 PHE E O 1
ATOM 12452 N N . ASN E 1 304 ? -21.186 74.445 -8.296 1.00 76.29 284 ASN E N 1
ATOM 12453 C CA . ASN E 1 304 ? -21.260 75.894 -8.499 1.00 70.88 284 ASN E CA 1
ATOM 12454 C C . ASN E 1 304 ? -22.497 76.170 -9.348 1.00 73.37 284 ASN E C 1
ATOM 12455 O O . ASN E 1 304 ? -22.444 76.280 -10.574 1.00 75.45 284 ASN E O 1
ATOM 12460 N N . ALA E 1 305 ? -23.641 76.237 -8.671 1.00 76.29 285 ALA E N 1
ATOM 12461 C CA . ALA E 1 305 ? -24.943 76.379 -9.305 1.00 75.16 285 ALA E CA 1
ATOM 12462 C C . ALA E 1 305 ? -25.626 77.662 -8.850 1.00 76.17 285 ALA E C 1
ATOM 12463 O O . ALA E 1 305 ? -25.410 78.140 -7.733 1.00 80.13 285 ALA E O 1
ATOM 12465 N N . GLY E 1 306 ? -26.411 78.243 -9.753 1.00 79.29 286 GLY E N 1
ATOM 12466 C CA . GLY E 1 306 ? -27.266 79.372 -9.432 1.00 83.44 286 GLY E CA 1
ATOM 12467 C C . GLY E 1 306 ? -28.330 79.544 -10.492 1.00 85.50 286 GLY E C 1
ATOM 12468 O O . GLY E 1 306 ? -28.323 78.877 -11.530 1.00 84.95 286 GLY E O 1
ATOM 12469 N N . GLY E 1 307 ? -29.248 80.466 -10.227 1.00 102.59 287 GLY E N 1
ATOM 12470 C CA . GLY E 1 307 ? -30.247 80.790 -11.234 1.00 108.42 287 GLY E CA 1
ATOM 12471 C C . GLY E 1 307 ? -31.394 81.596 -10.666 1.00 108.12 287 GLY E C 1
ATOM 12472 O O . GLY E 1 307 ? -31.210 82.423 -9.766 1.00 106.55 287 GLY E O 1
ATOM 12473 N N . LYS E 1 308 ? -32.579 81.343 -11.209 1.00 96.28 288 LYS E N 1
ATOM 12474 C CA . LYS E 1 308 ? -33.783 82.069 -10.839 1.00 95.69 288 LYS E CA 1
ATOM 12475 C C . LYS E 1 308 ? -34.898 81.053 -10.648 1.00 94.46 288 LYS E C 1
ATOM 12476 O O . LYS E 1 308 ? -34.658 79.844 -10.589 1.00 98.43 288 LYS E O 1
ATOM 12482 N N . SER E 1 309 ? -36.131 81.546 -10.581 1.00 95.67 289 SER E N 1
ATOM 12483 C CA . SER E 1 309 ? -37.292 80.683 -10.413 1.00 99.48 289 SER E CA 1
ATOM 12484 C C . SER E 1 309 ? -37.699 79.974 -11.700 1.00 100.93 289 SER E C 1
ATOM 12485 O O . SER E 1 309 ? -38.606 79.136 -11.665 1.00 99.77 289 SER E O 1
ATOM 12488 N N . GLU E 1 310 ? -37.043 80.268 -12.824 1.00 100.11 290 GLU E N 1
ATOM 12489 C CA . GLU E 1 310 ? -37.355 79.594 -14.075 1.00 103.22 290 GLU E CA 1
ATOM 12490 C C . GLU E 1 310 ? -36.114 79.157 -14.840 1.00 102.11 290 GLU E C 1
ATOM 12491 O O . GLU E 1 310 ? -36.254 78.573 -15.920 1.00 102.81 290 GLU E O 1
ATOM 12497 N N . VAL E 1 311 ? -34.915 79.390 -14.311 1.00 95.44 291 VAL E N 1
ATOM 12498 C CA . VAL E 1 311 ? -33.682 79.044 -15.011 1.00 97.15 291 VAL E CA 1
ATOM 12499 C C . VAL E 1 311 ? -32.622 78.660 -13.984 1.00 93.74 291 VAL E C 1
ATOM 12500 O O . VAL E 1 311 ? -32.522 79.259 -12.909 1.00 91.48 291 VAL E O 1
ATOM 12504 N N . LEU E 1 312 ? -31.823 77.660 -14.343 1.00 86.33 292 LEU E N 1
ATOM 12505 C CA . LEU E 1 312 ? -30.776 77.098 -13.507 1.00 81.13 292 LEU E CA 1
ATOM 12506 C C . LEU E 1 312 ? -29.496 76.973 -14.321 1.00 82.29 292 LEU E C 1
ATOM 12507 O O . LEU E 1 312 ? -29.526 76.532 -15.474 1.00 88.26 292 LEU E O 1
ATOM 12512 N N . GLY E 1 313 ? -28.372 77.354 -13.726 1.00 78.94 293 GLY E N 1
ATOM 12513 C CA . GLY E 1 313 ? -27.104 77.240 -14.420 1.00 75.98 293 GLY E CA 1
ATOM 12514 C C . GLY E 1 313 ? -26.024 76.620 -13.562 1.00 75.17 293 GLY E C 1
ATOM 12515 O O . GLY E 1 313 ? -25.884 76.975 -12.390 1.00 76.24 293 GLY E O 1
ATOM 12516 N N . ILE E 1 314 ? -25.278 75.664 -14.109 1.00 75.58 294 ILE E N 1
ATOM 12517 C CA . ILE E 1 314 ? -24.224 74.984 -13.366 1.00 73.23 294 ILE E CA 1
ATOM 12518 C C . ILE E 1 314 ? -22.976 74.925 -14.235 1.00 73.88 294 ILE E C 1
ATOM 12519 O O . ILE E 1 314 ? -23.061 74.704 -15.448 1.00 80.09 294 ILE E O 1
ATOM 12524 N N . ILE E 1 315 ? -21.819 75.131 -13.615 1.00 75.42 295 ILE E N 1
ATOM 12525 C CA . ILE E 1 315 ? -20.535 74.725 -14.173 1.00 78.29 295 ILE E CA 1
ATOM 12526 C C . ILE E 1 315 ? -19.859 73.809 -13.164 1.00 79.45 295 ILE E C 1
ATOM 12527 O O . ILE E 1 315 ? -19.905 74.062 -11.956 1.00 82.28 295 ILE E O 1
ATOM 12532 N N . PHE E 1 316 ? -19.255 72.732 -13.653 1.00 81.31 296 PHE E N 1
ATOM 12533 C CA . PHE E 1 316 ? -18.837 71.662 -12.759 1.00 85.00 296 PHE E CA 1
ATOM 12534 C C . PHE E 1 316 ? -17.778 70.810 -13.448 1.00 88.11 296 PHE E C 1
ATOM 12535 O O . PHE E 1 316 ? -17.416 71.043 -14.604 1.00 86.83 296 PHE E O 1
ATOM 12543 N N . GLU E 1 317 ? -17.277 69.818 -12.712 1.00 89.35 297 GLU E N 1
ATOM 12544 C CA . GLU E 1 317 ? -16.260 68.916 -13.229 1.00 89.91 297 GLU E CA 1
ATOM 12545 C C . GLU E 1 317 ? -16.870 67.915 -14.200 1.00 90.71 297 GLU E C 1
ATOM 12546 O O . GLU E 1 317 ? -18.001 67.452 -14.023 1.00 85.19 297 GLU E O 1
ATOM 12552 N N . LYS E 1 318 ? -16.090 67.572 -15.228 1.00 92.31 298 LYS E N 1
ATOM 12553 C CA . LYS E 1 318 ? -16.602 66.725 -16.298 1.00 88.59 298 LYS E CA 1
ATOM 12554 C C . LYS E 1 318 ? -17.057 65.367 -15.773 1.00 92.14 298 LYS E C 1
ATOM 12555 O O . LYS E 1 318 ? -18.057 64.817 -16.251 1.00 93.49 298 LYS E O 1
ATOM 12561 N N . ASN E 1 319 ? -16.357 64.819 -14.774 1.00 90.88 299 ASN E N 1
ATOM 12562 C CA . ASN E 1 319 ? -16.705 63.491 -14.275 1.00 90.22 299 ASN E CA 1
ATOM 12563 C C . ASN E 1 319 ? -18.013 63.462 -13.488 1.00 91.24 299 ASN E C 1
ATOM 12564 O O . ASN E 1 319 ? -18.477 62.370 -13.140 1.00 99.30 299 ASN E O 1
ATOM 12569 N N . ARG E 1 320 ? -18.610 64.614 -13.180 1.00 87.77 300 ARG E N 1
ATOM 12570 C CA . ARG E 1 320 ? -19.896 64.660 -12.495 1.00 87.04 300 ARG E CA 1
ATOM 12571 C C . ARG E 1 320 ? -21.057 64.932 -13.446 1.00 79.71 300 ARG E C 1
ATOM 12572 O O . ARG E 1 320 ? -22.125 65.360 -12.999 1.00 73.83 300 ARG E O 1
ATOM 12580 N N . ILE E 1 321 ? -20.876 64.691 -14.746 1.00 84.89 301 ILE E N 1
ATOM 12581 C CA . ILE E 1 321 ? -21.937 64.991 -15.706 1.00 85.23 301 ILE E CA 1
ATOM 12582 C C . ILE E 1 321 ? -23.128 64.066 -15.492 1.00 83.55 301 ILE E C 1
ATOM 12583 O O . ILE E 1 321 ? -24.279 64.515 -15.430 1.00 79.17 301 ILE E O 1
ATOM 12588 N N . ASP E 1 322 ? -22.871 62.765 -15.351 1.00 85.27 302 ASP E N 1
ATOM 12589 C CA . ASP E 1 322 ? -23.968 61.833 -15.126 1.00 84.23 302 ASP E CA 1
ATOM 12590 C C . ASP E 1 322 ? -24.683 62.145 -13.820 1.00 81.90 302 ASP E C 1
ATOM 12591 O O . ASP E 1 322 ? -25.919 62.129 -13.762 1.00 81.47 302 ASP E O 1
ATOM 12596 N N . GLU E 1 323 ? -23.920 62.474 -12.775 1.00 85.53 303 GLU E N 1
ATOM 12597 C CA . GLU E 1 323 ? -24.511 62.877 -11.502 1.00 79.89 303 GLU E CA 1
ATOM 12598 C C . GLU E 1 323 ? -25.520 64.004 -11.696 1.00 78.15 303 GLU E C 1
ATOM 12599 O O . GLU E 1 323 ? -26.677 63.897 -11.275 1.00 77.21 303 GLU E O 1
ATOM 12605 N N . VAL E 1 324 ? -25.104 65.081 -12.369 1.00 78.88 304 VAL E N 1
ATOM 12606 C CA . VAL E 1 324 ? -25.991 66.221 -12.588 1.00 77.71 304 VAL E CA 1
ATOM 12607 C C . VAL E 1 324 ? -27.214 65.797 -13.385 1.00 81.10 304 VAL E C 1
ATOM 12608 O O . VAL E 1 324 ? -28.349 66.171 -13.062 1.00 77.08 304 VAL E O 1
ATOM 12612 N N . LEU E 1 325 ? -27.004 65.002 -14.434 1.00 82.22 305 LEU E N 1
ATOM 12613 C CA . LEU E 1 325 ? -28.121 64.577 -15.266 1.00 79.58 305 LEU E CA 1
ATOM 12614 C C . LEU E 1 325 ? -29.104 63.740 -14.464 1.00 82.20 305 LEU E C 1
ATOM 12615 O O . LEU E 1 325 ? -30.321 63.875 -14.628 1.00 84.22 305 LEU E O 1
ATOM 12620 N N . GLY E 1 326 ? -28.589 62.882 -13.581 1.00 84.70 306 GLY E N 1
ATOM 12621 C CA . GLY E 1 326 ? -29.456 62.080 -12.731 1.00 95.33 306 GLY E CA 1
ATOM 12622 C C . GLY E 1 326 ? -30.316 62.911 -11.798 1.00 86.68 306 GLY E C 1
ATOM 12623 O O . GLY E 1 326 ? -31.475 62.574 -11.542 1.00 90.61 306 GLY E O 1
ATOM 12624 N N . ILE E 1 327 ? -29.753 63.991 -11.254 1.00 82.28 307 ILE E N 1
ATOM 12625 C CA . ILE E 1 327 ? -30.515 64.841 -10.341 1.00 83.65 307 ILE E CA 1
ATOM 12626 C C . ILE E 1 327 ? -31.685 65.499 -11.068 1.00 89.44 307 ILE E C 1
ATOM 12627 O O . ILE E 1 327 ? -32.808 65.547 -10.551 1.00 95.85 307 ILE E O 1
ATOM 12632 N N . ILE E 1 328 ? -31.453 65.988 -12.285 1.00 85.16 308 ILE E N 1
ATOM 12633 C CA . ILE E 1 328 ? -32.492 66.746 -12.974 1.00 83.06 308 ILE E CA 1
ATOM 12634 C C . ILE E 1 328 ? -33.500 65.815 -13.638 1.00 89.51 308 ILE E C 1
ATOM 12635 O O . ILE E 1 328 ? -34.708 66.070 -13.605 1.00 97.75 308 ILE E O 1
ATOM 12640 N N . ASN E 1 329 ? -33.038 64.718 -14.240 1.00 89.25 309 ASN E N 1
ATOM 12641 C CA . ASN E 1 329 ? -33.978 63.715 -14.730 1.00 92.22 309 ASN E CA 1
ATOM 12642 C C . ASN E 1 329 ? -34.843 63.152 -13.608 1.00 97.17 309 ASN E C 1
ATOM 12643 O O . ASN E 1 329 ? -35.936 62.643 -13.879 1.00 102.87 309 ASN E O 1
ATOM 12648 N N . GLY E 1 330 ? -34.377 63.228 -12.362 1.00 98.09 310 GLY E N 1
ATOM 12649 C CA . GLY E 1 330 ? -35.179 62.880 -11.206 1.00 98.31 310 GLY E CA 1
ATOM 12650 C C . GLY E 1 330 ? -36.451 63.692 -11.073 1.00 104.97 310 GLY E C 1
ATOM 12651 O O . GLY E 1 330 ? -37.553 63.134 -11.045 1.00 118.20 310 GLY E O 1
ATOM 12652 N N . TYR E 1 331 ? -36.309 65.018 -10.984 1.00 106.40 311 TYR E N 1
ATOM 12653 C CA . TYR E 1 331 ? -37.480 65.883 -10.880 1.00 108.50 311 TYR E CA 1
ATOM 12654 C C . TYR E 1 331 ? -38.345 65.788 -12.132 1.00 113.86 311 TYR E C 1
ATOM 12655 O O . TYR E 1 331 ? -39.579 65.779 -12.045 1.00 121.63 311 TYR E O 1
ATOM 12664 N N . LEU E 1 332 ? -37.712 65.673 -13.303 1.00 108.02 312 LEU E N 1
ATOM 12665 C CA . LEU E 1 332 ? -38.448 65.603 -14.560 1.00 110.24 312 LEU E CA 1
ATOM 12666 C C . LEU E 1 332 ? -39.278 64.329 -14.680 1.00 118.40 312 LEU E C 1
ATOM 12667 O O . LEU E 1 332 ? -40.196 64.278 -15.508 1.00 124.55 312 LEU E O 1
ATOM 12672 N N . ALA E 1 333 ? -38.979 63.304 -13.877 1.00 118.08 313 ALA E N 1
ATOM 12673 C CA . ALA E 1 333 ? -39.716 62.050 -13.933 1.00 119.76 313 ALA E CA 1
ATOM 12674 C C . ALA E 1 333 ? -41.060 62.117 -13.220 1.00 127.35 313 ALA E C 1
ATOM 12675 O O . ALA E 1 333 ? -41.917 61.258 -13.460 1.00 131.08 313 ALA E O 1
ATOM 12677 N N . SER E 1 334 ? -41.260 63.101 -12.343 1.00 127.33 314 SER E N 1
ATOM 12678 C CA . SER E 1 334 ? -42.504 63.251 -11.599 1.00 133.21 314 SER E CA 1
ATOM 12679 C C . SER E 1 334 ? -43.502 64.180 -12.289 1.00 139.33 314 SER E C 1
ATOM 12680 O O . SER E 1 334 ? -44.455 64.638 -11.647 1.00 141.09 314 SER E O 1
ATOM 12683 N N . LEU E 1 335 ? -43.308 64.467 -13.573 1.00 153.09 315 LEU E N 1
ATOM 12684 C CA . LEU E 1 335 ? -44.262 65.274 -14.333 1.00 162.87 315 LEU E CA 1
ATOM 12685 C C . LEU E 1 335 ? -45.397 64.408 -14.875 1.00 162.99 315 LEU E C 1
ATOM 12686 O O . LEU E 1 335 ? -45.323 63.179 -14.853 1.00 159.13 315 LEU E O 1
ATOM 12692 N N . SER F 1 19 ? -17.262 18.898 2.096 1.00 151.03 -1 SER F N 1
ATOM 12693 C CA . SER F 1 19 ? -17.848 20.227 1.964 1.00 152.57 -1 SER F CA 1
ATOM 12694 C C . SER F 1 19 ? -16.760 21.278 1.750 1.00 154.57 -1 SER F C 1
ATOM 12695 O O . SER F 1 19 ? -16.883 22.419 2.195 1.00 148.75 -1 SER F O 1
ATOM 12698 N N . HIS F 1 20 ? -15.699 20.881 1.045 1.00 149.77 0 HIS F N 1
ATOM 12699 C CA . HIS F 1 20 ? -14.504 21.712 0.906 1.00 136.00 0 HIS F CA 1
ATOM 12700 C C . HIS F 1 20 ? -13.865 21.445 -0.451 1.00 123.49 0 HIS F C 1
ATOM 12701 O O . HIS F 1 20 ? -13.193 20.427 -0.634 1.00 126.63 0 HIS F O 1
ATOM 12708 N N . MET F 1 21 ? -14.092 22.352 -1.393 1.00 112.90 1 MET F N 1
ATOM 12709 C CA . MET F 1 21 ? -13.534 22.246 -2.732 1.00 99.10 1 MET F CA 1
ATOM 12710 C C . MET F 1 21 ? -12.429 23.283 -2.884 1.00 93.02 1 MET F C 1
ATOM 12711 O O . MET F 1 21 ? -12.655 24.480 -2.675 1.00 92.60 1 MET F O 1
ATOM 12716 N N . LEU F 1 22 ? -11.240 22.817 -3.253 1.00 89.49 2 LEU F N 1
ATOM 12717 C CA . LEU F 1 22 ? -10.058 23.655 -3.386 1.00 82.89 2 LEU F CA 1
ATOM 12718 C C . LEU F 1 22 ? -9.751 23.909 -4.856 1.00 81.96 2 LEU F C 1
ATOM 12719 O O . LEU F 1 22 ? -9.897 23.015 -5.697 1.00 81.81 2 LEU F O 1
ATOM 12724 N N . VAL F 1 23 ? -9.326 25.132 -5.162 1.00 79.62 3 VAL F N 1
ATOM 12725 C CA . VAL F 1 23 ? -9.010 25.551 -6.526 1.00 75.21 3 VAL F CA 1
ATOM 12726 C C . VAL F 1 23 ? -7.649 26.238 -6.477 1.00 71.59 3 VAL F C 1
ATOM 12727 O O . VAL F 1 23 ? -7.559 27.424 -6.143 1.00 73.24 3 VAL F O 1
ATOM 12731 N N . ILE F 1 24 ? -6.585 25.495 -6.798 1.00 73.44 4 ILE F N 1
ATOM 12732 C CA . ILE F 1 24 ? -5.236 26.045 -6.923 1.00 72.59 4 ILE F CA 1
ATOM 12733 C C . ILE F 1 24 ? -5.021 26.530 -8.350 1.00 73.93 4 ILE F C 1
ATOM 12734 O O . ILE F 1 24 ? -5.342 25.821 -9.312 1.00 79.41 4 ILE F O 1
ATOM 12739 N N . HIS F 1 25 ? -4.452 27.727 -8.505 1.00 71.28 5 HIS F N 1
ATOM 12740 C CA . HIS F 1 25 ? -4.350 28.314 -9.836 1.00 73.09 5 HIS F CA 1
ATOM 12741 C C . HIS F 1 25 ? -3.153 29.256 -9.930 1.00 73.65 5 HIS F C 1
ATOM 12742 O O . HIS F 1 25 ? -2.644 29.759 -8.924 1.00 72.08 5 HIS F O 1
ATOM 12749 N N . HIS F 1 26 ? -2.697 29.460 -11.168 1.00 75.42 6 HIS F N 1
ATOM 12750 C CA . HIS F 1 26 ? -1.640 30.415 -11.492 1.00 77.50 6 HIS F CA 1
ATOM 12751 C C . HIS F 1 26 ? -2.020 31.820 -11.018 1.00 73.20 6 HIS F C 1
ATOM 12752 O O . HIS F 1 26 ? -3.191 32.134 -10.784 1.00 71.40 6 HIS F O 1
ATOM 12759 N N . TRP F 1 27 ? -1.009 32.676 -10.882 1.00 70.46 7 TRP F N 1
ATOM 12760 C CA . TRP F 1 27 ? -1.184 33.988 -10.272 1.00 70.57 7 TRP F CA 1
ATOM 12761 C C . TRP F 1 27 ? -1.407 35.100 -11.290 1.00 69.54 7 TRP F C 1
ATOM 12762 O O . TRP F 1 27 ? -1.625 36.254 -10.898 1.00 68.26 7 TRP F O 1
ATOM 12773 N N . ASP F 1 28 ? -1.391 34.778 -12.579 1.00 67.50 8 ASP F N 1
ATOM 12774 C CA . ASP F 1 28 ? -1.542 35.759 -13.639 1.00 64.94 8 ASP F CA 1
ATOM 12775 C C . ASP F 1 28 ? -2.988 35.773 -14.129 1.00 63.07 8 ASP F C 1
ATOM 12776 O O . ASP F 1 28 ? -3.835 35.019 -13.646 1.00 65.76 8 ASP F O 1
ATOM 12781 N N . THR F 1 29 ? -3.275 36.661 -15.087 1.00 63.77 9 THR F N 1
ATOM 12782 C CA . THR F 1 29 ? -4.638 36.799 -15.593 1.00 62.78 9 THR F CA 1
ATOM 12783 C C . THR F 1 29 ? -5.178 35.475 -16.112 1.00 62.05 9 THR F C 1
ATOM 12784 O O . THR F 1 29 ? -6.346 35.140 -15.881 1.00 63.69 9 THR F O 1
ATOM 12788 N N . ASP F 1 30 ? -4.336 34.705 -16.807 1.00 63.13 10 ASP F N 1
ATOM 12789 C CA . ASP F 1 30 ? -4.773 33.429 -17.361 1.00 63.40 10 ASP F CA 1
ATOM 12790 C C . ASP F 1 30 ? -5.221 32.470 -16.266 1.00 64.35 10 ASP F C 1
ATOM 12791 O O . ASP F 1 30 ? -6.251 31.800 -16.401 1.00 65.02 10 ASP F O 1
ATOM 12796 N N . GLY F 1 31 ? -4.473 32.405 -15.162 1.00 65.99 11 GLY F N 1
ATOM 12797 C CA . GLY F 1 31 ? -4.834 31.492 -14.094 1.00 64.44 11 GLY F CA 1
ATOM 12798 C C . GLY F 1 31 ? -5.987 31.979 -13.250 1.00 64.11 11 GLY F C 1
ATOM 12799 O O . GLY F 1 31 ? -6.788 31.170 -12.773 1.00 63.04 11 GLY F O 1
ATOM 12800 N N . ILE F 1 32 ? -6.108 33.296 -13.070 1.00 63.65 12 ILE F N 1
ATOM 12801 C CA . ILE F 1 32 ? -7.207 33.842 -12.280 1.00 64.17 12 ILE F CA 1
ATOM 12802 C C . ILE F 1 32 ? -8.523 33.716 -13.036 1.00 63.83 12 ILE F C 1
ATOM 12803 O O . ILE F 1 32 ? -9.557 33.364 -12.453 1.00 64.96 12 ILE F O 1
ATOM 12808 N N . THR F 1 33 ? -8.509 33.991 -14.344 1.00 60.81 13 THR F N 1
ATOM 12809 C CA . THR F 1 33 ? -9.710 33.792 -15.149 1.00 61.19 13 THR F CA 1
ATOM 12810 C C . THR F 1 33 ? -10.059 32.314 -15.263 1.00 64.39 13 THR F C 1
ATOM 12811 O O . THR F 1 33 ? -11.240 31.948 -15.243 1.00 72.47 13 THR F O 1
ATOM 12815 N N . SER F 1 34 ? -9.052 31.451 -15.390 1.00 69.32 14 SER F N 1
ATOM 12816 C CA . SER F 1 34 ? -9.319 30.016 -15.400 1.00 62.67 14 SER F CA 1
ATOM 12817 C C . SER F 1 34 ? -10.013 29.581 -14.113 1.00 66.30 14 SER F C 1
ATOM 12818 O O . SER F 1 34 ? -10.923 28.743 -14.140 1.00 65.07 14 SER F O 1
ATOM 12821 N N . ALA F 1 35 ? -9.601 30.149 -12.976 1.00 64.42 15 ALA F N 1
ATOM 12822 C CA . ALA F 1 35 ? -10.227 29.820 -11.699 1.00 63.10 15 ALA F CA 1
ATOM 12823 C C . ALA F 1 35 ? -11.683 30.276 -11.650 1.00 62.27 15 ALA F C 1
ATOM 12824 O O . ALA F 1 35 ? -12.555 29.530 -11.188 1.00 61.09 15 ALA F O 1
ATOM 12826 N N . ALA F 1 36 ? -11.968 31.500 -12.103 1.00 62.37 16 ALA F N 1
ATOM 12827 C CA . ALA F 1 36 ? -13.349 31.976 -12.102 1.00 63.20 16 ALA F CA 1
ATOM 12828 C C . ALA F 1 36 ? -14.222 31.134 -13.025 1.00 66.64 16 ALA F C 1
ATOM 12829 O O . ALA F 1 36 ? -15.349 30.768 -12.666 1.00 68.71 16 ALA F O 1
ATOM 12831 N N . LEU F 1 37 ? -13.714 30.813 -14.218 1.00 66.76 17 LEU F N 1
ATOM 12832 C CA . LEU F 1 37 ? -14.452 29.947 -15.134 1.00 68.17 17 LEU F CA 1
ATOM 12833 C C . LEU F 1 37 ? -14.761 28.603 -14.493 1.00 66.24 17 LEU F C 1
ATOM 12834 O O . LEU F 1 37 ? -15.867 28.071 -14.646 1.00 64.27 17 LEU F O 1
ATOM 12839 N N . THR F 1 38 ? -13.784 28.029 -13.789 1.00 63.95 18 THR F N 1
ATOM 12840 C CA . THR F 1 38 ? -13.978 26.736 -13.143 1.00 64.91 18 THR F CA 1
ATOM 12841 C C . THR F 1 38 ? -14.969 26.828 -11.987 1.00 67.17 18 THR F C 1
ATOM 12842 O O . THR F 1 38 ? -15.832 25.954 -11.829 1.00 69.91 18 THR F O 1
ATOM 12846 N N . ILE F 1 39 ? -14.875 27.887 -11.181 1.00 66.75 19 ILE F N 1
ATOM 12847 C CA . ILE F 1 39 ? -15.769 28.017 -10.036 1.00 71.29 19 ILE F CA 1
ATOM 12848 C C . ILE F 1 39 ? -17.207 28.166 -10.509 1.00 70.88 19 ILE F C 1
ATOM 12849 O O . ILE F 1 39 ? -18.126 27.553 -9.952 1.00 76.25 19 ILE F O 1
ATOM 12854 N N . LYS F 1 40 ? -17.417 28.930 -11.581 1.00 67.29 20 LYS F N 1
ATOM 12855 C CA . LYS F 1 40 ? -18.768 29.124 -12.095 1.00 67.33 20 LYS F CA 1
ATOM 12856 C C . LYS F 1 40 ? -19.314 27.843 -12.711 1.00 70.46 20 LYS F C 1
ATOM 12857 O O . LYS F 1 40 ? -20.467 27.470 -12.460 1.00 72.52 20 LYS F O 1
ATOM 12863 N N . ALA F 1 41 ? -18.500 27.152 -13.511 1.00 70.69 21 ALA F N 1
ATOM 12864 C CA . ALA F 1 41 ? -18.975 25.949 -14.186 1.00 72.42 21 ALA F CA 1
ATOM 12865 C C . ALA F 1 41 ? -19.376 24.864 -13.197 1.00 78.69 21 ALA F C 1
ATOM 12866 O O . ALA F 1 41 ? -20.284 24.074 -13.483 1.00 77.83 21 ALA F O 1
ATOM 12868 N N . LEU F 1 42 ? -18.728 24.814 -12.031 1.00 72.55 22 LEU F N 1
ATOM 12869 C CA . LEU F 1 42 ? -19.046 23.808 -11.028 1.00 73.38 22 LEU F CA 1
ATOM 12870 C C . LEU F 1 42 ? -20.183 24.219 -10.103 1.00 77.77 22 LEU F C 1
ATOM 12871 O O . LEU F 1 42 ? -20.612 23.403 -9.282 1.00 80.87 22 LEU F O 1
ATOM 12876 N N . GLY F 1 43 ? -20.679 25.447 -10.221 1.00 81.04 23 GLY F N 1
ATOM 12877 C CA . GLY F 1 43 ? -21.744 25.926 -9.353 1.00 82.78 23 GLY F CA 1
ATOM 12878 C C . GLY F 1 43 ? -21.375 25.966 -7.886 1.00 89.75 23 GLY F C 1
ATOM 12879 O O . GLY F 1 43 ? -22.229 25.716 -7.027 1.00 100.40 23 GLY F O 1
ATOM 12880 N N . LEU F 1 44 ? -20.123 26.295 -7.578 1.00 89.98 24 LEU F N 1
ATOM 12881 C CA . LEU F 1 44 ? -19.641 26.268 -6.205 1.00 99.40 24 LEU F CA 1
ATOM 12882 C C . LEU F 1 44 ? -20.172 27.463 -5.420 1.00 115.01 24 LEU F C 1
ATOM 12883 O O . LEU F 1 44 ? -20.077 28.608 -5.872 1.00 115.67 24 LEU F O 1
ATOM 12888 N N . ASP F 1 45 ? -20.728 27.194 -4.241 1.00 130.83 25 ASP F N 1
ATOM 12889 C CA . ASP F 1 45 ? -21.108 28.238 -3.301 1.00 143.44 25 ASP F CA 1
ATOM 12890 C C . ASP F 1 45 ? -20.204 28.265 -2.080 1.00 140.23 25 ASP F C 1
ATOM 12891 O O . ASP F 1 45 ? -20.379 29.121 -1.207 1.00 143.39 25 ASP F O 1
ATOM 12896 N N . ASP F 1 46 ? -19.233 27.360 -2.008 1.00 128.76 26 ASP F N 1
ATOM 12897 C CA . ASP F 1 46 ? -18.329 27.286 -0.866 1.00 132.84 26 ASP F CA 1
ATOM 12898 C C . ASP F 1 46 ? -17.022 26.698 -1.381 1.00 128.88 26 ASP F C 1
ATOM 12899 O O . ASP F 1 46 ? -16.891 25.477 -1.519 1.00 120.07 26 ASP F O 1
ATOM 12904 N N . PHE F 1 47 ? -16.064 27.574 -1.655 1.00 110.40 27 PHE F N 1
ATOM 12905 C CA . PHE F 1 47 ? -14.800 27.176 -2.242 1.00 93.62 27 PHE F CA 1
ATOM 12906 C C . PHE F 1 47 ? -13.681 27.956 -1.574 1.00 86.91 27 PHE F C 1
ATOM 12907 O O . PHE F 1 47 ? -13.896 29.020 -0.989 1.00 91.99 27 PHE F O 1
ATOM 12915 N N . ILE F 1 48 ? -12.481 27.398 -1.661 1.00 82.19 28 ILE F N 1
ATOM 12916 C CA . ILE F 1 48 ? -11.252 28.066 -1.258 1.00 79.45 28 ILE F CA 1
ATOM 12917 C C . ILE F 1 48 ? -10.347 28.093 -2.478 1.00 79.25 28 ILE F C 1
ATOM 12918 O O . ILE F 1 48 ? -10.047 27.040 -3.054 1.00 82.99 28 ILE F O 1
ATOM 12923 N N . ASN F 1 49 ? -9.941 29.290 -2.893 1.00 74.91 29 ASN F N 1
ATOM 12924 C CA . ASN F 1 49 ? -9.026 29.458 -4.015 1.00 71.34 29 ASN F CA 1
ATOM 12925 C C . ASN F 1 49 ? -7.723 30.057 -3.504 1.00 73.75 29 ASN F C 1
ATOM 12926 O O . ASN F 1 49 ? -7.733 31.005 -2.711 1.00 74.13 29 ASN F O 1
ATOM 12931 N N . ILE F 1 50 ? -6.607 29.453 -3.910 1.00 75.49 30 ILE F N 1
ATOM 12932 C CA . ILE F 1 50 ? -5.276 29.854 -3.474 1.00 77.79 30 ILE F CA 1
ATOM 12933 C C . ILE F 1 50 ? -4.332 29.828 -4.670 1.00 77.13 30 ILE F C 1
ATOM 12934 O O . ILE F 1 50 ? -4.633 29.263 -5.724 1.00 75.49 30 ILE F O 1
ATOM 12939 N N . VAL F 1 51 ? -3.166 30.437 -4.482 1.00 76.78 31 VAL F N 1
ATOM 12940 C CA . VAL F 1 51 ? -2.096 30.388 -5.472 1.00 75.62 31 VAL F CA 1
ATOM 12941 C C . VAL F 1 51 ? -0.826 29.900 -4.786 1.00 79.39 31 VAL F C 1
ATOM 12942 O O . VAL F 1 51 ? -0.647 30.111 -3.577 1.00 84.78 31 VAL F O 1
ATOM 12946 N N . PRO F 1 52 ? 0.061 29.216 -5.495 1.00 76.00 32 PRO F N 1
ATOM 12947 C CA . PRO F 1 52 ? 1.385 28.942 -4.946 1.00 82.06 32 PRO F CA 1
ATOM 12948 C C . PRO F 1 52 ? 2.189 30.227 -4.876 1.00 82.96 32 PRO F C 1
ATOM 12949 O O . PRO F 1 52 ? 1.779 31.250 -5.445 1.00 82.23 32 PRO F O 1
ATOM 12953 N N . PRO F 1 53 ? 3.315 30.233 -4.167 1.00 82.40 33 PRO F N 1
ATOM 12954 C CA . PRO F 1 53 ? 4.120 31.460 -4.082 1.00 87.53 33 PRO F CA 1
ATOM 12955 C C . PRO F 1 53 ? 4.582 31.931 -5.456 1.00 81.59 33 PRO F C 1
ATOM 12956 O O . PRO F 1 53 ? 5.082 31.145 -6.265 1.00 80.71 33 PRO F O 1
ATOM 12960 N N . ILE F 1 54 ? 4.432 33.238 -5.704 1.00 77.85 34 ILE F N 1
ATOM 12961 C CA . ILE F 1 54 ? 4.735 33.797 -7.020 1.00 75.18 34 ILE F CA 1
ATOM 12962 C C . ILE F 1 54 ? 6.182 33.519 -7.400 1.00 79.86 34 ILE F C 1
ATOM 12963 O O . ILE F 1 54 ? 7.114 33.795 -6.634 1.00 84.53 34 ILE F O 1
ATOM 12968 N N . GLY F 1 55 ? 6.372 32.987 -8.606 1.00 81.44 35 GLY F N 1
ATOM 12969 C CA . GLY F 1 55 ? 7.689 32.760 -9.161 1.00 80.18 35 GLY F CA 1
ATOM 12970 C C . GLY F 1 55 ? 8.484 31.675 -8.485 1.00 81.79 35 GLY F C 1
ATOM 12971 O O . GLY F 1 55 ? 9.695 31.586 -8.704 1.00 92.64 35 GLY F O 1
ATOM 12972 N N . GLU F 1 56 ? 7.846 30.855 -7.656 1.00 76.24 36 GLU F N 1
ATOM 12973 C CA . GLU F 1 56 ? 8.516 29.741 -7.001 1.00 80.50 36 GLU F CA 1
ATOM 12974 C C . GLU F 1 56 ? 8.210 28.413 -7.672 1.00 81.06 36 GLU F C 1
ATOM 12975 O O . GLU F 1 56 ? 9.038 27.498 -7.614 1.00 82.32 36 GLU F O 1
ATOM 12981 N N . PHE F 1 57 ? 7.040 28.298 -8.300 1.00 77.57 37 PHE F N 1
ATOM 12982 C CA . PHE F 1 57 ? 6.684 27.143 -9.117 1.00 77.37 37 PHE F CA 1
ATOM 12983 C C . PHE F 1 57 ? 6.828 25.848 -8.326 1.00 84.05 37 PHE F C 1
ATOM 12984 O O . PHE F 1 57 ? 7.524 24.910 -8.725 1.00 86.94 37 PHE F O 1
ATOM 12992 N N . ARG F 1 58 ? 6.191 25.833 -7.160 1.00 83.07 38 ARG F N 1
ATOM 12993 C CA . ARG F 1 58 ? 6.213 24.696 -6.255 1.00 84.31 38 ARG F CA 1
ATOM 12994 C C . ARG F 1 58 ? 5.126 24.895 -5.216 1.00 85.39 38 ARG F C 1
ATOM 12995 O O . ARG F 1 58 ? 4.702 26.025 -4.957 1.00 85.36 38 ARG F O 1
ATOM 13003 N N . PHE F 1 59 ? 4.635 23.788 -4.675 1.00 88.40 39 PHE F N 1
ATOM 13004 C CA . PHE F 1 59 ? 3.726 23.854 -3.541 1.00 88.06 39 PHE F CA 1
ATOM 13005 C C . PHE F 1 59 ? 4.526 24.079 -2.265 1.00 88.69 39 PHE F C 1
ATOM 13006 O O . PHE F 1 59 ? 5.510 23.378 -2.010 1.00 88.99 39 PHE F O 1
ATOM 13014 N N . ASP F 1 60 ? 4.111 25.058 -1.472 1.00 95.91 40 ASP F N 1
ATOM 13015 C CA . ASP F 1 60 ? 4.743 25.330 -0.196 1.00 96.75 40 ASP F CA 1
ATOM 13016 C C . ASP F 1 60 ? 3.897 24.707 0.910 1.00 93.48 40 ASP F C 1
ATOM 13017 O O . ASP F 1 60 ? 2.937 23.979 0.645 1.00 90.03 40 ASP F O 1
ATOM 13022 N N . GLY F 1 61 ? 4.255 24.996 2.165 1.00 91.36 41 GLY F N 1
ATOM 13023 C CA . GLY F 1 61 ? 3.504 24.457 3.289 1.00 90.81 41 GLY F CA 1
ATOM 13024 C C . GLY F 1 61 ? 2.030 24.811 3.246 1.00 89.57 41 GLY F C 1
ATOM 13025 O O . GLY F 1 61 ? 1.168 23.959 3.484 1.00 86.36 41 GLY F O 1
ATOM 13026 N N . ARG F 1 62 ? 1.719 26.069 2.927 1.00 90.32 42 ARG F N 1
ATOM 13027 C CA . ARG F 1 62 ? 0.329 26.518 2.939 1.00 88.11 42 ARG F CA 1
ATOM 13028 C C . ARG F 1 62 ? -0.516 25.736 1.943 1.00 89.34 42 ARG F C 1
ATOM 13029 O O . ARG F 1 62 ? -1.594 25.237 2.284 1.00 89.39 42 ARG F O 1
ATOM 13037 N N . VAL F 1 63 ? -0.031 25.603 0.705 1.00 90.54 43 VAL F N 1
ATOM 13038 C CA . VAL F 1 63 ? -0.788 24.885 -0.315 1.00 88.59 43 VAL F CA 1
ATOM 13039 C C . VAL F 1 63 ? -0.959 23.427 0.085 1.00 90.23 43 VAL F C 1
ATOM 13040 O O . VAL F 1 63 ? -2.051 22.857 -0.033 1.00 89.07 43 VAL F O 1
ATOM 13044 N N . LYS F 1 64 ? 0.110 22.810 0.592 1.00 92.69 44 LYS F N 1
ATOM 13045 C CA . LYS F 1 64 ? 0.050 21.397 0.940 1.00 88.87 44 LYS F CA 1
ATOM 13046 C C . LYS F 1 64 ? -0.942 21.146 2.066 1.00 97.67 44 LYS F C 1
ATOM 13047 O O . LYS F 1 64 ? -1.562 20.077 2.117 1.00 107.04 44 LYS F O 1
ATOM 13053 N N . LYS F 1 65 ? -1.128 22.121 2.962 1.00 95.53 45 LYS F N 1
ATOM 13054 C CA . LYS F 1 65 ? -2.101 21.949 4.037 1.00 99.48 45 LYS F CA 1
ATOM 13055 C C . LYS F 1 65 ? -3.530 22.033 3.510 1.00 100.81 45 LYS F C 1
ATOM 13056 O O . LYS F 1 65 ? -4.385 21.229 3.896 1.00 105.02 45 LYS F O 1
ATOM 13062 N N . HIS F 1 66 ? -3.802 22.998 2.625 1.00 96.22 46 HIS F N 1
ATOM 13063 C CA . HIS F 1 66 ? -5.127 23.109 2.017 1.00 95.16 46 HIS F CA 1
ATOM 13064 C C . HIS F 1 66 ? -5.511 21.839 1.272 1.00 99.70 46 HIS F C 1
ATOM 13065 O O . HIS F 1 66 ? -6.687 21.455 1.248 1.00 103.54 46 HIS F O 1
ATOM 13072 N N . ILE F 1 67 ? -4.538 21.184 0.637 1.00 97.56 47 ILE F N 1
ATOM 13073 C CA . ILE F 1 67 ? -4.841 19.970 -0.112 1.00 99.90 47 ILE F CA 1
ATOM 13074 C C . ILE F 1 67 ? -5.347 18.881 0.826 1.00 107.03 47 ILE F C 1
ATOM 13075 O O . ILE F 1 67 ? -6.311 18.172 0.514 1.00 118.64 47 ILE F O 1
ATOM 13080 N N . GLU F 1 68 ? -4.723 18.747 1.999 1.00 110.73 48 GLU F N 1
ATOM 13081 C CA . GLU F 1 68 ? -5.140 17.713 2.940 1.00 117.69 48 GLU F CA 1
ATOM 13082 C C . GLU F 1 68 ? -6.523 17.992 3.513 1.00 111.76 48 GLU F C 1
ATOM 13083 O O . GLU F 1 68 ? -7.283 17.053 3.776 1.00 116.94 48 GLU F O 1
ATOM 13089 N N . GLU F 1 69 ? -6.864 19.263 3.716 1.00 109.77 49 GLU F N 1
ATOM 13090 C CA . GLU F 1 69 ? -8.159 19.602 4.293 1.00 113.05 49 GLU F CA 1
ATOM 13091 C C . GLU F 1 69 ? -9.280 19.488 3.272 1.00 115.62 49 GLU F C 1
ATOM 13092 O O . GLU F 1 69 ? -10.400 19.096 3.616 1.00 128.99 49 GLU F O 1
ATOM 13098 N N . ALA F 1 70 ? -9.004 19.837 2.023 1.00 116.36 50 ALA F N 1
ATOM 13099 C CA . ALA F 1 70 ? -10.041 19.823 1.009 1.00 119.56 50 ALA F CA 1
ATOM 13100 C C . ALA F 1 70 ? -10.404 18.393 0.625 1.00 119.61 50 ALA F C 1
ATOM 13101 O O . ALA F 1 70 ? -9.650 17.443 0.855 1.00 116.77 50 ALA F O 1
ATOM 13103 N N . GLU F 1 71 ? -11.590 18.254 0.034 1.00 127.20 51 GLU F N 1
ATOM 13104 C CA . GLU F 1 71 ? -12.071 16.972 -0.466 1.00 126.81 51 GLU F CA 1
ATOM 13105 C C . GLU F 1 71 ? -11.657 16.744 -1.916 1.00 121.71 51 GLU F C 1
ATOM 13106 O O . GLU F 1 71 ? -11.100 15.692 -2.247 1.00 124.40 51 GLU F O 1
ATOM 13112 N N . LYS F 1 72 ? -11.924 17.715 -2.788 1.00 112.03 52 LYS F N 1
ATOM 13113 C CA . LYS F 1 72 ? -11.500 17.669 -4.179 1.00 105.63 52 LYS F CA 1
ATOM 13114 C C . LYS F 1 72 ? -10.671 18.906 -4.501 1.00 97.37 52 LYS F C 1
ATOM 13115 O O . LYS F 1 72 ? -10.896 19.988 -3.951 1.00 100.95 52 LYS F O 1
ATOM 13121 N N . VAL F 1 73 ? -9.715 18.741 -5.409 1.00 94.66 53 VAL F N 1
ATOM 13122 C CA . VAL F 1 73 ? -8.760 19.788 -5.745 1.00 87.58 53 VAL F CA 1
ATOM 13123 C C . VAL F 1 73 ? -8.755 19.994 -7.252 1.00 82.37 53 VAL F C 1
ATOM 13124 O O . VAL F 1 73 ? -8.768 19.030 -8.024 1.00 83.09 53 VAL F O 1
ATOM 13128 N N . TYR F 1 74 ? -8.748 21.255 -7.670 1.00 80.10 54 TYR F N 1
ATOM 13129 C CA . TYR F 1 74 ? -8.572 21.616 -9.068 1.00 76.59 54 TYR F CA 1
ATOM 13130 C C . TYR F 1 74 ? -7.294 22.434 -9.176 1.00 74.98 54 TYR F C 1
ATOM 13131 O O . TYR F 1 74 ? -7.136 23.432 -8.466 1.00 78.41 54 TYR F O 1
ATOM 13140 N N . ILE F 1 75 ? -6.378 21.999 -10.038 1.00 75.00 55 ILE F N 1
ATOM 13141 C CA . ILE F 1 75 ? -5.120 22.696 -10.283 1.00 75.57 55 ILE F CA 1
ATOM 13142 C C . ILE F 1 75 ? -5.119 23.186 -11.722 1.00 73.34 55 ILE F C 1
ATOM 13143 O O . ILE F 1 75 ? -5.274 22.389 -12.655 1.00 73.96 55 ILE F O 1
ATOM 13148 N N . LEU F 1 76 ? -4.914 24.491 -11.900 1.00 71.72 56 LEU F N 1
ATOM 13149 C CA . LEU F 1 76 ? -5.176 25.163 -13.164 1.00 73.63 56 LEU F CA 1
ATOM 13150 C C . LEU F 1 76 ? -3.977 26.003 -13.585 1.00 77.30 56 LEU F C 1
ATOM 13151 O O . LEU F 1 76 ? -3.510 26.851 -12.815 1.00 80.37 56 LEU F O 1
ATOM 13156 N N . ASP F 1 77 ? -3.509 25.786 -14.820 1.00 73.88 57 ASP F N 1
ATOM 13157 C CA . ASP F 1 77 ? -2.466 26.607 -15.448 1.00 75.33 57 ASP F CA 1
ATOM 13158 C C . ASP F 1 77 ? -1.179 26.607 -14.622 1.00 75.67 57 ASP F C 1
ATOM 13159 O O . ASP F 1 77 ? -0.475 27.614 -14.527 1.00 74.07 57 ASP F O 1
ATOM 13164 N N . LEU F 1 78 ? -0.852 25.460 -14.032 1.00 79.37 58 LEU F N 1
ATOM 13165 C CA . LEU F 1 78 ? 0.313 25.341 -13.158 1.00 80.16 58 LEU F CA 1
ATOM 13166 C C . LEU F 1 78 ? 1.209 24.229 -13.695 1.00 82.98 58 LEU F C 1
ATOM 13167 O O . LEU F 1 78 ? 1.036 23.057 -13.355 1.00 86.51 58 LEU F O 1
ATOM 13172 N N . ASN F 1 79 ? 2.182 24.613 -14.525 1.00 86.66 59 ASN F N 1
ATOM 13173 C CA . ASN F 1 79 ? 3.106 23.637 -15.162 1.00 87.25 59 ASN F CA 1
ATOM 13174 C C . ASN F 1 79 ? 4.052 23.018 -14.127 1.00 88.41 59 ASN F C 1
ATOM 13175 O O . ASN F 1 79 ? 5.274 23.067 -14.354 1.00 101.25 59 ASN F O 1
ATOM 13180 N N . LEU F 1 80 ? 3.510 22.451 -13.045 1.00 89.04 60 LEU F N 1
ATOM 13181 C CA . LEU F 1 80 ? 4.360 21.789 -12.020 1.00 94.71 60 LEU F CA 1
ATOM 13182 C C . LEU F 1 80 ? 3.782 20.404 -11.715 1.00 98.27 60 LEU F C 1
ATOM 13183 O O . LEU F 1 80 ? 3.257 20.210 -10.605 1.00 99.11 60 LEU F O 1
ATOM 13188 N N . PRO F 1 81 ? 3.866 19.435 -12.652 1.00 98.99 61 PRO F N 1
ATOM 13189 C CA . PRO F 1 81 ? 3.341 18.085 -12.434 1.00 98.90 61 PRO F CA 1
ATOM 13190 C C . PRO F 1 81 ? 4.071 17.354 -11.297 1.00 104.78 61 PRO F C 1
ATOM 13191 O O . PRO F 1 81 ? 3.418 16.646 -10.555 1.00 104.36 61 PRO F O 1
ATOM 13195 N N . GLN F 1 82 ? 5.394 17.535 -11.216 1.00 107.72 62 GLN F N 1
ATOM 13196 C CA . GLN F 1 82 ? 6.246 16.879 -10.185 1.00 113.85 62 GLN F CA 1
ATOM 13197 C C . GLN F 1 82 ? 5.606 17.026 -8.799 1.00 108.65 62 GLN F C 1
ATOM 13198 O O . GLN F 1 82 ? 5.797 16.121 -7.967 1.00 119.35 62 GLN F O 1
ATOM 13204 N N . GLU F 1 83 ? 4.868 18.117 -8.572 1.00 106.09 63 GLU F N 1
ATOM 13205 C CA . GLU F 1 83 ? 4.196 18.332 -7.296 1.00 103.87 63 GLU F CA 1
ATOM 13206 C C . GLU F 1 83 ? 2.802 17.720 -7.290 1.00 105.39 63 GLU F C 1
ATOM 13207 O O . GLU F 1 83 ? 2.339 17.248 -6.247 1.00 106.73 63 GLU F O 1
ATOM 13213 N N . VAL F 1 84 ? 2.126 17.721 -8.441 1.00 108.38 64 VAL F N 1
ATOM 13214 C CA . VAL F 1 84 ? 0.816 17.087 -8.552 1.00 103.58 64 VAL F CA 1
ATOM 13215 C C . VAL F 1 84 ? 0.948 15.578 -8.412 1.00 104.88 64 VAL F C 1
ATOM 13216 O O . VAL F 1 84 ? 0.005 14.896 -7.989 1.00 102.29 64 VAL F O 1
ATOM 13220 N N . GLU F 1 85 ? 2.120 15.037 -8.752 1.00 108.49 65 GLU F N 1
ATOM 13221 C CA . GLU F 1 85 ? 2.333 13.594 -8.725 1.00 110.44 65 GLU F CA 1
ATOM 13222 C C . GLU F 1 85 ? 2.151 13.025 -7.321 1.00 111.84 65 GLU F C 1
ATOM 13223 O O . GLU F 1 85 ? 1.807 11.847 -7.168 1.00 110.98 65 GLU F O 1
ATOM 13229 N N . ASP F 1 86 ? 2.384 13.839 -6.291 1.00 113.44 66 ASP F N 1
ATOM 13230 C CA . ASP F 1 86 ? 2.324 13.407 -4.898 1.00 124.08 66 ASP F CA 1
ATOM 13231 C C . ASP F 1 86 ? 0.974 13.665 -4.236 1.00 115.53 66 ASP F C 1
ATOM 13232 O O . ASP F 1 86 ? 0.803 13.316 -3.063 1.00 113.76 66 ASP F O 1
ATOM 13237 N N . VAL F 1 87 ? 0.015 14.261 -4.946 1.00 112.91 67 VAL F N 1
ATOM 13238 C CA . VAL F 1 87 ? -1.259 14.627 -4.334 1.00 109.06 67 VAL F CA 1
ATOM 13239 C C . VAL F 1 87 ? -2.059 13.366 -4.039 1.00 105.25 67 VAL F C 1
ATOM 13240 O O . VAL F 1 87 ? -2.238 12.507 -4.913 1.00 103.20 67 VAL F O 1
ATOM 13244 N N . GLU F 1 88 ? -2.536 13.240 -2.798 1.00 104.46 68 GLU F N 1
ATOM 13245 C CA . GLU F 1 88 ? -3.341 12.098 -2.376 1.00 107.69 68 GLU F CA 1
ATOM 13246 C C . GLU F 1 88 ? -4.826 12.438 -2.242 1.00 104.59 68 GLU F C 1
ATOM 13247 O O . GLU F 1 88 ? -5.512 11.886 -1.375 1.00 102.18 68 GLU F O 1
ATOM 13253 N N . LYS F 1 89 ? -5.336 13.326 -3.096 1.00 103.32 69 LYS F N 1
ATOM 13254 C CA . LYS F 1 89 ? -6.749 13.675 -3.154 1.00 100.80 69 LYS F CA 1
ATOM 13255 C C . LYS F 1 89 ? -7.239 13.495 -4.584 1.00 99.74 69 LYS F C 1
ATOM 13256 O O . LYS F 1 89 ? -6.447 13.406 -5.524 1.00 99.73 69 LYS F O 1
ATOM 13262 N N . ASP F 1 90 ? -8.558 13.451 -4.745 1.00 101.26 70 ASP F N 1
ATOM 13263 C CA . ASP F 1 90 ? -9.143 13.408 -6.079 1.00 107.02 70 ASP F CA 1
ATOM 13264 C C . ASP F 1 90 ? -8.901 14.758 -6.755 1.00 97.65 70 ASP F C 1
ATOM 13265 O O . ASP F 1 90 ? -9.354 15.793 -6.256 1.00 99.54 70 ASP F O 1
ATOM 13270 N N . THR F 1 91 ? -8.162 14.754 -7.871 1.00 95.83 71 THR F N 1
ATOM 13271 C CA . THR F 1 91 ? -7.620 15.977 -8.459 1.00 94.32 71 THR F CA 1
ATOM 13272 C C . THR F 1 91 ? -7.866 16.050 -9.963 1.00 88.06 71 THR F C 1
ATOM 13273 O O . THR F 1 91 ? -7.649 15.076 -10.687 1.00 90.41 71 THR F O 1
ATOM 13277 N N . VAL F 1 92 ? -8.295 17.222 -10.428 1.00 83.13 72 VAL F N 1
ATOM 13278 C CA . VAL F 1 92 ? -8.404 17.535 -11.850 1.00 83.16 72 VAL F CA 1
ATOM 13279 C C . VAL F 1 92 ? -7.359 18.597 -12.186 1.00 81.11 72 VAL F C 1
ATOM 13280 O O . VAL F 1 92 ? -7.382 19.703 -11.628 1.00 75.89 72 VAL F O 1
ATOM 13284 N N . PHE F 1 93 ? -6.440 18.263 -13.093 1.00 78.53 73 PHE F N 1
ATOM 13285 C CA . PHE F 1 93 ? -5.295 19.108 -13.422 1.00 80.44 73 PHE F CA 1
ATOM 13286 C C . PHE F 1 93 ? -5.444 19.577 -14.868 1.00 79.76 73 PHE F C 1
ATOM 13287 O O . PHE F 1 93 ? -5.243 18.794 -15.804 1.00 80.92 73 PHE F O 1
ATOM 13295 N N . ILE F 1 94 ? -5.785 20.855 -15.046 1.00 78.63 74 ILE F N 1
ATOM 13296 C CA . ILE F 1 94 ? -6.015 21.457 -16.357 1.00 73.89 74 ILE F CA 1
ATOM 13297 C C . ILE F 1 94 ? -4.871 22.425 -16.653 1.00 77.55 74 ILE F C 1
ATOM 13298 O O . ILE F 1 94 ? -4.557 23.295 -15.830 1.00 74.57 74 ILE F O 1
ATOM 13303 N N . ASP F 1 95 ? -4.278 22.301 -17.839 1.00 77.85 75 ASP F N 1
ATOM 13304 C CA . ASP F 1 95 ? -3.109 23.091 -18.204 1.00 76.67 75 ASP F CA 1
ATOM 13305 C C . ASP F 1 95 ? -2.937 23.069 -19.715 1.00 81.87 75 ASP F C 1
ATOM 13306 O O . ASP F 1 95 ? -3.482 22.208 -20.409 1.00 86.20 75 ASP F O 1
ATOM 13311 N N . HIS F 1 96 ? -2.180 24.049 -20.218 1.00 85.38 76 HIS F N 1
ATOM 13312 C CA . HIS F 1 96 ? -1.842 24.137 -21.635 1.00 85.46 76 HIS F CA 1
ATOM 13313 C C . HIS F 1 96 ? -0.341 24.220 -21.874 1.00 84.43 76 HIS F C 1
ATOM 13314 O O . HIS F 1 96 ? 0.077 24.416 -23.020 1.00 85.82 76 HIS F O 1
ATOM 13321 N N . HIS F 1 97 ? 0.477 24.093 -20.833 1.00 86.17 77 HIS F N 1
ATOM 13322 C CA . HIS F 1 97 ? 1.920 24.068 -21.009 1.00 89.36 77 HIS F CA 1
ATOM 13323 C C . HIS F 1 97 ? 2.376 22.712 -21.528 1.00 96.60 77 HIS F C 1
ATOM 13324 O O . HIS F 1 97 ? 1.694 21.694 -21.380 1.00 97.90 77 HIS F O 1
ATOM 13331 N N . LEU F 1 98 ? 3.552 22.705 -22.145 1.00 100.61 78 LEU F N 1
ATOM 13332 C CA . LEU F 1 98 ? 4.154 21.443 -22.538 1.00 108.53 78 LEU F CA 1
ATOM 13333 C C . LEU F 1 98 ? 4.705 20.771 -21.291 1.00 105.89 78 LEU F C 1
ATOM 13334 O O . LEU F 1 98 ? 5.591 21.318 -20.627 1.00 101.94 78 LEU F O 1
ATOM 13339 N N . GLN F 1 99 ? 4.177 19.594 -20.968 1.00 101.47 79 GLN F N 1
ATOM 13340 C CA . GLN F 1 99 ? 4.474 18.973 -19.689 1.00 100.32 79 GLN F CA 1
ATOM 13341 C C . GLN F 1 99 ? 4.485 17.465 -19.855 1.00 100.51 79 GLN F C 1
ATOM 13342 O O . GLN F 1 99 ? 4.148 16.931 -20.914 1.00 102.22 79 GLN F O 1
ATOM 13348 N N . LYS F 1 100 ? 4.852 16.784 -18.775 1.00 100.44 80 LYS F N 1
ATOM 13349 C CA . LYS F 1 100 ? 4.962 15.336 -18.763 1.00 99.73 80 LYS F CA 1
ATOM 13350 C C . LYS F 1 100 ? 3.661 14.712 -18.276 1.00 99.70 80 LYS F C 1
ATOM 13351 O O . LYS F 1 100 ? 2.965 15.281 -17.431 1.00 97.93 80 LYS F O 1
ATOM 13357 N N . LYS F 1 101 ? 3.315 13.562 -18.856 1.00 110.60 81 LYS F N 1
ATOM 13358 C CA . LYS F 1 101 ? 2.115 12.836 -18.453 1.00 108.32 81 LYS F CA 1
ATOM 13359 C C . LYS F 1 101 ? 2.194 12.438 -16.982 1.00 106.86 81 LYS F C 1
ATOM 13360 O O . LYS F 1 101 ? 3.196 11.878 -16.528 1.00 107.89 81 LYS F O 1
ATOM 13366 N N . ILE F 1 102 ? 1.119 12.714 -16.247 1.00 103.82 82 ILE F N 1
ATOM 13367 C CA . ILE F 1 102 ? 1.061 12.423 -14.818 1.00 102.36 82 ILE F CA 1
ATOM 13368 C C . ILE F 1 102 ? 0.641 10.975 -14.617 1.00 105.44 82 ILE F C 1
ATOM 13369 O O . ILE F 1 102 ? -0.370 10.523 -15.169 1.00 104.89 82 ILE F O 1
ATOM 13374 N N . LYS F 1 103 ? 1.407 10.249 -13.807 1.00 105.14 83 LYS F N 1
ATOM 13375 C CA . LYS F 1 103 ? 1.154 8.835 -13.572 1.00 106.37 83 LYS F CA 1
ATOM 13376 C C . LYS F 1 103 ? 0.160 8.588 -12.443 1.00 111.67 83 LYS F C 1
ATOM 13377 O O . LYS F 1 103 ? -0.521 7.555 -12.448 1.00 113.03 83 LYS F O 1
ATOM 13383 N N . ASN F 1 104 ? 0.086 9.498 -11.471 1.00 111.62 84 ASN F N 1
ATOM 13384 C CA . ASN F 1 104 ? -0.801 9.387 -10.321 1.00 107.00 84 ASN F CA 1
ATOM 13385 C C . ASN F 1 104 ? -2.235 9.105 -10.784 1.00 108.61 84 ASN F C 1
ATOM 13386 O O . ASN F 1 104 ? -2.811 9.923 -11.518 1.00 103.23 84 ASN F O 1
ATOM 13391 N N . PRO F 1 105 ? -2.832 7.977 -10.383 1.00 108.14 85 PRO F N 1
ATOM 13392 C CA . PRO F 1 105 ? -4.200 7.684 -10.845 1.00 109.53 85 PRO F CA 1
ATOM 13393 C C . PRO F 1 105 ? -5.251 8.612 -10.262 1.00 103.94 85 PRO F C 1
ATOM 13394 O O . PRO F 1 105 ? -6.307 8.787 -10.882 1.00 110.49 85 PRO F O 1
ATOM 13398 N N . LYS F 1 106 ? -5.004 9.204 -9.090 1.00 100.67 86 LYS F N 1
ATOM 13399 C CA . LYS F 1 106 ? -5.957 10.138 -8.499 1.00 101.01 86 LYS F CA 1
ATOM 13400 C C . LYS F 1 106 ? -6.059 11.452 -9.265 1.00 99.59 86 LYS F C 1
ATOM 13401 O O . LYS F 1 106 ? -6.978 12.233 -8.995 1.00 97.42 86 LYS F O 1
ATOM 13407 N N . VAL F 1 107 ? -5.145 11.718 -10.194 1.00 97.00 87 VAL F N 1
ATOM 13408 C CA . VAL F 1 107 ? -5.133 12.951 -10.973 1.00 93.35 87 VAL F CA 1
ATOM 13409 C C . VAL F 1 107 ? -5.734 12.682 -12.347 1.00 95.12 87 VAL F C 1
ATOM 13410 O O . VAL F 1 107 ? -5.394 11.684 -12.999 1.00 98.80 87 VAL F O 1
ATOM 13414 N N . ARG F 1 108 ? -6.644 13.557 -12.781 1.00 89.82 88 ARG F N 1
ATOM 13415 C CA . ARG F 1 108 ? -7.187 13.526 -14.138 1.00 85.96 88 ARG F CA 1
ATOM 13416 C C . ARG F 1 108 ? -6.564 14.689 -14.895 1.00 85.92 88 ARG F C 1
ATOM 13417 O O . ARG F 1 108 ? -6.973 15.840 -14.726 1.00 87.37 88 ARG F O 1
ATOM 13425 N N . GLN F 1 109 ? -5.571 14.385 -15.721 1.00 88.57 89 GLN F N 1
ATOM 13426 C CA . GLN F 1 109 ? -4.870 15.420 -16.465 1.00 87.30 89 GLN F CA 1
ATOM 13427 C C . GLN F 1 109 ? -5.671 15.799 -17.702 1.00 88.31 89 GLN F C 1
ATOM 13428 O O . GLN F 1 109 ? -6.102 14.931 -18.465 1.00 101.44 89 GLN F O 1
ATOM 13434 N N . VAL F 1 110 ? -5.859 17.097 -17.906 1.00 88.76 90 VAL F N 1
ATOM 13435 C CA . VAL F 1 110 ? -6.569 17.629 -19.063 1.00 91.33 90 VAL F CA 1
ATOM 13436 C C . VAL F 1 110 ? -5.629 18.638 -19.709 1.00 90.86 90 VAL F C 1
ATOM 13437 O O . VAL F 1 110 ? -5.484 19.764 -19.221 1.00 84.20 90 VAL F O 1
ATOM 13441 N N . ASN F 1 111 ? -4.967 18.230 -20.787 1.00 100.33 91 ASN F N 1
ATOM 13442 C CA . ASN F 1 111 ? -4.032 19.101 -21.486 1.00 103.05 91 ASN F CA 1
ATOM 13443 C C . ASN F 1 111 ? -4.151 18.863 -22.986 1.00 112.12 91 ASN F C 1
ATOM 13444 O O . ASN F 1 111 ? -3.842 17.767 -23.467 1.00 119.62 91 ASN F O 1
ATOM 13449 N N . PRO F 1 112 ? -4.570 19.864 -23.759 1.00 110.40 92 PRO F N 1
ATOM 13450 C CA . PRO F 1 112 ? -4.783 19.654 -25.198 1.00 116.88 92 PRO F CA 1
ATOM 13451 C C . PRO F 1 112 ? -3.498 19.696 -26.007 1.00 120.57 92 PRO F C 1
ATOM 13452 O O . PRO F 1 112 ? -3.518 19.973 -27.209 1.00 125.46 92 PRO F O 1
ATOM 13456 N N . ILE F 1 113 ? -2.376 19.437 -25.353 1.00 119.59 93 ILE F N 1
ATOM 13457 C CA . ILE F 1 113 ? -1.106 19.210 -26.022 1.00 119.07 93 ILE F CA 1
ATOM 13458 C C . ILE F 1 113 ? -0.692 17.751 -25.901 1.00 126.31 93 ILE F C 1
ATOM 13459 O O . ILE F 1 113 ? -0.370 17.100 -26.896 1.00 132.02 93 ILE F O 1
ATOM 13464 N N . LEU F 1 114 ? -0.732 17.214 -24.680 1.00 121.83 94 LEU F N 1
ATOM 13465 C CA . LEU F 1 114 ? -0.570 15.779 -24.476 1.00 129.05 94 LEU F CA 1
ATOM 13466 C C . LEU F 1 114 ? -1.607 14.991 -25.271 1.00 145.15 94 LEU F C 1
ATOM 13467 O O . LEU F 1 114 ? -1.277 14.004 -25.939 1.00 149.31 94 LEU F O 1
ATOM 13472 N N . GLU F 1 115 ? -2.878 15.413 -25.209 1.00 165.61 95 GLU F N 1
ATOM 13473 C CA . GLU F 1 115 ? -3.965 14.761 -25.948 1.00 170.13 95 GLU F CA 1
ATOM 13474 C C . GLU F 1 115 ? -3.835 14.905 -27.477 1.00 184.33 95 GLU F C 1
ATOM 13475 O O . GLU F 1 115 ? -4.784 14.498 -28.171 1.00 189.08 95 GLU F O 1
ATOM 13481 N N . ARG F 1 116 ? -2.740 15.480 -27.981 1.00 164.98 96 ARG F N 1
ATOM 13482 C CA . ARG F 1 116 ? -2.334 15.569 -29.380 1.00 165.40 96 ARG F CA 1
ATOM 13483 C C . ARG F 1 116 ? -3.064 16.684 -30.127 1.00 163.31 96 ARG F C 1
ATOM 13484 O O . ARG F 1 116 ? -2.656 17.024 -31.238 1.00 162.01 96 ARG F O 1
ATOM 13492 N N . MET F 1 117 ? -4.127 17.260 -29.566 1.00 161.19 97 MET F N 1
ATOM 13493 C CA . MET F 1 117 ? -4.867 18.317 -30.240 1.00 157.72 97 MET F CA 1
ATOM 13494 C C . MET F 1 117 ? -3.983 19.540 -30.481 1.00 157.94 97 MET F C 1
ATOM 13495 O O . MET F 1 117 ? -2.924 19.712 -29.872 1.00 151.93 97 MET F O 1
ATOM 13500 N N . ASN F 1 118 ? -4.433 20.391 -31.401 1.00 179.16 98 ASN F N 1
ATOM 13501 C CA . ASN F 1 118 ? -3.658 21.557 -31.804 1.00 170.64 98 ASN F CA 1
ATOM 13502 C C . ASN F 1 118 ? -3.538 22.539 -30.644 1.00 156.52 98 ASN F C 1
ATOM 13503 O O . ASN F 1 118 ? -4.532 22.870 -29.990 1.00 152.92 98 ASN F O 1
ATOM 13508 N N . GLY F 1 119 ? -2.316 23.004 -30.385 1.00 146.57 99 GLY F N 1
ATOM 13509 C CA . GLY F 1 119 ? -2.107 23.998 -29.351 1.00 133.74 99 GLY F CA 1
ATOM 13510 C C . GLY F 1 119 ? -2.343 25.426 -29.789 1.00 129.08 99 GLY F C 1
ATOM 13511 O O . GLY F 1 119 ? -2.341 26.327 -28.946 1.00 119.13 99 GLY F O 1
ATOM 13512 N N . LYS F 1 120 ? -2.557 25.654 -31.090 1.00 138.75 100 LYS F N 1
ATOM 13513 C CA . LYS F 1 120 ? -2.975 26.973 -31.553 1.00 129.57 100 LYS F CA 1
ATOM 13514 C C . LYS F 1 120 ? -4.462 27.194 -31.332 1.00 123.43 100 LYS F C 1
ATOM 13515 O O . LYS F 1 120 ? -4.904 28.341 -31.224 1.00 116.60 100 LYS F O 1
ATOM 13521 N N . GLU F 1 121 ? -5.243 26.113 -31.276 1.00 123.87 101 GLU F N 1
ATOM 13522 C CA . GLU F 1 121 ? -6.639 26.207 -30.865 1.00 114.53 101 GLU F CA 1
ATOM 13523 C C . GLU F 1 121 ? -6.782 26.501 -29.382 1.00 101.02 101 GLU F C 1
ATOM 13524 O O . GLU F 1 121 ? -7.886 26.824 -28.933 1.00 89.76 101 GLU F O 1
ATOM 13530 N N . PHE F 1 122 ? -5.715 26.317 -28.608 1.00 103.00 102 PHE F N 1
ATOM 13531 C CA . PHE F 1 122 ? -5.733 26.510 -27.161 1.00 91.81 102 PHE F CA 1
ATOM 13532 C C . PHE F 1 122 ? -4.608 27.465 -26.788 1.00 83.28 102 PHE F C 1
ATOM 13533 O O . PHE F 1 122 ? -3.542 27.041 -26.324 1.00 78.29 102 PHE F O 1
ATOM 13541 N N . PRO F 1 123 ? -4.814 28.773 -26.971 1.00 80.79 103 PRO F N 1
ATOM 13542 C CA . PRO F 1 123 ? -3.738 29.732 -26.680 1.00 78.31 103 PRO F CA 1
ATOM 13543 C C . PRO F 1 123 ? -3.492 29.938 -25.202 1.00 72.08 103 PRO F C 1
ATOM 13544 O O . PRO F 1 123 ? -2.389 30.359 -24.828 1.00 74.11 103 PRO F O 1
ATOM 13548 N N . SER F 1 124 ? -4.479 29.653 -24.356 1.00 72.81 104 SER F N 1
ATOM 13549 C CA . SER F 1 124 ? -4.372 29.860 -22.921 1.00 71.45 104 SER F CA 1
ATOM 13550 C C . SER F 1 124 ? -5.115 28.751 -22.197 1.00 68.80 104 SER F C 1
ATOM 13551 O O . SER F 1 124 ? -6.000 28.097 -22.756 1.00 67.09 104 SER F O 1
ATOM 13554 N N . ALA F 1 125 ? -4.763 28.570 -20.924 1.00 72.63 105 ALA F N 1
ATOM 13555 C CA . ALA F 1 125 ? -5.480 27.617 -20.086 1.00 72.30 105 ALA F CA 1
ATOM 13556 C C . ALA F 1 125 ? -6.955 27.976 -19.953 1.00 68.70 105 ALA F C 1
ATOM 13557 O O . ALA F 1 125 ? -7.791 27.088 -19.744 1.00 67.95 105 ALA F O 1
ATOM 13559 N N . SER F 1 126 ? -7.290 29.266 -20.042 1.00 66.87 106 SER F N 1
ATOM 13560 C CA . SER F 1 126 ? -8.687 29.685 -19.958 1.00 65.06 106 SER F CA 1
ATOM 13561 C C . SER F 1 126 ? -9.524 29.085 -21.087 1.00 68.49 106 SER F C 1
ATOM 13562 O O . SER F 1 126 ? -10.686 28.715 -20.873 1.00 68.18 106 SER F O 1
ATOM 13565 N N . PHE F 1 127 ? -8.958 28.987 -22.297 1.00 69.79 107 PHE F N 1
ATOM 13566 C CA . PHE F 1 127 ? -9.658 28.310 -23.390 1.00 68.51 107 PHE F CA 1
ATOM 13567 C C . PHE F 1 127 ? -9.798 26.822 -23.109 1.00 67.53 107 PHE F C 1
ATOM 13568 O O . PHE F 1 127 ? -10.829 26.219 -23.427 1.00 73.33 107 PHE F O 1
ATOM 13576 N N . VAL F 1 128 ? -8.766 26.214 -22.520 1.00 68.65 108 VAL F N 1
ATOM 13577 C CA . VAL F 1 128 ? -8.835 24.803 -22.155 1.00 68.71 108 VAL F CA 1
ATOM 13578 C C . VAL F 1 128 ? -9.931 24.574 -21.129 1.00 70.48 108 VAL F C 1
ATOM 13579 O O . VAL F 1 128 ? -10.724 23.632 -21.242 1.00 71.73 108 VAL F O 1
ATOM 13583 N N . VAL F 1 129 ? -9.998 25.436 -20.114 1.00 70.21 109 VAL F N 1
ATOM 13584 C CA . VAL F 1 129 ? -11.048 25.316 -19.109 1.00 67.03 109 VAL F CA 1
ATOM 13585 C C . VAL F 1 129 ? -12.413 25.503 -19.754 1.00 68.98 109 VAL F C 1
ATOM 13586 O O . VAL F 1 129 ? -13.340 24.715 -19.530 1.00 70.08 109 VAL F O 1
ATOM 13590 N N . SER F 1 130 ? -12.544 26.532 -20.592 1.00 68.28 110 SER F N 1
ATOM 13591 C CA . SER F 1 130 ? -13.815 26.814 -21.254 1.00 73.86 110 SER F CA 1
ATOM 13592 C C . SER F 1 130 ? -14.270 25.647 -22.129 1.00 73.57 110 SER F C 1
ATOM 13593 O O . SER F 1 130 ? -15.445 25.265 -22.105 1.00 70.50 110 SER F O 1
ATOM 13596 N N . ASN F 1 131 ? -13.364 25.097 -22.942 1.00 70.36 111 ASN F N 1
ATOM 13597 C CA . ASN F 1 131 ? -13.709 23.941 -23.767 1.00 70.89 111 ASN F CA 1
ATOM 13598 C C . ASN F 1 131 ? -14.054 22.728 -22.909 1.00 71.39 111 ASN F C 1
ATOM 13599 O O . ASN F 1 131 ? -14.932 21.931 -23.263 1.00 72.18 111 ASN F O 1
ATOM 13604 N N . HIS F 1 132 ? -13.369 22.576 -21.775 1.00 71.79 112 HIS F N 1
ATOM 13605 C CA . HIS F 1 132 ? -13.627 21.454 -20.878 1.00 69.99 112 HIS F CA 1
ATOM 13606 C C . HIS F 1 132 ? -15.050 21.502 -20.333 1.00 70.93 112 HIS F C 1
ATOM 13607 O O . HIS F 1 132 ? -15.749 20.482 -20.295 1.00 73.35 112 HIS F O 1
ATOM 13614 N N . PHE F 1 133 ? -15.502 22.686 -19.921 1.00 72.44 113 PHE F N 1
ATOM 13615 C CA . PHE F 1 133 ? -16.819 22.875 -19.334 1.00 70.03 113 PHE F CA 1
ATOM 13616 C C . PHE F 1 133 ? -17.856 23.366 -20.332 1.00 72.51 113 PHE F C 1
ATOM 13617 O O . PHE F 1 133 ? -19.030 23.481 -19.967 1.00 75.29 113 PHE F O 1
ATOM 13625 N N . SER F 1 134 ? -17.449 23.674 -21.565 1.00 72.06 114 SER F N 1
ATOM 13626 C CA . SER F 1 134 ? -18.327 24.284 -22.564 1.00 74.47 114 SER F CA 1
ATOM 13627 C C . SER F 1 134 ? -18.982 25.543 -22.000 1.00 78.71 114 SER F C 1
ATOM 13628 O O . SER F 1 134 ? -20.194 25.754 -22.110 1.00 80.76 114 SER F O 1
ATOM 13631 N N . LEU F 1 135 ? -18.156 26.382 -21.377 1.00 76.15 115 LEU F N 1
ATOM 13632 C CA . LEU F 1 135 ? -18.596 27.640 -20.780 1.00 75.73 115 LEU F CA 1
ATOM 13633 C C . LEU F 1 135 ? -17.718 28.751 -21.334 1.00 73.45 115 LEU F C 1
ATOM 13634 O O . LEU F 1 135 ? -16.541 28.852 -20.972 1.00 79.59 115 LEU F O 1
ATOM 13639 N N . TRP F 1 136 ? -18.283 29.563 -22.227 1.00 71.88 116 TRP F N 1
ATOM 13640 C CA . TRP F 1 136 ? -17.540 30.595 -22.942 1.00 72.14 116 TRP F CA 1
ATOM 13641 C C . TRP F 1 136 ? -18.100 31.969 -22.608 1.00 72.78 116 TRP F C 1
ATOM 13642 O O . TRP F 1 136 ? -19.265 32.259 -22.903 1.00 77.97 116 TRP F O 1
ATOM 13653 N N . ASN F 1 137 ? -17.268 32.814 -22.005 1.00 76.20 117 ASN F N 1
ATOM 13654 C CA . ASN F 1 137 ? -17.625 34.200 -21.729 1.00 73.67 117 ASN F CA 1
ATOM 13655 C C . ASN F 1 137 ? -16.377 35.058 -21.897 1.00 73.66 117 ASN F C 1
ATOM 13656 O O . ASN F 1 137 ? -15.357 34.610 -22.431 1.00 71.43 117 ASN F O 1
ATOM 13661 N N . SER F 1 138 ? -16.457 36.295 -21.404 1.00 75.54 118 SER F N 1
ATOM 13662 C CA . SER F 1 138 ? -15.359 37.240 -21.571 1.00 70.73 118 SER F CA 1
ATOM 13663 C C . SER F 1 138 ? -14.128 36.847 -20.762 1.00 69.04 118 SER F C 1
ATOM 13664 O O . SER F 1 138 ? -13.006 37.186 -21.155 1.00 66.53 118 SER F O 1
ATOM 13667 N N . TRP F 1 139 ? -14.305 36.137 -19.643 1.00 69.76 119 TRP F N 1
ATOM 13668 C CA . TRP F 1 139 ? -13.149 35.640 -18.898 1.00 65.59 119 TRP F CA 1
ATOM 13669 C C . TRP F 1 139 ? -12.282 34.733 -19.758 1.00 67.70 119 TRP F C 1
ATOM 13670 O O . TRP F 1 139 ? -11.053 34.720 -19.613 1.00 67.97 119 TRP F O 1
ATOM 13681 N N . SER F 1 140 ? -12.908 33.950 -20.643 1.00 79.31 120 SER F N 1
ATOM 13682 C CA . SER F 1 140 ? -12.158 33.109 -21.570 1.00 66.28 120 SER F CA 1
ATOM 13683 C C . SER F 1 140 ? -11.207 33.941 -22.414 1.00 66.74 120 SER F C 1
ATOM 13684 O O . SER F 1 140 ? -10.045 33.566 -22.606 1.00 66.58 120 SER F O 1
ATOM 13687 N N . SER F 1 141 ? -11.681 35.087 -22.907 1.00 70.49 121 SER F N 1
ATOM 13688 C CA . SER F 1 141 ? -10.850 35.944 -23.746 1.00 68.03 121 SER F CA 1
ATOM 13689 C C . SER F 1 141 ? -9.689 36.535 -22.955 1.00 71.26 121 SER F C 1
ATOM 13690 O O . SER F 1 141 ? -8.542 36.517 -23.417 1.00 73.91 121 SER F O 1
ATOM 13693 N N . LEU F 1 142 ? -9.968 37.057 -21.756 1.00 67.15 122 LEU F N 1
ATOM 13694 C CA . LEU F 1 142 ? -8.919 37.670 -20.945 1.00 66.79 122 LEU F CA 1
ATOM 13695 C C . LEU F 1 142 ? -7.737 36.730 -20.744 1.00 67.48 122 LEU F C 1
ATOM 13696 O O . LEU F 1 142 ? -6.579 37.128 -20.905 1.00 72.35 122 LEU F O 1
ATOM 13701 N N . GLY F 1 143 ? -8.015 35.469 -20.409 1.00 68.19 123 GLY F N 1
ATOM 13702 C CA . GLY F 1 143 ? -6.947 34.491 -20.269 1.00 65.58 123 GLY F CA 1
ATOM 13703 C C . GLY F 1 143 ? -6.088 34.381 -21.514 1.00 66.05 123 GLY F C 1
ATOM 13704 O O . GLY F 1 143 ? -4.864 34.270 -21.431 1.00 68.32 123 GLY F O 1
ATOM 13705 N N . ALA F 1 144 ? -6.730 34.355 -22.685 1.00 66.84 124 ALA F N 1
ATOM 13706 C CA . ALA F 1 144 ? -5.993 34.284 -23.945 1.00 67.59 124 ALA F CA 1
ATOM 13707 C C . ALA F 1 144 ? -5.151 35.534 -24.174 1.00 69.50 124 ALA F C 1
ATOM 13708 O O . ALA F 1 144 ? -4.004 35.448 -24.632 1.00 66.52 124 ALA F O 1
ATOM 13710 N N . VAL F 1 145 ? -5.708 36.710 -23.878 1.00 67.79 125 VAL F N 1
ATOM 13711 C CA . VAL F 1 145 ? -4.942 37.941 -24.028 1.00 67.72 125 VAL F CA 1
ATOM 13712 C C . VAL F 1 145 ? -3.798 37.974 -23.024 1.00 66.51 125 VAL F C 1
ATOM 13713 O O . VAL F 1 145 ? -2.719 38.499 -23.314 1.00 69.68 125 VAL F O 1
ATOM 13717 N N . GLY F 1 146 ? -3.994 37.386 -21.848 1.00 67.30 126 GLY F N 1
ATOM 13718 C CA . GLY F 1 146 ? -2.954 37.368 -20.837 1.00 67.85 126 GLY F CA 1
ATOM 13719 C C . GLY F 1 146 ? -1.792 36.443 -21.133 1.00 69.85 126 GLY F C 1
ATOM 13720 O O . GLY F 1 146 ? -0.747 36.574 -20.487 1.00 75.34 126 GLY F O 1
ATOM 13721 N N . ASP F 1 147 ? -1.934 35.527 -22.090 1.00 66.77 127 ASP F N 1
ATOM 13722 C CA . ASP F 1 147 ? -0.843 34.619 -22.419 1.00 74.19 127 ASP F CA 1
ATOM 13723 C C . ASP F 1 147 ? -0.169 34.917 -23.738 1.00 73.91 127 ASP F C 1
ATOM 13724 O O . ASP F 1 147 ? 1.041 34.711 -23.848 1.00 97.06 127 ASP F O 1
ATOM 13729 N N . ILE F 1 148 ? -0.907 35.376 -24.744 1.00 72.68 128 ILE F N 1
ATOM 13730 C CA . ILE F 1 148 ? -0.306 35.585 -26.054 1.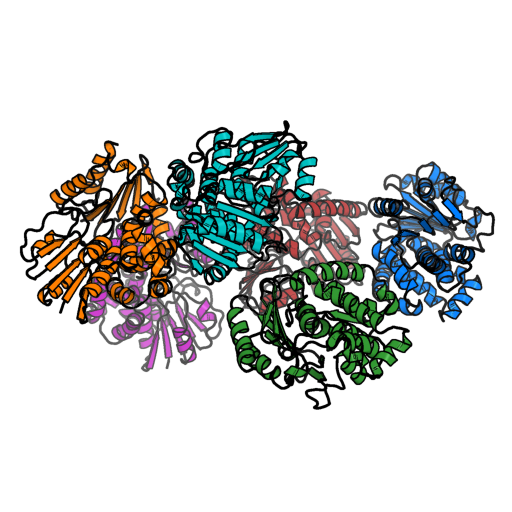00 70.45 128 ILE F CA 1
ATOM 13731 C C . ILE F 1 148 ? -0.537 37.025 -26.497 1.00 71.64 128 ILE F C 1
ATOM 13732 O O . ILE F 1 148 ? -0.185 37.409 -27.617 1.00 73.60 128 ILE F O 1
ATOM 13737 N N . GLY F 1 149 ? -1.070 37.838 -25.597 1.00 65.68 129 GLY F N 1
ATOM 13738 C CA . GLY F 1 149 ? -1.139 39.269 -25.844 1.00 69.66 129 GLY F CA 1
ATOM 13739 C C . GLY F 1 149 ? -2.062 39.608 -26.996 1.00 76.40 129 GLY F C 1
ATOM 13740 O O . GLY F 1 149 ? -3.177 39.083 -27.104 1.00 77.91 129 GLY F O 1
ATOM 13741 N N . ASN F 1 150 ? -1.592 40.492 -27.880 1.00 75.76 130 ASN F N 1
ATOM 13742 C CA . ASN F 1 150 ? -2.438 40.963 -28.966 1.00 73.40 130 ASN F CA 1
ATOM 13743 C C . ASN F 1 150 ? -2.796 39.855 -29.939 1.00 72.51 130 ASN F C 1
ATOM 13744 O O . ASN F 1 150 ? -3.805 39.969 -30.641 1.00 77.18 130 ASN F O 1
ATOM 13749 N N . LYS F 1 151 ? -2.016 38.774 -29.968 1.00 70.53 131 LYS F N 1
ATOM 13750 C CA . LYS F 1 151 ? -2.253 37.701 -30.923 1.00 78.35 131 LYS F CA 1
ATOM 13751 C C . LYS F 1 151 ? -3.562 36.972 -30.654 1.00 76.30 131 LYS F C 1
ATOM 13752 O O . LYS F 1 151 ? -4.114 36.366 -31.579 1.00 78.73 131 LYS F O 1
ATOM 13758 N N . ALA F 1 152 ? -4.087 37.049 -29.427 1.00 77.39 132 ALA F N 1
ATOM 13759 C CA . ALA F 1 152 ? -5.363 36.409 -29.132 1.00 70.97 132 ALA F CA 1
ATOM 13760 C C . ALA F 1 152 ? -6.488 36.992 -29.973 1.00 72.76 132 ALA F C 1
ATOM 13761 O O . ALA F 1 152 ? -7.450 36.289 -30.298 1.00 76.53 132 ALA F O 1
ATOM 13763 N N . PHE F 1 153 ? -6.381 38.267 -30.347 1.00 73.28 133 PHE F N 1
ATOM 13764 C CA . PHE F 1 153 ? -7.438 38.892 -31.127 1.00 74.99 133 PHE F CA 1
ATOM 13765 C C . PHE F 1 153 ? -7.490 38.345 -32.542 1.00 79.83 133 PHE F C 1
ATOM 13766 O O . PHE F 1 153 ? -8.518 38.494 -33.214 1.00 80.28 133 PHE F O 1
ATOM 13774 N N . GLU F 1 154 ? -6.409 37.714 -33.007 1.00 81.33 134 GLU F N 1
ATOM 13775 C CA . GLU F 1 154 ? -6.440 37.044 -34.300 1.00 80.09 134 GLU F CA 1
ATOM 13776 C C . GLU F 1 154 ? -7.299 35.790 -34.279 1.00 78.54 134 GLU F C 1
ATOM 13777 O O . GLU F 1 154 ? -7.529 35.198 -35.338 1.00 85.94 134 GLU F O 1
ATOM 13783 N N . ILE F 1 155 ? -7.772 35.375 -33.108 1.00 83.26 135 ILE F N 1
ATOM 13784 C CA . ILE F 1 155 ? -8.798 34.349 -32.994 1.00 84.54 135 ILE F CA 1
ATOM 13785 C C . ILE F 1 155 ? -10.150 35.056 -32.893 1.00 85.04 135 ILE F C 1
ATOM 13786 O O . ILE F 1 155 ? -10.338 35.873 -31.977 1.00 81.32 135 ILE F O 1
ATOM 13791 N N . PRO F 1 156 ? -11.089 34.790 -33.802 1.00 80.13 136 PRO F N 1
ATOM 13792 C CA . PRO F 1 156 ? -12.372 35.509 -33.752 1.00 81.04 136 PRO F CA 1
ATOM 13793 C C . PRO F 1 156 ? -13.147 35.275 -32.468 1.00 84.14 136 PRO F C 1
ATOM 13794 O O . PRO F 1 156 ? -13.929 36.145 -32.064 1.00 86.79 136 PRO F O 1
ATOM 13798 N N . LYS F 1 157 ? -12.939 34.135 -31.802 1.00 84.24 137 LYS F N 1
ATOM 13799 C CA . LYS F 1 157 ? -13.631 33.863 -30.545 1.00 79.39 137 LYS F CA 1
ATOM 13800 C C . LYS F 1 157 ? -13.285 34.896 -29.481 1.00 78.53 137 LYS F C 1
ATOM 13801 O O . LYS F 1 157 ? -14.131 35.231 -28.643 1.00 77.61 137 LYS F O 1
ATOM 13807 N N . THR F 1 158 ? -12.066 35.442 -29.524 1.00 81.95 138 THR F N 1
ATOM 13808 C CA . THR F 1 158 ? -11.618 36.370 -28.490 1.00 74.04 138 THR F CA 1
ATOM 13809 C C . THR F 1 158 ? -12.446 37.643 -28.497 1.00 74.94 138 THR F C 1
ATOM 13810 O O . THR F 1 158 ? -13.122 37.964 -27.514 1.00 76.13 138 THR F O 1
ATOM 13814 N N . LEU F 1 159 ? -12.412 38.377 -29.610 1.00 77.70 139 LEU F N 1
ATOM 13815 C CA . LEU F 1 159 ? -13.168 39.619 -29.707 1.00 76.06 139 LEU F CA 1
ATOM 13816 C C . LEU F 1 159 ? -14.662 39.375 -29.535 1.00 77.24 139 LEU F C 1
ATOM 13817 O O . LEU F 1 159 ? -15.353 40.169 -28.888 1.00 78.67 139 LEU F O 1
ATOM 13822 N N . GLU F 1 160 ? -15.172 38.277 -30.103 1.00 77.20 140 GLU F N 1
ATOM 13823 C CA . GLU F 1 160 ? -16.601 37.982 -30.039 1.00 77.16 140 GLU F CA 1
ATOM 13824 C C . GLU F 1 160 ? -17.094 37.903 -28.598 1.00 78.22 140 GLU F C 1
ATOM 13825 O O . GLU F 1 160 ? -18.135 38.475 -28.255 1.00 81.98 140 GLU F O 1
ATOM 13831 N N . LEU F 1 161 ? -16.356 37.201 -27.736 1.00 79.11 141 LEU F N 1
ATOM 13832 C CA . LEU F 1 161 ? -16.778 37.055 -26.345 1.00 79.16 141 LEU F CA 1
ATOM 13833 C C . LEU F 1 161 ? -16.638 38.372 -25.585 1.00 83.43 141 LEU F C 1
ATOM 13834 O O . LEU F 1 161 ? -17.501 38.725 -24.771 1.00 83.98 141 LEU F O 1
ATOM 13839 N N . LEU F 1 162 ? -15.559 39.113 -25.852 1.00 79.26 142 LEU F N 1
ATOM 13840 C CA . LEU F 1 162 ? -15.393 40.446 -25.283 1.00 78.45 142 LEU F CA 1
ATOM 13841 C C . LEU F 1 162 ? -16.488 41.395 -25.744 1.00 82.96 142 LEU F C 1
ATOM 13842 O O . LEU F 1 162 ? -16.842 42.337 -25.023 1.00 85.26 142 LEU F O 1
ATOM 13847 N N . LYS F 1 163 ? -17.030 41.165 -26.941 1.00 83.75 143 LYS F N 1
ATOM 13848 C CA . LYS F 1 163 ? -18.034 42.064 -27.496 1.00 87.12 143 LYS F CA 1
ATOM 13849 C C . LYS F 1 163 ? -19.305 42.055 -26.658 1.00 87.00 143 LYS F C 1
ATOM 13850 O O . LYS F 1 163 ? -19.903 43.109 -26.416 1.00 82.65 143 LYS F O 1
ATOM 13856 N N . THR F 1 164 ? -19.724 40.871 -26.201 1.00 88.81 144 THR F N 1
ATOM 13857 C CA . THR F 1 164 ? -20.921 40.762 -25.373 1.00 89.81 144 THR F CA 1
ATOM 13858 C C . THR F 1 164 ? -20.836 41.666 -24.148 1.00 91.70 144 THR F C 1
ATOM 13859 O O . THR F 1 164 ? -21.834 42.269 -23.743 1.00 93.80 144 THR F O 1
ATOM 13863 N N . GLU F 1 165 ? -19.656 41.773 -23.543 1.00 100.09 145 GLU F N 1
ATOM 13864 C CA . GLU F 1 165 ? -19.463 42.665 -22.408 1.00 99.15 145 GLU F CA 1
ATOM 13865 C C . GLU F 1 165 ? -19.145 44.099 -22.829 1.00 99.05 145 GLU F C 1
ATOM 13866 O O . GLU F 1 165 ? -18.853 44.935 -21.966 1.00 99.21 145 GLU F O 1
ATOM 13872 N N . GLY F 1 166 ? -19.196 44.400 -24.126 1.00 97.19 146 GLY F N 1
ATOM 13873 C CA . GLY F 1 166 ? -18.878 45.725 -24.627 1.00 95.47 146 GLY F CA 1
ATOM 13874 C C . GLY F 1 166 ? -17.508 46.231 -24.227 1.00 96.78 146 GLY F C 1
ATOM 13875 O O . GLY F 1 166 ? -17.384 47.306 -23.631 1.00 95.81 146 GLY F O 1
ATOM 13876 N N . LEU F 1 167 ? -16.472 45.464 -24.546 1.00 90.02 147 LEU F N 1
ATOM 13877 C CA . LEU F 1 167 ? -15.100 45.814 -24.213 1.00 91.81 147 LEU F CA 1
ATOM 13878 C C . LEU F 1 167 ? -14.266 45.892 -25.481 1.00 86.41 147 LEU F C 1
ATOM 13879 O O . LEU F 1 167 ? -14.401 45.052 -26.376 1.00 89.11 147 LEU F O 1
ATOM 13884 N N . THR F 1 168 ? -13.397 46.892 -25.546 1.00 83.62 148 THR F N 1
ATOM 13885 C CA . THR F 1 168 ? -12.522 47.033 -26.695 1.00 85.74 148 THR F CA 1
ATOM 13886 C C . THR F 1 168 ? -11.264 46.197 -26.495 1.00 84.14 148 THR F C 1
ATOM 13887 O O . THR F 1 168 ? -11.017 45.647 -25.419 1.00 80.17 148 THR F O 1
ATOM 13891 N N . LYS F 1 169 ? -10.478 46.088 -27.568 1.00 83.60 149 LYS F N 1
ATOM 13892 C CA . LYS F 1 169 ? -9.164 45.462 -27.479 1.00 79.83 149 LYS F CA 1
ATOM 13893 C C . LYS F 1 169 ? -8.336 46.082 -26.363 1.00 80.37 149 LYS F C 1
ATOM 13894 O O . LYS F 1 169 ? -7.794 45.375 -25.506 1.00 75.69 149 LYS F O 1
ATOM 13900 N N . ASN F 1 170 ? -8.214 47.411 -26.373 1.00 83.80 150 ASN F N 1
ATOM 13901 C CA . ASN F 1 170 ? -7.393 48.094 -25.379 1.00 82.29 150 ASN F CA 1
ATOM 13902 C C . ASN F 1 170 ? -7.925 47.888 -23.966 1.00 78.88 150 ASN F C 1
ATOM 13903 O O . ASN F 1 170 ? -7.145 47.769 -23.014 1.00 76.58 150 ASN F O 1
ATOM 13908 N N . GLU F 1 171 ? -9.250 47.851 -23.807 1.00 80.65 151 GLU F N 1
ATOM 13909 C CA . GLU F 1 171 ? -9.829 47.672 -22.479 1.00 76.85 151 GLU F CA 1
ATOM 13910 C C . GLU F 1 171 ? -9.460 46.309 -21.905 1.00 77.47 151 GLU F C 1
ATOM 13911 O O . GLU F 1 171 ? -9.247 46.172 -20.693 1.00 80.51 151 GLU F O 1
ATOM 13917 N N . ALA F 1 172 ? -9.381 45.287 -22.763 1.00 78.45 152 ALA F N 1
ATOM 13918 C CA . ALA F 1 172 ? -8.988 43.958 -22.307 1.00 70.79 152 ALA F CA 1
ATOM 13919 C C . ALA F 1 172 ? -7.493 43.895 -22.017 1.00 71.58 152 ALA F C 1
ATOM 13920 O O . ALA F 1 172 ? -7.070 43.266 -21.040 1.00 73.28 152 ALA F O 1
ATOM 13922 N N . LEU F 1 173 ? -6.678 44.530 -22.865 1.00 70.81 153 LEU F N 1
ATOM 13923 C CA . LEU F 1 173 ? -5.244 44.616 -22.604 1.00 70.87 153 LEU F CA 1
ATOM 13924 C C . LEU F 1 173 ? -4.976 45.342 -21.292 1.00 73.29 153 LEU F C 1
ATOM 13925 O O . LEU F 1 173 ? -4.066 44.973 -20.539 1.00 73.72 153 LEU F O 1
ATOM 13930 N N . LYS F 1 174 ? -5.761 46.385 -21.006 1.00 77.44 154 LYS F N 1
ATOM 13931 C CA . LYS F 1 174 ? -5.630 47.095 -19.739 1.00 75.42 154 LYS F CA 1
ATOM 13932 C C . LYS F 1 174 ? -6.041 46.212 -18.570 1.00 73.03 154 LYS F C 1
ATOM 13933 O O . LYS F 1 174 ? -5.409 46.245 -17.507 1.00 73.38 154 LYS F O 1
ATOM 13939 N N . LEU F 1 175 ? -7.089 45.406 -18.750 1.00 71.54 155 LEU F N 1
ATOM 13940 C CA . LEU F 1 175 ? -7.535 44.557 -17.655 1.00 68.66 155 LEU F CA 1
ATOM 13941 C C . LEU F 1 175 ? -6.477 43.540 -17.275 1.00 70.21 155 LEU F C 1
ATOM 13942 O O . LEU F 1 175 ? -6.309 43.239 -16.091 1.00 73.61 155 LEU F O 1
ATOM 13947 N N . VAL F 1 176 ? -5.736 43.033 -18.259 1.00 71.35 156 VAL F N 1
ATOM 13948 C CA . VAL F 1 176 ? -4.671 42.080 -17.977 1.00 66.21 156 VAL F CA 1
ATOM 13949 C C . VAL F 1 176 ? -3.584 42.739 -17.143 1.00 70.20 156 VAL F C 1
ATOM 13950 O O . VAL F 1 176 ? -3.082 42.151 -16.179 1.00 71.16 156 VAL F O 1
ATOM 13954 N N . GLN F 1 177 ? -3.211 43.974 -17.490 1.00 72.14 157 GLN F N 1
ATOM 13955 C CA . GLN F 1 177 ? -2.224 44.702 -16.697 1.00 75.00 157 GLN F CA 1
ATOM 13956 C C . GLN F 1 177 ? -2.703 44.898 -15.264 1.00 74.00 157 GLN F C 1
ATOM 13957 O O . GLN F 1 177 ? -1.934 44.720 -14.312 1.00 75.02 157 GLN F O 1
ATOM 13963 N N . LEU F 1 178 ? -3.972 45.267 -15.094 1.00 71.16 158 LEU F N 1
ATOM 13964 C CA . LEU F 1 178 ? -4.508 45.503 -13.759 1.00 71.80 158 LEU F CA 1
ATOM 13965 C C . LEU F 1 178 ? -4.493 44.224 -12.936 1.00 74.69 158 LEU F C 1
ATOM 13966 O O . LEU F 1 178 ? -4.080 44.224 -11.770 1.00 78.30 158 LEU F O 1
ATOM 13971 N N . ILE F 1 179 ? -4.949 43.121 -13.529 1.00 70.85 159 ILE F N 1
ATOM 13972 C CA . ILE F 1 179 ? -4.985 41.850 -12.816 1.00 69.43 159 ILE F CA 1
ATOM 13973 C C . ILE F 1 179 ? -3.573 41.362 -12.531 1.00 71.48 159 ILE F C 1
ATOM 13974 O O . ILE F 1 179 ? -3.266 40.903 -11.422 1.00 73.77 159 ILE F O 1
ATOM 13979 N N . ASP F 1 180 ? -2.690 41.455 -13.526 1.00 69.70 160 ASP F N 1
ATOM 13980 C CA . ASP F 1 180 ? -1.312 41.012 -13.347 1.00 72.16 160 ASP F CA 1
ATOM 13981 C C . ASP F 1 180 ? -0.591 41.824 -12.282 1.00 71.01 160 ASP F C 1
ATOM 13982 O O . ASP F 1 180 ? 0.330 41.314 -11.637 1.00 71.29 160 ASP F O 1
ATOM 13987 N N . SER F 1 181 ? -0.993 43.084 -12.086 1.00 72.77 161 SER F N 1
ATOM 13988 C CA . SER F 1 181 ? -0.330 43.951 -11.115 1.00 76.01 161 SER F CA 1
ATOM 13989 C C . SER F 1 181 ? -0.244 43.316 -9.732 1.00 75.52 161 SER F C 1
ATOM 13990 O O . SER F 1 181 ? 0.663 43.637 -8.958 1.00 77.30 161 SER F O 1
ATOM 13993 N N . ASN F 1 182 ? -1.181 42.428 -9.399 1.00 75.01 162 ASN F N 1
ATOM 13994 C CA . ASN F 1 182 ? -1.181 41.802 -8.081 1.00 74.11 162 ASN F CA 1
ATOM 13995 C C . ASN F 1 182 ? -0.004 40.848 -7.912 1.00 75.25 162 ASN F C 1
ATOM 13996 O O . ASN F 1 182 ? 0.733 40.931 -6.923 1.00 75.04 162 ASN F O 1
ATOM 14001 N N . TYR F 1 183 ? 0.185 39.924 -8.860 1.00 74.83 163 TYR F N 1
ATOM 14002 C CA . TYR F 1 183 ? 1.288 38.983 -8.714 1.00 71.69 163 TYR F CA 1
ATOM 14003 C C . TYR F 1 183 ? 2.631 39.673 -8.900 1.00 71.46 163 TYR F C 1
ATOM 14004 O O . TYR F 1 183 ? 3.624 39.261 -8.291 1.00 74.11 163 TYR F O 1
ATOM 14013 N N . ILE F 1 184 ? 2.693 40.708 -9.739 1.00 73.02 164 ILE F N 1
ATOM 14014 C CA . ILE F 1 184 ? 3.951 41.427 -9.915 1.00 73.08 164 ILE F CA 1
ATOM 14015 C C . ILE F 1 184 ? 4.373 42.096 -8.612 1.00 75.87 164 ILE F C 1
ATOM 14016 O O . ILE F 1 184 ? 5.551 42.063 -8.236 1.00 77.01 164 ILE F O 1
ATOM 14021 N N . THR F 1 185 ? 3.419 42.677 -7.883 1.00 76.22 165 THR F N 1
ATOM 14022 C CA . THR F 1 185 ? 3.708 43.313 -6.601 1.00 78.18 165 THR F CA 1
ATOM 14023 C C . THR F 1 185 ? 3.866 42.318 -5.457 1.00 80.53 165 THR F C 1
ATOM 14024 O O . THR F 1 185 ? 4.003 42.746 -4.302 1.00 79.40 165 THR F O 1
ATOM 14028 N N . MET F 1 186 ? 3.833 41.016 -5.747 1.00 76.78 166 MET F N 1
ATOM 14029 C CA . MET F 1 186 ? 4.083 39.960 -4.763 1.00 73.11 166 MET F CA 1
ATOM 14030 C C . MET F 1 186 ? 2.994 39.907 -3.692 1.00 75.20 166 MET F C 1
ATOM 14031 O O . MET F 1 186 ? 3.277 39.660 -2.520 1.00 81.05 166 MET F O 1
ATOM 14036 N N . ASP F 1 187 ? 1.743 40.143 -4.088 1.00 72.78 167 ASP F N 1
ATOM 14037 C CA . ASP F 1 187 ? 0.609 40.122 -3.163 1.00 77.63 167 ASP F CA 1
ATOM 14038 C C . ASP F 1 187 ? -0.173 38.829 -3.380 1.00 80.53 167 ASP F C 1
ATOM 14039 O O . ASP F 1 187 ? -1.112 38.783 -4.172 1.00 82.52 167 ASP F O 1
ATOM 14044 N N . ARG F 1 188 ? 0.191 37.777 -2.636 1.00 83.93 168 ARG F N 1
ATOM 14045 C CA . ARG F 1 188 ? -0.527 36.510 -2.759 1.00 87.20 168 ARG F CA 1
ATOM 14046 C C . ARG F 1 188 ? -1.998 36.692 -2.428 1.00 92.77 168 ARG F C 1
ATOM 14047 O O . ARG F 1 188 ? -2.871 36.142 -3.110 1.00 95.15 168 ARG F O 1
ATOM 14055 N N . SER F 1 189 ? -2.291 37.507 -1.413 1.00 94.77 169 SER F N 1
ATOM 14056 C CA . SER F 1 189 ? -3.673 37.692 -0.995 1.00 86.91 169 SER F CA 1
ATOM 14057 C C . SER F 1 189 ? -4.466 38.444 -2.057 1.00 85.94 169 SER F C 1
ATOM 14058 O O . SER F 1 189 ? -5.572 38.029 -2.422 1.00 81.52 169 SER F O 1
ATOM 14061 N N . ALA F 1 190 ? -3.885 39.508 -2.616 1.00 83.12 170 ALA F N 1
ATOM 14062 C CA . ALA F 1 190 ? -4.586 40.278 -3.637 1.00 81.13 170 ALA F CA 1
ATOM 14063 C C . ALA F 1 190 ? -4.752 39.483 -4.920 1.00 79.51 170 ALA F C 1
ATOM 14064 O O . ALA F 1 190 ? -5.759 39.640 -5.618 1.00 80.90 170 ALA F O 1
ATOM 14066 N N . ALA F 1 191 ? -3.771 38.642 -5.253 1.00 81.84 171 ALA F N 1
ATOM 14067 C CA . ALA F 1 191 ? -3.899 37.786 -6.425 1.00 75.81 171 ALA F CA 1
ATOM 14068 C C . ALA F 1 191 ? -5.007 36.762 -6.237 1.00 75.42 171 ALA F C 1
ATOM 14069 O O . ALA F 1 191 ? -5.740 36.452 -7.182 1.00 73.21 171 ALA F O 1
ATOM 14071 N N . GLU F 1 192 ? -5.145 36.225 -5.023 1.00 78.32 172 GLU F N 1
ATOM 14072 C CA . GLU F 1 192 ? -6.221 35.278 -4.758 1.00 74.58 172 GLU F CA 1
ATOM 14073 C C . GLU F 1 192 ? -7.578 35.964 -4.748 1.00 77.85 172 GLU F C 1
ATOM 14074 O O . GLU F 1 192 ? -8.547 35.437 -5.308 1.00 77.54 172 GLU F O 1
ATOM 14080 N N . LYS F 1 193 ? -7.667 37.141 -4.126 1.00 82.83 173 LYS F N 1
ATOM 14081 C CA . LYS F 1 193 ? -8.948 37.836 -4.059 1.00 86.02 173 LYS F CA 1
ATOM 14082 C C . LYS F 1 193 ? -9.432 38.268 -5.438 1.00 79.68 173 LYS F C 1
ATOM 14083 O O . LYS F 1 193 ? -10.644 38.372 -5.660 1.00 84.43 173 LYS F O 1
ATOM 14089 N N . ALA F 1 194 ? -8.514 38.466 -6.390 1.00 78.33 174 ALA F N 1
ATOM 14090 C CA . ALA F 1 194 ? -8.923 38.881 -7.728 1.00 75.47 174 ALA F CA 1
ATOM 14091 C C . ALA F 1 194 ? -9.930 37.915 -8.340 1.00 79.48 174 ALA F C 1
ATOM 14092 O O . ALA F 1 194 ? -10.800 38.340 -9.110 1.00 82.86 174 ALA F O 1
ATOM 14094 N N . VAL F 1 195 ? -9.875 36.634 -7.959 1.00 85.33 175 VAL F N 1
ATOM 14095 C CA . VAL F 1 195 ? -10.831 35.660 -8.481 1.00 74.17 175 VAL F CA 1
ATOM 14096 C C . VAL F 1 195 ? -12.240 36.001 -8.022 1.00 74.86 175 VAL F C 1
ATOM 14097 O O . VAL F 1 195 ? -13.193 35.938 -8.807 1.00 75.95 175 VAL F O 1
ATOM 14101 N N . GLU F 1 196 ? -12.396 36.380 -6.750 1.00 76.69 176 GLU F N 1
ATOM 14102 C CA . GLU F 1 196 ? -13.714 36.765 -6.253 1.00 77.77 176 GLU F CA 1
ATOM 14103 C C . GLU F 1 196 ? -14.215 38.025 -6.948 1.00 76.68 176 GLU F C 1
ATOM 14104 O O . GLU F 1 196 ? -15.408 38.144 -7.252 1.00 75.74 176 GLU F O 1
ATOM 14110 N N . LEU F 1 197 ? -13.314 38.975 -7.215 1.00 74.96 177 LEU F N 1
ATOM 14111 C CA . LEU F 1 197 ? -13.718 40.215 -7.867 1.00 76.83 177 LEU F CA 1
ATOM 14112 C C . LEU F 1 197 ? -14.150 39.974 -9.307 1.00 78.11 177 LEU F C 1
ATOM 14113 O O . LEU F 1 197 ? -15.136 40.560 -9.768 1.00 79.81 177 LEU F O 1
ATOM 14118 N N . VAL F 1 198 ? -13.429 39.114 -10.031 1.00 75.88 178 VAL F N 1
ATOM 14119 C CA . VAL F 1 198 ? -13.822 38.775 -11.397 1.00 74.78 178 VAL F CA 1
ATOM 14120 C C . VAL F 1 198 ? -15.147 38.027 -11.391 1.00 74.15 178 VAL F C 1
ATOM 14121 O O . VAL F 1 198 ? -15.991 38.208 -12.279 1.00 74.17 178 VAL F O 1
ATOM 14125 N N . LEU F 1 199 ? -15.349 37.181 -10.383 1.00 73.24 179 LEU F N 1
ATOM 14126 C CA . LEU F 1 199 ? -16.584 36.418 -10.284 1.00 72.82 179 LEU F CA 1
ATOM 14127 C C . LEU F 1 199 ? -17.767 37.326 -9.982 1.00 75.59 179 LEU F C 1
ATOM 14128 O O . LEU F 1 199 ? -18.882 37.083 -10.457 1.00 79.45 179 LEU F O 1
ATOM 14133 N N . ASN F 1 200 ? -17.546 38.371 -9.192 1.00 77.56 180 ASN F N 1
ATOM 14134 C CA . ASN F 1 200 ? -18.636 39.130 -8.607 1.00 81.54 180 ASN F CA 1
ATOM 14135 C C . ASN F 1 200 ? -18.780 40.543 -9.154 1.00 84.36 180 ASN F C 1
ATOM 14136 O O . ASN F 1 200 ? -19.656 41.280 -8.688 1.00 97.25 180 ASN F O 1
ATOM 14141 N N . ARG F 1 201 ? -17.962 40.946 -10.127 1.00 83.24 181 ARG F N 1
ATOM 14142 C CA . ARG F 1 201 ? -18.046 42.297 -10.674 1.00 84.73 181 ARG F CA 1
ATOM 14143 C C . ARG F 1 201 ? -17.856 42.282 -12.185 1.00 85.44 181 ARG F C 1
ATOM 14144 O O . ARG F 1 201 ? -17.041 41.501 -12.703 1.00 92.08 181 ARG F O 1
ATOM 14152 N N . PRO F 1 202 ? -18.592 43.125 -12.910 1.00 83.43 182 PRO F N 1
ATOM 14153 C CA . PRO F 1 202 ? -18.374 43.247 -14.356 1.00 86.65 182 PRO F CA 1
ATOM 14154 C C . PRO F 1 202 ? -16.946 43.658 -14.668 1.00 81.91 182 PRO F C 1
ATOM 14155 O O . PRO F 1 202 ? -16.306 44.384 -13.904 1.00 80.00 182 PRO F O 1
ATOM 14159 N N . LEU F 1 203 ? -16.437 43.162 -15.798 1.00 80.72 183 LEU F N 1
ATOM 14160 C CA . LEU F 1 203 ? -15.072 43.501 -16.190 1.00 81.59 183 LEU F CA 1
ATOM 14161 C C . LEU F 1 203 ? -14.897 45.006 -16.342 1.00 80.65 183 LEU F C 1
ATOM 14162 O O . LEU F 1 203 ? -13.890 45.573 -15.901 1.00 80.85 183 LEU F O 1
ATOM 14167 N N . LYS F 1 204 ? -15.881 45.673 -16.939 1.00 86.02 184 LYS F N 1
ATOM 14168 C CA . LYS F 1 204 ? -15.770 47.105 -17.165 1.00 81.77 184 LYS F CA 1
ATOM 14169 C C . LYS F 1 204 ? -15.754 47.890 -15.857 1.00 81.21 184 LYS F C 1
ATOM 14170 O O . LYS F 1 204 ? -15.216 49.001 -15.823 1.00 89.14 184 LYS F O 1
ATOM 14176 N N . GLU F 1 205 ? -16.313 47.327 -14.780 1.00 81.31 185 GLU F N 1
ATOM 14177 C CA . GLU F 1 205 ? -16.160 47.920 -13.451 1.00 83.52 185 GLU F CA 1
ATOM 14178 C C . GLU F 1 205 ? -14.735 47.777 -12.927 1.00 81.33 185 GLU F C 1
ATOM 14179 O O . GLU F 1 205 ? -14.203 48.704 -12.303 1.00 74.44 185 GLU F O 1
ATOM 14185 N N . LEU F 1 206 ? -14.120 46.608 -13.129 1.00 78.70 186 LEU F N 1
ATOM 14186 C CA . LEU F 1 206 ? -12.775 46.372 -12.618 1.00 76.99 186 LEU F CA 1
ATOM 14187 C C . LEU F 1 206 ? -11.744 47.273 -13.285 1.00 80.39 186 LEU F C 1
ATOM 14188 O O . LEU F 1 206 ? -10.648 47.454 -12.743 1.00 81.52 186 LEU F O 1
ATOM 14193 N N . LEU F 1 207 ? -12.064 47.828 -14.455 1.00 78.22 187 LEU F N 1
ATOM 14194 C CA . LEU F 1 207 ? -11.210 48.833 -15.072 1.00 78.29 187 LEU F CA 1
ATOM 14195 C C . LEU F 1 207 ? -11.098 50.093 -14.219 1.00 85.37 187 LEU F C 1
ATOM 14196 O O . LEU F 1 207 ? -10.180 50.891 -14.430 1.00 84.55 187 LEU F O 1
ATOM 14201 N N . GLU F 1 208 ? -12.018 50.291 -13.269 1.00 87.63 188 GLU F N 1
ATOM 14202 C CA . GLU F 1 208 ? -12.012 51.433 -12.362 1.00 86.11 188 GLU F CA 1
ATOM 14203 C C . GLU F 1 208 ? -11.472 51.107 -10.972 1.00 86.95 188 GLU F C 1
ATOM 14204 O O . GLU F 1 208 ? -11.295 52.029 -10.165 1.00 91.61 188 GLU F O 1
ATOM 14210 N N . TYR F 1 209 ? -11.244 49.827 -10.664 1.00 88.03 189 TYR F N 1
ATOM 14211 C CA . TYR F 1 209 ? -10.859 49.376 -9.328 1.00 88.28 189 TYR F CA 1
ATOM 14212 C C . TYR F 1 209 ? -9.578 50.043 -8.835 1.00 90.21 189 TYR F C 1
ATOM 14213 O O . TYR F 1 209 ? -8.490 49.756 -9.345 1.00 86.57 189 TYR F O 1
ATOM 14222 N N . GLU F 1 210 ? -9.702 50.907 -7.821 1.00 93.71 190 GLU F N 1
ATOM 14223 C CA . GLU F 1 210 ? -8.566 51.721 -7.391 1.00 93.45 190 GLU F CA 1
ATOM 14224 C C . GLU F 1 210 ? -7.377 50.914 -6.878 1.00 94.20 190 GLU F C 1
ATOM 14225 O O . GLU F 1 210 ? -6.240 51.263 -7.238 1.00 92.65 190 GLU F O 1
ATOM 14231 N N . PRO F 1 211 ? -7.540 49.867 -6.054 1.00 90.70 191 PRO F N 1
ATOM 14232 C CA . PRO F 1 211 ? -6.346 49.138 -5.587 1.00 87.37 191 PRO F CA 1
ATOM 14233 C C . PRO F 1 211 ? -5.480 48.590 -6.710 1.00 92.17 191 PRO F C 1
ATOM 14234 O O . PRO F 1 211 ? -4.249 48.650 -6.612 1.00 97.15 191 PRO F O 1
ATOM 14238 N N . TRP F 1 212 ? -6.083 48.061 -7.779 1.00 88.87 192 TRP F N 1
ATOM 14239 C CA . TRP F 1 212 ? -5.284 47.594 -8.911 1.00 87.00 192 TRP F CA 1
ATOM 14240 C C . TRP F 1 212 ? -4.597 48.753 -9.619 1.00 88.76 192 TRP F C 1
ATOM 14241 O O . TRP F 1 212 ? -3.435 48.635 -10.020 1.00 94.67 192 TRP F O 1
ATOM 14252 N N . ILE F 1 213 ? -5.302 49.871 -9.797 1.00 89.05 193 ILE F N 1
ATOM 14253 C CA . ILE F 1 213 ? -4.721 51.020 -10.487 1.00 93.63 193 ILE F CA 1
ATOM 14254 C C . ILE F 1 213 ? -3.477 51.511 -9.762 1.00 100.63 193 ILE F C 1
ATOM 14255 O O . ILE F 1 213 ? -2.463 51.844 -10.389 1.00 106.96 193 ILE F O 1
ATOM 14260 N N . LYS F 1 214 ? -3.537 51.571 -8.431 1.00 99.84 194 LYS F N 1
ATOM 14261 C CA . LYS F 1 214 ? -2.399 52.040 -7.648 1.00 104.30 194 LYS F CA 1
ATOM 14262 C C . LYS F 1 214 ? -1.193 51.120 -7.814 1.00 106.70 194 LYS F C 1
ATOM 14263 O O . LYS F 1 214 ? -0.050 51.587 -7.872 1.00 119.28 194 LYS F O 1
ATOM 14269 N N . ASN F 1 215 ? -1.431 49.809 -7.911 1.00 106.33 195 ASN F N 1
ATOM 14270 C CA . ASN F 1 215 ? -0.337 48.870 -8.142 1.00 101.31 195 ASN F CA 1
ATOM 14271 C C . ASN F 1 215 ? 0.325 49.105 -9.493 1.00 104.63 195 ASN F C 1
ATOM 14272 O O . ASN F 1 215 ? 1.556 49.063 -9.609 1.00 106.10 195 ASN F O 1
ATOM 14277 N N . LEU F 1 216 ? -0.477 49.352 -10.528 1.00 116.82 196 LEU F N 1
ATOM 14278 C CA . LEU F 1 216 ? 0.057 49.403 -11.884 1.00 115.68 196 LEU F CA 1
ATOM 14279 C C . LEU F 1 216 ? 0.945 50.624 -12.084 1.00 119.11 196 LEU F C 1
ATOM 14280 O O . LEU F 1 216 ? 1.960 50.552 -12.788 1.00 120.89 196 LEU F O 1
ATOM 14285 N N . GLU F 1 217 ? 0.579 51.752 -11.472 1.00 115.51 197 GLU F N 1
ATOM 14286 C CA . GLU F 1 217 ? 1.387 52.964 -11.584 1.00 121.70 197 GLU F CA 1
ATOM 14287 C C . GLU F 1 217 ? 2.812 52.728 -11.091 1.00 111.91 197 GLU F C 1
ATOM 14288 O O . GLU F 1 217 ? 3.782 53.124 -11.750 1.00 104.93 197 GLU F O 1
ATOM 14294 N N . GLU F 1 218 ? 2.955 52.041 -9.958 1.00 112.43 198 GLU F N 1
ATOM 14295 C CA . GLU F 1 218 ? 4.269 51.775 -9.389 1.00 109.11 198 GLU F CA 1
ATOM 14296 C C . GLU F 1 218 ? 5.067 50.772 -10.213 1.00 102.79 198 GLU F C 1
ATOM 14297 O O . GLU F 1 218 ? 6.302 50.789 -10.164 1.00 99.39 198 GLU F O 1
ATOM 14303 N N . ILE F 1 219 ? 4.394 49.913 -10.981 1.00 103.92 199 ILE F N 1
ATOM 14304 C CA . ILE F 1 219 ? 5.093 48.877 -11.735 1.00 100.44 199 ILE F CA 1
ATOM 14305 C C . ILE F 1 219 ? 5.656 49.438 -13.036 1.00 100.62 199 ILE F C 1
ATOM 14306 O O . ILE F 1 219 ? 6.781 49.108 -13.427 1.00 94.59 199 ILE F O 1
ATOM 14311 N N . GLU F 1 220 ? 4.882 50.280 -13.733 1.00 112.97 200 GLU F N 1
ATOM 14312 C CA . GLU F 1 220 ? 5.375 50.893 -14.965 1.00 104.82 200 GLU F CA 1
ATOM 14313 C C . GLU F 1 220 ? 6.593 51.762 -14.693 1.00 103.99 200 GLU F C 1
ATOM 14314 O O . GLU F 1 220 ? 7.524 51.811 -15.504 1.00 100.19 200 GLU F O 1
ATOM 14320 N N . ARG F 1 221 ? 6.588 52.476 -13.565 1.00 106.16 201 ARG F N 1
ATOM 14321 C CA . ARG F 1 221 ? 7.728 53.309 -13.204 1.00 103.12 201 ARG F CA 1
ATOM 14322 C C . ARG F 1 221 ? 8.983 52.462 -13.031 1.00 98.78 201 ARG F C 1
ATOM 14323 O O . ARG F 1 221 ? 10.071 52.846 -13.475 1.00 97.29 201 ARG F O 1
ATOM 14331 N N . THR F 1 222 ? 8.841 51.278 -12.435 1.00 99.63 202 THR F N 1
ATOM 14332 C CA . THR F 1 222 ? 9.999 50.430 -12.188 1.00 96.31 202 THR F CA 1
ATOM 14333 C C . THR F 1 222 ? 10.437 49.681 -13.442 1.00 94.58 202 THR F C 1
ATOM 14334 O O . THR F 1 222 ? 11.621 49.361 -13.586 1.00 97.38 202 THR F O 1
ATOM 14338 N N . ILE F 1 223 ? 9.524 49.440 -14.381 1.00 96.16 203 ILE F N 1
ATOM 14339 C CA . ILE F 1 223 ? 9.902 48.722 -15.593 1.00 95.02 203 ILE F CA 1
ATOM 14340 C C . ILE F 1 223 ? 10.745 49.598 -16.513 1.00 101.23 203 ILE F C 1
ATOM 14341 O O . ILE F 1 223 ? 11.709 49.123 -17.124 1.00 100.97 203 ILE F O 1
ATOM 14346 N N . LYS F 1 224 ? 10.413 50.890 -16.614 1.00 111.45 204 LYS F N 1
ATOM 14347 C CA . LYS F 1 224 ? 11.191 51.787 -17.464 1.00 105.19 204 LYS F CA 1
ATOM 14348 C C . LYS F 1 224 ? 12.658 51.817 -17.064 1.00 109.71 204 LYS F C 1
ATOM 14349 O O . LYS F 1 224 ? 13.531 51.947 -17.928 1.00 107.64 204 LYS F O 1
ATOM 14355 N N . ASP F 1 225 ? 12.949 51.702 -15.768 1.00 126.66 205 ASP F N 1
ATOM 14356 C CA . ASP F 1 225 ? 14.339 51.695 -15.327 1.00 128.44 205 ASP F CA 1
ATOM 14357 C C . ASP F 1 225 ? 15.074 50.482 -15.889 1.00 129.83 205 ASP F C 1
ATOM 14358 O O . ASP F 1 225 ? 16.183 50.606 -16.420 1.00 147.38 205 ASP F O 1
ATOM 14363 N N . VAL F 1 226 ? 14.456 49.300 -15.803 1.00 113.94 206 VAL F N 1
ATOM 14364 C CA . VAL F 1 226 ? 15.104 48.084 -16.289 1.00 106.09 206 VAL F CA 1
ATOM 14365 C C . VAL F 1 226 ? 15.286 48.134 -17.800 1.00 103.33 206 VAL F C 1
ATOM 14366 O O . VAL F 1 226 ? 16.316 47.702 -18.328 1.00 102.45 206 VAL F O 1
ATOM 14370 N N . LEU F 1 227 ? 14.299 48.672 -18.516 1.00 103.66 207 LEU F N 1
ATOM 14371 C CA . LEU F 1 227 ? 14.401 48.802 -19.964 1.00 100.21 207 LEU F CA 1
ATOM 14372 C C . LEU F 1 227 ? 15.487 49.785 -20.394 1.00 102.89 207 LEU F C 1
ATOM 14373 O O . LEU F 1 227 ? 15.933 49.728 -21.544 1.00 99.99 207 LEU F O 1
ATOM 14378 N N . SER F 1 228 ? 15.920 50.684 -19.505 1.00 108.77 208 SER F N 1
ATOM 14379 C CA . SER F 1 228 ? 16.962 51.639 -19.874 1.00 109.84 208 SER F CA 1
ATOM 14380 C C . SER F 1 228 ? 18.317 50.961 -20.033 1.00 108.09 208 SER F C 1
ATOM 14381 O O . SER F 1 228 ? 19.128 51.387 -20.863 1.00 115.71 208 SER F O 1
ATOM 14384 N N . GLY F 1 229 ? 18.583 49.921 -19.250 1.00 103.00 209 GLY F N 1
ATOM 14385 C CA . GLY F 1 229 ? 19.861 49.241 -19.292 1.00 98.81 209 GLY F CA 1
ATOM 14386 C C . GLY F 1 229 ? 19.831 47.915 -20.024 1.00 94.26 209 GLY F C 1
ATOM 14387 O O . GLY F 1 229 ? 20.147 46.876 -19.437 1.00 94.69 209 GLY F O 1
ATOM 14388 N N . ILE F 1 230 ? 19.437 47.919 -21.293 1.00 92.56 210 ILE F N 1
ATOM 14389 C CA . ILE F 1 230 ? 19.409 46.693 -22.080 1.00 90.38 210 ILE F CA 1
ATOM 14390 C C . ILE F 1 230 ? 20.498 46.766 -23.136 1.00 93.78 210 ILE F C 1
ATOM 14391 O O . ILE F 1 230 ? 20.901 47.848 -23.576 1.00 100.75 210 ILE F O 1
ATOM 14396 N N . GLU F 1 231 ? 21.004 45.599 -23.518 1.00 92.05 211 GLU F N 1
ATOM 14397 C CA . GLU F 1 231 ? 21.967 45.495 -24.598 1.00 95.26 211 GLU F CA 1
ATOM 14398 C C . GLU F 1 231 ? 21.476 44.441 -25.579 1.00 98.61 211 GLU F C 1
ATOM 14399 O O . GLU F 1 231 ? 20.538 43.691 -25.297 1.00 104.98 211 GLU F O 1
ATOM 14405 N N . VAL F 1 232 ? 22.145 44.359 -26.727 1.00 94.86 212 VAL F N 1
ATOM 14406 C CA . VAL F 1 232 ? 21.632 43.578 -27.845 1.00 89.13 212 VAL F CA 1
ATOM 14407 C C . VAL F 1 232 ? 22.795 43.023 -28.657 1.00 90.72 212 VAL F C 1
ATOM 14408 O O . VAL F 1 232 ? 23.826 43.677 -28.835 1.00 90.67 212 VAL F O 1
ATOM 14412 N N . LYS F 1 233 ? 22.604 41.807 -29.168 1.00 93.20 213 LYS F N 1
ATOM 14413 C CA . LYS F 1 233 ? 23.568 41.114 -30.015 1.00 95.31 213 LYS F CA 1
ATOM 14414 C C . LYS F 1 233 ? 22.795 40.140 -30.889 1.00 94.96 213 LYS F C 1
ATOM 14415 O O . LYS F 1 233 ? 21.935 39.410 -30.388 1.00 92.83 213 LYS F O 1
ATOM 14421 N N . ASN F 1 234 ? 23.094 40.134 -32.190 1.00 104.28 214 ASN F N 1
ATOM 14422 C CA . ASN F 1 234 ? 22.418 39.247 -33.138 1.00 106.01 214 ASN F CA 1
ATOM 14423 C C . ASN F 1 234 ? 20.904 39.434 -33.081 1.00 102.09 214 ASN F C 1
ATOM 14424 O O . ASN F 1 234 ? 20.140 38.479 -33.262 1.00 101.95 214 ASN F O 1
ATOM 14429 N N . ASP F 1 235 ? 20.477 40.669 -32.800 1.00 95.26 215 ASP F N 1
ATOM 14430 C CA . ASP F 1 235 ? 19.067 41.028 -32.639 1.00 90.96 215 ASP F CA 1
ATOM 14431 C C . ASP F 1 235 ? 18.416 40.272 -31.481 1.00 88.81 215 ASP F C 1
ATOM 14432 O O . ASP F 1 235 ? 17.206 40.020 -31.492 1.00 84.93 215 ASP F O 1
ATOM 14437 N N . ILE F 1 236 ? 19.219 39.917 -30.474 1.00 91.31 216 ILE F N 1
ATOM 14438 C CA . ILE F 1 236 ? 18.748 39.309 -29.232 1.00 85.56 216 ILE F CA 1
ATOM 14439 C C . ILE F 1 236 ? 19.021 40.280 -28.093 1.00 84.62 216 ILE F C 1
ATOM 14440 O O . ILE F 1 236 ? 20.154 40.743 -27.926 1.00 89.49 216 ILE F O 1
ATOM 14445 N N . ALA F 1 237 ? 17.985 40.591 -27.321 1.00 81.41 217 ALA F N 1
ATOM 14446 C CA . ALA F 1 237 ? 18.090 41.521 -26.205 1.00 79.45 217 ALA F CA 1
ATOM 14447 C C . ALA F 1 237 ? 18.537 40.781 -24.951 1.00 78.70 217 ALA F C 1
ATOM 14448 O O . ALA F 1 237 ? 17.974 39.739 -24.609 1.00 78.74 217 ALA F O 1
ATOM 14450 N N . PHE F 1 238 ? 19.576 41.297 -24.293 1.00 82.31 218 PHE F N 1
ATOM 14451 C CA . PHE F 1 238 ? 20.054 40.777 -23.012 1.00 84.34 218 PHE F CA 1
ATOM 14452 C C . PHE F 1 238 ? 19.753 41.810 -21.929 1.00 80.51 218 PHE F C 1
ATOM 14453 O O . PHE F 1 238 ? 20.315 42.911 -21.941 1.00 79.33 218 PHE F O 1
ATOM 14461 N N . ILE F 1 239 ? 18.856 41.469 -21.006 1.00 72.60 219 ILE F N 1
ATOM 14462 C CA . ILE F 1 239 ? 18.383 42.403 -19.988 1.00 72.75 219 ILE F CA 1
ATOM 14463 C C . ILE F 1 239 ? 18.674 41.815 -18.609 1.00 71.13 219 ILE F C 1
ATOM 14464 O O . ILE F 1 239 ? 18.086 40.796 -18.221 1.00 65.72 219 ILE F O 1
ATOM 14469 N N . GLU F 1 240 ? 19.555 42.473 -17.858 1.00 71.71 220 GLU F N 1
ATOM 14470 C CA . GLU F 1 240 ? 19.963 42.043 -16.527 1.00 67.75 220 GLU F CA 1
ATOM 14471 C C . GLU F 1 240 ? 19.541 43.077 -15.492 1.00 73.02 220 GLU F C 1
ATOM 14472 O O . GLU F 1 240 ? 19.703 44.282 -15.707 1.00 86.30 220 GLU F O 1
ATOM 14478 N N . TYR F 1 241 ? 19.001 42.607 -14.370 1.00 68.18 221 TYR F N 1
ATOM 14479 C CA . TYR F 1 241 ? 18.504 43.506 -13.335 1.00 67.30 221 TYR F CA 1
ATOM 14480 C C . TYR F 1 241 ? 18.388 42.751 -12.013 1.00 65.65 221 TYR F C 1
ATOM 14481 O O . TYR F 1 241 ? 18.567 41.531 -11.950 1.00 66.50 221 TYR F O 1
ATOM 14490 N N . SER F 1 242 ? 18.067 43.500 -10.955 1.00 64.12 222 SER F N 1
ATOM 14491 C CA . SER F 1 242 ? 17.835 42.942 -9.627 1.00 69.80 222 SER F CA 1
ATOM 14492 C C . SER F 1 242 ? 16.627 43.628 -9.014 1.00 73.87 222 SER F C 1
ATOM 14493 O O . SER F 1 242 ? 16.621 44.854 -8.862 1.00 83.88 222 SER F O 1
ATOM 14496 N N . SER F 1 243 ? 15.630 42.837 -8.621 1.00 76.05 223 SER F N 1
ATOM 14497 C CA . SER F 1 243 ? 14.381 43.376 -8.094 1.00 74.25 223 SER F CA 1
ATOM 14498 C C . SER F 1 243 ? 13.547 42.286 -7.445 1.00 72.73 223 SER F C 1
ATOM 14499 O O . SER F 1 243 ? 13.577 41.131 -7.885 1.00 73.27 223 SER F O 1
ATOM 14502 N N . PRO F 1 244 ? 12.749 42.629 -6.432 1.00 76.27 224 PRO F N 1
ATOM 14503 C CA . PRO F 1 244 ? 11.817 41.659 -5.855 1.00 78.50 224 PRO F CA 1
ATOM 14504 C C . PRO F 1 244 ? 10.485 41.563 -6.576 1.00 76.79 224 PRO F C 1
ATOM 14505 O O . PRO F 1 244 ? 9.687 40.684 -6.230 1.00 82.79 224 PRO F O 1
ATOM 14509 N N . PHE F 1 245 ? 10.214 42.434 -7.543 1.00 73.63 225 PHE F N 1
ATOM 14510 C CA . PHE F 1 245 ? 9.004 42.321 -8.344 1.00 73.76 225 PHE F CA 1
ATOM 14511 C C . PHE F 1 245 ? 9.145 41.232 -9.403 1.00 76.39 225 PHE F C 1
ATOM 14512 O O . PHE F 1 245 ? 10.222 41.023 -9.973 1.00 76.38 225 PHE F O 1
ATOM 14520 N N . ASN F 1 246 ? 8.042 40.546 -9.682 1.00 76.33 226 ASN F N 1
ATOM 14521 C CA . ASN F 1 246 ? 8.046 39.526 -10.726 1.00 79.15 226 ASN F CA 1
ATOM 14522 C C . ASN F 1 246 ? 7.704 40.150 -12.078 1.00 86.22 226 ASN F C 1
ATOM 14523 O O . ASN F 1 246 ? 6.701 39.841 -12.724 1.00 89.25 226 ASN F O 1
ATOM 14528 N N . ILE F 1 247 ? 8.593 41.055 -12.499 1.00 78.77 227 ILE F N 1
ATOM 14529 C CA . ILE F 1 247 ? 8.433 41.742 -13.771 1.00 71.92 227 ILE F CA 1
ATOM 14530 C C . ILE F 1 247 ? 9.095 40.997 -14.917 1.00 66.49 227 ILE F C 1
ATOM 14531 O O . ILE F 1 247 ? 8.946 41.411 -16.075 1.00 59.66 227 ILE F O 1
ATOM 14536 N N . ILE F 1 248 ? 9.788 39.888 -14.636 1.00 74.60 228 ILE F N 1
ATOM 14537 C CA . ILE F 1 248 ? 10.585 39.222 -15.662 1.00 67.03 228 ILE F CA 1
ATOM 14538 C C . ILE F 1 248 ? 9.726 38.790 -16.843 1.00 67.20 228 ILE F C 1
ATOM 14539 O O . ILE F 1 248 ? 10.161 38.871 -18.000 1.00 75.81 228 ILE F O 1
ATOM 14544 N N . SER F 1 249 ? 8.480 38.393 -16.590 1.00 72.69 229 SER F N 1
ATOM 14545 C CA . SER F 1 249 ? 7.612 37.974 -17.685 1.00 71.34 229 SER F CA 1
ATOM 14546 C C . SER F 1 249 ? 7.311 39.145 -18.612 1.00 69.53 229 SER F C 1
ATOM 14547 O O . SER F 1 249 ? 7.434 39.025 -19.836 1.00 76.50 229 SER F O 1
ATOM 14550 N N . LYS F 1 250 ? 6.933 40.295 -18.042 1.00 67.73 230 LYS F N 1
ATOM 14551 C CA . LYS F 1 250 ? 6.594 41.452 -18.866 1.00 67.10 230 LYS F CA 1
ATOM 14552 C C . LYS F 1 250 ? 7.820 42.012 -19.570 1.00 68.26 230 LYS F C 1
ATOM 14553 O O . LYS F 1 250 ? 7.707 42.557 -20.675 1.00 67.22 230 LYS F O 1
ATOM 14559 N N . ILE F 1 251 ? 8.992 41.916 -18.944 1.00 66.35 231 ILE F N 1
ATOM 14560 C CA . ILE F 1 251 ? 10.197 42.418 -19.593 1.00 64.37 231 ILE F CA 1
ATOM 14561 C C . ILE F 1 251 ? 10.488 41.616 -20.858 1.00 66.99 231 ILE F C 1
ATOM 14562 O O . ILE F 1 251 ? 10.716 42.185 -21.931 1.00 69.39 231 ILE F O 1
ATOM 14567 N N . ALA F 1 252 ? 10.424 40.284 -20.766 1.00 74.81 232 ALA F N 1
ATOM 14568 C CA . ALA F 1 252 ? 10.682 39.459 -21.944 1.00 75.31 232 ALA F CA 1
ATOM 14569 C C . ALA F 1 252 ? 9.679 39.747 -23.056 1.00 75.58 232 ALA F C 1
ATOM 14570 O O . ALA F 1 252 ? 10.054 39.815 -24.234 1.00 79.83 232 ALA F O 1
ATOM 14572 N N . ARG F 1 253 ? 8.405 39.940 -22.702 1.00 73.45 233 ARG F N 1
ATOM 14573 C CA . ARG F 1 253 ? 7.393 40.259 -23.708 1.00 68.14 233 ARG F CA 1
ATOM 14574 C C . ARG F 1 253 ? 7.634 41.636 -24.315 1.00 66.12 233 ARG F C 1
ATOM 14575 O O . ARG F 1 253 ? 7.601 41.795 -25.539 1.00 68.37 233 ARG F O 1
ATOM 14583 N N . LYS F 1 254 ? 7.880 42.648 -23.479 1.00 65.54 234 LYS F N 1
ATOM 14584 C CA . LYS F 1 254 ? 8.152 43.978 -24.014 1.00 68.29 234 LYS F CA 1
ATOM 14585 C C . LYS F 1 254 ? 9.340 43.957 -24.967 1.00 69.29 234 LYS F C 1
ATOM 14586 O O . LYS F 1 254 ? 9.327 44.632 -26.004 1.00 75.26 234 LYS F O 1
ATOM 14592 N N . ALA F 1 255 ? 10.362 43.159 -24.651 1.00 71.72 235 ALA F N 1
ATOM 14593 C CA . ALA F 1 255 ? 11.569 43.141 -25.470 1.00 67.64 235 ALA F CA 1
ATOM 14594 C C . ALA F 1 255 ? 11.323 42.491 -26.823 1.00 70.13 235 ALA F C 1
ATOM 14595 O O . ALA F 1 255 ? 11.892 42.919 -27.831 1.00 78.02 235 ALA F O 1
ATOM 14597 N N . VAL F 1 256 ? 10.494 41.457 -26.875 1.00 70.41 236 VAL F N 1
ATOM 14598 C CA . VAL F 1 256 ? 10.223 40.752 -28.124 1.00 74.10 236 VAL F CA 1
ATOM 14599 C C . VAL F 1 256 ? 8.957 41.271 -28.802 1.00 72.87 236 VAL F C 1
ATOM 14600 O O . VAL F 1 256 ? 8.974 41.607 -29.986 1.00 76.14 236 VAL F O 1
ATOM 14604 N N . TRP F 1 257 ? 7.859 41.386 -28.051 1.00 70.16 237 TRP F N 1
ATOM 14605 C CA . TRP F 1 257 ? 6.560 41.682 -28.648 1.00 68.71 237 TRP F CA 1
ATOM 14606 C C . TRP F 1 257 ? 6.442 43.143 -29.057 1.00 78.28 237 TRP F C 1
ATOM 14607 O O . TRP F 1 257 ? 5.833 43.454 -30.087 1.00 80.20 237 TRP F O 1
ATOM 14618 N N . GLU F 1 258 ? 6.969 44.055 -28.235 1.00 82.19 238 GLU F N 1
ATOM 14619 C CA . GLU F 1 258 ? 6.841 45.491 -28.466 1.00 84.68 238 GLU F CA 1
ATOM 14620 C C . GLU F 1 258 ? 8.069 46.086 -29.147 1.00 87.81 238 GLU F C 1
ATOM 14621 O O . GLU F 1 258 ? 7.947 46.766 -30.170 1.00 100.81 238 GLU F O 1
ATOM 14627 N N . MET F 1 259 ? 9.254 45.879 -28.572 1.00 79.37 239 MET F N 1
ATOM 14628 C CA . MET F 1 259 ? 10.446 46.464 -29.168 1.00 79.49 239 MET F CA 1
ATOM 14629 C C . MET F 1 259 ? 10.891 45.731 -30.429 1.00 81.25 239 MET F C 1
ATOM 14630 O O . MET F 1 259 ? 11.629 46.312 -31.232 1.00 78.82 239 MET F O 1
ATOM 14635 N N . GLY F 1 260 ? 10.414 44.503 -30.648 1.00 85.32 240 GLY F N 1
ATOM 14636 C CA . GLY F 1 260 ? 10.623 43.791 -31.896 1.00 87.46 240 GLY F CA 1
ATOM 14637 C C . GLY F 1 260 ? 11.908 43.000 -32.027 1.00 92.42 240 GLY F C 1
ATOM 14638 O O . GLY F 1 260 ? 12.245 42.588 -33.144 1.00 90.86 240 GLY F O 1
ATOM 14639 N N . TYR F 1 261 ? 12.629 42.755 -30.937 1.00 82.49 241 TYR F N 1
ATOM 14640 C CA . TYR F 1 261 ? 13.841 41.951 -31.019 1.00 82.78 241 TYR F CA 1
ATOM 14641 C C . TYR F 1 261 ? 13.496 40.485 -31.255 1.00 85.58 241 TYR F C 1
ATOM 14642 O O . TYR F 1 261 ? 12.430 40.004 -30.859 1.00 83.34 241 TYR F O 1
ATOM 14651 N N . ASN F 1 262 ? 14.410 39.770 -31.924 1.00 84.22 242 ASN F N 1
ATOM 14652 C CA . ASN F 1 262 ? 14.135 38.375 -32.255 1.00 91.03 242 ASN F CA 1
ATOM 14653 C C . ASN F 1 262 ? 14.128 37.498 -31.013 1.00 86.90 242 ASN F C 1
ATOM 14654 O O . ASN F 1 262 ? 13.433 36.475 -30.978 1.00 87.01 242 ASN F O 1
ATOM 14659 N N . GLY F 1 263 ? 14.867 37.890 -29.985 1.00 79.18 243 GLY F N 1
ATOM 14660 C CA . GLY F 1 263 ? 14.905 37.122 -28.760 1.00 76.26 243 GLY F CA 1
ATOM 14661 C C . GLY F 1 263 ? 15.269 38.020 -27.603 1.00 74.21 243 GLY F C 1
ATOM 14662 O O . GLY F 1 263 ? 15.882 39.077 -27.776 1.00 77.68 243 GLY F O 1
ATOM 14663 N N . ALA F 1 264 ? 14.866 37.591 -26.414 1.00 72.60 244 ALA F N 1
ATOM 14664 C CA . ALA F 1 264 ? 15.167 38.310 -25.189 1.00 68.06 244 ALA F CA 1
ATOM 14665 C C . ALA F 1 264 ? 15.640 37.316 -24.141 1.00 68.18 244 ALA F C 1
ATOM 14666 O O . ALA F 1 264 ? 14.981 36.300 -23.894 1.00 68.38 244 ALA F O 1
ATOM 14668 N N . VAL F 1 265 ? 16.803 37.597 -23.569 1.00 67.93 245 VAL F N 1
ATOM 14669 C CA . VAL F 1 265 ? 17.339 36.890 -22.415 1.00 66.52 245 VAL F CA 1
ATOM 14670 C C . VAL F 1 265 ? 17.260 37.847 -21.234 1.00 65.19 245 VAL F C 1
ATOM 14671 O O . VAL F 1 265 ? 17.987 38.847 -21.184 1.00 68.78 245 VAL F O 1
ATOM 14675 N N . VAL F 1 266 ? 16.373 37.556 -20.287 1.00 61.01 246 VAL F N 1
ATOM 14676 C CA . VAL F 1 266 ? 16.146 38.414 -19.128 1.00 63.78 246 VAL F CA 1
ATOM 14677 C C . VAL F 1 266 ? 16.656 37.703 -17.885 1.00 62.77 246 VAL F C 1
ATOM 14678 O O . VAL F 1 266 ? 16.304 36.544 -17.637 1.00 66.04 246 VAL F O 1
ATOM 14682 N N . LEU F 1 267 ? 17.469 38.403 -17.097 1.00 65.40 247 LEU F N 1
ATOM 14683 C CA . LEU F 1 267 ? 18.058 37.852 -15.883 1.00 62.69 247 LEU F CA 1
ATOM 14684 C C . LEU F 1 267 ? 17.743 38.748 -14.696 1.00 65.40 247 LEU F C 1
ATOM 14685 O O . LEU F 1 267 ? 18.111 39.926 -14.691 1.00 65.65 247 LEU F O 1
ATOM 14690 N N . ASN F 1 268 ? 17.087 38.183 -13.683 1.00 61.05 248 ASN F N 1
ATOM 14691 C CA . ASN F 1 268 ? 16.851 38.843 -12.400 1.00 65.48 248 ASN F CA 1
ATOM 14692 C C . ASN F 1 268 ? 17.722 38.175 -11.347 1.00 70.31 248 ASN F C 1
ATOM 14693 O O . ASN F 1 268 ? 17.490 37.016 -10.979 1.00 66.23 248 ASN F O 1
ATOM 14698 N N . ARG F 1 269 ? 18.695 38.927 -10.833 1.00 69.43 249 ARG F N 1
ATOM 14699 C CA . ARG F 1 269 ? 19.734 38.336 -10.007 1.00 69.74 249 ARG F CA 1
ATOM 14700 C C . ARG F 1 269 ? 19.332 38.147 -8.551 1.00 72.66 249 ARG F C 1
ATOM 14701 O O . ARG F 1 269 ? 19.942 37.322 -7.866 1.00 75.87 249 ARG F O 1
ATOM 14709 N N . SER F 1 270 ? 18.340 38.876 -8.046 1.00 76.47 250 SER F N 1
ATOM 14710 C CA . SER F 1 270 ? 18.008 38.791 -6.629 1.00 80.24 250 SER F CA 1
ATOM 14711 C C . SER F 1 270 ? 16.495 38.746 -6.429 1.00 79.44 250 SER F C 1
ATOM 14712 O O . SER F 1 270 ? 15.893 39.610 -5.796 1.00 89.30 250 SER F O 1
ATOM 14715 N N . PHE F 1 271 ? 15.855 37.734 -7.000 1.00 76.32 251 PHE F N 1
ATOM 14716 C CA . PHE F 1 271 ? 14.436 37.509 -6.744 1.00 79.29 251 PHE F CA 1
ATOM 14717 C C . PHE F 1 271 ? 14.315 36.675 -5.478 1.00 83.63 251 PHE F C 1
ATOM 14718 O O . PHE F 1 271 ? 14.312 35.443 -5.516 1.00 84.17 251 PHE F O 1
ATOM 14726 N N . HIS F 1 272 ? 14.238 37.365 -4.341 1.00 87.11 252 HIS F N 1
ATOM 14727 C CA . HIS F 1 272 ? 13.966 36.762 -3.036 1.00 101.66 252 HIS F CA 1
ATOM 14728 C C . HIS F 1 272 ? 14.907 35.586 -2.748 1.00 100.65 252 HIS F C 1
ATOM 14729 O O . HIS F 1 272 ? 14.505 34.425 -2.640 1.00 89.92 252 HIS F O 1
ATOM 14736 N N . GLU F 1 273 ? 16.189 35.936 -2.619 1.00 100.60 253 GLU F N 1
ATOM 14737 C CA . GLU F 1 273 ? 17.266 34.998 -2.303 1.00 90.97 253 GLU F CA 1
ATOM 14738 C C . GLU F 1 273 ? 17.435 33.919 -3.364 1.00 85.68 253 GLU F C 1
ATOM 14739 O O . GLU F 1 273 ? 18.096 32.907 -3.124 1.00 88.46 253 GLU F O 1
ATOM 14745 N N . LYS F 1 274 ? 16.883 34.134 -4.554 1.00 86.80 254 LYS F N 1
ATOM 14746 C CA . LYS F 1 274 ? 17.054 33.212 -5.664 1.00 81.73 254 LYS F CA 1
ATOM 14747 C C . LYS F 1 274 ? 17.207 34.007 -6.947 1.00 72.45 254 LYS F C 1
ATOM 14748 O O . LYS F 1 274 ? 16.943 35.211 -6.990 1.00 71.48 254 LYS F O 1
ATOM 14754 N N . ALA F 1 275 ? 17.711 33.329 -7.973 1.00 67.39 255 ALA F N 1
ATOM 14755 C CA . ALA F 1 275 ? 17.859 33.907 -9.298 1.00 71.54 255 ALA F CA 1
ATOM 14756 C C . ALA F 1 275 ? 16.645 33.579 -10.167 1.00 72.65 255 ALA F C 1
ATOM 14757 O O . ALA F 1 275 ? 15.773 32.787 -9.799 1.00 75.24 255 ALA F O 1
ATOM 14759 N N . GLN F 1 276 ? 16.610 34.181 -11.352 1.00 70.39 256 GLN F N 1
ATOM 14760 C CA . GLN F 1 276 ? 15.413 34.118 -12.182 1.00 67.10 256 GLN F CA 1
ATOM 14761 C C . GLN F 1 276 ? 15.777 34.522 -13.603 1.00 62.91 256 GLN F C 1
ATOM 14762 O O . GLN F 1 276 ? 16.197 35.660 -13.838 1.00 62.30 256 GLN F O 1
ATOM 14768 N N . LEU F 1 277 ? 15.625 33.600 -14.549 1.00 62.66 257 LEU F N 1
ATOM 14769 C CA . LEU F 1 277 ? 15.990 33.873 -15.930 1.00 65.18 257 LEU F CA 1
ATOM 14770 C C . LEU F 1 277 ? 14.841 33.502 -16.855 1.00 65.16 257 LEU F C 1
ATOM 14771 O O . LEU F 1 277 ? 14.161 32.490 -16.652 1.00 65.59 257 LEU F O 1
ATOM 14776 N N . TYR F 1 278 ? 14.646 34.325 -17.881 1.00 61.88 258 TYR F N 1
ATOM 14777 C CA . TYR F 1 278 ? 13.605 34.128 -18.875 1.00 63.19 258 TYR F CA 1
ATOM 14778 C C . TYR F 1 278 ? 14.229 34.219 -20.258 1.00 63.08 258 TYR F C 1
ATOM 14779 O O . TYR F 1 278 ? 15.079 35.080 -20.511 1.00 62.90 258 TYR F O 1
ATOM 14788 N N . PHE F 1 279 ? 13.836 33.305 -21.140 1.00 65.85 259 PHE F N 1
ATOM 14789 C CA . PHE F 1 279 ? 14.347 33.265 -22.508 1.00 67.03 259 PHE F CA 1
ATOM 14790 C C . PHE F 1 279 ? 13.156 33.156 -23.452 1.00 75.40 259 PHE F C 1
ATOM 14791 O O . PHE F 1 279 ? 12.563 32.083 -23.599 1.00 77.96 259 PHE F O 1
ATOM 14799 N N . ARG F 1 280 ? 12.811 34.263 -24.093 1.00 75.57 260 ARG F N 1
ATOM 14800 C CA . ARG F 1 280 ? 11.690 34.311 -25.013 1.00 75.16 260 ARG F CA 1
ATOM 14801 C C . ARG F 1 280 ? 12.213 34.611 -26.407 1.00 75.38 260 ARG F C 1
ATOM 14802 O O . ARG F 1 280 ? 13.165 35.380 -26.570 1.00 71.88 260 ARG F O 1
ATOM 14810 N N . ILE F 1 281 ? 11.642 33.935 -27.398 1.00 82.73 261 ILE F N 1
ATOM 14811 C CA . ILE F 1 281 ? 11.966 34.174 -28.794 1.00 81.67 261 ILE F CA 1
ATOM 14812 C C . ILE F 1 281 ? 10.689 34.535 -29.538 1.00 85.52 261 ILE F C 1
ATOM 14813 O O . ILE F 1 281 ? 9.571 34.291 -29.072 1.00 86.77 261 ILE F O 1
ATOM 14818 N N . SER F 1 282 ? 10.871 35.107 -30.715 1.00 86.75 262 SER F N 1
ATOM 14819 C CA . SER F 1 282 ? 9.787 35.403 -31.633 1.00 93.53 262 SER F CA 1
ATOM 14820 C C . SER F 1 282 ? 9.511 34.187 -32.500 1.00 101.34 262 SER F C 1
ATOM 14821 O O . SER F 1 282 ? 10.357 33.297 -32.621 1.00 113.33 262 SER F O 1
ATOM 14824 N N . PRO F 1 283 ? 8.322 34.098 -33.094 1.00 102.53 263 PRO F N 1
ATOM 14825 C CA . PRO F 1 283 ? 8.036 32.981 -34.009 1.00 108.78 263 PRO F CA 1
ATOM 14826 C C . PRO F 1 283 ? 9.065 32.820 -35.125 1.00 113.89 263 PRO F C 1
ATOM 14827 O O . PRO F 1 283 ? 9.227 31.716 -35.654 1.00 114.01 263 PRO F O 1
ATOM 14831 N N . ASP F 1 284 ? 9.767 33.901 -35.486 1.00 121.76 264 ASP F N 1
ATOM 14832 C CA . ASP F 1 284 ? 10.825 33.806 -36.491 1.00 117.75 264 ASP F CA 1
ATOM 14833 C C . ASP F 1 284 ? 11.900 32.806 -36.078 1.00 116.81 264 ASP F C 1
ATOM 14834 O O . ASP F 1 284 ? 12.354 31.995 -36.895 1.00 119.01 264 ASP F O 1
ATOM 14839 N N . LEU F 1 285 ? 12.324 32.851 -34.815 1.00 114.74 265 LEU F N 1
ATOM 14840 C CA . LEU F 1 285 ? 13.332 31.940 -34.291 1.00 114.45 265 LEU F CA 1
ATOM 14841 C C . LEU F 1 285 ? 12.736 30.664 -33.709 1.00 116.51 265 LEU F C 1
ATOM 14842 O O . LEU F 1 285 ? 13.476 29.853 -33.142 1.00 117.57 265 LEU F O 1
ATOM 14847 N N . LYS F 1 286 ? 11.422 30.464 -33.840 1.00 114.08 266 LYS F N 1
ATOM 14848 C CA . LYS F 1 286 ? 10.782 29.323 -33.192 1.00 114.17 266 LYS F CA 1
ATOM 14849 C C . LYS F 1 286 ? 11.240 27.998 -33.791 1.00 117.17 266 LYS F C 1
ATOM 14850 O O . LYS F 1 286 ? 11.232 26.972 -33.101 1.00 114.48 266 LYS F O 1
ATOM 14856 N N . GLU F 1 287 ? 11.657 28.001 -35.058 1.00 126.25 267 GLU F N 1
ATOM 14857 C CA . GLU F 1 287 ? 12.161 26.799 -35.713 1.00 129.78 267 GLU F CA 1
ATOM 14858 C C . GLU F 1 287 ? 13.652 26.590 -35.483 1.00 126.71 267 GLU F C 1
ATOM 14859 O O . GLU F 1 287 ? 14.092 25.457 -35.255 1.00 123.41 267 GLU F O 1
ATOM 14865 N N . LYS F 1 288 ? 14.439 27.664 -35.567 1.00 123.90 268 LYS F N 1
ATOM 14866 C CA . LYS F 1 288 ? 15.885 27.550 -35.417 1.00 116.48 268 LYS F CA 1
ATOM 14867 C C . LYS F 1 288 ? 16.281 27.165 -33.998 1.00 109.90 268 LYS F C 1
ATOM 14868 O O . LYS F 1 288 ? 17.352 26.583 -33.793 1.00 111.52 268 LYS F O 1
ATOM 14874 N N . ILE F 1 289 ? 15.443 27.478 -33.013 1.00 110.58 269 ILE F N 1
ATOM 14875 C CA . ILE F 1 289 ? 15.715 27.196 -31.608 1.00 104.96 269 ILE F CA 1
ATOM 14876 C C . ILE F 1 289 ? 14.722 26.159 -31.106 1.00 100.89 269 ILE F C 1
ATOM 14877 O O . ILE F 1 289 ? 13.514 26.281 -31.343 1.00 102.72 269 ILE F O 1
ATOM 14882 N N . ASP F 1 290 ? 15.234 25.128 -30.436 1.00 94.03 270 ASP F N 1
ATOM 14883 C CA . ASP F 1 290 ? 14.388 24.129 -29.783 1.00 91.10 270 ASP F CA 1
ATOM 14884 C C . ASP F 1 290 ? 14.204 24.521 -28.323 1.00 91.13 270 ASP F C 1
ATOM 14885 O O . ASP F 1 290 ? 14.959 24.102 -27.443 1.00 90.55 270 ASP F O 1
ATOM 14890 N N . MET F 1 291 ? 13.148 25.290 -28.051 1.00 96.98 271 MET F N 1
ATOM 14891 C CA . MET F 1 291 ? 12.896 25.734 -26.684 1.00 95.57 271 MET F CA 1
ATOM 14892 C C . MET F 1 291 ? 12.479 24.576 -25.791 1.00 90.08 271 MET F C 1
ATOM 14893 O O . MET F 1 291 ? 12.710 24.610 -24.578 1.00 93.35 271 MET F O 1
ATOM 14898 N N . GLU F 1 292 ? 11.874 23.546 -26.377 1.00 89.13 272 GLU F N 1
ATOM 14899 C CA . GLU F 1 292 ? 11.462 22.380 -25.607 1.00 88.96 272 GLU F CA 1
ATOM 14900 C C . GLU F 1 292 ? 12.676 21.609 -25.108 1.00 86.53 272 GLU F C 1
ATOM 14901 O O . GLU F 1 292 ? 12.725 21.186 -23.948 1.00 88.12 272 GLU F O 1
ATOM 14907 N N . GLY F 1 293 ? 13.650 21.385 -25.992 1.00 82.91 273 GLY F N 1
ATOM 14908 C CA . GLY F 1 293 ? 14.871 20.713 -25.588 1.00 81.90 273 GLY F CA 1
ATOM 14909 C C . GLY F 1 293 ? 15.629 21.462 -24.511 1.00 83.95 273 GLY F C 1
ATOM 14910 O O . GLY F 1 293 ? 16.156 20.858 -23.573 1.00 83.54 273 GLY F O 1
ATOM 14911 N N . ILE F 1 294 ? 15.695 22.790 -24.625 1.00 81.89 274 ILE F N 1
ATOM 14912 C CA . ILE F 1 294 ? 16.428 23.551 -23.622 1.00 79.98 274 ILE F CA 1
ATOM 14913 C C . ILE F 1 294 ? 15.795 23.353 -22.253 1.00 77.46 274 ILE F C 1
ATOM 14914 O O . ILE F 1 294 ? 16.495 23.312 -21.235 1.00 76.41 274 ILE F O 1
ATOM 14919 N N . ILE F 1 295 ? 14.479 23.154 -22.210 1.00 75.70 275 ILE F N 1
ATOM 14920 C CA . ILE F 1 295 ? 13.813 22.868 -20.944 1.00 79.57 275 ILE F CA 1
ATOM 14921 C C . ILE F 1 295 ? 14.288 21.537 -20.382 1.00 80.04 275 ILE F C 1
ATOM 14922 O O . ILE F 1 295 ? 14.664 21.441 -19.207 1.00 77.20 275 ILE F O 1
ATOM 14927 N N . GLN F 1 296 ? 14.270 20.488 -21.209 1.00 77.93 276 GLN F N 1
ATOM 14928 C CA . GLN F 1 296 ? 14.684 19.166 -20.749 1.00 78.05 276 GLN F CA 1
ATOM 14929 C C . GLN F 1 296 ? 16.111 19.192 -20.212 1.00 77.65 276 GLN F C 1
ATOM 14930 O O . GLN F 1 296 ? 16.388 18.637 -19.143 1.00 81.58 276 GLN F O 1
ATOM 14936 N N . ILE F 1 297 ? 17.036 19.818 -20.947 1.00 74.86 277 ILE F N 1
ATOM 14937 C CA . ILE F 1 297 ? 18.410 19.938 -20.459 1.00 74.07 277 ILE F CA 1
ATOM 14938 C C . ILE F 1 297 ? 18.437 20.654 -19.115 1.00 74.81 277 ILE F C 1
ATOM 14939 O O . ILE F 1 297 ? 19.133 20.233 -18.182 1.00 73.24 277 ILE F O 1
ATOM 14944 N N . LEU F 1 298 ? 17.655 21.724 -18.983 1.00 74.04 278 LEU F N 1
ATOM 14945 C CA . LEU F 1 298 ? 17.610 22.453 -17.722 1.00 71.16 278 LEU F CA 1
ATOM 14946 C C . LEU F 1 298 ? 16.989 21.610 -16.621 1.00 73.26 278 LEU F C 1
ATOM 14947 O O . LEU F 1 298 ? 17.478 21.603 -15.485 1.00 74.61 278 LEU F O 1
ATOM 14952 N N . LYS F 1 299 ? 15.913 20.887 -16.941 1.00 76.88 279 LYS F N 1
ATOM 14953 C CA . LYS F 1 299 ? 15.257 20.042 -15.949 1.00 74.30 279 LYS F CA 1
ATOM 14954 C C . LYS F 1 299 ? 16.178 18.916 -15.497 1.00 74.44 279 LYS F C 1
ATOM 14955 O O . LYS F 1 299 ? 16.312 18.656 -14.296 1.00 77.08 279 LYS F O 1
ATOM 14961 N N . ASN F 1 300 ? 16.819 18.238 -16.455 1.00 79.80 280 ASN F N 1
ATOM 14962 C CA . ASN F 1 300 ? 17.784 17.189 -16.137 1.00 77.91 280 ASN F CA 1
ATOM 14963 C C . ASN F 1 300 ? 18.880 17.696 -15.213 1.00 80.34 280 ASN F C 1
ATOM 14964 O O . ASN F 1 300 ? 19.294 16.993 -14.282 1.00 91.07 280 ASN F O 1
ATOM 14969 N N . ARG F 1 301 ? 19.359 18.910 -15.450 1.00 75.27 281 ARG F N 1
ATOM 14970 C CA . ARG F 1 301 ? 20.382 19.530 -14.607 1.00 74.34 281 ARG F CA 1
ATOM 14971 C C . ARG F 1 301 ? 19.859 19.950 -13.258 1.00 75.62 281 ARG F C 1
ATOM 14972 O O . ARG F 1 301 ? 20.588 20.634 -12.524 1.00 80.57 281 ARG F O 1
ATOM 14980 N N . GLY F 1 302 ? 18.615 19.610 -12.932 1.00 73.90 282 GLY F N 1
ATOM 14981 C CA . GLY F 1 302 ? 18.056 19.913 -11.633 1.00 72.41 282 GLY F CA 1
ATOM 14982 C C . GLY F 1 302 ? 17.511 21.310 -11.479 1.00 72.25 282 GLY F C 1
ATOM 14983 O O . GLY F 1 302 ? 17.198 21.712 -10.353 1.00 72.70 282 GLY F O 1
ATOM 14984 N N . PHE F 1 303 ? 17.361 22.052 -12.571 1.00 77.76 283 PHE F N 1
ATOM 14985 C CA . PHE F 1 303 ? 16.832 23.403 -12.507 1.00 69.99 283 PHE F CA 1
ATOM 14986 C C . PHE F 1 303 ? 15.317 23.369 -12.475 1.00 70.52 283 PHE F C 1
ATOM 14987 O O . PHE F 1 303 ? 14.680 22.501 -13.078 1.00 81.95 283 PHE F O 1
ATOM 14995 N N . ASN F 1 304 ? 14.736 24.325 -11.755 1.00 69.50 284 ASN F N 1
ATOM 14996 C CA . ASN F 1 304 ? 13.285 24.478 -11.734 1.00 68.06 284 ASN F CA 1
ATOM 14997 C C . ASN F 1 304 ? 12.919 25.333 -12.944 1.00 68.51 284 ASN F C 1
ATOM 14998 O O . ASN F 1 304 ? 12.752 26.551 -12.869 1.00 73.88 284 ASN F O 1
ATOM 15003 N N . ALA F 1 305 ? 12.841 24.672 -14.095 1.00 69.45 285 ALA F N 1
ATOM 15004 C CA . ALA F 1 305 ? 12.581 25.321 -15.370 1.00 71.57 285 ALA F CA 1
ATOM 15005 C C . ALA F 1 305 ? 11.307 24.777 -16.010 1.00 74.33 285 ALA F C 1
ATOM 15006 O O . ALA F 1 305 ? 10.961 23.601 -15.854 1.00 71.69 285 ALA F O 1
ATOM 15008 N N . GLY F 1 306 ? 10.604 25.655 -16.721 1.00 71.58 286 GLY F N 1
ATOM 15009 C CA . GLY F 1 306 ? 9.457 25.260 -17.520 1.00 75.09 286 GLY F CA 1
ATOM 15010 C C . GLY F 1 306 ? 9.172 26.320 -18.560 1.00 75.54 286 GLY F C 1
ATOM 15011 O O . GLY F 1 306 ? 9.760 27.404 -18.550 1.00 73.90 286 GLY F O 1
ATOM 15012 N N . GLY F 1 307 ? 8.244 26.004 -19.459 1.00 78.31 287 GLY F N 1
ATOM 15013 C CA . GLY F 1 307 ? 7.840 26.997 -20.433 1.00 87.70 287 GLY F CA 1
ATOM 15014 C C . GLY F 1 307 ? 7.029 26.488 -21.606 1.00 89.86 287 GLY F C 1
ATOM 15015 O O . GLY F 1 307 ? 6.207 25.576 -21.469 1.00 87.51 287 GLY F O 1
ATOM 15016 N N . LYS F 1 308 ? 7.255 27.088 -22.773 1.00 88.36 288 LYS F N 1
ATOM 15017 C CA . LYS F 1 308 ? 6.505 26.768 -23.978 1.00 86.66 288 LYS F CA 1
ATOM 15018 C C . LYS F 1 308 ? 7.471 26.604 -25.144 1.00 89.39 288 LYS F C 1
ATOM 15019 O O . LYS F 1 308 ? 8.686 26.525 -24.938 1.00 92.82 288 LYS F O 1
ATOM 15025 N N . SER F 1 309 ? 6.953 26.560 -26.370 1.00 94.33 289 SER F N 1
ATOM 15026 C CA . SER F 1 309 ? 7.807 26.420 -27.544 1.00 99.17 289 SER F CA 1
ATOM 15027 C C . SER F 1 309 ? 8.483 27.724 -27.950 1.00 96.37 289 SER F C 1
ATOM 15028 O O . SER F 1 309 ? 9.301 27.713 -28.877 1.00 95.64 289 SER F O 1
ATOM 15031 N N . GLU F 1 310 ? 8.174 28.835 -27.278 1.00 92.66 290 GLU F N 1
ATOM 15032 C CA . GLU F 1 310 ? 8.766 30.126 -27.604 1.00 96.96 290 GLU F CA 1
ATOM 15033 C C . GLU F 1 310 ? 9.223 30.923 -26.388 1.00 91.55 290 GLU F C 1
ATOM 15034 O O . GLU F 1 310 ? 9.692 32.054 -26.558 1.00 83.71 290 GLU F O 1
ATOM 15040 N N . VAL F 1 311 ? 9.117 30.372 -25.179 1.00 89.22 291 VAL F N 1
ATOM 15041 C CA . VAL F 1 311 ? 9.448 31.091 -23.956 1.00 82.18 291 VAL F CA 1
ATOM 15042 C C . VAL F 1 311 ? 10.006 30.106 -22.936 1.00 83.10 291 VAL F C 1
ATOM 15043 O O . VAL F 1 311 ? 9.591 28.947 -22.869 1.00 81.76 291 VAL F O 1
ATOM 15047 N N . LEU F 1 312 ? 10.957 30.582 -22.136 1.00 88.11 292 LEU F N 1
ATOM 15048 C CA . LEU F 1 312 ? 11.663 29.781 -21.146 1.00 76.18 292 LEU F CA 1
ATOM 15049 C C . LEU F 1 312 ? 11.645 30.506 -19.809 1.00 72.81 292 LEU F C 1
ATOM 15050 O O . LEU F 1 312 ? 11.859 31.720 -19.756 1.00 80.49 292 LEU F O 1
ATOM 15055 N N . GLY F 1 313 ? 11.380 29.772 -18.733 1.00 72.35 293 GLY F N 1
ATOM 15056 C CA . GLY F 1 313 ? 11.411 30.365 -17.406 1.00 70.78 293 GLY F CA 1
ATOM 15057 C C . GLY F 1 313 ? 12.139 29.502 -16.396 1.00 68.61 293 GLY F C 1
ATOM 15058 O O . GLY F 1 313 ? 11.879 28.299 -16.313 1.00 68.56 293 GLY F O 1
ATOM 15059 N N . ILE F 1 314 ? 13.061 30.087 -15.629 1.00 69.02 294 ILE F N 1
ATOM 15060 C CA . ILE F 1 314 ? 13.848 29.347 -14.647 1.00 68.65 294 ILE F CA 1
ATOM 15061 C C . ILE F 1 314 ? 13.877 30.136 -13.346 1.00 70.72 294 ILE F C 1
ATOM 15062 O O . ILE F 1 314 ? 14.017 31.363 -13.360 1.00 74.36 294 ILE F O 1
ATOM 15067 N N . ILE F 1 315 ? 13.747 29.433 -12.221 1.00 72.27 295 ILE F N 1
ATOM 15068 C CA . ILE F 1 315 ? 14.152 29.952 -10.919 1.00 75.67 295 ILE F CA 1
ATOM 15069 C C . ILE F 1 315 ? 15.148 28.973 -10.322 1.00 79.98 295 ILE F C 1
ATOM 15070 O O . ILE F 1 315 ? 14.960 27.753 -10.405 1.00 85.99 295 ILE F O 1
ATOM 15075 N N . PHE F 1 316 ? 16.217 29.506 -9.744 1.00 76.55 296 PHE F N 1
ATOM 15076 C CA . PHE F 1 316 ? 17.357 28.677 -9.389 1.00 76.69 296 PHE F CA 1
ATOM 15077 C C . PHE F 1 316 ? 18.211 29.434 -8.383 1.00 80.93 296 PHE F C 1
ATOM 15078 O O . PHE F 1 316 ? 17.910 30.574 -8.017 1.00 79.77 296 PHE F O 1
ATOM 15086 N N . GLU F 1 317 ? 19.273 28.776 -7.924 1.00 82.40 297 GLU F N 1
ATOM 15087 C CA . GLU F 1 317 ? 20.195 29.363 -6.964 1.00 82.93 297 GLU F CA 1
ATOM 15088 C C . GLU F 1 317 ? 21.111 30.364 -7.653 1.00 81.09 297 GLU F C 1
ATOM 15089 O O . GLU F 1 317 ? 21.489 30.192 -8.815 1.00 78.07 297 GLU F O 1
ATOM 15095 N N . LYS F 1 318 ? 21.468 31.419 -6.917 1.00 79.44 298 LYS F N 1
ATOM 15096 C CA . LYS F 1 318 ? 22.234 32.515 -7.504 1.00 74.51 298 LYS F CA 1
ATOM 15097 C C . LYS F 1 318 ? 23.573 32.039 -8.062 1.00 85.58 298 LYS F C 1
ATOM 15098 O O . LYS F 1 318 ? 24.027 32.536 -9.100 1.00 86.04 298 LYS F O 1
ATOM 15104 N N . ASN F 1 319 ? 24.213 31.061 -7.407 1.00 93.55 299 ASN F N 1
ATOM 15105 C CA . ASN F 1 319 ? 25.548 30.639 -7.829 1.00 91.50 299 ASN F CA 1
ATOM 15106 C C . ASN F 1 319 ? 25.567 29.877 -9.154 1.00 97.75 299 ASN F C 1
ATOM 15107 O O . ASN F 1 319 ? 26.657 29.622 -9.678 1.00 109.40 299 ASN F O 1
ATOM 15112 N N . ARG F 1 320 ? 24.412 29.510 -9.714 1.00 86.25 300 ARG F N 1
ATOM 15113 C CA . ARG F 1 320 ? 24.364 28.831 -11.005 1.00 83.34 300 ARG F CA 1
ATOM 15114 C C . ARG F 1 320 ? 24.027 29.779 -12.153 1.00 80.62 300 ARG F C 1
ATOM 15115 O O . ARG F 1 320 ? 23.635 29.320 -13.233 1.00 73.41 300 ARG F O 1
ATOM 15123 N N . ILE F 1 321 ? 24.205 31.089 -11.958 1.00 83.37 301 ILE F N 1
ATOM 15124 C CA . ILE F 1 321 ? 23.843 32.044 -13.001 1.00 76.00 301 ILE F CA 1
ATOM 15125 C C . ILE F 1 321 ? 24.750 31.873 -14.209 1.00 73.79 301 ILE F C 1
ATOM 15126 O O . ILE F 1 321 ? 24.285 31.819 -15.353 1.00 73.17 301 ILE F O 1
ATOM 15131 N N . ASP F 1 322 ? 26.058 31.765 -13.973 1.00 78.46 302 ASP F N 1
ATOM 15132 C CA . ASP F 1 322 ? 26.980 31.583 -15.085 1.00 75.70 302 ASP F CA 1
ATOM 15133 C C . ASP F 1 322 ? 26.700 30.277 -15.816 1.00 75.12 302 ASP F C 1
ATOM 15134 O O . ASP F 1 322 ? 26.698 30.235 -17.052 1.00 71.99 302 ASP F O 1
ATOM 15139 N N . GLU F 1 323 ? 26.429 29.209 -15.061 1.00 73.86 303 GLU F N 1
ATOM 15140 C CA . GLU F 1 323 ? 26.035 27.931 -15.646 1.00 66.07 303 GLU F CA 1
ATOM 15141 C C . GLU F 1 323 ? 24.860 28.097 -16.601 1.00 72.08 303 GLU F C 1
ATOM 15142 O O . GLU F 1 323 ? 24.909 27.648 -17.752 1.00 71.65 303 GLU F O 1
ATOM 15148 N N . VAL F 1 324 ? 23.789 28.745 -16.131 1.00 71.98 304 VAL F N 1
ATOM 15149 C CA . VAL F 1 324 ? 22.599 28.939 -16.956 1.00 70.13 304 VAL F CA 1
ATOM 15150 C C . VAL F 1 324 ? 22.933 29.754 -18.196 1.00 75.02 304 VAL F C 1
ATOM 15151 O O . VAL F 1 324 ? 22.515 29.419 -19.311 1.00 79.11 304 VAL F O 1
ATOM 15155 N N . LEU F 1 325 ? 23.703 30.830 -18.025 1.00 76.86 305 LEU F N 1
ATOM 15156 C CA . LEU F 1 325 ? 24.037 31.678 -19.161 1.00 72.20 305 LEU F CA 1
ATOM 15157 C C . LEU F 1 325 ? 24.845 30.911 -20.193 1.00 78.37 305 LEU F C 1
ATOM 15158 O O . LEU F 1 325 ? 24.618 31.053 -21.399 1.00 84.23 305 LEU F O 1
ATOM 15163 N N . GLY F 1 326 ? 25.768 30.065 -19.736 1.00 80.19 306 GLY F N 1
ATOM 15164 C CA . GLY F 1 326 ? 26.532 29.258 -20.670 1.00 83.69 306 GLY F CA 1
ATOM 15165 C C . GLY F 1 326 ? 25.653 28.334 -21.488 1.00 86.00 306 GLY F C 1
ATOM 15166 O O . GLY F 1 326 ? 25.860 28.172 -22.693 1.00 96.37 306 GLY F O 1
ATOM 15167 N N . ILE F 1 327 ? 24.634 27.748 -20.853 1.00 80.38 307 ILE F N 1
ATOM 15168 C CA . ILE F 1 327 ? 23.747 26.823 -21.554 1.00 84.08 307 ILE F CA 1
ATOM 15169 C C . ILE F 1 327 ? 22.996 27.539 -22.669 1.00 86.95 307 ILE F C 1
ATOM 15170 O O . ILE F 1 327 ? 22.856 27.016 -23.781 1.00 90.11 307 ILE F O 1
ATOM 15175 N N . ILE F 1 328 ? 22.505 28.747 -22.396 1.00 83.42 308 ILE F N 1
ATOM 15176 C CA . ILE F 1 328 ? 21.680 29.428 -23.386 1.00 86.32 308 ILE F CA 1
ATOM 15177 C C . ILE F 1 328 ? 22.546 30.111 -24.438 1.00 91.58 308 ILE F C 1
ATOM 15178 O O . ILE F 1 328 ? 22.268 30.019 -25.639 1.00 94.11 308 ILE F O 1
ATOM 15183 N N . ASN F 1 329 ? 23.636 30.762 -24.020 1.00 89.62 309 ASN F N 1
ATOM 15184 C CA . ASN F 1 329 ? 24.573 31.300 -24.999 1.00 92.20 309 ASN F CA 1
ATOM 15185 C C . ASN F 1 329 ? 25.145 30.206 -25.886 1.00 98.98 309 ASN F C 1
ATOM 15186 O O . ASN F 1 329 ? 25.615 30.500 -26.989 1.00 112.16 309 ASN F O 1
ATOM 15191 N N . GLY F 1 330 ? 25.134 28.962 -25.417 1.00 96.36 310 GLY F N 1
ATOM 15192 C CA . GLY F 1 330 ? 25.472 27.827 -26.248 1.00 99.20 310 GLY F CA 1
ATOM 15193 C C . GLY F 1 330 ? 24.569 27.734 -27.459 1.00 105.17 310 GLY F C 1
ATOM 15194 O O . GLY F 1 330 ? 25.048 27.750 -28.596 1.00 119.88 310 GLY F O 1
ATOM 15195 N N . TYR F 1 331 ? 23.256 27.638 -27.230 1.00 102.78 311 TYR F N 1
ATOM 15196 C CA . TYR F 1 331 ? 22.321 27.576 -28.349 1.00 106.60 311 TYR F CA 1
ATOM 15197 C C . TYR F 1 331 ? 22.354 28.864 -29.164 1.00 113.41 311 TYR F C 1
ATOM 15198 O O . TYR F 1 331 ? 22.282 28.828 -30.399 1.00 115.46 311 TYR F O 1
ATOM 15207 N N . LEU F 1 332 ? 22.498 30.011 -28.494 1.00 108.58 312 LEU F N 1
ATOM 15208 C CA . LEU F 1 332 ? 22.518 31.290 -29.195 1.00 109.41 312 LEU F CA 1
ATOM 15209 C C . LEU F 1 332 ? 23.750 31.461 -30.079 1.00 117.29 312 LEU F C 1
ATOM 15210 O O . LEU F 1 332 ? 23.735 32.305 -30.982 1.00 122.57 312 LEU F O 1
ATOM 15215 N N . ALA F 1 333 ? 24.809 30.682 -29.847 1.00 117.43 313 ALA F N 1
ATOM 15216 C CA . ALA F 1 333 ? 26.026 30.808 -30.640 1.00 122.45 313 ALA F CA 1
ATOM 15217 C C . ALA F 1 333 ? 25.912 30.142 -32.004 1.00 132.05 313 ALA F C 1
ATOM 15218 O O . ALA F 1 333 ? 26.720 30.440 -32.893 1.00 138.56 313 ALA F O 1
ATOM 15220 N N . SER F 1 334 ? 24.946 29.242 -32.186 1.00 130.62 314 SER F N 1
ATOM 15221 C CA . SER F 1 334 ? 24.743 28.550 -33.451 1.00 135.76 314 SER F CA 1
ATOM 15222 C C . SER F 1 334 ? 23.727 29.250 -34.356 1.00 138.66 314 SER F C 1
ATOM 15223 O O . SER F 1 334 ? 23.229 28.634 -35.306 1.00 139.55 314 SER F O 1
ATOM 15226 N N . LEU F 1 335 ? 23.404 30.513 -34.084 1.00 146.04 315 LEU F N 1
ATOM 15227 C CA . LEU F 1 335 ? 22.517 31.283 -34.957 1.00 144.64 315 LEU F CA 1
ATOM 15228 C C . LEU F 1 335 ? 23.295 31.924 -36.103 1.00 151.72 315 LEU F C 1
ATOM 15229 O O . LEU F 1 335 ? 24.527 31.953 -36.103 1.00 160.65 315 LEU F O 1
#

B-factor: mean 94.96, std 22.0, range [53.33, 202.66]

Nearest PDB structures (foldseek):
  8a8k-assembly2_B  TM=1.003E+00  e=1.830E-64  Methanothermococcus thermolithotrophicus DSM 2095
  5x4h-assembly1_A  TM=7.299E-01  e=1.642E-16  Pyrococcus furiosus DSM 3638
  5ght-assembly1_A  TM=4.364E-01  e=4.658E-16  Thermococcus kodakarensis KOD1
  5ghr-assembly1_A  TM=4.403E-01  e=1.004E-14  Thermococcus kodakarensis KOD1
  6now-assembly2_B  TM=5.202E-01  e=5.472E-05  Homo sapiens

Secondary structure (DSSP, 8-state):
--EEEEE-SSHHHHHHHHHHHHHTT-SSEEEE-PPTTT-S--HHHHHHHHH-SEEEEES---HHHHTT--SEEEEE--S--PPP--TTEEEE-TTTT---SSS--SHHHHHHHHHT--SHHHHHHHHHHHGGGGGGSHHHHHHHHHTT--HHHHHHHHHHHHHHHHTT-HHHHHHHHHHHHHS-HHHHTT-HHHHHHHHHHHHHHHHHHHTEEEETTEEEEEE--SS--HHHHHHIIIIIT--SEEEEEEEEETTEEEEEEEE-GGGTTTS-HHHHHHHHHHTT-EEEE-SSEEEEEE-GGGHHHHHHHHHHHHTT-/-EEEEE-SSHHHHHHHHHHHHHTT-SSEEEE-PPTTT-S--HHHHHHHHH-SEEEEES---HHHHTT--SEEEEE--S--PPP--TTEEEE-TTTT---SSS--SHHHHHHHHHT--SHHHHHHHHHHHGGGGGGSHHHHHHHHHTT--HHHHHHHHHHHHHHHHTT-HHHHHHHHHHHHHS-HHHHTT-HHHHHHHHHHHHHHHHHHHTEEEETTEEEEEE--SS--HHHHHHIIIIIS--SEEEEEEEEETTEEEEEEEE-GGGTTTS-HHHHHHHHHHTT-EEEE-SSEEEEEE-GGGHHHHHHHHHHHHTT-/-EEEEE-SSHHHHHHHHHHHHHTT-SSEEEE-PPTTT-S--HHHHHHHHH-SEEEEES---HHHHTT--SEEEEE--S--PPP--TTEEEE-TTTT---SSS-SSHHHHHHHHHT--SHHHHHHHHHHHGGGGGGSHHHHHHHHHTT--HHHHHHHHHHHHHHHHTT-HHHHHHHHHHHHHS-HHHHTT-HHHHHHHHHHHHHHHHHHHTEEEETTEEEEEE--SS--HHHHHHIIIIIS--SEEEEEEEEETTEEEEEEEE-GGGTTTS-HHHHHHHHHHTT-EEEE-SSEEEEEE-GGGHHHHHHHHHHHHTT-/-EEEEE-SSHHHHHHHHHHHHHTT-SSEEEE-PPTTT-S--HHHHHHHHH-SEEEEES---HHHHTT--SEEEEE--S--PPP--TTEEEE-TTTT---SSS--SHHHHHHHHHT--SHHHHHHHHHHHGGGGGGSHHHHHHHHHTT--HHHHHHHHHHHHHHHHTT-HHHHHHHHHHHHHS-HHHHTT-HHHHHHHHHHHHHHHHHHHTEEEETTEEEEEE--SS--HHHHHHIIIIIS--SEEEEEETTSSSSEEEEEEE-GGGTTTS-HHHHHHHHHHTT-EEEE-SSEEEEEE-GGGHHHHHHHHHHHHTT-/-EEEEE-SSHHHHHHHHHHHHHTT-SSEEEE-PPTTT-S--HHHHHHHHH-SEEEEES---HHHHTT--SEEEEE--S--PPP--TTEEEE-TTTT---SSS-SSHHHHHHHHHT--SHHHHHHHHHHHGGGGGGSHHHHHHHHHTT--HHHHHHHHHHHHHHHHTT-HHHHHHHHHHHHHS-HHHHTT-HHHHHHHHHHHHHHHHHHHTEEEETTEEEEEE--SS--HHHHHHIIIIIS--SEEEEEEEEETTEEEEEEEE-GGGTTTS-HHHHHHHHHHTT-EEEE-SSEEEEEE-GGGHHHHHHHHHHHHTT-/--EEEEE-SSHHHHHHHHHHHHHTT-SSEEEE-PPTTT-S--HHHHHHHHH-SEEEEES---HHHHTT--SEEEEE--S--PPP--TTEEEE-TTTT---SSS-SSHHHHHHHHHT--SHHHHHHHHHHHGGGGGGSHHHHHHHHHTT--HHHHHHHHHHHHHHHHTT-HHHHHHHHHHHHHS-HHHHTT-HHHHHHHHHHHHHHHHHHHTEEEETTEEEEEE--SS--HHHHHHIIIIIS--SEEEEEEEEETTEEEEEEEE-GGGTTTS-HHHHHHHHHHTT-EEEE-SSEEEEEE-GGGHHHHHHHHHHHHTT-

Solvent-accessible surface area: 80488 Å² total; per-residue (Å²): 109,66,38,1,0,0,0,22,6,14,0,0,0,0,0,0,0,0,0,0,6,110,39,58,59,39,147,88,53,54,16,1,0,0,19,2,3,47,50,93,8,24,57,94,0,110,130,36,13,129,98,2,114,58,0,13,0,0,1,0,23,2,11,103,37,0,60,114,10,136,58,80,0,7,0,0,0,8,24,62,11,112,131,12,184,18,128,105,14,147,18,17,1,4,64,54,84,225,98,84,34,168,113,16,12,0,0,0,5,2,0,0,80,51,47,92,41,77,28,1,23,0,0,0,0,0,2,2,13,33,5,92,89,0,18,146,44,104,95,0,63,87,21,0,129,112,74,42,9,82,97,114,36,0,38,87,0,9,59,0,0,4,0,1,6,0,38,60,60,53,81,26,0,16,112,0,0,83,12,1,41,119,105,75,1,104,98,0,26,126,32,111,67,4,61,133,33,8,110,57,2,74,105,24,8,136,43,13,41,95,51,33,128,76,127,90,64,2,0,56,2,98,20,52,15,43,36,8,0,1,19,24,0,0,37,66,0,10,86,125,85,55,53,43,0,0,4,0,7,0,85,10,8,82,91,67,0,3,0,41,0,12,2,11,77,105,10,90,162,148,4,79,3,86,18,0,13,70,70,0,54,108,120,63,11,49,8,18,12,34,34,36,14,0,12,2,14,9,82,63,134,66,8,113,60,0,39,46,22,0,64,42,81,12,80,98,95,92,33,0,0,0,0,20,7,14,0,0,0,0,0,0,0,0,0,0,5,114,40,60,58,38,150,100,48,64,16,1,0,0,13,4,3,50,54,97,9,23,57,92,0,110,130,41,12,126,110,0,132,64,0,13,0,0,1,0,21,0,10,97,36,0,61,116,11,134,57,78,0,9,0,0,0,10,25,67,10,115,135,9,183,18,130,101,14,148,18,15,1,4,60,59,87,227,101,80,32,173,117,16,12,0,0,0,2,2,0,0,80,54,44,93,37,77,30,2,23,0,0,0,0,0,4,2,17,35,8,76,95,0,20,127,40,104,111,0,25,80,26,0,30,114,81,28,3,16,53,79,34,0,40,85,0,10,60,0,0,1,0,1,6,3,34,60,59,54,81,24,0,16,109,0,0,85,12,1,42,115,99,77,1,105,97,0,25,125,27,108,66,4,58,145,34,12,107,63,4,79,131,20,11,140,36,14,30,94,54,35,129,78,124,87,41,2,0,59,2,97,19,50,10,44,31,7,0,2,17,32,0,0,28,54,0,10,59,30,20,15,25,41,0,0,5,0,5,0,75,7,9,78,78,79,0,3,0,43,0,15,2,11,74,100,11,85,164,149,7,86,3,84,22,0,17,69,68,0,60,108,121,62,10,50,4,20,12,33,43,37,11,0,14,2,20,10,79,62,133,66,10,114,61,0,38,46,20,1,70,44,85,9,77,98,96,94,33,0,0,0,0,22,7,14,0,0,0,0,0,0,0,0,0,0,5,114,40,56,59,38,150,105,46,67,16,2,0,0,16,3,1,50,44,97,5,20,57,89,0,112,129,40,11,130,100,0,134,64,0,13,0,0,1,0,29,1,11,101,36,0,60,116,13,137,54,77,0,8,0,0,0,8,25,63,10,114,132,10,183,18,128,105,14,150,19,16,1,4,63,58,86,225,104,83,33,168,108,14,12,0,0,0,0,3,0,0,82,53,46,93,39,78,29,1,26,0,0,0,0,0,2,1,12,33,6,92,88,0,18,146,42,110,96,0,62,92,25,0,129,115,75,42,11,79,101,112,34,0,40,84,0,9,66,1,0,2,0,1,5,2,30,60,53,52,80,24,0,17,107,0,0,84,11,1,43,116,104,79,1,109,95,1,27,124,32,108,66,4,61,146,32,12,122,69,2,74,142,25,13,141,89,16,38,96,46,32,126,83,132,94,63,2,0,58,2,87,19,12,10,39,33,7,0,1,17,32,0,0,32,67,0,11,82,124,86,52,51,44,0,0,4,0,6,0,59,10,7,94,103,72,0,2,0,42,0,11,2,11,77,106,10,86,165,152,8,81,3,84,20,0,14,70,69,0,61,109,116,64,11,52,7,18,12,34,37,35,13,0,8,0,11,11,79,47,103,67,13,115,62,0,38,47,20,1,66,43,80,14,84,101,100,134,38,0,0,0,0,24,6,15,0,0,0,0,0,0,0,0,0,0,5,111,0,14,36,37,137,98,52,80,17,2,0,0,13,4,2,57,54,101,6,22,58,92,0,107,128,41,12,127,118,7,116,64,0,10,0,0,2,1,28,1,12,102,38,0,63,114,11,137,56,79,0,7,0,0,0,9,27,65,11,116,130,12,186,16,101,94,11,91,19,16,2,4,60,55,86,228,97,83,36,167,117,12,12,0,0,0,4,2,1,0,72,12,1,41,25,82,31,2,24,0,0,0,0,0,3,2,14,34,7,91,94,0,19,147,44,104,104,0,65,98,26,0,140,116,76,40,9,80,98,112,36,0,41,81,0,6,62,0,0,3,0,1,6,3,31,64,56,56,78,21,0,18,107,0,0,83,14,1,42,85,68,72,1,103,76,0,25,123,29,107,67,5,57,148,32,12,119,74,3,75,115,30,13,146,29,15,43,58,32,42,132,79,132,92,64,2,0,59,2,85,19,23,14,74,40,8,0,1,18,31,0,0,30,60,0,9,88,124,89,53,54,39,0,0,4,0,5,0,55,25,7,92,124,80,0,2,0,39,0,14,1,12,74,107,12,85,162,153,6,82,3,83,22,0,15,64,65,0,59,108,119,63,11,49,8,18,12,30,41,36,12,0,13,2,14,10,81,18,132,67,12,117,59,0,40,48,18,1,66,42,86,14,83,100,100,97,34,0,0,0,0,22,8,16,0,0,0,0,0,0,0,0,0,0,6,111,39,59,58,35,147,98,47,60,16,1,0,0,18,3,3,49,49,99,7,20,57,96,0,109,132,40,12,125,110,1,139,69,0,13,0,0,1,0,25,0,11,98,38,0,60,114,10,132,61,79,0,7,0,0,0,9,26,61,10,94,132,9,146,19,128,105,13,149,17,15,1,5,62,58,87,227,99,80,34,170,110,16,11,0,0,0,6,3,0,1,83,54,46,92,42,76,29,1,22,0,0,0,0,0,3,1,15,32,8,93,86,0,14,142,46,104,93,0,63,84,20,0,134,114,78,43,12,80,98,110,35,0,41,86,0,10,66,1,0,1,0,1,4,3,30,60,53,55,79,24,0,15,112,0,0,79,12,2,44,116,109,79,1,103,97,1,28,126,34,109,66,4,59,144,32,12,121,75,2,74,108,29,13,124,22,18,40,56,22,32,123,86,129,92,62,3,0,54,2,86,16,24,13,75,40,6,0,0,19,30,0,0,29,60,0,11,82,122,88,53,50,42,0,0,4,0,5,0,59,14,8,93,154,73,0,2,0,37,0,13,1,10,73,106,11,82,164,153,7,84,3,85,22,0,13,54,20,0,56,10,20,55,11,52,8,18,11,31,41,32,15,0,13,2,12,10,83,34,117,27,13,116,46,0,40,47,18,0,67,42,75,11,78,99,101,117,65,37,0,0,0,0,20,6,16,0,0,0,0,0,0,0,0,0,0,5,111,39,61,58,35,149,98,46,63,16,2,0,0,12,3,3,56,50,102,5,22,57,92,0,106,127,38,12,129,99,1,116,62,0,15,0,0,2,0,23,0,11,99,37,0,60,114,9,136,61,79,0,8,0,0,0,10,25,63,10,114,133,12,183,20,129,102,15,147,18,16,1,4,61,56,90,228,95,82,32,167,112,14,12,0,0,0,2,3,0,0,80,55,48,92,40,75,28,1,24,0,0,0,0,0,3,2,12,34,6,68,86,0,18,127,44,104,103,0,22,83,26,0,28,114,75,26,2,14,51,78,38,0,40,85,0,8,68,1,0,2,0,1,8,5,30,60,58,57,81,26,0,17,83,0,0,84,16,1,42,103,62,75,1,103,97,1,25,124,34,98,64,4,63,144,32,13,120,81,2,75,179,37,13,142,56,16,33,97,53,32,129,75,134,92,42,2,0,58,2,89,20,12,8,30,23,8,0,1,18,30,0,0,30,58,0,9,48,32,25,13,26,44,0,0,4,0,6,0,68,8,7,92,113,74,0,4,0,41,0,15,1,12,75,103,10,86,161,154,7,82,2,82,22,0,12,67,68,0,54,109,116,63,11,50,7,19,11,34,34,38,13,0,11,3,13,10,84,59,117,68,11,116,61,0,37,45,19,0,64,43,82,13,82,99,97